Protein 8W2Q (pdb70)

B-factor: mean 184.74, std 175.79, range [65.47, 940.7]

Nearest PDB structures (foldseek):
  8w2p-assembly1_C  TM=9.975E-01  e=9.407E-77  Geobacillus stearothermophilus
  5ybb-assembly1_G  TM=4.809E-01  e=7.528E-15  Caldanaerobacter subterraneus subsp. tengcongensis MB4
  1yf2-assembly2_B  TM=6.122E-01  e=1.602E-12  Methanocaldococcus jannaschii DSM 2661
  2y7h-assembly1_A  TM=5.064E-01  e=1.593E-11  Escherichia coli
  3okg-assembly3_A  TM=3.421E-01  e=2.783E-13  Caldanaerobacter subterraneus subsp. tengcongensis MB4

Organism: NCBI:txid33938

Solvent-accessible surface area: 101978 Å² total; per-residue (Å²): 159,81,62,6,45,148,55,0,57,61,34,16,118,142,15,188,39,154,11,28,69,78,74,92,95,28,63,126,32,67,24,16,64,39,38,135,60,78,135,107,110,83,28,97,55,34,36,33,51,26,0,14,13,28,0,11,7,44,7,35,65,96,21,85,37,118,87,70,96,9,75,19,41,123,18,20,63,37,139,34,75,168,49,95,75,32,15,37,4,11,12,11,11,22,0,44,88,61,31,2,22,24,2,2,4,0,0,0,9,34,41,17,28,134,30,44,112,63,19,33,22,36,0,0,24,32,0,20,17,17,44,166,113,110,172,9,99,2,72,31,0,0,5,1,0,0,1,62,53,120,150,116,14,36,4,30,4,18,0,0,14,21,84,13,2,104,69,96,83,48,1,42,69,2,0,65,1,15,0,0,5,36,35,64,47,57,104,49,36,61,122,61,5,24,30,9,65,23,123,102,50,18,69,20,27,61,38,2,6,107,49,14,10,70,9,35,12,160,54,0,69,77,65,0,22,19,15,14,14,14,12,20,17,29,2,3,14,10,0,0,12,0,0,0,0,5,0,7,0,17,94,53,38,124,104,16,122,73,24,34,3,0,0,38,1,125,17,67,102,63,14,51,62,94,111,0,12,69,27,0,15,41,0,4,56,109,0,0,118,72,8,6,28,20,85,31,70,73,55,5,66,49,24,54,3,4,59,52,83,24,4,65,44,84,29,0,15,20,0,0,2,14,2,8,21,10,4,2,46,69,0,5,31,26,42,102,50,40,55,2,1,2,83,6,0,49,31,6,25,177,76,14,5,70,43,24,110,10,28,49,41,9,18,53,31,0,0,51,0,0,0,8,0,0,27,0,0,92,25,0,4,58,37,3,17,104,84,99,52,0,0,12,0,1,0,5,26,16,14,12,0,28,4,1,10,32,0,1,82,5,0,13,60,0,0,22,125,72,26,66,172,97,23,122,86,45,176,89,7,39,124,50,28,76,72,15,0,94,42,72,88,39,13,10,46,0,0,91,80,1,3,0,0,5,13,66,2,12,5,8,0,5,3,0,1,0,1,2,3,1,10,5,5,16,6,28,4,3,4,20,49,38,7,11,42,44,4,45,26,0,46,19,107,81,54,86,19,65,2,76,63,44,62,96,20,73,61,1,40,104,34,67,19,13,24,87,0,5,0,0,0,0,26,4,24,29,61,18,72,24,12,58,9,31,32,39,51,9,39,71,24,6,37,12,2,94,56,176,25,8,33,8,6,17,0,1,7,0,11,4,3,0,75,79,27,2,26,2,0,0,0,3,8,9,10,4,0,3,29,54,122,10,56,17,1,0,4,2,1,0,19,5,0,46,0,31,1,4,0,4,0,16,90,21,3,2,62,34,28,27,60,29,22,0,2,0,0,1,0,4,3,13,45,83,125,63,6,80,84,4,43,88,9,16,63,90,21,0,133,54,3,36,108,10,68,64,50,2,83,14,4,52,15,65,56,34,97,52,114,94,55,60,137,192,50,25,126,72,1,20,109,20,24,108,105,31,57,86,98,80,1,40,140,26,8,48,74,1,7,40,57,53,46,15,130,88,0,114,129,62,98,4,97,67,4,3,83,66,3,36,151,26,17,67,70,2,26,127,103,12,133,122,24,133,32,7,19,159,44,11,1,21,0,0,0,0,15,0,0,111,84,60,60,55,87,2,2,0,0,36,4,90,38,1,18,18,70,68,55,169,184,38,108,35,122,40,90,26,22,0,15,33,42,8,56,0,14,42,93,16,68,27,133,127,2,52,49,36,4,66,101,55,30,84,59,40,61,49,43,50,80,124,24,55,97,64,45,26,92,16,106,97,51,52,188,88,62,139,95,184,99,34,115,115,17,73,110,83,19,72,89,0,28,100,86,32,94,70,15,73,89,76,22,81,60,26,96,61,46,21,135,101,12,60,34,15,12,118,104,2,2,101,84,56,121,24,46,141,91,42,41,32,19,88,32,122,74,0,24,55,36,2,109,97,60,42,6,99,132,79,60,17,115,32,4,11,34,7,100,141,68,77,108,50,2,1,1,21,1,53,69,23,20,133,24,153,116,112,37,39,98,50,1,33,57,59,2,61,109,54,94,22,66,3,1,69,16,31,134,97,123,19,81,3,71,18,21,43,51,0,46,69,58,94,140,94,34,42,56,86,48,47,45,22,4,7,19,6,15,0,1,14,37,0,2,17,108,0,14,9,28,18,39,21,1,11,7,18,40,101,13,102,70,97,0,17,120,46,62,136,28,0,30,1,1,0,0,0,30,39,9,104,18,38,0,20,8,0,0,3,0,46,6,47,86,108,26,118,119,22,105,108,28,14,76,22,4,0,4,19,0,0,64,0,0,42,123,59,88,161,6,149,6,79,52,0,0,6,3,0,10,63,114,58,100,128,45,15,66,14,63,8,34,14,0,45,12,112,134,42,62,48,64,86,50,19,50,122,34,60,116,115,44,82,37,62,0,81,90,13,2,33,47,85,102,135,82,95,47,28,51,48,33,67,164,149,76,61,18,108,93,145,9,71,62,119,78,4,37,24,18,8,106,56,4,29,72,6,0,44,6,26,10,6,2,16,14,22,16,0,2,37,2,2,2,22,0,1,4,0,0,2,0,0,20,111,46,32,113,106,58,82,60,13,20,0,4,3,57,25,32,29,93,23,12,18,8,15,44,76,2,9,64,50,0,15,54,1,13,57,78,0,14,114,95,22,33,103,41,126,58,108,98,102,4,69,78,57,21,1,2,36,22,26,38,1,42,24,26,18,0,1,50,0,0,47,28,6,20,41,8,9,18,35,132,1,74,109,38,13,36,27,25,24,9,4,2,58,13,4,13,55,5,7,45,55,19,18,1,121,65,32,26,15,44,27,9,8,17,27,0,0,38,0,0,1,12,0,0,14,1,2,89,27,1,4,72,49,4,21,110,57,102,71,1,0,10,0,1,1,6,26,3,21,0,0,10,11,1,7,17,0,2,48,9,0,23,42,2,0,54,125,51,62,47,169,89,26,127,81,61,198,90,13,53,129,66,31,70,75,4,1,96,51,109,151,55,23,20,72,1,0,68,68,17,5,0,0,5,20,62,6,60,12,3,0,32,0,1,40,1,2,0,15,5,24,22,47,2,12,40,1,18,14,48,58,16,7,4,19,22,3,154,77,2,98,25,152,74,112,43,31,77,2,55,71,36,62,90,16,80,47,3,49,104,40,60,22,0,33,67,0,10,1,0,0,0,24,3,23,50,77,24,106,14,27,58,75,6,52,161,27,2,154,88,26,5,24,8,2,70,61,117,33,1,9,4,7,13,2,2,7,0,3,3,3,0,67,64,30,4,17,3,1,0,2,0,0,3,15,0,2,5,25,93,127,4,42,13,3,0,0,1,2,2,13,9,1,38,0,22,0,2,2,1,1,13,72,36,1,6,56,30,41,46,20,11,10,0,1,0,2,1,0,6,4,11,55,55,130,57,2,98,87,2,63,110,14,14,71,100,16,0,127,59,4,41,98,16,63,72,54,2,89,10,3,58,22,60,42,26,119,48,157,90,78,64,139,195,64,19,124,51,0,26,124,10,10,74,110,29,91,76,73,70,0,83,120,29,2,29,92,1,4,60,30,47,42,111,142,115,8,87,100,43,118,5,80,45,1,2,86,86,13,30,143,51,20,68,58,5,27,140,98,25,169,16,36,106,37,4,28,126,18,14,1,18,1,0,0,4,12,0,0,139,98,34,80,34,114,4,9,0,0,37,3,95,33,3,19,3,56,42,63,158,175,18,89,74,92,41,46,30,41,0,13,30,56,16,89,9,14,42,70,31,76,20,103,115,9,63,62,18,6,52,115,51,38,80,55,45,78,34,44,30,59,145,27,37,114,92,32,52,114,26,47,110,53,79,172,139,105,101,114,188,118,21,121,92,6,104,117,81,27,72,113,22,43,115,46,58,89,77,21,82,82,79,14,95,51,29,114,58,56,30,120,119,10,75,23,10,31,140,105,18,13,106,124,32,103,20,54,104,126,84,31,14,26,76,52,107,92,59,18,50,64,9,98,117,34,49,11,102,104,47,81,13,52,23,9,8,48,14,106,155,42,69,120,51,15,1,2,39,1,40,94,39,14,128,12,146,40,102,85,27,123,41,64,1,34,36,1,5,48,6,63,8,2,3,2,6,5,63,12,0,106,45,34,84,132,79,144,79,68,62,57,20,39,49,47,2,5,80,37,49,115,59,99,79,29,140,28,70,101,90,86,59,4,65,0,0,48,38,72,50,2,35,118,67,17,49,33,120,46,47,91,10,15,48,137,99,104,71,79,114,41,61,62,30,0,123,46,12,109,166,14,53,0,4,72,4,106,64,16,2,0,0,4,4,14,51,87,14,111,51,31,24,8,7,18,13,93,105,83,82,161,93,50,30,34,0,10,66,28,10,20,14,1,86,18,98,30,51,19,15,3,0,18,19,0,5,31,48,33,10,43,113,48,6,61,13,11,19,14,40,21,69,36,158,23,40,9,68,88,77,0,5,63,52,9,73,2,8,70,96,33,4,45,44,2,77,87,113,35,140,58,7,51,58,72,0,64,48,21,61,114,72,14,140,103,25,84,77,106,56,90,57,74,90,86,0,0,22,95,10,0,28,68,36,32,134,22,76,70,117,87,0,113,51,40,19,61,93,77,90,14,88,25,20,0,45,43,3,10,60,102,7,43,20,2,8,1,1,1,15,30,3,3,9,54,69,4,36,160,30,8,28,142,118,13,139,30,63,57,34,0,26,120,46,23,123,49,37,42,52,11,38,54,14,102,12,35,115,65,29,164,39,51,44,4,1,5,33,128,10,10,49,39,21,0,38,5,73,33,46,51,71,77,7,3,112,100,107,92,148,73,38,121,60,16,18,11,84,74,34,18,0,0,0,0,57,9,30,58,36,75,66,0,0,5,0,0,10,3,96,55,129,48,129,123,53,7,0,0,4,59,54,0,4,20,0,68,8,58,131,164,53,2,47,23,14,2,0,0,2,0,0,0,0,10,2,0,24,19,17,0,43,12,1,4,32,19,50,51,18,75,96,0,71,1,31,44,78,11,0,77,69,2,57,0,0,15,4,92,78,137,62,0,78,98,0,11,36,55,1,75,122,67,6,39,57,14,88,108,33,79,130,66,15,97,93,41,66,51,70,21,116,69,42,2,77,94,20,6,162,129

Structure (mmCIF, N/CA/C/O backbone):
data_8W2Q
#
_entry.id   8W2Q
#
_cell.length_a   1.00
_cell.length_b   1.00
_cell.length_c   1.00
_cell.angle_alpha   90.00
_cell.angle_beta   90.00
_cell.angle_gamma   90.00
#
_symmetry.space_group_name_H-M   'P 1'
#
loop_
_entity.id
_entity.type
_entity.pdbx_description
1 polymer RM.BsaXI
2 polymer S.BsaXI
3 polymer 'DNA (41-MER)'
4 polymer 'DNA (41-MER)'
5 non-polymer S-ADENOSYL-L-HOMOCYSTEINE
6 non-polymer S-ADENOSYLMETHIONINE
#
loop_
_atom_site.group_PDB
_atom_site.id
_atom_site.type_symbol
_atom_site.label_atom_id
_atom_site.label_alt_id
_atom_site.label_comp_id
_atom_site.label_asym_id
_atom_site.label_entity_id
_atom_site.label_seq_id
_atom_site.pdbx_PDB_ins_code
_atom_site.Cartn_x
_atom_site.Cartn_y
_atom_site.Cartn_z
_atom_site.occupancy
_atom_site.B_iso_or_equiv
_atom_site.auth_seq_id
_atom_site.auth_comp_id
_atom_site.auth_asym_id
_atom_site.auth_atom_id
_atom_site.pdbx_PDB_model_num
ATOM 1 N N . MET A 1 1 ? 189.919 142.565 157.911 1.00 758.57 1 MET A N 1
ATOM 2 C CA . MET A 1 1 ? 188.883 141.540 157.877 1.00 758.57 1 MET A CA 1
ATOM 3 C C . MET A 1 1 ? 187.954 141.698 159.078 1.00 758.57 1 MET A C 1
ATOM 4 O O . MET A 1 1 ? 188.285 141.281 160.188 1.00 758.57 1 MET A O 1
ATOM 9 N N . LYS A 1 2 ? 186.792 142.303 158.849 1.00 737.99 2 LYS A N 1
ATOM 10 C CA . LYS A 1 2 ? 185.874 142.608 159.935 1.00 737.99 2 LYS A CA 1
ATOM 11 C C . LYS A 1 2 ? 185.186 141.338 160.437 1.00 737.99 2 LYS A C 1
ATOM 12 O O . LYS A 1 2 ? 185.256 140.269 159.824 1.00 737.99 2 LYS A O 1
ATOM 18 N N . ASN A 1 3 ? 184.515 141.473 161.584 1.00 724.51 3 ASN A N 1
ATOM 19 C CA . ASN A 1 3 ? 183.854 140.328 162.204 1.00 724.51 3 ASN A CA 1
ATOM 20 C C . ASN A 1 3 ? 182.697 139.826 161.348 1.00 724.51 3 ASN A C 1
ATOM 21 O O . ASN A 1 3 ? 182.588 138.626 161.074 1.00 724.51 3 ASN A O 1
ATOM 26 N N . TRP A 1 4 ? 181.820 140.736 160.918 1.00 728.10 4 TRP A N 1
ATOM 27 C CA . TRP A 1 4 ? 180.683 140.344 160.090 1.00 728.10 4 TRP A CA 1
ATOM 28 C C . TRP A 1 4 ? 181.124 139.828 158.727 1.00 728.10 4 TRP A C 1
ATOM 29 O O . TRP A 1 4 ? 180.429 138.998 158.123 1.00 728.10 4 TRP A O 1
ATOM 40 N N . GLN A 1 5 ? 182.272 140.302 158.236 1.00 759.40 5 GLN A N 1
ATOM 41 C CA . GLN A 1 5 ? 182.679 140.008 156.867 1.00 759.40 5 GLN A CA 1
ATOM 42 C C . GLN A 1 5 ? 182.849 138.512 156.641 1.00 759.40 5 GLN A C 1
ATOM 43 O O . GLN A 1 5 ? 182.432 137.988 155.604 1.00 759.40 5 GLN A O 1
ATOM 49 N N . ARG A 1 6 ? 183.454 137.806 157.599 1.00 789.99 6 ARG A N 1
ATOM 50 C CA . ARG A 1 6 ? 183.714 136.382 157.408 1.00 789.99 6 ARG A CA 1
ATOM 51 C C . ARG A 1 6 ? 182.416 135.585 157.293 1.00 789.99 6 ARG A C 1
ATOM 52 O O . ARG A 1 6 ? 182.263 134.762 156.383 1.00 789.99 6 ARG A O 1
ATOM 60 N N . ILE A 1 7 ? 181.451 135.843 158.180 1.00 806.60 7 ILE A N 1
ATOM 61 C CA . ILE A 1 7 ? 180.199 135.090 158.145 1.00 806.60 7 ILE A CA 1
ATOM 62 C C . ILE A 1 7 ? 179.391 135.447 156.903 1.00 806.60 7 ILE A C 1
ATOM 63 O O . ILE A 1 7 ? 178.806 134.569 156.250 1.00 806.60 7 ILE A O 1
ATOM 68 N N . VAL A 1 8 ? 179.342 136.735 156.552 1.00 815.83 8 VAL A N 1
ATOM 69 C CA . VAL A 1 8 ? 178.548 137.129 155.393 1.00 815.83 8 VAL A CA 1
ATOM 70 C C . VAL A 1 8 ? 179.171 136.593 154.108 1.00 815.83 8 VAL A C 1
ATOM 71 O O . VAL A 1 8 ? 178.460 136.154 153.200 1.00 815.83 8 VAL A O 1
ATOM 75 N N . GLU A 1 9 ? 180.502 136.585 154.014 1.00 837.11 9 GLU A N 1
ATOM 76 C CA . GLU A 1 9 ? 181.140 135.958 152.862 1.00 837.11 9 GLU A CA 1
ATOM 77 C C . GLU A 1 9 ? 180.867 134.459 152.831 1.00 837.11 9 GLU A C 1
ATOM 78 O O . GLU A 1 9 ? 180.577 133.897 151.766 1.00 837.11 9 GLU A O 1
ATOM 84 N N . ALA A 1 10 ? 180.931 133.798 153.991 1.00 845.13 10 ALA A N 1
ATOM 85 C CA . ALA A 1 10 ? 180.665 132.366 154.045 1.00 845.13 10 ALA A CA 1
ATOM 86 C C . ALA A 1 10 ? 179.272 132.052 153.518 1.00 845.13 10 ALA A C 1
ATOM 87 O O . ALA A 1 10 ? 179.075 131.071 152.793 1.00 845.13 10 ALA A O 1
ATOM 89 N N . LYS A 1 11 ? 178.289 132.884 153.869 1.00 847.24 11 LYS A N 1
ATOM 90 C CA . LYS A 1 11 ? 176.957 132.681 153.308 1.00 847.24 11 LYS A CA 1
ATOM 91 C C . LYS A 1 11 ? 176.856 133.150 151.857 1.00 847.24 11 LYS A C 1
ATOM 92 O O . LYS A 1 11 ? 175.934 132.729 151.152 1.00 847.24 11 LYS A O 1
ATOM 98 N N . LEU A 1 12 ? 177.773 134.008 151.394 1.00 860.85 12 LEU A N 1
ATOM 99 C CA . LEU A 1 12 ? 177.811 134.340 149.970 1.00 860.85 12 LEU A CA 1
ATOM 100 C C . LEU A 1 12 ? 178.260 133.152 149.129 1.00 860.85 12 LEU A C 1
ATOM 101 O O . LEU A 1 12 ? 177.758 132.945 148.019 1.00 860.85 12 LEU A O 1
ATOM 106 N N . GLU A 1 13 ? 179.225 132.379 149.618 1.00 870.96 13 GLU A N 1
ATOM 107 C CA . GLU A 1 13 ? 179.567 131.126 148.954 1.00 870.96 13 GLU A CA 1
ATOM 108 C C . GLU A 1 13 ? 178.773 129.938 149.485 1.00 870.96 13 GLU A C 1
ATOM 109 O O . GLU A 1 13 ? 179.074 128.796 149.122 1.00 870.96 13 GLU A O 1
ATOM 115 N N . GLN A 1 14 ? 177.774 130.176 150.331 1.00 877.36 14 GLN A N 1
ATOM 116 C CA . GLN A 1 14 ? 176.835 129.137 150.748 1.00 877.36 14 GLN A CA 1
ATOM 117 C C . GLN A 1 14 ? 175.412 129.693 150.716 1.00 877.36 14 GLN A C 1
ATOM 118 O O . GLN A 1 14 ? 174.639 129.557 151.665 1.00 877.36 14 GLN A O 1
ATOM 124 N N . GLN A 1 15 ? 175.061 130.350 149.612 1.00 879.32 15 GLN A N 1
ATOM 125 C CA . GLN A 1 15 ? 173.734 130.931 149.456 1.00 879.32 15 GLN A CA 1
ATOM 126 C C . GLN A 1 15 ? 172.683 129.833 149.352 1.00 879.32 15 GLN A C 1
ATOM 127 O O . GLN A 1 15 ? 172.873 128.845 148.637 1.00 879.32 15 GLN A O 1
ATOM 133 N N . LYS A 1 16 ? 171.573 130.009 150.069 1.00 884.76 16 LYS A N 1
ATOM 134 C CA . LYS A 1 16 ? 170.433 129.110 149.948 1.00 884.76 16 LYS A CA 1
ATOM 135 C C . LYS A 1 16 ? 169.582 129.411 148.722 1.00 884.76 16 LYS A C 1
ATOM 136 O O . LYS A 1 16 ? 168.691 128.620 148.393 1.00 884.76 16 LYS A O 1
ATOM 142 N N . HIS A 1 17 ? 169.837 130.532 148.045 1.00 884.77 17 HIS A N 1
ATOM 143 C CA . HIS A 1 17 ? 169.114 130.914 146.843 1.00 884.77 17 HIS A CA 1
ATOM 144 C C . HIS A 1 17 ? 169.925 130.703 145.571 1.00 884.77 17 HIS A C 1
ATOM 145 O O . HIS A 1 17 ? 169.335 130.614 144.489 1.00 884.77 17 HIS A O 1
ATOM 152 N N . LYS A 1 18 ? 171.249 130.583 145.683 1.00 903.59 18 LYS A N 1
ATOM 153 C CA . LYS A 1 18 ? 172.148 130.407 144.541 1.00 903.59 18 LYS A CA 1
ATOM 154 C C . LYS A 1 18 ? 172.077 131.610 143.597 1.00 903.59 18 LYS A C 1
ATOM 155 O O . LYS A 1 18 ? 171.707 131.502 142.427 1.00 903.59 18 LYS A O 1
ATOM 161 N N . VAL A 1 19 ? 172.443 132.773 144.139 1.00 903.65 19 VAL A N 1
ATOM 162 C CA . VAL A 1 19 ? 172.483 134.014 143.376 1.00 903.65 19 VAL A CA 1
ATOM 163 C C . VAL A 1 19 ? 173.840 134.699 143.440 1.00 903.65 19 VAL A C 1
ATOM 164 O O . VAL A 1 19 ? 174.152 135.510 142.566 1.00 903.65 19 VAL A O 1
ATOM 168 N N . ALA A 1 20 ? 174.670 134.386 144.437 1.00 914.22 20 ALA A N 1
ATOM 169 C CA . ALA A 1 20 ? 175.967 135.026 144.594 1.00 914.22 20 ALA A CA 1
ATOM 170 C C . ALA A 1 20 ? 177.148 134.090 144.390 1.00 914.22 20 ALA A C 1
ATOM 171 O O . ALA A 1 20 ? 178.292 134.521 144.579 1.00 914.22 20 ALA A O 1
ATOM 173 N N . GLU A 1 21 ? 176.914 132.827 144.023 1.00 921.07 21 GLU A N 1
ATOM 174 C CA . GLU A 1 21 ? 178.020 131.906 143.781 1.00 921.07 21 GLU A CA 1
ATOM 175 C C . GLU A 1 21 ? 178.873 132.360 142.604 1.00 921.07 21 GLU A C 1
ATOM 176 O O . GLU A 1 21 ? 180.106 132.280 142.652 1.00 921.07 21 GLU A O 1
ATOM 182 N N . ILE A 1 22 ? 178.237 132.837 141.538 1.00 939.01 22 ILE A N 1
ATOM 183 C CA . ILE A 1 22 ? 178.963 133.366 140.389 1.00 939.01 22 ILE A CA 1
ATOM 184 C C . ILE A 1 22 ? 179.511 134.737 140.761 1.00 939.01 22 ILE A C 1
ATOM 185 O O . ILE A 1 22 ? 178.749 135.661 141.063 1.00 939.01 22 ILE A O 1
ATOM 190 N N . SER A 1 23 ? 180.834 134.871 140.741 1.00 940.70 23 SER A N 1
ATOM 191 C CA . SER A 1 23 ? 181.494 136.087 141.192 1.00 940.70 23 SER A CA 1
ATOM 192 C C . SER A 1 23 ? 181.654 137.077 140.047 1.00 940.70 23 SER A C 1
ATOM 193 O O . SER A 1 23 ? 181.712 136.690 138.876 1.00 940.70 23 SER A O 1
ATOM 196 N N . LEU A 1 24 ? 181.701 138.363 140.401 1.00 925.71 24 LEU A N 1
ATOM 197 C CA . LEU A 1 24 ? 181.984 139.469 139.484 1.00 925.71 24 LEU A CA 1
ATOM 198 C C . LEU A 1 24 ? 180.871 139.694 138.462 1.00 925.71 24 LEU A C 1
ATOM 199 O O . LEU A 1 24 ? 180.979 140.590 137.618 1.00 925.71 24 LEU A O 1
ATOM 204 N N . GLU A 1 25 ? 179.797 138.910 138.523 1.00 937.39 25 GLU A N 1
ATOM 205 C CA . GLU A 1 25 ? 178.673 139.075 137.610 1.00 937.39 25 GLU A CA 1
ATOM 206 C C . GLU A 1 25 ? 177.496 138.258 138.118 1.00 937.39 25 GLU A C 1
ATOM 207 O O . GLU A 1 25 ? 177.675 137.231 138.780 1.00 937.39 25 GLU A O 1
ATOM 213 N N . ASN A 1 26 ? 176.287 138.736 137.809 1.00 917.58 26 ASN A N 1
ATOM 214 C CA . ASN A 1 26 ? 175.071 138.010 138.151 1.00 917.58 26 ASN A CA 1
ATOM 215 C C . ASN A 1 26 ? 174.019 138.079 137.050 1.00 917.58 26 ASN A C 1
ATOM 216 O O . ASN A 1 26 ? 172.860 137.728 137.302 1.00 917.58 26 ASN A O 1
ATOM 221 N N . GLY A 1 27 ? 174.379 138.511 135.841 1.00 924.27 27 GLY A N 1
ATOM 222 C CA . GLY A 1 27 ? 173.404 138.678 134.775 1.00 924.27 27 GLY A CA 1
ATOM 223 C C . GLY A 1 27 ? 172.776 137.389 134.285 1.00 924.27 27 GLY A C 1
ATOM 224 O O . GLY A 1 27 ? 171.754 137.446 133.591 1.00 924.27 27 GLY A O 1
ATOM 225 N N . THR A 1 28 ? 173.351 136.235 134.626 1.00 921.72 28 THR A N 1
ATOM 226 C CA . THR A 1 28 ? 172.857 134.943 134.166 1.00 921.72 28 THR A CA 1
ATOM 227 C C . THR A 1 28 ? 172.100 134.187 135.253 1.00 921.72 28 THR A C 1
ATOM 228 O O . THR A 1 28 ? 171.886 132.976 135.132 1.00 921.72 28 THR A O 1
ATOM 232 N N . VAL A 1 29 ? 171.686 134.876 136.316 1.00 900.29 29 VAL A N 1
ATOM 233 C CA . VAL A 1 29 ? 170.938 134.270 137.411 1.00 900.29 29 VAL A CA 1
ATOM 234 C C . VAL A 1 29 ? 169.734 135.160 137.706 1.00 900.29 29 VAL A C 1
ATOM 235 O O . VAL A 1 29 ? 169.719 136.350 137.383 1.00 900.29 29 VAL A O 1
ATOM 239 N N . ASN A 1 30 ? 168.711 134.573 138.320 1.00 867.65 30 ASN A N 1
ATOM 240 C CA . ASN A 1 30 ? 167.458 135.260 138.580 1.00 867.65 30 ASN A CA 1
ATOM 241 C C . ASN A 1 30 ? 167.639 136.328 139.660 1.00 867.65 30 ASN A C 1
ATOM 242 O O . ASN A 1 30 ? 168.596 136.310 140.440 1.00 867.65 30 ASN A O 1
ATOM 247 N N . TYR A 1 31 ? 166.695 137.273 139.689 1.00 849.76 31 TYR A N 1
ATOM 248 C CA . TYR A 1 31 ? 166.671 138.357 140.678 1.00 849.76 31 TYR A CA 1
ATOM 249 C C . TYR A 1 31 ? 167.928 139.218 140.607 1.00 849.76 31 TYR A C 1
ATOM 250 O O . TYR A 1 31 ? 168.482 139.621 141.633 1.00 849.76 31 TYR A O 1
ATOM 259 N N . SER A 1 32 ? 168.388 139.509 139.392 1.00 867.01 32 SER A N 1
ATOM 260 C CA . SER A 1 32 ? 169.557 140.360 139.209 1.00 867.01 32 SER A CA 1
ATOM 261 C C . SER A 1 32 ? 169.273 141.461 138.195 1.00 867.01 32 SER A C 1
ATOM 262 O O . SER A 1 32 ? 170.085 141.715 137.300 1.00 867.01 32 SER A O 1
ATOM 265 N N . LYS A 1 33 ? 168.124 142.118 138.328 1.00 830.01 33 LYS A N 1
ATOM 266 C CA . LYS A 1 33 ? 167.704 143.195 137.433 1.00 830.01 33 LYS A CA 1
ATOM 267 C C . LYS A 1 33 ? 167.900 144.514 138.177 1.00 830.01 33 LYS A C 1
ATOM 268 O O . LYS A 1 33 ? 167.070 144.904 139.002 1.00 830.01 33 LYS A O 1
ATOM 274 N N . LYS A 1 34 ? 169.004 145.199 137.883 1.00 832.30 34 LYS A N 1
ATOM 275 C CA . LYS A 1 34 ? 169.320 146.457 138.547 1.00 832.30 34 LYS A CA 1
ATOM 276 C C . LYS A 1 34 ? 169.751 147.519 137.542 1.00 832.30 34 LYS A C 1
ATOM 277 O O . LYS A 1 34 ? 170.513 148.429 137.885 1.00 832.30 34 LYS A O 1
ATOM 283 N N . ILE A 1 35 ? 169.242 147.418 136.312 1.00 824.08 35 ILE A N 1
ATOM 284 C CA . ILE A 1 35 ? 169.577 148.319 135.211 1.00 824.08 35 ILE A CA 1
ATOM 285 C C . ILE A 1 35 ? 171.091 148.486 135.118 1.00 824.08 35 ILE A C 1
ATOM 286 O O . ILE A 1 35 ? 171.602 149.611 135.099 1.00 824.08 35 ILE A O 1
ATOM 291 N N . LYS A 1 36 ? 171.808 147.357 135.063 1.00 832.47 36 LYS A N 1
ATOM 292 C CA . LYS A 1 36 ? 173.266 147.295 134.946 1.00 832.47 36 LYS A CA 1
ATOM 293 C C . LYS A 1 36 ? 173.978 148.394 135.735 1.00 832.47 36 LYS A C 1
ATOM 294 O O . LYS A 1 36 ? 173.981 148.367 136.970 1.00 832.47 36 LYS A O 1
ATOM 300 N N . HIS A 1 37 ? 174.580 149.359 135.046 1.00 829.47 37 HIS A N 1
ATOM 301 C CA . HIS A 1 37 ? 175.206 150.508 135.686 1.00 829.47 37 HIS A CA 1
ATOM 302 C C . HIS A 1 37 ? 175.217 151.654 134.681 1.00 829.47 37 HIS A C 1
ATOM 303 O O . HIS A 1 37 ? 174.982 151.459 133.486 1.00 829.47 37 HIS A O 1
ATOM 310 N N . ASN A 1 38 ? 175.493 152.856 135.176 1.00 819.47 38 ASN A N 1
ATOM 311 C CA . ASN A 1 38 ? 175.457 154.055 134.347 1.00 819.47 38 ASN A CA 1
ATOM 312 C C . ASN A 1 38 ? 176.792 154.773 134.253 1.00 819.47 38 ASN A C 1
ATOM 313 O O . ASN A 1 38 ? 177.065 155.418 133.238 1.00 819.47 38 ASN A O 1
ATOM 318 N N . ARG A 1 39 ? 177.637 154.684 135.281 1.00 823.08 39 ARG A N 1
ATOM 319 C CA . ARG A 1 39 ? 178.913 155.392 135.287 1.00 823.08 39 ARG A CA 1
ATOM 320 C C . ARG A 1 39 ? 180.077 154.492 134.885 1.00 823.08 39 ARG A C 1
ATOM 321 O O . ARG A 1 39 ? 180.765 154.770 133.898 1.00 823.08 39 ARG A O 1
ATOM 329 N N . ASN A 1 40 ? 180.305 153.409 135.626 1.00 834.29 40 ASN A N 1
ATOM 330 C CA . ASN A 1 40 ? 181.451 152.545 135.368 1.00 834.29 40 ASN A CA 1
ATOM 331 C C . ASN A 1 40 ? 181.222 151.186 136.008 1.00 834.29 40 ASN A C 1
ATOM 332 O O . ASN A 1 40 ? 180.825 151.111 137.176 1.00 834.29 40 ASN A O 1
ATOM 337 N N . LEU A 1 41 ? 181.454 150.124 135.231 1.00 847.03 41 LEU A N 1
ATOM 338 C CA . LEU A 1 41 ? 181.598 148.760 135.736 1.00 847.03 41 LEU A CA 1
ATOM 339 C C . LEU A 1 41 ? 180.283 148.140 136.197 1.00 847.03 41 LEU A C 1
ATOM 340 O O . LEU A 1 41 ? 179.466 148.794 136.853 1.00 847.03 41 LEU A O 1
ATOM 345 N N . LYS A 1 42 ? 180.078 146.858 135.852 1.00 852.62 42 LYS A N 1
ATOM 346 C CA . LYS A 1 42 ? 178.989 146.042 136.379 1.00 852.62 42 LYS A CA 1
ATOM 347 C C . LYS A 1 42 ? 179.632 144.745 136.883 1.00 852.62 42 LYS A C 1
ATOM 348 O O . LYS A 1 42 ? 179.714 143.732 136.190 1.00 852.62 42 LYS A O 1
ATOM 354 N N . ALA A 1 43 ? 180.112 144.789 138.119 1.00 855.05 43 ALA A N 1
ATOM 355 C CA . ALA A 1 43 ? 180.913 143.719 138.701 1.00 855.05 43 ALA A CA 1
ATOM 356 C C . ALA A 1 43 ? 180.832 143.854 140.218 1.00 855.05 43 ALA A C 1
ATOM 357 O O . ALA A 1 43 ? 179.916 144.493 140.746 1.00 855.05 43 ALA A O 1
ATOM 359 N N . LEU A 1 44 ? 181.767 143.218 140.921 1.00 839.72 44 LEU A N 1
ATOM 360 C CA . LEU A 1 44 ? 181.834 143.335 142.372 1.00 839.72 44 LEU A CA 1
ATOM 361 C C . LEU A 1 44 ? 181.920 144.801 142.785 1.00 839.72 44 LEU A C 1
ATOM 362 O O . LEU A 1 44 ? 182.753 145.555 142.272 1.00 839.72 44 LEU A O 1
ATOM 367 N N . THR A 1 45 ? 181.053 145.205 143.716 1.00 815.86 45 THR A N 1
ATOM 368 C CA . THR A 1 45 ? 180.977 146.599 144.142 1.00 815.86 45 THR A CA 1
ATOM 369 C C . THR A 1 45 ? 181.018 146.740 145.660 1.00 815.86 45 THR A C 1
ATOM 370 O O . THR A 1 45 ? 180.231 147.496 146.238 1.00 815.86 45 THR A O 1
ATOM 374 N N . GLY A 1 46 ? 181.928 146.021 146.312 1.00 792.09 46 GLY A N 1
ATOM 375 C CA . GLY A 1 46 ? 182.132 146.230 147.732 1.00 792.09 46 GLY A CA 1
ATOM 376 C C . GLY A 1 46 ? 181.054 145.623 148.620 1.00 792.09 46 GLY A C 1
ATOM 377 O O . GLY A 1 46 ? 180.326 144.699 148.244 1.00 792.09 46 GLY A O 1
ATOM 378 N N . ASP A 1 47 ? 180.966 146.178 149.831 1.00 760.77 47 ASP A N 1
ATOM 379 C CA . ASP A 1 47 ? 180.121 145.630 150.887 1.00 760.77 47 ASP A CA 1
ATOM 380 C C . ASP A 1 47 ? 178.635 145.674 150.543 1.00 760.77 47 ASP A C 1
ATOM 381 O O . ASP A 1 47 ? 177.834 144.920 151.108 1.00 760.77 47 ASP A O 1
ATOM 386 N N . GLU A 1 48 ? 178.249 146.573 149.637 1.00 764.80 48 GLU A N 1
ATOM 387 C CA . GLU A 1 48 ? 176.848 146.757 149.268 1.00 764.80 48 GLU A CA 1
ATOM 388 C C . GLU A 1 48 ? 176.193 145.445 148.849 1.00 764.80 48 GLU A C 1
ATOM 389 O O . GLU A 1 48 ? 175.251 144.976 149.501 1.00 764.80 48 GLU A O 1
ATOM 395 N N . GLU A 1 49 ? 176.694 144.836 147.775 1.00 793.14 49 GLU A N 1
ATOM 396 C CA . GLU A 1 49 ? 176.149 143.575 147.290 1.00 793.14 49 GLU A CA 1
ATOM 397 C C . GLU A 1 49 ? 176.361 142.442 148.284 1.00 793.14 49 GLU A C 1
ATOM 398 O O . GLU A 1 49 ? 175.544 141.521 148.351 1.00 793.14 49 GLU A O 1
ATOM 404 N N . ILE A 1 50 ? 177.425 142.522 149.083 1.00 793.52 50 ILE A N 1
ATOM 405 C CA . ILE A 1 50 ? 177.811 141.479 150.028 1.00 793.52 50 ILE A CA 1
ATOM 406 C C . ILE A 1 50 ? 176.660 141.197 150.985 1.00 793.52 50 ILE A C 1
ATOM 407 O O . ILE A 1 50 ? 176.382 140.039 151.314 1.00 793.52 50 ILE A O 1
ATOM 412 N N . VAL A 1 51 ? 175.974 142.247 151.426 1.00 780.85 51 VAL A N 1
ATOM 413 C CA . VAL A 1 51 ? 174.830 142.073 152.315 1.00 780.85 51 VAL A CA 1
ATOM 414 C C . VAL A 1 51 ? 173.511 142.130 151.548 1.00 780.85 51 VAL A C 1
ATOM 415 O O . VAL A 1 51 ? 172.510 141.552 151.982 1.00 780.85 51 VAL A O 1
ATOM 419 N N . ARG A 1 52 ? 173.478 142.802 150.391 1.00 784.98 52 ARG A N 1
ATOM 420 C CA . ARG A 1 52 ? 172.224 142.896 149.648 1.00 784.98 52 ARG A CA 1
ATOM 421 C C . ARG A 1 52 ? 171.823 141.544 149.063 1.00 784.98 52 ARG A C 1
ATOM 422 O O . ARG A 1 52 ? 170.633 141.248 148.917 1.00 784.98 52 ARG A O 1
ATOM 430 N N . ALA A 1 53 ? 172.805 140.700 148.733 1.00 808.19 53 ALA A N 1
ATOM 431 C CA . ALA A 1 53 ? 172.495 139.363 148.236 1.00 808.19 53 ALA A CA 1
ATOM 432 C C . ALA A 1 53 ? 171.820 138.524 149.315 1.00 808.19 53 ALA A C 1
ATOM 433 O O . ALA A 1 53 ? 170.835 137.823 149.054 1.00 808.19 53 ALA A O 1
ATOM 435 N N . PHE A 1 54 ? 172.337 138.593 150.544 1.00 800.10 54 PHE A N 1
ATOM 436 C CA . PHE A 1 54 ? 171.701 137.884 151.648 1.00 800.10 54 PHE A CA 1
ATOM 437 C C . PHE A 1 54 ? 170.330 138.472 151.952 1.00 800.10 54 PHE A C 1
ATOM 438 O O . PHE A 1 54 ? 169.404 137.746 152.335 1.00 800.10 54 PHE A O 1
ATOM 446 N N . LEU A 1 55 ? 170.178 139.788 151.785 1.00 786.27 55 LEU A N 1
ATOM 447 C CA . LEU A 1 55 ? 168.863 140.399 151.948 1.00 786.27 55 LEU A CA 1
ATOM 448 C C . LEU A 1 55 ? 167.876 139.853 150.922 1.00 786.27 55 LEU A C 1
ATOM 449 O O . LEU A 1 55 ? 166.726 139.549 151.255 1.00 786.27 55 LEU A O 1
ATOM 454 N N . ILE A 1 56 ? 168.311 139.717 149.670 1.00 811.63 56 ILE A N 1
ATOM 455 C CA . ILE A 1 56 ? 167.479 139.167 148.604 1.00 811.63 56 ILE A CA 1
ATOM 456 C C . ILE A 1 56 ? 167.102 137.733 148.953 1.00 811.63 56 ILE A C 1
ATOM 457 O O . ILE A 1 56 ? 165.950 137.319 148.776 1.00 811.63 56 ILE A O 1
ATOM 462 N N . ASP A 1 57 ? 168.075 136.967 149.449 1.00 827.48 57 ASP A N 1
ATOM 463 C CA . ASP A 1 57 ? 167.822 135.594 149.869 1.00 827.48 57 ASP A CA 1
ATOM 464 C C . ASP A 1 57 ? 166.739 135.541 150.939 1.00 827.48 57 ASP A C 1
ATOM 465 O O . ASP A 1 57 ? 165.787 134.763 150.826 1.00 827.48 57 ASP A O 1
ATOM 470 N N . ARG A 1 58 ? 166.872 136.374 151.974 1.00 798.76 58 ARG A N 1
ATOM 471 C CA . ARG A 1 58 ? 165.873 136.421 153.037 1.00 798.76 58 ARG A CA 1
ATOM 472 C C . ARG A 1 58 ? 164.509 136.825 152.491 1.00 798.76 58 ARG A C 1
ATOM 473 O O . ARG A 1 58 ? 163.471 136.321 152.932 1.00 798.76 58 ARG A O 1
ATOM 481 N N . LEU A 1 59 ? 164.503 137.747 151.527 1.00 807.29 59 LEU A N 1
ATOM 482 C CA . LEU A 1 59 ? 163.270 138.142 150.857 1.00 807.29 59 LEU A CA 1
ATOM 483 C C . LEU A 1 59 ? 162.607 136.944 150.187 1.00 807.29 59 LEU A C 1
ATOM 484 O O . LEU A 1 59 ? 161.384 136.777 150.241 1.00 807.29 59 LEU A O 1
ATOM 489 N N . VAL A 1 60 ? 163.414 136.093 149.548 1.00 824.12 60 VAL A N 1
ATOM 490 C CA . VAL A 1 60 ? 162.866 134.960 148.813 1.00 824.12 60 VAL A CA 1
ATOM 491 C C . VAL A 1 60 ? 162.711 133.721 149.688 1.00 824.12 60 VAL A C 1
ATOM 492 O O . VAL A 1 60 ? 161.747 132.965 149.517 1.00 824.12 60 VAL A O 1
ATOM 496 N N . ASN A 1 61 ? 163.621 133.496 150.637 1.00 829.71 61 ASN A N 1
ATOM 497 C CA . ASN A 1 61 ? 163.626 132.247 151.392 1.00 829.71 61 ASN A CA 1
ATOM 498 C C . ASN A 1 61 ? 162.523 132.200 152.442 1.00 829.71 61 ASN A C 1
ATOM 499 O O . ASN A 1 61 ? 161.643 131.335 152.382 1.00 829.71 61 ASN A O 1
ATOM 504 N N . GLU A 1 62 ? 162.555 133.120 153.409 1.00 814.50 62 GLU A N 1
ATOM 505 C CA . GLU A 1 62 ? 161.609 133.047 154.519 1.00 814.50 62 GLU A CA 1
ATOM 506 C C . GLU A 1 62 ? 160.481 134.061 154.360 1.00 814.50 62 GLU A C 1
ATOM 507 O O . GLU A 1 62 ? 159.349 133.820 154.795 1.00 814.50 62 GLU A O 1
ATOM 513 N N . LEU A 1 63 ? 160.771 135.206 153.740 1.00 793.02 63 LEU A N 1
ATOM 514 C CA . LEU A 1 63 ? 159.741 136.221 153.555 1.00 793.02 63 LEU A CA 1
ATOM 515 C C . LEU A 1 63 ? 158.783 135.861 152.425 1.00 793.02 63 LEU A C 1
ATOM 516 O O . LEU A 1 63 ? 157.600 136.216 152.488 1.00 793.02 63 LEU A O 1
ATOM 521 N N . ASP A 1 64 ? 159.272 135.166 151.395 1.00 799.04 64 ASP A N 1
ATOM 522 C CA . ASP A 1 64 ? 158.439 134.614 150.329 1.00 799.04 64 ASP A CA 1
ATOM 523 C C . ASP A 1 64 ? 157.629 135.683 149.604 1.00 799.04 64 ASP A C 1
ATOM 524 O O . ASP A 1 64 ? 158.127 136.307 148.661 1.00 799.04 64 ASP A O 1
ATOM 529 N N . TYR A 1 65 ? 156.379 135.875 150.029 1.00 789.95 65 TYR A N 1
ATOM 530 C CA . TYR A 1 65 ? 155.435 136.831 149.434 1.00 789.95 65 TYR A CA 1
ATOM 531 C C . TYR A 1 65 ? 155.428 136.740 147.908 1.00 789.95 65 TYR A C 1
ATOM 532 O O . TYR A 1 65 ? 155.408 137.745 147.197 1.00 789.95 65 TYR A O 1
ATOM 541 N N . LYS A 1 66 ? 155.437 135.492 147.413 1.00 796.23 66 LYS A N 1
ATOM 542 C CA . LYS A 1 66 ? 155.452 135.037 146.020 1.00 796.23 66 LYS A CA 1
ATOM 543 C C . LYS A 1 66 ? 156.778 135.419 145.364 1.00 796.23 66 LYS A C 1
ATOM 544 O O . LYS A 1 66 ? 157.393 136.424 145.741 1.00 796.23 66 LYS A O 1
ATOM 550 N N . PRO A 1 67 ? 157.257 134.641 144.384 1.00 808.02 67 PRO A N 1
ATOM 551 C CA . PRO A 1 67 ? 158.623 134.853 143.885 1.00 808.02 67 PRO A CA 1
ATOM 552 C C . PRO A 1 67 ? 158.746 135.947 142.833 1.00 808.02 67 PRO A C 1
ATOM 553 O O . PRO A 1 67 ? 159.764 136.646 142.791 1.00 808.02 67 PRO A O 1
ATOM 557 N N . GLU A 1 68 ? 157.700 136.129 142.022 1.00 807.37 68 GLU A N 1
ATOM 558 C CA . GLU A 1 68 ? 157.690 137.023 140.865 1.00 807.37 68 GLU A CA 1
ATOM 559 C C . GLU A 1 68 ? 159.044 136.972 140.156 1.00 807.37 68 GLU A C 1
ATOM 560 O O . GLU A 1 68 ? 159.550 135.881 139.871 1.00 807.37 68 GLU A O 1
ATOM 566 N N . TYR A 1 69 ? 159.643 138.133 139.859 1.00 820.15 69 TYR A N 1
ATOM 567 C CA . TYR A 1 69 ? 160.954 138.146 139.216 1.00 820.15 69 TYR A CA 1
ATOM 568 C C . TYR A 1 69 ? 161.846 139.266 139.755 1.00 820.15 69 TYR A C 1
ATOM 569 O O . TYR A 1 69 ? 162.992 139.395 139.306 1.00 820.15 69 TYR A O 1
ATOM 578 N N . LEU A 1 70 ? 161.372 140.048 140.724 1.00 816.21 70 LEU A N 1
ATOM 579 C CA . LEU A 1 70 ? 162.096 141.196 141.273 1.00 816.21 70 LEU A CA 1
ATOM 580 C C . LEU A 1 70 ? 162.430 142.210 140.174 1.00 816.21 70 LEU A C 1
ATOM 581 O O . LEU A 1 70 ? 163.588 142.483 139.855 1.00 816.21 70 LEU A O 1
ATOM 586 N N . GLU A 1 71 ? 161.363 142.764 139.602 1.00 804.76 71 GLU A N 1
ATOM 587 C CA . GLU A 1 71 ? 161.458 143.790 138.568 1.00 804.76 71 GLU A CA 1
ATOM 588 C C . GLU A 1 71 ? 161.496 145.155 139.248 1.00 804.76 71 GLU A C 1
ATOM 589 O O . GLU A 1 71 ? 160.505 145.585 139.848 1.00 804.76 71 GLU A O 1
ATOM 595 N N . THR A 1 72 ? 162.639 145.835 139.154 1.00 793.30 72 THR A N 1
ATOM 596 C CA . THR A 1 72 ? 162.827 147.106 139.844 1.00 793.30 72 THR A CA 1
ATOM 597 C C . THR A 1 72 ? 162.801 148.283 138.875 1.00 793.30 72 THR A C 1
ATOM 598 O O . THR A 1 72 ? 162.615 148.099 137.667 1.00 793.30 72 THR A O 1
ATOM 602 N N . GLU A 1 73 ? 162.984 149.496 139.398 1.00 765.95 73 GLU A N 1
ATOM 603 C CA . GLU A 1 73 ? 162.974 150.704 138.579 1.00 765.95 73 GLU A CA 1
ATOM 604 C C . GLU A 1 73 ? 164.378 151.084 138.125 1.00 765.95 73 GLU A C 1
ATOM 605 O O . GLU A 1 73 ? 165.318 150.294 138.261 1.00 765.95 73 GLU A O 1
ATOM 611 N N . LYS A 1 74 ? 164.527 152.288 137.586 1.00 776.24 74 LYS A N 1
ATOM 612 C CA . LYS A 1 74 ? 165.797 152.745 137.032 1.00 776.24 74 LYS A CA 1
ATOM 613 C C . LYS A 1 74 ? 166.455 153.660 138.066 1.00 776.24 74 LYS A C 1
ATOM 614 O O . LYS A 1 74 ? 165.938 153.834 139.174 1.00 776.24 74 LYS A O 1
ATOM 620 N N . GLU A 1 75 ? 167.595 154.245 137.707 1.00 779.02 75 GLU A N 1
ATOM 621 C CA . GLU A 1 75 ? 168.433 155.009 138.623 1.00 779.02 75 GLU A CA 1
ATOM 622 C C . GLU A 1 75 ? 168.135 156.496 138.476 1.00 779.02 75 GLU A C 1
ATOM 623 O O . GLU A 1 75 ? 168.072 157.012 137.355 1.00 779.02 75 GLU A O 1
ATOM 629 N N . TYR A 1 76 ? 167.953 157.179 139.608 1.00 756.46 76 TYR A N 1
ATOM 630 C CA . TYR A 1 76 ? 167.785 158.628 139.613 1.00 756.46 76 TYR A CA 1
ATOM 631 C C . TYR A 1 76 ? 169.141 159.319 139.713 1.00 756.46 76 TYR A C 1
ATOM 632 O O . TYR A 1 76 ? 170.182 158.678 139.537 1.00 756.46 76 TYR A O 1
ATOM 641 N N . THR A 1 77 ? 169.143 160.622 139.995 1.00 755.26 77 THR A N 1
ATOM 642 C CA . THR A 1 77 ? 170.359 161.426 139.973 1.00 755.26 77 THR A CA 1
ATOM 643 C C . THR A 1 77 ? 170.640 162.002 141.353 1.00 755.26 77 THR A C 1
ATOM 644 O O . THR A 1 77 ? 169.728 162.499 142.022 1.00 755.26 77 THR A O 1
ATOM 648 N N . ILE A 1 78 ? 171.905 161.930 141.773 1.00 754.51 78 ILE A N 1
ATOM 649 C CA . ILE A 1 78 ? 172.373 162.570 142.998 1.00 754.51 78 ILE A CA 1
ATOM 650 C C . ILE A 1 78 ? 173.687 163.274 142.686 1.00 754.51 78 ILE A C 1
ATOM 651 O O . ILE A 1 78 ? 174.540 162.742 141.971 1.00 754.51 78 ILE A O 1
ATOM 656 N N . LYS A 1 79 ? 173.848 164.480 143.228 1.00 758.32 79 LYS A N 1
ATOM 657 C CA . LYS A 1 79 ? 175.026 165.309 142.990 1.00 758.32 79 LYS A CA 1
ATOM 658 C C . LYS A 1 79 ? 176.083 165.109 144.073 1.00 758.32 79 LYS A C 1
ATOM 659 O O . LYS A 1 79 ? 176.858 166.016 144.382 1.00 758.32 79 LYS A O 1
ATOM 665 N N . GLY A 1 80 ? 176.125 163.916 144.661 1.00 766.70 80 GLY A N 1
ATOM 666 C CA . GLY A 1 80 ? 177.061 163.626 145.730 1.00 766.70 80 GLY A CA 1
ATOM 667 C C . GLY A 1 80 ? 178.513 163.555 145.304 1.00 766.70 80 GLY A C 1
ATOM 668 O O . GLY A 1 80 ? 178.859 162.833 144.364 1.00 766.70 80 GLY A O 1
ATOM 669 N N . GLY A 1 81 ? 179.373 164.300 145.996 1.00 773.99 81 GLY A N 1
ATOM 670 C CA . GLY A 1 81 ? 180.803 164.224 145.742 1.00 773.99 81 GLY A CA 1
ATOM 671 C C . GLY A 1 81 ? 181.177 164.751 144.372 1.00 773.99 81 GLY A C 1
ATOM 672 O O . GLY A 1 81 ? 180.485 165.592 143.787 1.00 773.99 81 GLY A O 1
ATOM 673 N N . HIS A 1 82 ? 182.292 164.247 143.848 1.00 769.86 82 HIS A N 1
ATOM 674 C CA . HIS A 1 82 ? 182.768 164.658 142.533 1.00 769.86 82 HIS A CA 1
ATOM 675 C C . HIS A 1 82 ? 181.929 163.991 141.450 1.00 769.86 82 HIS A C 1
ATOM 676 O O . HIS A 1 82 ? 181.755 162.767 141.460 1.00 769.86 82 HIS A O 1
ATOM 683 N N . SER A 1 83 ? 181.400 164.803 140.529 1.00 772.68 83 SER A N 1
ATOM 684 C CA . SER A 1 83 ? 180.549 164.355 139.428 1.00 772.68 83 SER A CA 1
ATOM 685 C C . SER A 1 83 ? 179.212 163.828 139.938 1.00 772.68 83 SER A C 1
ATOM 686 O O . SER A 1 83 ? 179.116 163.334 141.067 1.00 772.68 83 SER A O 1
ATOM 689 N N . LYS A 1 84 ? 178.171 163.940 139.119 1.00 765.11 84 LYS A N 1
ATOM 690 C CA . LYS A 1 84 ? 176.855 163.469 139.525 1.00 765.11 84 LYS A CA 1
ATOM 691 C C . LYS A 1 84 ? 176.845 161.949 139.661 1.00 765.11 84 LYS A C 1
ATOM 692 O O . LYS A 1 84 ? 177.429 161.222 138.853 1.00 765.11 84 LYS A O 1
ATOM 698 N N . ILE A 1 85 ? 176.178 161.475 140.708 1.00 763.02 85 ILE A N 1
ATOM 699 C CA . ILE A 1 85 ? 176.065 160.052 141.002 1.00 763.02 85 ILE A CA 1
ATOM 700 C C . ILE A 1 85 ? 174.675 159.581 140.605 1.00 763.02 85 ILE A C 1
ATOM 701 O O . ILE A 1 85 ? 173.673 160.242 140.905 1.00 763.02 85 ILE A O 1
ATOM 706 N N . ASN A 1 86 ? 174.613 158.441 139.916 1.00 768.44 86 ASN A N 1
ATOM 707 C CA . ASN A 1 86 ? 173.354 157.835 139.493 1.00 768.44 86 ASN A CA 1
ATOM 708 C C . ASN A 1 86 ? 173.141 156.547 140.276 1.00 768.44 86 ASN A C 1
ATOM 709 O O . ASN A 1 86 ? 173.524 155.462 139.814 1.00 768.44 86 ASN A O 1
ATOM 714 N N . PRO A 1 87 ? 172.548 156.607 141.468 1.00 767.99 87 PRO A N 1
ATOM 715 C CA . PRO A 1 87 ? 172.337 155.389 142.255 1.00 767.99 87 PRO A CA 1
ATOM 716 C C . PRO A 1 87 ? 170.979 154.757 141.995 1.00 767.99 87 PRO A C 1
ATOM 717 O O . PRO A 1 87 ? 170.029 155.406 141.552 1.00 767.99 87 PRO A O 1
ATOM 721 N N . ARG A 1 88 ? 170.897 153.461 142.287 1.00 775.93 88 ARG A N 1
ATOM 722 C CA . ARG A 1 88 ? 169.659 152.692 142.180 1.00 775.93 88 ARG A CA 1
ATOM 723 C C . ARG A 1 88 ? 168.990 152.524 143.536 1.00 775.93 88 ARG A C 1
ATOM 724 O O . ARG A 1 88 ? 168.404 151.473 143.813 1.00 775.93 88 ARG A O 1
ATOM 732 N N . VAL A 1 89 ? 169.064 153.562 144.377 1.00 755.27 89 VAL A N 1
ATOM 733 C CA . VAL A 1 89 ? 168.660 153.550 145.784 1.00 755.27 89 VAL A CA 1
ATOM 734 C C . VAL A 1 89 ? 169.012 152.197 146.400 1.00 755.27 89 VAL A C 1
ATOM 735 O O . VAL A 1 89 ? 168.145 151.455 146.878 1.00 755.27 89 VAL A O 1
ATOM 739 N N . ASP A 1 90 ? 170.311 151.886 146.401 1.00 751.84 90 ASP A N 1
ATOM 740 C CA . ASP A 1 90 ? 170.838 150.615 146.885 1.00 751.84 90 ASP A CA 1
ATOM 741 C C . ASP A 1 90 ? 170.105 149.439 146.252 1.00 751.84 90 ASP A C 1
ATOM 742 O O . ASP A 1 90 ? 169.999 149.353 145.024 1.00 751.84 90 ASP A O 1
ATOM 747 N N . VAL A 1 91 ? 169.600 148.530 147.079 1.00 760.83 91 VAL A N 1
ATOM 748 C CA . VAL A 1 91 ? 168.831 147.396 146.585 1.00 760.83 91 VAL A CA 1
ATOM 749 C C . VAL A 1 91 ? 167.351 147.750 146.621 1.00 760.83 91 VAL A C 1
ATOM 750 O O . VAL A 1 91 ? 166.915 148.625 147.379 1.00 760.83 91 VAL A O 1
ATOM 754 N N . LEU A 1 92 ? 166.567 147.072 145.788 1.00 763.85 92 LEU A N 1
ATOM 755 C CA . LEU A 1 92 ? 165.132 147.287 145.718 1.00 763.85 92 LEU A CA 1
ATOM 756 C C . LEU A 1 92 ? 164.409 145.955 145.842 1.00 763.85 92 LEU A C 1
ATOM 757 O O . LEU A 1 92 ? 164.933 144.902 145.470 1.00 763.85 92 LEU A O 1
ATOM 762 N N . VAL A 1 93 ? 163.191 146.012 146.376 1.00 762.08 93 VAL A N 1
ATOM 763 C CA . VAL A 1 93 ? 162.341 144.830 146.447 1.00 762.08 93 VAL A CA 1
ATOM 764 C C . VAL A 1 93 ? 161.111 145.018 145.562 1.00 762.08 93 VAL A C 1
ATOM 765 O O . VAL A 1 93 ? 160.061 145.503 146.000 1.00 762.08 93 VAL A O 1
ATOM 769 N N . LYS A 1 94 ? 161.253 144.651 144.285 1.00 767.20 94 LYS A N 1
ATOM 770 C CA . LYS A 1 94 ? 160.166 144.657 143.310 1.00 767.20 94 LYS A CA 1
ATOM 771 C C . LYS A 1 94 ? 159.543 146.037 143.128 1.00 767.20 94 LYS A C 1
ATOM 772 O O . LYS A 1 94 ? 158.646 146.208 142.295 1.00 767.20 94 LYS A O 1
ATOM 778 N N . ASP A 1 95 ? 160.025 147.028 143.883 1.00 747.46 95 ASP A N 1
ATOM 779 C CA . ASP A 1 95 ? 159.334 148.308 144.051 1.00 747.46 95 ASP A CA 1
ATOM 780 C C . ASP A 1 95 ? 157.844 148.101 144.321 1.00 747.46 95 ASP A C 1
ATOM 781 O O . ASP A 1 95 ? 157.015 148.949 143.980 1.00 747.46 95 ASP A O 1
ATOM 786 N N . ASP A 1 96 ? 157.503 146.957 144.924 1.00 735.64 96 ASP A N 1
ATOM 787 C CA . ASP A 1 96 ? 156.127 146.517 145.137 1.00 735.64 96 ASP A CA 1
ATOM 788 C C . ASP A 1 96 ? 155.410 146.361 143.800 1.00 735.64 96 ASP A C 1
ATOM 789 O O . ASP A 1 96 ? 155.054 145.248 143.401 1.00 735.64 96 ASP A O 1
ATOM 794 N N . LYS A 1 97 ? 155.199 147.474 143.108 1.00 730.37 97 LYS A N 1
ATOM 795 C CA . LYS A 1 97 ? 154.613 147.516 141.777 1.00 730.37 97 LYS A CA 1
ATOM 796 C C . LYS A 1 97 ? 155.536 148.317 140.856 1.00 730.37 97 LYS A C 1
ATOM 797 O O . LYS A 1 97 ? 156.687 148.605 141.197 1.00 730.37 97 LYS A O 1
ATOM 803 N N . GLY A 1 98 ? 155.027 148.663 139.675 1.00 726.92 98 GLY A N 1
ATOM 804 C CA . GLY A 1 98 ? 155.831 149.304 138.651 1.00 726.92 98 GLY A CA 1
ATOM 805 C C . GLY A 1 98 ? 156.530 150.576 139.088 1.00 726.92 98 GLY A C 1
ATOM 806 O O . GLY A 1 98 ? 157.711 150.771 138.785 1.00 726.92 98 GLY A O 1
ATOM 807 N N . ASN A 1 99 ? 155.821 151.450 139.799 1.00 725.45 99 ASN A N 1
ATOM 808 C CA . ASN A 1 99 ? 156.452 152.659 140.301 1.00 725.45 99 ASN A CA 1
ATOM 809 C C . ASN A 1 99 ? 157.215 152.374 141.596 1.00 725.45 99 ASN A C 1
ATOM 810 O O . ASN A 1 99 ? 156.968 151.362 142.259 1.00 725.45 99 ASN A O 1
ATOM 815 N N . PRO A 1 100 ? 158.170 153.230 141.960 1.00 724.60 100 PRO A N 1
ATOM 816 C CA . PRO A 1 100 ? 158.867 153.047 143.241 1.00 724.60 100 PRO A CA 1
ATOM 817 C C . PRO A 1 100 ? 157.898 153.136 144.411 1.00 724.60 100 PRO A C 1
ATOM 818 O O . PRO A 1 100 ? 157.179 154.124 144.573 1.00 724.60 100 PRO A O 1
ATOM 822 N N . PHE A 1 101 ? 157.876 152.083 145.225 1.00 717.43 101 PHE A N 1
ATOM 823 C CA . PHE A 1 101 ? 156.978 152.029 146.371 1.00 717.43 101 PHE A CA 1
ATOM 824 C C . PHE A 1 101 ? 157.745 151.643 147.630 1.00 717.43 101 PHE A C 1
ATOM 825 O O . PHE A 1 101 ? 157.380 152.050 148.738 1.00 717.43 101 PHE A O 1
ATOM 833 N N . PHE A 1 102 ? 158.813 150.866 147.464 1.00 723.54 102 PHE A N 1
ATOM 834 C CA . PHE A 1 102 ? 159.617 150.372 148.574 1.00 723.54 102 PHE A CA 1
ATOM 835 C C . PHE A 1 102 ? 161.076 150.719 148.322 1.00 723.54 102 PHE A C 1
ATOM 836 O O . PHE A 1 102 ? 161.605 150.430 147.245 1.00 723.54 102 PHE A O 1
ATOM 844 N N . PHE A 1 103 ? 161.724 151.329 149.312 1.00 720.31 103 PHE A N 1
ATOM 845 C CA . PHE A 1 103 ? 163.135 151.679 149.232 1.00 720.31 103 PHE A CA 1
ATOM 846 C C . PHE A 1 103 ? 163.904 151.015 150.366 1.00 720.31 103 PHE A C 1
ATOM 847 O O . PHE A 1 103 ? 163.485 151.064 151.527 1.00 720.31 103 PHE A O 1
ATOM 855 N N . ILE A 1 104 ? 165.035 150.403 150.023 1.00 732.09 104 ILE A N 1
ATOM 856 C CA . ILE A 1 104 ? 165.914 149.764 150.992 1.00 732.09 104 ILE A CA 1
ATOM 857 C C . ILE A 1 104 ? 167.336 150.245 150.745 1.00 732.09 104 ILE A C 1
ATOM 858 O O . ILE A 1 104 ? 167.776 150.375 149.599 1.00 732.09 104 ILE A O 1
ATOM 863 N N . GLU A 1 105 ? 168.058 150.516 151.837 1.00 712.07 105 GLU A N 1
ATOM 864 C CA . GLU A 1 105 ? 169.460 150.932 151.793 1.00 712.07 105 GLU A CA 1
ATOM 865 C C . GLU A 1 105 ? 170.244 149.920 152.627 1.00 712.07 105 GLU A C 1
ATOM 866 O O . GLU A 1 105 ? 170.148 149.897 153.857 1.00 712.07 105 GLU A O 1
ATOM 872 N N . VAL A 1 106 ? 170.992 149.056 151.939 1.00 720.97 106 VAL A N 1
ATOM 873 C CA . VAL A 1 106 ? 171.833 148.085 152.623 1.00 720.97 106 VAL A CA 1
ATOM 874 C C . VAL A 1 106 ? 173.103 148.760 153.114 1.00 720.97 106 VAL A C 1
ATOM 875 O O . VAL A 1 106 ? 173.792 149.456 152.360 1.00 720.97 106 VAL A O 1
ATOM 879 N N . LYS A 1 107 ? 173.418 148.551 154.385 1.00 659.29 107 LYS A N 1
ATOM 880 C CA . LYS A 1 107 ? 174.652 149.068 154.960 1.00 659.29 107 LYS A CA 1
ATOM 881 C C . LYS A 1 107 ? 175.343 147.909 155.671 1.00 659.29 107 LYS A C 1
ATOM 882 O O . LYS A 1 107 ? 174.874 146.766 155.645 1.00 659.29 107 LYS A O 1
ATOM 888 N N . ALA A 1 108 ? 176.467 148.193 156.316 1.00 648.44 108 ALA A N 1
ATOM 889 C CA . ALA A 1 108 ? 177.299 147.158 156.907 1.00 648.44 108 ALA A CA 1
ATOM 890 C C . ALA A 1 108 ? 177.600 147.543 158.345 1.00 648.44 108 ALA A C 1
ATOM 891 O O . ALA A 1 108 ? 177.559 148.729 158.695 1.00 648.44 108 ALA A O 1
ATOM 893 N N . PRO A 1 109 ? 177.887 146.564 159.209 1.00 634.10 109 PRO A N 1
ATOM 894 C CA . PRO A 1 109 ? 178.234 146.899 160.600 1.00 634.10 109 PRO A CA 1
ATOM 895 C C . PRO A 1 109 ? 179.436 147.817 160.715 1.00 634.10 109 PRO A C 1
ATOM 896 O O . PRO A 1 109 ? 179.464 148.679 161.602 1.00 634.10 109 PRO A O 1
ATOM 900 N N . ASN A 1 110 ? 180.433 147.661 159.844 1.00 627.37 110 ASN A N 1
ATOM 901 C CA . ASN A 1 110 ? 181.567 148.573 159.825 1.00 627.37 110 ASN A CA 1
ATOM 902 C C . ASN A 1 110 ? 181.284 149.840 159.031 1.00 627.37 110 ASN A C 1
ATOM 903 O O . ASN A 1 110 ? 182.020 150.824 159.167 1.00 627.37 110 ASN A O 1
ATOM 908 N N . LYS A 1 111 ? 180.234 149.839 158.206 1.00 618.13 111 LYS A N 1
ATOM 909 C CA . LYS A 1 111 ? 179.903 151.028 157.431 1.00 618.13 111 LYS A CA 1
ATOM 910 C C . LYS A 1 111 ? 179.147 152.059 158.256 1.00 618.13 111 LYS A C 1
ATOM 911 O O . LYS A 1 111 ? 179.051 153.219 157.841 1.00 618.13 111 LYS A O 1
ATOM 917 N N . PHE A 1 112 ? 178.620 151.670 159.420 1.00 567.88 112 PHE A N 1
ATOM 918 C CA . PHE A 1 112 ? 178.034 152.646 160.331 1.00 567.88 112 PHE A CA 1
ATOM 919 C C . PHE A 1 112 ? 179.080 153.605 160.879 1.00 567.88 112 PHE A C 1
ATOM 920 O O . PHE A 1 112 ? 178.721 154.633 161.464 1.00 567.88 112 PHE A O 1
ATOM 928 N N . GLU A 1 113 ? 180.362 153.288 160.705 1.00 493.08 113 GLU A N 1
ATOM 929 C CA . GLU A 1 113 ? 181.471 154.087 161.208 1.00 493.08 113 GLU A CA 1
ATOM 930 C C . GLU A 1 113 ? 181.802 155.285 160.329 1.00 493.08 113 GLU A C 1
ATOM 931 O O . GLU A 1 113 ? 181.922 156.404 160.837 1.00 493.08 113 GLU A O 1
ATOM 937 N N . GLU A 1 114 ? 181.956 155.077 159.019 1.00 543.70 114 GLU A N 1
ATOM 938 C CA . GLU A 1 114 ? 182.480 156.134 158.159 1.00 543.70 114 GLU A CA 1
ATOM 939 C C . GLU A 1 114 ? 181.457 157.242 157.931 1.00 543.70 114 GLU A C 1
ATOM 940 O O . GLU A 1 114 ? 181.790 158.429 158.024 1.00 543.70 114 GLU A O 1
ATOM 946 N N . ASP A 1 115 ? 180.211 156.879 157.633 1.00 556.63 115 ASP A N 1
ATOM 947 C CA . ASP A 1 115 ? 179.218 157.856 157.211 1.00 556.63 115 ASP A CA 1
ATOM 948 C C . ASP A 1 115 ? 177.918 157.663 157.977 1.00 556.63 115 ASP A C 1
ATOM 949 O O . ASP A 1 115 ? 177.471 156.533 158.188 1.00 556.63 115 ASP A O 1
ATOM 954 N N . LYS A 1 116 ? 177.319 158.782 158.391 1.00 502.84 116 LYS A N 1
ATOM 955 C CA . LYS A 1 116 ? 176.018 158.783 159.041 1.00 502.84 116 LYS A CA 1
ATOM 956 C C . LYS A 1 116 ? 174.999 159.676 158.352 1.00 502.84 116 LYS A C 1
ATOM 957 O O . LYS A 1 116 ? 173.855 159.748 158.814 1.00 502.84 116 LYS A O 1
ATOM 963 N N . ASP A 1 117 ? 175.376 160.362 157.274 1.00 562.23 117 ASP A N 1
ATOM 964 C CA . ASP A 1 117 ? 174.437 161.120 156.462 1.00 562.23 117 ASP A CA 1
ATOM 965 C C . ASP A 1 117 ? 173.741 160.256 155.419 1.00 562.23 117 ASP A C 1
ATOM 966 O O . ASP A 1 117 ? 172.891 160.757 154.673 1.00 562.23 117 ASP A O 1
ATOM 971 N N . GLU A 1 118 ? 174.087 158.968 155.358 1.00 598.50 118 GLU A N 1
ATOM 972 C CA . GLU A 1 118 ? 173.439 158.031 154.456 1.00 598.50 118 GLU A CA 1
ATOM 973 C C . GLU A 1 118 ? 172.315 157.251 155.121 1.00 598.50 118 GLU A C 1
ATOM 974 O O . GLU A 1 118 ? 171.780 156.324 154.503 1.00 598.50 118 GLU A O 1
ATOM 980 N N . ILE A 1 119 ? 171.950 157.590 156.357 1.00 612.37 119 ILE A N 1
ATOM 981 C CA . ILE A 1 119 ? 170.795 156.995 157.018 1.00 612.37 119 ILE A CA 1
ATOM 982 C C . ILE A 1 119 ? 169.556 157.337 156.205 1.00 612.37 119 ILE A C 1
ATOM 983 O O . ILE A 1 119 ? 168.638 156.522 156.077 1.00 612.37 119 ILE A O 1
ATOM 988 N N . GLU A 1 120 ? 169.529 158.549 155.646 1.00 635.81 120 GLU A N 1
ATOM 989 C CA . GLU A 1 120 ? 168.414 159.009 154.827 1.00 635.81 120 GLU A CA 1
ATOM 990 C C . GLU A 1 120 ? 168.878 159.508 153.460 1.00 635.81 120 GLU A C 1
ATOM 991 O O . GLU A 1 120 ? 168.089 160.110 152.727 1.00 635.81 120 GLU A O 1
ATOM 997 N N . GLY A 1 121 ? 170.131 159.239 153.091 1.00 664.51 121 GLY A N 1
ATOM 998 C CA . GLY A 1 121 ? 170.682 159.718 151.836 1.00 664.51 121 GLY A CA 1
ATOM 999 C C . GLY A 1 121 ? 169.935 159.241 150.608 1.00 664.51 121 GLY A C 1
ATOM 1000 O O . GLY A 1 121 ? 169.620 160.038 149.720 1.00 664.51 121 GLY A O 1
ATOM 1001 N N . GLN A 1 122 ? 169.646 157.942 150.541 1.00 706.02 122 GLN A N 1
ATOM 1002 C CA . GLN A 1 122 ? 168.794 157.384 149.499 1.00 706.02 122 GLN A CA 1
ATOM 1003 C C . GLN A 1 122 ? 167.351 157.246 149.966 1.00 706.02 122 GLN A C 1
ATOM 1004 O O . GLN A 1 122 ? 166.465 156.942 149.160 1.00 706.02 122 GLN A O 1
ATOM 1010 N N . LEU A 1 123 ? 167.106 157.468 151.255 1.00 668.08 123 LEU A N 1
ATOM 1011 C CA . LEU A 1 123 ? 165.779 157.591 151.848 1.00 668.08 123 LEU A CA 1
ATOM 1012 C C . LEU A 1 123 ? 165.306 159.036 151.740 1.00 668.08 123 LEU A C 1
ATOM 1013 O O . LEU A 1 123 ? 165.739 159.760 150.838 1.00 668.08 123 LEU A O 1
ATOM 1018 N N . PHE A 1 124 ? 164.438 159.458 152.664 1.00 630.32 124 PHE A N 1
ATOM 1019 C CA . PHE A 1 124 ? 163.470 160.544 152.519 1.00 630.32 124 PHE A CA 1
ATOM 1020 C C . PHE A 1 124 ? 163.877 161.649 151.550 1.00 630.32 124 PHE A C 1
ATOM 1021 O O . PHE A 1 124 ? 163.072 162.045 150.702 1.00 630.32 124 PHE A O 1
ATOM 1029 N N . ALA A 1 125 ? 165.105 162.159 151.674 1.00 654.12 125 ALA A N 1
ATOM 1030 C CA . ALA A 1 125 ? 165.539 163.288 150.853 1.00 654.12 125 ALA A CA 1
ATOM 1031 C C . ALA A 1 125 ? 165.323 163.013 149.369 1.00 654.12 125 ALA A C 1
ATOM 1032 O O . ALA A 1 125 ? 164.810 163.865 148.633 1.00 654.12 125 ALA A O 1
ATOM 1034 N N . LEU A 1 126 ? 165.711 161.823 148.907 1.00 683.99 126 LEU A N 1
ATOM 1035 C CA . LEU A 1 126 ? 165.500 161.483 147.504 1.00 683.99 126 LEU A CA 1
ATOM 1036 C C . LEU A 1 126 ? 164.153 160.806 147.279 1.00 683.99 126 LEU A C 1
ATOM 1037 O O . LEU A 1 126 ? 163.746 160.608 146.128 1.00 683.99 126 LEU A O 1
ATOM 1042 N N . ALA A 1 127 ? 163.449 160.447 148.355 1.00 674.47 127 ALA A N 1
ATOM 1043 C CA . ALA A 1 127 ? 162.122 159.858 148.209 1.00 674.47 127 ALA A CA 1
ATOM 1044 C C . ALA A 1 127 ? 161.147 160.857 147.598 1.00 674.47 127 ALA A C 1
ATOM 1045 O O . ALA A 1 127 ? 160.352 160.511 146.716 1.00 674.47 127 ALA A O 1
ATOM 1047 N N . GLN A 1 128 ? 161.196 162.110 148.058 1.00 659.43 128 GLN A N 1
ATOM 1048 C CA . GLN A 1 128 ? 160.370 163.153 147.460 1.00 659.43 128 GLN A CA 1
ATOM 1049 C C . GLN A 1 128 ? 160.763 163.387 146.007 1.00 659.43 128 GLN A C 1
ATOM 1050 O O . GLN A 1 128 ? 159.905 163.606 145.146 1.00 659.43 128 GLN A O 1
ATOM 1056 N N . ALA A 1 129 ? 162.066 163.339 145.720 1.00 684.47 129 ALA A N 1
ATOM 1057 C CA . ALA A 1 129 ? 162.538 163.519 144.351 1.00 684.47 129 ALA A CA 1
ATOM 1058 C C . ALA A 1 129 ? 161.972 162.441 143.434 1.00 684.47 129 ALA A C 1
ATOM 1059 O O . ALA A 1 129 ? 161.551 162.722 142.306 1.00 684.47 129 ALA A O 1
ATOM 1061 N N . GLU A 1 130 ? 161.956 161.192 143.907 1.00 699.94 130 GLU A N 1
ATOM 1062 C CA . GLU A 1 130 ? 161.307 160.127 143.149 1.00 699.94 130 GLU A CA 1
ATOM 1063 C C . GLU A 1 130 ? 159.812 160.381 143.009 1.00 699.94 130 GLU A C 1
ATOM 1064 O O . GLU A 1 130 ? 159.232 160.155 141.940 1.00 699.94 130 GLU A O 1
ATOM 1070 N N . GLU A 1 131 ? 159.168 160.850 144.080 1.00 685.47 131 GLU A N 1
ATOM 1071 C CA . GLU A 1 131 ? 157.747 161.167 144.012 1.00 685.47 131 GLU A CA 1
ATOM 1072 C C . GLU A 1 131 ? 157.464 162.400 143.163 1.00 685.47 131 GLU A C 1
ATOM 1073 O O . GLU A 1 131 ? 156.325 162.581 142.720 1.00 685.47 131 GLU A O 1
ATOM 1079 N N . ARG A 1 132 ? 158.464 163.251 142.932 1.00 684.77 132 ARG A N 1
ATOM 1080 C CA . ARG A 1 132 ? 158.285 164.444 142.115 1.00 684.77 132 ARG A CA 1
ATOM 1081 C C . ARG A 1 132 ? 158.721 164.261 140.669 1.00 684.77 132 ARG A C 1
ATOM 1082 O O . ARG A 1 132 ? 158.283 165.031 139.806 1.00 684.77 132 ARG A O 1
ATOM 1090 N N . ASP A 1 133 ? 159.566 163.271 140.380 1.00 692.29 133 ASP A N 1
ATOM 1091 C CA . ASP A 1 133 ? 160.017 163.026 139.013 1.00 692.29 133 ASP A CA 1
ATOM 1092 C C . ASP A 1 133 ? 159.139 161.992 138.311 1.00 692.29 133 ASP A C 1
ATOM 1093 O O . ASP A 1 133 ? 158.539 162.280 137.271 1.00 692.29 133 ASP A O 1
ATOM 1098 N N . PHE A 1 134 ? 159.055 160.787 138.872 1.00 703.09 134 PHE A N 1
ATOM 1099 C CA . PHE A 1 134 ? 158.246 159.722 138.296 1.00 703.09 134 PHE A CA 1
ATOM 1100 C C . PHE A 1 134 ? 156.808 159.731 138.799 1.00 703.09 134 PHE A C 1
ATOM 1101 O O . PHE A 1 134 ? 155.991 158.949 138.301 1.00 703.09 134 PHE A O 1
ATOM 1109 N N . LYS A 1 135 ? 156.482 160.601 139.757 1.00 695.10 135 LYS A N 1
ATOM 1110 C CA . LYS A 1 135 ? 155.147 160.693 140.349 1.00 695.10 135 LYS A CA 1
ATOM 1111 C C . LYS A 1 135 ? 154.727 159.342 140.939 1.00 695.10 135 LYS A C 1
ATOM 1112 O O . LYS A 1 135 ? 153.772 158.695 140.504 1.00 695.10 135 LYS A O 1
ATOM 1118 N N . THR A 1 136 ? 155.492 158.928 141.948 1.00 702.98 136 THR A N 1
ATOM 1119 C CA . THR A 1 136 ? 155.248 157.655 142.612 1.00 702.98 136 THR A CA 1
ATOM 1120 C C . THR A 1 136 ? 154.730 157.873 144.028 1.00 702.98 136 THR A C 1
ATOM 1121 O O . THR A 1 136 ? 154.485 159.013 144.438 1.00 702.98 136 THR A O 1
ATOM 1125 N N . LYS A 1 137 ? 154.559 156.787 144.781 1.00 700.23 137 LYS A N 1
ATOM 1126 C CA . LYS A 1 137 ? 153.959 156.835 146.109 1.00 700.23 137 LYS A CA 1
ATOM 1127 C C . LYS A 1 137 ? 154.799 156.017 147.096 1.00 700.23 137 LYS A C 1
ATOM 1128 O O . LYS A 1 137 ? 154.303 155.160 147.821 1.00 700.23 137 LYS A O 1
ATOM 1134 N N . VAL A 1 138 ? 156.110 156.278 147.105 1.00 687.92 138 VAL A N 1
ATOM 1135 C CA . VAL A 1 138 ? 157.011 155.625 148.049 1.00 687.92 138 VAL A CA 1
ATOM 1136 C C . VAL A 1 138 ? 156.499 155.827 149.466 1.00 687.92 138 VAL A C 1
ATOM 1137 O O . VAL A 1 138 ? 156.159 156.945 149.864 1.00 687.92 138 VAL A O 1
ATOM 1141 N N . LYS A 1 139 ? 156.429 154.737 150.232 1.00 652.97 139 LYS A N 1
ATOM 1142 C CA . LYS A 1 139 ? 155.902 154.786 151.589 1.00 652.97 139 LYS A CA 1
ATOM 1143 C C . LYS A 1 139 ? 156.812 154.165 152.635 1.00 652.97 139 LYS A C 1
ATOM 1144 O O . LYS A 1 139 ? 156.746 154.563 153.798 1.00 652.97 139 LYS A O 1
ATOM 1150 N N . TYR A 1 140 ? 157.654 153.205 152.260 1.00 651.86 140 TYR A N 1
ATOM 1151 C CA . TYR A 1 140 ? 158.350 152.359 153.219 1.00 651.86 140 TYR A CA 1
ATOM 1152 C C . TYR A 1 140 ? 159.846 152.411 152.942 1.00 651.86 140 TYR A C 1
ATOM 1153 O O . TYR A 1 140 ? 160.281 152.208 151.804 1.00 651.86 140 TYR A O 1
ATOM 1162 N N . LEU A 1 141 ? 160.632 152.683 153.985 1.00 647.97 141 LEU A N 1
ATOM 1163 C CA . LEU A 1 141 ? 162.064 152.938 153.850 1.00 647.97 141 LEU A CA 1
ATOM 1164 C C . LEU A 1 141 ? 162.817 152.090 154.864 1.00 647.97 141 LEU A C 1
ATOM 1165 O O . LEU A 1 141 ? 162.491 152.111 156.054 1.00 647.97 141 LEU A O 1
ATOM 1170 N N . VAL A 1 142 ? 163.832 151.364 154.398 1.00 666.52 142 VAL A N 1
ATOM 1171 C CA . VAL A 1 142 ? 164.570 150.410 155.221 1.00 666.52 142 VAL A CA 1
ATOM 1172 C C . VAL A 1 142 ? 166.030 150.838 155.300 1.00 666.52 142 VAL A C 1
ATOM 1173 O O . VAL A 1 142 ? 166.657 151.110 154.271 1.00 666.52 142 VAL A O 1
ATOM 1177 N N . TYR A 1 143 ? 166.559 150.913 156.523 1.00 639.17 143 TYR A N 1
ATOM 1178 C CA . TYR A 1 143 ? 167.990 151.105 156.773 1.00 639.17 143 TYR A CA 1
ATOM 1179 C C . TYR A 1 143 ? 168.578 149.754 157.175 1.00 639.17 143 TYR A C 1
ATOM 1180 O O . TYR A 1 143 ? 168.916 149.510 158.332 1.00 639.17 143 TYR A O 1
ATOM 1189 N N . TYR A 1 144 ? 168.724 148.871 156.189 1.00 683.01 144 TYR A N 1
ATOM 1190 C CA . TYR A 1 144 ? 168.901 147.451 156.460 1.00 683.01 144 TYR A CA 1
ATOM 1191 C C . TYR A 1 144 ? 170.357 147.091 156.736 1.00 683.01 144 TYR A C 1
ATOM 1192 O O . TYR A 1 144 ? 171.279 147.605 156.097 1.00 683.01 144 TYR A O 1
ATOM 1201 N N . THR A 1 145 ? 170.543 146.184 157.695 1.00 639.70 145 THR A N 1
ATOM 1202 C CA . THR A 1 145 ? 171.833 145.575 158.006 1.00 639.70 145 THR A CA 1
ATOM 1203 C C . THR A 1 145 ? 171.592 144.436 158.990 1.00 639.70 145 THR A C 1
ATOM 1204 O O . THR A 1 145 ? 170.679 144.487 159.818 1.00 639.70 145 THR A O 1
ATOM 1208 N N . VAL A 1 146 ? 172.415 143.394 158.875 1.00 635.42 146 VAL A N 1
ATOM 1209 C CA . VAL A 1 146 ? 172.408 142.256 159.793 1.00 635.42 146 VAL A CA 1
ATOM 1210 C C . VAL A 1 146 ? 173.856 141.987 160.195 1.00 635.42 146 VAL A C 1
ATOM 1211 O O . VAL A 1 146 ? 174.708 141.732 159.334 1.00 635.42 146 VAL A O 1
ATOM 1215 N N . GLU A 1 147 ? 174.154 142.097 161.491 1.00 590.52 147 GLU A N 1
ATOM 1216 C CA . GLU A 1 147 ? 175.559 142.059 161.876 1.00 590.52 147 GLU A CA 1
ATOM 1217 C C . GLU A 1 147 ? 176.103 140.650 162.096 1.00 590.52 147 GLU A C 1
ATOM 1218 O O . GLU A 1 147 ? 176.822 140.122 161.241 1.00 590.52 147 GLU A O 1
ATOM 1224 N N . LEU A 1 148 ? 175.771 140.029 163.230 1.00 572.23 148 LEU A N 1
ATOM 1225 C CA . LEU A 1 148 ? 176.199 138.657 163.489 1.00 572.23 148 LEU A CA 1
ATOM 1226 C C . LEU A 1 148 ? 175.267 137.905 164.435 1.00 572.23 148 LEU A C 1
ATOM 1227 O O . LEU A 1 148 ? 175.671 136.891 165.015 1.00 572.23 148 LEU A O 1
ATOM 1232 N N . ILE A 1 149 ? 174.029 138.363 164.601 1.00 600.77 149 ILE A N 1
ATOM 1233 C CA . ILE A 1 149 ? 173.283 138.015 165.808 1.00 600.77 149 ILE A CA 1
ATOM 1234 C C . ILE A 1 149 ? 172.732 136.598 165.724 1.00 600.77 149 ILE A C 1
ATOM 1235 O O . ILE A 1 149 ? 171.601 136.382 165.275 1.00 600.77 149 ILE A O 1
ATOM 1240 N N . ASP A 1 150 ? 173.523 135.631 166.194 1.00 610.40 150 ASP A N 1
ATOM 1241 C CA . ASP A 1 150 ? 173.135 134.225 166.267 1.00 610.40 150 ASP A CA 1
ATOM 1242 C C . ASP A 1 150 ? 172.700 133.673 164.915 1.00 610.40 150 ASP A C 1
ATOM 1243 O O . ASP A 1 150 ? 172.997 134.259 163.868 1.00 610.40 150 ASP A O 1
ATOM 1248 N N . ASP A 1 151 ? 172.002 132.535 164.931 1.00 619.87 151 ASP A N 1
ATOM 1249 C CA . ASP A 1 151 ? 171.514 131.945 163.688 1.00 619.87 151 ASP A CA 1
ATOM 1250 C C . ASP A 1 151 ? 170.427 132.807 163.059 1.00 619.87 151 ASP A C 1
ATOM 1251 O O . ASP A 1 151 ? 170.343 132.917 161.830 1.00 619.87 151 ASP A O 1
ATOM 1256 N N . GLU A 1 152 ? 169.580 133.422 163.888 1.00 624.74 152 GLU A N 1
ATOM 1257 C CA . GLU A 1 152 ? 168.500 134.258 163.377 1.00 624.74 152 GLU A CA 1
ATOM 1258 C C . GLU A 1 152 ? 169.013 135.502 162.663 1.00 624.74 152 GLU A C 1
ATOM 1259 O O . GLU A 1 152 ? 168.272 136.082 161.861 1.00 624.74 152 GLU A O 1
ATOM 1265 N N . ILE A 1 153 ? 170.264 135.900 162.925 1.00 632.83 153 ILE A N 1
ATOM 1266 C CA . ILE A 1 153 ? 170.927 137.077 162.358 1.00 632.83 153 ILE A CA 1
ATOM 1267 C C . ILE A 1 153 ? 169.931 138.224 162.192 1.00 632.83 153 ILE A C 1
ATOM 1268 O O . ILE A 1 153 ? 169.747 138.772 161.098 1.00 632.83 153 ILE A O 1
ATOM 1273 N N . VAL A 1 154 ? 169.287 138.599 163.298 1.00 601.69 154 VAL A N 1
ATOM 1274 C CA . VAL A 1 154 ? 168.228 139.604 163.303 1.00 601.69 154 VAL A CA 1
ATOM 1275 C C . VAL A 1 154 ? 168.773 140.939 162.812 1.00 601.69 154 VAL A C 1
ATOM 1276 O O . VAL A 1 154 ? 169.893 141.335 163.157 1.00 601.69 154 VAL A O 1
ATOM 1280 N N . ASP A 1 155 ? 167.993 141.630 161.982 1.00 571.81 155 ASP A N 1
ATOM 1281 C CA . ASP A 1 155 ? 168.407 142.920 161.447 1.00 571.81 155 ASP A CA 1
ATOM 1282 C C . ASP A 1 155 ? 168.287 144.019 162.494 1.00 571.81 155 ASP A C 1
ATOM 1283 O O . ASP A 1 155 ? 167.187 144.322 162.966 1.00 571.81 155 ASP A O 1
ATOM 1288 N N . ARG A 1 156 ? 169.417 144.620 162.863 1.00 488.85 156 ARG A N 1
ATOM 1289 C CA . ARG A 1 156 ? 169.409 145.768 163.760 1.00 488.85 156 ARG A CA 1
ATOM 1290 C C . ARG A 1 156 ? 169.182 147.030 162.937 1.00 488.85 156 ARG A C 1
ATOM 1291 O O . ARG A 1 156 ? 169.986 147.967 162.981 1.00 488.85 156 ARG A O 1
ATOM 1299 N N . ALA A 1 157 ? 168.086 147.055 162.184 1.00 554.03 157 ALA A N 1
ATOM 1300 C CA . ALA A 1 157 ? 167.869 148.079 161.176 1.00 554.03 157 ALA A CA 1
ATOM 1301 C C . ALA A 1 157 ? 167.035 149.234 161.725 1.00 554.03 157 ALA A C 1
ATOM 1302 O O . ALA A 1 157 ? 166.466 149.169 162.818 1.00 554.03 157 ALA A O 1
ATOM 1304 N N . ILE A 1 158 ? 166.972 150.307 160.937 1.00 572.21 158 ILE A N 1
ATOM 1305 C CA . ILE A 1 158 ? 166.145 151.467 161.250 1.00 572.21 158 ILE A CA 1
ATOM 1306 C C . ILE A 1 158 ? 165.158 151.666 160.107 1.00 572.21 158 ILE A C 1
ATOM 1307 O O . ILE A 1 158 ? 165.441 152.378 159.137 1.00 572.21 158 ILE A O 1
ATOM 1312 N N . ILE A 1 159 ? 163.989 151.042 160.212 1.00 565.69 159 ILE A N 1
ATOM 1313 C CA . ILE A 1 159 ? 163.022 151.043 159.120 1.00 565.69 159 ILE A CA 1
ATOM 1314 C C . ILE A 1 159 ? 161.981 152.123 159.388 1.00 565.69 159 ILE A C 1
ATOM 1315 O O . ILE A 1 159 ? 161.421 152.200 160.486 1.00 565.69 159 ILE A O 1
ATOM 1320 N N . ILE A 1 160 ? 161.726 152.964 158.387 1.00 569.17 160 ILE A N 1
ATOM 1321 C CA . ILE A 1 160 ? 160.896 154.152 158.548 1.00 569.17 160 ILE A CA 1
ATOM 1322 C C . ILE A 1 160 ? 159.830 154.156 157.458 1.00 569.17 160 ILE A C 1
ATOM 1323 O O . ILE A 1 160 ? 160.060 153.642 156.359 1.00 569.17 160 ILE A O 1
ATOM 1328 N N . ASP A 1 161 ? 158.669 154.733 157.764 1.00 567.36 161 ASP A N 1
ATOM 1329 C CA . ASP A 1 161 ? 157.637 154.949 156.762 1.00 567.36 161 ASP A CA 1
ATOM 1330 C C . ASP A 1 161 ? 157.639 156.400 156.284 1.00 567.36 161 ASP A C 1
ATOM 1331 O O . ASP A 1 161 ? 158.210 157.292 156.918 1.00 567.36 161 ASP A O 1
ATOM 1336 N N . PHE A 1 162 ? 156.980 156.629 155.149 1.00 599.81 162 PHE A N 1
ATOM 1337 C CA . PHE A 1 162 ? 156.931 157.938 154.502 1.00 599.81 162 PHE A CA 1
ATOM 1338 C C . PHE A 1 162 ? 155.506 158.489 154.458 1.00 599.81 162 PHE A C 1
ATOM 1339 O O . PHE A 1 162 ? 155.049 159.009 153.438 1.00 599.81 162 PHE A O 1
ATOM 1347 N N . GLU A 1 163 ? 154.780 158.367 155.569 1.00 525.10 163 GLU A N 1
ATOM 1348 C CA . GLU A 1 163 ? 153.475 158.993 155.714 1.00 525.10 163 GLU A CA 1
ATOM 1349 C C . GLU A 1 163 ? 153.407 159.995 156.855 1.00 525.10 163 GLU A C 1
ATOM 1350 O O . GLU A 1 163 ? 152.447 160.772 156.913 1.00 525.10 163 GLU A O 1
ATOM 1356 N N . LYS A 1 164 ? 154.388 160.005 157.757 1.00 470.62 164 LYS A N 1
ATOM 1357 C CA . LYS A 1 164 ? 154.340 160.853 158.942 1.00 470.62 164 LYS A CA 1
ATOM 1358 C C . LYS A 1 164 ? 154.864 162.256 158.664 1.00 470.62 164 LYS A C 1
ATOM 1359 O O . LYS A 1 164 ? 154.202 163.247 158.989 1.00 470.62 164 LYS A O 1
ATOM 1365 N N . TYR A 1 165 ? 156.047 162.355 158.066 1.00 482.38 165 TYR A N 1
ATOM 1366 C CA . TYR A 1 165 ? 156.699 163.639 157.843 1.00 482.38 165 TYR A CA 1
ATOM 1367 C C . TYR A 1 165 ? 156.749 163.940 156.353 1.00 482.38 165 TYR A C 1
ATOM 1368 O O . TYR A 1 165 ? 157.380 163.183 155.596 1.00 482.38 165 TYR A O 1
ATOM 1377 N N . PRO A 1 166 ? 156.095 165.009 155.882 1.00 524.40 166 PRO A N 1
ATOM 1378 C CA . PRO A 1 166 ? 156.098 165.316 154.444 1.00 524.40 166 PRO A CA 1
ATOM 1379 C C . PRO A 1 166 ? 157.492 165.504 153.866 1.00 524.40 166 PRO A C 1
ATOM 1380 O O . PRO A 1 166 ? 157.753 165.114 152.723 1.00 524.40 166 PRO A O 1
ATOM 1384 N N . THR A 1 167 ? 158.393 166.100 154.640 1.00 540.15 167 THR A N 1
ATOM 1385 C CA . THR A 1 167 ? 159.750 166.380 154.197 1.00 540.15 167 THR A CA 1
ATOM 1386 C C . THR A 1 167 ? 160.759 165.708 155.119 1.00 540.15 167 THR A C 1
ATOM 1387 O O . THR A 1 167 ? 160.428 165.234 156.210 1.00 540.15 167 THR A O 1
ATOM 1391 N N . TYR A 1 168 ? 162.012 165.670 154.661 1.00 554.44 168 TYR A N 1
ATOM 1392 C CA . TYR A 1 168 ? 163.079 165.068 155.449 1.00 554.44 168 TYR A CA 1
ATOM 1393 C C . TYR A 1 168 ? 163.620 166.008 156.518 1.00 554.44 168 TYR A C 1
ATOM 1394 O O . TYR A 1 168 ? 164.179 165.533 157.512 1.00 554.44 168 TYR A O 1
ATOM 1403 N N . THR A 1 169 ? 163.478 167.323 156.335 1.00 518.36 169 THR A N 1
ATOM 1404 C CA . THR A 1 169 ? 163.875 168.257 157.384 1.00 518.36 169 THR A CA 1
ATOM 1405 C C . THR A 1 169 ? 163.010 168.080 158.625 1.00 518.36 169 THR A C 1
ATOM 1406 O O . THR A 1 169 ? 163.518 168.074 159.753 1.00 518.36 169 THR A O 1
ATOM 1410 N N . ASP A 1 170 ? 161.699 167.921 158.436 1.00 500.36 170 ASP A N 1
ATOM 1411 C CA . ASP A 1 170 ? 160.820 167.640 159.565 1.00 500.36 170 ASP A CA 1
ATOM 1412 C C . ASP A 1 170 ? 161.106 166.267 160.161 1.00 500.36 170 ASP A C 1
ATOM 1413 O O . ASP A 1 170 ? 160.939 166.071 161.369 1.00 500.36 170 ASP A O 1
ATOM 1418 N N . TRP A 1 171 ? 161.536 165.309 159.335 1.00 505.51 171 TRP A N 1
ATOM 1419 C CA . TRP A 1 171 ? 161.925 164.003 159.857 1.00 505.51 171 TRP A CA 1
ATOM 1420 C C . TRP A 1 171 ? 163.161 164.110 160.744 1.00 505.51 171 TRP A C 1
ATOM 1421 O O . TRP A 1 171 ? 163.236 163.463 161.795 1.00 505.51 171 TRP A O 1
ATOM 1432 N N . SER A 1 172 ? 164.146 164.911 160.328 1.00 466.80 172 SER A N 1
ATOM 1433 C CA . SER A 1 172 ? 165.322 165.144 161.161 1.00 466.80 172 SER A CA 1
ATOM 1434 C C . SER A 1 172 ? 164.944 165.878 162.441 1.00 466.80 172 SER A C 1
ATOM 1435 O O . SER A 1 172 ? 165.469 165.579 163.520 1.00 466.80 172 SER A O 1
ATOM 1438 N N . ASN A 1 173 ? 164.036 166.853 162.337 1.00 440.61 173 ASN A N 1
ATOM 1439 C CA . ASN A 1 173 ? 163.458 167.468 163.526 1.00 440.61 173 ASN A CA 1
ATOM 1440 C C . ASN A 1 173 ? 162.766 166.438 164.406 1.00 440.61 173 ASN A C 1
ATOM 1441 O O . ASN A 1 173 ? 162.670 166.632 165.623 1.00 440.61 173 ASN A O 1
ATOM 1446 N N . GLY A 1 174 ? 162.285 165.348 163.813 1.00 422.40 174 GLY A N 1
ATOM 1447 C CA . GLY A 1 174 ? 161.739 164.212 164.520 1.00 422.40 174 GLY A CA 1
ATOM 1448 C C . GLY A 1 174 ? 162.766 163.235 165.035 1.00 422.40 174 GLY A C 1
ATOM 1449 O O . GLY A 1 174 ? 162.406 162.116 165.404 1.00 422.40 174 GLY A O 1
ATOM 1450 N N . GLY A 1 175 ? 164.044 163.616 165.024 1.00 374.52 175 GLY A N 1
ATOM 1451 C CA . GLY A 1 175 ? 165.102 162.884 165.695 1.00 374.52 175 GLY A CA 1
ATOM 1452 C C . GLY A 1 175 ? 165.412 161.490 165.187 1.00 374.52 175 GLY A C 1
ATOM 1453 O O . GLY A 1 175 ? 165.639 160.577 165.987 1.00 374.52 175 GLY A O 1
ATOM 1454 N N . PHE A 1 176 ? 165.451 161.316 163.865 1.00 450.33 176 PHE A N 1
ATOM 1455 C CA . PHE A 1 176 ? 165.799 160.038 163.240 1.00 450.33 176 PHE A CA 1
ATOM 1456 C C . PHE A 1 176 ? 164.836 158.933 163.685 1.00 450.33 176 PHE A C 1
ATOM 1457 O O . PHE A 1 176 ? 165.223 157.940 164.306 1.00 450.33 176 PHE A O 1
ATOM 1465 N N . ILE A 1 177 ? 163.559 159.129 163.351 1.00 444.99 177 ILE A N 1
ATOM 1466 C CA . ILE A 1 177 ? 162.518 158.192 163.756 1.00 444.99 177 ILE A CA 1
ATOM 1467 C C . ILE A 1 177 ? 162.698 156.858 163.037 1.00 444.99 177 ILE A C 1
ATOM 1468 O O . ILE A 1 177 ? 163.462 156.742 162.070 1.00 444.99 177 ILE A O 1
ATOM 1473 N N . SER A 1 178 ? 161.998 155.833 163.526 1.00 490.45 178 SER A N 1
ATOM 1474 C CA . SER A 1 178 ? 162.033 154.494 162.934 1.00 490.45 178 SER A CA 1
ATOM 1475 C C . SER A 1 178 ? 160.658 153.859 163.125 1.00 490.45 178 SER A C 1
ATOM 1476 O O . SER A 1 178 ? 160.227 153.632 164.259 1.00 490.45 178 SER A O 1
ATOM 1479 N N . THR A 1 179 ? 159.975 153.572 162.016 1.00 492.76 179 THR A N 1
ATOM 1480 C CA . THR A 1 179 ? 158.655 152.954 162.080 1.00 492.76 179 THR A CA 1
ATOM 1481 C C . THR A 1 179 ? 158.743 151.451 161.841 1.00 492.76 179 THR A C 1
ATOM 1482 O O . THR A 1 179 ? 157.743 150.811 161.500 1.00 492.76 179 THR A O 1
ATOM 1486 N N . GLY A 1 180 ? 159.929 150.884 162.017 1.00 508.07 180 GLY A N 1
ATOM 1487 C CA . GLY A 1 180 ? 160.112 149.457 161.822 1.00 508.07 180 GLY A CA 1
ATOM 1488 C C . GLY A 1 180 ? 161.503 149.050 162.255 1.00 508.07 180 GLY A C 1
ATOM 1489 O O . GLY A 1 180 ? 162.467 149.815 162.140 1.00 508.07 180 GLY A O 1
ATOM 1490 N N . THR A 1 181 ? 161.588 147.830 162.783 1.00 468.38 181 THR A N 1
ATOM 1491 C CA . THR A 1 181 ? 162.859 147.301 163.263 1.00 468.38 181 THR A CA 1
ATOM 1492 C C . THR A 1 181 ? 163.257 146.040 162.506 1.00 468.38 181 THR A C 1
ATOM 1493 O O . THR A 1 181 ? 164.366 145.954 161.969 1.00 468.38 181 THR A O 1
ATOM 1497 N N . GLU A 1 182 ? 162.360 145.059 162.461 1.00 498.07 182 GLU A N 1
ATOM 1498 C CA . GLU A 1 182 ? 162.578 143.820 161.728 1.00 498.07 182 GLU A CA 1
ATOM 1499 C C . GLU A 1 182 ? 161.677 143.776 160.503 1.00 498.07 182 GLU A C 1
ATOM 1500 O O . GLU A 1 182 ? 160.495 144.128 160.578 1.00 498.07 182 GLU A O 1
ATOM 1506 N N . LEU A 1 183 ? 162.245 143.350 159.377 1.00 595.46 183 LEU A N 1
ATOM 1507 C CA . LEU A 1 183 ? 161.459 143.178 158.164 1.00 595.46 183 LEU A CA 1
ATOM 1508 C C . LEU A 1 183 ? 160.366 142.142 158.388 1.00 595.46 183 LEU A C 1
ATOM 1509 O O . LEU A 1 183 ? 160.604 141.077 158.966 1.00 595.46 183 LEU A O 1
ATOM 1514 N N . THR A 1 184 ? 159.160 142.458 157.928 1.00 632.25 184 THR A N 1
ATOM 1515 C CA . THR A 1 184 ? 157.992 141.616 158.135 1.00 632.25 184 THR A CA 1
ATOM 1516 C C . THR A 1 184 ? 157.494 141.083 156.799 1.00 632.25 184 THR A C 1
ATOM 1517 O O . THR A 1 184 ? 157.430 141.820 155.810 1.00 632.25 184 THR A O 1
ATOM 1521 N N . ALA A 1 185 ? 157.144 139.801 156.777 1.00 684.24 185 ALA A N 1
ATOM 1522 C CA . ALA A 1 185 ? 156.623 139.160 155.582 1.00 684.24 185 ALA A CA 1
ATOM 1523 C C . ALA A 1 185 ? 155.151 139.510 155.381 1.00 684.24 185 ALA A C 1
ATOM 1524 O O . ALA A 1 185 ? 154.467 139.996 156.284 1.00 684.24 185 ALA A O 1
ATOM 1526 N N . GLY A 1 186 ? 154.665 139.255 154.168 1.00 698.73 186 GLY A N 1
ATOM 1527 C CA . GLY A 1 186 ? 153.271 139.502 153.856 1.00 698.73 186 GLY A CA 1
ATOM 1528 C C . GLY A 1 186 ? 152.898 140.959 153.727 1.00 698.73 186 GLY A C 1
ATOM 1529 O O . GLY A 1 186 ? 151.712 141.292 153.801 1.00 698.73 186 GLY A O 1
ATOM 1530 N N . TYR A 1 187 ? 153.883 141.840 153.534 1.00 701.20 187 TYR A N 1
ATOM 1531 C CA . TYR A 1 187 ? 153.650 143.272 153.367 1.00 701.20 187 TYR A CA 1
ATOM 1532 C C . TYR A 1 187 ? 152.856 143.844 154.535 1.00 701.20 187 TYR A C 1
ATOM 1533 O O . TYR A 1 187 ? 151.758 144.377 154.344 1.00 701.20 187 TYR A O 1
ATOM 1542 N N . GLY A 1 188 ? 153.401 143.740 155.744 1.00 640.99 188 GLY A N 1
ATOM 1543 C CA . GLY A 1 188 ? 152.695 144.195 156.926 1.00 640.99 188 GLY A CA 1
ATOM 1544 C C . GLY A 1 188 ? 153.295 145.429 157.566 1.00 640.99 188 GLY A C 1
ATOM 1545 O O . GLY A 1 188 ? 153.319 146.502 156.955 1.00 640.99 188 GLY A O 1
ATOM 1546 N N . GLU A 1 189 ? 153.760 145.282 158.814 1.00 575.01 189 GLU A N 1
ATOM 1547 C CA . GLU A 1 189 ? 154.378 146.320 159.636 1.00 575.01 189 GLU A CA 1
ATOM 1548 C C . GLU A 1 189 ? 153.343 147.348 160.080 1.00 575.01 189 GLU A C 1
ATOM 1549 O O . GLU A 1 189 ? 152.435 147.692 159.313 1.00 575.01 189 GLU A O 1
ATOM 1555 N N . PRO A 1 190 ? 153.443 147.859 161.303 1.00 504.44 190 PRO A N 1
ATOM 1556 C CA . PRO A 1 190 ? 152.556 148.946 161.722 1.00 504.44 190 PRO A CA 1
ATOM 1557 C C . PRO A 1 190 ? 152.912 150.248 161.024 1.00 504.44 190 PRO A C 1
ATOM 1558 O O . PRO A 1 190 ? 154.063 150.488 160.650 1.00 504.44 190 PRO A O 1
ATOM 1562 N N . LYS A 1 191 ? 151.896 151.094 160.843 1.00 453.18 191 LYS A N 1
ATOM 1563 C CA . LYS A 1 191 ? 152.131 152.387 160.208 1.00 453.18 191 LYS A CA 1
ATOM 1564 C C . LYS A 1 191 ? 153.039 153.260 161.068 1.00 453.18 191 LYS A C 1
ATOM 1565 O O . LYS A 1 191 ? 154.124 153.660 160.634 1.00 453.18 191 LYS A O 1
ATOM 1571 N N . LYS A 1 192 ? 152.633 153.532 162.304 1.00 399.14 192 LYS A N 1
ATOM 1572 C CA . LYS A 1 192 ? 153.466 154.305 163.209 1.00 399.14 192 LYS A CA 1
ATOM 1573 C C . LYS A 1 192 ? 154.672 153.480 163.651 1.00 399.14 192 LYS A C 1
ATOM 1574 O O . LYS A 1 192 ? 154.873 152.338 163.228 1.00 399.14 192 LYS A O 1
ATOM 1580 N N . GLN A 1 193 ? 155.488 154.079 164.513 1.00 351.81 193 GLN A N 1
ATOM 1581 C CA . GLN A 1 193 ? 156.644 153.376 165.038 1.00 351.81 193 GLN A CA 1
ATOM 1582 C C . GLN A 1 193 ? 156.193 152.182 165.878 1.00 351.81 193 GLN A C 1
ATOM 1583 O O . GLN A 1 193 ? 155.110 152.201 166.470 1.00 351.81 193 GLN A O 1
ATOM 1589 N N . PRO A 1 194 ? 156.995 151.117 165.931 1.00 336.88 194 PRO A N 1
ATOM 1590 C CA . PRO A 1 194 ? 156.691 150.016 166.851 1.00 336.88 194 PRO A CA 1
ATOM 1591 C C . PRO A 1 194 ? 157.132 150.352 168.265 1.00 336.88 194 PRO A C 1
ATOM 1592 O O . PRO A 1 194 ? 157.157 149.490 169.149 1.00 336.88 194 PRO A O 1
ATOM 1596 N N . LEU A 1 195 ? 157.493 151.620 168.467 1.00 281.79 195 LEU A N 1
ATOM 1597 C CA . LEU A 1 195 ? 157.932 152.153 169.750 1.00 281.79 195 LEU A CA 1
ATOM 1598 C C . LEU A 1 195 ? 159.187 151.440 170.238 1.00 281.79 195 LEU A C 1
ATOM 1599 O O . LEU A 1 195 ? 159.889 150.794 169.454 1.00 281.79 195 LEU A O 1
ATOM 1604 N N . ILE A 1 196 ? 159.479 151.557 171.532 1.00 236.53 196 ILE A N 1
ATOM 1605 C CA . ILE A 1 196 ? 160.749 151.101 172.085 1.00 236.53 196 ILE A CA 1
ATOM 1606 C C . ILE A 1 196 ? 160.473 150.045 173.149 1.00 236.53 196 ILE A C 1
ATOM 1607 O O . ILE A 1 196 ? 161.161 149.983 174.173 1.00 236.53 196 ILE A O 1
ATOM 1612 N N . LYS A 1 197 ? 159.440 149.229 172.932 1.00 231.62 197 LYS A N 1
ATOM 1613 C CA . LYS A 1 197 ? 159.106 148.145 173.850 1.00 231.62 197 LYS A CA 1
ATOM 1614 C C . LYS A 1 197 ? 160.344 147.318 174.181 1.00 231.62 197 LYS A C 1
ATOM 1615 O O . LYS A 1 197 ? 160.928 146.682 173.298 1.00 231.62 197 LYS A O 1
ATOM 1621 N N . GLY A 1 198 ? 160.745 147.319 175.451 1.00 221.52 198 GLY A N 1
ATOM 1622 C CA . GLY A 1 198 ? 162.032 146.776 175.841 1.00 221.52 198 GLY A CA 1
ATOM 1623 C C . GLY A 1 198 ? 162.057 145.298 176.174 1.00 221.52 198 GLY A C 1
ATOM 1624 O O . GLY A 1 198 ? 162.694 144.890 177.150 1.00 221.52 198 GLY A O 1
ATOM 1625 N N . HIS A 1 199 ? 161.371 144.484 175.376 1.00 237.11 199 HIS A N 1
ATOM 1626 C CA . HIS A 1 199 ? 161.466 143.037 175.519 1.00 237.11 199 HIS A CA 1
ATOM 1627 C C . HIS A 1 199 ? 162.042 142.414 174.255 1.00 237.11 199 HIS A C 1
ATOM 1628 O O . HIS A 1 199 ? 163.032 141.678 174.306 1.00 237.11 199 HIS A O 1
ATOM 1635 N N . GLU A 1 200 ? 161.423 142.714 173.116 1.00 267.72 200 GLU A N 1
ATOM 1636 C CA . GLU A 1 200 ? 161.838 142.167 171.832 1.00 267.72 200 GLU A CA 1
ATOM 1637 C C . GLU A 1 200 ? 161.472 143.221 170.791 1.00 267.72 200 GLU A C 1
ATOM 1638 O O . GLU A 1 200 ? 161.292 144.390 171.147 1.00 267.72 200 GLU A O 1
ATOM 1644 N N . LYS A 1 201 ? 161.391 142.839 169.516 1.00 331.37 201 LYS A N 1
ATOM 1645 C CA . LYS A 1 201 ? 161.078 143.760 168.429 1.00 331.37 201 LYS A CA 1
ATOM 1646 C C . LYS A 1 201 ? 162.179 144.803 168.299 1.00 331.37 201 LYS A C 1
ATOM 1647 O O . LYS A 1 201 ? 163.209 144.545 167.668 1.00 331.37 201 LYS A O 1
ATOM 1653 N N . TYR A 1 202 ? 161.985 145.978 168.891 1.00 279.37 202 TYR A N 1
ATOM 1654 C CA . TYR A 1 202 ? 162.972 147.034 168.736 1.00 279.37 202 TYR A CA 1
ATOM 1655 C C . TYR A 1 202 ? 164.112 146.911 169.736 1.00 279.37 202 TYR A C 1
ATOM 1656 O O . TYR A 1 202 ? 165.225 147.367 169.446 1.00 279.37 202 TYR A O 1
ATOM 1665 N N . ASP A 1 203 ? 163.860 146.288 170.889 1.00 254.87 203 ASP A N 1
ATOM 1666 C CA . ASP A 1 203 ? 164.804 146.231 172.000 1.00 254.87 203 ASP A CA 1
ATOM 1667 C C . ASP A 1 203 ? 165.297 147.623 172.371 1.00 254.87 203 ASP A C 1
ATOM 1668 O O . ASP A 1 203 ? 164.492 148.524 172.627 1.00 254.87 203 ASP A O 1
ATOM 1673 N N . LEU A 1 204 ? 166.615 147.809 172.411 1.00 232.70 204 LEU A N 1
ATOM 1674 C CA . LEU A 1 204 ? 167.188 149.110 172.726 1.00 232.70 204 LEU A CA 1
ATOM 1675 C C . LEU A 1 204 ? 168.392 149.392 171.837 1.00 232.70 204 LEU A C 1
ATOM 1676 O O . LEU A 1 204 ? 169.091 150.393 172.025 1.00 232.70 204 LEU A O 1
ATOM 1681 N N . ARG A 1 205 ? 168.630 148.510 170.864 1.00 260.81 205 ARG A N 1
ATOM 1682 C CA . ARG A 1 205 ? 169.757 148.614 169.938 1.00 260.81 205 ARG A CA 1
ATOM 1683 C C . ARG A 1 205 ? 171.083 148.689 170.697 1.00 260.81 205 ARG A C 1
ATOM 1684 O O . ARG A 1 205 ? 171.891 149.601 170.507 1.00 260.81 205 ARG A O 1
ATOM 1692 N N . VAL A 1 206 ? 171.297 147.707 171.572 1.00 236.55 206 VAL A N 1
ATOM 1693 C CA . VAL A 1 206 ? 172.500 147.696 172.394 1.00 236.55 206 VAL A CA 1
ATOM 1694 C C . VAL A 1 206 ? 173.625 146.957 171.671 1.00 236.55 206 VAL A C 1
ATOM 1695 O O . VAL A 1 206 ? 173.952 145.806 171.985 1.00 236.55 206 VAL A O 1
ATOM 1699 N N . ARG A 1 207 ? 174.224 147.619 170.671 1.00 274.78 207 ARG A N 1
ATOM 1700 C CA . ARG A 1 207 ? 175.512 147.163 170.156 1.00 274.78 207 ARG A CA 1
ATOM 1701 C C . ARG A 1 207 ? 176.367 148.332 169.659 1.00 274.78 207 ARG A C 1
ATOM 1702 O O . ARG A 1 207 ? 176.830 148.291 168.513 1.00 274.78 207 ARG A O 1
ATOM 1710 N N . ILE A 1 208 ? 176.522 149.408 170.430 1.00 224.87 208 ILE A N 1
ATOM 1711 C CA . ILE A 1 208 ? 177.293 150.551 169.948 1.00 224.87 208 ILE A CA 1
ATOM 1712 C C . ILE A 1 208 ? 178.702 150.087 169.599 1.00 224.87 208 ILE A C 1
ATOM 1713 O O . ILE A 1 208 ? 179.465 149.665 170.475 1.00 224.87 208 ILE A O 1
ATOM 1718 N N . ASP A 1 209 ? 179.053 150.163 168.314 1.00 255.56 209 ASP A N 1
ATOM 1719 C CA . ASP A 1 209 ? 180.310 149.594 167.843 1.00 255.56 209 ASP A CA 1
ATOM 1720 C C . ASP A 1 209 ? 181.437 150.616 167.801 1.00 255.56 209 ASP A C 1
ATOM 1721 O O . ASP A 1 209 ? 182.408 150.500 168.556 1.00 255.56 209 ASP A O 1
ATOM 1726 N N . ARG A 1 210 ? 181.311 151.629 166.945 1.00 279.65 210 ARG A N 1
ATOM 1727 C CA . ARG A 1 210 ? 182.382 152.602 166.775 1.00 279.65 210 ARG A CA 1
ATOM 1728 C C . ARG A 1 210 ? 181.911 153.736 165.876 1.00 279.65 210 ARG A C 1
ATOM 1729 O O . ARG A 1 210 ? 181.093 153.545 164.972 1.00 279.65 210 ARG A O 1
ATOM 1737 N N . GLU A 1 211 ? 182.413 154.933 166.182 1.00 271.66 211 GLU A N 1
ATOM 1738 C CA . GLU A 1 211 ? 182.370 156.120 165.333 1.00 271.66 211 GLU A CA 1
ATOM 1739 C C . GLU A 1 211 ? 180.974 156.716 165.202 1.00 271.66 211 GLU A C 1
ATOM 1740 O O . GLU A 1 211 ? 180.833 157.881 164.817 1.00 271.66 211 GLU A O 1
ATOM 1746 N N . GLU A 1 212 ? 179.942 155.981 165.609 1.00 236.85 212 GLU A N 1
ATOM 1747 C CA . GLU A 1 212 ? 178.639 156.614 165.749 1.00 236.85 212 GLU A CA 1
ATOM 1748 C C . GLU A 1 212 ? 178.611 157.509 166.972 1.00 236.85 212 GLU A C 1
ATOM 1749 O O . GLU A 1 212 ? 177.846 158.477 167.016 1.00 236.85 212 GLU A O 1
ATOM 1755 N N . ILE A 1 213 ? 179.479 157.216 167.939 1.00 201.61 213 ILE A N 1
ATOM 1756 C CA . ILE A 1 213 ? 179.746 158.144 169.030 1.00 201.61 213 ILE A CA 1
ATOM 1757 C C . ILE A 1 213 ? 180.202 159.491 168.485 1.00 201.61 213 ILE A C 1
ATOM 1758 O O . ILE A 1 213 ? 179.663 160.542 168.851 1.00 201.61 213 ILE A O 1
ATOM 1763 N N . GLU A 1 214 ? 181.195 159.478 167.595 1.00 207.06 214 GLU A N 1
ATOM 1764 C CA . GLU A 1 214 ? 181.687 160.728 167.025 1.00 207.06 214 GLU A CA 1
ATOM 1765 C C . GLU A 1 214 ? 180.638 161.379 166.134 1.00 207.06 214 GLU A C 1
ATOM 1766 O O . GLU A 1 214 ? 180.513 162.609 166.111 1.00 207.06 214 GLU A O 1
ATOM 1772 N N . GLY A 1 215 ? 179.876 160.572 165.394 1.00 190.08 215 GLY A N 1
ATOM 1773 C CA . GLY A 1 215 ? 178.808 161.129 164.579 1.00 190.08 215 GLY A CA 1
ATOM 1774 C C . GLY A 1 215 ? 177.784 161.886 165.404 1.00 190.08 215 GLY A C 1
ATOM 1775 O O . GLY A 1 215 ? 177.418 163.018 165.078 1.00 190.08 215 GLY A O 1
ATOM 1776 N N . LEU A 1 216 ? 177.320 161.275 166.498 1.00 168.16 216 LEU A N 1
ATOM 1777 C CA . LEU A 1 216 ? 176.390 161.960 167.390 1.00 168.16 216 LEU A CA 1
ATOM 1778 C C . LEU A 1 216 ? 177.034 163.183 168.031 1.00 168.16 216 LEU A C 1
ATOM 1779 O O . LEU A 1 216 ? 176.410 164.247 168.115 1.00 168.16 216 LEU A O 1
ATOM 1784 N N . GLY A 1 217 ? 178.286 163.059 168.477 1.00 156.52 217 GLY A N 1
ATOM 1785 C CA . GLY A 1 217 ? 178.945 164.186 169.118 1.00 156.52 217 GLY A CA 1
ATOM 1786 C C . GLY A 1 217 ? 179.058 165.390 168.205 1.00 156.52 217 GLY A C 1
ATOM 1787 O O . GLY A 1 217 ? 178.863 166.529 168.637 1.00 156.52 217 GLY A O 1
ATOM 1788 N N . ARG A 1 218 ? 179.379 165.157 166.932 1.00 149.07 218 ARG A N 1
ATOM 1789 C CA . ARG A 1 218 ? 179.390 166.251 165.967 1.00 149.07 218 ARG A CA 1
ATOM 1790 C C . ARG A 1 218 ? 177.978 166.751 165.684 1.00 149.07 218 ARG A C 1
ATOM 1791 O O . ARG A 1 218 ? 177.764 167.956 165.514 1.00 149.07 218 ARG A O 1
ATOM 1799 N N . ASN A 1 219 ? 177.000 165.841 165.629 1.00 149.39 219 ASN A N 1
ATOM 1800 C CA . ASN A 1 219 ? 175.626 166.253 165.356 1.00 149.39 219 ASN A CA 1
ATOM 1801 C C . ASN A 1 219 ? 175.054 167.088 166.496 1.00 149.39 219 ASN A C 1
ATOM 1802 O O . ASN A 1 219 ? 174.471 168.152 166.258 1.00 149.39 219 ASN A O 1
ATOM 1807 N N . LEU A 1 220 ? 175.204 166.622 167.739 1.00 139.37 220 LEU A N 1
ATOM 1808 C CA . LEU A 1 220 ? 174.670 167.365 168.878 1.00 139.37 220 LEU A CA 1
ATOM 1809 C C . LEU A 1 220 ? 175.323 168.735 169.006 1.00 139.37 220 LEU A C 1
ATOM 1810 O O . LEU A 1 220 ? 174.641 169.734 169.262 1.00 139.37 220 LEU A O 1
ATOM 1815 N N . HIS A 1 221 ? 176.645 168.804 168.833 1.00 126.18 221 HIS A N 1
ATOM 1816 C CA . HIS A 1 221 ? 177.344 170.074 168.999 1.00 126.18 221 HIS A CA 1
ATOM 1817 C C . HIS A 1 221 ? 176.947 171.078 167.923 1.00 126.18 221 HIS A C 1
ATOM 1818 O O . HIS A 1 221 ? 176.791 172.271 168.209 1.00 126.18 221 HIS A O 1
ATOM 1825 N N . ASN A 1 222 ? 176.780 170.619 166.682 1.00 132.90 222 ASN A N 1
ATOM 1826 C CA . ASN A 1 222 ? 176.494 171.537 165.586 1.00 132.90 222 ASN A CA 1
ATOM 1827 C C . ASN A 1 222 ? 175.051 172.023 165.586 1.00 132.90 222 ASN A C 1
ATOM 1828 O O . ASN A 1 222 ? 174.740 172.995 164.888 1.00 132.90 222 ASN A O 1
ATOM 1833 N N . VAL A 1 223 ? 174.166 171.380 166.341 1.00 132.69 223 VAL A N 1
ATOM 1834 C CA . VAL A 1 223 ? 172.755 171.740 166.389 1.00 132.69 223 VAL A CA 1
ATOM 1835 C C . VAL A 1 223 ? 172.393 172.405 167.713 1.00 132.69 223 VAL A C 1
ATOM 1836 O O . VAL A 1 223 ? 171.820 173.495 167.732 1.00 132.69 223 VAL A O 1
ATOM 1840 N N . LEU A 1 224 ? 172.717 171.755 168.833 1.00 126.53 224 LEU A N 1
ATOM 1841 C CA . LEU A 1 224 ? 172.302 172.270 170.135 1.00 126.53 224 LEU A CA 1
ATOM 1842 C C . LEU A 1 224 ? 173.005 173.580 170.469 1.00 126.53 224 LEU A C 1
ATOM 1843 O O . LEU A 1 224 ? 172.358 174.557 170.864 1.00 126.53 224 LEU A O 1
ATOM 1848 N N . TRP A 1 225 ? 174.329 173.619 170.329 1.00 117.75 225 TRP A N 1
ATOM 1849 C CA . TRP A 1 225 ? 175.068 174.842 170.616 1.00 117.75 225 TRP A CA 1
ATOM 1850 C C . TRP A 1 225 ? 174.637 175.948 169.662 1.00 117.75 225 TRP A C 1
ATOM 1851 O O . TRP A 1 225 ? 174.052 176.949 170.088 1.00 117.75 225 TRP A O 1
ATOM 1862 N N . GLY A 1 226 ? 174.921 175.780 168.373 1.00 118.52 226 GLY A N 1
ATOM 1863 C CA . GLY A 1 226 ? 174.310 176.608 167.353 1.00 118.52 226 GLY A CA 1
ATOM 1864 C C . GLY A 1 226 ? 174.774 178.049 167.344 1.00 118.52 226 GLY A C 1
ATOM 1865 O O . GLY A 1 226 ? 175.458 178.491 166.416 1.00 118.52 226 GLY A O 1
ATOM 1866 N N . GLY A 1 227 ? 174.405 178.786 168.382 1.00 119.24 227 GLY A N 1
ATOM 1867 C CA . GLY A 1 227 ? 174.628 180.210 168.472 1.00 119.24 227 GLY A CA 1
ATOM 1868 C C . GLY A 1 227 ? 173.480 180.868 169.205 1.00 119.24 227 GLY A C 1
ATOM 1869 O O . GLY A 1 227 ? 172.843 180.259 170.063 1.00 119.24 227 GLY A O 1
ATOM 1870 N N . GLY A 1 228 ? 173.220 182.120 168.861 1.00 113.14 228 GLY A N 1
ATOM 1871 C CA . GLY A 1 228 ? 172.160 182.885 169.497 1.00 113.14 228 GLY A CA 1
ATOM 1872 C C . GLY A 1 228 ? 172.643 183.517 170.795 1.00 113.14 228 GLY A C 1
ATOM 1873 O O . GLY A 1 228 ? 173.776 183.990 170.877 1.00 113.14 228 GLY A O 1
ATOM 1874 N N . GLY A 1 229 ? 171.778 183.525 171.806 1.00 110.43 229 GLY A N 1
ATOM 1875 C CA . GLY A 1 229 ? 172.211 183.979 173.111 1.00 110.43 229 GLY A CA 1
ATOM 1876 C C . GLY A 1 229 ? 172.040 182.946 174.204 1.00 110.43 229 GLY A C 1
ATOM 1877 O O . GLY A 1 229 ? 170.927 182.697 174.675 1.00 110.43 229 GLY A O 1
ATOM 1878 N N . THR A 1 230 ? 173.161 182.381 174.638 1.00 117.34 230 THR A N 1
ATOM 1879 C CA . THR A 1 230 ? 173.240 181.423 175.739 1.00 117.34 230 THR A CA 1
ATOM 1880 C C . THR A 1 230 ? 174.630 181.578 176.344 1.00 117.34 230 THR A C 1
ATOM 1881 O O . THR A 1 230 ? 175.406 182.455 175.948 1.00 117.34 230 THR A O 1
ATOM 1885 N N . ASN A 1 231 ? 174.970 180.730 177.324 1.00 119.20 231 ASN A N 1
ATOM 1886 C CA . ASN A 1 231 ? 176.354 180.594 177.760 1.00 119.20 231 ASN A CA 1
ATOM 1887 C C . ASN A 1 231 ? 176.678 179.108 177.938 1.00 119.20 231 ASN A C 1
ATOM 1888 O O . ASN A 1 231 ? 176.694 178.599 179.053 1.00 119.20 231 ASN A O 1
ATOM 1893 N N . ASP A 1 232 ? 177.014 178.447 176.825 1.00 113.32 232 ASP A N 1
ATOM 1894 C CA . ASP A 1 232 ? 177.475 177.058 176.758 1.00 113.32 232 ASP A CA 1
ATOM 1895 C C . ASP A 1 232 ? 177.070 176.169 177.934 1.00 113.32 232 ASP A C 1
ATOM 1896 O O . ASP A 1 232 ? 176.384 175.156 177.750 1.00 113.32 232 ASP A O 1
ATOM 1901 N N . SER A 1 233 ? 177.518 176.531 179.138 1.00 107.91 233 SER A N 1
ATOM 1902 C CA . SER A 1 233 ? 177.349 175.727 180.344 1.00 107.91 233 SER A CA 1
ATOM 1903 C C . SER A 1 233 ? 175.910 175.294 180.605 1.00 107.91 233 SER A C 1
ATOM 1904 O O . SER A 1 233 ? 175.678 174.132 180.948 1.00 107.91 233 SER A O 1
ATOM 1907 N N . GLU A 1 234 ? 174.936 176.198 180.478 1.00 110.53 234 GLU A N 1
ATOM 1908 C CA . GLU A 1 234 ? 173.557 175.782 180.725 1.00 110.53 234 GLU A CA 1
ATOM 1909 C C . GLU A 1 234 ? 173.069 174.805 179.661 1.00 110.53 234 GLU A C 1
ATOM 1910 O O . GLU A 1 234 ? 172.273 173.914 179.966 1.00 110.53 234 GLU A O 1
ATOM 1916 N N . ILE A 1 235 ? 173.533 174.948 178.420 1.00 104.87 235 ILE A N 1
ATOM 1917 C CA . ILE A 1 235 ? 173.184 173.994 177.372 1.00 104.87 235 ILE A CA 1
ATOM 1918 C C . ILE A 1 235 ? 173.750 172.629 177.739 1.00 104.87 235 ILE A C 1
ATOM 1919 O O . ILE A 1 235 ? 173.074 171.600 177.603 1.00 104.87 235 ILE A O 1
ATOM 1924 N N . PHE A 1 236 ? 174.996 172.619 178.213 1.00 103.78 236 PHE A N 1
ATOM 1925 C CA . PHE A 1 236 ? 175.624 171.371 178.637 1.00 103.78 236 PHE A CA 1
ATOM 1926 C C . PHE A 1 236 ? 174.849 170.739 179.788 1.00 103.78 236 PHE A C 1
ATOM 1927 O O . PHE A 1 236 ? 174.629 169.524 179.817 1.00 103.78 236 PHE A O 1
ATOM 1935 N N . TYR A 1 237 ? 174.419 171.561 180.744 1.00 107.35 237 TYR A N 1
ATOM 1936 C CA . TYR A 1 237 ? 173.680 171.058 181.896 1.00 107.35 237 TYR A CA 1
ATOM 1937 C C . TYR A 1 237 ? 172.315 170.517 181.483 1.00 107.35 237 TYR A C 1
ATOM 1938 O O . TYR A 1 237 ? 171.833 169.523 182.033 1.00 107.35 237 TYR A O 1
ATOM 1947 N N . SER A 1 238 ? 171.672 171.169 180.516 1.00 106.20 238 SER A N 1
ATOM 1948 C CA . SER A 1 238 ? 170.396 170.700 179.988 1.00 106.20 238 SER A CA 1
ATOM 1949 C C . SER A 1 238 ? 170.561 169.349 179.304 1.00 106.20 238 SER A C 1
ATOM 1950 O O . SER A 1 238 ? 169.731 168.450 179.476 1.00 106.20 238 SER A O 1
ATOM 1953 N N . LEU A 1 239 ? 171.632 169.202 178.521 1.00 103.34 239 LEU A N 1
ATOM 1954 C CA . LEU A 1 239 ? 171.911 167.910 177.900 1.00 103.34 239 LEU A CA 1
ATOM 1955 C C . LEU A 1 239 ? 172.182 166.843 178.955 1.00 103.34 239 LEU A C 1
ATOM 1956 O O . LEU A 1 239 ? 171.745 165.692 178.816 1.00 103.34 239 LEU A O 1
ATOM 1961 N N . VAL A 1 240 ? 172.898 167.211 180.019 1.00 105.40 240 VAL A N 1
ATOM 1962 C CA . VAL A 1 240 ? 173.156 166.280 181.113 1.00 105.40 240 VAL A CA 1
ATOM 1963 C C . VAL A 1 240 ? 171.849 165.861 181.776 1.00 105.40 240 VAL A C 1
ATOM 1964 O O . VAL A 1 240 ? 171.657 164.689 182.116 1.00 105.40 240 VAL A O 1
ATOM 1968 N N . ASN A 1 241 ? 170.933 166.810 181.970 1.00 109.78 241 ASN A N 1
ATOM 1969 C CA . ASN A 1 241 ? 169.635 166.487 182.557 1.00 109.78 241 ASN A CA 1
ATOM 1970 C C . ASN A 1 241 ? 168.832 165.565 181.649 1.00 109.78 241 ASN A C 1
ATOM 1971 O O . ASN A 1 241 ? 168.135 164.663 182.127 1.00 109.78 241 ASN A O 1
ATOM 1976 N N . ILE A 1 242 ? 168.905 165.785 180.335 1.00 111.16 242 ILE A N 1
ATOM 1977 C CA . ILE A 1 242 ? 168.215 164.905 179.395 1.00 111.16 242 ILE A CA 1
ATOM 1978 C C . ILE A 1 242 ? 168.776 163.490 179.482 1.00 111.16 242 ILE A C 1
ATOM 1979 O O . ILE A 1 242 ? 168.028 162.501 179.496 1.00 111.16 242 ILE A O 1
ATOM 1984 N N . ILE A 1 243 ? 170.104 163.371 179.548 1.00 112.65 243 ILE A N 1
ATOM 1985 C CA . ILE A 1 243 ? 170.728 162.057 179.682 1.00 112.65 243 ILE A CA 1
ATOM 1986 C C . ILE A 1 243 ? 170.325 161.409 181.002 1.00 112.65 243 ILE A C 1
ATOM 1987 O O . ILE A 1 243 ? 170.090 160.196 181.073 1.00 112.65 243 ILE A O 1
ATOM 1992 N N . LEU A 1 244 ? 170.239 162.208 182.068 1.00 113.90 244 LEU A N 1
ATOM 1993 C CA . LEU A 1 244 ? 169.808 161.689 183.363 1.00 113.90 244 LEU A CA 1
ATOM 1994 C C . LEU A 1 244 ? 168.380 161.167 183.297 1.00 113.90 244 LEU A C 1
ATOM 1995 O O . LEU A 1 244 ? 168.063 160.121 183.876 1.00 113.90 244 LEU A O 1
ATOM 2000 N N . ALA A 1 245 ? 167.500 161.891 182.605 1.00 123.21 245 ALA A N 1
ATOM 2001 C CA . ALA A 1 245 ? 166.137 161.420 182.401 1.00 123.21 245 ALA A CA 1
ATOM 2002 C C . ALA A 1 245 ? 166.097 160.116 181.621 1.00 123.21 245 ALA A C 1
ATOM 2003 O O . ALA A 1 245 ? 165.309 159.228 181.961 1.00 123.21 245 ALA A O 1
ATOM 2005 N N . LYS A 1 246 ? 166.928 159.981 180.587 1.00 133.04 246 LYS A N 1
ATOM 2006 C CA . LYS A 1 246 ? 166.995 158.722 179.850 1.00 133.04 246 LYS A CA 1
ATOM 2007 C C . LYS A 1 246 ? 167.474 157.578 180.742 1.00 133.04 246 LYS A C 1
ATOM 2008 O O . LYS A 1 246 ? 166.939 156.463 180.674 1.00 133.04 246 LYS A O 1
ATOM 2014 N N . ILE A 1 247 ? 168.474 157.843 181.584 1.00 125.93 247 ILE A N 1
ATOM 2015 C CA . ILE A 1 247 ? 168.973 156.823 182.502 1.00 125.93 247 ILE A CA 1
ATOM 2016 C C . ILE A 1 247 ? 167.885 156.409 183.487 1.00 125.93 247 ILE A C 1
ATOM 2017 O O . ILE A 1 247 ? 167.719 155.221 183.787 1.00 125.93 247 ILE A O 1
ATOM 2022 N N . GLN A 1 248 ? 167.136 157.380 184.013 1.00 130.42 248 GLN A N 1
ATOM 2023 C CA . GLN A 1 248 ? 166.027 157.057 184.905 1.00 130.42 248 GLN A CA 1
ATOM 2024 C C . GLN A 1 248 ? 164.957 156.242 184.193 1.00 130.42 248 GLN A C 1
ATOM 2025 O O . GLN A 1 248 ? 164.393 155.311 184.779 1.00 130.42 248 GLN A O 1
ATOM 2031 N N . ASP A 1 249 ? 164.658 156.586 182.938 1.00 146.04 249 ASP A N 1
ATOM 2032 C CA . ASP A 1 249 ? 163.695 155.810 182.165 1.00 146.04 249 ASP A CA 1
ATOM 2033 C C . ASP A 1 249 ? 164.153 154.367 182.015 1.00 146.04 249 ASP A C 1
ATOM 2034 O O . ASP A 1 249 ? 163.348 153.436 182.136 1.00 146.04 249 ASP A O 1
ATOM 2039 N N . GLU A 1 250 ? 165.444 154.161 181.749 1.00 146.40 250 GLU A N 1
ATOM 2040 C CA . GLU A 1 250 ? 165.953 152.797 181.639 1.00 146.40 250 GLU A CA 1
ATOM 2041 C C . GLU A 1 250 ? 165.936 152.073 182.982 1.00 146.40 250 GLU A C 1
ATOM 2042 O O . GLU A 1 250 ? 165.714 150.858 183.023 1.00 146.40 250 GLU A O 1
ATOM 2048 N N . TYR A 1 251 ? 166.178 152.790 184.083 1.00 138.24 251 TYR A N 1
ATOM 2049 C CA . TYR A 1 251 ? 166.091 152.173 185.406 1.00 138.24 251 TYR A CA 1
ATOM 2050 C C . TYR A 1 251 ? 164.675 151.708 185.722 1.00 138.24 251 TYR A C 1
ATOM 2051 O O . TYR A 1 251 ? 164.459 150.548 186.090 1.00 138.24 251 TYR A O 1
ATOM 2060 N N . GLU A 1 252 ? 163.694 152.601 185.585 1.00 143.65 252 GLU A N 1
ATOM 2061 C CA . GLU A 1 252 ? 162.369 152.327 186.130 1.00 143.65 252 GLU A CA 1
ATOM 2062 C C . GLU A 1 252 ? 161.582 151.320 185.300 1.00 143.65 252 GLU A C 1
ATOM 2063 O O . GLU A 1 252 ? 160.793 150.552 185.859 1.00 143.65 252 GLU A O 1
ATOM 2069 N N . LYS A 1 253 ? 161.775 151.304 183.985 1.00 156.57 253 LYS A N 1
ATOM 2070 C CA . LYS A 1 253 ? 160.962 150.454 183.129 1.00 156.57 253 LYS A CA 1
ATOM 2071 C C . LYS A 1 253 ? 161.340 148.985 183.290 1.00 156.57 253 LYS A C 1
ATOM 2072 O O . LYS A 1 253 ? 162.458 148.642 183.684 1.00 156.57 253 LYS A O 1
ATOM 2078 N N . GLU A 1 254 ? 160.382 148.115 182.976 1.00 172.85 254 GLU A N 1
ATOM 2079 C CA . GLU A 1 254 ? 160.562 146.672 183.075 1.00 172.85 254 GLU A CA 1
ATOM 2080 C C . GLU A 1 254 ? 160.240 146.021 181.736 1.00 172.85 254 GLU A C 1
ATOM 2081 O O . GLU A 1 254 ? 160.190 146.707 180.710 1.00 172.85 254 GLU A O 1
ATOM 2087 N N . ASP A 1 255 ? 160.052 144.700 181.731 1.00 180.02 255 ASP A N 1
ATOM 2088 C CA . ASP A 1 255 ? 159.665 143.985 180.520 1.00 180.02 255 ASP A CA 1
ATOM 2089 C C . ASP A 1 255 ? 158.431 144.623 179.896 1.00 180.02 255 ASP A C 1
ATOM 2090 O O . ASP A 1 255 ? 157.440 144.882 180.588 1.00 180.02 255 ASP A O 1
ATOM 2095 N N . GLY A 1 256 ? 158.481 144.877 178.592 1.00 186.61 256 GLY A N 1
ATOM 2096 C CA . GLY A 1 256 ? 157.438 145.639 177.936 1.00 186.61 256 GLY A CA 1
ATOM 2097 C C . GLY A 1 256 ? 157.362 147.059 178.459 1.00 186.61 256 GLY A C 1
ATOM 2098 O O . GLY A 1 256 ? 158.394 147.711 178.644 1.00 186.61 256 GLY A O 1
ATOM 2099 N N . GLN A 1 257 ? 156.142 147.549 178.689 1.00 180.36 257 GLN A N 1
ATOM 2100 C CA . GLN A 1 257 ? 155.899 148.882 179.235 1.00 180.36 257 GLN A CA 1
ATOM 2101 C C . GLN A 1 257 ? 156.498 149.990 178.376 1.00 180.36 257 GLN A C 1
ATOM 2102 O O . GLN A 1 257 ? 156.585 151.139 178.822 1.00 180.36 257 GLN A O 1
ATOM 2108 N N . GLU A 1 258 ? 156.905 149.657 177.149 1.00 191.55 258 GLU A N 1
ATOM 2109 C CA . GLU A 1 258 ? 157.450 150.628 176.208 1.00 191.55 258 GLU A CA 1
ATOM 2110 C C . GLU A 1 258 ? 158.605 151.416 176.816 1.00 191.55 258 GLU A C 1
ATOM 2111 O O . GLU A 1 258 ? 159.378 150.883 177.618 1.00 191.55 258 GLU A O 1
ATOM 2117 N N . TYR A 1 259 ? 158.723 152.686 176.436 1.00 180.32 259 TYR A N 1
ATOM 2118 C CA . TYR A 1 259 ? 159.681 153.605 177.038 1.00 180.32 259 TYR A CA 1
ATOM 2119 C C . TYR A 1 259 ? 159.129 155.014 176.894 1.00 180.32 259 TYR A C 1
ATOM 2120 O O . TYR A 1 259 ? 158.524 155.338 175.870 1.00 180.32 259 TYR A O 1
ATOM 2129 N N . ASP A 1 260 ? 159.322 155.840 177.922 1.00 169.85 260 ASP A N 1
ATOM 2130 C CA . ASP A 1 260 ? 158.849 157.217 177.856 1.00 169.85 260 ASP A CA 1
ATOM 2131 C C . ASP A 1 260 ? 159.811 158.134 177.115 1.00 169.85 260 ASP A C 1
ATOM 2132 O O . ASP A 1 260 ? 159.445 159.276 176.817 1.00 169.85 260 ASP A O 1
ATOM 2137 N N . PHE A 1 261 ? 161.021 157.668 176.814 1.00 162.85 261 PHE A N 1
ATOM 2138 C CA . PHE A 1 261 ? 162.005 158.461 176.078 1.00 162.85 261 PHE A CA 1
ATOM 2139 C C . PHE A 1 261 ? 161.816 158.264 174.572 1.00 162.85 261 PHE A C 1
ATOM 2140 O O . PHE A 1 261 ? 162.661 157.711 173.869 1.00 162.85 261 PHE A O 1
ATOM 2148 N N . GLN A 1 262 ? 160.670 158.733 174.082 1.00 204.41 262 GLN A N 1
ATOM 2149 C CA . GLN A 1 262 ? 160.263 158.540 172.697 1.00 204.41 262 GLN A CA 1
ATOM 2150 C C . GLN A 1 262 ? 159.696 159.846 172.158 1.00 204.41 262 GLN A C 1
ATOM 2151 O O . GLN A 1 262 ? 159.852 160.914 172.755 1.00 204.41 262 GLN A O 1
ATOM 2157 N N . VAL A 1 263 ? 159.031 159.751 171.004 1.00 234.14 263 VAL A N 1
ATOM 2158 C CA . VAL A 1 263 ? 158.271 160.872 170.463 1.00 234.14 263 VAL A CA 1
ATOM 2159 C C . VAL A 1 263 ? 156.778 160.570 170.369 1.00 234.14 263 VAL A C 1
ATOM 2160 O O . VAL A 1 263 ? 155.975 161.513 170.293 1.00 234.14 263 VAL A O 1
ATOM 2164 N N . TYR A 1 264 ? 156.379 159.295 170.395 1.00 241.37 264 TYR A N 1
ATOM 2165 C CA . TYR A 1 264 ? 154.974 158.907 170.296 1.00 241.37 264 TYR A CA 1
ATOM 2166 C C . TYR A 1 264 ? 154.279 159.502 169.077 1.00 241.37 264 TYR A C 1
ATOM 2167 O O . TYR A 1 264 ? 153.322 160.269 169.226 1.00 241.37 264 TYR A O 1
ATOM 2176 N N . GLN A 1 265 ? 154.731 159.161 167.873 1.00 332.04 265 GLN A N 1
ATOM 2177 C CA . GLN A 1 265 ? 154.051 159.662 166.685 1.00 332.04 265 GLN A CA 1
ATOM 2178 C C . GLN A 1 265 ? 152.701 158.970 166.516 1.00 332.04 265 GLN A C 1
ATOM 2179 O O . GLN A 1 265 ? 152.599 157.924 165.867 1.00 332.04 265 GLN A O 1
ATOM 2185 N N . TYR A 1 266 ? 151.659 159.544 167.117 1.00 308.64 266 TYR A N 1
ATOM 2186 C CA . TYR A 1 266 ? 150.314 158.994 167.006 1.00 308.64 266 TYR A CA 1
ATOM 2187 C C . TYR A 1 266 ? 149.875 158.962 165.548 1.00 308.64 266 TYR A C 1
ATOM 2188 O O . TYR A 1 266 ? 149.648 160.013 164.941 1.00 308.64 266 TYR A O 1
ATOM 2197 N N . GLY A 1 267 ? 149.743 157.764 164.984 1.00 354.03 267 GLY A N 1
ATOM 2198 C CA . GLY A 1 267 ? 149.436 157.634 163.574 1.00 354.03 267 GLY A CA 1
ATOM 2199 C C . GLY A 1 267 ? 150.502 158.267 162.705 1.00 354.03 267 GLY A C 1
ATOM 2200 O O . GLY A 1 267 ? 151.614 157.743 162.594 1.00 354.03 267 GLY A O 1
ATOM 2201 N N . ASP A 1 268 ? 150.172 159.400 162.082 1.00 363.66 268 ASP A N 1
ATOM 2202 C CA . ASP A 1 268 ? 151.126 160.139 161.270 1.00 363.66 268 ASP A CA 1
ATOM 2203 C C . ASP A 1 268 ? 151.572 161.454 161.891 1.00 363.66 268 ASP A C 1
ATOM 2204 O O . ASP A 1 268 ? 152.668 161.926 161.572 1.00 363.66 268 ASP A O 1
ATOM 2209 N N . ASN A 1 269 ? 150.763 162.051 162.761 1.00 323.33 269 ASN A N 1
ATOM 2210 C CA . ASN A 1 269 ? 151.100 163.348 163.330 1.00 323.33 269 ASN A CA 1
ATOM 2211 C C . ASN A 1 269 ? 152.239 163.226 164.335 1.00 323.33 269 ASN A C 1
ATOM 2212 O O . ASN A 1 269 ? 152.285 162.291 165.139 1.00 323.33 269 ASN A O 1
ATOM 2217 N N . VAL A 1 270 ? 153.165 164.182 164.280 1.00 280.92 270 VAL A N 1
ATOM 2218 C CA . VAL A 1 270 ? 154.263 164.224 165.236 1.00 280.92 270 VAL A CA 1
ATOM 2219 C C . VAL A 1 270 ? 153.765 164.802 166.559 1.00 280.92 270 VAL A C 1
ATOM 2220 O O . VAL A 1 270 ? 152.758 165.511 166.621 1.00 280.92 270 VAL A O 1
ATOM 2224 N N . GLU A 1 271 ? 154.479 164.476 167.635 1.00 221.22 271 GLU A N 1
ATOM 2225 C CA . GLU A 1 271 ? 154.100 164.943 168.961 1.00 221.22 271 GLU A CA 1
ATOM 2226 C C . GLU A 1 271 ? 154.139 166.462 169.049 1.00 221.22 271 GLU A C 1
ATOM 2227 O O . GLU A 1 271 ? 155.049 167.111 168.526 1.00 221.22 271 GLU A O 1
ATOM 2233 N N . SER A 1 272 ? 153.138 167.025 169.714 1.00 182.79 272 SER A N 1
ATOM 2234 C CA . SER A 1 272 ? 153.228 168.413 170.128 1.00 182.79 272 SER A CA 1
ATOM 2235 C C . SER A 1 272 ? 154.323 168.550 171.183 1.00 182.79 272 SER A C 1
ATOM 2236 O O . SER A 1 272 ? 154.453 167.688 172.058 1.00 182.79 272 SER A O 1
ATOM 2239 N N . PRO A 1 273 ? 155.135 169.607 171.119 1.00 163.54 273 PRO A N 1
ATOM 2240 C CA . PRO A 1 273 ? 156.257 169.722 172.065 1.00 163.54 273 PRO A CA 1
ATOM 2241 C C . PRO A 1 273 ? 155.832 169.738 173.523 1.00 163.54 273 PRO A C 1
ATOM 2242 O O . PRO A 1 273 ? 156.599 169.291 174.385 1.00 163.54 273 PRO A O 1
ATOM 2246 N N . GLN A 1 274 ? 154.630 170.235 173.826 1.00 158.75 274 GLN A N 1
ATOM 2247 C CA . GLN A 1 274 ? 154.214 170.369 175.219 1.00 158.75 274 GLN A CA 1
ATOM 2248 C C . GLN A 1 274 ? 154.068 169.011 175.897 1.00 158.75 274 GLN A C 1
ATOM 2249 O O . GLN A 1 274 ? 154.556 168.815 177.016 1.00 158.75 274 GLN A O 1
ATOM 2255 N N . LYS A 1 275 ? 153.398 168.061 175.241 1.00 160.48 275 LYS A N 1
ATOM 2256 C CA . LYS A 1 275 ? 153.196 166.747 175.846 1.00 160.48 275 LYS A CA 1
ATOM 2257 C C . LYS A 1 275 ? 154.518 166.007 176.007 1.00 160.48 275 LYS A C 1
ATOM 2258 O O . LYS A 1 275 ? 154.745 165.325 177.016 1.00 160.48 275 LYS A O 1
ATOM 2264 N N . LEU A 1 276 ? 155.401 166.124 175.014 1.00 152.24 276 LEU A N 1
ATOM 2265 C CA . LEU A 1 276 ? 156.721 165.515 175.116 1.00 152.24 276 LEU A CA 1
ATOM 2266 C C . LEU A 1 276 ? 157.499 166.107 176.284 1.00 152.24 276 LEU A C 1
ATOM 2267 O O . LEU A 1 276 ? 158.169 165.387 177.034 1.00 152.24 276 LEU A O 1
ATOM 2272 N N . PHE A 1 277 ? 157.418 167.429 176.453 1.00 142.23 277 PHE A N 1
ATOM 2273 C CA . PHE A 1 277 ? 158.061 168.063 177.597 1.00 142.23 277 PHE A CA 1
ATOM 2274 C C . PHE A 1 277 ? 157.487 167.551 178.908 1.00 142.23 277 PHE A C 1
ATOM 2275 O O . PHE A 1 277 ? 158.222 167.322 179.870 1.00 142.23 277 PHE A O 1
ATOM 2283 N N . ASP A 1 278 ? 156.164 167.400 178.978 1.00 149.88 278 ASP A N 1
ATOM 2284 C CA . ASP A 1 278 ? 155.547 166.900 180.202 1.00 149.88 278 ASP A CA 1
ATOM 2285 C C . ASP A 1 278 ? 156.056 165.502 180.531 1.00 149.88 278 ASP A C 1
ATOM 2286 O O . ASP A 1 278 ? 156.402 165.204 181.680 1.00 149.88 278 ASP A O 1
ATOM 2291 N N . ARG A 1 279 ? 156.126 164.637 179.519 1.00 160.76 279 ARG A N 1
ATOM 2292 C CA . ARG A 1 279 ? 156.631 163.283 179.723 1.00 160.76 279 ARG A CA 1
ATOM 2293 C C . ARG A 1 279 ? 158.080 163.285 180.202 1.00 160.76 279 ARG A C 1
ATOM 2294 O O . ARG A 1 279 ? 158.432 162.607 181.176 1.00 160.76 279 ARG A O 1
ATOM 2302 N N . ILE A 1 280 ? 158.934 164.054 179.528 1.00 142.79 280 ILE A N 1
ATOM 2303 C CA . ILE A 1 280 ? 160.352 164.066 179.871 1.00 142.79 280 ILE A CA 1
ATOM 2304 C C . ILE A 1 280 ? 160.574 164.691 181.243 1.00 142.79 280 ILE A C 1
ATOM 2305 O O . ILE A 1 280 ? 161.454 164.265 181.998 1.00 142.79 280 ILE A O 1
ATOM 2310 N N . ASN A 1 281 ? 159.784 165.708 181.590 1.00 132.34 281 ASN A N 1
ATOM 2311 C CA . ASN A 1 281 ? 159.897 166.326 182.905 1.00 132.34 281 ASN A CA 1
ATOM 2312 C C . ASN A 1 281 ? 159.438 165.375 184.000 1.00 132.34 281 ASN A C 1
ATOM 2313 O O . ASN A 1 281 ? 160.047 165.311 185.073 1.00 132.34 281 ASN A O 1
ATOM 2318 N N . ALA A 1 282 ? 158.360 164.625 183.749 1.00 130.45 282 ALA A N 1
ATOM 2319 C CA . ALA A 1 282 ? 157.937 163.607 184.703 1.00 130.45 282 ALA A CA 1
ATOM 2320 C C . ALA A 1 282 ? 159.020 162.555 184.887 1.00 130.45 282 ALA A C 1
ATOM 2321 O O . ALA A 1 282 ? 159.226 162.050 185.997 1.00 130.45 282 ALA A O 1
ATOM 2323 N N . LEU A 1 283 ? 159.719 162.205 183.805 1.00 133.03 283 LEU A N 1
ATOM 2324 C CA . LEU A 1 283 ? 160.884 161.336 183.938 1.00 133.03 283 LEU A CA 1
ATOM 2325 C C . LEU A 1 283 ? 161.961 161.984 184.801 1.00 133.03 283 LEU A C 1
ATOM 2326 O O . LEU A 1 283 ? 162.549 161.332 185.671 1.00 133.03 283 LEU A O 1
ATOM 2331 N N . TYR A 1 284 ? 162.229 163.271 184.572 1.00 125.21 284 TYR A N 1
ATOM 2332 C CA . TYR A 1 284 ? 163.302 163.956 185.286 1.00 125.21 284 TYR A CA 1
ATOM 2333 C C . TYR A 1 284 ? 162.918 164.228 186.735 1.00 125.21 284 TYR A C 1
ATOM 2334 O O . TYR A 1 284 ? 163.724 164.023 187.650 1.00 125.21 284 TYR A O 1
ATOM 2343 N N . LYS A 1 285 ? 161.688 164.695 186.965 1.00 122.21 285 LYS A N 1
ATOM 2344 C CA . LYS A 1 285 ? 161.249 164.987 188.325 1.00 122.21 285 LYS A CA 1
ATOM 2345 C C . LYS A 1 285 ? 161.138 163.733 189.179 1.00 122.21 285 LYS A C 1
ATOM 2346 O O . LYS A 1 285 ? 161.109 163.838 190.409 1.00 122.21 285 LYS A O 1
ATOM 2352 N N . ARG A 1 286 ? 161.069 162.555 188.560 1.00 122.28 286 ARG A N 1
ATOM 2353 C CA . ARG A 1 286 ? 161.140 161.306 189.306 1.00 122.28 286 ARG A CA 1
ATOM 2354 C C . ARG A 1 286 ? 162.558 160.760 189.377 1.00 122.28 286 ARG A C 1
ATOM 2355 O O . ARG A 1 286 ? 162.842 159.900 190.218 1.00 122.28 286 ARG A O 1
ATOM 2363 N N . ALA A 1 287 ? 163.451 161.240 188.508 1.00 119.53 287 ALA A N 1
ATOM 2364 C CA . ALA A 1 287 ? 164.862 160.890 188.627 1.00 119.53 287 ALA A CA 1
ATOM 2365 C C . ALA A 1 287 ? 165.462 161.464 189.902 1.00 119.53 287 ALA A C 1
ATOM 2366 O O . ALA A 1 287 ? 166.286 160.815 190.555 1.00 119.53 287 ALA A O 1
ATOM 2368 N N . LEU A 1 288 ? 165.061 162.683 190.267 1.00 115.52 288 LEU A N 1
ATOM 2369 C CA . LEU A 1 288 ? 165.587 163.308 191.476 1.00 115.52 288 LEU A CA 1
ATOM 2370 C C . LEU A 1 288 ? 165.203 162.513 192.717 1.00 115.52 288 LEU A C 1
ATOM 2371 O O . LEU A 1 288 ? 166.008 162.366 193.644 1.00 115.52 288 LEU A O 1
ATOM 2376 N N . ARG A 1 289 ? 163.973 161.996 192.754 1.00 123.70 289 ARG A N 1
ATOM 2377 C CA . ARG A 1 289 ? 163.516 161.233 193.911 1.00 123.70 289 ARG A CA 1
ATOM 2378 C C . ARG A 1 289 ? 164.290 159.932 194.075 1.00 123.70 289 ARG A C 1
ATOM 2379 O O . ARG A 1 289 ? 164.435 159.437 195.199 1.00 123.70 289 ARG A O 1
ATOM 2387 N N . GLU A 1 290 ? 164.798 159.369 192.980 1.00 121.38 290 GLU A N 1
ATOM 2388 C CA . GLU A 1 290 ? 165.465 158.075 193.014 1.00 121.38 290 GLU A CA 1
ATOM 2389 C C . GLU A 1 290 ? 166.977 158.156 192.882 1.00 121.38 290 GLU A C 1
ATOM 2390 O O . GLU A 1 290 ? 167.676 157.312 193.444 1.00 121.38 290 GLU A O 1
ATOM 2396 N N . GLN A 1 291 ? 167.501 159.147 192.163 1.00 114.59 291 GLN A N 1
ATOM 2397 C CA . GLN A 1 291 ? 168.933 159.232 191.900 1.00 114.59 291 GLN A CA 1
ATOM 2398 C C . GLN A 1 291 ? 169.617 160.336 192.698 1.00 114.59 291 GLN A C 1
ATOM 2399 O O . GLN A 1 291 ? 170.696 160.117 193.254 1.00 114.59 291 GLN A O 1
ATOM 2405 N N . LEU A 1 292 ? 169.014 161.520 192.766 1.00 111.44 292 LEU A N 1
ATOM 2406 C CA . LEU A 1 292 ? 169.621 162.651 193.454 1.00 111.44 292 LEU A CA 1
ATOM 2407 C C . LEU A 1 292 ? 169.305 162.686 194.944 1.00 111.44 292 LEU A C 1
ATOM 2408 O O . LEU A 1 292 ? 169.797 163.578 195.642 1.00 111.44 292 LEU A O 1
ATOM 2413 N N . ASN A 1 293 ? 168.504 161.741 195.439 1.00 114.06 293 ASN A N 1
ATOM 2414 C CA . ASN A 1 293 ? 168.254 161.572 196.872 1.00 114.06 293 ASN A CA 1
ATOM 2415 C C . ASN A 1 293 ? 167.704 162.848 197.509 1.00 114.06 293 ASN A C 1
ATOM 2416 O O . ASN A 1 293 ? 168.089 163.236 198.613 1.00 114.06 293 ASN A O 1
ATOM 2421 N N . VAL A 1 294 ? 166.790 163.506 196.801 1.00 115.19 294 VAL A N 1
ATOM 2422 C CA . VAL A 1 294 ? 166.118 164.700 197.300 1.00 115.19 294 VAL A CA 1
ATOM 2423 C C . VAL A 1 294 ? 164.739 164.296 197.802 1.00 115.19 294 VAL A C 1
ATOM 2424 O O . VAL A 1 294 ? 164.083 163.424 197.219 1.00 115.19 294 VAL A O 1
ATOM 2428 N N . THR A 1 295 ? 164.310 164.913 198.905 1.00 118.78 295 THR A N 1
ATOM 2429 C CA . THR A 1 295 ? 163.044 164.573 199.537 1.00 118.78 295 THR A CA 1
ATOM 2430 C C . THR A 1 295 ? 162.043 165.716 199.585 1.00 118.78 295 THR A C 1
ATOM 2431 O O . THR A 1 295 ? 160.852 165.454 199.785 1.00 118.78 295 THR A O 1
ATOM 2435 N N . ASP A 1 296 ? 162.480 166.961 199.416 1.00 124.86 296 ASP A N 1
ATOM 2436 C CA . ASP A 1 296 ? 161.571 168.102 199.472 1.00 124.86 296 ASP A CA 1
ATOM 2437 C C . ASP A 1 296 ? 160.628 168.057 198.277 1.00 124.86 296 ASP A C 1
ATOM 2438 O O . ASP A 1 296 ? 161.063 168.175 197.127 1.00 124.86 296 ASP A O 1
ATOM 2443 N N . GLU A 1 297 ? 159.333 167.880 198.548 1.00 125.86 297 GLU A N 1
ATOM 2444 C CA . GLU A 1 297 ? 158.354 167.817 197.468 1.00 125.86 297 GLU A CA 1
ATOM 2445 C C . GLU A 1 297 ? 158.256 169.146 196.732 1.00 125.86 297 GLU A C 1
ATOM 2446 O O . GLU A 1 297 ? 158.099 169.174 195.506 1.00 125.86 297 GLU A O 1
ATOM 2452 N N . GLN A 1 298 ? 158.343 170.260 197.463 1.00 127.68 298 GLN A N 1
ATOM 2453 C CA . GLN A 1 298 ? 158.263 171.572 196.829 1.00 127.68 298 GLN A CA 1
ATOM 2454 C C . GLN A 1 298 ? 159.402 171.773 195.836 1.00 127.68 298 GLN A C 1
ATOM 2455 O O . GLN A 1 298 ? 159.184 172.224 194.706 1.00 127.68 298 GLN A O 1
ATOM 2461 N N . LYS A 1 299 ? 160.628 171.436 196.242 1.00 123.32 299 LYS A N 1
ATOM 2462 C CA . LYS A 1 299 ? 161.771 171.595 195.348 1.00 123.32 299 LYS A CA 1
ATOM 2463 C C . LYS A 1 299 ? 161.691 170.637 194.165 1.00 123.32 299 LYS A C 1
ATOM 2464 O O . LYS A 1 299 ? 161.974 171.025 193.025 1.00 123.32 299 LYS A O 1
ATOM 2470 N N . ILE A 1 300 ? 161.306 169.383 194.415 1.00 120.98 300 ILE A N 1
ATOM 2471 C CA . ILE A 1 300 ? 161.277 168.389 193.350 1.00 120.98 300 ILE A CA 1
ATOM 2472 C C . ILE A 1 300 ? 160.108 168.605 192.399 1.00 120.98 300 ILE A C 1
ATOM 2473 O O . ILE A 1 300 ? 160.108 168.059 191.290 1.00 120.98 300 ILE A O 1
ATOM 2478 N N . ALA A 1 301 ? 159.106 169.386 192.799 1.00 125.04 301 ALA A N 1
ATOM 2479 C CA . ALA A 1 301 ? 157.968 169.671 191.937 1.00 125.04 301 ALA A CA 1
ATOM 2480 C C . ALA A 1 301 ? 158.065 171.019 191.243 1.00 125.04 301 ALA A C 1
ATOM 2481 O O . ALA A 1 301 ? 157.522 171.178 190.145 1.00 125.04 301 ALA A O 1
ATOM 2483 N N . GLU A 1 302 ? 158.742 171.993 191.852 1.00 128.98 302 GLU A N 1
ATOM 2484 C CA . GLU A 1 302 ? 158.890 173.324 191.270 1.00 128.98 302 GLU A CA 1
ATOM 2485 C C . GLU A 1 302 ? 160.247 173.398 190.575 1.00 128.98 302 GLU A C 1
ATOM 2486 O O . GLU A 1 302 ? 161.175 174.074 191.021 1.00 128.98 302 GLU A O 1
ATOM 2492 N N . ASP A 1 303 ? 160.354 172.681 189.465 1.00 132.60 303 ASP A N 1
ATOM 2493 C CA . ASP A 1 303 ? 161.550 172.676 188.624 1.00 132.60 303 ASP A CA 1
ATOM 2494 C C . ASP A 1 303 ? 161.171 172.030 187.296 1.00 132.60 303 ASP A C 1
ATOM 2495 O O . ASP A 1 303 ? 160.004 171.686 187.066 1.00 132.60 303 ASP A O 1
ATOM 2500 N N . ASN A 1 304 ? 162.157 171.861 186.419 1.00 128.21 304 ASN A N 1
ATOM 2501 C CA . ASN A 1 304 ? 161.912 171.294 185.102 1.00 128.21 304 ASN A CA 1
ATOM 2502 C C . ASN A 1 304 ? 163.225 170.799 184.513 1.00 128.21 304 ASN A C 1
ATOM 2503 O O . ASN A 1 304 ? 164.307 171.221 184.932 1.00 128.21 304 ASN A O 1
ATOM 2508 N N . VAL A 1 305 ? 163.114 169.892 183.541 1.00 124.03 305 VAL A N 1
ATOM 2509 C CA . VAL A 1 305 ? 164.303 169.303 182.926 1.00 124.03 305 VAL A CA 1
ATOM 2510 C C . VAL A 1 305 ? 165.054 170.349 182.107 1.00 124.03 305 VAL A C 1
ATOM 2511 O O . VAL A 1 305 ? 166.288 170.421 182.139 1.00 124.03 305 VAL A O 1
ATOM 2515 N N . ILE A 1 306 ? 164.322 171.180 181.367 1.00 123.04 306 ILE A N 1
ATOM 2516 C CA . ILE A 1 306 ? 164.914 172.246 180.569 1.00 123.04 306 ILE A CA 1
ATOM 2517 C C . ILE A 1 306 ? 164.232 173.555 180.928 1.00 123.04 306 ILE A C 1
ATOM 2518 O O . ILE A 1 306 ? 163.100 173.580 181.423 1.00 123.04 306 ILE A O 1
ATOM 2523 N N . ASN A 1 307 ? 164.925 174.661 180.662 1.00 123.64 307 ASN A N 1
ATOM 2524 C CA . ASN A 1 307 ? 164.472 175.962 181.136 1.00 123.64 307 ASN A CA 1
ATOM 2525 C C . ASN A 1 307 ? 163.513 176.615 180.138 1.00 123.64 307 ASN A C 1
ATOM 2526 O O . ASN A 1 307 ? 162.978 177.693 180.414 1.00 123.64 307 ASN A O 1
ATOM 2531 N N . ARG A 1 308 ? 163.216 175.931 179.028 1.00 128.52 308 ARG A N 1
ATOM 2532 C CA . ARG A 1 308 ? 162.310 176.382 177.968 1.00 128.52 308 ARG A CA 1
ATOM 2533 C C . ARG A 1 308 ? 162.823 177.605 177.220 1.00 128.52 308 ARG A C 1
ATOM 2534 O O . ARG A 1 308 ? 163.274 177.488 176.077 1.00 128.52 308 ARG A O 1
ATOM 2542 N N . ASN A 1 309 ? 162.743 178.785 177.837 1.00 118.97 309 ASN A N 1
ATOM 2543 C CA . ASN A 1 309 ? 163.036 180.008 177.097 1.00 118.97 309 ASN A CA 1
ATOM 2544 C C . ASN A 1 309 ? 164.506 180.074 176.700 1.00 118.97 309 ASN A C 1
ATOM 2545 O O . ASN A 1 309 ? 164.865 180.743 175.724 1.00 118.97 309 ASN A O 1
ATOM 2550 N N . LYS A 1 310 ? 165.370 179.388 177.445 1.00 118.11 310 LYS A N 1
ATOM 2551 C CA . LYS A 1 310 ? 166.775 179.260 177.086 1.00 118.11 310 LYS A CA 1
ATOM 2552 C C . LYS A 1 310 ? 167.086 177.954 176.369 1.00 118.11 310 LYS A C 1
ATOM 2553 O O . LYS A 1 310 ? 168.258 177.678 176.096 1.00 118.11 310 LYS A O 1
ATOM 2559 N N . PHE A 1 311 ? 166.074 177.146 176.059 1.00 121.23 311 PHE A N 1
ATOM 2560 C CA . PHE A 1 311 ? 166.268 175.869 175.375 1.00 121.23 311 PHE A CA 1
ATOM 2561 C C . PHE A 1 311 ? 165.041 175.590 174.515 1.00 121.23 311 PHE A C 1
ATOM 2562 O O . PHE A 1 311 ? 164.025 175.083 175.017 1.00 121.23 311 PHE A O 1
ATOM 2570 N N . PRO A 1 312 ? 165.097 175.902 173.220 1.00 133.94 312 PRO A N 1
ATOM 2571 C CA . PRO A 1 312 ? 163.909 175.766 172.369 1.00 133.94 312 PRO A CA 1
ATOM 2572 C C . PRO A 1 312 ? 163.410 174.328 172.307 1.00 133.94 312 PRO A C 1
ATOM 2573 O O . PRO A 1 312 ? 164.180 173.373 172.425 1.00 133.94 312 PRO A O 1
ATOM 2577 N N . LEU A 1 313 ? 162.095 174.189 172.122 1.00 141.21 313 LEU A N 1
ATOM 2578 C CA . LEU A 1 313 ? 161.466 172.873 172.168 1.00 141.21 313 LEU A CA 1
ATOM 2579 C C . LEU A 1 313 ? 161.894 171.987 171.004 1.00 141.21 313 LEU A C 1
ATOM 2580 O O . LEU A 1 313 ? 161.947 170.762 171.155 1.00 141.21 313 LEU A O 1
ATOM 2585 N N . ASN A 1 314 ? 162.185 172.573 169.840 1.00 143.72 314 ASN A N 1
ATOM 2586 C CA . ASN A 1 314 ? 162.639 171.768 168.710 1.00 143.72 314 ASN A CA 1
ATOM 2587 C C . ASN A 1 314 ? 163.963 171.084 169.024 1.00 143.72 314 ASN A C 1
ATOM 2588 O O . ASN A 1 314 ? 164.166 169.911 168.682 1.00 143.72 314 ASN A O 1
ATOM 2593 N N . LYS A 1 315 ? 164.877 171.805 169.678 1.00 140.98 315 LYS A N 1
ATOM 2594 C CA . LYS A 1 315 ? 166.122 171.194 170.126 1.00 140.98 315 LYS A CA 1
ATOM 2595 C C . LYS A 1 315 ? 165.849 170.071 171.116 1.00 140.98 315 LYS A C 1
ATOM 2596 O O . LYS A 1 315 ? 166.507 169.025 171.077 1.00 140.98 315 LYS A O 1
ATOM 2602 N N . LEU A 1 316 ? 164.877 170.272 172.010 1.00 149.24 316 LEU A N 1
ATOM 2603 C CA . LEU A 1 316 ? 164.516 169.225 172.959 1.00 149.24 316 LEU A CA 1
ATOM 2604 C C . LEU A 1 316 ? 164.032 167.972 172.245 1.00 149.24 316 LEU A C 1
ATOM 2605 O O . LEU A 1 316 ? 164.440 166.859 172.591 1.00 149.24 316 LEU A O 1
ATOM 2610 N N . VAL A 1 317 ? 163.162 168.133 171.246 1.00 162.52 317 VAL A N 1
ATOM 2611 C CA . VAL A 1 317 ? 162.651 166.976 170.513 1.00 162.52 317 VAL A CA 1
ATOM 2612 C C . VAL A 1 317 ? 163.784 166.270 169.783 1.00 162.52 317 VAL A C 1
ATOM 2613 O O . VAL A 1 317 ? 163.919 165.038 169.851 1.00 162.52 317 VAL A O 1
ATOM 2617 N N . TYR A 1 318 ? 164.625 167.039 169.086 1.00 168.52 318 TYR A N 1
ATOM 2618 C CA . TYR A 1 318 ? 165.732 166.443 168.347 1.00 168.52 318 TYR A CA 1
ATOM 2619 C C . TYR A 1 318 ? 166.650 165.660 169.274 1.00 168.52 318 TYR A C 1
ATOM 2620 O O . TYR A 1 318 ? 167.019 164.520 168.973 1.00 168.52 318 TYR A O 1
ATOM 2629 N N . THR A 1 319 ? 167.006 166.242 170.421 1.00 166.23 319 THR A N 1
ATOM 2630 C CA . THR A 1 319 ? 167.887 165.557 171.359 1.00 166.23 319 THR A CA 1
ATOM 2631 C C . THR A 1 319 ? 167.225 164.307 171.925 1.00 166.23 319 THR A C 1
ATOM 2632 O O . THR A 1 319 ? 167.810 163.218 171.907 1.00 166.23 319 THR A O 1
ATOM 2636 N N . VAL A 1 320 ? 165.991 164.441 172.419 1.00 175.14 320 VAL A N 1
ATOM 2637 C CA . VAL A 1 320 ? 165.332 163.334 173.105 1.00 175.14 320 VAL A CA 1
ATOM 2638 C C . VAL A 1 320 ? 165.092 162.169 172.161 1.00 175.14 320 VAL A C 1
ATOM 2639 O O . VAL A 1 320 ? 165.027 161.013 172.595 1.00 175.14 320 VAL A O 1
ATOM 2643 N N . GLN A 1 321 ? 164.959 162.438 170.863 1.00 227.25 321 GLN A N 1
ATOM 2644 C CA . GLN A 1 321 ? 164.700 161.356 169.928 1.00 227.25 321 GLN A CA 1
ATOM 2645 C C . GLN A 1 321 ? 165.954 160.840 169.237 1.00 227.25 321 GLN A C 1
ATOM 2646 O O . GLN A 1 321 ? 165.966 159.693 168.786 1.00 227.25 321 GLN A O 1
ATOM 2652 N N . ALA A 1 322 ? 167.020 161.642 169.163 1.00 193.93 322 ALA A N 1
ATOM 2653 C CA . ALA A 1 322 ? 168.272 161.149 168.601 1.00 193.93 322 ALA A CA 1
ATOM 2654 C C . ALA A 1 322 ? 169.068 160.356 169.630 1.00 193.93 322 ALA A C 1
ATOM 2655 O O . ALA A 1 322 ? 169.764 159.396 169.280 1.00 193.93 322 ALA A O 1
ATOM 2657 N N . LEU A 1 323 ? 168.982 160.741 170.906 1.00 178.05 323 LEU A N 1
ATOM 2658 C CA . LEU A 1 323 ? 169.765 160.083 171.944 1.00 178.05 323 LEU A CA 1
ATOM 2659 C C . LEU A 1 323 ? 169.337 158.646 172.207 1.00 178.05 323 LEU A C 1
ATOM 2660 O O . LEU A 1 323 ? 170.069 157.921 172.890 1.00 178.05 323 LEU A O 1
ATOM 2665 N N . GLU A 1 324 ? 168.190 158.213 171.694 1.00 197.38 324 GLU A N 1
ATOM 2666 C CA . GLU A 1 324 ? 167.783 156.824 171.849 1.00 197.38 324 GLU A CA 1
ATOM 2667 C C . GLU A 1 324 ? 168.535 155.978 170.822 1.00 197.38 324 GLU A C 1
ATOM 2668 O O . GLU A 1 324 ? 169.539 156.409 170.248 1.00 197.38 324 GLU A O 1
ATOM 2674 N N . SER A 1 325 ? 168.067 154.748 170.603 1.00 215.65 325 SER A N 1
ATOM 2675 C CA . SER A 1 325 ? 168.702 153.783 169.706 1.00 215.65 325 SER A CA 1
ATOM 2676 C C . SER A 1 325 ? 170.073 153.358 170.209 1.00 215.65 325 SER A C 1
ATOM 2677 O O . SER A 1 325 ? 170.864 152.776 169.461 1.00 215.65 325 SER A O 1
ATOM 2680 N N . LEU A 1 326 ? 170.354 153.643 171.476 1.00 186.78 326 LEU A N 1
ATOM 2681 C CA . LEU A 1 326 ? 171.590 153.235 172.123 1.00 186.78 326 LEU A CA 1
ATOM 2682 C C . LEU A 1 326 ? 171.375 153.338 173.624 1.00 186.78 326 LEU A C 1
ATOM 2683 O O . LEU A 1 326 ? 170.975 154.392 174.125 1.00 186.78 326 LEU A O 1
ATOM 2688 N N . SER A 1 327 ? 171.598 152.235 174.328 1.00 170.62 327 SER A N 1
ATOM 2689 C CA . SER A 1 327 ? 171.402 152.219 175.768 1.00 170.62 327 SER A CA 1
ATOM 2690 C C . SER A 1 327 ? 172.506 153.010 176.452 1.00 170.62 327 SER A C 1
ATOM 2691 O O . SER A 1 327 ? 173.687 152.870 176.123 1.00 170.62 327 SER A O 1
ATOM 2694 N N . PHE A 1 328 ? 172.115 153.854 177.401 1.00 151.00 328 PHE A N 1
ATOM 2695 C CA . PHE A 1 328 ? 173.065 154.603 178.209 1.00 151.00 328 PHE A CA 1
ATOM 2696 C C . PHE A 1 328 ? 173.456 153.848 179.470 1.00 151.00 328 PHE A C 1
ATOM 2697 O O . PHE A 1 328 ? 174.184 154.387 180.308 1.00 151.00 328 PHE A O 1
ATOM 2705 N N . LEU A 1 329 ? 172.980 152.612 179.620 1.00 151.91 329 LEU A N 1
ATOM 2706 C CA . LEU A 1 329 ? 173.311 151.760 180.753 1.00 151.91 329 LEU A CA 1
ATOM 2707 C C . LEU A 1 329 ? 174.183 150.584 180.333 1.00 151.91 329 LEU A C 1
ATOM 2708 O O . LEU A 1 329 ? 175.274 150.389 180.874 1.00 151.91 329 LEU A O 1
ATOM 2713 N N . GLU A 1 330 ? 173.718 149.792 179.368 1.00 164.41 330 GLU A N 1
ATOM 2714 C CA . GLU A 1 330 ? 174.436 148.627 178.877 1.00 164.41 330 GLU A CA 1
ATOM 2715 C C . GLU A 1 330 ? 174.899 148.801 177.434 1.00 164.41 330 GLU A C 1
ATOM 2716 O O . GLU A 1 330 ? 175.614 147.937 176.914 1.00 164.41 330 GLU A O 1
ATOM 2722 N N . GLY A 1 331 ? 174.547 149.920 176.797 1.00 178.07 331 GLY A N 1
ATOM 2723 C CA . GLY A 1 331 ? 174.852 150.095 175.384 1.00 178.07 331 GLY A CA 1
ATOM 2724 C C . GLY A 1 331 ? 176.335 150.050 175.084 1.00 178.07 331 GLY A C 1
ATOM 2725 O O . GLY A 1 331 ? 176.747 149.725 173.968 1.00 178.07 331 GLY A O 1
ATOM 2726 N N . ARG A 1 332 ? 177.159 150.384 176.075 1.00 165.11 332 ARG A N 1
ATOM 2727 C CA . ARG A 1 332 ? 178.604 150.347 175.896 1.00 165.11 332 ARG A CA 1
ATOM 2728 C C . ARG A 1 332 ? 179.074 148.945 175.523 1.00 165.11 332 ARG A C 1
ATOM 2729 O O . ARG A 1 332 ? 179.013 148.017 176.336 1.00 165.11 332 ARG A O 1
ATOM 2737 N N . ASN A 1 333 ? 179.518 148.779 174.278 1.00 196.93 333 ASN A N 1
ATOM 2738 C CA . ASN A 1 333 ? 180.084 147.512 173.836 1.00 196.93 333 ASN A CA 1
ATOM 2739 C C . ASN A 1 333 ? 181.375 147.755 173.066 1.00 196.93 333 ASN A C 1
ATOM 2740 O O . ASN A 1 333 ? 182.282 146.916 173.084 1.00 196.93 333 ASN A O 1
ATOM 2745 N N . SER A 1 334 ? 181.468 148.910 172.411 1.00 206.64 334 SER A N 1
ATOM 2746 C CA . SER A 1 334 ? 182.614 149.282 171.583 1.00 206.64 334 SER A CA 1
ATOM 2747 C C . SER A 1 334 ? 182.983 148.146 170.631 1.00 206.64 334 SER A C 1
ATOM 2748 O O . SER A 1 334 ? 184.145 147.760 170.493 1.00 206.64 334 SER A O 1
ATOM 2751 N N . LEU A 1 335 ? 181.948 147.598 169.988 1.00 222.03 335 LEU A N 1
ATOM 2752 C CA . LEU A 1 335 ? 182.059 146.403 169.158 1.00 222.03 335 LEU A CA 1
ATOM 2753 C C . LEU A 1 335 ? 182.504 145.222 170.013 1.00 222.03 335 LEU A C 1
ATOM 2754 O O . LEU A 1 335 ? 181.730 144.286 170.240 1.00 222.03 335 LEU A O 1
ATOM 2759 N N . ASP A 1 336 ? 183.747 145.259 170.491 1.00 209.49 336 ASP A N 1
ATOM 2760 C CA . ASP A 1 336 ? 184.264 144.252 171.419 1.00 209.49 336 ASP A CA 1
ATOM 2761 C C . ASP A 1 336 ? 185.279 144.935 172.332 1.00 209.49 336 ASP A C 1
ATOM 2762 O O . ASP A 1 336 ? 186.405 145.222 171.915 1.00 209.49 336 ASP A O 1
ATOM 2767 N N . GLY A 1 337 ? 184.877 145.196 173.575 1.00 190.64 337 GLY A N 1
ATOM 2768 C CA . GLY A 1 337 ? 185.774 145.808 174.536 1.00 190.64 337 GLY A CA 1
ATOM 2769 C C . GLY A 1 337 ? 185.116 146.795 175.479 1.00 190.64 337 GLY A C 1
ATOM 2770 O O . GLY A 1 337 ? 185.741 147.236 176.449 1.00 190.64 337 GLY A O 1
ATOM 2771 N N . LYS A 1 338 ? 183.861 147.154 175.200 1.00 178.73 338 LYS A N 1
ATOM 2772 C CA . LYS A 1 338 ? 183.072 148.038 176.055 1.00 178.73 338 LYS A CA 1
ATOM 2773 C C . LYS A 1 338 ? 183.717 149.410 176.228 1.00 178.73 338 LYS A C 1
ATOM 2774 O O . LYS A 1 338 ? 184.688 149.740 175.541 1.00 178.73 338 LYS A O 1
ATOM 2780 N N . ASP A 1 339 ? 183.170 150.213 177.142 1.00 167.07 339 ASP A N 1
ATOM 2781 C CA . ASP A 1 339 ? 183.683 151.546 177.459 1.00 167.07 339 ASP A CA 1
ATOM 2782 C C . ASP A 1 339 ? 183.709 152.441 176.220 1.00 167.07 339 ASP A C 1
ATOM 2783 O O . ASP A 1 339 ? 184.764 152.857 175.737 1.00 167.07 339 ASP A O 1
ATOM 2788 N N . ILE A 1 340 ? 182.518 152.733 175.705 1.00 163.32 340 ILE A N 1
ATOM 2789 C CA . ILE A 1 340 ? 182.391 153.565 174.516 1.00 163.32 340 ILE A CA 1
ATOM 2790 C C . ILE A 1 340 ? 181.591 154.841 174.760 1.00 163.32 340 ILE A C 1
ATOM 2791 O O . ILE A 1 340 ? 181.801 155.831 174.040 1.00 163.32 340 ILE A O 1
ATOM 2796 N N . LEU A 1 341 ? 180.699 154.878 175.754 1.00 139.23 341 LEU A N 1
ATOM 2797 C CA . LEU A 1 341 ? 179.917 156.084 176.011 1.00 139.23 341 LEU A CA 1
ATOM 2798 C C . LEU A 1 341 ? 180.665 157.058 176.914 1.00 139.23 341 LEU A C 1
ATOM 2799 O O . LEU A 1 341 ? 180.390 158.267 176.900 1.00 139.23 341 LEU A O 1
ATOM 2804 N N . GLY A 1 342 ? 181.608 156.554 177.711 1.00 128.96 342 GLY A N 1
ATOM 2805 C CA . GLY A 1 342 ? 182.463 157.454 178.464 1.00 128.96 342 GLY A CA 1
ATOM 2806 C C . GLY A 1 342 ? 183.178 158.432 177.555 1.00 128.96 342 GLY A C 1
ATOM 2807 O O . GLY A 1 342 ? 182.974 159.646 177.649 1.00 128.96 342 GLY A O 1
ATOM 2808 N N . ASP A 1 343 ? 183.951 157.905 176.600 1.00 127.56 343 ASP A N 1
ATOM 2809 C CA . ASP A 1 343 ? 184.649 158.755 175.642 1.00 127.56 343 ASP A CA 1
ATOM 2810 C C . ASP A 1 343 ? 183.691 159.709 174.948 1.00 127.56 343 ASP A C 1
ATOM 2811 O O . ASP A 1 343 ? 184.059 160.851 174.658 1.00 127.56 343 ASP A O 1
ATOM 2816 N N . PHE A 1 344 ? 182.452 159.273 174.707 1.00 126.11 344 PHE A N 1
ATOM 2817 C CA . PHE A 1 344 ? 181.432 160.189 174.209 1.00 126.11 344 PHE A CA 1
ATOM 2818 C C . PHE A 1 344 ? 181.256 161.372 175.149 1.00 126.11 344 PHE A C 1
ATOM 2819 O O . PHE A 1 344 ? 181.230 162.528 174.710 1.00 126.11 344 PHE A O 1
ATOM 2827 N N . PHE A 1 345 ? 181.133 161.101 176.448 1.00 112.75 345 PHE A N 1
ATOM 2828 C CA . PHE A 1 345 ? 180.848 162.196 177.372 1.00 112.75 345 PHE A CA 1
ATOM 2829 C C . PHE A 1 345 ? 182.048 163.125 177.534 1.00 112.75 345 PHE A C 1
ATOM 2830 O O . PHE A 1 345 ? 181.884 164.351 177.537 1.00 112.75 345 PHE A O 1
ATOM 2838 N N . GLU A 1 346 ? 183.262 162.577 177.669 1.00 114.05 346 GLU A N 1
ATOM 2839 C CA . GLU A 1 346 ? 184.420 163.475 177.683 1.00 114.05 346 GLU A CA 1
ATOM 2840 C C . GLU A 1 346 ? 184.608 164.210 176.360 1.00 114.05 346 GLU A C 1
ATOM 2841 O O . GLU A 1 346 ? 185.199 165.295 176.354 1.00 114.05 346 GLU A O 1
ATOM 2847 N N . SER A 1 347 ? 184.125 163.662 175.244 1.00 111.94 347 SER A N 1
ATOM 2848 C CA . SER A 1 347 ? 184.061 164.452 174.020 1.00 111.94 347 SER A CA 1
ATOM 2849 C C . SER A 1 347 ? 183.087 165.612 174.183 1.00 111.94 347 SER A C 1
ATOM 2850 O O . SER A 1 347 ? 183.351 166.730 173.726 1.00 111.94 347 SER A O 1
ATOM 2853 N N . ILE A 1 348 ? 181.950 165.357 174.834 1.00 111.51 348 ILE A N 1
ATOM 2854 C CA . ILE A 1 348 ? 180.988 166.424 175.104 1.00 111.51 348 ILE A CA 1
ATOM 2855 C C . ILE A 1 348 ? 181.575 167.435 176.083 1.00 111.51 348 ILE A C 1
ATOM 2856 O O . ILE A 1 348 ? 181.423 168.651 175.911 1.00 111.51 348 ILE A O 1
ATOM 2861 N N . ILE A 1 349 ? 182.251 166.948 177.128 1.00 109.15 349 ILE A N 1
ATOM 2862 C CA . ILE A 1 349 ? 182.805 167.843 178.144 1.00 109.15 349 ILE A CA 1
ATOM 2863 C C . ILE A 1 349 ? 183.862 168.756 177.535 1.00 109.15 349 ILE A C 1
ATOM 2864 O O . ILE A 1 349 ? 183.879 169.967 177.779 1.00 109.15 349 ILE A O 1
ATOM 2869 N N . ARG A 1 350 ? 184.760 168.188 176.731 1.00 108.28 350 ARG A N 1
ATOM 2870 C CA . ARG A 1 350 ? 185.835 168.969 176.131 1.00 108.28 350 ARG A CA 1
ATOM 2871 C C . ARG A 1 350 ? 185.287 170.045 175.203 1.00 108.28 350 ARG A C 1
ATOM 2872 O O . ARG A 1 350 ? 185.760 171.186 175.218 1.00 108.28 350 ARG A O 1
ATOM 2880 N N . ASP A 1 351 ? 184.291 169.693 174.393 1.00 110.31 351 ASP A N 1
ATOM 2881 C CA . ASP A 1 351 ? 183.752 170.621 173.408 1.00 110.31 351 ASP A CA 1
ATOM 2882 C C . ASP A 1 351 ? 182.457 171.266 173.887 1.00 110.31 351 ASP A C 1
ATOM 2883 O O . ASP A 1 351 ? 181.367 170.835 173.498 1.00 110.31 351 ASP A O 1
ATOM 2888 N N . GLY A 1 352 ? 182.560 172.295 174.726 1.00 111.57 352 GLY A N 1
ATOM 2889 C CA . GLY A 1 352 ? 181.380 173.051 175.095 1.00 111.57 352 GLY A CA 1
ATOM 2890 C C . GLY A 1 352 ? 181.248 173.419 176.559 1.00 111.57 352 GLY A C 1
ATOM 2891 O O . GLY A 1 352 ? 180.335 174.165 176.923 1.00 111.57 352 GLY A O 1
ATOM 2892 N N . PHE A 1 353 ? 182.134 172.905 177.414 1.00 109.58 353 PHE A N 1
ATOM 2893 C CA . PHE A 1 353 ? 181.986 173.163 178.844 1.00 109.58 353 PHE A CA 1
ATOM 2894 C C . PHE A 1 353 ? 182.381 174.591 179.201 1.00 109.58 353 PHE A C 1
ATOM 2895 O O . PHE A 1 353 ? 181.762 175.206 180.077 1.00 109.58 353 PHE A O 1
ATOM 2903 N N . LYS A 1 354 ? 183.410 175.131 178.540 1.00 105.96 354 LYS A N 1
ATOM 2904 C CA . LYS A 1 354 ? 183.905 176.475 178.826 1.00 105.96 354 LYS A CA 1
ATOM 2905 C C . LYS A 1 354 ? 184.332 176.608 180.283 1.00 105.96 354 LYS A C 1
ATOM 2906 O O . LYS A 1 354 ? 183.663 177.286 181.068 1.00 105.96 354 LYS A O 1
ATOM 2912 N N . GLN A 1 355 ? 185.422 175.922 180.648 1.00 107.07 355 GLN A N 1
ATOM 2913 C CA . GLN A 1 355 ? 185.923 175.888 182.022 1.00 107.07 355 GLN A CA 1
ATOM 2914 C C . GLN A 1 355 ? 185.901 177.248 182.714 1.00 107.07 355 GLN A C 1
ATOM 2915 O O . GLN A 1 355 ? 185.623 177.306 183.917 1.00 107.07 355 GLN A O 1
ATOM 2921 N N . THR A 1 356 ? 186.166 178.335 181.985 1.00 112.12 356 THR A N 1
ATOM 2922 C CA . THR A 1 356 ? 186.307 179.671 182.563 1.00 112.12 356 THR A CA 1
ATOM 2923 C C . THR A 1 356 ? 187.244 179.657 183.766 1.00 112.12 356 THR A C 1
ATOM 2924 O O . THR A 1 356 ? 188.355 179.125 183.687 1.00 112.12 356 THR A O 1
ATOM 2928 N N . LYS A 1 357 ? 186.811 180.239 184.872 1.00 104.18 357 LYS A N 1
ATOM 2929 C CA . LYS A 1 357 ? 187.618 180.278 186.087 1.00 104.18 357 LYS A CA 1
ATOM 2930 C C . LYS A 1 357 ? 186.887 179.732 187.302 1.00 104.18 357 LYS A C 1
ATOM 2931 O O . LYS A 1 357 ? 187.516 179.112 188.163 1.00 104.18 357 LYS A O 1
ATOM 2937 N N . GLY A 1 358 ? 185.572 179.938 187.391 1.00 104.46 358 GLY A N 1
ATOM 2938 C CA . GLY A 1 358 ? 184.838 179.483 188.560 1.00 104.46 358 GLY A CA 1
ATOM 2939 C C . GLY A 1 358 ? 184.806 177.972 188.690 1.00 104.46 358 GLY A C 1
ATOM 2940 O O . GLY A 1 358 ? 184.864 177.434 189.799 1.00 104.46 358 GLY A O 1
ATOM 2941 N N . GLN A 1 359 ? 184.713 177.265 187.562 1.00 101.16 359 GLN A N 1
ATOM 2942 C CA . GLN A 1 359 ? 184.573 175.808 187.551 1.00 101.16 359 GLN A CA 1
ATOM 2943 C C . GLN A 1 359 ? 185.666 175.219 186.663 1.00 101.16 359 GLN A C 1
ATOM 2944 O O . GLN A 1 359 ? 185.458 174.985 185.470 1.00 101.16 359 GLN A O 1
ATOM 2950 N N . PHE A 1 360 ? 186.830 174.973 187.251 1.00 94.81 360 PHE A N 1
ATOM 2951 C CA . PHE A 1 360 ? 187.919 174.293 186.569 1.00 94.81 360 PHE A CA 1
ATOM 2952 C C . PHE A 1 360 ? 188.152 172.925 187.199 1.00 94.81 360 PHE A C 1
ATOM 2953 O O . PHE A 1 360 ? 187.577 172.581 188.234 1.00 94.81 360 PHE A O 1
ATOM 2961 N N . PHE A 1 361 ? 189.011 172.139 186.559 1.00 92.70 361 PHE A N 1
ATOM 2962 C CA . PHE A 1 361 ? 189.240 170.758 186.955 1.00 92.70 361 PHE A CA 1
ATOM 2963 C C . PHE A 1 361 ? 190.721 170.532 187.211 1.00 92.70 361 PHE A C 1
ATOM 2964 O O . PHE A 1 361 ? 191.572 171.159 186.574 1.00 92.70 361 PHE A O 1
ATOM 2972 N N . THR A 1 362 ? 191.022 169.640 188.146 1.00 88.31 362 THR A N 1
ATOM 2973 C CA . THR A 1 362 ? 192.399 169.226 188.360 1.00 88.31 362 THR A CA 1
ATOM 2974 C C . THR A 1 362 ? 192.886 168.473 187.129 1.00 88.31 362 THR A C 1
ATOM 2975 O O . THR A 1 362 ? 192.245 167.492 186.721 1.00 88.31 362 THR A O 1
ATOM 2979 N N . PRO A 1 363 ? 193.981 168.897 186.502 1.00 86.44 363 PRO A N 1
ATOM 2980 C CA . PRO A 1 363 ? 194.451 168.215 185.293 1.00 86.44 363 PRO A CA 1
ATOM 2981 C C . PRO A 1 363 ? 194.764 166.750 185.559 1.00 86.44 363 PRO A C 1
ATOM 2982 O O . PRO A 1 363 ? 195.234 166.378 186.636 1.00 86.44 363 PRO A O 1
ATOM 2986 N N . THR A 1 364 ? 194.484 165.918 184.559 1.00 84.97 364 THR A N 1
ATOM 2987 C CA . THR A 1 364 ? 194.656 164.475 184.696 1.00 84.97 364 THR A CA 1
ATOM 2988 C C . THR A 1 364 ? 196.064 164.050 185.108 1.00 84.97 364 THR A C 1
ATOM 2989 O O . THR A 1 364 ? 196.177 163.104 185.907 1.00 84.97 364 THR A O 1
ATOM 2993 N N . PRO A 1 365 ? 197.155 164.647 184.602 1.00 79.37 365 PRO A N 1
ATOM 2994 C CA . PRO A 1 365 ? 198.479 164.274 185.133 1.00 79.37 365 PRO A CA 1
ATOM 2995 C C . PRO A 1 365 ? 198.592 164.442 186.637 1.00 79.37 365 PRO A C 1
ATOM 2996 O O . PRO A 1 365 ? 199.169 163.579 187.310 1.00 79.37 365 PRO A O 1
ATOM 3000 N N . ILE A 1 366 ? 198.040 165.526 187.186 1.00 80.94 366 ILE A N 1
ATOM 3001 C CA . ILE A 1 366 ? 198.092 165.740 188.629 1.00 80.94 366 ILE A CA 1
ATOM 3002 C C . ILE A 1 366 ? 197.318 164.650 189.358 1.00 80.94 366 ILE A C 1
ATOM 3003 O O . ILE A 1 366 ? 197.770 164.125 190.383 1.00 80.94 366 ILE A O 1
ATOM 3008 N N . VAL A 1 367 ? 196.140 164.295 188.842 1.00 80.83 367 VAL A N 1
ATOM 3009 C CA . VAL A 1 367 ? 195.318 163.274 189.486 1.00 80.83 367 VAL A CA 1
ATOM 3010 C C . VAL A 1 367 ? 196.039 161.933 189.486 1.00 80.83 367 VAL A C 1
ATOM 3011 O O . VAL A 1 367 ? 196.071 161.224 190.499 1.00 80.83 367 VAL A O 1
ATOM 3015 N N . LYS A 1 368 ? 196.629 161.563 188.347 1.00 83.80 368 LYS A N 1
ATOM 3016 C CA . LYS A 1 368 ? 197.335 160.288 188.273 1.00 83.80 368 LYS A CA 1
ATOM 3017 C C . LYS A 1 368 ? 198.569 160.284 189.167 1.00 83.80 368 LYS A C 1
ATOM 3018 O O . LYS A 1 368 ? 198.885 159.263 189.792 1.00 83.80 368 LYS A O 1
ATOM 3024 N N . PHE A 1 369 ? 199.277 161.414 189.248 1.00 76.68 369 PHE A N 1
ATOM 3025 C CA . PHE A 1 369 ? 200.417 161.499 190.153 1.00 76.68 369 PHE A CA 1
ATOM 3026 C C . PHE A 1 369 ? 199.981 161.336 191.602 1.00 76.68 369 PHE A C 1
ATOM 3027 O O . PHE A 1 369 ? 200.660 160.669 192.388 1.00 76.68 369 PHE A O 1
ATOM 3035 N N . ILE A 1 370 ? 198.856 161.947 191.977 1.00 78.54 370 ILE A N 1
ATOM 3036 C CA . ILE A 1 370 ? 198.352 161.794 193.340 1.00 78.54 370 ILE A CA 1
ATOM 3037 C C . ILE A 1 370 ? 197.983 160.342 193.612 1.00 78.54 370 ILE A C 1
ATOM 3038 O O . ILE A 1 370 ? 198.300 159.794 194.674 1.00 78.54 370 ILE A O 1
ATOM 3043 N N . LEU A 1 371 ? 197.310 159.696 192.658 1.00 79.43 371 LEU A N 1
ATOM 3044 C CA . LEU A 1 371 ? 196.878 158.317 192.866 1.00 79.43 371 LEU A CA 1
ATOM 3045 C C . LEU A 1 371 ? 198.067 157.369 192.991 1.00 79.43 371 LEU A C 1
ATOM 3046 O O . LEU A 1 371 ? 198.067 156.474 193.844 1.00 79.43 371 LEU A O 1
ATOM 3051 N N . TYR A 1 372 ? 199.089 157.549 192.153 1.00 81.56 372 TYR A N 1
ATOM 3052 C CA . TYR A 1 372 ? 200.256 156.671 192.214 1.00 81.56 372 TYR A CA 1
ATOM 3053 C C . TYR A 1 372 ? 201.139 156.975 193.419 1.00 81.56 372 TYR A C 1
ATOM 3054 O O . TYR A 1 372 ? 201.731 156.059 194.003 1.00 81.56 372 TYR A O 1
ATOM 3063 N N . ALA A 1 373 ? 201.251 158.247 193.804 1.00 78.56 373 ALA A N 1
ATOM 3064 C CA . ALA A 1 373 ? 202.054 158.597 194.968 1.00 78.56 373 ALA A CA 1
ATOM 3065 C C . ALA A 1 373 ? 201.496 157.996 196.249 1.00 78.56 373 ALA A C 1
ATOM 3066 O O . ALA A 1 373 ? 202.252 157.781 197.202 1.00 78.56 373 ALA A O 1
ATOM 3068 N N . LEU A 1 374 ? 200.196 157.719 196.291 1.00 74.97 374 LEU A N 1
ATOM 3069 C CA . LEU A 1 374 ? 199.578 157.040 197.419 1.00 74.97 374 LEU A CA 1
ATOM 3070 C C . LEU A 1 374 ? 199.676 155.526 197.317 1.00 74.97 374 LEU A C 1
ATOM 3071 O O . LEU A 1 374 ? 199.202 154.829 198.220 1.00 74.97 374 LEU A O 1
ATOM 3076 N N . GLN A 1 375 ? 200.278 155.007 196.245 1.00 80.17 375 GLN A N 1
ATOM 3077 C CA . GLN A 1 375 ? 200.374 153.567 196.011 1.00 80.17 375 GLN A CA 1
ATOM 3078 C C . GLN A 1 375 ? 198.994 152.918 196.059 1.00 80.17 375 GLN A C 1
ATOM 3079 O O . GLN A 1 375 ? 198.786 151.890 196.708 1.00 80.17 375 GLN A O 1
ATOM 3085 N N . LEU A 1 376 ? 198.037 153.538 195.364 1.00 79.79 376 LEU A N 1
ATOM 3086 C CA . LEU A 1 376 ? 196.659 153.061 195.400 1.00 79.79 376 LEU A CA 1
ATOM 3087 C C . LEU A 1 376 ? 196.543 151.650 194.840 1.00 79.79 376 LEU A C 1
ATOM 3088 O O . LEU A 1 376 ? 195.791 150.825 195.371 1.00 79.79 376 LEU A O 1
ATOM 3093 N N . ASP A 1 377 ? 197.269 151.356 193.760 1.00 90.80 377 ASP A N 1
ATOM 3094 C CA . ASP A 1 377 ? 197.233 150.012 193.193 1.00 90.80 377 ASP A CA 1
ATOM 3095 C C . ASP A 1 377 ? 197.768 148.982 194.181 1.00 90.80 377 ASP A C 1
ATOM 3096 O O . ASP A 1 377 ? 197.172 147.912 194.359 1.00 90.80 377 ASP A O 1
ATOM 3101 N N . LYS A 1 378 ? 198.890 149.290 194.836 1.00 91.79 378 LYS A N 1
ATOM 3102 C CA . LYS A 1 378 ? 199.451 148.371 195.821 1.00 91.79 378 LYS A CA 1
ATOM 3103 C C . LYS A 1 378 ? 198.504 148.175 196.997 1.00 91.79 378 LYS A C 1
ATOM 3104 O O . LYS A 1 378 ? 198.322 147.048 197.474 1.00 91.79 378 LYS A O 1
ATOM 3110 N N . LEU A 1 379 ? 197.893 149.261 197.480 1.00 86.04 379 LEU A N 1
ATOM 3111 C CA . LEU A 1 379 ? 196.949 149.146 198.586 1.00 86.04 379 LEU A CA 1
ATOM 3112 C C . LEU A 1 379 ? 195.745 148.301 198.198 1.00 86.04 379 LEU A C 1
ATOM 3113 O O . LEU A 1 379 ? 195.289 147.462 198.981 1.00 86.04 379 LEU A O 1
ATOM 3118 N N . ALA A 1 380 ? 195.212 148.512 196.992 1.00 90.35 380 ALA A N 1
ATOM 3119 C CA . ALA A 1 380 ? 194.071 147.726 196.539 1.00 90.35 380 ALA A CA 1
ATOM 3120 C C . ALA A 1 380 ? 194.431 146.253 196.416 1.00 90.35 380 ALA A C 1
ATOM 3121 O O . ALA A 1 380 ? 193.651 145.380 196.815 1.00 90.35 380 ALA A O 1
ATOM 3123 N N . ILE A 1 381 ? 195.611 145.957 195.868 1.00 98.68 381 ILE A N 1
ATOM 3124 C CA . ILE A 1 381 ? 196.035 144.567 195.723 1.00 98.68 381 ILE A CA 1
ATOM 3125 C C . ILE A 1 381 ? 196.191 143.914 197.091 1.00 98.68 381 ILE A C 1
ATOM 3126 O O . ILE A 1 381 ? 195.736 142.786 197.315 1.00 98.68 381 ILE A O 1
ATOM 3131 N N . ASP A 1 382 ? 196.827 144.618 198.031 1.00 103.90 382 ASP A N 1
ATOM 3132 C CA . ASP A 1 382 ? 197.028 144.056 199.363 1.00 103.90 382 ASP A CA 1
ATOM 3133 C C . ASP A 1 382 ? 195.703 143.844 200.085 1.00 103.90 382 ASP A C 1
ATOM 3134 O O . ASP A 1 382 ? 195.508 142.819 200.749 1.00 103.90 382 ASP A O 1
ATOM 3139 N N . ARG A 1 383 ? 194.782 144.804 199.975 1.00 101.06 383 ARG A N 1
ATOM 3140 C CA . ARG A 1 383 ? 193.478 144.660 200.615 1.00 101.06 383 ARG A CA 1
ATOM 3141 C C . ARG A 1 383 ? 192.700 143.492 200.023 1.00 101.06 383 ARG A C 1
ATOM 3142 O O . ARG A 1 383 ? 192.099 142.702 200.759 1.00 101.06 383 ARG A O 1
ATOM 3150 N N . LEU A 1 384 ? 192.696 143.371 198.693 1.00 107.77 384 LEU A N 1
ATOM 3151 C CA . LEU A 1 384 ? 192.008 142.255 198.053 1.00 107.77 384 LEU A CA 1
ATOM 3152 C C . LEU A 1 384 ? 192.678 140.928 198.386 1.00 107.77 384 LEU A C 1
ATOM 3153 O O . LEU A 1 384 ? 191.996 139.925 198.625 1.00 107.77 384 LEU A O 1
ATOM 3158 N N . ASN A 1 385 ? 194.012 140.902 198.408 1.00 108.63 385 ASN A N 1
ATOM 3159 C CA . ASN A 1 385 ? 194.731 139.652 198.615 1.00 108.63 385 ASN A CA 1
ATOM 3160 C C . ASN A 1 385 ? 194.658 139.161 200.055 1.00 108.63 385 ASN A C 1
ATOM 3161 O O . ASN A 1 385 ? 194.915 137.978 200.304 1.00 108.63 385 ASN A O 1
ATOM 3166 N N . ASN A 1 386 ? 194.323 140.030 201.005 1.00 109.27 386 ASN A N 1
ATOM 3167 C CA . ASN A 1 386 ? 194.267 139.646 202.411 1.00 109.27 386 ASN A CA 1
ATOM 3168 C C . ASN A 1 386 ? 192.871 139.765 203.001 1.00 109.27 386 ASN A C 1
ATOM 3169 O O . ASN A 1 386 ? 192.364 138.797 203.580 1.00 109.27 386 ASN A O 1
ATOM 3174 N N . ASP A 1 387 ? 192.233 140.925 202.872 1.00 110.94 387 ASP A N 1
ATOM 3175 C CA . ASP A 1 387 ? 190.926 141.166 203.469 1.00 110.94 387 ASP A CA 1
ATOM 3176 C C . ASP A 1 387 ? 189.771 140.827 202.538 1.00 110.94 387 ASP A C 1
ATOM 3177 O O . ASP A 1 387 ? 188.613 140.940 202.954 1.00 110.94 387 ASP A O 1
ATOM 3182 N N . ARG A 1 388 ? 190.054 140.413 201.301 1.00 110.58 388 ARG A N 1
ATOM 3183 C CA . ARG A 1 388 ? 189.019 140.173 200.295 1.00 110.58 388 ARG A CA 1
ATOM 3184 C C . ARG A 1 388 ? 188.124 141.400 200.143 1.00 110.58 388 ARG A C 1
ATOM 3185 O O . ARG A 1 388 ? 186.900 141.298 200.031 1.00 110.58 388 ARG A O 1
ATOM 3193 N N . GLU A 1 389 ? 188.748 142.575 200.138 1.00 103.02 389 GLU A N 1
ATOM 3194 C CA . GLU A 1 389 ? 188.022 143.833 200.168 1.00 103.02 389 GLU A CA 1
ATOM 3195 C C . GLU A 1 389 ? 188.830 144.868 199.399 1.00 103.02 389 GLU A C 1
ATOM 3196 O O . GLU A 1 389 ? 190.036 144.711 199.191 1.00 103.02 389 GLU A O 1
ATOM 3202 N N . LEU A 1 390 ? 188.155 145.924 198.969 1.00 94.62 390 LEU A N 1
ATOM 3203 C CA . LEU A 1 390 ? 188.781 147.017 198.245 1.00 94.62 390 LEU A CA 1
ATOM 3204 C C . LEU A 1 390 ? 188.743 148.298 199.068 1.00 94.62 390 LEU A C 1
ATOM 3205 O O . LEU A 1 390 ? 187.926 148.436 199.985 1.00 94.62 390 LEU A O 1
ATOM 3210 N N . PRO A 1 391 ? 189.626 149.256 198.781 1.00 84.11 391 PRO A N 1
ATOM 3211 C CA . PRO A 1 391 ? 189.621 150.517 199.531 1.00 84.11 391 PRO A CA 1
ATOM 3212 C C . PRO A 1 391 ? 188.318 151.281 199.346 1.00 84.11 391 PRO A C 1
ATOM 3213 O O . PRO A 1 391 ? 187.464 150.945 198.524 1.00 84.11 391 PRO A O 1
ATOM 3217 N N . LEU A 1 392 ? 188.178 152.343 200.136 1.00 78.88 392 LEU A N 1
ATOM 3218 C CA . LEU A 1 392 ? 186.942 153.113 200.193 1.00 78.88 392 LEU A CA 1
ATOM 3219 C C . LEU A 1 392 ? 187.185 154.562 199.790 1.00 78.88 392 LEU A C 1
ATOM 3220 O O . LEU A 1 392 ? 186.802 155.484 200.516 1.00 78.88 392 LEU A O 1
ATOM 3225 N N . ILE A 1 393 ? 187.851 154.762 198.649 1.00 74.12 393 ILE A N 1
ATOM 3226 C CA . ILE A 1 393 ? 188.227 156.096 198.195 1.00 74.12 393 ILE A CA 1
ATOM 3227 C C . ILE A 1 393 ? 187.017 157.017 198.200 1.00 74.12 393 ILE A C 1
ATOM 3228 O O . ILE A 1 393 ? 185.931 156.647 197.743 1.00 74.12 393 ILE A O 1
ATOM 3233 N N . ILE A 1 394 ? 187.205 158.226 198.728 1.00 76.61 394 ILE A N 1
ATOM 3234 C CA . ILE A 1 394 ? 186.151 159.232 198.791 1.00 76.61 394 ILE A CA 1
ATOM 3235 C C . ILE A 1 394 ? 186.693 160.543 198.236 1.00 76.61 394 ILE A C 1
ATOM 3236 O O . ILE A 1 394 ? 187.905 160.700 198.056 1.00 76.61 394 ILE A O 1
ATOM 3241 N N . ASP A 1 395 ? 185.801 161.490 197.959 1.00 88.20 395 ASP A N 1
ATOM 3242 C CA . ASP A 1 395 ? 186.185 162.814 197.491 1.00 88.20 395 ASP A CA 1
ATOM 3243 C C . ASP A 1 395 ? 185.176 163.829 198.013 1.00 88.20 395 ASP A C 1
ATOM 3244 O O . ASP A 1 395 ? 184.143 164.065 197.375 1.00 88.20 395 ASP A O 1
ATOM 3249 N N . PRO A 1 396 ? 185.438 164.447 199.169 1.00 85.78 396 PRO A N 1
ATOM 3250 C CA . PRO A 1 396 ? 184.479 165.406 199.738 1.00 85.78 396 PRO A CA 1
ATOM 3251 C C . PRO A 1 396 ? 184.270 166.653 198.897 1.00 85.78 396 PRO A C 1
ATOM 3252 O O . PRO A 1 396 ? 183.291 167.371 199.128 1.00 85.78 396 PRO A O 1
ATOM 3256 N N . SER A 1 397 ? 185.150 166.944 197.942 1.00 94.88 397 SER A N 1
ATOM 3257 C CA . SER A 1 397 ? 184.966 168.104 197.080 1.00 94.88 397 SER A CA 1
ATOM 3258 C C . SER A 1 397 ? 184.470 167.671 195.707 1.00 94.88 397 SER A C 1
ATOM 3259 O O . SER A 1 397 ? 183.832 168.455 194.999 1.00 94.88 397 SER A O 1
ATOM 3262 N N . ALA A 1 398 ? 184.744 166.417 195.340 1.00 94.40 398 ALA A N 1
ATOM 3263 C CA . ALA A 1 398 ? 184.301 165.827 194.081 1.00 94.40 398 ALA A CA 1
ATOM 3264 C C . ALA A 1 398 ? 184.537 166.740 192.884 1.00 94.40 398 ALA A C 1
ATOM 3265 O O . ALA A 1 398 ? 185.681 167.081 192.569 1.00 94.40 398 ALA A O 1
ATOM 3267 N N . GLY A 1 399 ? 183.459 167.138 192.215 1.00 96.04 399 GLY A N 1
ATOM 3268 C CA . GLY A 1 399 ? 183.560 167.935 191.010 1.00 96.04 399 GLY A CA 1
ATOM 3269 C C . GLY A 1 399 ? 182.861 167.270 189.845 1.00 96.04 399 GLY A C 1
ATOM 3270 O O . GLY A 1 399 ? 181.639 167.098 189.860 1.00 96.04 399 GLY A O 1
ATOM 3271 N N . SER A 1 400 ? 183.629 166.889 188.825 1.00 95.61 400 SER A N 1
ATOM 3272 C CA . SER A 1 400 ? 183.112 166.125 187.698 1.00 95.61 400 SER A CA 1
ATOM 3273 C C . SER A 1 400 ? 183.461 164.646 187.807 1.00 95.61 400 SER A C 1
ATOM 3274 O O . SER A 1 400 ? 183.437 163.930 186.802 1.00 95.61 400 SER A O 1
ATOM 3277 N N . GLY A 1 401 ? 183.789 164.177 189.008 1.00 94.80 401 GLY A N 1
ATOM 3278 C CA . GLY A 1 401 ? 184.205 162.803 189.193 1.00 94.80 401 GLY A CA 1
ATOM 3279 C C . GLY A 1 401 ? 185.601 162.559 188.664 1.00 94.80 401 GLY A C 1
ATOM 3280 O O . GLY A 1 401 ? 185.986 161.415 188.405 1.00 94.80 401 GLY A O 1
ATOM 3281 N N . THR A 1 402 ? 186.369 163.636 188.501 1.00 91.03 402 THR A N 1
ATOM 3282 C CA . THR A 1 402 ? 187.717 163.552 187.952 1.00 91.03 402 THR A CA 1
ATOM 3283 C C . THR A 1 402 ? 188.607 162.682 188.828 1.00 91.03 402 THR A C 1
ATOM 3284 O O . THR A 1 402 ? 189.375 161.859 188.321 1.00 91.03 402 THR A O 1
ATOM 3288 N N . PHE A 1 403 ? 188.510 162.856 190.146 1.00 86.90 403 PHE A N 1
ATOM 3289 C CA . PHE A 1 403 ? 189.309 162.049 191.058 1.00 86.90 403 PHE A CA 1
ATOM 3290 C C . PHE A 1 403 ? 188.752 160.640 191.213 1.00 86.90 403 PHE A C 1
ATOM 3291 O O . PHE A 1 403 ? 189.455 159.753 191.708 1.00 86.90 403 PHE A O 1
ATOM 3299 N N . LEU A 1 404 ? 187.504 160.416 190.804 1.00 90.06 404 LEU A N 1
ATOM 3300 C CA . LEU A 1 404 ? 186.866 159.117 190.970 1.00 90.06 404 LEU A CA 1
ATOM 3301 C C . LEU A 1 404 ? 186.972 158.257 189.715 1.00 90.06 404 LEU A C 1
ATOM 3302 O O . LEU A 1 404 ? 187.244 157.058 189.807 1.00 90.06 404 LEU A O 1
ATOM 3307 N N . ILE A 1 405 ? 186.752 158.852 188.540 1.00 97.90 405 ILE A N 1
ATOM 3308 C CA . ILE A 1 405 ? 186.864 158.103 187.289 1.00 97.90 405 ILE A CA 1
ATOM 3309 C C . ILE A 1 405 ? 188.292 157.618 187.086 1.00 97.90 405 ILE A C 1
ATOM 3310 O O . ILE A 1 405 ? 188.529 156.479 186.657 1.00 97.90 405 ILE A O 1
ATOM 3315 N N . GLU A 1 406 ? 189.266 158.483 187.372 1.00 98.15 406 GLU A N 1
ATOM 3316 C CA . GLU A 1 406 ? 190.665 158.096 187.247 1.00 98.15 406 GLU A CA 1
ATOM 3317 C C . GLU A 1 406 ? 190.998 156.950 188.194 1.00 98.15 406 GLU A C 1
ATOM 3318 O O . GLU A 1 406 ? 191.700 156.006 187.821 1.00 98.15 406 GLU A O 1
ATOM 3324 N N . ALA A 1 407 ? 190.491 157.012 189.429 1.00 92.67 407 ALA A N 1
ATOM 3325 C CA . ALA A 1 407 ? 190.715 155.934 190.387 1.00 92.67 407 ALA A CA 1
ATOM 3326 C C . ALA A 1 407 ? 190.074 154.639 189.910 1.00 92.67 407 ALA A C 1
ATOM 3327 O O . ALA A 1 407 ? 190.639 153.550 190.063 1.00 92.67 407 ALA A O 1
ATOM 3329 N N . MET A 1 408 ? 188.882 154.752 189.322 1.00 95.97 408 MET A N 1
ATOM 3330 C CA . MET A 1 408 ? 188.184 153.599 188.768 1.00 95.97 408 MET A CA 1
ATOM 3331 C C . MET A 1 408 ? 189.022 152.915 187.699 1.00 95.97 408 MET A C 1
ATOM 3332 O O . MET A 1 408 ? 189.289 151.707 187.763 1.00 95.97 408 MET A O 1
ATOM 3337 N N . LYS A 1 409 ? 189.444 153.693 186.699 1.00 97.26 409 LYS A N 1
ATOM 3338 C CA . LYS A 1 409 ? 190.244 153.138 185.613 1.00 97.26 409 LYS A CA 1
ATOM 3339 C C . LYS A 1 409 ? 191.554 152.579 186.144 1.00 97.26 409 LYS A C 1
ATOM 3340 O O . LYS A 1 409 ? 192.022 151.531 185.687 1.00 97.26 409 LYS A O 1
ATOM 3346 N N . LEU A 1 410 ? 192.141 153.257 187.130 1.00 95.28 410 LEU A N 1
ATOM 3347 C CA . LEU A 1 410 ? 193.389 152.807 187.728 1.00 95.28 410 LEU A CA 1
ATOM 3348 C C . LEU A 1 410 ? 193.236 151.426 188.347 1.00 95.28 410 LEU A C 1
ATOM 3349 O O . LEU A 1 410 ? 194.005 150.508 188.043 1.00 95.28 410 LEU A O 1
ATOM 3354 N N . ILE A 1 411 ? 192.235 151.258 189.211 1.00 97.56 411 ILE A N 1
ATOM 3355 C CA . ILE A 1 411 ? 192.055 149.975 189.884 1.00 97.56 411 ILE A CA 1
ATOM 3356 C C . ILE A 1 411 ? 191.733 148.883 188.871 1.00 97.56 411 ILE A C 1
ATOM 3357 O O . ILE A 1 411 ? 192.288 147.779 188.932 1.00 97.56 411 ILE A O 1
ATOM 3362 N N . THR A 1 412 ? 190.854 149.178 187.908 1.00 97.46 412 THR A N 1
ATOM 3363 C CA . THR A 1 412 ? 190.490 148.160 186.925 1.00 97.46 412 THR A CA 1
ATOM 3364 C C . THR A 1 412 ? 191.686 147.739 186.076 1.00 97.46 412 THR A C 1
ATOM 3365 O O . THR A 1 412 ? 191.861 146.548 185.794 1.00 97.46 412 THR A O 1
ATOM 3369 N N . LYS A 1 413 ? 192.521 148.692 185.660 1.00 102.81 413 LYS A N 1
ATOM 3370 C CA . LYS A 1 413 ? 193.648 148.358 184.799 1.00 102.81 413 LYS A CA 1
ATOM 3371 C C . LYS A 1 413 ? 194.841 147.812 185.569 1.00 102.81 413 LYS A C 1
ATOM 3372 O O . LYS A 1 413 ? 195.734 147.220 184.954 1.00 102.81 413 LYS A O 1
ATOM 3378 N N . GLU A 1 414 ? 194.882 147.988 186.890 1.00 105.86 414 GLU A N 1
ATOM 3379 C CA . GLU A 1 414 ? 196.015 147.512 187.669 1.00 105.86 414 GLU A CA 1
ATOM 3380 C C . GLU A 1 414 ? 195.758 146.195 188.386 1.00 105.86 414 GLU A C 1
ATOM 3381 O O . GLU A 1 414 ? 196.714 145.455 188.637 1.00 105.86 414 GLU A O 1
AT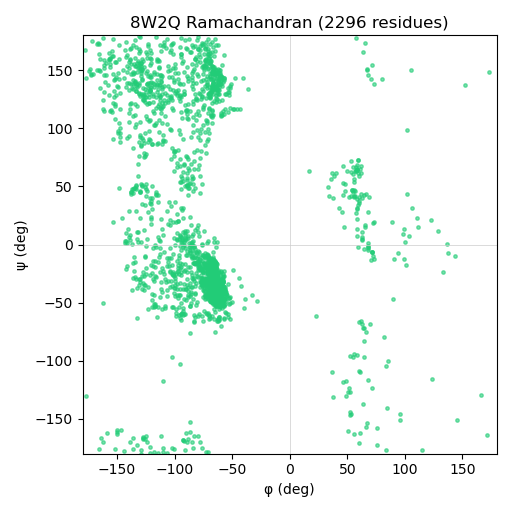OM 3387 N N . VAL A 1 415 ? 194.510 145.874 188.720 1.00 105.39 415 VAL A N 1
ATOM 3388 C CA . VAL A 1 415 ? 194.246 144.635 189.444 1.00 105.39 415 VAL A CA 1
ATOM 3389 C C . VAL A 1 415 ? 193.841 143.538 188.468 1.00 105.39 415 VAL A C 1
ATOM 3390 O O . VAL A 1 415 ? 194.023 142.348 188.746 1.00 105.39 415 VAL A O 1
ATOM 3394 N N . LYS A 1 416 ? 193.303 143.923 187.312 1.00 110.34 416 LYS A N 1
ATOM 3395 C CA . LYS A 1 416 ? 192.830 142.926 186.359 1.00 110.34 416 LYS A CA 1
ATOM 3396 C C . LYS A 1 416 ? 193.862 142.604 185.282 1.00 110.34 416 LYS A C 1
ATOM 3397 O O . LYS A 1 416 ? 194.183 141.433 185.062 1.00 110.34 416 LYS A O 1
ATOM 3403 N N . TYR A 1 417 ? 194.375 143.620 184.588 1.00 111.05 417 TYR A N 1
ATOM 3404 C CA . TYR A 1 417 ? 195.253 143.403 183.442 1.00 111.05 417 TYR A CA 1
ATOM 3405 C C . TYR A 1 417 ? 196.735 143.479 183.801 1.00 111.05 417 TYR A C 1
ATOM 3406 O O . TYR A 1 417 ? 197.470 142.504 183.625 1.00 111.05 417 TYR A O 1
ATOM 3415 N N . LYS A 1 418 ? 197.188 144.630 184.301 1.00 111.83 418 LYS A N 1
ATOM 3416 C CA . LYS A 1 418 ? 198.622 144.900 184.362 1.00 111.83 418 LYS A CA 1
ATOM 3417 C C . LYS A 1 418 ? 199.316 144.125 185.478 1.00 111.83 418 LYS A C 1
ATOM 3418 O O . LYS A 1 418 ? 200.385 143.545 185.262 1.00 111.83 418 LYS A O 1
ATOM 3424 N N . GLN A 1 419 ? 198.732 144.101 186.676 1.00 113.13 419 GLN A N 1
ATOM 3425 C CA . GLN A 1 419 ? 199.401 143.531 187.841 1.00 113.13 419 GLN A CA 1
ATOM 3426 C C . GLN A 1 419 ? 198.589 142.411 188.484 1.00 113.13 419 GLN A C 1
ATOM 3427 O O . GLN A 1 419 ? 198.719 142.153 189.683 1.00 113.13 419 GLN A O 1
ATOM 3433 N N . ASN A 1 420 ? 197.764 141.719 187.694 1.00 115.56 420 ASN A N 1
ATOM 3434 C CA . ASN A 1 420 ? 197.036 140.571 188.223 1.00 115.56 420 ASN A CA 1
ATOM 3435 C C . ASN A 1 420 ? 197.975 139.461 188.670 1.00 115.56 420 ASN A C 1
ATOM 3436 O O . ASN A 1 420 ? 197.551 138.562 189.404 1.00 115.56 420 ASN A O 1
ATOM 3441 N N . HIS A 1 421 ? 199.237 139.502 188.235 1.00 119.88 421 HIS A N 1
ATOM 3442 C CA . HIS A 1 421 ? 200.233 138.566 188.743 1.00 119.88 421 HIS A CA 1
ATOM 3443 C C . HIS A 1 421 ? 200.389 138.692 190.253 1.00 119.88 421 HIS A C 1
ATOM 3444 O O . HIS A 1 421 ? 200.651 137.700 190.942 1.00 119.88 421 HIS A O 1
ATOM 3451 N N . LYS A 1 422 ? 200.236 139.907 190.787 1.00 113.26 422 LYS A N 1
ATOM 3452 C CA . LYS A 1 422 ? 200.359 140.091 192.229 1.00 113.26 422 LYS A CA 1
ATOM 3453 C C . LYS A 1 422 ? 199.200 139.449 192.981 1.00 113.26 422 LYS A C 1
ATOM 3454 O O . LYS A 1 422 ? 199.341 139.113 194.162 1.00 113.26 422 LYS A O 1
ATOM 3460 N N . VAL A 1 423 ? 198.059 139.269 192.323 1.00 114.43 423 VAL A N 1
ATOM 3461 C CA . VAL A 1 423 ? 196.912 138.613 192.941 1.00 114.43 423 VAL A CA 1
ATOM 3462 C C . VAL A 1 423 ? 197.084 137.105 192.807 1.00 114.43 423 VAL A C 1
ATOM 3463 O O . VAL A 1 423 ? 197.233 136.584 191.697 1.00 114.43 423 VAL A O 1
ATOM 3467 N N . LYS A 1 424 ? 197.062 136.402 193.936 1.00 117.04 424 LYS A N 1
ATOM 3468 C CA . LYS A 1 424 ? 197.219 134.952 193.965 1.00 117.04 424 LYS A CA 1
ATOM 3469 C C . LYS A 1 424 ? 195.851 134.319 194.193 1.00 117.04 424 LYS A C 1
ATOM 3470 O O . LYS A 1 424 ? 195.144 134.675 195.141 1.00 117.04 424 LYS A O 1
ATOM 3476 N N . SER A 1 425 ? 195.480 133.384 193.319 1.00 129.46 425 SER A N 1
ATOM 3477 C CA . SER A 1 425 ? 194.195 132.706 193.421 1.00 129.46 425 SER A CA 1
ATOM 3478 C C . SER A 1 425 ? 194.148 131.812 194.653 1.00 129.46 425 SER A C 1
ATOM 3479 O O . SER A 1 425 ? 194.899 130.836 194.750 1.00 129.46 425 SER A O 1
ATOM 3482 N N . SER A 1 426 ? 193.269 132.136 195.597 1.00 130.64 426 SER A N 1
ATOM 3483 C CA . SER A 1 426 ? 193.114 131.388 196.841 1.00 130.64 426 SER A CA 1
ATOM 3484 C C . SER A 1 426 ? 191.639 131.138 197.126 1.00 130.64 426 SER A C 1
ATOM 3485 O O . SER A 1 426 ? 191.142 131.381 198.228 1.00 130.64 426 SER A O 1
ATOM 3488 N N . ARG A 1 427 ? 190.917 130.670 196.105 1.00 137.13 427 ARG A N 1
ATOM 3489 C CA . ARG A 1 427 ? 189.510 130.297 196.216 1.00 137.13 427 ARG A CA 1
ATOM 3490 C C . ARG A 1 427 ? 188.636 131.505 196.533 1.00 137.13 427 ARG A C 1
ATOM 3491 O O . ARG A 1 427 ? 188.030 132.090 195.630 1.00 137.13 427 ARG A O 1
ATOM 3499 N N . GLN A 1 428 ? 188.555 131.878 197.813 1.00 131.77 428 GLN A N 1
ATOM 3500 C CA . GLN A 1 428 ? 187.717 133.007 198.205 1.00 131.77 428 GLN A CA 1
ATOM 3501 C C . GLN A 1 428 ? 188.197 134.302 197.559 1.00 131.77 428 GLN A C 1
ATOM 3502 O O . GLN A 1 428 ? 187.394 135.183 197.232 1.00 131.77 428 GLN A O 1
ATOM 3508 N N . ILE A 1 429 ? 189.512 134.438 197.373 1.00 126.36 429 ILE A N 1
ATOM 3509 C CA . ILE A 1 429 ? 190.042 135.581 196.634 1.00 126.36 429 ILE A CA 1
ATOM 3510 C C . ILE A 1 429 ? 189.590 135.522 195.181 1.00 126.36 429 ILE A C 1
ATOM 3511 O O . ILE A 1 429 ? 189.182 136.532 194.594 1.00 126.36 429 ILE A O 1
ATOM 3516 N N . THR A 1 430 ? 189.657 134.333 194.580 1.00 128.15 430 THR A N 1
ATOM 3517 C CA . THR A 1 430 ? 189.187 134.152 193.211 1.00 128.15 430 THR A CA 1
ATOM 3518 C C . THR A 1 430 ? 187.687 134.406 193.114 1.00 128.15 430 THR A C 1
ATOM 3519 O O . THR A 1 430 ? 187.194 134.955 192.122 1.00 128.15 430 THR A O 1
ATOM 3523 N N . LYS A 1 431 ? 186.942 134.000 194.144 1.00 126.53 431 LYS A N 1
ATOM 3524 C CA . LYS A 1 431 ? 185.504 134.242 194.163 1.00 126.53 431 LYS A CA 1
ATOM 3525 C C . LYS A 1 431 ? 185.208 135.734 194.079 1.00 126.53 431 LYS A C 1
ATOM 3526 O O . LYS A 1 431 ? 184.378 136.174 193.279 1.00 126.53 431 LYS A O 1
ATOM 3532 N N . ARG A 1 432 ? 185.909 136.532 194.883 1.00 119.45 432 ARG A N 1
ATOM 3533 C CA . ARG A 1 432 ? 185.746 137.981 194.853 1.00 119.45 432 ARG A CA 1
ATOM 3534 C C . ARG A 1 432 ? 186.192 138.549 193.511 1.00 119.45 432 ARG A C 1
ATOM 3535 O O . ARG A 1 432 ? 185.568 139.478 192.985 1.00 119.45 432 ARG A O 1
ATOM 3543 N N . PHE A 1 433 ? 187.277 138.001 192.958 1.00 121.18 433 PHE A N 1
ATOM 3544 C CA . PHE A 1 433 ? 187.791 138.494 191.684 1.00 121.18 433 PHE A CA 1
ATOM 3545 C C . PHE A 1 433 ? 186.759 138.334 190.575 1.00 121.18 433 PHE A C 1
ATOM 3546 O O . PHE A 1 433 ? 186.489 139.275 189.820 1.00 121.18 433 PHE A O 1
ATOM 3554 N N . GLU A 1 434 ? 186.167 137.143 190.463 1.00 128.97 434 GLU A N 1
ATOM 3555 C CA . GLU A 1 434 ? 185.096 136.943 189.491 1.00 128.97 434 GLU A CA 1
ATOM 3556 C C . GLU A 1 434 ? 183.807 137.657 189.878 1.00 128.97 434 GLU A C 1
ATOM 3557 O O . GLU A 1 434 ? 182.979 137.926 189.002 1.00 128.97 434 GLU A O 1
ATOM 3563 N N . GLU A 1 435 ? 183.616 137.971 191.161 1.00 121.79 435 GLU A N 1
ATOM 3564 C CA . GLU A 1 435 ? 182.404 138.672 191.571 1.00 121.79 435 GLU A CA 1
ATOM 3565 C C . GLU A 1 435 ? 182.458 140.147 191.196 1.00 121.79 435 GLU A C 1
ATOM 3566 O O . GLU A 1 435 ? 181.419 140.763 190.929 1.00 121.79 435 GLU A O 1
ATOM 3572 N N . LEU A 1 436 ? 183.655 140.734 191.173 1.00 118.90 436 LEU A N 1
ATOM 3573 C CA . LEU A 1 436 ? 183.790 142.172 190.995 1.00 118.90 436 LEU A CA 1
ATOM 3574 C C . LEU A 1 436 ? 184.430 142.596 189.682 1.00 118.90 436 LEU A C 1
ATOM 3575 O O . LEU A 1 436 ? 184.188 143.725 189.243 1.00 118.90 436 LEU A O 1
ATOM 3580 N N . PHE A 1 437 ? 185.227 141.742 189.043 1.00 122.36 437 PHE A N 1
ATOM 3581 C CA . PHE A 1 437 ? 186.014 142.148 187.884 1.00 122.36 437 PHE A CA 1
ATOM 3582 C C . PHE A 1 437 ? 185.679 141.374 186.620 1.00 122.36 437 PHE A C 1
ATOM 3583 O O . PHE A 1 437 ? 185.583 141.976 185.544 1.00 122.36 437 PHE A O 1
ATOM 3591 N N . MET A 1 438 ? 185.496 140.056 186.717 1.00 134.23 438 MET A N 1
ATOM 3592 C CA . MET A 1 438 ? 185.497 139.219 185.519 1.00 134.23 438 MET A CA 1
ATOM 3593 C C . MET A 1 438 ? 184.435 139.582 184.484 1.00 134.23 438 MET A C 1
ATOM 3594 O O . MET A 1 438 ? 184.778 139.615 183.289 1.00 134.23 438 MET A O 1
ATOM 3599 N N . PRO A 1 439 ? 183.159 139.841 184.835 1.00 133.37 439 PRO A N 1
ATOM 3600 C CA . PRO A 1 439 ? 182.202 140.252 183.796 1.00 133.37 439 PRO A CA 1
ATOM 3601 C C . PRO A 1 439 ? 182.653 141.515 183.079 1.00 133.37 439 PRO A C 1
ATOM 3602 O O . PRO A 1 439 ? 182.672 142.599 183.668 1.00 133.37 439 PRO A O 1
ATOM 3606 N N . ASP A 1 440 ? 183.018 141.381 181.802 1.00 138.21 440 ASP A N 1
ATOM 3607 C CA . ASP A 1 440 ? 183.597 142.506 181.075 1.00 138.21 440 ASP A CA 1
ATOM 3608 C C . ASP A 1 440 ? 182.562 143.581 180.771 1.00 138.21 440 ASP A C 1
ATOM 3609 O O . ASP A 1 440 ? 182.886 144.773 180.795 1.00 138.21 440 ASP A O 1
ATOM 3614 N N . HIS A 1 441 ? 181.321 143.186 180.483 1.00 143.68 441 HIS A N 1
ATOM 3615 C CA . HIS A 1 441 ? 180.270 144.158 180.217 1.00 143.68 441 HIS A CA 1
ATOM 3616 C C . HIS A 1 441 ? 179.849 144.922 181.465 1.00 143.68 441 HIS A C 1
ATOM 3617 O O . HIS A 1 441 ? 179.149 145.933 181.349 1.00 143.68 441 HIS A O 1
ATOM 3624 N N . ASN A 1 442 ? 180.253 144.462 182.646 1.00 137.46 442 ASN A N 1
ATOM 3625 C CA . ASN A 1 442 ? 179.988 145.133 183.914 1.00 137.46 442 ASN A CA 1
ATOM 3626 C C . ASN A 1 442 ? 181.243 145.130 184.777 1.00 137.46 442 ASN A C 1
ATOM 3627 O O . ASN A 1 442 ? 181.206 144.857 185.978 1.00 137.46 442 ASN A O 1
ATOM 3632 N N . GLU A 1 443 ? 182.385 145.436 184.155 1.00 132.23 443 GLU A N 1
ATOM 3633 C CA . GLU A 1 443 ? 183.656 145.381 184.872 1.00 132.23 443 GLU A CA 1
ATOM 3634 C C . GLU A 1 443 ? 183.738 146.437 185.964 1.00 132.23 443 GLU A C 1
ATOM 3635 O O . GLU A 1 443 ? 184.381 146.211 186.995 1.00 132.23 443 GLU A O 1
ATOM 3641 N N . ASN A 1 444 ? 183.104 147.587 185.764 1.00 117.90 444 ASN A N 1
ATOM 3642 C CA . ASN A 1 444 ? 183.123 148.649 186.768 1.00 117.90 444 ASN A CA 1
ATOM 3643 C C . ASN A 1 444 ? 181.947 148.518 187.732 1.00 117.90 444 ASN A C 1
ATOM 3644 O O . ASN A 1 444 ? 181.223 149.474 188.002 1.00 117.90 444 ASN A O 1
ATOM 3649 N N . LYS A 1 445 ? 181.762 147.314 188.275 1.00 118.27 445 LYS A N 1
ATOM 3650 C CA . LYS A 1 445 ? 180.691 147.052 189.227 1.00 118.27 445 LYS A CA 1
ATOM 3651 C C . LYS A 1 445 ? 181.176 146.991 190.666 1.00 118.27 445 LYS A C 1
ATOM 3652 O O . LYS A 1 445 ? 180.356 147.085 191.585 1.00 118.27 445 LYS A O 1
ATOM 3658 N N . TRP A 1 446 ? 182.482 146.824 190.877 1.00 108.16 446 TRP A N 1
ATOM 3659 C CA . TRP A 1 446 ? 183.028 146.846 192.228 1.00 108.16 446 TRP A CA 1
ATOM 3660 C C . TRP A 1 446 ? 182.820 148.204 192.882 1.00 108.16 446 TRP A C 1
ATOM 3661 O O . TRP A 1 446 ? 182.546 148.289 194.085 1.00 108.16 446 TRP A O 1
ATOM 3672 N N . ALA A 1 447 ? 182.934 149.278 192.104 1.00 104.59 447 ALA A N 1
ATOM 3673 C CA . ALA A 1 447 ? 182.925 150.623 192.661 1.00 104.59 447 ALA A CA 1
ATOM 3674 C C . ALA A 1 447 ? 181.512 151.113 192.951 1.00 104.59 447 ALA A C 1
ATOM 3675 O O . ALA A 1 447 ? 181.300 152.310 193.166 1.00 104.59 447 ALA A O 1
ATOM 3677 N N . ARG A 1 448 ? 180.536 150.204 192.958 1.00 109.09 448 ARG A N 1
ATOM 3678 C CA . ARG A 1 448 ? 179.215 150.519 193.483 1.00 109.09 448 ARG A CA 1
ATOM 3679 C C . ARG A 1 448 ? 179.179 150.541 195.003 1.00 109.09 448 ARG A C 1
ATOM 3680 O O . ARG A 1 448 ? 178.167 150.958 195.576 1.00 109.09 448 ARG A O 1
ATOM 3688 N N . GLU A 1 449 ? 180.250 150.104 195.667 1.00 99.91 449 GLU A N 1
ATOM 3689 C CA . GLU A 1 449 ? 180.268 149.967 197.118 1.00 99.91 449 GLU A CA 1
ATOM 3690 C C . GLU A 1 449 ? 181.482 150.653 197.734 1.00 99.91 449 GLU A C 1
ATOM 3691 O O . GLU A 1 449 ? 181.675 150.601 198.951 1.00 99.91 449 GLU A O 1
ATOM 3697 N N . TYR A 1 450 ? 182.313 151.295 196.914 1.00 91.02 450 TYR A N 1
ATOM 3698 C CA . TYR A 1 450 ? 183.592 151.791 197.408 1.00 91.02 450 TYR A CA 1
ATOM 3699 C C . TYR A 1 450 ? 183.814 153.271 197.119 1.00 91.02 450 TYR A C 1
ATOM 3700 O O . TYR A 1 450 ? 184.362 153.991 197.958 1.00 91.02 450 TYR A O 1
ATOM 3709 N N . LEU A 1 451 ? 183.401 153.736 195.943 1.00 80.92 451 LEU A N 1
ATOM 3710 C CA . LEU A 1 451 ? 183.623 155.124 195.564 1.00 80.92 451 LEU A CA 1
ATOM 3711 C C . LEU A 1 451 ? 182.521 156.012 196.125 1.00 80.92 451 LEU A C 1
ATOM 3712 O O . LEU A 1 451 ? 181.336 155.682 196.027 1.00 80.92 451 LEU A O 1
ATOM 3717 N N . TYR A 1 452 ? 182.914 157.139 196.713 1.00 83.27 452 TYR A N 1
ATOM 3718 C CA . TYR A 1 452 ? 181.969 158.092 197.271 1.00 83.27 452 TYR A CA 1
ATOM 3719 C C . TYR A 1 452 ? 182.440 159.504 196.956 1.00 83.27 452 TYR A C 1
ATOM 3720 O O . TYR A 1 452 ? 183.624 159.745 196.709 1.00 83.27 452 TYR A O 1
ATOM 3729 N N . GLY A 1 453 ? 181.496 160.437 196.966 1.00 87.33 453 GLY A N 1
ATOM 3730 C CA . GLY A 1 453 ? 181.816 161.824 196.690 1.00 87.33 453 GLY A CA 1
ATOM 3731 C C . GLY A 1 453 ? 180.688 162.734 197.115 1.00 87.33 453 GLY A C 1
ATOM 3732 O O . GLY A 1 453 ? 179.539 162.306 197.262 1.00 87.33 453 GLY A O 1
ATOM 3733 N N . CYS A 1 454 ? 181.034 164.008 197.300 1.00 95.34 454 CYS A N 1
ATOM 3734 C CA . CYS A 1 454 ? 180.065 165.006 197.751 1.00 95.34 454 CYS A CA 1
ATOM 3735 C C . CYS A 1 454 ? 180.324 166.289 196.966 1.00 95.34 454 CYS A C 1
ATOM 3736 O O . CYS A 1 454 ? 181.374 166.916 197.129 1.00 95.34 454 CYS A O 1
ATOM 3739 N N . GLU A 1 455 ? 179.372 166.667 196.120 1.00 96.72 455 GLU A N 1
ATOM 3740 C CA . GLU A 1 455 ? 179.468 167.882 195.323 1.00 96.72 455 GLU A CA 1
ATOM 3741 C C . GLU A 1 455 ? 178.327 168.820 195.686 1.00 96.72 455 GLU A C 1
ATOM 3742 O O . GLU A 1 455 ? 177.156 168.449 195.569 1.00 96.72 455 GLU A O 1
ATOM 3748 N N . ILE A 1 456 ? 178.667 170.036 196.116 1.00 92.58 456 ILE A N 1
ATOM 3749 C CA . ILE A 1 456 ? 177.636 170.993 196.504 1.00 92.58 456 ILE A CA 1
ATOM 3750 C C . ILE A 1 456 ? 176.860 171.484 195.287 1.00 92.58 456 ILE A C 1
ATOM 3751 O O . ILE A 1 456 ? 175.640 171.672 195.354 1.00 92.58 456 ILE A O 1
ATOM 3756 N N . ASN A 1 457 ? 177.541 171.698 194.164 1.00 95.46 457 ASN A N 1
ATOM 3757 C CA . ASN A 1 457 ? 176.879 172.221 192.977 1.00 95.46 457 ASN A CA 1
ATOM 3758 C C . ASN A 1 457 ? 175.894 171.205 192.417 1.00 95.46 457 ASN A C 1
ATOM 3759 O O . ASN A 1 457 ? 176.212 170.021 192.277 1.00 95.46 457 ASN A O 1
ATOM 3764 N N . PHE A 1 458 ? 174.688 171.680 192.104 1.00 101.06 458 PHE A N 1
ATOM 3765 C CA . PHE A 1 458 ? 173.655 170.799 191.569 1.00 101.06 458 PHE A CA 1
ATOM 3766 C C . PHE A 1 458 ? 174.033 170.291 190.182 1.00 101.06 458 PHE A C 1
ATOM 3767 O O . PHE A 1 458 ? 174.004 169.082 189.917 1.00 101.06 458 PHE A O 1
ATOM 3775 N N . ASP A 1 459 ? 174.402 171.208 189.286 1.00 103.73 459 ASP A N 1
ATOM 3776 C CA . ASP A 1 459 ? 174.747 170.825 187.921 1.00 103.73 459 ASP A CA 1
ATOM 3777 C C . ASP A 1 459 ? 176.007 169.971 187.887 1.00 103.73 459 ASP A C 1
ATOM 3778 O O . ASP A 1 459 ? 176.081 168.987 187.143 1.00 103.73 459 ASP A O 1
ATOM 3783 N N . LEU A 1 460 ? 177.015 170.337 188.682 1.00 97.04 460 LEU A N 1
ATOM 3784 C CA . LEU A 1 460 ? 178.237 169.541 188.730 1.00 97.04 460 LEU A CA 1
ATOM 3785 C C . LEU A 1 460 ? 177.968 168.157 189.302 1.00 97.04 460 LEU A C 1
ATOM 3786 O O . LEU A 1 460 ? 178.535 167.166 188.831 1.00 97.04 460 LEU A O 1
ATOM 3791 N N . GLY A 1 461 ? 177.110 168.067 190.319 1.00 92.56 461 GLY A N 1
ATOM 3792 C CA . GLY A 1 461 ? 176.751 166.761 190.849 1.00 92.56 461 GLY A CA 1
ATOM 3793 C C . GLY A 1 461 ? 176.044 165.897 189.825 1.00 92.56 461 GLY A C 1
ATOM 3794 O O . GLY A 1 461 ? 176.331 164.705 189.691 1.00 92.56 461 GLY A O 1
ATOM 3795 N N . THR A 1 462 ? 175.111 166.493 189.078 1.00 95.85 462 THR A N 1
ATOM 3796 C CA . THR A 1 462 ? 174.416 165.743 188.036 1.00 95.85 462 THR A CA 1
ATOM 3797 C C . THR A 1 462 ? 175.379 165.286 186.946 1.00 95.85 462 THR A C 1
ATOM 3798 O O . THR A 1 462 ? 175.304 164.143 186.477 1.00 95.85 462 THR A O 1
ATOM 3802 N N . ALA A 1 463 ? 176.295 166.165 186.531 1.00 97.99 463 ALA A N 1
ATOM 3803 C CA . ALA A 1 463 ? 177.266 165.801 185.503 1.00 97.99 463 ALA A CA 1
ATOM 3804 C C . ALA A 1 463 ? 178.196 164.699 185.994 1.00 97.99 463 ALA A C 1
ATOM 3805 O O . ALA A 1 463 ? 178.559 163.792 185.236 1.00 97.99 463 ALA A O 1
ATOM 3807 N N . SER A 1 464 ? 178.603 164.770 187.263 1.00 96.36 464 SER A N 1
ATOM 3808 C CA . SER A 1 464 ? 179.427 163.715 187.836 1.00 96.36 464 SER A CA 1
ATOM 3809 C C . SER A 1 464 ? 178.683 162.391 187.871 1.00 96.36 464 SER A C 1
ATOM 3810 O O . SER A 1 464 ? 179.265 161.346 187.564 1.00 96.36 464 SER A O 1
ATOM 3813 N N . LYS A 1 465 ? 177.397 162.412 188.229 1.00 98.84 465 LYS A N 1
ATOM 3814 C CA . LYS A 1 465 ? 176.609 161.183 188.216 1.00 98.84 465 LYS A CA 1
ATOM 3815 C C . LYS A 1 465 ? 176.491 160.619 186.805 1.00 98.84 465 LYS A C 1
ATOM 3816 O O . LYS A 1 465 ? 176.539 159.400 186.610 1.00 98.84 465 LYS A O 1
ATOM 3822 N N . VAL A 1 466 ? 176.319 161.490 185.809 1.00 100.95 466 VAL A N 1
ATOM 3823 C CA . VAL A 1 466 ? 176.197 161.017 184.431 1.00 100.95 466 VAL A CA 1
ATOM 3824 C C . VAL A 1 466 ? 177.508 160.404 183.951 1.00 100.95 466 VAL A C 1
ATOM 3825 O O . VAL A 1 466 ? 177.516 159.338 183.323 1.00 100.95 466 VAL A O 1
ATOM 3829 N N . ASN A 1 467 ? 178.635 161.064 184.235 1.00 101.69 467 ASN A N 1
ATOM 3830 C CA . ASN A 1 467 ? 179.938 160.472 183.940 1.00 101.69 467 ASN A CA 1
ATOM 3831 C C . ASN A 1 467 ? 180.093 159.127 184.632 1.00 101.69 467 ASN A C 1
ATOM 3832 O O . ASN A 1 467 ? 180.616 158.169 184.050 1.00 101.69 467 ASN A O 1
ATOM 3837 N N . MET A 1 468 ? 179.647 159.048 185.883 1.00 107.22 468 MET A N 1
ATOM 3838 C CA . MET A 1 468 ? 179.790 157.837 186.676 1.00 107.22 468 MET A CA 1
ATOM 3839 C C . MET A 1 468 ? 178.963 156.696 186.093 1.00 107.22 468 MET A C 1
ATOM 3840 O O . MET A 1 468 ? 179.397 155.538 186.091 1.00 107.22 468 MET A O 1
ATOM 3845 N N . ILE A 1 469 ? 177.767 157.009 185.591 1.00 106.63 469 ILE A N 1
ATOM 3846 C CA . ILE A 1 469 ? 176.880 155.988 185.042 1.00 106.63 469 ILE A CA 1
ATOM 3847 C C . ILE A 1 469 ? 177.358 155.530 183.669 1.00 106.63 469 ILE A C 1
ATOM 3848 O O . ILE A 1 469 ? 177.275 154.342 183.335 1.00 106.63 469 ILE A O 1
ATOM 3853 N N . LEU A 1 470 ? 177.851 156.459 182.845 1.00 110.14 470 LEU A N 1
ATOM 3854 C CA . LEU A 1 470 ? 178.183 156.115 181.465 1.00 110.14 470 LEU A CA 1
ATOM 3855 C C . LEU A 1 470 ? 179.309 155.092 181.397 1.00 110.14 470 LEU A C 1
ATOM 3856 O O . LEU A 1 470 ? 179.259 154.158 180.589 1.00 110.14 470 LEU A O 1
ATOM 3861 N N . HIS A 1 471 ? 180.337 155.249 182.232 1.00 102.06 471 HIS A N 1
ATOM 3862 C CA . HIS A 1 471 ? 181.354 154.208 182.325 1.00 102.06 471 HIS A CA 1
ATOM 3863 C C . HIS A 1 471 ? 180.766 152.920 182.886 1.00 102.06 471 HIS A C 1
ATOM 3864 O O . HIS A 1 471 ? 181.308 151.833 182.654 1.00 102.06 471 HIS A O 1
ATOM 3871 N N . GLY A 1 472 ? 179.668 153.028 183.629 1.00 115.04 472 GLY A N 1
ATOM 3872 C CA . GLY A 1 472 ? 178.946 151.887 184.152 1.00 115.04 472 GLY A CA 1
ATOM 3873 C C . GLY A 1 472 ? 179.250 151.652 185.614 1.00 115.04 472 GLY A C 1
ATOM 3874 O O . GLY A 1 472 ? 180.258 151.025 185.942 1.00 115.04 472 GLY A O 1
ATOM 3875 N N . ASP A 1 473 ? 178.375 152.124 186.496 1.00 115.49 473 ASP A N 1
ATOM 3876 C CA . ASP A 1 473 ? 178.602 152.037 187.935 1.00 115.49 473 ASP A CA 1
ATOM 3877 C C . ASP A 1 473 ? 177.384 152.610 188.655 1.00 115.49 473 ASP A C 1
ATOM 3878 O O . ASP A 1 473 ? 176.531 153.269 188.053 1.00 115.49 473 ASP A O 1
ATOM 3883 N N . GLY A 1 474 ? 177.325 152.363 189.964 1.00 117.64 474 GLY A N 1
ATOM 3884 C CA . GLY A 1 474 ? 176.283 152.881 190.830 1.00 117.64 474 GLY A CA 1
ATOM 3885 C C . GLY A 1 474 ? 176.549 154.295 191.307 1.00 117.64 474 GLY A C 1
ATOM 3886 O O . GLY A 1 474 ? 177.018 154.498 192.430 1.00 117.64 474 GLY A O 1
ATOM 3887 N N . SER A 1 475 ? 176.271 155.283 190.453 1.00 108.20 475 SER A N 1
ATOM 3888 C CA . SER A 1 475 ? 176.519 156.682 190.792 1.00 108.20 475 SER A CA 1
ATOM 3889 C C . SER A 1 475 ? 175.687 157.175 191.970 1.00 108.20 475 SER A C 1
ATOM 3890 O O . SER A 1 475 ? 175.785 158.357 192.318 1.00 108.20 475 SER A O 1
ATOM 3893 N N . ALA A 1 476 ? 174.876 156.316 192.586 1.00 103.09 476 ALA A N 1
ATOM 3894 C CA . ALA A 1 476 ? 174.035 156.714 193.708 1.00 103.09 476 ALA A CA 1
ATOM 3895 C C . ALA A 1 476 ? 174.870 157.080 194.929 1.00 103.09 476 ALA A C 1
ATOM 3896 O O . ALA A 1 476 ? 174.355 157.662 195.888 1.00 103.09 476 ALA A O 1
ATOM 3898 N N . ASN A 1 477 ? 176.157 156.745 194.904 1.00 91.56 477 ASN A N 1
ATOM 3899 C CA . ASN A 1 477 ? 177.051 157.021 196.019 1.00 91.56 477 ASN A CA 1
ATOM 3900 C C . ASN A 1 477 ? 177.566 158.454 196.034 1.00 91.56 477 ASN A C 1
ATOM 3901 O O . ASN A 1 477 ? 178.240 158.841 196.993 1.00 91.56 477 ASN A O 1
ATOM 3906 N N . ILE A 1 478 ? 177.271 159.246 195.009 1.00 89.80 478 ILE A N 1
ATOM 3907 C CA . ILE A 1 478 ? 177.650 160.654 194.971 1.00 89.80 478 ILE A CA 1
ATOM 3908 C C . ILE A 1 478 ? 176.480 161.473 195.493 1.00 89.80 478 ILE A C 1
ATOM 3909 O O . ILE A 1 478 ? 175.351 161.341 195.007 1.00 89.80 478 ILE A O 1
ATOM 3914 N N . PHE A 1 479 ? 176.747 162.316 196.483 1.00 86.47 479 PHE A N 1
ATOM 3915 C CA . PHE A 1 479 ? 175.726 163.151 197.096 1.00 86.47 479 PHE A CA 1
ATOM 3916 C C . PHE A 1 479 ? 175.841 164.571 196.560 1.00 86.47 479 PHE A C 1
ATOM 3917 O O . PHE A 1 479 ? 176.902 165.197 196.661 1.00 86.47 479 PHE A O 1
ATOM 3925 N N . VAL A 1 480 ? 174.739 165.077 196.008 1.00 93.31 480 VAL A N 1
ATOM 3926 C CA . VAL A 1 480 ? 174.717 166.371 195.337 1.00 93.31 480 VAL A CA 1
ATOM 3927 C C . VAL A 1 480 ? 174.514 167.460 196.385 1.00 93.31 480 VAL A C 1
ATOM 3928 O O . VAL A 1 480 ? 174.426 168.650 196.061 1.00 93.31 480 VAL A O 1
ATOM 3932 N N . GLN A 1 481 ? 174.450 167.063 197.650 1.00 91.86 481 GLN A N 1
ATOM 3933 C CA . GLN A 1 481 ? 174.341 168.011 198.746 1.00 91.86 481 GLN A CA 1
ATOM 3934 C C . GLN A 1 481 ? 175.740 168.384 199.239 1.00 91.86 481 GLN A C 1
ATOM 3935 O O . GLN A 1 481 ? 176.754 167.944 198.691 1.00 91.86 481 GLN A O 1
ATOM 3941 N N . ASP A 1 482 ? 175.806 169.204 200.284 1.00 94.40 482 ASP A N 1
ATOM 3942 C CA . ASP A 1 482 ? 177.069 169.749 200.757 1.00 94.40 482 ASP A CA 1
ATOM 3943 C C . ASP A 1 482 ? 177.944 168.659 201.371 1.00 94.40 482 ASP A C 1
ATOM 3944 O O . ASP A 1 482 ? 177.468 167.605 201.798 1.00 94.40 482 ASP A O 1
ATOM 3949 N N . GLY A 1 483 ? 179.245 168.931 201.405 1.00 89.35 483 GLY A N 1
ATOM 3950 C CA . GLY A 1 483 ? 180.221 168.032 201.978 1.00 89.35 483 GLY A CA 1
ATOM 3951 C C . GLY A 1 483 ? 180.664 168.367 203.383 1.00 89.35 483 GLY A C 1
ATOM 3952 O O . GLY A 1 483 ? 181.492 167.643 203.945 1.00 89.35 483 GLY A O 1
ATOM 3953 N N . LEU A 1 484 ? 180.142 169.441 203.973 1.00 91.92 484 LEU A N 1
ATOM 3954 C CA . LEU A 1 484 ? 180.516 169.833 205.326 1.00 91.92 484 LEU A CA 1
ATOM 3955 C C . LEU A 1 484 ? 179.318 169.749 206.262 1.00 91.92 484 LEU A C 1
ATOM 3956 O O . LEU A 1 484 ? 179.099 170.643 207.086 1.00 91.92 484 LEU A O 1
ATOM 3961 N N . LEU A 1 485 ? 178.539 168.682 206.140 1.00 86.62 485 LEU A N 1
ATOM 3962 C CA . LEU A 1 485 ? 177.349 168.447 206.937 1.00 86.62 485 LEU A CA 1
ATOM 3963 C C . LEU A 1 485 ? 177.545 167.216 207.812 1.00 86.62 485 LEU A C 1
ATOM 3964 O O . LEU A 1 485 ? 178.411 166.379 207.533 1.00 86.62 485 LEU A O 1
ATOM 3969 N N . PRO A 1 486 ? 176.770 167.082 208.889 1.00 88.79 486 PRO A N 1
ATOM 3970 C CA . PRO A 1 486 ? 176.847 165.860 209.696 1.00 88.79 486 PRO A CA 1
ATOM 3971 C C . PRO A 1 486 ? 176.481 164.636 208.871 1.00 88.79 486 PRO A C 1
ATOM 3972 O O . PRO A 1 486 ? 175.695 164.709 207.924 1.00 88.79 486 PRO A O 1
ATOM 3976 N N . PHE A 1 487 ? 177.068 163.499 209.246 1.00 91.98 487 PHE A N 1
ATOM 3977 C CA . PHE A 1 487 ? 176.962 162.293 208.432 1.00 91.98 487 PHE A CA 1
ATOM 3978 C C . PHE A 1 487 ? 175.535 161.769 208.333 1.00 91.98 487 PHE A C 1
ATOM 3979 O O . PHE A 1 487 ? 175.256 160.933 207.466 1.00 91.98 487 PHE A O 1
ATOM 3987 N N . ARG A 1 488 ? 174.628 162.232 209.196 1.00 110.25 488 ARG A N 1
ATOM 3988 C CA . ARG A 1 488 ? 173.244 161.777 209.121 1.00 110.25 488 ARG A CA 1
ATOM 3989 C C . ARG A 1 488 ? 172.558 162.258 207.849 1.00 110.25 488 ARG A C 1
ATOM 3990 O O . ARG A 1 488 ? 171.623 161.608 207.368 1.00 110.25 488 ARG A O 1
ATOM 3998 N N . PHE A 1 489 ? 173.000 163.388 207.293 1.00 101.56 489 PHE A N 1
ATOM 3999 C CA . PHE A 1 489 ? 172.367 163.934 206.099 1.00 101.56 489 PHE A CA 1
ATOM 4000 C C . PHE A 1 489 ? 172.586 163.067 204.868 1.00 101.56 489 PHE A C 1
ATOM 4001 O O . PHE A 1 489 ? 171.724 163.041 203.983 1.00 101.56 489 PHE A O 1
ATOM 4009 N N . TYR A 1 490 ? 173.709 162.361 204.789 1.00 93.25 490 TYR A N 1
ATOM 4010 C CA . TYR A 1 490 ? 174.034 161.557 203.614 1.00 93.25 490 TYR A CA 1
ATOM 4011 C C . TYR A 1 490 ? 173.256 160.252 203.699 1.00 93.25 490 TYR A C 1
ATOM 4012 O O . TYR A 1 490 ? 173.717 159.276 204.295 1.00 93.25 490 TYR A O 1
ATOM 4021 N N . VAL A 1 491 ? 172.071 160.228 203.099 1.00 101.73 491 VAL A N 1
ATOM 4022 C CA . VAL A 1 491 ? 171.190 159.068 203.140 1.00 101.73 491 VAL A CA 1
ATOM 4023 C C . VAL A 1 491 ? 171.122 158.488 201.731 1.00 101.73 491 VAL A C 1
ATOM 4024 O O . VAL A 1 491 ? 170.688 159.148 200.779 1.00 101.73 491 VAL A O 1
ATOM 4028 N N . LYS A 1 492 ? 171.597 157.255 201.586 1.00 108.30 492 LYS A N 1
ATOM 4029 C CA . LYS A 1 492 ? 171.486 156.529 200.328 1.00 108.30 492 LYS A CA 1
ATOM 4030 C C . LYS A 1 492 ? 170.361 155.508 200.450 1.00 108.30 492 LYS A C 1
ATOM 4031 O O . LYS A 1 492 ? 170.341 154.709 201.393 1.00 108.30 492 LYS A O 1
ATOM 4037 N N . GLU A 1 493 ? 169.430 155.529 199.498 1.00 118.73 493 GLU A N 1
ATOM 4038 C CA . GLU A 1 493 ? 168.206 154.745 199.616 1.00 118.73 493 GLU A CA 1
ATOM 4039 C C . GLU A 1 493 ? 168.422 153.275 199.277 1.00 118.73 493 GLU A C 1
ATOM 4040 O O . GLU A 1 493 ? 167.458 152.506 199.198 1.00 118.73 493 GLU A O 1
ATOM 4046 N N . THR A 1 494 ? 169.674 152.871 199.080 1.00 118.72 494 THR A N 1
ATOM 4047 C CA . THR A 1 494 ? 169.983 151.478 198.787 1.00 118.72 494 THR A CA 1
ATOM 4048 C C . THR A 1 494 ? 171.429 151.208 199.168 1.00 118.72 494 THR A C 1
ATOM 4049 O O . THR A 1 494 ? 172.231 152.138 199.296 1.00 118.72 494 THR A O 1
ATOM 4053 N N . SER A 1 495 ? 171.748 149.922 199.355 1.00 112.28 495 SER A N 1
ATOM 4054 C CA . SER A 1 495 ? 173.082 149.411 199.667 1.00 112.28 495 SER A CA 1
ATOM 4055 C C . SER A 1 495 ? 173.564 149.927 201.021 1.00 112.28 495 SER A C 1
ATOM 4056 O O . SER A 1 495 ? 172.957 150.845 201.588 1.00 112.28 495 SER A O 1
ATOM 4059 N N . PRO A 1 496 ? 174.619 149.345 201.592 1.00 105.18 496 PRO A N 1
ATOM 4060 C CA . PRO A 1 496 ? 175.194 149.917 202.816 1.00 105.18 496 PRO A CA 1
ATOM 4061 C C . PRO A 1 496 ? 175.664 151.347 202.587 1.00 105.18 496 PRO A C 1
ATOM 4062 O O . PRO A 1 496 ? 176.265 151.665 201.559 1.00 105.18 496 PRO A O 1
ATOM 4066 N N . ASN A 1 497 ? 175.383 152.209 203.558 1.00 98.69 497 ASN A N 1
ATOM 4067 C CA . ASN A 1 497 ? 175.759 153.617 203.495 1.00 98.69 497 ASN A CA 1
ATOM 4068 C C . ASN A 1 497 ? 176.889 153.877 204.486 1.00 98.69 497 ASN A C 1
ATOM 4069 O O . ASN A 1 497 ? 176.668 154.214 205.651 1.00 98.69 497 ASN A O 1
ATOM 4074 N N . TYR A 1 498 ? 178.124 153.710 204.006 1.00 91.65 498 TYR A N 1
ATOM 4075 C CA . TYR A 1 498 ? 179.288 153.936 204.854 1.00 91.65 498 TYR A CA 1
ATOM 4076 C C . TYR A 1 498 ? 179.403 155.385 205.302 1.00 91.65 498 TYR A C 1
ATOM 4077 O O . TYR A 1 498 ? 179.901 155.646 206.402 1.00 91.65 498 TYR A O 1
ATOM 4086 N N . LEU A 1 499 ? 178.960 156.333 204.480 1.00 89.51 499 LEU A N 1
ATOM 4087 C CA . LEU A 1 499 ? 178.955 157.747 204.847 1.00 89.51 499 LEU A CA 1
ATOM 4088 C C . LEU A 1 499 ? 177.653 158.138 205.536 1.00 89.51 499 LEU A C 1
ATOM 4089 O O . LEU A 1 499 ? 176.986 159.096 205.144 1.00 89.51 499 LEU A O 1
ATOM 4094 N N . GLU A 1 500 ? 177.255 157.396 206.567 1.00 100.13 500 GLU A N 1
ATOM 4095 C CA . GLU A 1 500 ? 176.063 157.753 207.325 1.00 100.13 500 GLU A CA 1
ATOM 4096 C C . GLU A 1 500 ? 176.320 157.616 208.819 1.00 100.13 500 GLU A C 1
ATOM 4097 O O . GLU A 1 500 ? 175.711 158.321 209.630 1.00 100.13 500 GLU A O 1
ATOM 4103 N N . THR A 1 501 ? 177.226 156.717 209.188 1.00 97.29 501 THR A N 1
ATOM 4104 C CA . THR A 1 501 ? 177.515 156.473 210.589 1.00 97.29 501 THR A CA 1
ATOM 4105 C C . THR A 1 501 ? 178.320 157.625 211.181 1.00 97.29 501 THR A C 1
ATOM 4106 O O . THR A 1 501 ? 179.043 158.341 210.483 1.00 97.29 501 THR A O 1
ATOM 4110 N N . ALA A 1 502 ? 178.181 157.799 212.492 1.00 105.66 502 ALA A N 1
ATOM 4111 C CA . ALA A 1 502 ? 178.922 158.823 213.210 1.00 105.66 502 ALA A CA 1
ATOM 4112 C C . ALA A 1 502 ? 179.027 158.410 214.669 1.00 105.66 502 ALA A C 1
ATOM 4113 O O . ALA A 1 502 ? 178.201 157.647 215.178 1.00 105.66 502 ALA A O 1
ATOM 4115 N N . SER A 1 503 ? 180.054 158.928 215.334 1.00 101.75 503 SER A N 1
ATOM 4116 C CA . SER A 1 503 ? 180.289 158.635 216.741 1.00 101.75 503 SER A CA 1
ATOM 4117 C C . SER A 1 503 ? 181.284 159.634 217.315 1.00 101.75 503 SER A C 1
ATOM 4118 O O . SER A 1 503 ? 182.308 159.922 216.682 1.00 101.75 503 SER A O 1
ATOM 4121 N N . PRO A 1 504 ? 181.016 160.192 218.494 1.00 101.67 504 PRO A N 1
ATOM 4122 C CA . PRO A 1 504 ? 181.994 161.090 219.117 1.00 101.67 504 PRO A CA 1
ATOM 4123 C C . PRO A 1 504 ? 183.299 160.364 219.406 1.00 101.67 504 PRO A C 1
ATOM 4124 O O . PRO A 1 504 ? 183.309 159.189 219.780 1.00 101.67 504 PRO A O 1
ATOM 4128 N N . ASP A 1 505 ? 184.406 161.076 219.225 1.00 101.39 505 ASP A N 1
ATOM 4129 C CA . ASP A 1 505 ? 185.732 160.527 219.456 1.00 101.39 505 ASP A CA 1
ATOM 4130 C C . ASP A 1 505 ? 186.278 161.019 220.789 1.00 101.39 505 ASP A C 1
ATOM 4131 O O . ASP A 1 505 ? 186.031 162.155 221.201 1.00 101.39 505 ASP A O 1
ATOM 4136 N N . ALA A 1 506 ? 187.023 160.144 221.465 1.00 100.57 506 ALA A N 1
ATOM 4137 C CA . ALA A 1 506 ? 187.559 160.491 222.776 1.00 100.57 506 ALA A CA 1
ATOM 4138 C C . ALA A 1 506 ? 188.577 161.620 222.674 1.00 100.57 506 ALA A C 1
ATOM 4139 O O . ALA A 1 506 ? 188.360 162.717 223.201 1.00 100.57 506 ALA A O 1
ATOM 4141 N N . LEU A 1 507 ? 189.694 161.375 221.996 1.00 92.25 507 LEU A N 1
ATOM 4142 C CA . LEU A 1 507 ? 190.745 162.386 221.892 1.00 92.25 507 LEU A CA 1
ATOM 4143 C C . LEU A 1 507 ? 190.622 163.220 220.619 1.00 92.25 507 LEU A C 1
ATOM 4144 O O . LEU A 1 507 ? 191.598 163.431 219.903 1.00 92.25 507 LEU A O 1
ATOM 4149 N N . TYR A 1 508 ? 189.415 163.706 220.325 1.00 90.89 508 TYR A N 1
ATOM 4150 C CA . TYR A 1 508 ? 189.242 164.745 219.307 1.00 90.89 508 TYR A CA 1
ATOM 4151 C C . TYR A 1 508 ? 187.967 165.517 219.656 1.00 90.89 508 TYR A C 1
ATOM 4152 O O . TYR A 1 508 ? 186.872 165.153 219.221 1.00 90.89 508 TYR A O 1
ATOM 4161 N N . GLY A 1 509 ? 188.126 166.576 220.448 1.00 93.65 509 GLY A N 1
ATOM 4162 C CA . GLY A 1 509 ? 187.070 167.539 220.707 1.00 93.65 509 GLY A CA 1
ATOM 4163 C C . GLY A 1 509 ? 185.704 166.983 221.061 1.00 93.65 509 GLY A C 1
ATOM 4164 O O . GLY A 1 509 ? 184.715 167.723 221.041 1.00 93.65 509 GLY A O 1
ATOM 4165 N N . ASP A 1 510 ? 185.638 165.697 221.411 1.00 104.01 510 ASP A N 1
ATOM 4166 C CA . ASP A 1 510 ? 184.373 164.987 221.609 1.00 104.01 510 ASP A CA 1
ATOM 4167 C C . ASP A 1 510 ? 183.395 165.274 220.469 1.00 104.01 510 ASP A C 1
ATOM 4168 O O . ASP A 1 510 ? 182.251 165.681 220.681 1.00 104.01 510 ASP A O 1
ATOM 4173 N N . LYS A 1 511 ? 183.861 165.059 219.242 1.00 96.41 511 LYS A N 1
ATOM 4174 C CA . LYS A 1 511 ? 183.094 165.351 218.041 1.00 96.41 511 LYS A CA 1
ATOM 4175 C C . LYS A 1 511 ? 182.983 164.105 217.171 1.00 96.41 511 LYS A C 1
ATOM 4176 O O . LYS A 1 511 ? 183.702 163.119 217.356 1.00 96.41 511 LYS A O 1
ATOM 4182 N N . GLU A 1 512 ? 182.069 164.167 216.205 1.00 99.02 512 GLU A N 1
ATOM 4183 C CA . GLU A 1 512 ? 181.761 163.011 215.375 1.00 99.02 512 GLU A CA 1
ATOM 4184 C C . GLU A 1 512 ? 182.942 162.636 214.488 1.00 99.02 512 GLU A C 1
ATOM 4185 O O . GLU A 1 512 ? 183.626 163.501 213.934 1.00 99.02 512 GLU A O 1
ATOM 4191 N N . VAL A 1 513 ? 183.175 161.331 214.354 1.00 93.57 513 VAL A N 1
ATOM 4192 C CA . VAL A 1 513 ? 184.233 160.794 213.505 1.00 93.57 513 VAL A CA 1
ATOM 4193 C C . VAL A 1 513 ? 183.678 159.582 212.771 1.00 93.57 513 VAL A C 1
ATOM 4194 O O . VAL A 1 513 ? 183.235 158.620 213.408 1.00 93.57 513 VAL A O 1
ATOM 4198 N N . ASN A 1 514 ? 183.697 159.625 211.438 1.00 88.95 514 ASN A N 1
ATOM 4199 C CA . ASN A 1 514 ? 183.238 158.478 210.661 1.00 88.95 514 ASN A CA 1
ATOM 4200 C C . ASN A 1 514 ? 184.221 157.318 210.776 1.00 88.95 514 ASN A C 1
ATOM 4201 O O . ASN A 1 514 ? 183.868 156.239 211.264 1.00 88.95 514 ASN A O 1
ATOM 4206 N N . GLY A 1 515 ? 185.458 157.527 210.338 1.00 90.04 515 GLY A N 1
ATOM 4207 C CA . GLY A 1 515 ? 186.494 156.516 210.492 1.00 90.04 515 GLY A CA 1
ATOM 4208 C C . GLY A 1 515 ? 186.222 155.214 209.772 1.00 90.04 515 GLY A C 1
ATOM 4209 O O . GLY A 1 515 ? 186.442 154.136 210.339 1.00 90.04 515 GLY A O 1
ATOM 4210 N N . LYS A 1 516 ? 185.747 155.285 208.532 1.00 85.90 516 LYS A N 1
ATOM 4211 C CA . LYS A 1 516 ? 185.468 154.095 207.741 1.00 85.90 516 LYS A CA 1
ATOM 4212 C C . LYS A 1 516 ? 186.244 154.023 206.437 1.00 85.90 516 LYS A C 1
ATOM 4213 O O . LYS A 1 516 ? 186.488 152.919 205.945 1.00 85.90 516 LYS A O 1
ATOM 4219 N N . PHE A 1 517 ? 186.638 155.156 205.868 1.00 78.75 517 PHE A N 1
ATOM 4220 C CA . PHE A 1 517 ? 187.305 155.183 204.577 1.00 78.75 517 PHE A CA 1
ATOM 4221 C C . PHE A 1 517 ? 188.809 154.977 204.737 1.00 78.75 517 PHE A C 1
ATOM 4222 O O . PHE A 1 517 ? 189.366 155.070 205.833 1.00 78.75 517 PHE A O 1
ATOM 4230 N N . ASP A 1 518 ? 189.468 154.691 203.617 1.00 79.02 518 ASP A N 1
ATOM 4231 C CA . ASP A 1 518 ? 190.905 154.443 203.587 1.00 79.02 518 ASP A CA 1
ATOM 4232 C C . ASP A 1 518 ? 191.687 155.511 202.843 1.00 79.02 518 ASP A C 1
ATOM 4233 O O . ASP A 1 518 ? 192.724 155.961 203.333 1.00 79.02 518 ASP A O 1
ATOM 4238 N N . VAL A 1 519 ? 191.222 155.926 201.669 1.00 70.32 519 VAL A N 1
ATOM 4239 C CA . VAL A 1 519 ? 191.906 156.915 200.847 1.00 70.32 519 VAL A CA 1
ATOM 4240 C C . VAL A 1 519 ? 190.966 158.091 200.636 1.00 70.32 519 VAL A C 1
ATOM 4241 O O . VAL A 1 519 ? 189.791 157.898 200.303 1.00 70.32 519 VAL A O 1
ATOM 4245 N N . VAL A 1 520 ? 191.475 159.302 200.840 1.00 71.96 520 VAL A N 1
ATOM 4246 C CA . VAL A 1 520 ? 190.702 160.526 200.659 1.00 71.96 520 VAL A CA 1
ATOM 4247 C C . VAL A 1 520 ? 191.488 161.415 199.703 1.00 71.96 520 VAL A C 1
ATOM 4248 O O . VAL A 1 520 ? 192.395 162.141 200.123 1.00 71.96 520 VAL A O 1
ATOM 4252 N N . VAL A 1 521 ? 191.147 161.360 198.422 1.00 75.38 521 VAL A N 1
ATOM 4253 C CA . VAL A 1 521 ? 191.733 162.228 197.409 1.00 75.38 521 VAL A CA 1
ATOM 4254 C C . VAL A 1 521 ? 190.748 163.345 197.103 1.00 75.38 521 VAL A C 1
ATOM 4255 O O . VAL A 1 521 ? 189.547 163.101 196.925 1.00 75.38 521 VAL A O 1
ATOM 4259 N N . SER A 1 522 ? 191.245 164.577 197.070 1.00 78.88 522 SER A N 1
ATOM 4260 C CA . SER A 1 522 ? 190.379 165.725 196.841 1.00 78.88 522 SER A CA 1
ATOM 4261 C C . SER A 1 522 ? 191.231 166.936 196.497 1.00 78.88 522 SER A C 1
ATOM 4262 O O . SER A 1 522 ? 192.445 166.950 196.719 1.00 78.88 522 SER A O 1
ATOM 4265 N N . ASN A 1 523 ? 190.569 167.954 195.946 1.00 81.10 523 ASN A N 1
ATOM 4266 C CA . ASN A 1 523 ? 191.166 169.260 195.672 1.00 81.10 523 ASN A CA 1
ATOM 4267 C C . ASN A 1 523 ? 190.249 170.309 196.285 1.00 81.10 523 ASN A C 1
ATOM 4268 O O . ASN A 1 523 ? 189.296 170.770 195.637 1.00 81.10 523 ASN A O 1
ATOM 4273 N N . PRO A 1 524 ? 190.489 170.705 197.532 1.00 80.73 524 PRO A N 1
ATOM 4274 C CA . PRO A 1 524 ? 189.580 171.632 198.217 1.00 80.73 524 PRO A CA 1
ATOM 4275 C C . PRO A 1 524 ? 189.515 172.968 197.502 1.00 80.73 524 PRO A C 1
ATOM 4276 O O . PRO A 1 524 ? 190.480 173.373 196.838 1.00 80.73 524 PRO A O 1
ATOM 4280 N N . PRO A 1 525 ? 188.388 173.672 197.600 1.00 84.84 525 PRO A N 1
ATOM 4281 C CA . PRO A 1 525 ? 188.292 175.000 196.985 1.00 84.84 525 PRO A CA 1
ATOM 4282 C C . PRO A 1 525 ? 189.341 175.945 197.552 1.00 84.84 525 PRO A C 1
ATOM 4283 O O . PRO A 1 525 ? 189.684 175.888 198.735 1.00 84.84 525 PRO A O 1
ATOM 4287 N N . PHE A 1 526 ? 189.858 176.818 196.687 1.00 92.49 526 PHE A N 1
ATOM 4288 C CA . PHE A 1 526 ? 190.983 177.665 197.068 1.00 92.49 526 PHE A CA 1
ATOM 4289 C C . PHE A 1 526 ? 190.580 178.682 198.128 1.00 92.49 526 PHE A C 1
ATOM 4290 O O . PHE A 1 526 ? 191.307 178.896 199.105 1.00 92.49 526 PHE A O 1
ATOM 4298 N N . SER A 1 527 ? 189.423 179.319 197.956 1.00 99.57 527 SER A N 1
ATOM 4299 C CA . SER A 1 527 ? 188.952 180.337 198.896 1.00 99.57 527 SER A CA 1
ATOM 4300 C C . SER A 1 527 ? 187.429 180.278 198.942 1.00 99.57 527 SER A C 1
ATOM 4301 O O . SER A 1 527 ? 186.752 180.883 198.106 1.00 99.57 527 SER A O 1
ATOM 4304 N N . VAL A 1 528 ? 186.899 179.554 199.917 1.00 99.14 528 VAL A N 1
ATOM 4305 C CA . VAL A 1 528 ? 185.462 179.479 200.144 1.00 99.14 528 VAL A CA 1
ATOM 4306 C C . VAL A 1 528 ? 185.084 180.489 201.217 1.00 99.14 528 VAL A C 1
ATOM 4307 O O . VAL A 1 528 ? 185.803 180.669 202.208 1.00 99.14 528 VAL A O 1
ATOM 4311 N N . ASP A 1 529 ? 183.962 181.177 201.008 1.00 109.40 529 ASP A N 1
ATOM 4312 C CA . ASP A 1 529 ? 183.520 182.224 201.915 1.00 109.40 529 ASP A CA 1
ATOM 4313 C C . ASP A 1 529 ? 182.349 181.813 202.795 1.00 109.40 529 ASP A C 1
ATOM 4314 O O . ASP A 1 529 ? 182.083 182.493 203.793 1.00 109.40 529 ASP A O 1
ATOM 4319 N N . LEU A 1 530 ? 181.657 180.720 202.464 1.00 114.39 530 LEU A N 1
ATOM 4320 C CA . LEU A 1 530 ? 180.464 180.290 203.187 1.00 114.39 530 LEU A CA 1
ATOM 4321 C C . LEU A 1 530 ? 179.461 181.430 203.305 1.00 114.39 530 LEU A C 1
ATOM 4322 O O . LEU A 1 530 ? 179.321 182.237 202.382 1.00 114.39 530 LEU A O 1
ATOM 4327 N N . ASP A 1 531 ? 178.764 181.500 204.435 1.00 123.04 531 ASP A N 1
ATOM 4328 C CA . ASP A 1 531 ? 177.845 182.591 204.735 1.00 123.04 531 ASP A CA 1
ATOM 4329 C C . ASP A 1 531 ? 177.523 182.532 206.219 1.00 123.04 531 ASP A C 1
ATOM 4330 O O . ASP A 1 531 ? 177.908 181.588 206.914 1.00 123.04 531 ASP A O 1
ATOM 4335 N N . THR A 1 532 ? 176.818 183.560 206.697 1.00 118.36 532 THR A N 1
ATOM 4336 C CA . THR A 1 532 ? 176.524 183.689 208.120 1.00 118.36 532 THR A CA 1
ATOM 4337 C C . THR A 1 532 ? 175.817 182.457 208.677 1.00 118.36 532 THR A C 1
ATOM 4338 O O . THR A 1 532 ? 176.314 181.803 209.601 1.00 118.36 532 THR A O 1
ATOM 4342 N N . GLN A 1 533 ? 174.653 182.125 208.115 1.00 115.87 533 GLN A N 1
ATOM 4343 C CA . GLN A 1 533 ? 173.861 181.013 208.631 1.00 115.87 533 GLN A CA 1
ATOM 4344 C C . GLN A 1 533 ? 174.607 179.691 208.489 1.00 115.87 533 GLN A C 1
ATOM 4345 O O . GLN A 1 533 ? 174.600 178.857 209.401 1.00 115.87 533 GLN A O 1
ATOM 4351 N N . THR A 1 534 ? 175.256 179.481 207.342 1.00 117.00 534 THR A N 1
ATOM 4352 C CA . THR A 1 534 ? 176.010 178.251 207.127 1.00 117.00 534 THR A CA 1
ATOM 4353 C C . THR A 1 534 ? 177.162 178.131 208.116 1.00 117.00 534 THR A C 1
ATOM 4354 O O . THR A 1 534 ? 177.416 177.055 208.667 1.00 117.00 534 THR A O 1
ATOM 4358 N N . GLN A 1 535 ? 177.869 179.237 208.357 1.00 119.30 535 GLN A N 1
ATOM 4359 C CA . GLN A 1 535 ? 178.964 179.226 209.322 1.00 119.30 535 GLN A CA 1
ATOM 4360 C C . GLN A 1 535 ? 178.450 178.911 210.721 1.00 119.30 535 GLN A C 1
ATOM 4361 O O . GLN A 1 535 ? 179.063 178.136 211.464 1.00 119.30 535 GLN A O 1
ATOM 4367 N N . ARG A 1 536 ? 177.316 179.507 211.098 1.00 119.80 536 ARG A N 1
ATOM 4368 C CA . ARG A 1 536 ? 176.737 179.231 212.408 1.00 119.80 536 ARG A CA 1
ATOM 4369 C C . ARG A 1 536 ? 176.287 177.782 212.532 1.00 119.80 536 ARG A C 1
ATOM 4370 O O . ARG A 1 536 ? 176.365 177.198 213.619 1.00 119.80 536 ARG A O 1
ATOM 4378 N N . GLU A 1 537 ? 175.818 177.184 211.438 1.00 117.90 537 GLU A N 1
ATOM 4379 C CA . GLU A 1 537 ? 175.348 175.805 211.473 1.00 117.90 537 GLU A CA 1
ATOM 4380 C C . GLU A 1 537 ? 176.476 174.785 211.545 1.00 117.90 537 GLU A C 1
ATOM 4381 O O . GLU A 1 537 ? 176.214 173.626 211.881 1.00 117.90 537 GLU A O 1
ATOM 4387 N N . VAL A 1 538 ? 177.714 175.174 211.242 1.00 109.25 538 VAL A N 1
ATOM 4388 C CA . VAL A 1 538 ? 178.823 174.227 211.177 1.00 109.25 538 VAL A CA 1
ATOM 4389 C C . VAL A 1 538 ? 179.853 174.431 212.276 1.00 109.25 538 VAL A C 1
ATOM 4390 O O . VAL A 1 538 ? 180.752 173.587 212.418 1.00 109.25 538 VAL A O 1
ATOM 4394 N N . ARG A 1 539 ? 179.763 175.507 213.057 1.00 116.16 539 ARG A N 1
ATOM 4395 C CA . ARG A 1 539 ? 180.761 175.745 214.092 1.00 116.16 539 ARG A CA 1
ATOM 4396 C C . ARG A 1 539 ? 180.441 174.975 215.367 1.00 116.16 539 ARG A C 1
ATOM 4397 O O . ARG A 1 539 ? 180.513 175.530 216.468 1.00 116.16 539 ARG A O 1
ATOM 4405 N N . ASN A 1 540 ? 180.096 173.696 215.232 1.00 113.14 540 ASN A N 1
ATOM 4406 C CA . ASN A 1 540 ? 179.951 172.820 216.387 1.00 113.14 540 ASN A CA 1
ATOM 4407 C C . ASN A 1 540 ? 180.612 171.474 216.123 1.00 113.14 540 ASN A C 1
ATOM 4408 O O . ASN A 1 540 ? 180.976 170.757 217.060 1.00 113.14 540 ASN A O 1
ATOM 4413 N N . ALA A 1 541 ? 180.766 171.124 214.848 1.00 99.49 541 ALA A N 1
ATOM 4414 C CA . ALA A 1 541 ? 181.345 169.850 214.449 1.00 99.49 541 ALA A CA 1
ATOM 4415 C C . ALA A 1 541 ? 182.839 169.934 214.176 1.00 99.49 541 ALA A C 1
ATOM 4416 O O . ALA A 1 541 ? 183.464 168.903 213.909 1.00 99.49 541 ALA A O 1
ATOM 4418 N N . PHE A 1 542 ? 183.426 171.126 214.237 1.00 89.38 542 PHE A N 1
ATOM 4419 C CA . PHE A 1 542 ? 184.841 171.316 213.959 1.00 89.38 542 PHE A CA 1
ATOM 4420 C C . PHE A 1 542 ? 185.482 172.100 215.094 1.00 89.38 542 PHE A C 1
ATOM 4421 O O . PHE A 1 542 ? 184.852 172.982 215.685 1.00 89.38 542 PHE A O 1
ATOM 4429 N N . LEU A 1 543 ? 186.738 171.765 215.397 1.00 87.30 543 LEU A N 1
ATOM 4430 C CA . LEU A 1 543 ? 187.445 172.442 216.478 1.00 87.30 543 LEU A CA 1
ATOM 4431 C C . LEU A 1 543 ? 187.657 173.918 216.166 1.00 87.30 543 LEU A C 1
ATOM 4432 O O . LEU A 1 543 ? 187.476 174.777 217.036 1.00 87.30 543 LEU A O 1
ATOM 4437 N N . PHE A 1 544 ? 188.036 174.231 214.930 1.00 88.02 544 PHE A N 1
ATOM 4438 C CA . PHE A 1 544 ? 188.338 175.595 214.512 1.00 88.02 544 PHE A CA 1
ATOM 4439 C C . PHE A 1 544 ? 187.218 176.179 213.656 1.00 88.02 544 PHE A C 1
ATOM 4440 O O . PHE A 1 544 ? 187.464 176.925 212.706 1.00 88.02 544 PHE A O 1
ATOM 4448 N N . GLY A 1 545 ? 185.971 175.839 213.984 1.00 100.29 545 GLY A N 1
ATOM 4449 C CA . GLY A 1 545 ? 184.848 176.365 213.228 1.00 100.29 545 GLY A CA 1
ATOM 4450 C C . GLY A 1 545 ? 184.649 177.856 213.406 1.00 100.29 545 GLY A C 1
ATOM 4451 O O . GLY A 1 545 ? 184.119 178.523 212.513 1.00 100.29 545 GLY A O 1
ATOM 4452 N N . ASP A 1 546 ? 185.065 178.399 214.552 1.00 111.40 546 ASP A N 1
ATOM 4453 C CA . ASP A 1 546 ? 184.914 179.832 214.791 1.00 111.40 546 ASP A CA 1
ATOM 4454 C C . ASP A 1 546 ? 185.753 180.650 213.818 1.00 111.40 546 ASP A C 1
ATOM 4455 O O . ASP A 1 546 ? 185.299 181.686 213.318 1.00 111.40 546 ASP A O 1
ATOM 4460 N N . LYS A 1 547 ? 186.978 180.208 213.545 1.00 102.31 547 LYS A N 1
ATOM 4461 C CA . LYS A 1 547 ? 187.843 180.925 212.619 1.00 102.31 547 LYS A CA 1
ATOM 4462 C C . LYS A 1 547 ? 187.257 180.896 211.214 1.00 102.31 547 LYS A C 1
ATOM 4463 O O . LYS A 1 547 ? 186.807 179.853 210.732 1.00 102.31 547 LYS A O 1
ATOM 4469 N N . LYS A 1 548 ? 187.267 182.052 210.554 1.00 114.66 548 LYS A N 1
ATOM 4470 C CA . LYS A 1 548 ? 186.673 182.185 209.224 1.00 114.66 548 LYS A CA 1
ATOM 4471 C C . LYS A 1 548 ? 187.706 181.875 208.138 1.00 114.66 548 LYS A C 1
ATOM 4472 O O . LYS A 1 548 ? 188.062 182.704 207.302 1.00 114.66 548 LYS A O 1
ATOM 4478 N N . ASN A 1 549 ? 188.183 180.635 208.179 1.00 101.05 549 ASN A N 1
ATOM 4479 C CA . ASN A 1 549 ? 189.092 180.060 207.194 1.00 101.05 549 ASN A CA 1
ATOM 4480 C C . ASN A 1 549 ? 188.539 178.730 206.706 1.00 101.05 549 ASN A C 1
ATOM 4481 O O . ASN A 1 549 ? 189.223 177.704 206.690 1.00 101.05 549 ASN A O 1
ATOM 4486 N N . SER A 1 550 ? 187.264 178.747 206.308 1.00 101.47 550 SER A N 1
ATOM 4487 C CA . SER A 1 550 ? 186.484 177.557 205.980 1.00 101.47 550 SER A CA 1
ATOM 4488 C C . SER A 1 550 ? 187.192 176.603 205.024 1.00 101.47 550 SER A C 1
ATOM 4489 O O . SER A 1 550 ? 186.846 175.419 204.961 1.00 101.47 550 SER A O 1
ATOM 4492 N N . GLU A 1 551 ? 188.167 177.101 204.266 1.00 97.70 551 GLU A N 1
ATOM 4493 C CA . GLU A 1 551 ? 188.977 176.238 203.416 1.00 97.70 551 GLU A CA 1
ATOM 4494 C C . GLU A 1 551 ? 189.706 175.203 204.264 1.00 97.70 551 GLU A C 1
ATOM 4495 O O . GLU A 1 551 ? 189.883 174.056 203.842 1.00 97.70 551 GLU A O 1
ATOM 4501 N N . ASN A 1 552 ? 190.131 175.604 205.464 1.00 92.34 552 ASN A N 1
ATOM 4502 C CA . ASN A 1 552 ? 190.865 174.693 206.334 1.00 92.34 552 ASN A CA 1
ATOM 4503 C C . ASN A 1 552 ? 189.952 173.650 206.965 1.00 92.34 552 ASN A C 1
ATOM 4504 O O . ASN A 1 552 ? 190.436 172.639 207.486 1.00 92.34 552 ASN A O 1
ATOM 4509 N N . LEU A 1 553 ? 188.638 173.875 206.937 1.00 86.06 553 LEU A N 1
ATOM 4510 C CA . LEU A 1 553 ? 187.687 172.937 207.522 1.00 86.06 553 LEU A CA 1
ATOM 4511 C C . LEU A 1 553 ? 187.736 171.588 206.816 1.00 86.06 553 LEU A C 1
ATOM 4512 O O . LEU A 1 553 ? 187.424 170.555 207.418 1.00 86.06 553 LEU A O 1
ATOM 4517 N N . PHE A 1 554 ? 188.121 171.590 205.539 1.00 85.16 554 PHE A N 1
ATOM 4518 C CA . PHE A 1 554 ? 188.160 170.348 204.774 1.00 85.16 554 PHE A CA 1
ATOM 4519 C C . PHE A 1 554 ? 189.177 169.374 205.354 1.00 85.16 554 PHE A C 1
ATOM 4520 O O . PHE A 1 554 ? 188.931 168.164 205.408 1.00 85.16 554 PHE A O 1
ATOM 4528 N N . ILE A 1 555 ? 190.329 169.886 205.793 1.00 82.97 555 ILE A N 1
ATOM 4529 C CA . ILE A 1 555 ? 191.338 169.026 206.407 1.00 82.97 555 ILE A CA 1
ATOM 4530 C C . ILE A 1 555 ? 190.776 168.365 207.659 1.00 82.97 555 ILE A C 1
ATOM 4531 O O . ILE A 1 555 ? 191.009 167.176 207.915 1.00 82.97 555 ILE A O 1
ATOM 4536 N N . GLU A 1 556 ? 190.021 169.124 208.455 1.00 87.57 556 GLU A N 1
ATOM 4537 C CA . GLU A 1 556 ? 189.351 168.542 209.612 1.00 87.57 556 GLU A CA 1
ATOM 4538 C C . GLU A 1 556 ? 188.339 167.485 209.184 1.00 87.57 556 GLU A C 1
ATOM 4539 O O . GLU A 1 556 ? 188.233 166.426 209.814 1.00 87.57 556 GLU A O 1
ATOM 4545 N N . ARG A 1 557 ? 187.592 167.751 208.111 1.00 83.43 557 ARG A N 1
ATOM 4546 C CA . ARG A 1 557 ? 186.689 166.738 207.576 1.00 83.43 557 ARG A CA 1
ATOM 4547 C C . ARG A 1 557 ? 187.465 165.528 207.071 1.00 83.43 557 ARG A C 1
ATOM 4548 O O . ARG A 1 557 ? 187.007 164.387 207.203 1.00 83.43 557 ARG A O 1
ATOM 4556 N N . TYR A 1 558 ? 188.647 165.758 206.494 1.00 79.67 558 TYR A N 1
ATOM 4557 C CA . TYR A 1 558 ? 189.482 164.643 206.058 1.00 79.67 558 TYR A CA 1
ATOM 4558 C C . TYR A 1 558 ? 189.887 163.771 207.237 1.00 79.67 558 TYR A C 1
ATOM 4559 O O . TYR A 1 558 ? 189.889 162.539 207.136 1.00 79.67 558 TYR A O 1
ATOM 4568 N N . TYR A 1 559 ? 190.238 164.392 208.365 1.00 83.87 559 TYR A N 1
ATOM 4569 C CA . TYR A 1 559 ? 190.523 163.613 209.566 1.00 83.87 559 TYR A CA 1
ATOM 4570 C C . TYR A 1 559 ? 189.285 162.868 210.047 1.00 83.87 559 TYR A C 1
ATOM 4571 O O . TYR A 1 559 ? 189.371 161.708 210.464 1.00 83.87 559 TYR A O 1
ATOM 4580 N N . GLN A 1 560 ? 188.124 163.525 210.005 1.00 82.83 560 GLN A N 1
ATOM 4581 C CA . GLN A 1 560 ? 186.888 162.886 210.442 1.00 82.83 560 GLN A CA 1
ATOM 4582 C C . GLN A 1 560 ? 186.506 161.698 209.570 1.00 82.83 560 GLN A C 1
ATOM 4583 O O . GLN A 1 560 ? 185.842 160.776 210.057 1.00 82.83 560 GLN A O 1
ATOM 4589 N N . LEU A 1 561 ? 186.906 161.696 208.300 1.00 77.05 561 LEU A N 1
ATOM 4590 C CA . LEU A 1 561 ? 186.546 160.614 207.392 1.00 77.05 561 LEU A CA 1
ATOM 4591 C C . LEU A 1 561 ? 187.541 159.463 207.425 1.00 77.05 561 LEU A C 1
ATOM 4592 O O . LEU A 1 561 ? 187.136 158.296 207.378 1.00 77.05 561 LEU A O 1
ATOM 4597 N N . LEU A 1 562 ? 188.833 159.766 207.500 1.00 78.23 562 LEU A N 1
ATOM 4598 C CA . LEU A 1 562 ? 189.851 158.726 207.455 1.00 78.23 562 LEU A CA 1
ATOM 4599 C C . LEU A 1 562 ? 189.791 157.844 208.694 1.00 78.23 562 LEU A C 1
ATOM 4600 O O . LEU A 1 562 ? 189.653 158.330 209.820 1.00 78.23 562 LEU A O 1
ATOM 4605 N N . LYS A 1 563 ? 189.892 156.537 208.479 1.00 82.49 563 LYS A N 1
ATOM 4606 C CA . LYS A 1 563 ? 190.037 155.603 209.581 1.00 82.49 563 LYS A CA 1
ATOM 4607 C C . LYS A 1 563 ? 191.487 155.583 210.056 1.00 82.49 563 LYS A C 1
ATOM 4608 O O . LYS A 1 563 ? 192.388 156.126 209.412 1.00 82.49 563 LYS A O 1
ATOM 4614 N N . GLU A 1 564 ? 191.708 154.956 211.211 1.00 90.02 564 GLU A N 1
ATOM 4615 C CA . GLU A 1 564 ? 193.052 154.848 211.765 1.00 90.02 564 GLU A CA 1
ATOM 4616 C C . GLU A 1 564 ? 193.969 154.112 210.797 1.00 90.02 564 GLU A C 1
ATOM 4617 O O . GLU A 1 564 ? 193.793 152.915 210.552 1.00 90.02 564 GLU A O 1
ATOM 4623 N N . GLY A 1 565 ? 194.951 154.819 210.247 1.00 83.08 565 GLY A N 1
ATOM 4624 C CA . GLY A 1 565 ? 195.849 154.252 209.265 1.00 83.08 565 GLY A CA 1
ATOM 4625 C C . GLY A 1 565 ? 195.524 154.566 207.822 1.00 83.08 565 GLY A C 1
ATOM 4626 O O . GLY A 1 565 ? 196.144 153.982 206.928 1.00 83.08 565 GLY A O 1
ATOM 4627 N N . GLY A 1 566 ? 194.575 155.466 207.564 1.00 78.36 566 GLY A N 1
ATOM 4628 C CA . GLY A 1 566 ? 194.223 155.810 206.204 1.00 78.36 566 GLY A CA 1
ATOM 4629 C C . GLY A 1 566 ? 195.236 156.730 205.550 1.00 78.36 566 GLY A C 1
ATOM 4630 O O . GLY A 1 566 ? 196.168 157.227 206.178 1.00 78.36 566 GLY A O 1
ATOM 4631 N N . ARG A 1 567 ? 195.036 156.960 204.255 1.00 76.63 567 ARG A N 1
ATOM 4632 C CA . ARG A 1 567 ? 195.941 157.764 203.446 1.00 76.63 567 ARG A CA 1
ATOM 4633 C C . ARG A 1 567 ? 195.205 158.975 202.893 1.00 76.63 567 ARG A C 1
ATOM 4634 O O . ARG A 1 567 ? 194.056 158.868 202.455 1.00 76.63 567 ARG A O 1
ATOM 4642 N N . LEU A 1 568 ? 195.874 160.125 202.909 1.00 69.76 568 LEU A N 1
ATOM 4643 C CA . LEU A 1 568 ? 195.287 161.386 202.479 1.00 69.76 568 LEU A CA 1
ATOM 4644 C C . LEU A 1 568 ? 196.152 162.014 201.396 1.00 69.76 568 LEU A C 1
ATOM 4645 O O . LEU A 1 568 ? 197.372 162.121 201.555 1.00 69.76 568 LEU A O 1
ATOM 4650 N N . GLY A 1 569 ? 195.518 162.426 200.301 1.00 72.45 569 GLY A N 1
ATOM 4651 C CA . GLY A 1 569 ? 196.201 163.135 199.237 1.00 72.45 569 GLY A CA 1
ATOM 4652 C C . GLY A 1 569 ? 195.407 164.338 198.772 1.00 72.45 569 GLY A C 1
ATOM 4653 O O . GLY A 1 569 ? 194.263 164.194 198.332 1.00 72.45 569 GLY A O 1
ATOM 4654 N N . VAL A 1 570 ? 195.994 165.532 198.861 1.00 68.81 570 VAL A N 1
ATOM 4655 C CA . VAL A 1 570 ? 195.281 166.777 198.604 1.00 68.81 570 VAL A CA 1
ATOM 4656 C C . VAL A 1 570 ? 196.145 167.695 197.748 1.00 68.81 570 VAL A C 1
ATOM 4657 O O . VAL A 1 570 ? 197.319 167.427 197.491 1.00 68.81 570 VAL A O 1
ATOM 4661 N N . VAL A 1 571 ? 195.535 168.796 197.309 1.00 74.93 571 VAL A N 1
ATOM 4662 C CA . VAL A 1 571 ? 196.159 169.752 196.401 1.00 74.93 571 VAL A CA 1
ATOM 4663 C C . VAL A 1 571 ? 196.171 171.113 197.090 1.00 74.93 571 VAL A C 1
ATOM 4664 O O . VAL A 1 571 ? 195.981 172.153 196.450 1.00 74.93 571 VAL A O 1
ATOM 4668 N N . LEU A 1 572 ? 196.359 171.108 198.409 1.00 73.03 572 LEU A N 1
ATOM 4669 C CA . LEU A 1 572 ? 196.229 172.324 199.198 1.00 73.03 572 LEU A CA 1
ATOM 4670 C C . LEU A 1 572 ? 197.175 173.416 198.696 1.00 73.03 572 LEU A C 1
ATOM 4671 O O . LEU A 1 572 ? 198.299 173.135 198.268 1.00 73.03 572 LEU A O 1
ATOM 4676 N N . PRO A 1 573 ? 196.737 174.672 198.733 1.00 81.71 573 PRO A N 1
ATOM 4677 C CA . PRO A 1 573 ? 197.598 175.777 198.301 1.00 81.71 573 PRO A CA 1
ATOM 4678 C C . PRO A 1 573 ? 198.727 176.026 199.290 1.00 81.71 573 PRO A C 1
ATOM 4679 O O . PRO A 1 573 ? 198.830 175.399 200.346 1.00 81.71 573 PRO A O 1
ATOM 4683 N N . GLU A 1 574 ? 199.590 176.977 198.924 1.00 91.34 574 GLU A N 1
ATOM 4684 C CA . GLU A 1 574 ? 200.790 177.235 199.712 1.00 91.34 574 GLU A CA 1
ATOM 4685 C C . GLU A 1 574 ? 200.474 177.909 201.041 1.00 91.34 574 GLU A C 1
ATOM 4686 O O . GLU A 1 574 ? 201.275 177.821 201.978 1.00 91.34 574 GLU A O 1
ATOM 4692 N N . SER A 1 575 ? 199.322 178.579 201.145 1.00 95.83 575 SER A N 1
ATOM 4693 C CA . SER A 1 575 ? 198.978 179.308 202.363 1.00 95.83 575 SER A CA 1
ATOM 4694 C C . SER A 1 575 ? 198.946 178.398 203.584 1.00 95.83 575 SER A C 1
ATOM 4695 O O . SER A 1 575 ? 199.236 178.830 204.704 1.00 95.83 575 SER A O 1
ATOM 4698 N N . VAL A 1 576 ? 198.584 177.130 203.384 1.00 84.51 576 VAL A N 1
ATOM 4699 C CA . VAL A 1 576 ? 198.627 176.167 204.480 1.00 84.51 576 VAL A CA 1
ATOM 4700 C C . VAL A 1 576 ? 200.061 175.969 204.952 1.00 84.51 576 VAL A C 1
ATOM 4701 O O . VAL A 1 576 ? 200.320 175.767 206.145 1.00 84.51 576 VAL A O 1
ATOM 4705 N N . PHE A 1 577 ? 201.015 176.036 204.028 1.00 88.87 577 PHE A N 1
ATOM 4706 C CA . PHE A 1 577 ? 202.408 175.731 204.320 1.00 88.87 577 PHE A CA 1
ATOM 4707 C C . PHE A 1 577 ? 203.216 176.933 204.797 1.00 88.87 577 PHE A C 1
ATOM 4708 O O . PHE A 1 577 ? 204.163 176.746 205.566 1.00 88.87 577 PHE A O 1
ATOM 4716 N N . ASP A 1 578 ? 202.884 178.151 204.369 1.00 96.20 578 ASP A N 1
ATOM 4717 C CA . ASP A 1 578 ? 203.789 179.269 204.622 1.00 96.20 578 ASP A CA 1
ATOM 4718 C C . ASP A 1 578 ? 203.187 180.372 205.489 1.00 96.20 578 ASP A C 1
ATOM 4719 O O . ASP A 1 578 ? 203.859 180.874 206.396 1.00 96.20 578 ASP A O 1
ATOM 4724 N N . THR A 1 579 ? 201.936 180.754 205.234 1.00 96.29 579 THR A N 1
ATOM 4725 C CA . THR A 1 579 ? 201.335 181.906 205.903 1.00 96.29 579 THR A CA 1
ATOM 4726 C C . THR A 1 579 ? 201.279 181.713 207.413 1.00 96.29 579 THR A C 1
ATOM 4727 O O . THR A 1 579 ? 200.950 180.631 207.904 1.00 96.29 579 THR A O 1
ATOM 4731 N N . THR A 1 580 ? 201.600 182.782 208.145 1.00 96.49 580 THR A N 1
ATOM 4732 C CA . THR A 1 580 ? 201.627 182.725 209.603 1.00 96.49 580 THR A CA 1
ATOM 4733 C C . THR A 1 580 ? 200.234 182.497 210.177 1.00 96.49 580 THR A C 1
ATOM 4734 O O . THR A 1 580 ? 200.067 181.809 211.190 1.00 96.49 580 THR A O 1
ATOM 4738 N N . GLU A 1 581 ? 199.219 183.083 209.541 1.00 100.35 581 GLU A N 1
ATOM 4739 C CA . GLU A 1 581 ? 197.849 183.025 210.036 1.00 100.35 581 GLU A CA 1
ATOM 4740 C C . GLU A 1 581 ? 197.360 181.586 210.158 1.00 100.35 581 GLU A C 1
ATOM 4741 O O . GLU A 1 581 ? 196.673 181.239 211.124 1.00 100.35 581 GLU A O 1
ATOM 4747 N N . ASN A 1 582 ? 197.714 180.741 209.192 1.00 90.54 582 ASN A N 1
ATOM 4748 C CA . ASN A 1 582 ? 197.310 179.341 209.230 1.00 90.54 582 ASN A CA 1
ATOM 4749 C C . ASN A 1 582 ? 198.306 178.505 210.024 1.00 90.54 582 ASN A C 1
ATOM 4750 O O . ASN A 1 582 ? 198.806 177.491 209.528 1.00 90.54 582 ASN A O 1
ATOM 4755 N N . LYS A 1 583 ? 198.602 178.922 211.254 1.00 89.43 583 LYS A N 1
ATOM 4756 C CA . LYS A 1 583 ? 199.489 178.157 212.122 1.00 89.43 583 LYS A CA 1
ATOM 4757 C C . LYS A 1 583 ? 198.759 177.029 212.839 1.00 89.43 583 LYS A C 1
ATOM 4758 O O . LYS A 1 583 ? 199.330 175.952 213.043 1.00 89.43 583 LYS A O 1
ATOM 4764 N N . TYR A 1 584 ? 197.502 177.260 213.223 1.00 85.71 584 TYR A N 1
ATOM 4765 C CA . TYR A 1 584 ? 196.744 176.253 213.958 1.00 85.71 584 TYR A CA 1
ATOM 4766 C C . TYR A 1 584 ? 196.519 175.003 213.115 1.00 85.71 584 TYR A C 1
ATOM 4767 O O . TYR A 1 584 ? 196.560 173.878 213.626 1.00 85.71 584 TYR A O 1
ATOM 4776 N N . ILE A 1 585 ? 196.271 175.184 211.816 1.00 81.92 585 ILE A N 1
ATOM 4777 C CA . ILE A 1 585 ? 195.984 174.042 210.954 1.00 81.92 585 ILE A CA 1
ATOM 4778 C C . ILE A 1 585 ? 197.211 173.147 210.818 1.00 81.92 585 ILE A C 1
ATOM 4779 O O . ILE A 1 585 ? 197.095 171.917 210.763 1.00 81.92 585 ILE A O 1
ATOM 4784 N N . ARG A 1 586 ? 198.406 173.743 210.778 1.00 81.91 586 ARG A N 1
ATOM 4785 C CA . ARG A 1 586 ? 199.623 172.940 210.711 1.00 81.91 586 ARG A CA 1
ATOM 4786 C C . ARG A 1 586 ? 199.808 172.124 211.982 1.00 81.91 586 ARG A C 1
ATOM 4787 O O . ARG A 1 586 ? 200.203 170.955 211.930 1.00 81.91 586 ARG A O 1
ATOM 4795 N N . LEU A 1 587 ? 199.536 172.731 213.138 1.00 77.81 587 LEU A N 1
ATOM 4796 C CA . LEU A 1 587 ? 199.641 171.996 214.393 1.00 77.81 587 LEU A CA 1
ATOM 4797 C C . LEU A 1 587 ? 198.621 170.868 214.450 1.00 77.81 587 LEU A C 1
ATOM 4798 O O . LEU A 1 587 ? 198.924 169.771 214.931 1.00 77.81 587 LEU A O 1
ATOM 4803 N N . PHE A 1 588 ? 197.409 171.116 213.950 1.00 77.05 588 PHE A N 1
ATOM 4804 C CA . PHE A 1 588 ? 196.398 170.065 213.880 1.00 77.05 588 PHE A CA 1
ATOM 4805 C C . PHE A 1 588 ? 196.862 168.913 212.996 1.00 77.05 588 PHE A C 1
ATOM 4806 O O . PHE A 1 588 ? 196.722 167.736 213.361 1.00 77.05 588 PHE A O 1
ATOM 4814 N N . ILE A 1 589 ? 197.433 169.236 211.832 1.00 75.01 589 ILE A N 1
ATOM 4815 C CA . ILE A 1 589 ? 197.918 168.206 210.917 1.00 75.01 589 ILE A CA 1
ATOM 4816 C C . ILE A 1 589 ? 199.033 167.399 211.569 1.00 75.01 589 ILE A C 1
ATOM 4817 O O . ILE A 1 589 ? 199.038 166.164 211.525 1.00 75.01 589 ILE A O 1
ATOM 4822 N N . PHE A 1 590 ? 199.991 168.086 212.192 1.00 78.86 590 PHE A N 1
ATOM 4823 C CA . PHE A 1 590 ? 201.083 167.395 212.868 1.00 78.86 590 PHE A CA 1
ATOM 4824 C C . PHE A 1 590 ? 200.590 166.540 214.025 1.00 78.86 590 PHE A C 1
ATOM 4825 O O . PHE A 1 590 ? 201.174 165.485 214.294 1.00 78.86 590 PHE A O 1
ATOM 4833 N N . LYS A 1 591 ? 199.531 166.970 214.712 1.00 80.02 591 LYS A N 1
ATOM 4834 C CA . LYS A 1 591 ? 199.007 166.218 215.844 1.00 80.02 591 LYS A CA 1
ATOM 4835 C C . LYS A 1 591 ? 198.288 164.951 215.398 1.00 80.02 591 LYS A C 1
ATOM 4836 O O . LYS A 1 591 ? 198.480 163.883 215.987 1.00 80.02 591 LYS A O 1
ATOM 4842 N N . TYR A 1 592 ? 197.453 165.047 214.364 1.00 83.11 592 TYR A N 1
ATOM 4843 C CA . TYR A 1 592 ? 196.604 163.928 213.973 1.00 83.11 592 TYR A CA 1
ATOM 4844 C C . TYR A 1 592 ? 197.091 163.193 212.729 1.00 83.11 592 TYR A C 1
ATOM 4845 O O . TYR A 1 592 ? 196.478 162.194 212.341 1.00 83.11 592 TYR A O 1
ATOM 4854 N N . PHE A 1 593 ? 198.171 163.646 212.099 1.00 72.45 593 PHE A N 1
ATOM 4855 C CA . PHE A 1 593 ? 198.656 163.004 210.886 1.00 72.45 593 PHE A CA 1
ATOM 4856 C C . PHE A 1 593 ? 200.165 162.836 210.948 1.00 72.45 593 PHE A C 1
ATOM 4857 O O . PHE A 1 593 ? 200.867 163.661 211.538 1.00 72.45 593 PHE A O 1
ATOM 4865 N N . LYS A 1 594 ? 200.653 161.759 210.338 1.00 78.31 594 LYS A N 1
ATOM 4866 C CA . LYS A 1 594 ? 202.083 161.565 210.112 1.00 78.31 594 LYS A CA 1
ATOM 4867 C C . LYS A 1 594 ? 202.392 162.059 208.706 1.00 78.31 594 LYS A C 1
ATOM 4868 O O . LYS A 1 594 ? 202.222 161.326 207.729 1.00 78.31 594 LYS A O 1
ATOM 4874 N N . VAL A 1 595 ? 202.831 163.316 208.599 1.00 72.64 595 VAL A N 1
ATOM 4875 C CA . VAL A 1 595 ? 203.169 163.875 207.296 1.00 72.64 595 VAL A CA 1
ATOM 4876 C C . VAL A 1 595 ? 204.267 163.035 206.665 1.00 72.64 595 VAL A C 1
ATOM 4877 O O . VAL A 1 595 ? 205.330 162.821 207.261 1.00 72.64 595 VAL A O 1
ATOM 4881 N N . LYS A 1 596 ? 204.010 162.544 205.454 1.00 74.56 596 LYS A N 1
ATOM 4882 C CA . LYS A 1 596 ? 204.904 161.597 204.809 1.00 74.56 596 LYS A CA 1
ATOM 4883 C C . LYS A 1 596 ? 205.468 162.072 203.480 1.00 74.56 596 LYS A C 1
ATOM 4884 O O . LYS A 1 596 ? 206.471 161.510 203.028 1.00 74.56 596 LYS A O 1
ATOM 4890 N N . ALA A 1 597 ? 204.872 163.081 202.851 1.00 74.07 597 ALA A N 1
ATOM 4891 C CA . ALA A 1 597 ? 205.371 163.586 201.581 1.00 74.07 597 ALA A CA 1
ATOM 4892 C C . ALA A 1 597 ? 204.724 164.930 201.292 1.00 74.07 597 ALA A C 1
ATOM 4893 O O . ALA A 1 597 ? 203.595 165.192 201.715 1.00 74.07 597 ALA A O 1
ATOM 4895 N N . VAL A 1 598 ? 205.454 165.774 200.570 1.00 70.26 598 VAL A N 1
ATOM 4896 C CA . VAL A 1 598 ? 204.928 167.046 200.085 1.00 70.26 598 VAL A CA 1
ATOM 4897 C C . VAL A 1 598 ? 205.675 167.413 198.810 1.00 70.26 598 VAL A C 1
ATOM 4898 O O . VAL A 1 598 ? 206.905 167.327 198.750 1.00 70.26 598 VAL A O 1
ATOM 4902 N N . VAL A 1 599 ? 204.926 167.789 197.778 1.00 74.50 599 VAL A N 1
ATOM 4903 C CA . VAL A 1 599 ? 205.481 168.120 196.471 1.00 74.50 599 VAL A CA 1
ATOM 4904 C C . VAL A 1 599 ? 205.070 169.544 196.134 1.00 74.50 599 VAL A C 1
ATOM 4905 O O . VAL A 1 599 ? 203.874 169.854 196.086 1.00 74.50 599 VAL A O 1
ATOM 4909 N N . SER A 1 600 ? 206.055 170.405 195.895 1.00 76.68 600 SER A N 1
ATOM 4910 C CA . SER A 1 600 ? 205.794 171.801 195.557 1.00 76.68 600 SER A CA 1
ATOM 4911 C C . SER A 1 600 ? 205.515 171.894 194.063 1.00 76.68 600 SER A C 1
ATOM 4912 O O . SER A 1 600 ? 206.438 171.953 193.248 1.00 76.68 600 SER A O 1
ATOM 4915 N N . LEU A 1 601 ? 204.235 171.904 193.701 1.00 77.18 601 LEU A N 1
ATOM 4916 C CA . LEU A 1 601 ? 203.856 172.017 192.304 1.00 77.18 601 LEU A CA 1
ATOM 4917 C C . LEU A 1 601 ? 204.221 173.400 191.767 1.00 77.18 601 LEU A C 1
ATOM 4918 O O . LEU A 1 601 ? 204.251 174.379 192.518 1.00 77.18 601 LEU A O 1
ATOM 4923 N N . PRO A 1 602 ? 204.505 173.509 190.476 1.00 81.11 602 PRO A N 1
ATOM 4924 C CA . PRO A 1 602 ? 204.865 174.802 189.891 1.00 81.11 602 PRO A CA 1
ATOM 4925 C C . PRO A 1 602 ? 203.642 175.707 189.783 1.00 81.11 602 PRO A C 1
ATOM 4926 O O . PRO A 1 602 ? 202.510 175.308 190.047 1.00 81.11 602 PRO A O 1
ATOM 4930 N N . GLN A 1 603 ? 203.896 176.950 189.380 1.00 90.50 603 GLN A N 1
ATOM 4931 C CA . GLN A 1 603 ? 202.866 177.971 189.274 1.00 90.50 603 GLN A CA 1
ATOM 4932 C C . GLN A 1 603 ? 202.148 177.934 187.926 1.00 90.50 603 GLN A C 1
ATOM 4933 O O . GLN A 1 603 ? 201.477 178.904 187.558 1.00 90.50 603 GLN A O 1
ATOM 4939 N N . VAL A 1 604 ? 202.267 176.831 187.189 1.00 88.13 604 VAL A N 1
ATOM 4940 C CA . VAL A 1 604 ? 201.707 176.727 185.845 1.00 88.13 604 VAL A CA 1
ATOM 4941 C C . VAL A 1 604 ? 200.662 175.623 185.733 1.00 88.13 604 VAL A C 1
ATOM 4942 O O . VAL A 1 604 ? 200.048 175.478 184.663 1.00 88.13 604 VAL A O 1
ATOM 4946 N N . THR A 1 605 ? 200.423 174.857 186.800 1.00 87.20 605 THR A N 1
ATOM 4947 C CA . THR A 1 605 ? 199.494 173.732 186.720 1.00 87.20 605 THR A CA 1
ATOM 4948 C C . THR A 1 605 ? 198.088 174.197 186.357 1.00 87.20 605 THR A C 1
ATOM 4949 O O . THR A 1 605 ? 197.429 173.603 185.496 1.00 87.20 605 THR A O 1
ATOM 4953 N N . PHE A 1 606 ? 197.612 175.261 187.004 1.00 90.33 606 PHE A N 1
ATOM 4954 C CA . PHE A 1 606 ? 196.303 175.835 186.716 1.00 90.33 606 PHE A CA 1
ATOM 4955 C C . PHE A 1 606 ? 196.410 177.159 185.969 1.00 90.33 606 PHE A C 1
ATOM 4956 O O . PHE A 1 606 ? 195.513 178.003 186.073 1.00 90.33 606 PHE A O 1
ATOM 4964 N N . GLU A 1 607 ? 197.479 177.340 185.191 1.00 99.17 607 GLU A N 1
ATOM 4965 C CA . GLU A 1 607 ? 197.869 178.617 184.599 1.00 99.17 607 GLU A CA 1
ATOM 4966 C C . GLU A 1 607 ? 196.743 179.343 183.863 1.00 99.17 607 GLU A C 1
ATOM 4967 O O . GLU A 1 607 ? 196.540 180.539 184.111 1.00 99.17 607 GLU A O 1
ATOM 4973 N N . PRO A 1 608 ? 195.996 178.698 182.959 1.00 97.36 608 PRO A N 1
ATOM 4974 C CA . PRO A 1 608 ? 194.922 179.432 182.269 1.00 97.36 608 PRO A CA 1
ATOM 4975 C C . PRO A 1 608 ? 193.805 179.889 183.189 1.00 97.36 608 PRO A C 1
ATOM 4976 O O . PRO A 1 608 ? 193.162 180.905 182.897 1.00 97.36 608 PRO A O 1
ATOM 4980 N N . PHE A 1 609 ? 193.553 179.179 184.288 1.00 98.24 609 PHE A N 1
ATOM 4981 C CA . PHE A 1 609 ? 192.449 179.524 185.174 1.00 98.24 609 PHE A CA 1
ATOM 4982 C C . PHE A 1 609 ? 192.911 180.408 186.326 1.00 98.24 609 PHE A C 1
ATOM 4983 O O . PHE A 1 609 ? 192.421 181.530 186.486 1.00 98.24 609 PHE A O 1
ATOM 4991 N N . THR A 1 610 ? 193.850 179.918 187.133 1.00 98.70 610 THR A N 1
ATOM 4992 C CA . THR A 1 610 ? 194.343 180.670 188.278 1.00 98.70 610 THR A CA 1
ATOM 4993 C C . THR A 1 610 ? 195.830 180.409 188.471 1.00 98.70 610 THR A C 1
ATOM 4994 O O . THR A 1 610 ? 196.319 179.297 188.258 1.00 98.70 610 THR A O 1
ATOM 4998 N N . SER A 1 611 ? 196.547 181.453 188.881 1.00 95.61 611 SER A N 1
ATOM 4999 C CA . SER A 1 611 ? 197.986 181.359 189.076 1.00 95.61 611 SER A CA 1
ATOM 5000 C C . SER A 1 611 ? 198.376 181.059 190.516 1.00 95.61 611 SER A C 1
ATOM 5001 O O . SER A 1 611 ? 199.566 181.115 190.842 1.00 95.61 611 SER A O 1
ATOM 5004 N N . THR A 1 612 ? 197.409 180.760 191.383 1.00 89.58 612 THR A N 1
ATOM 5005 C CA . THR A 1 612 ? 197.702 180.445 192.776 1.00 89.58 612 THR A CA 1
ATOM 5006 C C . THR A 1 612 ? 198.585 179.207 192.880 1.00 89.58 612 THR A C 1
ATOM 5007 O O . THR A 1 612 ? 198.284 178.171 192.280 1.00 89.58 612 THR A O 1
ATOM 5011 N N . LYS A 1 613 ? 199.675 179.306 193.637 1.00 82.14 613 LYS A N 1
ATOM 5012 C CA . LYS A 1 613 ? 200.571 178.170 193.799 1.00 82.14 613 LYS A CA 1
ATOM 5013 C C . LYS A 1 613 ? 199.980 177.159 194.773 1.00 82.14 613 LYS A C 1
ATOM 5014 O O . LYS A 1 613 ? 199.373 177.523 195.782 1.00 82.14 613 LYS A O 1
ATOM 5020 N N . THR A 1 614 ? 200.161 175.878 194.461 1.00 78.17 614 THR A N 1
ATOM 5021 C CA . THR A 1 614 ? 199.677 174.789 195.294 1.00 78.17 614 THR A CA 1
ATOM 5022 C C . THR A 1 614 ? 200.797 173.783 195.510 1.00 78.17 614 THR A C 1
ATOM 5023 O O . THR A 1 614 ? 201.738 173.693 194.719 1.00 78.17 614 THR A O 1
ATOM 5027 N N . SER A 1 615 ? 200.688 173.022 196.597 1.00 78.87 615 SER A N 1
ATOM 5028 C CA . SER A 1 615 ? 201.667 171.992 196.917 1.00 78.87 615 SER A CA 1
ATOM 5029 C C . SER A 1 615 ? 200.926 170.759 197.403 1.00 78.87 615 SER A C 1
ATOM 5030 O O . SER A 1 615 ? 200.169 170.833 198.375 1.00 78.87 615 SER A O 1
ATOM 5033 N N . LEU A 1 616 ? 201.137 169.633 196.725 1.00 75.32 616 LEU A N 1
ATOM 5034 C CA . LEU A 1 616 ? 200.478 168.395 197.113 1.00 75.32 616 LEU A CA 1
ATOM 5035 C C . LEU A 1 616 ? 200.928 167.972 198.504 1.00 75.32 616 LEU A C 1
ATOM 5036 O O . LEU A 1 616 ? 202.113 168.052 198.837 1.00 75.32 616 LEU A O 1
ATOM 5041 N N . LEU A 1 617 ? 199.977 167.524 199.318 1.00 71.37 617 LEU A N 1
ATOM 5042 C CA . LEU A 1 617 ? 200.250 167.067 200.672 1.00 71.37 617 LEU A CA 1
ATOM 5043 C C . LEU A 1 617 ? 199.801 165.621 200.814 1.00 71.37 617 LEU A C 1
ATOM 5044 O O . LEU A 1 617 ? 198.682 165.273 200.424 1.00 71.37 617 LEU A O 1
ATOM 5049 N N . PHE A 1 618 ? 200.674 164.787 201.369 1.00 76.97 618 PHE A N 1
ATOM 5050 C CA . PHE A 1 618 ? 200.376 163.388 201.629 1.00 76.97 618 PHE A CA 1
ATOM 5051 C C . PHE A 1 618 ? 200.586 163.106 203.109 1.00 76.97 618 PHE A C 1
ATOM 5052 O O . PHE A 1 618 ? 201.550 163.590 203.710 1.00 76.97 618 PHE A O 1
ATOM 5060 N N . ALA A 1 619 ? 199.684 162.325 203.695 1.00 76.47 619 ALA A N 1
ATOM 5061 C CA . ALA A 1 619 ? 199.768 162.032 205.117 1.00 76.47 619 ALA A CA 1
ATOM 5062 C C . ALA A 1 619 ? 199.046 160.726 205.406 1.00 76.47 619 ALA A C 1
ATOM 5063 O O . ALA A 1 619 ? 198.223 160.260 204.615 1.00 76.47 619 ALA A O 1
ATOM 5065 N N . GLN A 1 620 ? 199.373 160.143 206.556 1.00 84.14 620 GLN A N 1
ATOM 5066 C CA . GLN A 1 620 ? 198.722 158.936 207.049 1.00 84.14 620 GLN A CA 1
ATOM 5067 C C . GLN A 1 620 ? 198.208 159.220 208.450 1.00 84.14 620 GLN A C 1
ATOM 5068 O O . GLN A 1 620 ? 198.986 159.602 209.330 1.00 84.14 620 GLN A O 1
ATOM 5074 N N . LYS A 1 621 ? 196.904 159.045 208.652 1.00 81.14 621 LYS A N 1
ATOM 5075 C CA . LYS A 1 621 ? 196.293 159.389 209.930 1.00 81.14 621 LYS A CA 1
ATOM 5076 C C . LYS A 1 621 ? 196.856 158.520 211.047 1.00 81.14 621 LYS A C 1
ATOM 5077 O O . LYS A 1 621 ? 196.952 157.296 210.913 1.00 81.14 621 LYS A O 1
ATOM 5083 N N . LYS A 1 622 ? 197.228 159.160 212.151 1.00 76.91 622 LYS A N 1
ATOM 5084 C CA . LYS A 1 622 ? 197.850 158.454 213.260 1.00 76.91 622 LYS A CA 1
ATOM 5085 C C . LYS A 1 622 ? 196.817 157.653 214.044 1.00 76.91 622 LYS A C 1
ATOM 5086 O O . LYS A 1 622 ? 195.655 158.045 214.169 1.00 76.91 622 LYS A O 1
ATOM 5092 N N . THR A 1 623 ? 197.258 156.516 214.576 1.00 88.81 623 THR A N 1
ATOM 5093 C CA . THR A 1 623 ? 196.404 155.713 215.433 1.00 88.81 623 THR A CA 1
ATOM 5094 C C . THR A 1 623 ? 196.245 156.386 216.796 1.00 88.81 623 THR A C 1
ATOM 5095 O O . THR A 1 623 ? 196.939 157.349 217.132 1.00 88.81 623 THR A O 1
ATOM 5099 N N . LYS A 1 624 ? 195.309 155.862 217.590 1.00 92.29 624 LYS A N 1
ATOM 5100 C CA . LYS A 1 624 ? 195.053 156.430 218.908 1.00 92.29 624 LYS A CA 1
ATOM 5101 C C . LYS A 1 624 ? 196.222 156.230 219.863 1.00 92.29 624 LYS A C 1
ATOM 5102 O O . LYS A 1 624 ? 196.467 157.094 220.715 1.00 92.29 624 LYS A O 1
ATOM 5108 N N . GLU A 1 625 ? 196.951 155.120 219.738 1.00 94.01 625 GLU A N 1
ATOM 5109 C CA . GLU A 1 625 ? 198.094 154.847 220.598 1.00 94.01 625 GLU A CA 1
ATOM 5110 C C . GLU A 1 625 ? 199.228 155.846 220.414 1.00 94.01 625 GLU A C 1
ATOM 5111 O O . GLU A 1 625 ? 200.112 155.918 221.274 1.00 94.01 625 GLU A O 1
ATOM 5117 N N . GLU A 1 626 ? 199.230 156.608 219.322 1.00 93.64 626 GLU A N 1
ATOM 5118 C CA . GLU A 1 626 ? 200.187 157.686 219.124 1.00 93.64 626 GLU A CA 1
ATOM 5119 C C . GLU A 1 626 ? 199.617 159.058 219.439 1.00 93.64 626 GLU A C 1
ATOM 5120 O O . GLU A 1 626 ? 200.358 159.935 219.889 1.00 93.64 626 GLU A O 1
ATOM 5126 N N . VAL A 1 627 ? 198.315 159.259 219.228 1.00 84.37 627 VAL A N 1
ATOM 5127 C CA . VAL A 1 627 ? 197.687 160.513 219.630 1.00 84.37 627 VAL A CA 1
ATOM 5128 C C . VAL A 1 627 ? 197.725 160.658 221.145 1.00 84.37 627 VAL A C 1
ATOM 5129 O O . VAL A 1 627 ? 197.900 161.763 221.674 1.00 84.37 627 VAL A O 1
ATOM 5133 N N . GLU A 1 628 ? 197.573 159.546 221.871 1.00 94.67 628 GLU A N 1
ATOM 5134 C CA . GLU A 1 628 ? 197.690 159.608 223.325 1.00 94.67 628 GLU A CA 1
ATOM 5135 C C . GLU A 1 628 ? 199.106 159.985 223.751 1.00 94.67 628 GLU A C 1
ATOM 5136 O O . GLU A 1 628 ? 199.289 160.756 224.701 1.00 94.67 628 GLU A O 1
ATOM 5142 N N . GLN A 1 629 ? 200.121 159.459 223.057 1.00 86.54 629 GLN A N 1
ATOM 5143 C CA . GLN A 1 629 ? 201.497 159.849 223.348 1.00 86.54 629 GLN A CA 1
ATOM 5144 C C . GLN A 1 629 ? 201.716 161.330 223.072 1.00 86.54 629 GLN A C 1
ATOM 5145 O O . GLN A 1 629 ? 202.378 162.027 223.852 1.00 86.54 629 GLN A O 1
ATOM 5151 N N . TRP A 1 630 ? 201.168 161.826 221.961 1.00 74.05 630 TRP A N 1
ATOM 5152 C CA . TRP A 1 630 ? 201.274 163.247 221.650 1.00 74.05 630 TRP A CA 1
ATOM 5153 C C . TRP A 1 630 ? 200.623 164.093 222.736 1.00 74.05 630 TRP A C 1
ATOM 5154 O O . TRP A 1 630 ? 201.177 165.112 223.163 1.00 74.05 630 TRP A O 1
ATOM 5165 N N . ASN A 1 631 ? 199.437 163.684 223.192 1.00 79.05 631 ASN A N 1
ATOM 5166 C CA . ASN A 1 631 ? 198.743 164.430 224.237 1.00 79.05 631 ASN A CA 1
ATOM 5167 C C . ASN A 1 631 ? 199.515 164.413 225.549 1.00 79.05 631 ASN A C 1
ATOM 5168 O O . ASN A 1 631 ? 199.561 165.430 226.251 1.00 79.05 631 ASN A O 1
ATOM 5173 N N . GLU A 1 632 ? 200.115 163.275 225.901 1.00 85.04 632 GLU A N 1
ATOM 5174 C CA . GLU A 1 632 ? 200.922 163.201 227.114 1.00 85.04 632 GLU A CA 1
ATOM 5175 C C . GLU A 1 632 ? 202.142 164.110 227.021 1.00 85.04 632 GLU A C 1
ATOM 5176 O O . GLU A 1 632 ? 202.484 164.808 227.985 1.00 85.04 632 GLU A O 1
ATOM 5182 N N . LEU A 1 633 ? 202.811 164.110 225.866 1.00 79.77 633 LEU A N 1
ATOM 5183 C CA . LEU A 1 633 ? 203.985 164.958 225.692 1.00 79.77 633 LEU A CA 1
ATOM 5184 C C . LEU A 1 633 ? 203.611 166.434 225.736 1.00 79.77 633 LEU A C 1
ATOM 5185 O O . LEU A 1 633 ? 204.340 167.253 226.311 1.00 79.77 633 LEU A O 1
ATOM 5190 N N . TRP A 1 634 ? 202.478 166.792 225.129 1.00 78.15 634 TRP A N 1
ATOM 5191 C CA . TRP A 1 634 ? 202.009 168.171 225.091 1.00 78.15 634 TRP A CA 1
ATOM 5192 C C . TRP A 1 634 ? 201.700 168.728 226.471 1.00 78.15 634 TRP A C 1
ATOM 5193 O O . TRP A 1 634 ? 201.707 169.952 226.639 1.00 78.15 634 TRP A O 1
ATOM 5204 N N . ASP A 1 635 ? 201.430 167.872 227.453 1.00 92.49 635 ASP A N 1
ATOM 5205 C CA . ASP A 1 635 ? 201.228 168.294 228.832 1.00 92.49 635 ASP A CA 1
ATOM 5206 C C . ASP A 1 635 ? 202.513 168.246 229.642 1.00 92.49 635 ASP A C 1
ATOM 5207 O O . ASP A 1 635 ? 202.760 169.135 230.469 1.00 92.49 635 ASP A O 1
ATOM 5212 N N . LYS A 1 636 ? 203.352 167.233 229.409 1.00 83.79 636 LYS A N 1
ATOM 5213 C CA . LYS A 1 636 ? 204.629 167.155 230.110 1.00 83.79 636 LYS A CA 1
ATOM 5214 C C . LYS A 1 636 ? 205.502 168.360 229.785 1.00 83.79 636 LYS A C 1
ATOM 5215 O O . LYS A 1 636 ? 206.190 168.898 230.659 1.00 83.79 636 LYS A O 1
ATOM 5221 N N . TYR A 1 637 ? 205.486 168.801 228.527 1.00 82.53 637 TYR A N 1
ATOM 5222 C CA . TYR A 1 637 ? 206.212 169.996 228.123 1.00 82.53 637 TYR A CA 1
ATOM 5223 C C . TYR A 1 637 ? 205.353 171.255 228.170 1.00 82.53 637 TYR A C 1
ATOM 5224 O O . TYR A 1 637 ? 205.811 172.322 227.746 1.00 82.53 637 TYR A O 1
ATOM 5233 N N . GLY A 1 638 ? 204.125 171.155 228.670 1.00 86.39 638 GLY A N 1
ATOM 5234 C CA . GLY A 1 638 ? 203.302 172.329 228.880 1.00 86.39 638 GLY A CA 1
ATOM 5235 C C . GLY A 1 638 ? 203.409 172.837 230.303 1.00 86.39 638 GLY A C 1
ATOM 5236 O O . GLY A 1 638 ? 203.527 174.044 230.543 1.00 86.39 638 GLY A O 1
ATOM 5237 N N . LYS A 1 639 ? 203.373 171.908 231.263 1.00 90.11 639 LYS A N 1
ATOM 5238 C CA . LYS A 1 639 ? 203.557 172.288 232.661 1.00 90.11 639 LYS A CA 1
ATOM 5239 C C . LYS A 1 639 ? 204.940 172.887 232.887 1.00 90.11 639 LYS A C 1
ATOM 5240 O O . LYS A 1 639 ? 205.090 173.889 233.603 1.00 90.11 639 LYS A O 1
ATOM 5246 N N . GLU A 1 640 ? 205.963 172.285 232.277 1.00 87.84 640 GLU A N 1
ATOM 5247 C CA . GLU A 1 640 ? 207.311 172.831 232.375 1.00 87.84 640 GLU A CA 1
ATOM 5248 C C . GLU A 1 640 ? 207.382 174.227 231.776 1.00 87.84 640 GLU A C 1
ATOM 5249 O O . GLU A 1 640 ? 208.034 175.116 232.334 1.00 87.84 640 GLU A O 1
ATOM 5255 N N . TRP A 1 641 ? 206.720 174.439 230.636 1.00 82.30 641 TRP A N 1
ATOM 5256 C CA . TRP A 1 641 ? 206.722 175.763 230.024 1.00 82.30 641 TRP A CA 1
ATOM 5257 C C . TRP A 1 641 ? 206.043 176.786 230.924 1.00 82.30 641 TRP A C 1
ATOM 5258 O O . TRP A 1 641 ? 206.512 177.922 231.040 1.00 82.30 641 TRP A O 1
ATOM 5269 N N . SER A 1 642 ? 204.930 176.410 231.556 1.00 86.92 642 SER A N 1
ATOM 5270 C CA . SER A 1 642 ? 204.244 177.339 232.451 1.00 86.92 642 SER A CA 1
ATOM 5271 C C . SER A 1 642 ? 205.121 177.706 233.644 1.00 86.92 642 SER A C 1
ATOM 5272 O O . SER A 1 642 ? 205.228 178.883 234.021 1.00 86.92 642 SER A O 1
ATOM 5275 N N . LEU A 1 643 ? 205.764 176.704 234.250 1.00 88.07 643 LEU A N 1
ATOM 5276 C CA . LEU A 1 643 ? 206.644 176.975 235.384 1.00 88.07 643 LEU A CA 1
ATOM 5277 C C . LEU A 1 643 ? 207.813 177.860 234.967 1.00 88.07 643 LEU A C 1
ATOM 5278 O O . LEU A 1 643 ? 208.189 178.798 235.684 1.00 88.07 643 LEU A O 1
ATOM 5283 N N . LEU A 1 644 ? 208.396 177.578 233.800 1.00 88.15 644 LEU A N 1
ATOM 5284 C CA . LEU A 1 644 ? 209.495 178.390 233.295 1.00 88.15 644 LEU A CA 1
ATOM 5285 C C . LEU A 1 644 ? 209.040 179.818 233.035 1.00 88.15 644 LEU A C 1
ATOM 5286 O O . LEU A 1 644 ? 209.775 180.772 233.301 1.00 88.15 644 LEU A O 1
ATOM 5291 N N . LYS A 1 645 ? 207.828 179.983 232.503 1.00 87.12 645 LYS A N 1
ATOM 5292 C CA . LYS A 1 645 ? 207.283 181.314 232.273 1.00 87.12 645 LYS A CA 1
ATOM 5293 C C . LYS A 1 645 ? 207.180 182.089 233.577 1.00 87.12 645 LYS A C 1
ATOM 5294 O O . LYS A 1 645 ? 207.574 183.258 233.656 1.00 87.12 645 LYS A O 1
ATOM 5300 N N . THR A 1 646 ? 206.653 181.442 234.617 1.00 93.02 646 THR A N 1
ATOM 5301 C CA . THR A 1 646 ? 206.529 182.109 235.911 1.00 93.02 646 THR A CA 1
ATOM 5302 C C . THR A 1 646 ? 207.898 182.515 236.451 1.00 93.02 646 THR A C 1
ATOM 5303 O O . THR A 1 646 ? 208.100 183.656 236.894 1.00 93.02 646 THR A O 1
ATOM 5307 N N . ARG A 1 647 ? 208.861 181.589 236.405 1.00 100.70 647 ARG A N 1
ATOM 5308 C CA . ARG A 1 647 ? 210.190 181.877 236.938 1.00 100.70 647 ARG A CA 1
ATOM 5309 C C . ARG A 1 647 ? 210.871 183.001 236.164 1.00 100.70 647 ARG A C 1
ATOM 5310 O O . ARG A 1 647 ? 211.499 183.887 236.755 1.00 100.70 647 ARG A O 1
ATOM 5318 N N . ILE A 1 648 ? 210.757 182.981 234.835 1.00 94.00 648 ILE A N 1
ATOM 5319 C CA . ILE A 1 648 ? 211.413 183.996 234.014 1.00 94.00 648 ILE A CA 1
ATOM 5320 C C . ILE A 1 648 ? 210.754 185.353 234.217 1.00 94.00 648 ILE A C 1
ATOM 5321 O O . ILE A 1 648 ? 211.425 186.390 234.231 1.00 94.00 648 ILE A O 1
ATOM 5326 N N . ASN A 1 649 ? 209.428 185.371 234.376 1.00 97.61 649 ASN A N 1
ATOM 5327 C CA . ASN A 1 649 ? 208.751 186.629 234.664 1.00 97.61 649 ASN A CA 1
ATOM 5328 C C . ASN A 1 649 ? 209.219 187.205 235.993 1.00 97.61 649 ASN A C 1
ATOM 5329 O O . ASN A 1 649 ? 209.471 188.411 236.103 1.00 97.61 649 ASN A O 1
ATOM 5334 N N . ASP A 1 650 ? 209.358 186.353 237.012 1.00 110.72 650 ASP A N 1
ATOM 5335 C CA . ASP A 1 650 ? 209.859 186.827 238.300 1.00 110.72 650 ASP A CA 1
ATOM 5336 C C . ASP A 1 650 ? 211.287 187.351 238.178 1.00 110.72 650 ASP A C 1
ATOM 5337 O O . ASP A 1 650 ? 211.634 188.391 238.755 1.00 110.72 650 ASP A O 1
ATOM 5342 N N . TYR A 1 651 ? 212.132 186.637 237.431 1.00 104.29 651 TYR A N 1
ATOM 5343 C CA . TYR A 1 651 ? 213.516 187.065 237.248 1.00 104.29 651 TYR A CA 1
ATOM 5344 C C . TYR A 1 651 ? 213.588 188.408 236.534 1.00 104.29 651 TYR A C 1
ATOM 5345 O O . TYR A 1 651 ? 214.388 189.276 236.897 1.00 104.29 651 TYR A O 1
ATOM 5354 N N . PHE A 1 652 ? 212.764 188.589 235.502 1.00 106.22 652 PHE A N 1
ATOM 5355 C CA . PHE A 1 652 ? 212.739 189.859 234.783 1.00 106.22 652 PHE A CA 1
ATOM 5356 C C . PHE A 1 652 ? 212.234 190.982 235.678 1.00 106.22 652 PHE A C 1
ATOM 5357 O O . PHE A 1 652 ? 212.729 192.113 235.615 1.00 106.22 652 PHE A O 1
ATOM 5365 N N . SER A 1 653 ? 211.237 190.689 236.515 1.00 110.74 653 SER A N 1
ATOM 5366 C CA . SER A 1 653 ? 210.708 191.695 237.428 1.00 110.74 653 SER A CA 1
ATOM 5367 C C . SER A 1 653 ? 211.769 192.145 238.425 1.00 110.74 653 SER A C 1
ATOM 5368 O O . SER A 1 653 ? 211.920 193.341 238.697 1.00 110.74 653 SER A O 1
ATOM 5371 N N . TYR A 1 654 ? 212.522 191.195 238.977 1.00 114.93 654 TYR A N 1
ATOM 5372 C CA . TYR A 1 654 ? 213.498 191.546 240.003 1.00 114.93 654 TYR A CA 1
ATOM 5373 C C . TYR A 1 654 ? 214.780 192.122 239.410 1.00 114.93 654 TYR A C 1
ATOM 5374 O O . TYR A 1 654 ? 215.140 193.268 239.695 1.00 114.93 654 TYR A O 1
ATOM 5383 N N . PHE A 1 655 ? 215.477 191.333 238.595 1.00 110.75 655 PHE A N 1
ATOM 5384 C CA . PHE A 1 655 ? 216.818 191.678 238.135 1.00 110.75 655 PHE A CA 1
ATOM 5385 C C . PHE A 1 655 ? 216.848 192.940 237.281 1.00 110.75 655 PHE A C 1
ATOM 5386 O O . PHE A 1 655 ? 217.747 193.772 237.433 1.00 110.75 655 PHE A O 1
ATOM 5394 N N . VAL A 1 656 ? 215.878 193.095 236.381 1.00 112.23 656 VAL A N 1
ATOM 5395 C CA . VAL A 1 656 ? 215.903 194.201 235.429 1.00 112.23 656 VAL A CA 1
ATOM 5396 C C . VAL A 1 656 ? 215.135 195.394 235.979 1.00 112.23 656 VAL A C 1
ATOM 5397 O O . VAL A 1 656 ? 215.700 196.477 236.163 1.00 112.23 656 VAL A O 1
ATOM 5401 N N . LYS A 1 657 ? 213.841 195.206 236.247 1.00 115.22 657 LYS A N 1
ATOM 5402 C CA . LYS A 1 657 ? 213.010 196.318 236.692 1.00 115.22 657 LYS A CA 1
ATOM 5403 C C . LYS A 1 657 ? 213.292 196.729 238.131 1.00 115.22 657 LYS A C 1
ATOM 5404 O O . LYS A 1 657 ? 212.810 197.785 238.558 1.00 115.22 657 LYS A O 1
ATOM 5410 N N . GLY A 1 658 ? 214.052 195.937 238.882 1.00 118.24 658 GLY A N 1
ATOM 5411 C CA . GLY A 1 658 ? 214.386 196.303 240.244 1.00 118.24 658 GLY A CA 1
ATOM 5412 C C . GLY A 1 658 ? 213.222 196.290 241.206 1.00 118.24 658 GLY A C 1
ATOM 5413 O O . GLY A 1 658 ? 213.234 197.039 242.189 1.00 118.24 658 GLY A O 1
ATOM 5414 N N . ARG A 1 659 ? 212.213 195.464 240.952 1.00 122.38 659 ARG A N 1
ATOM 5415 C CA . ARG A 1 659 ? 211.050 195.429 241.823 1.00 122.38 659 ARG A CA 1
ATOM 5416 C C . ARG A 1 659 ? 211.443 194.897 243.199 1.00 122.38 659 ARG A C 1
ATOM 5417 O O . ARG A 1 659 ? 212.346 194.059 243.307 1.00 122.38 659 ARG A O 1
ATOM 5425 N N . PRO A 1 660 ? 210.804 195.369 244.269 1.00 125.16 660 PRO A N 1
ATOM 5426 C CA . PRO A 1 660 ? 211.124 194.851 245.603 1.00 125.16 660 PRO A CA 1
ATOM 5427 C C . PRO A 1 660 ? 210.790 193.372 245.715 1.00 125.16 660 PRO A C 1
ATOM 5428 O O . PRO A 1 660 ? 209.846 192.879 245.093 1.00 125.16 660 PRO A O 1
ATOM 5432 N N . LEU A 1 661 ? 211.582 192.664 246.515 1.00 127.76 661 LEU A N 1
ATOM 5433 C CA . LEU A 1 661 ? 211.401 191.228 246.674 1.00 127.76 661 LEU A CA 1
ATOM 5434 C C . LEU A 1 661 ? 210.083 190.925 247.375 1.00 127.76 661 LEU A C 1
ATOM 5435 O O . LEU A 1 661 ? 209.732 191.566 248.370 1.00 127.76 661 LEU A O 1
ATOM 5440 N N . ASN A 1 662 ? 209.352 189.944 246.851 1.00 131.43 662 ASN A N 1
ATOM 5441 C CA . ASN A 1 662 ? 208.114 189.467 247.451 1.00 131.43 662 ASN A CA 1
ATOM 5442 C C . ASN A 1 662 ? 208.248 187.981 247.745 1.00 131.43 662 ASN A C 1
ATOM 5443 O O . ASN A 1 662 ? 208.594 187.198 246.854 1.00 131.43 662 ASN A O 1
ATOM 5448 N N . LYS A 1 663 ? 207.973 187.596 248.993 1.00 135.08 663 LYS A N 1
ATOM 5449 C CA . LYS A 1 663 ? 208.060 186.192 249.378 1.00 135.08 663 LYS A CA 1
ATOM 5450 C C . LYS A 1 663 ? 206.984 185.340 248.718 1.00 135.08 663 LYS A C 1
ATOM 5451 O O . LYS A 1 663 ? 207.092 184.110 248.731 1.00 135.08 663 LYS A O 1
ATOM 5457 N N . LYS A 1 664 ? 205.957 185.961 248.142 1.00 133.43 664 LYS A N 1
ATOM 5458 C CA . LYS A 1 664 ? 204.835 185.234 247.566 1.00 133.43 664 LYS A CA 1
ATOM 5459 C C . LYS A 1 664 ? 205.075 184.804 246.124 1.00 133.43 664 LYS A C 1
ATOM 5460 O O . LYS A 1 664 ? 204.175 184.214 245.519 1.00 133.43 664 LYS A O 1
ATOM 5466 N N . TRP A 1 665 ? 206.248 185.092 245.557 1.00 127.53 665 TRP A N 1
ATOM 5467 C CA . TRP A 1 665 ? 206.528 184.736 244.172 1.00 127.53 665 TRP A CA 1
ATOM 5468 C C . TRP A 1 665 ? 206.474 183.228 243.960 1.00 127.53 665 TRP A C 1
ATOM 5469 O O . TRP A 1 665 ? 205.597 182.731 243.245 1.00 127.53 665 TRP A O 1
ATOM 5480 N N . ALA A 1 666 ? 207.393 182.501 244.595 1.00 127.61 666 ALA A N 1
ATOM 5481 C CA . ALA A 1 666 ? 207.495 181.052 244.472 1.00 127.61 666 ALA A CA 1
ATOM 5482 C C . ALA A 1 666 ? 208.563 180.545 245.437 1.00 127.61 666 ALA A C 1
ATOM 5483 O O . ALA A 1 666 ? 209.529 181.267 245.724 1.00 127.61 666 ALA A O 1
ATOM 5485 N N . PRO A 1 667 ? 208.435 179.321 245.961 1.00 130.02 667 PRO A N 1
ATOM 5486 C CA . PRO A 1 667 ? 209.490 178.801 246.848 1.00 130.02 667 PRO A CA 1
ATOM 5487 C C . PRO A 1 667 ? 210.819 178.595 246.146 1.00 130.02 667 PRO A C 1
ATOM 5488 O O . PRO A 1 667 ? 211.864 178.634 246.808 1.00 130.02 667 PRO A O 1
ATOM 5492 N N . ASP A 1 668 ? 210.819 178.372 244.832 1.00 129.73 668 ASP A N 1
ATOM 5493 C CA . ASP A 1 668 ? 212.058 178.254 244.074 1.00 129.73 668 ASP A CA 1
ATOM 5494 C C . ASP A 1 668 ? 212.529 179.575 243.487 1.00 129.73 668 ASP A C 1
ATOM 5495 O O . ASP A 1 668 ? 213.722 179.723 243.206 1.00 129.73 668 ASP A O 1
ATOM 5500 N N . VAL A 1 669 ? 211.624 180.537 243.295 1.00 130.23 669 VAL A N 1
ATOM 5501 C CA . VAL A 1 669 ? 212.035 181.853 242.814 1.00 130.23 669 VAL A CA 1
ATOM 5502 C C . VAL A 1 669 ? 212.788 182.600 243.906 1.00 130.23 669 VAL A C 1
ATOM 5503 O O . VAL A 1 669 ? 213.951 182.980 243.732 1.00 130.23 669 VAL A O 1
ATOM 5507 N N . VAL A 1 670 ? 212.141 182.823 245.046 1.00 130.17 670 VAL A N 1
ATOM 5508 C CA . VAL A 1 670 ? 212.820 183.440 246.195 1.00 130.17 670 VAL A CA 1
ATOM 5509 C C . VAL A 1 670 ? 213.404 182.288 247.002 1.00 130.17 670 VAL A C 1
ATOM 5510 O O . VAL A 1 670 ? 212.901 181.887 248.054 1.00 130.17 670 VAL A O 1
ATOM 5514 N N . LYS A 1 671 ? 214.501 181.739 246.488 1.00 132.01 671 LYS A N 1
ATOM 5515 C CA . LYS A 1 671 ? 215.387 180.863 247.245 1.00 132.01 671 LYS A CA 1
ATOM 5516 C C . LYS A 1 671 ? 216.854 181.104 246.933 1.00 132.01 671 LYS A C 1
ATOM 5517 O O . LYS A 1 671 ? 217.709 180.783 247.767 1.00 132.01 671 LYS A O 1
ATOM 5523 N N . ASP A 1 672 ? 217.170 181.743 245.808 1.00 135.00 672 ASP A N 1
ATOM 5524 C CA . ASP A 1 672 ? 218.535 181.945 245.361 1.00 135.00 672 ASP A CA 1
ATOM 5525 C C . ASP A 1 672 ? 218.873 183.401 245.093 1.00 135.00 672 ASP A C 1
ATOM 5526 O O . ASP A 1 672 ? 220.048 183.711 244.874 1.00 135.00 672 ASP A O 1
ATOM 5531 N N . ILE A 1 673 ? 217.884 184.297 245.089 1.00 131.56 673 ILE A N 1
ATOM 5532 C CA . ILE A 1 673 ? 218.168 185.716 244.902 1.00 131.56 673 ILE A CA 1
ATOM 5533 C C . ILE A 1 673 ? 219.080 186.222 246.011 1.00 131.56 673 ILE A C 1
ATOM 5534 O O . ILE A 1 673 ? 220.024 186.983 245.764 1.00 131.56 673 ILE A O 1
ATOM 5539 N N . GLN A 1 674 ? 218.816 185.803 247.250 1.00 135.69 674 GLN A N 1
ATOM 5540 C CA . GLN A 1 674 ? 219.677 186.189 248.362 1.00 135.69 674 GLN A CA 1
ATOM 5541 C C . GLN A 1 674 ? 221.020 185.473 248.293 1.00 135.69 674 GLN A C 1
ATOM 5542 O O . GLN A 1 674 ? 222.062 186.063 248.603 1.00 135.69 674 GLN A O 1
ATOM 5548 N N . GLU A 1 675 ? 221.017 184.205 247.890 1.00 135.05 675 GLU A N 1
ATOM 5549 C CA . GLU A 1 675 ? 222.226 183.397 247.820 1.00 135.05 675 GLU A CA 1
ATOM 5550 C C . GLU A 1 675 ? 222.959 183.535 246.491 1.00 135.05 675 GLU A C 1
ATOM 5551 O O . GLU A 1 675 ? 224.022 182.930 246.320 1.00 135.05 675 GLU A O 1
ATOM 5557 N N . GLY A 1 676 ? 222.419 184.309 245.554 1.00 134.16 676 GLY A N 1
ATOM 5558 C CA . GLY A 1 676 ? 223.021 184.477 244.246 1.00 134.16 676 GLY A CA 1
ATOM 5559 C C . GLY A 1 676 ? 222.677 183.347 243.298 1.00 134.16 676 GLY A C 1
ATOM 5560 O O . GLY A 1 676 ? 221.772 183.492 242.469 1.00 134.16 676 GLY A O 1
ATOM 5561 N N . ASN A 1 677 ? 223.365 182.216 243.443 1.00 125.85 677 ASN A N 1
ATOM 5562 C CA . ASN A 1 677 ? 223.146 181.005 242.647 1.00 125.85 677 ASN A CA 1
ATOM 5563 C C . ASN A 1 677 ? 222.850 181.338 241.185 1.00 125.85 677 ASN A C 1
ATOM 5564 O O . ASN A 1 677 ? 221.798 181.007 240.638 1.00 125.85 677 ASN A O 1
ATOM 5569 N N . GLU A 1 678 ? 223.809 182.024 240.560 1.00 122.00 678 GLU A N 1
ATOM 5570 C CA . GLU A 1 678 ? 223.615 182.478 239.187 1.00 122.00 678 GLU A CA 1
ATOM 5571 C C . GLU A 1 678 ? 223.423 181.304 238.235 1.00 122.00 678 GLU A C 1
ATOM 5572 O O . GLU A 1 678 ? 222.615 181.381 237.302 1.00 122.00 678 GLU A O 1
ATOM 5578 N N . ASP A 1 679 ? 224.152 180.208 238.458 1.00 122.38 679 ASP A N 1
ATOM 5579 C CA . ASP A 1 679 ? 224.067 179.062 237.557 1.00 122.38 679 ASP A CA 1
ATOM 5580 C C . ASP A 1 679 ? 222.664 178.463 237.536 1.00 122.38 679 ASP A C 1
ATOM 5581 O O . ASP A 1 679 ? 222.162 178.085 236.471 1.00 122.38 679 ASP A O 1
ATOM 5586 N N . ASN A 1 680 ? 222.020 178.359 238.701 1.00 117.32 680 ASN A N 1
ATOM 5587 C CA . ASN A 1 680 ? 220.665 177.816 238.747 1.00 117.32 680 ASN A CA 1
ATOM 5588 C C . ASN A 1 680 ? 219.692 178.698 237.976 1.00 117.32 680 ASN A C 1
ATOM 5589 O O . ASN A 1 680 ? 218.846 178.197 237.227 1.00 117.32 680 ASN A O 1
ATOM 5594 N N . ILE A 1 681 ? 219.793 180.017 238.150 1.00 109.62 681 ILE A N 1
ATOM 5595 C CA . ILE A 1 681 ? 218.988 180.935 237.353 1.00 109.62 681 ILE A CA 1
ATOM 5596 C C . ILE A 1 681 ? 219.422 180.886 235.893 1.00 109.62 681 ILE A C 1
ATOM 5597 O O . ILE A 1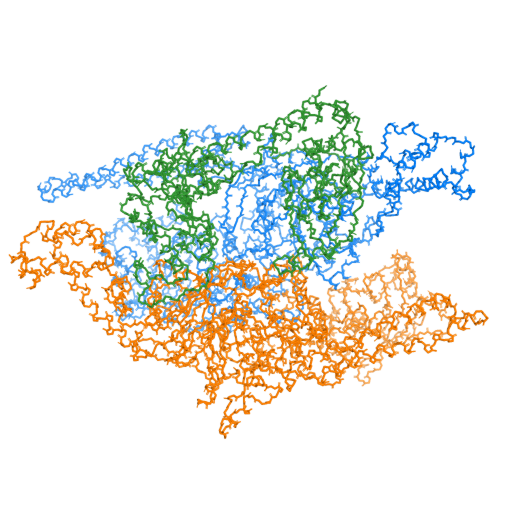 681 ? 218.599 181.023 234.978 1.00 109.62 681 ILE A O 1
ATOM 5602 N N . ARG A 1 682 ? 220.723 180.697 235.652 1.00 109.27 682 ARG A N 1
ATOM 5603 C CA . ARG A 1 682 ? 221.226 180.623 234.285 1.00 109.27 682 ARG A CA 1
ATOM 5604 C C . ARG A 1 682 ? 220.643 179.432 233.538 1.00 109.27 682 ARG A C 1
ATOM 5605 O O . ARG A 1 682 ? 220.288 179.550 232.359 1.00 109.27 682 ARG A O 1
ATOM 5613 N N . LYS A 1 683 ? 220.530 178.282 234.204 1.00 103.94 683 LYS A N 1
ATOM 5614 C CA . LYS A 1 683 ? 219.923 177.116 233.571 1.00 103.94 683 LYS A CA 1
ATOM 5615 C C . LYS A 1 683 ? 218.476 177.398 233.185 1.00 103.94 683 LYS A C 1
ATOM 5616 O O . LYS A 1 683 ? 218.031 177.037 232.089 1.00 103.94 683 LYS A O 1
ATOM 5622 N N . ASN A 1 684 ? 217.728 178.052 234.075 1.00 102.52 684 ASN A N 1
ATOM 5623 C CA . ASN A 1 684 ? 216.330 178.359 233.795 1.00 102.52 684 ASN A CA 1
ATOM 5624 C C . ASN A 1 684 ? 216.200 179.331 232.628 1.00 102.52 684 ASN A C 1
ATOM 5625 O O . ASN A 1 684 ? 215.344 179.160 231.753 1.00 102.52 684 ASN A O 1
ATOM 5630 N N . ILE A 1 685 ? 217.043 180.367 232.597 1.00 95.10 685 ILE A N 1
ATOM 5631 C CA . ILE A 1 685 ? 216.923 181.366 231.535 1.00 95.10 685 ILE A CA 1
ATOM 5632 C C . ILE A 1 685 ? 217.369 180.786 230.198 1.00 95.10 685 ILE A C 1
ATOM 5633 O O . ILE A 1 685 ? 216.862 181.174 229.139 1.00 95.10 685 ILE A O 1
ATOM 5638 N N . PHE A 1 686 ? 218.324 179.852 230.218 1.00 102.11 686 PHE A N 1
ATOM 5639 C CA . PHE A 1 686 ? 218.716 179.183 228.982 1.00 102.11 686 PHE A CA 1
ATOM 5640 C C . PHE A 1 686 ? 217.617 178.249 228.487 1.00 102.11 686 PHE A C 1
ATOM 5641 O O . PHE A 1 686 ? 217.303 178.216 227.292 1.00 102.11 686 PHE A O 1
ATOM 5649 N N . ARG A 1 687 ? 217.023 177.474 229.398 1.00 88.75 687 ARG A N 1
ATOM 5650 C CA . ARG A 1 687 ? 216.020 176.495 228.991 1.00 88.75 687 ARG A CA 1
ATOM 5651 C C . ARG A 1 687 ? 214.773 177.173 228.436 1.00 88.75 687 ARG A C 1
ATOM 5652 O O . ARG A 1 687 ? 214.164 176.687 227.476 1.00 88.75 687 ARG A O 1
ATOM 5660 N N . PHE A 1 688 ? 214.372 178.298 229.035 1.00 85.35 688 PHE A N 1
ATOM 5661 C CA . PHE A 1 688 ? 213.202 179.018 228.541 1.00 85.35 688 PHE A CA 1
ATOM 5662 C C . PHE A 1 688 ? 213.414 179.489 227.109 1.00 85.35 688 PHE A C 1
ATOM 5663 O O . PHE A 1 688 ? 212.503 179.403 226.277 1.00 85.35 688 PHE A O 1
ATOM 5671 N N . LEU A 1 689 ? 214.603 179.992 226.805 1.00 88.41 689 LEU A N 1
ATOM 5672 C CA . LEU A 1 689 ? 214.991 180.342 225.439 1.00 88.41 689 LEU A CA 1
ATOM 5673 C C . LEU A 1 689 ? 215.681 179.169 224.758 1.00 88.41 689 LEU A C 1
ATOM 5674 O O . LEU A 1 689 ? 216.885 179.200 224.508 1.00 88.41 689 LEU A O 1
ATOM 5679 N N . LYS A 1 690 ? 214.921 178.109 224.461 1.00 90.36 690 LYS A N 1
ATOM 5680 C CA . LYS A 1 690 ? 215.534 176.880 223.968 1.00 90.36 690 LYS A CA 1
ATOM 5681 C C . LYS A 1 690 ? 216.225 177.096 222.626 1.00 90.36 690 LYS A C 1
ATOM 5682 O O . LYS A 1 690 ? 217.322 176.573 222.399 1.00 90.36 690 LYS A O 1
ATOM 5688 N N . ASP A 1 691 ? 215.613 177.858 221.724 1.00 91.45 691 ASP A N 1
ATOM 5689 C CA . ASP A 1 691 ? 216.309 178.332 220.531 1.00 91.45 691 ASP A CA 1
ATOM 5690 C C . ASP A 1 691 ? 216.162 179.848 220.441 1.00 91.45 691 ASP A C 1
ATOM 5691 O O . ASP A 1 691 ? 215.395 180.375 219.630 1.00 91.45 691 ASP A O 1
ATOM 5696 N N . HIS A 1 692 ? 216.910 180.549 221.289 1.00 94.62 692 HIS A N 1
ATOM 5697 C CA . HIS A 1 692 ? 217.321 181.930 221.065 1.00 94.62 692 HIS A CA 1
ATOM 5698 C C . HIS A 1 692 ? 218.734 182.212 221.540 1.00 94.62 692 HIS A C 1
ATOM 5699 O O . HIS A 1 692 ? 219.339 183.185 221.079 1.00 94.62 692 HIS A O 1
ATOM 5706 N N . ILE A 1 693 ? 219.278 181.396 222.444 1.00 102.57 693 ILE A N 1
ATOM 5707 C CA . ILE A 1 693 ? 220.530 181.711 223.108 1.00 102.57 693 ILE A CA 1
ATOM 5708 C C . ILE A 1 693 ? 221.707 181.373 222.198 1.00 102.57 693 ILE A C 1
ATOM 5709 O O . ILE A 1 693 ? 221.609 180.569 221.264 1.00 102.57 693 ILE A O 1
ATOM 5714 N N . LYS A 1 694 ? 222.841 182.011 222.477 1.00 110.71 694 LYS A N 1
ATOM 5715 C CA . LYS A 1 694 ? 224.090 181.719 221.796 1.00 110.71 694 LYS A CA 1
ATOM 5716 C C . LYS A 1 694 ? 225.165 181.475 222.844 1.00 110.71 694 LYS A C 1
ATOM 5717 O O . LYS A 1 694 ? 225.033 181.878 224.002 1.00 110.71 694 LYS A O 1
ATOM 5723 N N . GLU A 1 695 ? 226.233 180.793 222.424 1.00 117.91 695 GLU A N 1
ATOM 5724 C CA . GLU A 1 695 ? 227.309 180.465 223.354 1.00 117.91 695 GLU A CA 1
ATOM 5725 C C . GLU A 1 695 ? 227.957 181.725 223.917 1.00 117.91 695 GLU A C 1
ATOM 5726 O O . GLU A 1 695 ? 228.322 181.770 225.098 1.00 117.91 695 GLU A O 1
ATOM 5732 N N . GLU A 1 696 ? 228.098 182.763 223.088 1.00 121.41 696 GLU A N 1
ATOM 5733 C CA . GLU A 1 696 ? 228.694 184.013 223.545 1.00 121.41 696 GLU A CA 1
ATOM 5734 C C . GLU A 1 696 ? 227.900 184.655 224.674 1.00 121.41 696 GLU A C 1
ATOM 5735 O O . GLU A 1 696 ? 228.463 185.441 225.443 1.00 121.41 696 GLU A O 1
ATOM 5741 N N . ASP A 1 697 ? 226.611 184.341 224.793 1.00 115.16 697 ASP A N 1
ATOM 5742 C CA . ASP A 1 697 ? 225.784 184.872 225.867 1.00 115.16 697 ASP A CA 1
ATOM 5743 C C . ASP A 1 697 ? 225.978 184.133 227.184 1.00 115.16 697 ASP A C 1
ATOM 5744 O O . ASP A 1 697 ? 225.407 184.550 228.198 1.00 115.16 697 ASP A O 1
ATOM 5749 N N . LYS A 1 698 ? 226.761 183.052 227.197 1.00 117.71 698 LYS A N 1
ATOM 5750 C CA . LYS A 1 698 ? 226.994 182.303 228.425 1.00 117.71 698 LYS A CA 1
ATOM 5751 C C . LYS A 1 698 ? 227.827 183.077 229.439 1.00 117.71 698 LYS A C 1
ATOM 5752 O O . LYS A 1 698 ? 227.890 182.668 230.604 1.00 117.71 698 LYS A O 1
ATOM 5758 N N . ASN A 1 699 ? 228.457 184.181 229.034 1.00 117.55 699 ASN A N 1
ATOM 5759 C CA . ASN A 1 699 ? 229.302 184.962 229.925 1.00 117.55 699 ASN A CA 1
ATOM 5760 C C . ASN A 1 699 ? 228.682 186.279 230.367 1.00 117.55 699 ASN A C 1
ATOM 5761 O O . ASN A 1 699 ? 229.212 186.910 231.286 1.00 117.55 699 ASN A O 1
ATOM 5766 N N . LEU A 1 700 ? 227.588 186.707 229.744 1.00 110.18 700 LEU A N 1
ATOM 5767 C CA . LEU A 1 700 ? 226.970 187.974 230.100 1.00 110.18 700 LEU A CA 1
ATOM 5768 C C . LEU A 1 700 ? 226.325 187.894 231.481 1.00 110.18 700 LEU A C 1
ATOM 5769 O O . LEU A 1 700 ? 225.972 186.820 231.975 1.00 110.18 700 LEU A O 1
ATOM 5774 N N . GLU A 1 701 ? 226.179 189.059 232.105 1.00 109.95 701 GLU A N 1
ATOM 5775 C CA . GLU A 1 701 ? 225.550 189.139 233.413 1.00 109.95 701 GLU A CA 1
ATOM 5776 C C . GLU A 1 701 ? 224.060 188.821 233.307 1.00 109.95 701 GLU A C 1
ATOM 5777 O O . GLU A 1 701 ? 223.447 188.929 232.242 1.00 109.95 701 GLU A O 1
ATOM 5783 N N . ILE A 1 702 ? 223.482 188.412 234.440 1.00 111.68 702 ILE A N 1
ATOM 5784 C CA . ILE A 1 702 ? 222.072 188.033 234.469 1.00 111.68 702 ILE A CA 1
ATOM 5785 C C . ILE A 1 702 ? 221.193 189.204 234.048 1.00 111.68 702 ILE A C 1
ATOM 5786 O O . ILE A 1 702 ? 220.218 189.033 233.306 1.00 111.68 702 ILE A O 1
ATOM 5791 N N . LYS A 1 703 ? 221.524 190.411 234.512 1.00 114.90 703 LYS A N 1
ATOM 5792 C CA . LYS A 1 703 ? 220.745 191.586 234.135 1.00 114.90 703 LYS A CA 1
ATOM 5793 C C . LYS A 1 703 ? 220.820 191.842 232.635 1.00 114.90 703 LYS A C 1
ATOM 5794 O O . LYS A 1 703 ? 219.812 192.182 232.005 1.00 114.90 703 LYS A O 1
ATOM 5800 N N . ASP A 1 704 ? 222.006 191.681 232.043 1.00 112.24 704 ASP A N 1
ATOM 5801 C CA . ASP A 1 704 ? 222.161 191.949 230.617 1.00 112.24 704 ASP A CA 1
ATOM 5802 C C . ASP A 1 704 ? 221.443 190.914 229.760 1.00 112.24 704 ASP A C 1
ATOM 5803 O O . ASP A 1 704 ? 220.921 191.256 228.693 1.00 112.24 704 ASP A O 1
ATOM 5808 N N . LEU A 1 705 ? 221.415 189.652 230.196 1.00 108.02 705 LEU A N 1
ATOM 5809 C CA . LEU A 1 705 ? 220.744 188.618 229.414 1.00 108.02 705 LEU A CA 1
ATOM 5810 C C . LEU A 1 705 ? 219.253 188.901 229.284 1.00 108.02 705 LEU A C 1
ATOM 5811 O O . LEU A 1 705 ? 218.684 188.786 228.193 1.00 108.02 705 LEU A O 1
ATOM 5816 N N . LEU A 1 706 ? 218.602 189.274 230.386 1.00 108.08 706 LEU A N 1
ATOM 5817 C CA . LEU A 1 706 ? 217.184 189.603 230.333 1.00 108.08 706 LEU A CA 1
ATOM 5818 C C . LEU A 1 706 ? 216.917 190.931 229.637 1.00 108.08 706 LEU A C 1
ATOM 5819 O O . LEU A 1 706 ? 215.778 191.176 229.227 1.00 108.08 706 LEU A O 1
ATOM 5824 N N . ILE A 1 707 ? 217.927 191.784 229.496 1.00 106.01 707 ILE A N 1
ATOM 5825 C CA . ILE A 1 707 ? 217.780 193.036 228.760 1.00 106.01 707 ILE A CA 1
ATOM 5826 C C . ILE A 1 707 ? 218.041 192.834 227.275 1.00 106.01 707 ILE A C 1
ATOM 5827 O O . ILE A 1 707 ? 217.298 193.336 226.427 1.00 106.01 707 ILE A O 1
ATOM 5832 N N . LYS A 1 708 ? 219.101 192.092 226.942 1.00 102.31 708 LYS A N 1
ATOM 5833 C CA . LYS A 1 708 ? 219.401 191.812 225.542 1.00 102.31 708 LYS A CA 1
ATOM 5834 C C . LYS A 1 708 ? 218.280 191.019 224.886 1.00 102.31 708 LYS A C 1
ATOM 5835 O O . LYS A 1 708 ? 217.887 191.306 223.749 1.00 102.31 708 LYS A O 1
ATOM 5841 N N . TYR A 1 709 ? 217.744 190.024 225.591 1.00 97.99 709 TYR A N 1
ATOM 5842 C CA . TYR A 1 709 ? 216.694 189.168 225.063 1.00 97.99 709 TYR A CA 1
ATOM 5843 C C . TYR A 1 709 ? 215.297 189.689 225.378 1.00 97.99 709 TYR A C 1
ATOM 5844 O O . TYR A 1 709 ? 214.316 188.961 225.190 1.00 97.99 709 TYR A O 1
ATOM 5853 N N . ALA A 1 710 ? 215.187 190.926 225.854 1.00 101.33 710 ALA A N 1
ATOM 5854 C CA . ALA A 1 710 ? 213.889 191.563 225.991 1.00 101.33 710 ALA A CA 1
ATOM 5855 C C . ALA A 1 710 ? 213.270 191.765 224.610 1.00 101.33 710 ALA A C 1
ATOM 5856 O O . ALA A 1 710 ? 213.929 191.618 223.576 1.00 101.33 710 ALA A O 1
ATOM 5858 N N . GLU A 1 711 ? 211.969 192.074 224.599 1.00 106.86 711 GLU A N 1
ATOM 5859 C CA . GLU A 1 711 ? 211.179 192.225 223.378 1.00 106.86 711 GLU A CA 1
ATOM 5860 C C . GLU A 1 711 ? 211.020 190.872 222.689 1.00 106.86 711 GLU A C 1
ATOM 5861 O O . GLU A 1 711 ? 210.345 190.760 221.660 1.00 106.86 711 GLU A O 1
ATOM 5867 N N . GLU A 1 712 ? 211.625 189.844 223.258 1.00 99.16 712 GLU A N 1
ATOM 5868 C CA . GLU A 1 712 ? 211.519 188.462 222.810 1.00 99.16 712 GLU A CA 1
ATOM 5869 C C . GLU A 1 712 ? 211.092 187.530 223.932 1.00 99.16 712 GLU A C 1
ATOM 5870 O O . GLU A 1 712 ? 210.479 186.494 223.665 1.00 99.16 712 GLU A O 1
ATOM 5876 N N . ILE A 1 713 ? 211.396 187.880 225.185 1.00 92.71 713 ILE A N 1
ATOM 5877 C CA . ILE A 1 713 ? 210.910 187.100 226.321 1.00 92.71 713 ILE A CA 1
ATOM 5878 C C . ILE A 1 713 ? 209.388 187.088 226.331 1.00 92.71 713 ILE A C 1
ATOM 5879 O O . ILE A 1 713 ? 208.756 186.042 226.514 1.00 92.71 713 ILE A O 1
ATOM 5884 N N . SER A 1 714 ? 208.779 188.256 226.121 1.00 95.66 714 SER A N 1
ATOM 5885 C CA . SER A 1 714 ? 207.323 188.344 226.093 1.00 95.66 714 SER A CA 1
ATOM 5886 C C . SER A 1 714 ? 206.749 187.543 224.931 1.00 95.66 714 SER A C 1
ATOM 5887 O O . SER A 1 714 ? 205.687 186.923 225.056 1.00 95.66 714 SER A O 1
ATOM 5890 N N . SER A 1 715 ? 207.441 187.546 223.789 1.00 94.32 715 SER A N 1
ATOM 5891 C CA . SER A 1 715 ? 206.944 186.836 222.615 1.00 94.32 715 SER A CA 1
ATOM 5892 C C . SER A 1 715 ? 206.844 185.337 222.869 1.00 94.32 715 SER A C 1
ATOM 5893 O O . SER A 1 715 ? 205.916 184.677 222.390 1.00 94.32 715 SER A O 1
ATOM 5896 N N . ILE A 1 716 ? 207.792 184.783 223.621 1.00 88.82 716 ILE A N 1
ATOM 5897 C CA . ILE A 1 716 ? 207.803 183.356 223.924 1.00 88.82 716 ILE A CA 1
ATOM 5898 C C . ILE A 1 716 ? 207.071 183.125 225.241 1.00 88.82 716 ILE A C 1
ATOM 5899 O O . ILE A 1 716 ? 207.096 182.022 225.800 1.00 88.82 716 ILE A O 1
ATOM 5904 N N . SER A 1 717 ? 206.393 184.158 225.735 1.00 91.75 717 SER A N 1
ATOM 5905 C CA . SER A 1 717 ? 205.649 184.100 226.988 1.00 91.75 717 SER A CA 1
ATOM 5906 C C . SER A 1 717 ? 204.169 184.383 226.764 1.00 91.75 717 SER A C 1
ATOM 5907 O O . SER A 1 717 ? 203.522 185.071 227.556 1.00 91.75 717 SER A O 1
ATOM 5910 N N . LYS A 1 718 ? 203.613 183.854 225.677 1.00 92.27 718 LYS A N 1
ATOM 5911 C CA . LYS A 1 718 ? 202.199 184.003 225.371 1.00 92.27 718 LYS A CA 1
ATOM 5912 C C . LYS A 1 718 ? 201.595 182.641 225.071 1.00 92.27 718 LYS A C 1
ATOM 5913 O O . LYS A 1 718 ? 202.258 181.755 224.525 1.00 92.27 718 LYS A O 1
ATOM 5919 N N . HIS A 1 719 ? 200.326 182.483 225.432 1.00 98.10 719 HIS A N 1
ATOM 5920 C CA . HIS A 1 719 ? 199.595 181.259 225.137 1.00 98.10 719 HIS A CA 1
ATOM 5921 C C . HIS A 1 719 ? 199.180 181.269 223.667 1.00 98.10 719 HIS A C 1
ATOM 5922 O O . HIS A 1 719 ? 199.605 182.119 222.879 1.00 98.10 719 HIS A O 1
ATOM 5929 N N . GLU A 1 720 ? 198.332 180.317 223.277 1.00 104.07 720 GLU A N 1
ATOM 5930 C CA . GLU A 1 720 ? 197.950 180.138 221.882 1.00 104.07 720 GLU A CA 1
ATOM 5931 C C . GLU A 1 720 ? 196.687 180.903 221.510 1.00 104.07 720 GLU A C 1
ATOM 5932 O O . GLU A 1 720 ? 195.919 180.433 220.660 1.00 104.07 720 GLU A O 1
ATOM 5938 N N . LYS A 1 721 ? 196.449 182.050 222.138 1.00 111.86 721 LYS A N 1
ATOM 5939 C CA . LYS A 1 721 ? 195.317 182.948 221.858 1.00 111.86 721 LYS A CA 1
ATOM 5940 C C . LYS A 1 721 ? 194.020 182.128 221.917 1.00 111.86 721 LYS A C 1
ATOM 5941 O O . LYS A 1 721 ? 193.914 181.182 222.708 1.00 111.86 721 LYS A O 1
ATOM 5947 N N . GLU A 1 722 ? 193.019 182.464 221.105 1.00 118.66 722 GLU A N 1
ATOM 5948 C CA . GLU A 1 722 ? 191.747 181.758 221.183 1.00 118.66 722 GLU A CA 1
ATOM 5949 C C . GLU A 1 722 ? 191.886 180.340 220.641 1.00 118.66 722 GLU A C 1
ATOM 5950 O O . GLU A 1 722 ? 191.706 180.094 219.444 1.00 118.66 722 GLU A O 1
ATOM 5956 N N . THR A 1 723 ? 192.207 179.399 221.527 1.00 103.12 723 THR A N 1
ATOM 5957 C CA . THR A 1 723 ? 192.320 177.991 221.156 1.00 103.12 723 THR A CA 1
ATOM 5958 C C . THR A 1 723 ? 192.250 177.158 222.425 1.00 103.12 723 THR A C 1
ATOM 5959 O O . THR A 1 723 ? 193.126 177.274 223.288 1.00 103.12 723 THR A O 1
ATOM 5963 N N . ASP A 1 724 ? 191.217 176.328 222.540 1.00 103.85 724 ASP A N 1
ATOM 5964 C CA . ASP A 1 724 ? 191.069 175.413 223.662 1.00 103.85 724 ASP A CA 1
ATOM 5965 C C . ASP A 1 724 ? 191.646 174.032 223.378 1.00 103.85 724 ASP A C 1
ATOM 5966 O O . ASP A 1 724 ? 191.524 173.135 224.217 1.00 103.85 724 ASP A O 1
ATOM 5971 N N . VAL A 1 725 ? 192.262 173.843 222.217 1.00 94.99 725 VAL A N 1
ATOM 5972 C CA . VAL A 1 725 ? 192.842 172.563 221.831 1.00 94.99 725 VAL A CA 1
ATOM 5973 C C . VAL A 1 725 ? 194.295 172.454 222.269 1.00 94.99 725 VAL A C 1
ATOM 5974 O O . VAL A 1 725 ? 194.705 171.446 222.842 1.00 94.99 725 VAL A O 1
ATOM 5978 N N . PHE A 1 726 ? 195.091 173.491 222.005 1.00 89.47 726 PHE A N 1
ATOM 5979 C CA . PHE A 1 726 ? 196.500 173.469 222.373 1.00 89.47 726 PHE A CA 1
ATOM 5980 C C . PHE A 1 726 ? 196.728 173.779 223.845 1.00 89.47 726 PHE A C 1
ATOM 5981 O O . PHE A 1 726 ? 197.827 173.533 224.353 1.00 89.47 726 PHE A O 1
ATOM 5989 N N . GLY A 1 727 ? 195.722 174.307 224.539 1.00 89.02 727 GLY A N 1
ATOM 5990 C CA . GLY A 1 727 ? 195.875 174.682 225.929 1.00 89.02 727 GLY A CA 1
ATOM 5991 C C . GLY A 1 727 ? 196.482 176.059 226.093 1.00 89.02 727 GLY A C 1
ATOM 5992 O O . GLY A 1 727 ? 196.756 176.786 225.134 1.00 89.02 727 GLY A O 1
ATOM 5993 N N . PHE A 1 728 ? 196.697 176.425 227.354 1.00 89.04 728 PHE A N 1
ATOM 5994 C CA . PHE A 1 728 ? 197.290 177.719 227.694 1.00 89.04 728 PHE A CA 1
ATOM 5995 C C . PHE A 1 728 ? 198.815 177.609 227.745 1.00 89.04 728 PHE A C 1
ATOM 5996 O O . PHE A 1 728 ? 199.463 177.895 228.751 1.00 89.04 728 PHE A O 1
ATOM 6004 N N . TYR A 1 729 ? 199.384 177.179 226.622 1.00 86.66 729 TYR A N 1
ATOM 6005 C CA . TYR A 1 729 ? 200.823 177.015 226.491 1.00 86.66 729 TYR A CA 1
ATOM 6006 C C . TYR A 1 729 ? 201.263 177.534 225.133 1.00 86.66 729 TYR A C 1
ATOM 6007 O O . TYR A 1 729 ? 200.521 177.431 224.153 1.00 86.66 729 TYR A O 1
ATOM 6016 N N . ASN A 1 730 ? 202.470 178.095 225.080 1.00 87.03 730 ASN A N 1
ATOM 6017 C CA . ASN A 1 730 ? 203.047 178.489 223.802 1.00 87.03 730 ASN A CA 1
ATOM 6018 C C . ASN A 1 730 ? 203.353 177.241 222.987 1.00 87.03 730 ASN A C 1
ATOM 6019 O O . ASN A 1 730 ? 204.245 176.465 223.345 1.00 87.03 730 ASN A O 1
ATOM 6024 N N . ALA A 1 731 ? 202.613 177.036 221.896 1.00 84.42 731 ALA A N 1
ATOM 6025 C CA . ALA A 1 731 ? 202.764 175.809 221.122 1.00 84.42 731 ALA A CA 1
ATOM 6026 C C . ALA A 1 731 ? 204.165 175.684 220.542 1.00 84.42 731 ALA A C 1
ATOM 6027 O O . ALA A 1 731 ? 204.707 174.577 220.455 1.00 84.42 731 ALA A O 1
ATOM 6029 N N . TRP A 1 732 ? 204.773 176.807 220.155 1.00 85.92 732 TRP A N 1
ATOM 6030 C CA . TRP A 1 732 ? 206.064 176.758 219.477 1.00 85.92 732 TRP A CA 1
ATOM 6031 C C . TRP A 1 732 ? 207.121 176.085 220.345 1.00 85.92 732 TRP A C 1
ATOM 6032 O O . TRP A 1 732 ? 207.887 175.243 219.867 1.00 85.92 732 TRP A O 1
ATOM 6043 N N . TRP A 1 733 ? 207.167 176.435 221.631 1.00 85.16 733 TRP A N 1
ATOM 6044 C CA . TRP A 1 733 ? 208.111 175.792 222.542 1.00 85.16 733 TRP A CA 1
ATOM 6045 C C . TRP A 1 733 ? 207.763 174.319 222.737 1.00 85.16 733 TRP A C 1
ATOM 6046 O O . TRP A 1 733 ? 208.624 173.434 222.616 1.00 85.16 733 TRP A O 1
ATOM 6057 N N . VAL A 1 734 ? 206.491 174.040 223.031 1.00 83.92 734 VAL A N 1
ATOM 6058 C CA . VAL A 1 734 ? 206.058 172.667 223.261 1.00 83.92 734 VAL A CA 1
ATOM 6059 C C . VAL A 1 734 ? 206.209 171.837 221.995 1.00 83.92 734 VAL A C 1
ATOM 6060 O O . VAL A 1 734 ? 206.652 170.685 222.045 1.00 83.92 734 VAL A O 1
ATOM 6064 N N . PHE A 1 735 ? 205.832 172.398 220.842 1.00 85.21 735 PHE A N 1
ATOM 6065 C CA . PHE A 1 735 ? 206.003 171.669 219.589 1.00 85.21 735 PHE A CA 1
ATOM 6066 C C . PHE A 1 735 ? 207.475 171.428 219.290 1.00 85.21 735 PHE A C 1
ATOM 6067 O O . PHE A 1 735 ? 207.844 170.359 218.795 1.00 85.21 735 PHE A O 1
ATOM 6075 N N . GLY A 1 736 ? 208.329 172.414 219.570 1.00 85.99 736 GLY A N 1
ATOM 6076 C CA . GLY A 1 736 ? 209.752 172.223 219.364 1.00 85.99 736 GLY A CA 1
ATOM 6077 C C . GLY A 1 736 ? 210.319 171.100 220.204 1.00 85.99 736 GLY A C 1
ATOM 6078 O O . GLY A 1 736 ? 211.177 170.345 219.740 1.00 85.99 736 GLY A O 1
ATOM 6079 N N . GLU A 1 737 ? 209.853 170.971 221.444 1.00 90.45 737 GLU A N 1
ATOM 6080 C CA . GLU A 1 737 ? 210.289 169.854 222.277 1.00 90.45 737 GLU A CA 1
ATOM 6081 C C . GLU A 1 737 ? 209.727 168.517 221.790 1.00 90.45 737 GLU A C 1
ATOM 6082 O O . GLU A 1 737 ? 210.455 167.518 221.711 1.00 90.45 737 GLU A O 1
ATOM 6088 N N . VAL A 1 738 ? 208.435 168.491 221.452 1.00 85.16 738 VAL A N 1
ATOM 6089 C CA . VAL A 1 738 ? 207.781 167.247 221.049 1.00 85.16 738 VAL A CA 1
ATOM 6090 C C . VAL A 1 738 ? 208.399 166.712 219.764 1.00 85.16 738 VAL A C 1
ATOM 6091 O O . VAL A 1 738 ? 208.676 165.513 219.637 1.00 85.16 738 VAL A O 1
ATOM 6095 N N . ALA A 1 739 ? 208.628 167.595 218.793 1.00 88.42 739 ALA A N 1
ATOM 6096 C CA . ALA A 1 739 ? 209.232 167.213 217.524 1.00 88.42 739 ALA A CA 1
ATOM 6097 C C . ALA A 1 739 ? 210.628 166.652 217.750 1.00 88.42 739 ALA A C 1
ATOM 6098 O O . ALA A 1 739 ? 211.035 165.699 217.078 1.00 88.42 739 ALA A O 1
ATOM 6100 N N . LYS A 1 740 ? 211.371 167.243 218.687 1.00 94.14 740 LYS A N 1
ATOM 6101 C CA . LYS A 1 740 ? 212.676 166.702 219.045 1.00 94.14 740 LYS A CA 1
ATOM 6102 C C . LYS A 1 740 ? 212.548 165.284 219.583 1.00 94.14 740 LYS A C 1
ATOM 6103 O O . LYS A 1 740 ? 213.318 164.394 219.208 1.00 94.14 740 LYS A O 1
ATOM 6109 N N . GLU A 1 741 ? 211.578 165.051 220.470 1.00 94.86 741 GLU A N 1
ATOM 6110 C CA . GLU A 1 741 ? 211.367 163.693 220.963 1.00 94.86 741 GLU A CA 1
ATOM 6111 C C . GLU A 1 741 ? 210.717 162.811 219.901 1.00 94.86 741 GLU A C 1
ATOM 6112 O O . GLU A 1 741 ? 211.152 161.678 219.663 1.00 94.86 741 GLU A O 1
ATOM 6118 N N . LEU A 1 742 ? 209.669 163.312 219.252 1.00 92.76 742 LEU A N 1
ATOM 6119 C CA . LEU A 1 742 ? 208.968 162.554 218.214 1.00 92.76 742 LEU A CA 1
ATOM 6120 C C . LEU A 1 742 ? 209.388 163.059 216.834 1.00 92.76 742 LEU A C 1
ATOM 6121 O O . LEU A 1 742 ? 208.723 163.878 216.200 1.00 92.76 742 LEU A O 1
ATOM 6126 N N . ASP A 1 743 ? 210.521 162.542 216.372 1.00 92.76 743 ASP A N 1
ATOM 6127 C CA . ASP A 1 743 ? 211.101 162.951 215.103 1.00 92.76 743 ASP A CA 1
ATOM 6128 C C . ASP A 1 743 ? 211.110 161.789 214.118 1.00 92.76 743 ASP A C 1
ATOM 6129 O O . ASP A 1 743 ? 211.414 160.648 214.476 1.00 92.76 743 ASP A O 1
ATOM 6134 N N . TYR A 1 744 ? 210.769 162.092 212.863 1.00 83.42 744 TYR A N 1
ATOM 6135 C CA . TYR A 1 744 ? 210.772 161.096 211.803 1.00 83.42 744 TYR A CA 1
ATOM 6136 C C . TYR A 1 744 ? 211.059 161.780 210.475 1.00 83.42 744 TYR A C 1
ATOM 6137 O O . TYR A 1 744 ? 210.613 162.917 210.265 1.00 83.42 744 TYR A O 1
ATOM 6146 N N . PRO A 1 745 ? 211.793 161.130 209.573 1.00 79.37 745 PRO A N 1
ATOM 6147 C CA . PRO A 1 745 ? 212.108 161.759 208.287 1.00 79.37 745 PRO A CA 1
ATOM 6148 C C . PRO A 1 745 ? 210.867 161.952 207.432 1.00 79.37 745 PRO A C 1
ATOM 6149 O O . PRO A 1 745 ? 209.914 161.171 207.489 1.00 79.37 745 PRO A O 1
ATOM 6153 N N . ILE A 1 746 ? 210.890 163.013 206.628 1.00 81.01 746 ILE A N 1
ATOM 6154 C CA . ILE A 1 746 ? 209.768 163.382 205.774 1.00 81.01 746 ILE A CA 1
ATOM 6155 C C . ILE A 1 746 ? 210.293 163.697 204.381 1.00 81.01 746 ILE A C 1
ATOM 6156 O O . ILE A 1 746 ? 211.262 164.449 204.234 1.00 81.01 746 ILE A O 1
ATOM 6161 N N . PHE A 1 747 ? 209.652 163.123 203.366 1.00 79.16 747 PHE A N 1
ATOM 6162 C CA . PHE A 1 747 ? 210.036 163.372 201.985 1.00 79.16 747 PHE A CA 1
ATOM 6163 C C . PHE A 1 747 ? 209.760 164.823 201.604 1.00 79.16 747 PHE A C 1
ATOM 6164 O O . PHE A 1 747 ? 208.837 165.460 202.117 1.00 79.16 747 PHE A O 1
ATOM 6172 N N . MET A 1 748 ? 210.579 165.345 200.694 1.00 81.79 748 MET A N 1
ATOM 6173 C CA . MET A 1 748 ? 210.509 166.752 200.309 1.00 81.79 748 MET A CA 1
ATOM 6174 C C . MET A 1 748 ? 210.998 166.885 198.876 1.00 81.79 748 MET A C 1
ATOM 6175 O O . MET A 1 748 ? 212.149 166.550 198.585 1.00 81.79 748 MET A O 1
ATOM 6180 N N . ALA A 1 749 ? 210.136 167.375 197.987 1.00 80.75 749 ALA A N 1
ATOM 6181 C CA . ALA A 1 749 ? 210.513 167.539 196.590 1.00 80.75 749 ALA A CA 1
ATOM 6182 C C . ALA A 1 749 ? 209.672 168.643 195.968 1.00 80.75 749 ALA A C 1
ATOM 6183 O O . ALA A 1 749 ? 208.630 169.030 196.501 1.00 80.75 749 ALA A O 1
ATOM 6185 N N . GLU A 1 750 ? 210.146 169.145 194.830 1.00 91.56 750 GLU A N 1
ATOM 6186 C CA . GLU A 1 750 ? 209.434 170.163 194.072 1.00 91.56 750 GLU A CA 1
ATOM 6187 C C . GLU A 1 750 ? 209.508 169.827 192.590 1.00 91.56 750 GLU A C 1
ATOM 6188 O O . GLU A 1 750 ? 210.417 169.131 192.132 1.00 91.56 750 GLU A O 1
ATOM 6194 N N . ALA A 1 751 ? 208.532 170.333 191.841 1.00 91.00 751 ALA A N 1
ATOM 6195 C CA . ALA A 1 751 ? 208.460 170.144 190.399 1.00 91.00 751 ALA A CA 1
ATOM 6196 C C . ALA A 1 751 ? 208.423 171.503 189.719 1.00 91.00 751 ALA A C 1
ATOM 6197 O O . ALA A 1 751 ? 207.688 172.397 190.150 1.00 91.00 751 ALA A O 1
ATOM 6199 N N . GLU A 1 752 ? 209.217 171.657 188.660 1.00 101.12 752 GLU A N 1
ATOM 6200 C CA . GLU A 1 752 ? 209.261 172.902 187.905 1.00 101.12 752 GLU A CA 1
ATOM 6201 C C . GLU A 1 752 ? 208.509 172.827 186.584 1.00 101.12 752 GLU A C 1
ATOM 6202 O O . GLU A 1 752 ? 208.279 173.870 185.963 1.00 101.12 752 GLU A O 1
ATOM 6208 N N . ASN A 1 753 ? 208.120 171.633 186.143 1.00 96.52 753 ASN A N 1
ATOM 6209 C CA . ASN A 1 753 ? 207.392 171.474 184.887 1.00 96.52 753 ASN A CA 1
ATOM 6210 C C . ASN A 1 753 ? 206.608 170.172 184.961 1.00 96.52 753 ASN A C 1
ATOM 6211 O O . ASN A 1 753 ? 207.201 169.092 185.033 1.00 96.52 753 ASN A O 1
ATOM 6216 N N . VAL A 1 754 ? 205.279 170.278 184.941 1.00 88.97 754 VAL A N 1
ATOM 6217 C CA . VAL A 1 754 ? 204.434 169.100 185.112 1.00 88.97 754 VAL A CA 1
ATOM 6218 C C . VAL A 1 754 ? 204.333 168.308 183.814 1.00 88.97 754 VAL A C 1
ATOM 6219 O O . VAL A 1 754 ? 204.118 167.091 183.831 1.00 88.97 754 VAL A O 1
ATOM 6223 N N . GLY A 1 755 ? 204.472 168.977 182.674 1.00 94.03 755 GLY A N 1
ATOM 6224 C CA . GLY A 1 755 ? 204.402 168.289 181.400 1.00 94.03 755 GLY A CA 1
ATOM 6225 C C . GLY A 1 755 ? 203.513 168.982 180.391 1.00 94.03 755 GLY A C 1
ATOM 6226 O O . GLY A 1 755 ? 203.667 168.794 179.181 1.00 94.03 755 GLY A O 1
ATOM 6227 N N . TYR A 1 756 ? 202.571 169.779 180.879 1.00 91.12 756 TYR A N 1
ATOM 6228 C CA . TYR A 1 756 ? 201.659 170.540 180.041 1.00 91.12 756 TYR A CA 1
ATOM 6229 C C . TYR A 1 756 ? 201.795 172.027 180.340 1.00 91.12 756 TYR A C 1
ATOM 6230 O O . TYR A 1 756 ? 202.301 172.436 181.387 1.00 91.12 756 TYR A O 1
ATOM 6239 N N . LYS A 1 757 ? 201.331 172.842 179.392 1.00 91.44 757 LYS A N 1
ATOM 6240 C CA . LYS A 1 757 ? 201.217 174.278 179.591 1.00 91.44 757 LYS A CA 1
ATOM 6241 C C . LYS A 1 757 ? 199.924 174.717 178.901 1.00 91.44 757 LYS A C 1
ATOM 6242 O O . LYS A 1 757 ? 199.876 175.028 177.711 1.00 91.44 757 LYS A O 1
ATOM 6248 N N . ARG A 1 758 ? 198.838 174.734 179.667 1.00 96.00 758 ARG A N 1
ATOM 6249 C CA . ARG A 1 758 ? 197.548 175.107 179.109 1.00 96.00 758 ARG A CA 1
ATOM 6250 C C . ARG A 1 758 ? 197.426 176.623 179.024 1.00 96.00 758 ARG A C 1
ATOM 6251 O O . ARG A 1 758 ? 197.950 177.361 179.862 1.00 96.00 758 ARG A O 1
ATOM 6259 N N . THR A 1 759 ? 196.725 177.084 177.994 1.00 99.06 759 THR A N 1
ATOM 6260 C CA . THR A 1 759 ? 196.532 178.508 177.772 1.00 99.06 759 THR A CA 1
ATOM 6261 C C . THR A 1 759 ? 195.135 178.728 177.212 1.00 99.06 759 THR A C 1
ATOM 6262 O O . THR A 1 759 ? 194.348 177.791 177.060 1.00 99.06 759 THR A O 1
ATOM 6266 N N . LYS A 1 760 ? 194.833 179.988 176.903 1.00 97.57 760 LYS A N 1
ATOM 6267 C CA . LYS A 1 760 ? 193.524 180.346 176.374 1.00 97.57 760 LYS A CA 1
ATOM 6268 C C . LYS A 1 760 ? 193.381 179.895 174.926 1.00 97.57 760 LYS A C 1
ATOM 6269 O O . LYS A 1 760 ? 192.296 179.994 174.343 1.00 97.57 760 LYS A O 1
ATOM 6275 N N . LYS A 1 761 ? 194.467 179.401 174.339 1.00 100.67 761 LYS A N 1
ATOM 6276 C CA . LYS A 1 761 ? 194.490 178.915 172.963 1.00 100.67 761 LYS A CA 1
ATOM 6277 C C . LYS A 1 761 ? 194.990 177.477 172.920 1.00 100.67 761 LYS A C 1
ATOM 6278 O O . LYS A 1 761 ? 195.841 177.107 172.108 1.00 100.67 761 LYS A O 1
ATOM 6284 N N . GLY A 1 762 ? 194.463 176.644 173.806 1.00 101.10 762 GLY A N 1
ATOM 6285 C CA . GLY A 1 762 ? 194.823 175.243 173.852 1.00 101.10 762 GLY A CA 1
ATOM 6286 C C . GLY A 1 762 ? 195.906 174.942 174.868 1.00 101.10 762 GLY A C 1
ATOM 6287 O O . GLY A 1 762 ? 196.053 175.609 175.895 1.00 101.10 762 GLY A O 1
ATOM 6288 N N . GLU A 1 763 ? 196.673 173.896 174.569 1.00 102.95 763 GLU A N 1
ATOM 6289 C CA . GLU A 1 763 ? 197.789 173.483 175.407 1.00 102.95 763 GLU A CA 1
ATOM 6290 C C . GLU A 1 763 ? 198.930 173.017 174.514 1.00 102.95 763 GLU A C 1
ATOM 6291 O O . GLU A 1 763 ? 198.796 172.928 173.291 1.00 102.95 763 GLU A O 1
ATOM 6297 N N . LYS A 1 764 ? 200.067 172.714 175.143 1.00 98.04 764 LYS A N 1
ATOM 6298 C CA . LYS A 1 764 ? 201.258 172.312 174.415 1.00 98.04 764 LYS A CA 1
ATOM 6299 C C . LYS A 1 764 ? 202.109 171.405 175.289 1.00 98.04 764 LYS A C 1
ATOM 6300 O O . LYS A 1 764 ? 202.183 171.623 176.507 1.00 98.04 764 LYS A O 1
ATOM 6306 N N . PRO A 1 765 ? 202.744 170.385 174.712 1.00 94.97 765 PRO A N 1
ATOM 6307 C CA . PRO A 1 765 ? 203.592 169.496 175.513 1.00 94.97 765 PRO A CA 1
ATOM 6308 C C . PRO A 1 765 ? 204.776 170.238 176.114 1.00 94.97 765 PRO A C 1
ATOM 6309 O O . PRO A 1 765 ? 205.341 171.152 175.509 1.00 94.97 765 PRO A O 1
ATOM 6313 N N . MET A 1 766 ? 205.146 169.830 177.319 1.00 99.29 766 MET A N 1
ATOM 6314 C CA . MET A 1 766 ? 206.268 170.389 178.054 1.00 99.29 766 MET A CA 1
ATOM 6315 C C . MET A 1 766 ? 207.017 169.251 178.727 1.00 99.29 766 MET A C 1
ATOM 6316 O O . MET A 1 766 ? 206.466 168.159 178.904 1.00 99.29 766 MET A O 1
ATOM 6321 N N . PRO A 1 767 ? 208.281 169.465 179.091 1.00 98.41 767 PRO A N 1
ATOM 6322 C CA . PRO A 1 767 ? 209.003 168.441 179.854 1.00 98.41 767 PRO A CA 1
ATOM 6323 C C . PRO A 1 767 ? 208.297 168.140 181.167 1.00 98.41 767 PRO A C 1
ATOM 6324 O O . PRO A 1 767 ? 207.718 169.024 181.800 1.00 98.41 767 PRO A O 1
ATOM 6328 N N . ASN A 1 768 ? 208.341 166.874 181.567 1.00 97.58 768 ASN A N 1
ATOM 6329 C CA . ASN A 1 768 ? 207.642 166.398 182.752 1.00 97.58 768 ASN A CA 1
ATOM 6330 C C . ASN A 1 768 ? 208.655 166.025 183.824 1.00 97.58 768 ASN A C 1
ATOM 6331 O O . ASN A 1 768 ? 209.607 165.285 183.555 1.00 97.58 768 ASN A O 1
ATOM 6336 N N . ASP A 1 769 ? 208.447 166.541 185.036 1.00 92.92 769 ASP A N 1
ATOM 6337 C CA . ASP A 1 769 ? 209.275 166.183 186.178 1.00 92.92 769 ASP A CA 1
ATOM 6338 C C . ASP A 1 769 ? 208.571 165.262 187.163 1.00 92.92 769 ASP A C 1
ATOM 6339 O O . ASP A 1 769 ? 209.245 164.617 187.973 1.00 92.92 769 ASP A O 1
ATOM 6344 N N . LEU A 1 770 ? 207.240 165.184 187.113 1.00 85.07 770 LEU A N 1
ATOM 6345 C CA . LEU A 1 770 ? 206.508 164.356 188.066 1.00 85.07 770 LEU A CA 1
ATOM 6346 C C . LEU A 1 770 ? 206.713 162.874 187.779 1.00 85.07 770 LEU A C 1
ATOM 6347 O O . LEU A 1 770 ? 207.218 162.128 188.625 1.00 85.07 770 LEU A O 1
ATOM 6352 N N . TYR A 1 771 ? 206.331 162.430 186.584 1.00 93.51 771 TYR A N 1
ATOM 6353 C CA . TYR A 1 771 ? 206.358 161.018 186.236 1.00 93.51 771 TYR A CA 1
ATOM 6354 C C . TYR A 1 771 ? 206.934 160.858 184.835 1.00 93.51 771 TYR A C 1
ATOM 6355 O O . TYR A 1 771 ? 207.355 161.827 184.196 1.00 93.51 771 TYR A O 1
ATOM 6364 N N . ASP A 1 772 ? 206.946 159.616 184.358 1.00 106.14 772 ASP A N 1
ATOM 6365 C CA . ASP A 1 772 ? 207.405 159.293 183.016 1.00 106.14 772 ASP A CA 1
ATOM 6366 C C . ASP A 1 772 ? 206.411 158.346 182.363 1.00 106.14 772 ASP A C 1
ATOM 6367 O O . ASP A 1 772 ? 205.894 157.434 183.014 1.00 106.14 772 ASP A O 1
ATOM 6372 N N . LEU A 1 773 ? 206.146 158.565 181.078 1.00 116.60 773 LEU A N 1
ATOM 6373 C CA . LEU A 1 773 ? 205.232 157.702 180.347 1.00 116.60 773 LEU A CA 1
ATOM 6374 C C . LEU A 1 773 ? 205.906 156.372 180.015 1.00 116.60 773 LEU A C 1
ATOM 6375 O O . LEU A 1 773 ? 207.106 156.177 180.223 1.00 116.60 773 LEU A O 1
ATOM 6380 N N . GLU A 1 774 ? 205.108 155.443 179.489 1.00 130.01 774 GLU A N 1
ATOM 6381 C CA . GLU A 1 774 ? 205.612 154.135 179.093 1.00 130.01 774 GLU A CA 1
ATOM 6382 C C . GLU A 1 774 ? 206.041 154.068 177.636 1.00 130.01 774 GLU A C 1
ATOM 6383 O O . GLU A 1 774 ? 206.992 153.345 177.321 1.00 130.01 774 GLU A O 1
ATOM 6389 N N . TYR A 1 775 ? 205.366 154.800 176.746 1.00 141.89 775 TYR A N 1
ATOM 6390 C CA . TYR A 1 775 ? 205.647 154.741 175.315 1.00 141.89 775 TYR A CA 1
ATOM 6391 C C . TYR A 1 775 ? 205.529 153.308 174.814 1.00 141.89 775 TYR A C 1
ATOM 6392 O O . TYR A 1 775 ? 204.433 152.858 174.467 1.00 141.89 775 TYR A O 1
ATOM 6401 N N . ALA A 1 776 ? 206.652 152.592 174.760 1.00 152.54 776 ALA A N 1
ATOM 6402 C CA . ALA A 1 776 ? 206.665 151.186 174.375 1.00 152.54 776 ALA A CA 1
ATOM 6403 C C . ALA A 1 776 ? 205.738 150.380 175.277 1.00 152.54 776 ALA A C 1
ATOM 6404 O O . ALA A 1 776 ? 205.972 150.294 176.489 1.00 152.54 776 ALA A O 1
ATOM 6406 N N . PRO A 1 777 ? 204.680 149.785 174.728 1.00 159.86 777 PRO A N 1
ATOM 6407 C CA . PRO A 1 777 ? 203.756 149.010 175.564 1.00 159.86 777 PRO A CA 1
ATOM 6408 C C . PRO A 1 777 ? 204.428 147.784 176.161 1.00 159.86 777 PRO A C 1
ATOM 6409 O O . PRO A 1 777 ? 205.367 147.220 175.594 1.00 159.86 777 PRO A O 1
ATOM 6413 N N . SER A 1 778 ? 203.935 147.379 177.332 1.00 168.30 778 SER A N 1
ATOM 6414 C CA . SER A 1 778 ? 204.462 146.214 178.031 1.00 168.30 778 SER A CA 1
ATOM 6415 C C . SER A 1 778 ? 204.287 144.950 177.201 1.00 168.30 778 SER A C 1
ATOM 6416 O O . SER A 1 778 ? 205.272 144.308 176.821 1.00 168.30 778 SER A O 1
ATOM 6419 N N . THR A 1 779 ? 203.041 144.585 176.914 1.00 181.03 779 THR A N 1
ATOM 6420 C CA . THR A 1 779 ? 202.731 143.394 176.134 1.00 181.03 779 THR A CA 1
ATOM 6421 C C . THR A 1 779 ? 202.108 143.810 174.808 1.00 181.03 779 THR A C 1
ATOM 6422 O O . THR A 1 779 ? 201.065 144.473 174.788 1.00 181.03 779 THR A O 1
ATOM 6426 N N . LEU A 1 780 ? 202.746 143.421 173.708 1.00 212.76 780 LEU A N 1
ATOM 6427 C CA . LEU A 1 780 ? 202.225 143.648 172.368 1.00 212.76 780 LEU A CA 1
ATOM 6428 C C . LEU A 1 780 ? 202.200 142.321 171.628 1.00 212.76 780 LEU A C 1
ATOM 6429 O O . LEU A 1 780 ? 203.233 141.654 171.514 1.00 212.76 780 LEU A O 1
ATOM 6434 N N . ASP A 1 781 ? 201.026 141.941 171.128 1.00 251.96 781 ASP A N 1
ATOM 6435 C CA . ASP A 1 781 ? 200.874 140.686 170.399 1.00 251.96 781 ASP A CA 1
ATOM 6436 C C . ASP A 1 781 ? 201.659 140.765 169.096 1.00 251.96 781 ASP A C 1
ATOM 6437 O O . ASP A 1 781 ? 201.286 141.513 168.187 1.00 251.96 781 ASP A O 1
ATOM 6442 N N . CYS A 1 782 ? 202.740 139.986 169.001 1.00 257.74 782 CYS A N 1
ATOM 6443 C CA . CYS A 1 782 ? 203.595 140.042 167.819 1.00 257.74 782 CYS A CA 1
ATOM 6444 C C . CYS A 1 782 ? 202.842 139.618 166.564 1.00 257.74 782 CYS A C 1
ATOM 6445 O O . CYS A 1 782 ? 203.004 140.227 165.501 1.00 257.74 782 CYS A O 1
ATOM 6448 N N . GLU A 1 783 ? 202.016 138.574 166.665 1.00 271.05 783 GLU A N 1
ATOM 6449 C CA . GLU A 1 783 ? 201.276 138.115 165.494 1.00 271.05 783 GLU A CA 1
ATOM 6450 C C . GLU A 1 783 ? 200.257 139.151 165.043 1.00 271.05 783 GLU A C 1
ATOM 6451 O O . GLU A 1 783 ? 200.084 139.379 163.840 1.00 271.05 783 GLU A O 1
ATOM 6457 N N . LYS A 1 784 ? 199.579 139.799 165.993 1.00 270.47 784 LYS A N 1
ATOM 6458 C CA . LYS A 1 784 ? 198.595 140.817 165.638 1.00 270.47 784 LYS A CA 1
ATOM 6459 C C . LYS A 1 784 ? 199.258 142.023 164.981 1.00 270.47 784 LYS A C 1
ATOM 6460 O O . LYS A 1 784 ? 198.809 142.503 163.931 1.00 270.47 784 LYS A O 1
ATOM 6466 N N . VAL A 1 785 ? 200.333 142.530 165.585 1.00 275.97 785 VAL A N 1
ATOM 6467 C CA . VAL A 1 785 ? 200.966 143.734 165.058 1.00 275.97 785 VAL A CA 1
ATOM 6468 C C . VAL A 1 785 ? 201.627 143.448 163.710 1.00 275.97 785 VAL A C 1
ATOM 6469 O O . VAL A 1 785 ? 201.512 144.241 162.766 1.00 275.97 785 VAL A O 1
ATOM 6473 N N . LEU A 1 786 ? 202.301 142.299 163.585 1.00 294.00 786 LEU A N 1
ATOM 6474 C CA . LEU A 1 786 ? 202.893 141.925 162.305 1.00 294.00 786 LEU A CA 1
ATOM 6475 C C . LEU A 1 786 ? 201.822 141.693 161.252 1.00 294.00 786 LEU A C 1
ATOM 6476 O O . LEU A 1 786 ? 202.054 141.942 160.064 1.00 294.00 786 LEU A O 1
ATOM 6481 N N . SER A 1 787 ? 200.647 141.217 161.667 1.00 303.36 787 SER A N 1
ATOM 6482 C CA . SER A 1 787 ? 199.541 141.101 160.727 1.00 303.36 787 SER A CA 1
ATOM 6483 C C . SER A 1 787 ? 199.082 142.475 160.264 1.00 303.36 787 SER A C 1
ATOM 6484 O O . SER A 1 787 ? 198.701 142.644 159.106 1.00 303.36 787 SER A O 1
ATOM 6487 N N . SER A 1 788 ? 199.106 143.469 161.155 1.00 303.57 788 SER A N 1
ATOM 6488 C CA . SER A 1 788 ? 198.805 144.836 160.729 1.00 303.57 788 SER A CA 1
ATOM 6489 C C . SER A 1 788 ? 199.817 145.339 159.700 1.00 303.57 788 SER A C 1
ATOM 6490 O O . SER A 1 788 ? 199.436 145.939 158.680 1.00 303.57 788 SER A O 1
ATOM 6493 N N . PHE A 1 789 ? 201.112 145.107 159.943 1.00 315.40 789 PHE A N 1
ATOM 6494 C CA . PHE A 1 789 ? 202.097 145.475 158.923 1.00 315.40 789 PHE A CA 1
ATOM 6495 C C . PHE A 1 789 ? 201.849 144.737 157.614 1.00 315.40 789 PHE A C 1
ATOM 6496 O O . PHE A 1 789 ? 201.926 145.338 156.541 1.00 315.40 789 PHE A O 1
ATOM 6504 N N . ASP A 1 790 ? 201.555 143.438 157.676 1.00 339.88 790 ASP A N 1
ATOM 6505 C CA . ASP A 1 790 ? 201.311 142.691 156.446 1.00 339.88 790 ASP A CA 1
ATOM 6506 C C . ASP A 1 790 ? 200.055 143.182 155.738 1.00 339.88 790 ASP A C 1
ATOM 6507 O O . ASP A 1 790 ? 199.993 143.170 154.502 1.00 339.88 790 ASP A O 1
ATOM 6512 N N . ILE A 1 791 ? 199.058 143.630 156.500 1.00 352.38 791 ILE A N 1
ATOM 6513 C CA . ILE A 1 791 ? 197.856 144.204 155.910 1.00 352.38 791 ILE A CA 1
ATOM 6514 C C . ILE A 1 791 ? 198.196 145.483 155.160 1.00 352.38 791 ILE A C 1
ATOM 6515 O O . ILE A 1 791 ? 197.727 145.703 154.039 1.00 352.38 791 ILE A O 1
ATOM 6520 N N . GLU A 1 792 ? 199.028 146.342 155.749 1.00 359.72 792 GLU A N 1
ATOM 6521 C CA . GLU A 1 792 ? 199.412 147.537 155.003 1.00 359.72 792 GLU A CA 1
ATOM 6522 C C . GLU A 1 792 ? 200.292 147.183 153.803 1.00 359.72 792 GLU A C 1
ATOM 6523 O O . GLU A 1 792 ? 200.185 147.822 152.744 1.00 359.72 792 GLU A O 1
ATOM 6529 N N . ILE A 1 793 ? 201.122 146.141 153.931 1.00 376.90 793 ILE A N 1
ATOM 6530 C CA . ILE A 1 793 ? 201.950 145.686 152.814 1.00 376.90 793 ILE A CA 1
ATOM 6531 C C . ILE A 1 793 ? 201.078 145.285 151.636 1.00 376.90 793 ILE A C 1
ATOM 6532 O O . ILE A 1 793 ? 201.294 145.726 150.503 1.00 376.90 793 ILE A O 1
ATOM 6537 N N . ASN A 1 794 ? 200.082 144.433 151.882 1.00 393.61 794 ASN A N 1
ATOM 6538 C CA . ASN A 1 794 ? 199.269 143.966 150.767 1.00 393.61 794 ASN A CA 1
ATOM 6539 C C . ASN A 1 794 ? 198.272 145.021 150.303 1.00 393.61 794 ASN A C 1
ATOM 6540 O O . ASN A 1 794 ? 197.873 144.999 149.136 1.00 393.61 794 ASN A O 1
ATOM 6545 N N . ALA A 1 795 ? 197.908 145.975 151.165 1.00 408.50 795 ALA A N 1
ATOM 6546 C CA . ALA A 1 795 ? 197.114 147.110 150.708 1.00 408.50 795 ALA A CA 1
ATOM 6547 C C . ALA A 1 795 ? 197.885 147.953 149.699 1.00 408.50 795 ALA A C 1
ATOM 6548 O O . ALA A 1 795 ? 197.324 148.379 148.683 1.00 408.50 795 ALA A O 1
ATOM 6550 N N . LEU A 1 796 ? 199.171 148.208 149.961 1.00 427.44 796 LEU A N 1
ATOM 6551 C CA . LEU A 1 796 ? 199.973 148.941 148.983 1.00 427.44 796 LEU A CA 1
ATOM 6552 C C . LEU A 1 796 ? 200.293 148.076 147.765 1.00 427.44 796 LEU A C 1
ATOM 6553 O O . LEU A 1 796 ? 200.371 148.585 146.638 1.00 427.44 796 LEU A O 1
ATOM 6558 N N . GLU A 1 797 ? 200.482 146.771 147.971 1.00 429.99 797 GLU A N 1
ATOM 6559 C CA . GLU A 1 797 ? 200.724 145.867 146.854 1.00 429.99 797 GLU A CA 1
ATOM 6560 C C . GLU A 1 797 ? 199.508 145.766 145.944 1.00 429.99 797 GLU A C 1
ATOM 6561 O O . GLU A 1 797 ? 199.654 145.475 144.755 1.00 429.99 797 GLU A O 1
ATOM 6567 N N . ALA A 1 798 ? 198.307 145.995 146.480 1.00 452.47 798 ALA A N 1
ATOM 6568 C CA . ALA A 1 798 ? 197.126 146.068 145.627 1.00 452.47 798 ALA A CA 1
ATOM 6569 C C . ALA A 1 798 ? 197.234 147.225 144.642 1.00 452.47 798 ALA A C 1
ATOM 6570 O O . ALA A 1 798 ? 196.944 147.066 143.451 1.00 452.47 798 ALA A O 1
ATOM 6572 N N . SER A 1 799 ? 197.662 148.396 145.121 1.00 463.35 799 SER A N 1
ATOM 6573 C CA . SER A 1 799 ? 197.888 149.525 144.224 1.00 463.35 799 SER A CA 1
ATOM 6574 C C . SER A 1 799 ? 199.007 149.224 143.236 1.00 463.35 799 SER A C 1
ATOM 6575 O O . SER A 1 799 ? 198.936 149.616 142.065 1.00 463.35 799 SER A O 1
ATOM 6578 N N . LYS A 1 800 ? 200.055 148.539 143.697 1.00 468.29 800 LYS A N 1
ATOM 6579 C CA . LYS A 1 800 ? 201.136 148.138 142.798 1.00 468.29 800 LYS A CA 1
ATOM 6580 C C . LYS A 1 800 ? 200.618 147.243 141.676 1.00 468.29 800 LYS A C 1
ATOM 6581 O O . LYS A 1 800 ? 200.953 147.437 140.500 1.00 468.29 800 LYS A O 1
ATOM 6587 N N . THR A 1 801 ? 199.789 146.256 142.024 1.00 471.38 801 THR A N 1
ATOM 6588 C CA . THR A 1 801 ? 199.227 145.359 141.020 1.00 471.38 801 THR A CA 1
ATOM 6589 C C . THR A 1 801 ? 198.285 146.100 140.082 1.00 471.38 801 THR A C 1
ATOM 6590 O O . THR A 1 801 ? 198.259 145.823 138.879 1.00 471.38 801 THR A O 1
ATOM 6594 N N . LYS A 1 802 ? 197.504 147.045 140.608 1.00 477.77 802 LYS A N 1
ATOM 6595 C CA . LYS A 1 802 ? 196.647 147.850 139.743 1.00 477.77 802 LYS A CA 1
ATOM 6596 C C . LYS A 1 802 ? 197.478 148.633 138.733 1.00 477.77 802 LYS A C 1
ATOM 6597 O O . LYS A 1 802 ? 197.179 148.633 137.532 1.00 477.77 802 LYS A O 1
ATOM 6603 N N . LEU A 1 803 ? 198.540 149.292 139.204 1.00 485.84 803 LEU A N 1
ATOM 6604 C CA . LEU A 1 803 ? 199.393 150.066 138.309 1.00 485.84 803 LEU A CA 1
ATOM 6605 C C . LEU A 1 803 ? 200.046 149.169 137.266 1.00 485.84 803 LEU A C 1
ATOM 6606 O O . LEU A 1 803 ? 200.172 149.552 136.097 1.00 485.84 803 LEU A O 1
ATOM 6611 N N . SER A 1 804 ? 200.457 147.965 137.670 1.00 486.46 804 SER A N 1
ATOM 6612 C CA . SER A 1 804 ? 200.945 146.993 136.697 1.00 486.46 804 SER A CA 1
ATOM 6613 C C . SER A 1 804 ? 199.857 146.612 135.701 1.00 486.46 804 SER A C 1
ATOM 6614 O O . SER A 1 804 ? 200.153 146.332 134.535 1.00 486.46 804 SER A O 1
ATOM 6617 N N . VAL A 1 805 ? 198.597 146.595 136.141 1.00 489.18 805 VAL A N 1
ATOM 6618 C CA . VAL A 1 805 ? 197.496 146.288 135.234 1.00 489.18 805 VAL A CA 1
ATOM 6619 C C . VAL A 1 805 ? 197.357 147.370 134.168 1.00 489.18 805 VAL A C 1
ATOM 6620 O O . VAL A 1 805 ? 197.211 147.064 132.979 1.00 489.18 805 VAL A O 1
ATOM 6624 N N . GLU A 1 806 ? 197.404 148.650 134.564 1.00 494.69 806 GLU A N 1
ATOM 6625 C CA . GLU A 1 806 ? 197.369 149.680 133.518 1.00 494.69 806 GLU A CA 1
ATOM 6626 C C . GLU A 1 806 ? 198.625 149.649 132.653 1.00 494.69 806 GLU A C 1
ATOM 6627 O O . GLU A 1 806 ? 198.549 149.941 131.454 1.00 494.69 806 GLU A O 1
ATOM 6633 N N . LYS A 1 807 ? 199.780 149.306 133.227 1.00 500.60 807 LYS A N 1
ATOM 6634 C CA . LYS A 1 807 ? 200.993 149.192 132.420 1.00 500.60 807 LYS A CA 1
ATOM 6635 C C . LYS A 1 807 ? 200.837 148.122 131.345 1.00 500.60 807 LYS A C 1
ATOM 6636 O O . LYS A 1 807 ? 201.189 148.337 130.180 1.00 500.60 807 LYS A O 1
ATOM 6642 N N . GLY A 1 808 ? 200.298 146.961 131.722 1.00 502.36 808 GLY A N 1
ATOM 6643 C CA . GLY A 1 808 ? 200.043 145.916 130.746 1.00 502.36 808 GLY A CA 1
ATOM 6644 C C . GLY A 1 808 ? 198.968 146.287 129.745 1.00 502.36 808 GLY A C 1
ATOM 6645 O O . GLY A 1 808 ? 199.044 145.903 128.574 1.00 502.36 808 GLY A O 1
ATOM 6646 N N . LEU A 1 809 ? 197.946 147.023 130.188 1.00 501.38 809 LEU A N 1
ATOM 6647 C CA . LEU A 1 809 ? 196.887 147.448 129.280 1.00 501.38 809 LEU A CA 1
ATOM 6648 C C . LEU A 1 809 ? 197.412 148.415 128.227 1.00 501.38 809 LEU A C 1
ATOM 6649 O O . LEU A 1 809 ? 197.029 148.332 127.055 1.00 501.38 809 LEU A O 1
ATOM 6654 N N . LEU A 1 810 ? 198.285 149.341 128.624 1.00 503.91 810 LEU A N 1
ATOM 6655 C CA . LEU A 1 810 ? 198.781 150.356 127.703 1.00 503.91 810 LEU A CA 1
ATOM 6656 C C . LEU A 1 810 ? 200.001 149.913 126.908 1.00 503.91 810 LEU A C 1
ATOM 6657 O O . LEU A 1 810 ? 200.294 150.509 125.865 1.00 503.91 810 LEU A O 1
ATOM 6662 N N . GLU A 1 811 ? 200.725 148.889 127.368 1.00 504.70 811 GLU A N 1
ATOM 6663 C CA . GLU A 1 811 ? 201.889 148.429 126.617 1.00 504.70 811 GLU A CA 1
ATOM 6664 C C . GLU A 1 811 ? 201.499 147.796 125.289 1.00 504.70 811 GLU A C 1
ATOM 6665 O O . GLU A 1 811 ? 202.355 147.654 124.407 1.00 504.70 811 GLU A O 1
ATOM 6671 N N . GLU A 1 812 ? 200.234 147.411 125.125 1.00 500.93 812 GLU A N 1
ATOM 6672 C CA . GLU A 1 812 ? 199.738 146.893 123.859 1.00 500.93 812 GLU A CA 1
ATOM 6673 C C . GLU A 1 812 ? 199.059 147.958 123.006 1.00 500.93 812 GLU A C 1
ATOM 6674 O O . GLU A 1 812 ? 198.787 147.703 121.828 1.00 500.93 812 GLU A O 1
ATOM 6680 N N . LYS A 1 813 ? 198.781 149.136 123.566 1.00 499.98 813 LYS A N 1
ATOM 6681 C CA . LYS A 1 813 ? 198.147 150.216 122.823 1.00 499.98 813 LYS A CA 1
ATOM 6682 C C . LYS A 1 813 ? 199.136 151.061 122.031 1.00 499.98 813 LYS A C 1
ATOM 6683 O O . LYS A 1 813 ? 198.707 151.876 121.208 1.00 499.98 813 LYS A O 1
ATOM 6689 N N . LEU A 1 814 ? 200.440 150.896 122.265 1.00 500.24 814 LEU A N 1
ATOM 6690 C CA . LEU A 1 814 ? 201.427 151.676 121.524 1.00 500.24 814 LEU A CA 1
ATOM 6691 C C . LEU A 1 814 ? 201.399 151.334 120.040 1.00 500.24 814 LEU A C 1
ATOM 6692 O O . LEU A 1 814 ? 201.460 152.228 119.187 1.00 500.24 814 LEU A O 1
ATOM 6697 N N . LYS A 1 815 ? 201.309 150.044 119.712 1.00 490.58 815 LYS A N 1
ATOM 6698 C CA . LYS A 1 815 ? 201.239 149.631 118.315 1.00 490.58 815 LYS A CA 1
ATOM 6699 C C . LYS A 1 815 ? 199.849 149.844 117.726 1.00 490.58 815 LYS A C 1
ATOM 6700 O O . LYS A 1 815 ? 199.708 149.941 116.502 1.00 490.58 815 LYS A O 1
ATOM 6706 N N . ASP A 1 816 ? 198.820 149.924 118.574 1.00 497.76 816 ASP A N 1
ATOM 6707 C CA . ASP A 1 816 ? 197.456 150.075 118.076 1.00 497.76 816 ASP A CA 1
ATOM 6708 C C . ASP A 1 816 ? 197.232 151.437 117.432 1.00 497.76 816 ASP A C 1
ATOM 6709 O O . ASP A 1 816 ? 196.475 151.544 116.461 1.00 497.76 816 ASP A O 1
ATOM 6714 N N . LYS A 1 817 ? 197.872 152.481 117.951 1.00 502.38 817 LYS A N 1
ATOM 6715 C CA . LYS A 1 817 ? 197.722 153.837 117.443 1.00 502.38 817 LYS A CA 1
ATOM 6716 C C . LYS A 1 817 ? 199.043 154.293 116.841 1.00 502.38 817 LYS A C 1
ATOM 6717 O O . LYS A 1 817 ? 200.111 154.044 117.410 1.00 502.38 817 LYS A O 1
ATOM 6723 N N . GLU A 1 818 ? 198.973 154.947 115.681 1.00 508.14 818 GLU A N 1
ATOM 6724 C CA . GLU A 1 818 ? 200.198 155.281 114.954 1.00 508.14 818 GLU A CA 1
ATOM 6725 C C . GLU A 1 818 ? 200.842 156.564 115.475 1.00 508.14 818 GLU A C 1
ATOM 6726 O O . GLU A 1 818 ? 201.942 156.534 116.036 1.00 508.14 818 GLU A O 1
ATOM 6732 N N . ASP A 1 819 ? 200.179 157.708 115.285 1.00 509.83 819 ASP A N 1
ATOM 6733 C CA . ASP A 1 819 ? 200.739 158.988 115.710 1.00 509.83 819 ASP A CA 1
ATOM 6734 C C . ASP A 1 819 ? 199.839 159.748 116.676 1.00 509.83 819 ASP A C 1
ATOM 6735 O O . ASP A 1 819 ? 200.275 160.082 117.784 1.00 509.83 819 ASP A O 1
ATOM 6740 N N . LYS A 1 820 ? 198.582 160.004 116.302 1.00 506.57 820 LYS A N 1
ATOM 6741 C CA . LYS A 1 820 ? 197.789 161.023 116.987 1.00 506.57 820 LYS A CA 1
ATOM 6742 C C . LYS A 1 820 ? 197.410 160.581 118.394 1.00 506.57 820 LYS A C 1
ATOM 6743 O O . LYS A 1 820 ? 197.819 161.198 119.384 1.00 506.57 820 LYS A O 1
ATOM 6749 N N . GLU A 1 821 ? 196.622 159.511 118.505 1.00 508.23 821 GLU A N 1
ATOM 6750 C CA . GLU A 1 821 ? 196.336 158.956 119.820 1.00 508.23 821 GLU A CA 1
ATOM 6751 C C . GLU A 1 821 ? 197.555 158.266 120.412 1.00 508.23 821 GLU A C 1
ATOM 6752 O O . GLU A 1 821 ? 197.606 158.056 121.629 1.00 508.23 821 GLU A O 1
ATOM 6758 N N . ASN A 1 822 ? 198.538 157.919 119.577 1.00 512.26 822 ASN A N 1
ATOM 6759 C CA . ASN A 1 822 ? 199.758 157.297 120.077 1.00 512.26 822 ASN A CA 1
ATOM 6760 C C . ASN A 1 822 ? 200.531 158.244 120.983 1.00 512.26 822 ASN A C 1
ATOM 6761 O O . ASN A 1 822 ? 201.123 157.812 121.975 1.00 512.26 822 ASN A O 1
ATOM 6766 N N . GLU A 1 823 ? 200.550 159.538 120.653 1.00 511.85 823 GLU A N 1
ATOM 6767 C CA . GLU A 1 823 ? 201.237 160.502 121.509 1.00 511.85 823 GLU A CA 1
ATOM 6768 C C . GLU A 1 823 ? 200.599 160.561 122.894 1.00 511.85 823 GLU A C 1
ATOM 6769 O O . GLU A 1 823 ? 201.298 160.554 123.917 1.00 511.85 823 GLU A O 1
ATOM 6775 N N . LYS A 1 824 ? 199.265 160.613 122.945 1.00 510.82 824 LYS A N 1
ATOM 6776 C CA . LYS A 1 824 ? 198.572 160.643 124.230 1.00 510.82 824 LYS A CA 1
ATOM 6777 C C . LYS A 1 824 ? 198.784 159.346 125.001 1.00 510.82 824 LYS A C 1
ATOM 6778 O O . LYS A 1 824 ? 198.978 159.366 126.224 1.00 510.82 824 LYS A O 1
ATOM 6784 N N . ILE A 1 825 ? 198.743 158.207 124.304 1.00 512.05 825 ILE A N 1
ATOM 6785 C CA . ILE A 1 825 ? 198.978 156.924 124.960 1.00 512.05 825 ILE A CA 1
ATOM 6786 C C . ILE A 1 825 ? 200.389 156.870 125.528 1.00 512.05 825 ILE A C 1
ATOM 6787 O O . ILE A 1 825 ? 200.606 156.383 126.643 1.00 512.05 825 ILE A O 1
ATOM 6792 N N . GLN A 1 826 ? 201.370 157.373 124.775 1.00 511.73 826 GLN A N 1
ATOM 6793 C CA . GLN A 1 826 ? 202.747 157.390 125.252 1.00 511.73 826 GLN A CA 1
ATOM 6794 C C . GLN A 1 826 ? 202.905 158.291 126.470 1.00 511.73 826 GLN A C 1
ATOM 6795 O O . GLN A 1 826 ? 203.614 157.939 127.415 1.00 511.73 826 GLN A O 1
ATOM 6801 N N . LYS A 1 827 ? 202.258 159.460 126.465 1.00 509.50 827 LYS A N 1
ATOM 6802 C CA . LYS A 1 827 ? 202.340 160.344 127.626 1.00 509.50 827 LYS A CA 1
ATOM 6803 C C . LYS A 1 827 ? 201.702 159.706 128.857 1.00 509.50 827 LYS A C 1
ATOM 6804 O O . LYS A 1 827 ? 202.260 159.772 129.964 1.00 509.50 827 LYS A O 1
ATOM 6810 N N . ARG A 1 828 ? 200.533 159.082 128.683 1.00 507.62 828 ARG A N 1
ATOM 6811 C CA . ARG A 1 828 ? 199.880 158.408 129.800 1.00 507.62 828 ARG A CA 1
ATOM 6812 C C . ARG A 1 828 ? 200.734 157.255 130.313 1.00 507.62 828 ARG A C 1
ATOM 6813 O O . ARG A 1 828 ? 200.853 157.052 131.527 1.00 507.62 828 ARG A O 1
ATOM 6821 N N . LEU A 1 829 ? 201.349 156.498 129.402 1.00 508.20 829 LEU A N 1
ATOM 6822 C CA . LEU A 1 829 ? 202.225 155.404 129.802 1.00 508.20 829 LEU A CA 1
ATOM 6823 C C . LEU A 1 829 ? 203.451 155.923 130.541 1.00 508.20 829 LEU A C 1
ATOM 6824 O O . LEU A 1 829 ? 203.913 155.302 131.503 1.00 508.20 829 LEU A O 1
ATOM 6829 N N . ASN A 1 830 ? 203.997 157.059 130.100 1.00 507.57 830 ASN A N 1
ATOM 6830 C CA . ASN A 1 830 ? 205.156 157.636 130.770 1.00 507.57 830 ASN A CA 1
ATOM 6831 C C . ASN A 1 830 ? 204.816 158.078 132.187 1.00 507.57 830 ASN A C 1
ATOM 6832 O O . ASN A 1 830 ? 205.594 157.839 133.119 1.00 507.57 830 ASN A O 1
ATOM 6837 N N . LYS A 1 831 ? 203.660 158.720 132.379 1.00 505.17 831 LYS A N 1
ATOM 6838 C CA . LYS A 1 831 ? 203.313 159.118 133.742 1.00 505.17 831 LYS A CA 1
ATOM 6839 C C . LYS A 1 831 ? 202.918 157.916 134.596 1.00 505.17 831 LYS A C 1
ATOM 6840 O O . LYS A 1 831 ? 203.146 157.922 135.812 1.00 505.17 831 LYS A O 1
ATOM 6846 N N . ILE A 1 832 ? 202.369 156.863 133.984 1.00 503.24 832 ILE A N 1
ATOM 6847 C CA . ILE A 1 832 ? 202.154 155.614 134.710 1.00 503.24 832 ILE A CA 1
ATOM 6848 C C . ILE A 1 832 ? 203.487 155.028 135.162 1.00 503.24 832 ILE A C 1
ATOM 6849 O O . ILE A 1 832 ? 203.621 154.546 136.292 1.00 503.24 832 ILE A O 1
ATOM 6854 N N . SER A 1 833 ? 204.496 155.068 134.291 1.00 500.77 833 SER A N 1
ATOM 6855 C CA . SER A 1 833 ? 205.821 154.587 134.668 1.00 500.77 833 SER A CA 1
ATOM 6856 C C . SER A 1 833 ? 206.406 155.421 135.799 1.00 500.77 833 SER A C 1
ATOM 6857 O O . SER A 1 833 ? 207.016 154.877 136.727 1.00 500.77 833 SER A O 1
ATOM 6860 N N . GLU A 1 834 ? 206.235 156.745 135.736 1.00 498.71 834 GLU A N 1
ATOM 6861 C CA . GLU A 1 834 ? 206.711 157.607 136.816 1.00 498.71 834 GLU A CA 1
ATOM 6862 C C . GLU A 1 834 ? 206.029 157.258 138.133 1.00 498.71 834 GLU A C 1
ATOM 6863 O O . GLU A 1 834 ? 206.677 157.201 139.187 1.00 498.71 834 GLU A O 1
ATOM 6869 N N . LEU A 1 835 ? 204.718 157.009 138.089 1.00 492.09 835 LEU A N 1
ATOM 6870 C CA . LEU A 1 835 ? 204.026 156.503 139.267 1.00 492.09 835 LEU A CA 1
ATOM 6871 C C . LEU A 1 835 ? 204.592 155.158 139.705 1.00 492.09 835 LEU A C 1
ATOM 6872 O O . LEU A 1 835 ? 204.574 154.838 140.897 1.00 492.09 835 LEU A O 1
ATOM 6877 N N . LEU A 1 836 ? 205.096 154.360 138.761 1.00 488.75 836 LEU A N 1
ATOM 6878 C CA . LEU A 1 836 ? 205.721 153.091 139.127 1.00 488.75 836 LEU A CA 1
ATOM 6879 C C . LEU A 1 836 ? 207.021 153.303 139.899 1.00 488.75 836 LEU A C 1
ATOM 6880 O O . LEU A 1 836 ? 207.270 152.612 140.894 1.00 488.75 836 LEU A O 1
ATOM 6885 N N . GLU A 1 837 ? 207.873 154.237 139.460 1.00 483.56 837 GLU A N 1
ATOM 6886 C CA . GLU A 1 837 ? 209.059 154.515 140.275 1.00 483.56 837 GLU A CA 1
ATOM 6887 C C . GLU A 1 837 ? 208.667 155.101 141.625 1.00 483.56 837 GLU A C 1
ATOM 6888 O O . GLU A 1 837 ? 209.312 154.817 142.640 1.00 483.56 837 GLU A O 1
ATOM 6894 N N . THR A 1 838 ? 207.607 155.911 141.664 1.00 475.25 838 THR A N 1
ATOM 6895 C CA . THR A 1 838 ? 207.136 156.431 142.946 1.00 475.25 838 THR A CA 1
ATOM 6896 C C . THR A 1 838 ? 206.709 155.297 143.875 1.00 475.25 838 THR A C 1
ATOM 6897 O O . THR A 1 838 ? 207.083 155.262 145.054 1.00 475.25 838 THR A O 1
ATOM 6901 N N . ILE A 1 839 ? 205.944 154.339 143.349 1.00 466.36 839 ILE A N 1
ATOM 6902 C CA . ILE A 1 839 ? 205.432 153.265 144.191 1.00 466.36 839 ILE A CA 1
ATOM 6903 C C . ILE A 1 839 ? 206.542 152.296 144.582 1.00 466.36 839 ILE A C 1
ATOM 6904 O O . ILE A 1 839 ? 206.494 151.703 145.662 1.00 466.36 839 ILE A O 1
ATOM 6909 N N . GLU A 1 840 ? 207.572 152.128 143.746 1.00 463.74 840 GLU A N 1
ATOM 6910 C CA . GLU A 1 840 ? 208.679 151.269 144.161 1.00 463.74 840 GLU A CA 1
ATOM 6911 C C . GLU A 1 840 ? 209.593 151.968 145.164 1.00 463.74 840 GLU A C 1
ATOM 6912 O O . GLU A 1 840 ? 210.167 151.305 146.038 1.00 463.74 840 GLU A O 1
ATOM 6918 N N . ASN A 1 841 ? 209.741 153.293 145.061 1.00 457.93 841 ASN A N 1
ATOM 6919 C CA . ASN A 1 841 ? 210.422 154.052 146.102 1.00 457.93 841 ASN A CA 1
ATOM 6920 C C . ASN A 1 841 ? 209.628 154.063 147.399 1.00 457.93 841 ASN A C 1
ATOM 6921 O O . ASN A 1 841 ? 210.202 154.304 148.466 1.00 457.93 841 ASN A O 1
ATOM 6926 N N . GLN A 1 842 ? 208.314 153.855 147.322 1.00 446.08 842 GLN A N 1
ATOM 6927 C CA . GLN A 1 842 ? 207.554 153.558 148.532 1.00 446.08 842 GLN A CA 1
ATOM 6928 C C . GLN A 1 842 ? 207.830 152.139 149.020 1.00 446.08 842 GLN A C 1
ATOM 6929 O O . GLN A 1 842 ? 208.040 151.920 150.217 1.00 446.08 842 GLN A O 1
ATOM 6935 N N . LEU A 1 843 ? 207.846 151.169 148.100 1.00 431.35 843 LEU A N 1
ATOM 6936 C CA . LEU A 1 843 ? 207.904 149.756 148.469 1.00 431.35 843 LEU A CA 1
ATOM 6937 C C . LEU A 1 843 ? 209.231 149.383 149.118 1.00 431.35 843 LEU A C 1
ATOM 6938 O O . LEU A 1 843 ? 209.257 148.598 150.073 1.00 431.35 843 LEU A O 1
ATOM 6943 N N . ASP A 1 844 ? 210.347 149.896 148.594 1.00 423.99 844 ASP A N 1
ATOM 6944 C CA . ASP A 1 844 ? 211.640 149.551 149.179 1.00 423.99 844 ASP A CA 1
ATOM 6945 C C . ASP A 1 844 ? 211.757 150.090 150.601 1.00 423.99 844 ASP A C 1
ATOM 6946 O O . ASP A 1 844 ? 212.254 149.398 151.500 1.00 423.99 844 ASP A O 1
ATOM 6951 N N . SER A 1 845 ? 211.287 151.319 150.827 1.00 406.72 845 SER A N 1
ATOM 6952 C CA . SER A 1 845 ? 211.256 151.866 152.180 1.00 406.72 845 SER A CA 1
ATOM 6953 C C . SER A 1 845 ? 210.312 151.069 153.070 1.00 406.72 845 SER A C 1
ATOM 6954 O O . SER A 1 845 ? 210.593 150.861 154.257 1.00 406.72 845 SER A O 1
ATOM 6957 N N . ILE A 1 846 ? 209.185 150.615 152.513 1.00 391.37 846 ILE A N 1
ATOM 6958 C CA . ILE A 1 846 ? 208.253 149.780 153.268 1.00 391.37 846 ILE A CA 1
ATOM 6959 C C . ILE A 1 846 ? 208.955 148.517 153.747 1.00 391.37 846 ILE A C 1
ATOM 6960 O O . ILE A 1 846 ? 208.886 148.153 154.924 1.00 391.37 846 ILE A O 1
ATOM 6965 N N . ARG A 1 847 ? 209.653 147.840 152.832 1.00 382.87 847 ARG A N 1
ATOM 6966 C CA . ARG A 1 847 ? 210.353 146.606 153.183 1.00 382.87 847 ARG A CA 1
ATOM 6967 C C . ARG A 1 847 ? 211.447 146.862 154.212 1.00 382.87 847 ARG A C 1
ATOM 6968 O O . ARG A 1 847 ? 211.618 146.082 155.160 1.00 382.87 847 ARG A O 1
ATOM 6976 N N . SER A 1 848 ? 212.204 147.948 154.038 1.00 364.02 848 SER A N 1
ATOM 6977 C CA . SER A 1 848 ? 213.256 148.274 154.994 1.00 364.02 848 SER A CA 1
ATOM 6978 C C . SER A 1 848 ? 212.679 148.517 156.383 1.00 364.02 848 SER A C 1
ATOM 6979 O O . SER A 1 848 ? 213.245 148.068 157.388 1.00 364.02 848 SER A O 1
ATOM 6982 N N . LYS A 1 849 ? 211.545 149.216 156.462 1.00 344.61 849 LYS A N 1
ATOM 6983 C CA . LYS A 1 849 ? 210.963 149.468 157.772 1.00 344.61 849 LYS A CA 1
ATOM 6984 C C . LYS A 1 849 ? 210.306 148.219 158.350 1.00 344.61 849 LYS A C 1
ATOM 6985 O O . LYS A 1 849 ? 210.282 148.059 159.573 1.00 344.61 849 LYS A O 1
ATOM 6991 N N . LYS A 1 850 ? 209.810 147.307 157.507 1.00 339.27 850 LYS A N 1
ATOM 6992 C CA . LYS A 1 850 ? 209.373 146.010 158.018 1.00 339.27 850 LYS A CA 1
ATOM 6993 C C . LYS A 1 850 ? 210.537 145.281 158.670 1.00 339.27 850 LYS A C 1
ATOM 6994 O O . LYS A 1 850 ? 210.407 144.723 159.767 1.00 339.27 850 LYS A O 1
ATOM 7000 N N . LEU A 1 851 ? 211.690 145.273 157.995 1.00 323.57 851 LEU A N 1
ATOM 7001 C CA . LEU A 1 851 ? 212.862 144.596 158.539 1.00 323.57 851 LEU A CA 1
ATOM 7002 C C . LEU A 1 851 ? 213.311 145.235 159.847 1.00 323.57 851 LEU A C 1
ATOM 7003 O O . LEU A 1 851 ? 213.631 144.532 160.813 1.00 323.57 851 LEU A O 1
ATOM 7008 N N . GLU A 1 852 ? 213.335 146.570 159.902 1.00 309.13 852 GLU A N 1
ATOM 7009 C CA . GLU A 1 852 ? 213.765 147.229 161.131 1.00 309.13 852 GLU A CA 1
ATOM 7010 C C . GLU A 1 852 ? 212.770 147.010 162.267 1.00 309.13 852 GLU A C 1
ATOM 7011 O O . GLU A 1 852 ? 213.183 146.835 163.417 1.00 309.13 852 GLU A O 1
ATOM 7017 N N . VAL A 1 853 ? 211.466 146.991 161.973 1.00 289.25 853 VAL A N 1
ATOM 7018 C CA . VAL A 1 853 ? 210.479 146.704 163.009 1.00 289.25 853 VAL A CA 1
ATOM 7019 C C . VAL A 1 853 ? 210.644 145.280 163.525 1.00 289.25 853 VAL A C 1
ATOM 7020 O O . VAL A 1 853 ? 210.597 145.036 164.737 1.00 289.25 853 VAL A O 1
ATOM 7024 N N . GLU A 1 854 ? 210.847 144.320 162.618 1.00 274.76 854 GLU A N 1
ATOM 7025 C CA . GLU A 1 854 ? 211.080 142.945 163.046 1.00 274.76 854 GLU A CA 1
ATOM 7026 C C . GLU A 1 854 ? 212.329 142.846 163.911 1.00 274.76 854 GLU A C 1
ATOM 7027 O O . GLU A 1 854 ? 212.357 142.091 164.890 1.00 274.76 854 GLU A O 1
ATOM 7033 N N . GLY A 1 855 ? 213.372 143.601 163.564 1.00 257.72 855 GLY A N 1
ATOM 7034 C CA . GLY A 1 855 ? 214.546 143.655 164.420 1.00 257.72 855 GLY A CA 1
ATOM 7035 C C . GLY A 1 855 ? 214.242 144.234 165.789 1.00 257.72 855 GLY A C 1
ATOM 7036 O O . GLY A 1 855 ? 214.766 143.765 166.802 1.00 257.72 855 GLY A O 1
ATOM 7037 N N . ILE A 1 856 ? 213.394 145.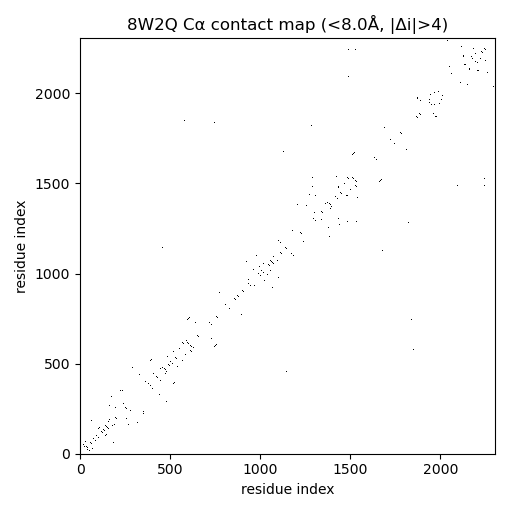264 165.836 1.00 239.81 856 ILE A N 1
ATOM 7038 C CA . ILE A 1 856 ? 213.018 145.868 167.114 1.00 239.81 856 ILE A CA 1
ATOM 7039 C C . ILE A 1 856 ? 212.295 144.854 167.993 1.00 239.81 856 ILE A C 1
ATOM 7040 O O . ILE A 1 856 ? 212.600 144.711 169.183 1.00 239.81 856 ILE A O 1
ATOM 7045 N N . LEU A 1 857 ? 211.326 144.134 167.422 1.00 235.66 857 LEU A N 1
ATOM 7046 C CA . LEU A 1 857 ? 210.584 143.154 168.213 1.00 235.66 857 LEU A CA 1
ATOM 7047 C C . LEU A 1 857 ? 211.489 142.038 168.720 1.00 235.66 857 LEU A C 1
ATOM 7048 O O . LEU A 1 857 ? 211.375 141.615 169.876 1.00 235.66 857 LEU A O 1
ATOM 7053 N N . GLU A 1 858 ? 212.394 141.544 167.872 1.00 231.99 858 GLU A N 1
ATOM 7054 C CA . GLU A 1 858 ? 213.260 140.445 168.287 1.00 231.99 858 GLU A CA 1
ATOM 7055 C C . GLU A 1 858 ? 214.262 140.888 169.347 1.00 231.99 858 GLU A C 1
ATOM 7056 O O . GLU A 1 858 ? 214.485 140.176 170.333 1.00 231.99 858 GLU A O 1
ATOM 7062 N N . LYS A 1 859 ? 214.875 142.059 169.166 1.00 218.92 859 LYS A N 1
ATOM 7063 C CA . LYS A 1 859 ? 215.902 142.514 170.095 1.00 218.92 859 LYS A CA 1
ATOM 7064 C C . LYS A 1 859 ? 215.328 143.121 171.369 1.00 218.92 859 LYS A C 1
ATOM 7065 O O . LYS A 1 859 ? 216.059 143.250 172.357 1.00 218.92 859 LYS A O 1
ATOM 7071 N N . TYR A 1 860 ? 214.050 143.497 171.375 1.00 202.43 860 TYR A N 1
ATOM 7072 C CA . TYR A 1 860 ? 213.438 144.122 172.541 1.00 202.43 860 TYR A CA 1
ATOM 7073 C C . TYR A 1 860 ? 212.288 143.312 173.117 1.00 202.43 860 TYR A C 1
ATOM 7074 O O . TYR A 1 860 ? 212.270 143.045 174.325 1.00 202.43 860 TYR A O 1
ATOM 7083 N N . TYR A 1 861 ? 211.325 142.910 172.290 1.00 195.60 861 TYR A N 1
ATOM 7084 C CA . TYR A 1 861 ? 210.066 142.373 172.788 1.00 195.60 861 TYR A CA 1
ATOM 7085 C C . TYR A 1 861 ? 210.086 140.867 173.013 1.00 195.60 861 TYR A C 1
ATOM 7086 O O . TYR A 1 861 ? 209.129 140.338 173.589 1.00 195.60 861 TYR A O 1
ATOM 7095 N N . GLU A 1 862 ? 211.141 140.172 172.585 1.00 198.16 862 GLU A N 1
ATOM 7096 C CA . GLU A 1 862 ? 211.238 138.725 172.745 1.00 198.16 862 GLU A CA 1
ATOM 7097 C C . GLU A 1 862 ? 210.024 138.030 172.136 1.00 198.16 862 GLU A C 1
ATOM 7098 O O . GLU A 1 862 ? 209.985 137.786 170.925 1.00 198.16 862 GLU A O 1
ATOM 7104 N N . ASN A 1 863 ? 209.030 137.711 172.963 1.00 198.82 863 ASN A N 1
ATOM 7105 C CA . ASN A 1 863 ? 207.805 137.054 172.514 1.00 198.82 863 ASN A CA 1
ATOM 7106 C C . ASN A 1 863 ? 206.627 137.673 173.253 1.00 198.82 863 ASN A C 1
ATOM 7107 O O . ASN A 1 863 ? 206.440 137.414 174.446 1.00 198.82 863 ASN A O 1
ATOM 7112 N N . ASN A 1 864 ? 205.856 138.504 172.544 1.00 203.67 864 ASN A N 1
ATOM 7113 C CA . ASN A 1 864 ? 204.626 139.143 173.016 1.00 203.67 864 ASN A CA 1
ATOM 7114 C C . ASN A 1 864 ? 204.733 139.681 174.439 1.00 203.67 864 ASN A C 1
ATOM 7115 O O . ASN A 1 864 ? 203.734 139.738 175.164 1.00 203.67 864 ASN A O 1
ATOM 7120 N N . LYS A 1 865 ? 205.926 140.109 174.829 1.00 191.69 865 LYS A N 1
ATOM 7121 C CA . LYS A 1 865 ? 206.185 140.615 176.172 1.00 191.69 865 LYS A CA 1
ATOM 7122 C C . LYS A 1 865 ? 207.301 141.649 176.075 1.00 191.69 865 LYS A C 1
ATOM 7123 O O . LYS A 1 865 ? 207.597 142.160 174.990 1.00 191.69 865 LYS A O 1
ATOM 7129 N N . LEU A 1 866 ? 207.909 141.973 177.212 1.00 180.26 866 LEU A N 1
ATOM 7130 C CA . LEU A 1 866 ? 209.068 142.850 177.252 1.00 180.26 866 LEU A CA 1
ATOM 7131 C C . LEU A 1 866 ? 210.096 142.269 178.210 1.00 180.26 866 LEU A C 1
ATOM 7132 O O . LEU A 1 866 ? 209.752 141.834 179.313 1.00 180.26 866 LEU A O 1
ATOM 7137 N N . LYS A 1 867 ? 211.354 142.261 177.780 1.00 184.29 867 LYS A N 1
ATOM 7138 C CA . LYS A 1 867 ? 212.412 141.643 178.565 1.00 184.29 867 LYS A CA 1
ATOM 7139 C C . LYS A 1 867 ? 212.658 142.421 179.853 1.00 184.29 867 LYS A C 1
ATOM 7140 O O . LYS A 1 867 ? 212.413 143.627 179.937 1.00 184.29 867 LYS A O 1
ATOM 7146 N N . GLU A 1 868 ? 213.147 141.705 180.870 1.00 181.82 868 GLU A N 1
ATOM 7147 C CA . GLU A 1 868 ? 213.310 142.305 182.190 1.00 181.82 868 GLU A CA 1
ATOM 7148 C C . GLU A 1 868 ? 214.356 143.413 182.188 1.00 181.82 868 GLU A C 1
ATOM 7149 O O . GLU A 1 868 ? 214.276 144.338 183.005 1.00 181.82 868 GLU A O 1
ATOM 7155 N N . GLU A 1 869 ? 215.338 143.346 181.289 1.00 178.43 869 GLU A N 1
ATOM 7156 C CA . GLU A 1 869 ? 216.332 144.407 181.201 1.00 178.43 869 GLU A CA 1
ATOM 7157 C C . GLU A 1 869 ? 215.814 145.633 180.463 1.00 178.43 869 GLU A C 1
ATOM 7158 O O . GLU A 1 869 ? 216.460 146.685 180.511 1.00 178.43 869 GLU A O 1
ATOM 7164 N N . TYR A 1 870 ? 214.670 145.522 179.788 1.00 180.06 870 TYR A N 1
ATOM 7165 C CA . TYR A 1 870 ? 214.038 146.652 179.130 1.00 180.06 870 TYR A CA 1
ATOM 7166 C C . TYR A 1 870 ? 212.680 147.006 179.714 1.00 180.06 870 TYR A C 1
ATOM 7167 O O . TYR A 1 870 ? 212.069 147.980 179.258 1.00 180.06 870 TYR A O 1
ATOM 7176 N N . SER A 1 871 ? 212.193 146.252 180.704 1.00 166.28 871 SER A N 1
ATOM 7177 C CA . SER A 1 871 ? 210.901 146.556 181.310 1.00 166.28 871 SER A CA 1
ATOM 7178 C C . SER A 1 871 ? 210.886 147.945 181.929 1.00 166.28 871 SER A C 1
ATOM 7179 O O . SER A 1 871 ? 209.837 148.599 181.965 1.00 166.28 871 SER A O 1
ATOM 7182 N N . GLU A 1 872 ? 212.034 148.413 182.421 1.00 147.75 872 GLU A N 1
ATOM 7183 C CA . GLU A 1 872 ? 212.111 149.755 182.979 1.00 147.75 872 GLU A CA 1
ATOM 7184 C C . GLU A 1 872 ? 211.994 150.832 181.910 1.00 147.75 872 GLU A C 1
ATOM 7185 O O . GLU A 1 872 ? 211.738 151.992 182.248 1.00 147.75 872 GLU A O 1
ATOM 7191 N N . ARG A 1 873 ? 212.185 150.478 180.638 1.00 152.94 873 ARG A N 1
ATOM 7192 C CA . ARG A 1 873 ? 212.029 151.408 179.518 1.00 152.94 873 ARG A CA 1
ATOM 7193 C C . ARG A 1 873 ? 212.934 152.629 179.658 1.00 152.94 873 ARG A C 1
ATOM 7194 O O . ARG A 1 873 ? 212.627 153.706 179.141 1.00 152.94 873 ARG A O 1
ATOM 7202 N N . ASP A 1 874 ? 214.056 152.474 180.361 1.00 163.26 874 ASP A N 1
ATOM 7203 C CA . ASP A 1 874 ? 215.005 153.567 180.521 1.00 163.26 874 ASP A CA 1
ATOM 7204 C C . ASP A 1 874 ? 215.887 153.766 179.297 1.00 163.26 874 ASP A C 1
ATOM 7205 O O . ASP A 1 874 ? 216.509 154.826 179.169 1.00 163.26 874 ASP A O 1
ATOM 7210 N N . ASP A 1 875 ? 215.957 152.782 178.404 1.00 169.13 875 ASP A N 1
ATOM 7211 C CA . ASP A 1 875 ? 216.762 152.919 177.198 1.00 169.13 875 ASP A CA 1
ATOM 7212 C C . ASP A 1 875 ? 216.125 153.933 176.257 1.00 169.13 875 ASP A C 1
ATOM 7213 O O . ASP A 1 875 ? 214.931 153.851 175.952 1.00 169.13 875 ASP A O 1
ATOM 7218 N N . GLU A 1 876 ? 216.928 154.894 175.797 1.00 168.16 876 GLU A N 1
ATOM 7219 C CA . GLU A 1 876 ? 216.421 155.893 174.863 1.00 168.16 876 GLU A CA 1
ATOM 7220 C C . GLU A 1 876 ? 216.136 155.288 173.495 1.00 168.16 876 GLU A C 1
ATOM 7221 O O . GLU A 1 876 ? 215.253 155.772 172.778 1.00 168.16 876 GLU A O 1
ATOM 7227 N N . GLU A 1 877 ? 216.867 154.238 173.116 1.00 169.35 877 GLU A N 1
ATOM 7228 C CA . GLU A 1 877 ? 216.676 153.637 171.800 1.00 169.35 877 GLU A CA 1
ATOM 7229 C C . GLU A 1 877 ? 215.332 152.925 171.706 1.00 169.35 877 GLU A C 1
ATOM 7230 O O . GLU A 1 877 ? 214.676 152.954 170.661 1.00 169.35 877 GLU A O 1
ATOM 7236 N N . LEU A 1 878 ? 214.911 152.263 172.784 1.00 169.75 878 LEU A N 1
ATOM 7237 C CA . LEU A 1 878 ? 213.622 151.578 172.773 1.00 169.75 878 LEU A CA 1
ATOM 7238 C C . LEU A 1 878 ? 212.472 152.574 172.665 1.00 169.75 878 LEU A C 1
ATOM 7239 O O . LEU A 1 878 ? 211.485 152.337 171.959 1.00 169.75 878 LEU A O 1
ATOM 7244 N N . ILE A 1 879 ? 212.587 153.703 173.368 1.00 161.71 879 ILE A N 1
ATOM 7245 C CA . ILE A 1 879 ? 211.468 154.637 173.490 1.00 161.71 879 ILE A CA 1
ATOM 7246 C C . ILE A 1 879 ? 211.185 155.328 172.160 1.00 161.71 879 ILE A C 1
ATOM 7247 O O . ILE A 1 879 ? 210.037 155.394 171.704 1.00 161.71 879 ILE A O 1
ATOM 7252 N N . ASN A 1 880 ? 212.230 155.850 171.515 1.00 166.40 880 ASN A N 1
ATOM 7253 C CA . ASN A 1 880 ? 212.035 156.802 170.425 1.00 166.40 880 ASN A CA 1
ATOM 7254 C C . ASN A 1 880 ? 211.417 156.167 169.183 1.00 166.40 880 ASN A C 1
ATOM 7255 O O . ASN A 1 880 ? 210.725 156.851 168.423 1.00 166.40 880 ASN A O 1
ATOM 7260 N N . HIS A 1 881 ? 211.650 154.869 168.965 1.00 167.54 881 HIS A N 1
ATOM 7261 C CA . HIS A 1 881 ? 211.045 154.203 167.814 1.00 167.54 881 HIS A CA 1
ATOM 7262 C C . HIS A 1 881 ? 209.525 154.248 167.891 1.00 167.54 881 HIS A C 1
ATOM 7263 O O . HIS A 1 881 ? 208.847 154.465 166.881 1.00 167.54 881 HIS A O 1
ATOM 7270 N N . PHE A 1 882 ? 208.969 154.039 169.085 1.00 163.62 882 PHE A N 1
ATOM 7271 C CA . PHE A 1 882 ? 207.527 154.174 169.250 1.00 163.62 882 PHE A CA 1
ATOM 7272 C C . PHE A 1 882 ? 207.084 155.627 169.143 1.00 163.62 882 PHE A C 1
ATOM 7273 O O . PHE A 1 882 ? 205.913 155.896 168.851 1.00 163.62 882 PHE A O 1
ATOM 7281 N N . LYS A 1 883 ? 207.996 156.574 169.375 1.00 159.61 883 LYS A N 1
ATOM 7282 C CA . LYS A 1 883 ? 207.636 157.983 169.271 1.00 159.61 883 LYS A CA 1
ATOM 7283 C C . LYS A 1 883 ? 207.508 158.430 167.819 1.00 159.61 883 LYS A C 1
ATOM 7284 O O . LYS A 1 883 ? 206.839 159.431 167.540 1.00 159.61 883 LYS A O 1
ATOM 7290 N N . HIS A 1 884 ? 208.138 157.719 166.892 1.00 166.86 884 HIS A N 1
ATOM 7291 C CA . HIS A 1 884 ? 208.063 158.033 165.471 1.00 166.86 884 HIS A CA 1
ATOM 7292 C C . HIS A 1 884 ? 207.493 156.836 164.710 1.00 166.86 884 HIS A C 1
ATOM 7293 O O . HIS A 1 884 ? 207.061 155.843 165.302 1.00 166.86 884 HIS A O 1
ATOM 7300 N N . GLY A 1 885 ? 207.485 156.945 163.385 1.00 171.00 885 GLY A N 1
ATOM 7301 C CA . GLY A 1 885 ? 207.078 155.843 162.541 1.00 171.00 885 GLY A CA 1
ATOM 7302 C C . GLY A 1 885 ? 205.603 155.493 162.688 1.00 171.00 885 GLY A C 1
ATOM 7303 O O . GLY A 1 885 ? 204.769 156.298 163.107 1.00 171.00 885 GLY A O 1
ATOM 7304 N N . VAL A 1 886 ? 205.295 154.246 162.326 1.00 179.14 886 VAL A N 1
ATOM 7305 C CA . VAL A 1 886 ? 203.923 153.757 162.417 1.00 179.14 886 VAL A CA 1
ATOM 7306 C C . VAL A 1 886 ? 203.622 153.154 163.785 1.00 179.14 886 VAL A C 1
ATOM 7307 O O . VAL A 1 886 ? 202.447 153.049 164.162 1.00 179.14 886 VAL A O 1
ATOM 7311 N N . LEU A 1 887 ? 204.651 152.776 164.550 1.00 174.86 887 LEU A N 1
ATOM 7312 C CA . LEU A 1 887 ? 204.435 152.252 165.894 1.00 174.86 887 LEU A CA 1
ATOM 7313 C C . LEU A 1 887 ? 203.725 153.256 166.790 1.00 174.86 887 LEU A C 1
ATOM 7314 O O . LEU A 1 887 ? 203.069 152.856 167.759 1.00 174.86 887 LEU A O 1
ATOM 7319 N N . TYR A 1 888 ? 203.821 154.549 166.466 1.00 170.66 888 TYR A N 1
ATOM 7320 C CA . TYR A 1 888 ? 203.103 155.581 167.202 1.00 170.66 888 TYR A CA 1
ATOM 7321 C C . TYR A 1 888 ? 201.604 155.327 167.215 1.00 170.66 888 TYR A C 1
ATOM 7322 O O . TYR A 1 888 ? 200.907 155.819 168.110 1.00 170.66 888 TYR A O 1
ATOM 7331 N N . GLN A 1 889 ? 201.092 154.565 166.246 1.00 177.36 889 GLN A N 1
ATOM 7332 C CA . GLN A 1 889 ? 199.679 154.207 166.255 1.00 177.36 889 GLN A CA 1
ATOM 7333 C C . GLN A 1 889 ? 199.318 153.421 167.510 1.00 177.36 889 GLN A C 1
ATOM 7334 O O . GLN A 1 889 ? 198.270 153.662 168.120 1.00 177.36 889 GLN A O 1
ATOM 7340 N N . TYR A 1 890 ? 200.169 152.476 167.912 1.00 186.84 890 TYR A N 1
ATOM 7341 C CA . TYR A 1 890 ? 199.857 151.660 169.079 1.00 186.84 890 TYR A CA 1
ATOM 7342 C C . TYR A 1 890 ? 200.241 152.362 170.375 1.00 186.84 890 TYR A C 1
ATOM 7343 O O . TYR A 1 890 ? 199.366 152.723 171.169 1.00 186.84 890 TYR A O 1
ATOM 7352 N N . ARG A 1 891 ? 201.543 152.574 170.585 1.00 165.22 891 ARG A N 1
ATOM 7353 C CA . ARG A 1 891 ? 202.063 153.255 171.768 1.00 165.22 891 ARG A CA 1
ATOM 7354 C C . ARG A 1 891 ? 201.519 152.674 173.069 1.00 165.22 891 ARG A C 1
ATOM 7355 O O . ARG A 1 891 ? 201.037 151.537 173.103 1.00 165.22 891 ARG A O 1
ATOM 7363 N N . SER A 1 892 ? 201.612 153.451 174.146 1.00 145.40 892 SER A N 1
ATOM 7364 C CA . SER A 1 892 ? 200.974 153.108 175.414 1.00 145.40 892 SER A CA 1
ATOM 7365 C C . SER A 1 892 ? 200.876 154.378 176.242 1.00 145.40 892 SER A C 1
ATOM 7366 O O . SER A 1 892 ? 201.903 154.935 176.639 1.00 145.40 892 SER A O 1
ATOM 7369 N N . GLU A 1 893 ? 199.652 154.833 176.501 1.00 137.33 893 GLU A N 1
ATOM 7370 C CA . GLU A 1 893 ? 199.431 156.047 177.286 1.00 137.33 893 GLU A CA 1
ATOM 7371 C C . GLU A 1 893 ? 199.238 155.699 178.763 1.00 137.33 893 GLU A C 1
ATOM 7372 O O . GLU A 1 893 ? 198.254 156.067 179.405 1.00 137.33 893 GLU A O 1
ATOM 7378 N N . ASP A 1 894 ? 200.214 154.973 179.299 1.00 126.47 894 ASP A N 1
ATOM 7379 C CA . ASP A 1 894 ? 200.201 154.534 180.685 1.00 126.47 894 ASP A CA 1
ATOM 7380 C C . ASP A 1 894 ? 201.433 155.066 181.399 1.00 126.47 894 ASP A C 1
ATOM 7381 O O . ASP A 1 894 ? 202.507 155.186 180.800 1.00 126.47 894 ASP A O 1
ATOM 7386 N N . ILE A 1 895 ? 201.273 155.389 182.677 1.00 106.91 895 ILE A N 1
ATOM 7387 C CA . ILE A 1 895 ? 202.367 155.936 183.470 1.00 106.91 895 ILE A CA 1
ATOM 7388 C C . ILE A 1 895 ? 203.319 154.811 183.848 1.00 106.91 895 ILE A C 1
ATOM 7389 O O . ILE A 1 895 ? 202.891 153.740 184.295 1.00 106.91 895 ILE A O 1
ATOM 7394 N N . LEU A 1 896 ? 204.614 155.053 183.671 1.00 112.15 896 LEU A N 1
ATOM 7395 C CA . LEU A 1 896 ? 205.629 154.038 183.931 1.00 112.15 896 LEU A CA 1
ATOM 7396 C C . LEU A 1 896 ? 205.903 153.959 185.427 1.00 112.15 896 LEU A C 1
ATOM 7397 O O . LEU A 1 896 ? 206.400 154.917 186.028 1.00 112.15 896 LEU A O 1
ATOM 7402 N N . LEU A 1 897 ? 205.581 152.815 186.032 1.00 105.01 897 LEU A N 1
ATOM 7403 C CA . LEU A 1 897 ? 205.805 152.598 187.461 1.00 105.01 897 LEU A CA 1
ATOM 7404 C C . LEU A 1 897 ? 207.138 151.878 187.666 1.00 105.01 897 LEU A C 1
ATOM 7405 O O . LEU A 1 897 ? 207.211 150.720 188.080 1.00 105.01 897 LEU A O 1
ATOM 7410 N N . ARG A 1 898 ? 208.211 152.600 187.358 1.00 115.05 898 ARG A N 1
ATOM 7411 C CA . ARG A 1 898 ? 209.551 152.049 187.501 1.00 115.05 898 ARG A CA 1
ATOM 7412 C C . ARG A 1 898 ? 209.899 151.865 188.971 1.00 115.05 898 ARG A C 1
ATOM 7413 O O . ARG A 1 898 ? 209.807 152.809 189.762 1.00 115.05 898 ARG A O 1
ATOM 7421 N N . ASN A 1 899 ? 210.299 150.647 189.343 1.00 120.73 899 ASN A N 1
ATOM 7422 C CA . ASN A 1 899 ? 210.978 150.414 190.617 1.00 120.73 899 ASN A CA 1
ATOM 7423 C C . ASN A 1 899 ? 212.224 149.579 190.325 1.00 120.73 899 ASN A C 1
ATOM 7424 O O . ASN A 1 899 ? 212.258 148.371 190.569 1.00 120.73 899 ASN A O 1
ATOM 7429 N N . LYS A 1 900 ? 213.249 150.234 189.781 1.00 119.39 900 LYS A N 1
ATOM 7430 C CA . LYS A 1 900 ? 214.618 149.736 189.823 1.00 119.39 900 LYS A CA 1
ATOM 7431 C C . LYS A 1 900 ? 215.564 150.879 190.162 1.00 119.39 900 LYS A C 1
ATOM 7432 O O . LYS A 1 900 ? 216.529 150.705 190.914 1.00 119.39 900 LYS A O 1
ATOM 7438 N N . THR A 1 901 ? 215.282 152.054 189.601 1.00 116.32 901 THR A N 1
ATOM 7439 C CA . THR A 1 901 ? 216.103 153.250 189.752 1.00 116.32 901 THR A CA 1
ATOM 7440 C C . THR A 1 901 ? 215.169 154.440 189.939 1.00 116.32 901 THR A C 1
ATOM 7441 O O . THR A 1 901 ? 213.959 154.282 190.128 1.00 116.32 901 THR A O 1
ATOM 7445 N N . VAL A 1 902 ? 215.731 155.645 189.879 1.00 107.02 902 VAL A N 1
ATOM 7446 C CA . VAL A 1 902 ? 214.966 156.879 190.010 1.00 107.02 902 VAL A CA 1
ATOM 7447 C C . VAL A 1 902 ? 215.319 157.807 188.855 1.00 107.02 902 VAL A C 1
ATOM 7448 O O . VAL A 1 902 ? 216.500 158.037 188.571 1.00 107.02 902 VAL A O 1
ATOM 7452 N N . HIS A 1 903 ? 214.294 158.314 188.171 1.00 106.61 903 HIS A N 1
ATOM 7453 C CA . HIS A 1 903 ? 214.476 159.354 187.161 1.00 106.61 903 HIS A CA 1
ATOM 7454 C C . HIS A 1 903 ? 213.449 160.472 187.232 1.00 106.61 903 HIS A C 1
ATOM 7455 O O . HIS A 1 903 ? 213.682 161.527 186.633 1.00 106.61 903 HIS A O 1
ATOM 7462 N N . LYS A 1 904 ? 212.333 160.294 187.934 1.00 93.98 904 LYS A N 1
ATOM 7463 C CA . LYS A 1 904 ? 211.321 161.328 188.086 1.00 93.98 904 LYS A CA 1
ATOM 7464 C C . LYS A 1 904 ? 210.832 161.319 189.526 1.00 93.98 904 LYS A C 1
ATOM 7465 O O . LYS A 1 904 ? 211.119 160.396 190.291 1.00 93.98 904 LYS A O 1
ATOM 7471 N N . ILE A 1 905 ? 210.085 162.365 189.888 1.00 82.81 905 ILE A N 1
ATOM 7472 C CA . ILE A 1 905 ? 209.630 162.519 191.268 1.00 82.81 905 ILE A CA 1
ATOM 7473 C C . ILE A 1 905 ? 208.804 161.315 191.701 1.00 82.81 905 ILE A C 1
ATOM 7474 O O . ILE A 1 905 ? 208.948 160.817 192.825 1.00 82.81 905 ILE A O 1
ATOM 7479 N N . LEU A 1 906 ? 207.935 160.822 190.818 1.00 86.86 906 LEU A N 1
ATOM 7480 C CA . LEU A 1 906 ? 207.090 159.682 191.154 1.00 86.86 906 LEU A CA 1
ATOM 7481 C C . LEU A 1 906 ? 207.901 158.424 191.437 1.00 86.86 906 LEU A C 1
ATOM 7482 O O . LEU A 1 906 ? 207.435 157.557 192.184 1.00 86.86 906 LEU A O 1
ATOM 7487 N N . ASP A 1 907 ? 209.099 158.303 190.863 1.00 97.93 907 ASP A N 1
ATOM 7488 C CA . ASP A 1 907 ? 209.879 157.080 191.025 1.00 97.93 907 ASP A CA 1
ATOM 7489 C C . ASP A 1 907 ? 210.360 156.908 192.462 1.00 97.93 907 ASP A C 1
ATOM 7490 O O . ASP A 1 907 ? 210.189 155.838 193.058 1.00 97.93 907 ASP A O 1
ATOM 7495 N N . GLU A 1 908 ? 210.964 157.949 193.038 1.00 98.68 908 GLU A N 1
ATOM 7496 C CA . GLU A 1 908 ? 211.478 157.836 194.398 1.00 98.68 908 GLU A CA 1
ATOM 7497 C C . GLU A 1 908 ? 210.392 157.947 195.458 1.00 98.68 908 GLU A C 1
ATOM 7498 O O . GLU A 1 908 ? 210.619 157.527 196.596 1.00 98.68 908 GLU A O 1
ATOM 7504 N N . ILE A 1 909 ? 209.227 158.504 195.123 1.00 90.24 909 ILE A N 1
ATOM 7505 C CA . ILE A 1 909 ? 208.115 158.480 196.068 1.00 90.24 909 ILE A CA 1
ATOM 7506 C C . ILE A 1 909 ? 207.657 157.047 196.307 1.00 90.24 909 ILE A C 1
ATOM 7507 O O . ILE A 1 909 ? 207.421 156.637 197.449 1.00 90.24 909 ILE A O 1
ATOM 7512 N N . ARG A 1 910 ? 207.535 156.261 195.238 1.00 92.30 910 ARG A N 1
ATOM 7513 C CA . ARG A 1 910 ? 207.173 154.856 195.357 1.00 92.30 910 ARG A CA 1
ATOM 7514 C C . ARG A 1 910 ? 208.304 154.001 195.911 1.00 92.30 910 ARG A C 1
ATOM 7515 O O . ARG A 1 910 ? 208.038 152.906 196.419 1.00 92.30 910 ARG A O 1
ATOM 7523 N N . GLN A 1 911 ? 209.549 154.469 195.829 1.00 103.26 911 GLN A N 1
ATOM 7524 C CA . GLN A 1 911 ? 210.693 153.757 196.379 1.00 103.26 911 GLN A CA 1
ATOM 7525 C C . GLN A 1 911 ? 211.166 154.321 197.709 1.00 103.26 911 GLN A C 1
ATOM 7526 O O . GLN A 1 911 ? 212.029 153.711 198.350 1.00 103.26 911 GLN A O 1
ATOM 7532 N N . GLY A 1 912 ? 210.628 155.458 198.138 1.00 97.45 912 GLY A N 1
ATOM 7533 C CA . GLY A 1 912 ? 211.074 156.120 199.347 1.00 97.45 912 GLY A CA 1
ATOM 7534 C C . GLY A 1 912 ? 210.149 155.898 200.522 1.00 97.45 912 GLY A C 1
ATOM 7535 O O . GLY A 1 912 ? 210.254 154.885 201.219 1.00 97.45 912 GLY A O 1
ATOM 7536 N N . VAL A 1 913 ? 209.258 156.865 200.759 1.00 90.12 913 VAL A N 1
ATOM 7537 C CA . VAL A 1 913 ? 208.354 156.816 201.901 1.00 90.12 913 VAL A CA 1
ATOM 7538 C C . VAL A 1 913 ? 207.635 155.473 201.967 1.00 90.12 913 VAL A C 1
ATOM 7539 O O . VAL A 1 913 ? 207.212 154.916 200.948 1.00 90.12 913 VAL A O 1
ATOM 7543 N N . ILE A 1 914 ? 207.520 154.939 203.180 1.00 88.33 914 ILE A N 1
ATOM 7544 C CA . ILE A 1 914 ? 206.890 153.649 203.432 1.00 88.33 914 ILE A CA 1
ATOM 7545 C C . ILE A 1 914 ? 205.573 153.915 204.144 1.00 88.33 914 ILE A C 1
ATOM 7546 O O . ILE A 1 914 ? 205.548 154.572 205.192 1.00 88.33 914 ILE A O 1
ATOM 7551 N N . TRP A 1 915 ? 204.479 153.410 203.581 1.00 86.50 915 TRP A N 1
ATOM 7552 C CA . TRP A 1 915 ? 203.182 153.502 204.234 1.00 86.50 915 TRP A CA 1
ATOM 7553 C C . TRP A 1 915 ? 202.960 152.275 205.108 1.00 86.50 915 TRP A C 1
ATOM 7554 O O . TRP A 1 915 ? 202.959 151.143 204.615 1.00 86.50 915 TRP A O 1
ATOM 7565 N N . ASP A 1 916 ? 202.773 152.501 206.403 1.00 98.19 916 ASP A N 1
ATOM 7566 C CA . ASP A 1 916 ? 202.603 151.405 207.349 1.00 98.19 916 ASP A CA 1
ATOM 7567 C C . ASP A 1 916 ? 201.128 151.127 207.613 1.00 98.19 916 ASP A C 1
ATOM 7568 O O . ASP A 1 916 ? 200.275 151.990 207.408 1.00 98.19 916 ASP A O 1
ATOM 7574 N N . LYS B 1 2 ? 138.750 164.500 221.936 1.00 189.40 2 LYS B N 1
ATOM 7575 C CA . LYS B 1 2 ? 138.021 163.587 221.065 1.00 189.40 2 LYS B CA 1
ATOM 7576 C C . LYS B 1 2 ? 138.530 163.679 219.631 1.00 189.40 2 LYS B C 1
ATOM 7577 O O . LYS B 1 2 ? 139.205 162.772 219.142 1.00 189.40 2 LYS B O 1
ATOM 7579 N N . ASN B 1 3 ? 138.203 164.784 218.961 1.00 192.99 3 ASN B N 1
ATOM 7580 C CA . ASN B 1 3 ? 138.625 164.993 217.582 1.00 192.99 3 ASN B CA 1
ATOM 7581 C C . ASN B 1 3 ? 140.016 165.601 217.471 1.00 192.99 3 ASN B C 1
ATOM 7582 O O . ASN B 1 3 ? 140.483 165.827 216.349 1.00 192.99 3 ASN B O 1
ATOM 7587 N N . TRP B 1 4 ? 140.680 165.878 218.596 1.00 193.99 4 TRP B N 1
ATOM 7588 C CA . TRP B 1 4 ? 142.043 166.398 218.540 1.00 193.99 4 TRP B CA 1
ATOM 7589 C C . TRP B 1 4 ? 142.976 165.402 217.863 1.00 193.99 4 TRP B C 1
ATOM 7590 O O . TRP B 1 4 ? 143.817 165.787 217.037 1.00 193.99 4 TRP B O 1
ATOM 7601 N N . GLN B 1 5 ? 142.810 164.113 218.173 1.00 191.44 5 GLN B N 1
ATOM 7602 C CA . GLN B 1 5 ? 143.596 163.058 217.547 1.00 191.44 5 GLN B CA 1
ATOM 7603 C C . GLN B 1 5 ? 143.454 163.062 216.033 1.00 191.44 5 GLN B C 1
ATOM 7604 O O . GLN B 1 5 ? 144.376 162.632 215.329 1.00 191.44 5 GLN B O 1
ATOM 7610 N N . ARG B 1 6 ? 142.327 163.544 215.515 1.00 190.39 6 ARG B N 1
ATOM 7611 C CA . ARG B 1 6 ? 142.119 163.637 214.077 1.00 190.39 6 ARG B CA 1
ATOM 7612 C C . ARG B 1 6 ? 142.258 165.042 213.516 1.00 190.39 6 ARG B C 1
ATOM 7613 O O . ARG B 1 6 ? 142.528 165.176 212.317 1.00 190.39 6 ARG B O 1
ATOM 7621 N N . ILE B 1 7 ? 142.089 166.091 214.326 1.00 193.57 7 ILE B N 1
ATOM 7622 C CA . ILE B 1 7 ? 142.253 167.444 213.815 1.00 193.57 7 ILE B CA 1
ATOM 7623 C C . ILE B 1 7 ? 143.720 167.847 213.789 1.00 193.57 7 ILE B C 1
ATOM 7624 O O . ILE B 1 7 ? 144.082 168.815 213.111 1.00 193.57 7 ILE B O 1
ATOM 7629 N N . VAL B 1 8 ? 144.584 167.125 214.509 1.00 191.87 8 VAL B N 1
ATOM 7630 C CA . VAL B 1 8 ? 146.015 167.417 214.449 1.00 191.87 8 VAL B CA 1
ATOM 7631 C C . VAL B 1 8 ? 146.549 167.169 213.040 1.00 191.87 8 VAL B C 1
ATOM 7632 O O . VAL B 1 8 ? 147.399 167.918 212.535 1.00 191.87 8 VAL B O 1
ATOM 7636 N N . GLU B 1 9 ? 146.040 166.125 212.378 1.00 189.63 9 GLU B N 1
ATOM 7637 C CA . GLU B 1 9 ? 146.508 165.782 211.040 1.00 189.63 9 GLU B CA 1
ATOM 7638 C C . GLU B 1 9 ? 146.204 166.892 210.044 1.00 189.63 9 GLU B C 1
ATOM 7639 O O . GLU B 1 9 ? 146.963 167.110 209.096 1.00 189.63 9 GLU B O 1
ATOM 7645 N N . ALA B 1 10 ? 145.097 167.606 210.247 1.00 186.72 10 ALA B N 1
ATOM 7646 C CA . ALA B 1 10 ? 144.722 168.702 209.362 1.00 186.72 10 ALA B CA 1
ATOM 7647 C C . ALA B 1 10 ? 145.864 169.700 209.223 1.00 186.72 10 ALA B C 1
ATOM 7648 O O . ALA B 1 10 ? 146.368 169.924 208.117 1.00 186.72 10 ALA B O 1
ATOM 7650 N N . LYS B 1 11 ? 146.296 170.285 210.343 1.00 185.74 11 LYS B N 1
ATOM 7651 C CA . LYS B 1 11 ? 147.407 171.228 210.290 1.00 185.74 11 LYS B CA 1
ATOM 7652 C C . LYS B 1 11 ? 148.717 170.544 209.930 1.00 185.74 11 LYS B C 1
ATOM 7653 O O . LYS B 1 11 ? 149.523 171.112 209.184 1.00 185.74 11 LYS B O 1
ATOM 7659 N N . LEU B 1 12 ? 148.957 169.333 210.443 1.00 184.45 12 LEU B N 1
ATOM 7660 C CA . LEU B 1 12 ? 150.267 168.722 210.247 1.00 184.45 12 LEU B CA 1
ATOM 7661 C C . LEU B 1 12 ? 150.491 168.339 208.785 1.00 184.45 12 LEU B C 1
ATOM 7662 O O . LEU B 1 12 ? 151.640 168.262 208.335 1.00 184.45 12 LEU B O 1
ATOM 7667 N N . GLU B 1 13 ? 149.419 168.133 208.020 1.00 183.65 13 GLU B N 1
ATOM 7668 C CA . GLU B 1 13 ? 149.535 167.799 206.607 1.00 183.65 13 GLU B CA 1
ATOM 7669 C C . GLU B 1 13 ? 149.261 168.970 205.675 1.00 183.65 13 GLU B C 1
ATOM 7670 O O . GLU B 1 13 ? 149.754 168.966 204.543 1.00 183.65 13 GLU B O 1
ATOM 7676 N N . GLN B 1 14 ? 148.488 169.972 206.107 1.00 178.35 14 GLN B N 1
ATOM 7677 C CA . GLN B 1 14 ? 148.246 171.122 205.244 1.00 178.35 14 GLN B CA 1
ATOM 7678 C C . GLN B 1 14 ? 149.488 171.981 205.052 1.00 178.35 14 GLN B C 1
ATOM 7679 O O . GLN B 1 14 ? 149.507 172.815 204.140 1.00 178.35 14 GLN B O 1
ATOM 7685 N N . GLN B 1 15 ? 150.512 171.802 205.881 1.00 171.38 15 GLN B N 1
ATOM 7686 C CA . GLN B 1 15 ? 151.744 172.558 205.735 1.00 171.38 15 GLN B CA 1
ATOM 7687 C C . GLN B 1 15 ? 152.480 172.129 204.468 1.00 171.38 15 GLN B C 1
ATOM 7688 O O . GLN B 1 15 ? 152.211 171.075 203.887 1.00 171.38 15 GLN B O 1
ATOM 7694 N N . LYS B 1 16 ? 153.409 172.975 204.030 1.00 159.39 16 LYS B N 1
ATOM 7695 C CA . LYS B 1 16 ? 154.172 172.717 202.815 1.00 159.39 16 LYS B CA 1
ATOM 7696 C C . LYS B 1 16 ? 155.574 172.194 203.084 1.00 159.39 16 LYS B C 1
ATOM 7697 O O . LYS B 1 16 ? 156.140 171.505 202.228 1.00 159.39 16 LYS B O 1
ATOM 7703 N N . HIS B 1 17 ? 156.149 172.501 204.249 1.00 146.08 17 HIS B N 1
ATOM 7704 C CA . HIS B 1 17 ? 157.527 172.114 204.527 1.00 146.08 17 HIS B CA 1
ATOM 7705 C C . HIS B 1 17 ? 157.681 170.611 204.734 1.00 146.08 17 HIS B C 1
ATOM 7706 O O . HIS B 1 17 ? 158.787 170.089 204.558 1.00 146.08 17 HIS B O 1
ATOM 7713 N N . LYS B 1 18 ? 156.600 169.906 205.082 1.00 158.43 18 LYS B N 1
ATOM 7714 C CA . LYS B 1 18 ? 156.624 168.450 205.255 1.00 158.43 18 LYS B CA 1
ATOM 7715 C C . LYS B 1 18 ? 157.713 168.013 206.232 1.00 158.43 18 LYS B C 1
ATOM 7716 O O . LYS B 1 18 ? 158.485 167.088 205.966 1.00 158.43 18 LYS B O 1
ATOM 7722 N N . VAL B 1 19 ? 157.778 168.697 207.374 1.00 154.68 19 VAL B N 1
ATOM 7723 C CA . VAL B 1 19 ? 158.712 168.287 208.415 1.00 154.68 19 VAL B CA 1
ATOM 7724 C C . VAL B 1 19 ? 158.331 166.920 208.964 1.00 154.68 19 VAL B C 1
ATOM 7725 O O . VAL B 1 19 ? 159.195 166.070 209.199 1.00 154.68 19 VAL B O 1
ATOM 7729 N N . ALA B 1 20 ? 157.036 166.685 209.171 1.00 171.61 20 ALA B N 1
ATOM 7730 C CA . ALA B 1 20 ? 156.549 165.433 209.728 1.00 171.61 20 ALA B CA 1
ATOM 7731 C C . ALA B 1 20 ? 155.242 165.051 209.047 1.00 171.61 20 ALA B C 1
ATOM 7732 O O . ALA B 1 20 ? 154.579 165.875 208.412 1.00 171.61 20 ALA B O 1
ATOM 7734 N N . GLU B 1 21 ? 154.888 163.771 209.171 1.00 186.44 21 GLU B N 1
ATOM 7735 C CA . GLU B 1 21 ? 153.621 163.251 208.672 1.00 186.44 21 GLU B CA 1
ATOM 7736 C C . GLU B 1 21 ? 153.273 161.932 209.356 1.00 186.44 21 GLU B C 1
ATOM 7737 O O . GLU B 1 21 ? 154.145 161.082 209.576 1.00 186.44 21 GLU B O 1
ATOM 7743 N N . ILE B 1 22 ? 151.997 161.752 209.694 1.00 185.43 22 ILE B N 1
ATOM 7744 C CA . ILE B 1 22 ? 151.530 160.583 210.430 1.00 185.43 22 ILE B CA 1
ATOM 7745 C C . ILE B 1 22 ? 150.349 159.973 209.689 1.00 185.43 22 ILE B C 1
ATOM 7746 O O . ILE B 1 22 ? 149.631 160.669 208.960 1.00 185.43 22 ILE B O 1
ATOM 7751 N N . SER B 1 23 ? 150.145 158.672 209.875 1.00 199.37 23 SER B N 1
ATOM 7752 C CA . SER B 1 23 ? 149.071 157.934 209.219 1.00 199.37 23 SER B CA 1
ATOM 7753 C C . SER B 1 23 ? 148.169 157.318 210.279 1.00 199.37 23 SER B C 1
ATOM 7754 O O . SER B 1 23 ? 148.647 156.901 211.339 1.00 199.37 23 SER B O 1
ATOM 7757 N N . LEU B 1 24 ? 146.864 157.269 209.995 1.00 202.14 24 LEU B N 1
ATOM 7758 C CA . LEU B 1 24 ? 145.927 156.666 210.938 1.00 202.14 24 LEU B CA 1
ATOM 7759 C C . LEU B 1 24 ? 146.159 155.165 211.063 1.00 202.14 24 LEU B C 1
ATOM 7760 O O . LEU B 1 24 ? 146.088 154.607 212.164 1.00 202.14 24 LEU B O 1
ATOM 7765 N N . GLU B 1 25 ? 146.439 154.497 209.948 1.00 207.00 25 GLU B N 1
ATOM 7766 C CA . GLU B 1 25 ? 146.735 153.076 209.949 1.00 207.00 25 GLU B CA 1
ATOM 7767 C C . GLU B 1 25 ? 148.247 152.888 210.020 1.00 207.00 25 GLU B C 1
ATOM 7768 O O . GLU B 1 25 ? 149.012 153.837 209.825 1.00 207.00 25 GLU B O 1
ATOM 7774 N N . ASN B 1 26 ? 148.674 151.664 210.359 1.00 207.22 26 ASN B N 1
ATOM 7775 C CA . ASN B 1 26 ? 150.059 151.188 210.324 1.00 207.22 26 ASN B CA 1
ATOM 7776 C C . ASN B 1 26 ? 151.064 152.286 210.656 1.00 207.22 26 ASN B C 1
ATOM 7777 O O . ASN B 1 26 ? 152.052 152.474 209.938 1.00 207.22 26 ASN B O 1
ATOM 7782 N N . GLY B 1 27 ? 150.816 153.001 211.754 1.00 200.28 27 GLY B N 1
ATOM 7783 C CA . GLY B 1 27 ? 151.525 154.219 212.100 1.00 200.28 27 GLY B CA 1
ATOM 7784 C C . GLY B 1 27 ? 153.027 154.203 211.913 1.00 200.28 27 GLY B C 1
ATOM 7785 O O . GLY B 1 27 ? 153.740 153.430 212.561 1.00 200.28 27 GLY B O 1
ATOM 7786 N N . THR B 1 28 ? 153.515 155.063 211.019 1.00 199.36 28 THR B N 1
ATOM 7787 C CA . THR B 1 28 ? 154.944 155.200 210.784 1.00 199.36 28 THR B CA 1
ATOM 7788 C C . THR B 1 28 ? 155.494 156.549 211.221 1.00 199.36 28 THR B C 1
ATOM 7789 O O . THR B 1 28 ? 156.688 156.793 211.016 1.00 199.36 28 THR B O 1
ATOM 7793 N N . VAL B 1 29 ? 154.665 157.415 211.819 1.00 195.43 29 VAL B N 1
ATOM 7794 C CA . VAL B 1 29 ? 154.992 158.737 212.362 1.00 195.43 29 VAL B CA 1
ATOM 7795 C C . VAL B 1 29 ? 156.322 159.282 211.853 1.00 195.43 29 VAL B C 1
ATOM 7796 O O . VAL B 1 29 ? 157.255 159.513 212.631 1.00 195.43 29 VAL B O 1
ATOM 7800 N N . ASN B 1 30 ? 156.413 159.512 210.548 1.00 186.44 30 ASN B N 1
ATOM 7801 C CA . ASN B 1 30 ? 157.691 159.854 209.945 1.00 186.44 30 ASN B CA 1
ATOM 7802 C C . ASN B 1 30 ? 157.947 161.349 210.062 1.00 186.44 30 ASN B C 1
ATOM 7803 O O . ASN B 1 30 ? 157.015 162.144 210.198 1.00 186.44 30 ASN B O 1
ATOM 7808 N N . TYR B 1 31 ? 159.221 161.728 210.026 1.00 171.85 31 TYR B N 1
ATOM 7809 C CA . TYR B 1 31 ? 159.597 163.133 209.991 1.00 171.85 31 TYR B CA 1
ATOM 7810 C C . TYR B 1 31 ? 160.955 163.254 209.305 1.00 171.85 31 TYR B C 1
ATOM 7811 O O . TYR B 1 31 ? 161.582 162.255 208.939 1.00 171.85 31 TYR B O 1
ATOM 7820 N N . SER B 1 32 ? 161.408 164.493 209.133 1.00 155.21 32 SER B N 1
ATOM 7821 C CA . SER B 1 32 ? 162.544 164.812 208.281 1.00 155.21 32 SER B CA 1
ATOM 7822 C C . SER B 1 32 ? 163.841 164.224 208.823 1.00 155.21 32 SER B C 1
ATOM 7823 O O . SER B 1 32 ? 164.017 164.056 210.033 1.00 155.21 32 SER B O 1
ATOM 7826 N N . LYS B 1 33 ? 164.756 163.913 207.900 1.00 141.12 33 LYS B N 1
ATOM 7827 C CA . LYS B 1 33 ? 166.060 163.382 208.281 1.00 141.12 33 LYS B CA 1
ATOM 7828 C C . LYS B 1 33 ? 166.927 164.439 208.950 1.00 141.12 33 LYS B C 1
ATOM 7829 O O . LYS B 1 33 ? 167.897 164.099 209.637 1.00 141.12 33 LYS B O 1
ATOM 7835 N N . LYS B 1 34 ? 166.600 165.720 208.762 1.00 138.29 34 LYS B N 1
ATOM 7836 C CA . LYS B 1 34 ? 167.328 166.782 209.445 1.00 138.29 34 LYS B CA 1
ATOM 7837 C C . LYS B 1 34 ? 167.097 166.750 210.950 1.00 138.29 34 LYS B C 1
ATOM 7838 O O . LYS B 1 34 ? 167.849 167.383 211.699 1.00 138.29 34 LYS B O 1
ATOM 7844 N N . ILE B 1 35 ? 166.075 166.033 211.399 1.00 147.92 35 ILE B N 1
ATOM 7845 C CA . ILE B 1 35 ? 165.840 165.762 212.811 1.00 147.92 35 ILE B CA 1
ATOM 7846 C C . ILE B 1 35 ? 166.577 164.482 213.176 1.00 147.92 35 ILE B C 1
ATOM 7847 O O . ILE B 1 35 ? 166.680 163.559 212.359 1.00 147.92 35 ILE B O 1
ATOM 7852 N N . LYS B 1 36 ? 167.104 164.426 214.398 1.00 149.99 36 LYS B N 1
ATOM 7853 C CA . LYS B 1 36 ? 167.743 163.210 214.882 1.00 149.99 36 LYS B CA 1
ATOM 7854 C C . LYS B 1 36 ? 166.769 162.041 214.822 1.00 149.99 36 LYS B C 1
ATOM 7855 O O . LYS B 1 36 ? 165.577 162.189 215.105 1.00 149.99 36 LYS B O 1
ATOM 7861 N N . HIS B 1 37 ? 167.287 160.873 214.446 1.00 170.84 37 HIS B N 1
ATOM 7862 C CA . HIS B 1 37 ? 166.447 159.706 214.210 1.00 170.84 37 HIS B CA 1
ATOM 7863 C C . HIS B 1 37 ? 166.780 158.596 215.197 1.00 170.84 37 HIS B C 1
ATOM 7864 O O . HIS B 1 37 ? 166.911 157.429 214.812 1.00 170.84 37 HIS B O 1
ATOM 7871 N N . ASN B 1 38 ? 166.916 158.952 216.471 1.00 177.18 38 ASN B N 1
ATOM 7872 C CA . ASN B 1 38 ? 167.304 157.986 217.487 1.00 177.18 38 ASN B CA 1
ATOM 7873 C C . ASN B 1 38 ? 166.166 157.018 217.800 1.00 177.18 38 ASN B C 1
ATOM 7874 O O . ASN B 1 38 ? 164.996 157.280 217.507 1.00 177.18 38 ASN B O 1
ATOM 7879 N N . ARG B 1 39 ? 166.545 155.876 218.382 1.00 195.26 39 ARG B N 1
ATOM 7880 C CA . ARG B 1 39 ? 165.688 154.749 218.749 1.00 195.26 39 ARG B CA 1
ATOM 7881 C C . ARG B 1 39 ? 165.240 153.970 217.514 1.00 195.26 39 ARG B C 1
ATOM 7882 O O . ARG B 1 39 ? 164.722 152.854 217.630 1.00 195.26 39 ARG B O 1
ATOM 7890 N N . ASN B 1 40 ? 165.455 154.538 216.326 1.00 192.15 40 ASN B N 1
ATOM 7891 C CA . ASN B 1 40 ? 165.437 153.807 215.062 1.00 192.15 40 ASN B CA 1
ATOM 7892 C C . ASN B 1 40 ? 164.083 153.200 214.696 1.00 192.15 40 ASN B C 1
ATOM 7893 O O . ASN B 1 40 ? 163.942 152.630 213.610 1.00 192.15 40 ASN B O 1
ATOM 7898 N N . LEU B 1 41 ? 163.078 153.308 215.568 1.00 196.56 41 LEU B N 1
ATOM 7899 C CA . LEU B 1 41 ? 161.816 152.626 215.296 1.00 196.56 41 LEU B CA 1
ATOM 7900 C C . LEU B 1 41 ? 160.824 153.525 214.564 1.00 196.56 41 LEU B C 1
ATOM 7901 O O . LEU B 1 41 ? 160.322 153.149 213.499 1.00 196.56 41 LEU B O 1
ATOM 7906 N N . LYS B 1 42 ? 160.538 154.703 215.120 1.00 191.62 42 LYS B N 1
ATOM 7907 C CA . LYS B 1 42 ? 159.649 155.681 214.499 1.00 191.62 42 LYS B CA 1
ATOM 7908 C C . LYS B 1 42 ? 158.281 155.088 214.183 1.00 191.62 42 LYS B C 1
ATOM 7909 O O . LYS B 1 42 ? 157.718 155.345 213.115 1.00 191.62 42 LYS B O 1
ATOM 7915 N N . ALA B 1 43 ? 157.753 154.278 215.093 1.00 195.97 43 ALA B N 1
ATOM 7916 C CA . ALA B 1 43 ? 156.412 153.731 214.970 1.00 195.97 43 ALA B CA 1
ATOM 7917 C C . ALA B 1 43 ? 155.462 154.437 215.933 1.00 195.97 43 ALA B C 1
ATOM 7918 O O . ALA B 1 43 ? 155.868 154.960 216.973 1.00 195.97 43 ALA B O 1
ATOM 7920 N N . LEU B 1 44 ? 154.182 154.446 215.571 1.00 194.00 44 LEU B N 1
ATOM 7921 C CA . LEU B 1 44 ? 153.185 155.139 216.377 1.00 194.00 44 LEU B CA 1
ATOM 7922 C C . LEU B 1 44 ? 152.903 154.363 217.657 1.00 194.00 44 LEU B C 1
ATOM 7923 O O . LEU B 1 44 ? 152.114 153.413 217.659 1.00 194.00 44 LEU B O 1
ATOM 7928 N N . THR B 1 45 ? 153.559 154.765 218.741 1.00 193.23 45 THR B N 1
ATOM 7929 C CA . THR B 1 45 ? 153.365 154.158 220.054 1.00 193.23 45 THR B CA 1
ATOM 7930 C C . THR B 1 45 ? 152.448 155.046 220.892 1.00 193.23 45 THR B C 1
ATOM 7931 O O . THR B 1 45 ? 152.885 155.765 221.793 1.00 193.23 45 THR B O 1
ATOM 7935 N N . GLY B 1 46 ? 151.155 154.989 220.583 1.00 190.13 46 GLY B N 1
ATOM 7936 C CA . GLY B 1 46 ? 150.172 155.720 221.356 1.00 190.13 46 GLY B CA 1
ATOM 7937 C C . GLY B 1 46 ? 150.167 157.215 221.069 1.00 190.13 46 GLY B C 1
ATOM 7938 O O . GLY B 1 46 ? 150.836 157.721 220.167 1.00 190.13 46 GLY B O 1
ATOM 7939 N N . ASP B 1 47 ? 149.378 157.925 221.879 1.00 185.90 47 ASP B N 1
ATOM 7940 C CA . ASP B 1 47 ? 149.230 159.370 221.741 1.00 185.90 47 ASP B CA 1
ATOM 7941 C C . ASP B 1 47 ? 150.500 160.133 222.092 1.00 185.90 47 ASP B C 1
ATOM 7942 O O . ASP B 1 47 ? 150.624 161.302 221.704 1.00 185.90 47 ASP B O 1
ATOM 7947 N N . GLU B 1 48 ? 151.431 159.510 222.820 1.00 190.49 48 GLU B N 1
ATOM 7948 C CA . GLU B 1 48 ? 152.694 160.168 223.139 1.00 190.49 48 GLU B CA 1
ATOM 7949 C C . GLU B 1 48 ? 153.439 160.551 221.868 1.00 190.49 48 GLU B C 1
ATOM 7950 O O . GLU B 1 48 ? 153.939 161.675 221.736 1.00 190.49 48 GLU B O 1
ATOM 7956 N N . GLU B 1 49 ? 153.507 159.626 220.910 1.00 187.37 49 GLU B N 1
ATOM 7957 C CA . GLU B 1 49 ? 154.145 159.929 219.636 1.00 187.37 49 GLU B CA 1
ATOM 7958 C C . GLU B 1 49 ? 153.398 161.022 218.886 1.00 187.37 49 GLU B C 1
ATOM 7959 O O . GLU B 1 49 ? 154.022 161.847 218.212 1.00 187.37 49 GLU B O 1
ATOM 7965 N N . ILE B 1 50 ? 152.069 161.054 218.998 1.00 180.43 50 ILE B N 1
ATOM 7966 C CA . ILE B 1 50 ? 151.282 162.061 218.288 1.00 180.43 50 ILE B CA 1
ATOM 7967 C C . ILE B 1 50 ? 151.589 163.453 218.827 1.00 180.43 50 ILE B C 1
ATOM 7968 O O . ILE B 1 50 ? 151.841 164.397 218.065 1.00 180.43 50 ILE B O 1
ATOM 7973 N N . VAL B 1 51 ? 151.566 163.603 220.154 1.00 179.59 51 VAL B N 1
ATOM 7974 C CA . VAL B 1 51 ? 151.844 164.913 220.737 1.00 179.59 51 VAL B CA 1
ATOM 7975 C C . VAL B 1 51 ? 153.296 165.301 220.496 1.00 179.59 51 VAL B C 1
ATOM 7976 O O . VAL B 1 51 ? 153.609 166.478 220.285 1.00 179.59 51 VAL B O 1
ATOM 7980 N N . ARG B 1 52 ? 154.205 164.322 220.501 1.00 177.97 52 ARG B N 1
ATOM 7981 C CA . ARG B 1 52 ? 155.602 164.611 220.200 1.00 177.97 52 ARG B CA 1
ATOM 7982 C C . ARG B 1 52 ? 155.758 165.131 218.774 1.00 177.97 52 ARG B C 1
ATOM 7983 O O . ARG B 1 52 ? 156.488 166.096 218.523 1.00 177.97 52 ARG B O 1
ATOM 7991 N N . ALA B 1 53 ? 155.066 164.496 217.824 1.00 170.51 53 ALA B N 1
ATOM 7992 C CA . ALA B 1 53 ? 155.142 164.921 216.429 1.00 170.51 53 ALA B CA 1
ATOM 7993 C C . ALA B 1 53 ? 154.559 166.316 216.245 1.00 170.51 53 ALA B C 1
ATOM 7994 O O . ALA B 1 53 ? 155.116 167.145 215.514 1.00 170.51 53 ALA B O 1
ATOM 7996 N N . PHE B 1 54 ? 153.429 166.593 216.900 1.00 166.91 54 PHE B N 1
ATOM 7997 C CA . PHE B 1 54 ? 152.869 167.939 216.829 1.00 166.91 54 PHE B CA 1
ATOM 7998 C C . PHE B 1 54 ? 153.811 168.969 217.436 1.00 166.91 54 PHE B C 1
ATOM 7999 O O . PHE B 1 54 ? 153.941 170.084 216.917 1.00 166.91 54 PHE B O 1
ATOM 8007 N N . LEU B 1 55 ? 154.464 168.622 218.546 1.00 164.24 55 LEU B N 1
ATOM 8008 C CA . LEU B 1 55 ? 155.405 169.550 219.162 1.00 164.24 55 LEU B CA 1
ATOM 8009 C C . LEU B 1 55 ? 156.572 169.828 218.225 1.00 164.24 55 LEU B C 1
ATOM 8010 O O . LEU B 1 55 ? 157.009 170.975 218.085 1.00 164.24 55 LEU B O 1
ATOM 8015 N N . ILE B 1 56 ? 157.088 168.783 217.571 1.00 162.79 56 ILE B N 1
ATOM 8016 C CA . ILE B 1 56 ? 158.181 168.964 216.619 1.00 162.79 56 ILE B CA 1
ATOM 8017 C C . ILE B 1 56 ? 157.750 169.875 215.478 1.00 162.79 56 ILE B C 1
ATOM 8018 O O . ILE B 1 56 ? 158.479 170.799 215.093 1.00 162.79 56 ILE B O 1
ATOM 8023 N N . ASP B 1 57 ? 156.559 169.633 214.923 1.00 159.77 57 ASP B N 1
ATOM 8024 C CA . ASP B 1 57 ? 156.060 170.461 213.827 1.00 159.77 57 ASP B CA 1
ATOM 8025 C C . ASP B 1 57 ? 155.917 171.917 214.252 1.00 159.77 57 ASP B C 1
ATOM 8026 O O . ASP B 1 57 ? 156.345 172.830 213.536 1.00 159.77 57 ASP B O 1
ATOM 8031 N N . ARG B 1 58 ? 155.307 172.154 215.413 1.00 155.06 58 ARG B N 1
ATOM 8032 C CA . ARG B 1 58 ? 155.095 173.525 215.859 1.00 155.06 58 ARG B CA 1
ATOM 8033 C C . ARG B 1 58 ? 156.415 174.219 216.169 1.00 155.06 58 ARG B C 1
ATOM 8034 O O . ARG B 1 58 ? 156.585 175.405 215.863 1.00 155.06 58 ARG B O 1
ATOM 8042 N N . LEU B 1 59 ? 157.370 173.497 216.755 1.00 151.39 59 LEU B N 1
ATOM 8043 C CA . LEU B 1 59 ? 158.658 174.102 217.070 1.00 151.39 59 LEU B CA 1
ATOM 8044 C C . LEU B 1 59 ? 159.436 174.442 215.806 1.00 151.39 59 LEU B C 1
ATOM 8045 O O . LEU B 1 59 ? 160.048 175.513 215.721 1.00 151.39 59 LEU B O 1
ATOM 8050 N N . VAL B 1 60 ? 159.439 173.548 214.815 1.00 150.39 60 VAL B N 1
ATOM 8051 C CA . VAL B 1 60 ? 160.206 173.823 213.602 1.00 150.39 60 VAL B CA 1
ATOM 8052 C C . VAL B 1 60 ? 159.536 174.915 212.774 1.00 150.39 60 VAL B C 1
ATOM 8053 O O . VAL B 1 60 ? 160.215 175.759 212.177 1.00 150.39 60 VAL B O 1
ATOM 8057 N N . ASN B 1 61 ? 158.202 174.929 212.724 1.00 146.86 61 ASN B N 1
ATOM 8058 C CA . ASN B 1 61 ? 157.479 175.860 211.864 1.00 146.86 61 ASN B CA 1
ATOM 8059 C C . ASN B 1 61 ? 156.971 177.080 212.627 1.00 146.86 61 ASN B C 1
ATOM 8060 O O . ASN B 1 61 ? 157.369 178.209 212.330 1.00 146.86 61 ASN B O 1
ATOM 8065 N N . GLU B 1 62 ? 156.106 176.871 213.621 1.00 143.51 62 GLU B N 1
ATOM 8066 C CA . GLU B 1 62 ? 155.497 178.004 214.311 1.00 143.51 62 GLU B CA 1
ATOM 8067 C C . GLU B 1 62 ? 156.512 178.741 215.177 1.00 143.51 62 GLU B C 1
ATOM 8068 O O . GLU B 1 62 ? 156.445 179.968 215.313 1.00 143.51 62 GLU B O 1
ATOM 8074 N N . LEU B 1 63 ? 157.457 178.015 215.771 1.00 147.04 63 LEU B N 1
ATOM 8075 C CA . LEU B 1 63 ? 158.465 178.610 216.638 1.00 147.04 63 LEU B CA 1
ATOM 8076 C C . LEU B 1 63 ? 159.733 179.005 215.889 1.00 147.04 63 LEU B C 1
ATOM 8077 O O . LEU B 1 63 ? 160.667 179.518 216.512 1.00 147.04 63 LEU B O 1
ATOM 8082 N N . ASP B 1 64 ? 159.787 178.766 214.580 1.00 143.97 64 ASP B N 1
ATOM 8083 C CA . ASP B 1 64 ? 160.853 179.271 213.715 1.00 143.97 64 ASP B CA 1
ATOM 8084 C C . ASP B 1 64 ? 162.236 178.859 214.214 1.00 143.97 64 ASP B C 1
ATOM 8085 O O . ASP B 1 64 ? 163.175 179.656 214.265 1.00 143.97 64 ASP B O 1
ATOM 8090 N N . TYR B 1 65 ? 162.359 177.589 214.588 1.00 144.77 65 TYR B N 1
ATOM 8091 C CA . TYR B 1 65 ? 163.626 177.016 215.027 1.00 144.77 65 TYR B CA 1
ATOM 8092 C C . TYR B 1 65 ? 164.104 176.022 213.979 1.00 144.77 65 TYR B C 1
ATOM 8093 O O . TYR B 1 65 ? 163.318 175.199 213.496 1.00 144.77 65 TYR B O 1
ATOM 8102 N N . LYS B 1 66 ? 165.382 176.106 213.628 1.00 136.63 66 LYS B N 1
ATOM 8103 C CA . LYS B 1 66 ? 165.920 175.284 212.556 1.00 136.63 66 LYS B CA 1
ATOM 8104 C C . LYS B 1 66 ? 165.871 173.808 212.947 1.00 136.63 66 LYS B C 1
ATOM 8105 O O . LYS B 1 66 ? 166.184 173.459 214.093 1.00 136.63 66 LYS B O 1
ATOM 8111 N N . PRO B 1 67 ? 165.480 172.917 212.031 1.00 136.39 67 PRO B N 1
ATOM 8112 C CA . PRO B 1 67 ? 165.387 171.490 212.375 1.00 136.39 67 PRO B CA 1
ATOM 8113 C C . PRO B 1 67 ? 166.716 170.847 212.732 1.00 136.39 67 PRO B C 1
ATOM 8114 O O . PRO B 1 67 ? 166.716 169.846 213.459 1.00 136.39 67 PRO B O 1
ATOM 8118 N N . GLU B 1 68 ? 167.843 171.376 212.250 1.00 135.74 68 GLU B N 1
ATOM 8119 C CA . GLU B 1 68 ? 169.136 170.813 212.626 1.00 135.74 68 GLU B CA 1
ATOM 8120 C C . GLU B 1 68 ? 169.395 170.977 214.117 1.00 135.74 68 GLU B C 1
ATOM 8121 O O . GLU B 1 68 ? 169.928 170.071 214.769 1.00 135.74 68 GLU B O 1
ATOM 8127 N N . TYR B 1 69 ? 169.017 172.123 214.677 1.00 136.46 69 TYR B N 1
ATOM 8128 C CA . TYR B 1 69 ? 169.170 172.348 216.108 1.00 136.46 69 TYR B CA 1
ATOM 8129 C C . TYR B 1 69 ? 168.067 171.632 216.875 1.00 136.46 69 TYR B C 1
ATOM 8130 O O . TYR B 1 69 ? 167.297 172.271 217.600 1.00 136.46 69 TYR B O 1
ATOM 8139 N N . LEU B 1 70 ? 167.978 170.310 216.727 1.00 145.04 70 LEU B N 1
ATOM 8140 C CA . LEU B 1 70 ? 166.918 169.560 217.387 1.00 145.04 70 LEU B CA 1
ATOM 8141 C C . LEU B 1 70 ? 167.300 168.094 217.550 1.00 145.04 70 LEU B C 1
ATOM 8142 O O . LEU B 1 70 ? 167.847 167.475 216.632 1.00 145.04 70 LEU B O 1
ATOM 8147 N N . GLU B 1 71 ? 167.010 167.543 218.724 1.00 159.21 71 GLU B N 1
ATOM 8148 C CA . GLU B 1 71 ? 167.276 166.158 219.076 1.00 159.21 71 GLU B CA 1
ATOM 8149 C C . GLU B 1 71 ? 166.032 165.565 219.723 1.00 159.21 71 GLU B C 1
ATOM 8150 O O . GLU B 1 71 ? 165.269 166.251 220.414 1.00 159.21 71 GLU B O 1
ATOM 8156 N N . THR B 1 72 ? 165.847 164.264 219.505 1.00 173.55 72 THR B N 1
ATOM 8157 C CA . THR B 1 72 ? 164.644 163.572 219.948 1.00 173.55 72 THR B CA 1
ATOM 8158 C C . THR B 1 72 ? 164.943 162.641 221.116 1.00 173.55 72 THR B C 1
ATOM 8159 O O . THR B 1 72 ? 164.307 162.736 222.171 1.00 173.55 72 THR B O 1
ATOM 8163 N N . GLU B 1 73 ? 165.907 161.742 220.943 1.00 193.72 73 GLU B N 1
ATOM 8164 C CA . GLU B 1 73 ? 166.258 160.818 222.013 1.00 193.72 73 GLU B CA 1
ATOM 8165 C C . GLU B 1 73 ? 167.757 160.867 222.282 1.00 193.72 73 GLU B C 1
ATOM 8166 O O . GLU B 1 73 ? 168.571 160.678 221.374 1.00 193.72 73 GLU B O 1
ATOM 8172 N N . LYS B 1 74 ? 168.121 161.122 223.541 1.00 197.94 74 LYS B N 1
ATOM 8173 C CA . LYS B 1 74 ? 169.525 161.199 223.956 1.00 197.94 74 LYS B CA 1
ATOM 8174 C C . LYS B 1 74 ? 169.670 160.376 225.235 1.00 197.94 74 LYS B C 1
ATOM 8175 O O . LYS B 1 74 ? 169.276 160.815 226.320 1.00 197.94 74 LYS B O 1
ATOM 8181 N N . GLU B 1 75 ? 170.235 159.180 225.095 1.00 210.93 75 GLU B N 1
ATOM 8182 C CA . GLU B 1 75 ? 170.390 158.281 226.230 1.00 210.93 75 GLU B CA 1
ATOM 8183 C C . GLU B 1 75 ? 171.419 158.824 227.214 1.00 210.93 75 GLU B C 1
ATOM 8184 O O . GLU B 1 75 ? 172.421 159.430 226.823 1.00 210.93 75 GLU B O 1
ATOM 8190 N N . TYR B 1 76 ? 171.166 158.602 228.503 1.00 209.84 76 TYR B N 1
ATOM 8191 C CA . TYR B 1 76 ? 172.061 159.022 229.582 1.00 209.84 76 TYR B CA 1
ATOM 8192 C C . TYR B 1 76 ? 172.183 157.870 230.575 1.00 209.84 76 TYR B C 1
ATOM 8193 O O . TYR B 1 76 ? 171.227 157.558 231.291 1.00 209.84 76 TYR B O 1
ATOM 8202 N N . THR B 1 77 ? 173.362 157.250 230.627 1.00 216.47 77 THR B N 1
ATOM 8203 C CA . THR B 1 77 ? 173.604 156.130 231.529 1.00 216.47 77 THR B CA 1
ATOM 8204 C C . THR B 1 77 ? 174.006 156.624 232.914 1.00 216.47 77 THR B C 1
ATOM 8205 O O . THR B 1 77 ? 174.379 155.828 233.782 1.00 216.47 77 THR B O 1
ATOM 8209 N N . ILE B 1 78 ? 173.928 157.936 233.127 1.00 211.89 78 ILE B N 1
ATOM 8210 C CA . ILE B 1 78 ? 174.297 158.553 234.397 1.00 211.89 78 ILE B CA 1
ATOM 8211 C C . ILE B 1 78 ? 173.086 158.462 235.321 1.00 211.89 78 ILE B C 1
ATOM 8212 O O . ILE B 1 78 ? 173.114 158.937 236.463 1.00 211.89 78 ILE B O 1
ATOM 8217 N N . LYS B 1 79 ? 172.022 157.826 234.833 1.00 218.40 79 LYS B N 1
ATOM 8218 C CA . LYS B 1 79 ? 170.775 157.655 235.576 1.00 218.40 79 LYS B CA 1
ATOM 8219 C C . LYS B 1 79 ? 170.165 159.007 235.933 1.00 218.40 79 LYS B C 1
ATOM 8220 O O . LYS B 1 79 ? 169.955 159.344 237.101 1.00 218.40 79 LYS B O 1
ATOM 8226 N N . GLY B 1 80 ? 169.880 159.792 234.898 1.00 217.52 80 GLY B N 1
ATOM 8227 C CA . GLY B 1 80 ? 169.227 161.073 235.078 1.00 217.52 80 GLY B CA 1
ATOM 8228 C C . GLY B 1 80 ? 167.734 160.927 235.287 1.00 217.52 80 GLY B C 1
ATOM 8229 O O . GLY B 1 80 ? 166.936 161.322 234.432 1.00 217.52 80 GLY B O 1
ATOM 8230 N N . GLY B 1 81 ? 167.348 160.366 236.415 1.00 220.41 81 GLY B N 1
ATOM 8231 C CA . GLY B 1 81 ? 165.939 160.116 236.701 1.00 220.41 81 GLY B CA 1
ATOM 8232 C C . GLY B 1 81 ? 165.547 158.688 236.341 1.00 220.41 81 GLY B C 1
ATOM 8233 O O . GLY B 1 81 ? 166.352 157.772 236.490 1.00 220.41 81 GLY B O 1
ATOM 8234 N N . HIS B 1 82 ? 164.312 158.510 235.873 1.00 224.78 82 HIS B N 1
ATOM 8235 C CA . HIS B 1 82 ? 163.827 157.183 235.513 1.00 224.78 82 HIS B CA 1
ATOM 8236 C C . HIS B 1 82 ? 162.815 157.238 234.375 1.00 224.78 82 HIS B C 1
ATOM 8237 O O . HIS B 1 82 ? 161.622 157.462 234.606 1.00 224.78 82 HIS B O 1
ATOM 8244 N N . SER B 1 83 ? 163.283 157.037 233.145 1.00 226.20 83 SER B N 1
ATOM 8245 C CA . SER B 1 83 ? 162.395 156.865 232.002 1.00 226.20 83 SER B CA 1
ATOM 8246 C C . SER B 1 83 ? 162.595 155.470 231.425 1.00 226.20 83 SER B C 1
ATOM 8247 O O . SER B 1 83 ? 161.636 154.713 231.247 1.00 226.20 83 SER B O 1
ATOM 8250 N N . LYS B 1 84 ? 163.849 155.132 231.131 1.00 220.42 84 LYS B N 1
ATOM 8251 C CA . LYS B 1 84 ? 164.244 153.776 230.773 1.00 220.42 84 LYS B CA 1
ATOM 8252 C C . LYS B 1 84 ? 165.406 153.364 231.668 1.00 220.42 84 LYS B C 1
ATOM 8253 O O . LYS B 1 84 ? 165.671 154.024 232.679 1.00 220.42 84 LYS B O 1
ATOM 8259 N N . ILE B 1 85 ? 166.091 152.270 231.325 1.00 219.39 85 ILE B N 1
ATOM 8260 C CA . ILE B 1 85 ? 167.247 151.837 232.111 1.00 219.39 85 ILE B CA 1
ATOM 8261 C C . ILE B 1 85 ? 168.296 152.944 232.167 1.00 219.39 85 ILE B C 1
ATOM 8262 O O . ILE B 1 85 ? 169.014 153.099 233.162 1.00 219.39 85 ILE B O 1
ATOM 8267 N N . ASN B 1 86 ? 168.394 153.737 231.098 1.00 219.42 86 ASN B N 1
ATOM 8268 C CA . ASN B 1 86 ? 169.253 154.919 231.041 1.00 219.42 86 ASN B CA 1
ATOM 8269 C C . ASN B 1 86 ? 168.405 156.074 230.525 1.00 219.42 86 ASN B C 1
ATOM 8270 O O . ASN B 1 86 ? 168.298 156.279 229.306 1.00 219.42 86 ASN B O 1
ATOM 8275 N N . PRO B 1 87 ? 167.811 156.878 231.420 1.00 217.30 87 PRO B N 1
ATOM 8276 C CA . PRO B 1 87 ? 166.715 157.774 231.010 1.00 217.30 87 PRO B CA 1
ATOM 8277 C C . PRO B 1 87 ? 167.098 158.774 229.930 1.00 217.30 87 PRO B C 1
ATOM 8278 O O . PRO B 1 87 ? 168.221 159.286 229.898 1.00 217.30 87 PRO B O 1
ATOM 8282 N N . ARG B 1 88 ? 166.150 159.050 229.041 1.00 207.35 88 ARG B N 1
ATOM 8283 C CA . ARG B 1 88 ? 166.375 159.845 227.844 1.00 207.35 88 ARG B CA 1
ATOM 8284 C C . ARG B 1 88 ? 165.463 161.066 227.812 1.00 207.35 88 ARG B C 1
ATOM 8285 O O . ARG B 1 88 ? 164.659 161.292 228.719 1.00 207.35 88 ARG B O 1
ATOM 8293 N N . VAL B 1 89 ? 165.597 161.849 226.745 1.00 196.24 89 VAL B N 1
ATOM 8294 C CA . VAL B 1 89 ? 164.820 163.070 226.576 1.00 196.24 89 VAL B CA 1
ATOM 8295 C C . VAL B 1 89 ? 163.718 162.832 225.553 1.00 196.24 89 VAL B C 1
ATOM 8296 O O . VAL B 1 89 ? 163.723 161.836 224.821 1.00 196.24 89 VAL B O 1
ATOM 8300 N N . ASP B 1 90 ? 162.755 163.754 225.503 1.00 187.27 90 ASP B N 1
ATOM 8301 C CA . ASP B 1 90 ? 161.752 163.715 224.443 1.00 187.27 90 ASP B CA 1
ATOM 8302 C C . ASP B 1 90 ? 162.055 164.735 223.353 1.00 187.27 90 ASP B C 1
ATOM 8303 O O . ASP B 1 90 ? 162.122 164.390 222.168 1.00 187.27 90 ASP B O 1
ATOM 8308 N N . VAL B 1 91 ? 162.227 166.001 223.728 1.00 176.35 91 VAL B N 1
ATOM 8309 C CA . VAL B 1 91 ? 162.507 167.048 222.756 1.00 176.35 91 VAL B CA 1
ATOM 8310 C C . VAL B 1 91 ? 163.615 167.941 223.290 1.00 176.35 91 VAL B C 1
ATOM 8311 O O . VAL B 1 91 ? 163.642 168.295 224.473 1.00 176.35 91 VAL B O 1
ATOM 8315 N N . LEU B 1 92 ? 164.544 168.306 222.411 1.00 160.16 92 LEU B N 1
ATOM 8316 C CA . LEU B 1 92 ? 165.620 169.190 222.824 1.00 160.16 92 LEU B CA 1
ATOM 8317 C C . LEU B 1 92 ? 166.013 170.065 221.644 1.00 160.16 92 LEU B C 1
ATOM 8318 O O . LEU B 1 92 ? 166.221 169.562 220.541 1.00 160.16 92 LEU B O 1
ATOM 8323 N N . VAL B 1 93 ? 166.090 171.376 221.869 1.00 144.81 93 VAL B N 1
ATOM 8324 C CA . VAL B 1 93 ? 166.519 172.308 220.835 1.00 144.81 93 VAL B CA 1
ATOM 8325 C C . VAL B 1 93 ? 167.632 173.174 221.407 1.00 144.81 93 VAL B C 1
ATOM 8326 O O . VAL B 1 93 ? 167.691 173.438 222.609 1.00 144.81 93 VAL B O 1
ATOM 8330 N N . LYS B 1 94 ? 168.526 173.615 220.527 1.00 142.97 94 LYS B N 1
ATOM 8331 C CA . LYS B 1 94 ? 169.743 174.289 220.965 1.00 142.97 94 LYS B CA 1
ATOM 8332 C C . LYS B 1 94 ? 170.013 175.492 220.070 1.00 142.97 94 LYS B C 1
ATOM 8333 O O . LYS B 1 94 ? 169.387 175.669 219.020 1.00 142.97 94 LYS B O 1
ATOM 8339 N N . ASP B 1 95 ? 170.964 176.317 220.502 1.00 144.03 95 ASP B N 1
ATOM 8340 C CA . ASP B 1 95 ? 171.563 177.374 219.701 1.00 144.03 95 ASP B CA 1
ATOM 8341 C C . ASP B 1 95 ? 172.766 176.781 218.977 1.00 144.03 95 ASP B C 1
ATOM 8342 O O . ASP B 1 95 ? 172.880 175.556 218.868 1.00 144.03 95 ASP B O 1
ATOM 8347 N N . ASP B 1 96 ? 173.666 177.626 218.474 1.00 140.09 96 ASP B N 1
ATOM 8348 C CA . ASP B 1 96 ? 174.839 177.175 217.737 1.00 140.09 96 ASP B CA 1
ATOM 8349 C C . ASP B 1 96 ? 175.819 176.393 218.608 1.00 140.09 96 ASP B C 1
ATOM 8350 O O . ASP B 1 96 ? 176.906 176.037 218.139 1.00 140.09 96 ASP B O 1
ATOM 8355 N N . LYS B 1 97 ? 175.459 176.120 219.862 1.00 139.86 97 LYS B N 1
ATOM 8356 C CA . LYS B 1 97 ? 176.257 175.276 220.740 1.00 139.86 97 LYS B CA 1
ATOM 8357 C C . LYS B 1 97 ? 175.401 174.127 221.255 1.00 139.86 97 LYS B C 1
ATOM 8358 O O . LYS B 1 97 ? 174.283 173.919 220.775 1.00 139.86 97 LYS B O 1
ATOM 8364 N N . GLY B 1 98 ? 175.912 173.376 222.226 1.00 149.68 98 GLY B N 1
ATOM 8365 C CA . GLY B 1 98 ? 175.139 172.306 222.824 1.00 149.68 98 GLY B CA 1
ATOM 8366 C C . GLY B 1 98 ? 174.305 172.760 224.005 1.00 149.68 98 GLY B C 1
ATOM 8367 O O . GLY B 1 98 ? 174.344 172.137 225.069 1.00 149.68 98 GLY B O 1
ATOM 8368 N N . ASN B 1 99 ? 173.540 173.841 223.832 1.00 153.87 99 ASN B N 1
ATOM 8369 C CA . ASN B 1 99 ? 172.791 174.434 224.931 1.00 153.87 99 ASN B CA 1
ATOM 8370 C C . ASN B 1 99 ? 171.295 174.220 224.739 1.00 153.87 99 ASN B C 1
ATOM 8371 O O . ASN B 1 99 ? 170.679 174.915 223.918 1.00 153.87 99 ASN B O 1
ATOM 8376 N N . PRO B 1 100 ? 170.667 173.298 225.477 1.00 158.48 100 PRO B N 1
ATOM 8377 C CA . PRO B 1 100 ? 169.220 173.079 225.333 1.00 158.48 100 PRO B CA 1
ATOM 8378 C C . PRO B 1 100 ? 168.378 174.188 225.938 1.00 158.48 100 PRO B C 1
ATOM 8379 O O . PRO B 1 100 ? 167.950 174.099 227.093 1.00 158.48 100 PRO B O 1
ATOM 8383 N N . PHE B 1 101 ? 168.134 175.242 225.160 1.00 153.40 101 PHE B N 1
ATOM 8384 C CA . PHE B 1 101 ? 167.412 176.393 225.685 1.00 153.40 101 PHE B CA 1
ATOM 8385 C C . PHE B 1 101 ? 165.939 176.073 225.930 1.00 153.40 101 PHE B C 1
ATOM 8386 O O . PHE B 1 101 ? 165.300 176.719 226.767 1.00 153.40 101 PHE B O 1
ATOM 8394 N N . PHE B 1 102 ? 165.387 175.080 225.225 1.00 156.19 102 PHE B N 1
ATOM 8395 C CA . PHE B 1 102 ? 164.002 174.636 225.416 1.00 156.19 102 PHE B CA 1
ATOM 8396 C C . PHE B 1 102 ? 163.951 173.117 225.603 1.00 156.19 102 PHE B C 1
ATOM 8397 O O . PHE B 1 102 ? 163.244 172.410 224.888 1.00 156.19 102 PHE B O 1
ATOM 8405 N N . PHE B 1 103 ? 164.756 172.610 226.534 1.00 167.80 103 PHE B N 1
ATOM 8406 C CA . PHE B 1 103 ? 164.633 171.227 226.985 1.00 167.80 103 PHE B CA 1
ATOM 8407 C C . PHE B 1 103 ? 163.178 170.901 227.315 1.00 167.80 103 PHE B C 1
ATOM 8408 O O . PHE B 1 103 ? 162.597 171.489 228.230 1.00 167.80 103 PHE B O 1
ATOM 8416 N N . ILE B 1 104 ? 162.586 169.962 226.572 1.00 174.72 104 ILE B N 1
ATOM 8417 C CA . ILE B 1 104 ? 161.157 169.679 226.655 1.00 174.72 104 ILE B CA 1
ATOM 8418 C C . ILE B 1 104 ? 160.940 168.204 226.963 1.00 174.72 104 ILE B C 1
ATOM 8419 O O . ILE B 1 104 ? 161.460 167.330 226.257 1.00 174.72 104 ILE B O 1
ATOM 8424 N N . GLU B 1 105 ? 160.154 167.938 228.005 1.00 189.15 105 GLU B N 1
ATOM 8425 C CA . GLU B 1 105 ? 159.630 166.616 228.330 1.00 189.15 105 GLU B CA 1
ATOM 8426 C C . GLU B 1 105 ? 158.128 166.638 228.075 1.00 189.15 105 GLU B C 1
ATOM 8427 O O . GLU B 1 105 ? 157.410 167.450 228.668 1.00 189.15 105 GLU B O 1
ATOM 8433 N N . VAL B 1 106 ? 157.654 165.754 227.200 1.00 189.37 106 VAL B N 1
ATOM 8434 C CA . VAL B 1 106 ? 156.279 165.796 226.707 1.00 189.37 106 VAL B CA 1
ATOM 8435 C C . VAL B 1 106 ? 155.505 164.606 227.259 1.00 189.37 106 VAL B C 1
ATOM 8436 O O . VAL B 1 106 ? 156.064 163.516 227.438 1.00 189.37 106 VAL B O 1
ATOM 8440 N N . LYS B 1 107 ? 154.221 164.822 227.550 1.00 192.80 107 LYS B N 1
ATOM 8441 C CA . LYS B 1 107 ? 153.324 163.774 228.017 1.00 192.80 107 LYS B CA 1
ATOM 8442 C C . LYS B 1 107 ? 151.985 163.879 227.301 1.00 192.80 107 LYS B C 1
ATOM 8443 O O . LYS B 1 107 ? 151.529 164.978 226.973 1.00 192.80 107 LYS B O 1
ATOM 8449 N N . ALA B 1 108 ? 151.361 162.727 227.064 1.00 194.66 108 ALA B N 1
ATOM 8450 C CA . ALA B 1 108 ? 150.065 162.687 226.407 1.00 194.66 108 ALA B CA 1
ATOM 8451 C C . ALA B 1 108 ? 148.983 163.253 227.329 1.00 194.66 108 ALA B C 1
ATOM 8452 O O . ALA B 1 108 ? 149.138 163.250 228.553 1.00 194.66 108 ALA B O 1
ATOM 8454 N N . PRO B 1 109 ? 147.867 163.747 226.765 1.00 195.54 109 PRO B N 1
ATOM 8455 C CA . PRO B 1 109 ? 146.822 164.339 227.613 1.00 195.54 109 PRO B CA 1
ATOM 8456 C C . PRO B 1 109 ? 145.954 163.298 228.302 1.00 195.54 109 PRO B C 1
ATOM 8457 O O . PRO B 1 109 ? 144.726 163.426 228.336 1.00 195.54 109 PRO B O 1
ATOM 8461 N N . ASN B 1 110 ? 146.584 162.264 228.853 1.00 200.64 110 ASN B N 1
ATOM 8462 C CA . ASN B 1 110 ? 145.890 161.293 229.685 1.00 200.64 110 ASN B CA 1
ATOM 8463 C C . ASN B 1 110 ? 146.729 160.822 230.862 1.00 200.64 110 ASN B C 1
ATOM 8464 O O . ASN B 1 110 ? 146.271 159.959 231.617 1.00 200.64 110 ASN B O 1
ATOM 8469 N N . LYS B 1 111 ? 147.938 161.359 231.043 1.00 203.08 111 LYS B N 1
ATOM 8470 C CA . LYS B 1 111 ? 148.817 160.962 232.130 1.00 203.08 111 LYS B CA 1
ATOM 8471 C C . LYS B 1 111 ? 149.404 162.145 232.887 1.00 203.08 111 LYS B C 1
ATOM 8472 O O . LYS B 1 111 ? 150.211 161.933 233.798 1.00 203.08 111 LYS B O 1
ATOM 8478 N N . PHE B 1 112 ? 149.034 163.378 232.534 1.00 201.94 112 PHE B N 1
ATOM 8479 C CA . PHE B 1 112 ? 149.590 164.551 233.202 1.00 201.94 112 PHE B CA 1
ATOM 8480 C C . PHE B 1 112 ? 149.237 164.569 234.684 1.00 201.94 112 PHE B C 1
ATOM 8481 O O . PHE B 1 112 ? 150.117 164.498 235.550 1.00 201.94 112 PHE B O 1
ATOM 8489 N N . GLU B 1 113 ? 147.943 164.672 234.995 1.00 211.13 113 GLU B N 1
ATOM 8490 C CA . GLU B 1 113 ? 147.521 164.847 236.379 1.00 211.13 113 GLU B CA 1
ATOM 8491 C C . GLU B 1 113 ? 147.797 163.618 237.232 1.00 211.13 113 GLU B C 1
ATOM 8492 O O . GLU B 1 113 ? 147.836 163.728 238.462 1.00 211.13 113 GLU B O 1
ATOM 8498 N N . GLU B 1 114 ? 147.990 162.455 236.614 1.00 210.58 114 GLU B N 1
ATOM 8499 C CA . GLU B 1 114 ? 148.205 161.212 237.339 1.00 210.58 114 GLU B CA 1
ATOM 8500 C C . GLU B 1 114 ? 149.677 160.871 237.526 1.00 210.58 114 GLU B C 1
ATOM 8501 O O . GLU B 1 114 ? 149.985 159.856 238.158 1.00 210.58 114 GLU B O 1
ATOM 8507 N N . ASP B 1 115 ? 150.591 161.686 237.004 1.00 212.87 115 ASP B N 1
ATOM 8508 C CA . ASP B 1 115 ? 152.012 161.364 237.055 1.00 212.87 115 ASP B CA 1
ATOM 8509 C C . ASP B 1 115 ? 152.815 162.588 237.483 1.00 212.87 115 ASP B C 1
ATOM 8510 O O . ASP B 1 115 ? 153.806 162.959 236.845 1.00 212.87 115 ASP B O 1
ATOM 8515 N N . LYS B 1 116 ? 152.381 163.247 238.561 1.00 209.00 116 LYS B N 1
ATOM 8516 C CA . LYS B 1 116 ? 153.097 164.404 239.089 1.00 209.00 116 LYS B CA 1
ATOM 8517 C C . LYS B 1 116 ? 154.502 164.069 239.570 1.00 209.00 116 LYS B C 1
ATOM 8518 O O . LYS B 1 116 ? 155.378 164.939 239.515 1.00 209.00 116 LYS B O 1
ATOM 8524 N N . ASP B 1 117 ? 154.736 162.843 240.042 1.00 213.09 117 ASP B N 1
ATOM 8525 C CA . ASP B 1 117 ? 156.049 162.447 240.536 1.00 213.09 117 ASP B CA 1
ATOM 8526 C C . ASP B 1 117 ? 157.086 162.312 239.430 1.00 213.09 117 ASP B C 1
ATOM 8527 O O . ASP B 1 117 ? 158.278 162.190 239.735 1.00 213.09 117 ASP B O 1
ATOM 8532 N N . GLU B 1 118 ? 156.669 162.324 238.163 1.00 213.46 118 GLU B N 1
ATOM 8533 C CA . GLU B 1 118 ? 157.610 162.185 237.061 1.00 213.46 118 GLU B CA 1
ATOM 8534 C C . GLU B 1 118 ? 158.450 163.432 236.834 1.00 213.46 118 GLU B C 1
ATOM 8535 O O . GLU B 1 118 ? 159.428 163.364 236.085 1.00 213.46 118 GLU B O 1
ATOM 8541 N N . ILE B 1 119 ? 158.102 164.558 237.462 1.00 207.22 119 ILE B N 1
ATOM 8542 C CA . ILE B 1 119 ? 158.863 165.788 237.249 1.00 207.22 119 ILE B CA 1
ATOM 8543 C C . ILE B 1 119 ? 160.320 165.583 237.661 1.00 207.22 119 ILE B C 1
ATOM 8544 O O . ILE B 1 119 ? 161.245 165.808 236.873 1.00 207.22 119 ILE B O 1
ATOM 8549 N N . GLU B 1 120 ? 160.542 165.065 238.870 1.00 211.86 120 GLU B N 1
ATOM 8550 C CA . GLU B 1 120 ? 161.894 164.711 239.281 1.00 211.86 120 GLU B CA 1
ATOM 8551 C C . GLU B 1 120 ? 162.229 163.277 238.904 1.00 211.86 120 GLU B C 1
ATOM 8552 O O . GLU B 1 120 ? 163.408 162.938 238.748 1.00 211.86 120 GLU B O 1
ATOM 8558 N N . GLY B 1 121 ? 161.212 162.434 238.744 1.00 216.35 121 GLY B N 1
ATOM 8559 C CA . GLY B 1 121 ? 161.413 161.053 238.363 1.00 216.35 121 GLY B CA 1
ATOM 8560 C C . GLY B 1 121 ? 162.100 160.907 237.023 1.00 216.35 121 GLY B C 1
ATOM 8561 O O . GLY B 1 121 ? 162.805 159.922 236.792 1.00 216.35 121 GLY B O 1
ATOM 8562 N N . GLN B 1 122 ? 161.893 161.866 236.124 1.00 211.94 122 GLN B N 1
ATOM 8563 C CA . GLN B 1 122 ? 162.551 161.856 234.827 1.00 211.94 122 GLN B CA 1
ATOM 8564 C C . GLN B 1 122 ? 163.257 163.160 234.483 1.00 211.94 122 GLN B C 1
ATOM 8565 O O . GLN B 1 122 ? 164.346 163.115 233.910 1.00 211.94 122 GLN B O 1
ATOM 8571 N N . LEU B 1 123 ? 162.682 164.315 234.824 1.00 202.09 123 LEU B N 1
ATOM 8572 C CA . LEU B 1 123 ? 163.263 165.596 234.447 1.00 202.09 123 LEU B CA 1
ATOM 8573 C C . LEU B 1 123 ? 164.310 165.993 235.485 1.00 202.09 123 LEU B C 1
ATOM 8574 O O . LEU B 1 123 ? 164.689 165.167 236.322 1.00 202.09 123 LEU B O 1
ATOM 8579 N N . PHE B 1 124 ? 164.798 167.236 235.427 1.00 200.47 124 PHE B N 1
ATOM 8580 C CA . PHE B 1 124 ? 165.789 167.756 236.366 1.00 200.47 124 PHE B CA 1
ATOM 8581 C C . PHE B 1 124 ? 167.111 167.007 236.265 1.00 200.47 124 PHE B C 1
ATOM 8582 O O . PHE B 1 124 ? 168.102 167.553 235.769 1.00 200.47 124 PHE B O 1
ATOM 8590 N N . ALA B 1 125 ? 167.137 165.760 236.742 1.00 204.93 125 ALA B N 1
ATOM 8591 C CA . ALA B 1 125 ? 168.374 164.990 236.759 1.00 204.93 125 ALA B CA 1
ATOM 8592 C C . ALA B 1 125 ? 168.983 164.827 235.372 1.00 204.93 125 ALA B C 1
ATOM 8593 O O . ALA B 1 125 ? 170.204 164.675 235.258 1.00 204.93 125 ALA B O 1
ATOM 8595 N N . LEU B 1 126 ? 168.167 164.849 234.315 1.00 206.28 126 LEU B N 1
ATOM 8596 C CA . LEU B 1 126 ? 168.713 164.863 232.960 1.00 206.28 126 LEU B CA 1
ATOM 8597 C C . LEU B 1 126 ? 169.488 166.148 232.699 1.00 206.28 126 LEU B C 1
ATOM 8598 O O . LEU B 1 126 ? 170.575 166.126 232.108 1.00 206.28 126 LEU B O 1
ATOM 8603 N N . ALA B 1 127 ? 168.930 167.285 233.121 1.00 198.62 127 ALA B N 1
ATOM 8604 C CA . ALA B 1 127 ? 169.600 168.561 232.908 1.00 198.62 127 ALA B CA 1
ATOM 8605 C C . ALA B 1 127 ? 170.915 168.623 233.670 1.00 198.62 127 ALA B C 1
ATOM 8606 O O . ALA B 1 127 ? 171.929 169.075 233.133 1.00 198.62 127 ALA B O 1
ATOM 8608 N N . GLN B 1 128 ? 170.924 168.147 234.917 1.00 200.83 128 GLN B N 1
ATOM 8609 C CA . GLN B 1 128 ? 172.157 168.124 235.698 1.00 200.83 128 GLN B CA 1
ATOM 8610 C C . GLN B 1 128 ? 173.201 167.211 235.061 1.00 200.83 128 GLN B C 1
ATOM 8611 O O . GLN B 1 128 ? 174.387 167.558 234.980 1.00 200.83 128 GLN B O 1
ATOM 8617 N N . ALA B 1 129 ? 172.774 166.028 234.611 1.00 198.32 129 ALA B N 1
ATOM 8618 C CA . ALA B 1 129 ? 173.696 165.098 233.970 1.00 198.32 129 ALA B CA 1
ATOM 8619 C C . ALA B 1 129 ? 174.313 165.723 232.728 1.00 198.32 129 ALA B C 1
ATOM 8620 O O . ALA B 1 129 ? 175.536 165.732 232.558 1.00 198.32 129 ALA B O 1
ATOM 8622 N N . GLU B 1 130 ? 173.472 166.286 231.860 1.00 190.36 130 GLU B N 1
ATOM 8623 C CA . GLU B 1 130 ? 173.969 166.927 230.650 1.00 190.36 130 GLU B CA 1
ATOM 8624 C C . GLU B 1 130 ? 174.837 168.135 230.990 1.00 190.36 130 GLU B C 1
ATOM 8625 O O . GLU B 1 130 ? 175.722 168.521 230.218 1.00 190.36 130 GLU B O 1
ATOM 8631 N N . GLU B 1 131 ? 174.581 168.757 232.143 1.00 186.79 131 GLU B N 1
ATOM 8632 C CA . GLU B 1 131 ? 175.458 169.813 232.634 1.00 186.79 131 GLU B CA 1
ATOM 8633 C C . GLU B 1 131 ? 176.849 169.272 232.936 1.00 186.79 131 GLU B C 1
ATOM 8634 O O . GLU B 1 131 ? 177.858 169.900 232.596 1.00 186.79 131 GLU B O 1
ATOM 8640 N N . ARG B 1 132 ? 176.928 168.104 233.578 1.00 194.84 132 ARG B N 1
ATOM 8641 C CA . ARG B 1 132 ? 178.246 167.558 233.911 1.00 194.84 132 ARG B CA 1
ATOM 8642 C C . ARG B 1 132 ? 178.841 166.759 232.753 1.00 194.84 132 ARG B C 1
ATOM 8643 O O . ARG B 1 132 ? 180.065 166.663 232.619 1.00 194.84 132 ARG B O 1
ATOM 8651 N N . ASP B 1 133 ? 177.991 166.156 231.918 1.00 195.73 133 ASP B N 1
ATOM 8652 C CA . ASP B 1 133 ? 178.477 165.306 230.833 1.00 195.73 133 ASP B CA 1
ATOM 8653 C C . ASP B 1 133 ? 179.377 166.051 229.852 1.00 195.73 133 ASP B C 1
ATOM 8654 O O . ASP B 1 133 ? 180.586 165.798 229.806 1.00 195.73 133 ASP B O 1
ATOM 8659 N N . PHE B 1 134 ? 178.814 166.964 229.066 1.00 185.95 134 PHE B N 1
ATOM 8660 C CA . PHE B 1 134 ? 179.575 167.698 228.062 1.00 185.95 134 PHE B CA 1
ATOM 8661 C C . PHE B 1 134 ? 179.422 169.207 228.234 1.00 185.95 134 PHE B C 1
ATOM 8662 O O . PHE B 1 134 ? 179.441 169.970 227.265 1.00 185.95 134 PHE B O 1
ATOM 8670 N N . LYS B 1 135 ? 179.296 169.648 229.487 1.00 185.29 135 LYS B N 1
ATOM 8671 C CA . LYS B 1 135 ? 179.432 171.056 229.850 1.00 185.29 135 LYS B CA 1
ATOM 8672 C C . LYS B 1 135 ? 178.464 171.970 229.107 1.00 185.29 135 LYS B C 1
ATOM 8673 O O . LYS B 1 135 ? 178.886 172.799 228.295 1.00 185.29 135 LYS B O 1
ATOM 8679 N N . THR B 1 136 ? 177.174 171.834 229.381 1.00 179.87 136 THR B N 1
ATOM 8680 C CA . THR B 1 136 ? 176.145 172.631 228.734 1.00 179.87 136 THR B CA 1
ATOM 8681 C C . THR B 1 136 ? 175.596 173.675 229.704 1.00 179.87 136 THR B C 1
ATOM 8682 O O . THR B 1 136 ? 175.972 173.734 230.877 1.00 179.87 136 THR B O 1
ATOM 8686 N N . LYS B 1 137 ? 174.689 174.504 229.190 1.00 177.73 137 LYS B N 1
ATOM 8687 C CA . LYS B 1 137 ? 174.073 175.617 229.912 1.00 177.73 137 LYS B CA 1
ATOM 8688 C C . LYS B 1 137 ? 172.553 175.548 229.818 1.00 177.73 137 LYS B C 1
ATOM 8689 O O . LYS B 1 137 ? 171.891 176.515 229.434 1.00 177.73 137 LYS B O 1
ATOM 8695 N N . VAL B 1 138 ? 171.984 174.380 230.138 1.00 175.60 138 VAL B N 1
ATOM 8696 C CA . VAL B 1 138 ? 170.533 174.215 230.112 1.00 175.60 138 VAL B CA 1
ATOM 8697 C C . VAL B 1 138 ? 169.861 175.316 230.923 1.00 175.60 138 VAL B C 1
ATOM 8698 O O . VAL B 1 138 ? 170.302 175.665 232.024 1.00 175.60 138 VAL B O 1
ATOM 8702 N N . LYS B 1 139 ? 168.790 175.878 230.367 1.00 166.77 139 LYS B N 1
ATOM 8703 C CA . LYS B 1 139 ? 168.106 177.011 230.978 1.00 166.77 139 LYS B CA 1
ATOM 8704 C C . LYS B 1 139 ? 166.672 176.699 231.373 1.00 166.77 139 LYS B C 1
ATOM 8705 O O . LYS B 1 139 ? 166.283 176.952 232.519 1.00 166.77 139 LYS B O 1
ATOM 8711 N N . TYR B 1 140 ? 165.868 176.163 230.459 1.00 163.10 140 TYR B N 1
ATOM 8712 C CA . TYR B 1 140 ? 164.463 175.886 230.718 1.00 163.10 140 TYR B CA 1
ATOM 8713 C C . TYR B 1 140 ? 164.196 174.390 230.655 1.00 163.10 140 TYR B C 1
ATOM 8714 O O . TYR B 1 140 ? 164.757 173.684 229.812 1.00 163.10 140 TYR B O 1
ATOM 8723 N N . LEU B 1 141 ? 163.339 173.914 231.555 1.00 174.69 141 LEU B N 1
ATOM 8724 C CA . LEU B 1 141 ? 162.807 172.556 231.520 1.00 174.69 141 LEU B CA 1
ATOM 8725 C C . LEU B 1 141 ? 161.304 172.671 231.298 1.00 174.69 141 LEU B C 1
ATOM 8726 O O . LEU B 1 141 ? 160.594 173.245 232.129 1.00 174.69 141 LEU B O 1
ATOM 8731 N N . VAL B 1 142 ? 160.819 172.134 230.183 1.00 180.72 142 VAL B N 1
ATOM 8732 C CA . VAL B 1 142 ? 159.442 172.338 229.752 1.00 180.72 142 VAL B CA 1
ATOM 8733 C C . VAL B 1 142 ? 158.684 171.019 229.814 1.00 180.72 142 VAL B C 1
ATOM 8734 O O . VAL B 1 142 ? 159.131 170.001 229.274 1.00 180.72 142 VAL B O 1
ATOM 8738 N N . TYR B 1 143 ? 157.533 171.050 230.479 1.00 189.62 143 TYR B N 1
ATOM 8739 C CA . TYR B 1 143 ? 156.607 169.924 230.563 1.00 189.62 143 TYR B CA 1
ATOM 8740 C C . TYR B 1 143 ? 155.395 170.278 229.709 1.00 189.62 143 TYR B C 1
ATOM 8741 O O . TYR B 1 143 ? 154.734 171.288 229.963 1.00 189.62 143 TYR B O 1
ATOM 8750 N N . TYR B 1 144 ? 155.101 169.445 228.710 1.00 183.92 144 TYR B N 1
ATOM 8751 C CA . TYR B 1 144 ? 154.140 169.780 227.663 1.00 183.92 144 TYR B CA 1
ATOM 8752 C C . TYR B 1 144 ? 152.828 169.022 227.827 1.00 183.92 144 TYR B C 1
ATOM 8753 O O . TYR B 1 144 ? 152.814 167.891 228.325 1.00 183.92 144 TYR B O 1
ATOM 8762 N N . THR B 1 145 ? 151.728 169.648 227.398 1.00 190.10 145 THR B N 1
ATOM 8763 C CA . THR B 1 145 ? 150.444 168.975 227.251 1.00 190.10 145 THR B CA 1
ATOM 8764 C C . THR B 1 145 ? 149.598 169.740 226.241 1.00 190.10 145 THR B C 1
ATOM 8765 O O . THR B 1 145 ? 149.760 170.950 226.064 1.00 190.10 145 THR B O 1
ATOM 8769 N N . VAL B 1 146 ? 148.688 169.023 225.580 1.00 189.68 146 VAL B N 1
ATOM 8770 C CA . VAL B 1 146 ? 147.742 169.611 224.636 1.00 189.68 146 VAL B CA 1
ATOM 8771 C C . VAL B 1 146 ? 146.391 169.738 225.330 1.00 189.68 146 VAL B C 1
ATOM 8772 O O . VAL B 1 146 ? 146.073 168.958 226.237 1.00 189.68 146 VAL B O 1
ATOM 8776 N N . GLU B 1 147 ? 145.598 170.720 224.915 1.00 196.70 147 GLU B N 1
ATOM 8777 C CA . GLU B 1 147 ? 144.414 171.128 225.669 1.00 196.70 147 GLU B CA 1
ATOM 8778 C C . GLU B 1 147 ? 143.327 171.587 224.701 1.00 196.70 147 GLU B C 1
ATOM 8779 O O . GLU B 1 147 ? 143.354 171.252 223.512 1.00 196.70 147 GLU B O 1
ATOM 8785 N N . LEU B 1 148 ? 142.376 172.366 225.228 1.00 197.84 148 LEU B N 1
ATOM 8786 C CA . LEU B 1 148 ? 141.095 172.729 224.626 1.00 197.84 148 LEU B CA 1
ATOM 8787 C C . LEU B 1 148 ? 141.134 172.936 223.116 1.00 197.84 148 LEU B C 1
ATOM 8788 O O . LEU B 1 148 ? 142.024 173.611 222.590 1.00 197.84 148 LEU B O 1
ATOM 8793 N N . ILE B 1 149 ? 140.158 172.353 222.420 1.00 200.46 149 ILE B N 1
ATOM 8794 C CA . ILE B 1 149 ? 140.138 172.300 220.963 1.00 200.46 149 ILE B CA 1
ATOM 8795 C C . ILE B 1 149 ? 138.941 173.136 220.510 1.00 200.46 149 ILE B C 1
ATOM 8796 O O . ILE B 1 149 ? 138.233 172.782 219.560 1.00 200.46 149 ILE B O 1
ATOM 8801 N N . ASP B 1 150 ? 138.673 174.231 221.229 1.00 205.00 150 ASP B N 1
ATOM 8802 C CA . ASP B 1 150 ? 137.548 175.103 220.902 1.00 205.00 150 ASP B CA 1
ATOM 8803 C C . ASP B 1 150 ? 137.566 175.519 219.433 1.00 205.00 150 ASP B C 1
ATOM 8804 O O . ASP B 1 150 ? 136.558 175.407 218.727 1.00 205.00 150 ASP B O 1
ATOM 8809 N N . ASP B 1 151 ? 138.712 176.003 218.961 1.00 201.79 151 ASP B N 1
ATOM 8810 C CA . ASP B 1 151 ? 138.958 176.183 217.537 1.00 201.79 151 ASP B CA 1
ATOM 8811 C C . ASP B 1 151 ? 139.847 175.077 216.986 1.00 201.79 151 ASP B C 1
ATOM 8812 O O . ASP B 1 151 ? 139.485 174.414 216.008 1.00 201.79 151 ASP B O 1
ATOM 8817 N N . GLU B 1 152 ? 141.003 174.865 217.608 1.00 195.11 152 GLU B N 1
ATOM 8818 C CA . GLU B 1 152 ? 141.840 173.709 217.328 1.00 195.11 152 GLU B CA 1
ATOM 8819 C C . GLU B 1 152 ? 142.802 173.558 218.500 1.00 195.11 152 GLU B C 1
ATOM 8820 O O . GLU B 1 152 ? 142.794 174.359 219.438 1.00 195.11 152 GLU B O 1
ATOM 8826 N N . ILE B 1 153 ? 143.628 172.510 218.440 1.00 192.08 153 ILE B N 1
ATOM 8827 C CA . ILE B 1 153 ? 144.426 172.121 219.596 1.00 192.08 153 ILE B CA 1
ATOM 8828 C C . ILE B 1 153 ? 145.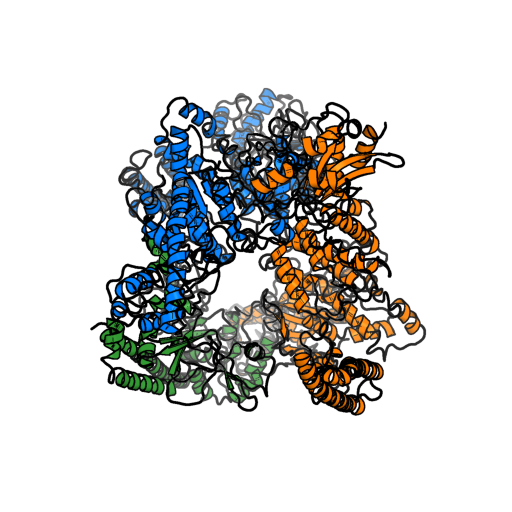385 173.238 219.991 1.00 192.08 153 ILE B C 1
ATOM 8829 O O . ILE B 1 153 ? 145.936 173.950 219.141 1.00 192.08 153 ILE B O 1
ATOM 8834 N N . VAL B 1 154 ? 145.567 173.403 221.301 1.00 194.61 154 VAL B N 1
ATOM 8835 C CA . VAL B 1 154 ? 146.401 174.453 221.870 1.00 194.61 154 VAL B CA 1
ATOM 8836 C C . VAL B 1 154 ? 147.325 173.784 222.881 1.00 194.61 154 VAL B C 1
ATOM 8837 O O . VAL B 1 154 ? 147.256 172.567 223.082 1.00 194.61 154 VAL B O 1
ATOM 8841 N N . ASP B 1 155 ? 148.200 174.557 223.521 1.00 189.15 155 ASP B N 1
ATOM 8842 C CA . ASP B 1 155 ? 149.230 174.004 224.389 1.00 189.15 155 ASP B CA 1
ATOM 8843 C C . ASP B 1 155 ? 149.113 174.554 225.802 1.00 189.15 155 ASP B C 1
ATOM 8844 O O . ASP B 1 155 ? 148.582 175.644 226.030 1.00 189.15 155 ASP B O 1
ATOM 8849 N N . ARG B 1 156 ? 149.615 173.768 226.750 1.00 192.87 156 ARG B N 1
ATOM 8850 C CA . ARG B 1 156 ? 149.962 174.277 228.069 1.00 192.87 156 ARG B CA 1
ATOM 8851 C C . ARG B 1 156 ? 151.269 173.613 228.469 1.00 192.87 156 ARG B C 1
ATOM 8852 O O . ARG B 1 156 ? 151.565 172.502 228.014 1.00 192.87 156 ARG B O 1
ATOM 8860 N N . ALA B 1 157 ? 152.054 174.295 229.294 1.00 185.49 157 ALA B N 1
ATOM 8861 C CA . ALA B 1 157 ? 153.377 173.793 229.628 1.00 185.49 157 ALA B CA 1
ATOM 8862 C C . ALA B 1 157 ? 153.818 174.383 230.957 1.00 185.49 157 ALA B C 1
ATOM 8863 O O . ALA B 1 157 ? 153.314 175.414 231.409 1.00 185.49 157 ALA B O 1
ATOM 8865 N N . ILE B 1 158 ? 154.770 173.696 231.577 1.00 184.59 158 ILE B N 1
ATOM 8866 C CA . ILE B 1 158 ? 155.410 174.132 232.814 1.00 184.59 158 ILE B CA 1
ATOM 8867 C C . ILE B 1 158 ? 156.862 174.414 232.455 1.00 184.59 158 ILE B C 1
ATOM 8868 O O . ILE B 1 158 ? 157.578 173.514 232.004 1.00 184.59 158 ILE B O 1
ATOM 8873 N N . ILE B 1 159 ? 157.300 175.657 232.644 1.00 180.76 159 ILE B N 1
ATOM 8874 C CA . ILE B 1 159 ? 158.644 176.078 232.244 1.00 180.76 159 ILE B CA 1
ATOM 8875 C C . ILE B 1 159 ? 159.409 176.389 233.527 1.00 180.76 159 ILE B C 1
ATOM 8876 O O . ILE B 1 159 ? 159.308 177.477 234.095 1.00 180.76 159 ILE B O 1
ATOM 8881 N N . ILE B 1 160 ? 160.189 175.414 233.988 1.00 181.74 160 ILE B N 1
ATOM 8882 C CA . ILE B 1 160 ? 161.032 175.581 235.165 1.00 181.74 160 ILE B CA 1
ATOM 8883 C C . ILE B 1 160 ? 162.385 176.129 234.732 1.00 181.74 160 ILE B C 1
ATOM 8884 O O . ILE B 1 160 ? 163.123 175.472 233.991 1.00 181.74 160 ILE B O 1
ATOM 8889 N N . ASP B 1 161 ? 162.707 177.345 235.171 1.00 181.72 161 ASP B N 1
ATOM 8890 C CA . ASP B 1 161 ? 164.004 177.941 234.873 1.00 181.72 161 ASP B CA 1
ATOM 8891 C C . ASP B 1 161 ? 165.100 177.180 235.609 1.00 181.72 161 ASP B C 1
ATOM 8892 O O . ASP B 1 161 ? 165.186 177.244 236.839 1.00 181.72 161 ASP B O 1
ATOM 8897 N N . PHE B 1 162 ? 165.946 176.461 234.868 1.00 185.51 162 PHE B N 1
ATOM 8898 C CA . PHE B 1 162 ? 166.989 175.668 235.512 1.00 185.51 162 PHE B CA 1
ATOM 8899 C C . PHE B 1 162 ? 168.098 176.547 236.073 1.00 185.51 162 PHE B C 1
ATOM 8900 O O . PHE B 1 162 ? 168.689 176.224 237.109 1.00 185.51 162 PHE B O 1
ATOM 8908 N N . GLU B 1 163 ? 168.409 177.652 235.393 1.00 188.07 163 GLU B N 1
ATOM 8909 C CA . GLU B 1 163 ? 169.442 178.555 235.890 1.00 188.07 163 GLU B CA 1
ATOM 8910 C C . GLU B 1 163 ? 169.046 179.137 237.242 1.00 188.07 163 GLU B C 1
ATOM 8911 O O . GLU B 1 163 ? 169.866 179.222 238.163 1.00 188.07 163 GLU B O 1
ATOM 8917 N N . LYS B 1 164 ? 167.781 179.540 237.378 1.00 185.52 164 LYS B N 1
ATOM 8918 C CA . LYS B 1 164 ? 167.308 180.071 238.652 1.00 185.52 164 LYS B CA 1
ATOM 8919 C C . LYS B 1 164 ? 167.026 178.955 239.652 1.00 185.52 164 LYS B C 1
ATOM 8920 O O . LYS B 1 164 ? 167.289 179.109 240.850 1.00 185.52 164 LYS B O 1
ATOM 8926 N N . TYR B 1 165 ? 166.504 177.818 239.179 1.00 189.20 165 TYR B N 1
ATOM 8927 C CA . TYR B 1 165 ? 166.025 176.730 240.033 1.00 189.20 165 TYR B CA 1
ATOM 8928 C C . TYR B 1 165 ? 166.737 175.440 239.637 1.00 189.20 165 TYR B C 1
ATOM 8929 O O . TYR B 1 165 ? 166.160 174.587 238.945 1.00 189.20 165 TYR B O 1
ATOM 8938 N N . PRO B 1 166 ? 167.995 175.260 240.060 1.00 189.30 166 PRO B N 1
ATOM 8939 C CA . PRO B 1 166 ? 168.769 174.088 239.624 1.00 189.30 166 PRO B CA 1
ATOM 8940 C C . PRO B 1 166 ? 168.224 172.747 240.096 1.00 189.30 166 PRO B C 1
ATOM 8941 O O . PRO B 1 166 ? 168.480 171.720 239.461 1.00 189.30 166 PRO B O 1
ATOM 8945 N N . THR B 1 167 ? 167.484 172.731 241.203 1.00 197.12 167 THR B N 1
ATOM 8946 C CA . THR B 1 167 ? 167.131 171.480 241.859 1.00 197.12 167 THR B CA 1
ATOM 8947 C C . THR B 1 167 ? 165.638 171.472 242.168 1.00 197.12 167 THR B C 1
ATOM 8948 O O . THR B 1 167 ? 165.016 172.522 242.348 1.00 197.12 167 THR B O 1
ATOM 8952 N N . TYR B 1 168 ? 165.068 170.264 242.205 1.00 201.56 168 TYR B N 1
ATOM 8953 C CA . TYR B 1 168 ? 163.671 170.086 242.589 1.00 201.56 168 TYR B CA 1
ATOM 8954 C C . TYR B 1 168 ? 163.375 170.748 243.928 1.00 201.56 168 TYR B C 1
ATOM 8955 O O . TYR B 1 168 ? 162.364 171.440 244.086 1.00 201.56 168 TYR B O 1
ATOM 8964 N N . THR B 1 169 ? 164.253 170.535 244.912 1.00 200.12 169 THR B N 1
ATOM 8965 C CA . THR B 1 169 ? 164.060 171.093 246.244 1.00 200.12 169 THR B CA 1
ATOM 8966 C C . THR B 1 169 ? 163.909 172.609 246.191 1.00 200.12 169 THR B C 1
ATOM 8967 O O . THR B 1 169 ? 163.096 173.194 246.915 1.00 200.12 169 THR B O 1
ATOM 8971 N N . ASP B 1 170 ? 164.695 173.258 245.330 1.00 197.73 170 ASP B N 1
ATOM 8972 C CA . ASP B 1 170 ? 164.533 174.689 245.111 1.00 197.73 170 ASP B CA 1
ATOM 8973 C C . ASP B 1 170 ? 163.159 174.994 244.525 1.00 197.73 170 ASP B C 1
ATOM 8974 O O . ASP B 1 170 ? 162.490 175.950 244.931 1.00 197.73 170 ASP B O 1
ATOM 8979 N N . TRP B 1 171 ? 162.723 174.181 243.561 1.00 196.62 171 TRP B N 1
ATOM 8980 C CA . TRP B 1 171 ? 161.428 174.411 242.930 1.00 196.62 171 TRP B CA 1
ATOM 8981 C C . TRP B 1 171 ? 160.291 173.931 243.825 1.00 196.62 171 TRP B C 1
ATOM 8982 O O . TRP B 1 171 ? 159.187 174.487 243.799 1.00 196.62 171 TRP B O 1
ATOM 8993 N N . SER B 1 172 ? 160.543 172.891 244.624 1.00 199.62 172 SER B N 1
ATOM 8994 C CA . SER B 1 172 ? 159.529 172.395 245.548 1.00 199.62 172 SER B CA 1
ATOM 8995 C C . SER B 1 172 ? 159.191 173.443 246.602 1.00 199.62 172 SER B C 1
ATOM 8996 O O . SER B 1 172 ? 158.019 173.751 246.844 1.00 199.62 172 SER B O 1
ATOM 8999 N N . ASN B 1 173 ? 160.218 174.006 247.242 1.00 199.70 173 ASN B N 1
ATOM 9000 C CA . ASN B 1 173 ? 160.000 175.035 248.250 1.00 199.70 173 ASN B CA 1
ATOM 9001 C C . ASN B 1 173 ? 159.851 176.427 247.650 1.00 199.70 173 ASN B C 1
ATOM 9002 O O . ASN B 1 173 ? 159.471 177.354 248.372 1.00 199.70 173 ASN B O 1
ATOM 9007 N N . GLY B 1 174 ? 160.137 176.596 246.357 1.00 195.73 174 GLY B N 1
ATOM 9008 C CA . GLY B 1 174 ? 159.993 177.897 245.729 1.00 195.73 174 GLY B CA 1
ATOM 9009 C C . GLY B 1 174 ? 158.558 178.312 245.489 1.00 195.73 174 GLY B C 1
ATOM 9010 O O . GLY B 1 174 ? 158.289 179.506 245.321 1.00 195.73 174 GLY B O 1
ATOM 9011 N N . GLY B 1 175 ? 157.632 177.357 245.466 1.00 190.15 175 GLY B N 1
ATOM 9012 C CA . GLY B 1 175 ? 156.233 177.668 245.250 1.00 190.15 175 GLY B CA 1
ATOM 9013 C C . GLY B 1 175 ? 155.711 177.164 243.921 1.00 190.15 175 GLY B C 1
ATOM 9014 O O . GLY B 1 175 ? 154.640 177.583 243.470 1.00 190.15 175 GLY B O 1
ATOM 9015 N N . PHE B 1 176 ? 156.468 176.266 243.285 1.00 190.78 176 PHE B N 1
ATOM 9016 C CA . PHE B 1 176 ? 156.108 175.691 241.988 1.00 190.78 176 PHE B CA 1
ATOM 9017 C C . PHE B 1 176 ? 155.935 176.766 240.918 1.00 190.78 176 PHE B C 1
ATOM 9018 O O . PHE B 1 176 ? 155.127 176.617 239.999 1.00 190.78 176 PHE B O 1
ATOM 9026 N N . ILE B 1 177 ? 156.694 177.857 241.030 1.00 188.21 177 ILE B N 1
ATOM 9027 C CA . ILE B 1 177 ? 156.604 178.935 240.054 1.00 188.21 177 ILE B CA 1
ATOM 9028 C C . ILE B 1 177 ? 157.225 178.487 238.737 1.00 188.21 177 ILE B C 1
ATOM 9029 O O . ILE B 1 177 ? 158.252 177.793 238.713 1.00 188.21 177 ILE B O 1
ATOM 9034 N N . SER B 1 178 ? 156.590 178.860 237.635 1.00 186.05 178 SER B N 1
ATOM 9035 C CA . SER B 1 178 ? 157.039 178.474 236.299 1.00 186.05 178 SER B CA 1
ATOM 9036 C C . SER B 1 178 ? 156.380 179.411 235.292 1.00 186.05 178 SER B C 1
ATOM 9037 O O . SER B 1 178 ? 155.764 180.418 235.664 1.00 186.05 178 SER B O 1
ATOM 9040 N N . THR B 1 179 ? 156.514 179.078 234.010 1.00 182.79 179 THR B N 1
ATOM 9041 C CA . THR B 1 179 ? 155.916 179.824 232.912 1.00 182.79 179 THR B CA 1
ATOM 9042 C C . THR B 1 179 ? 154.990 178.874 232.154 1.00 182.79 179 THR B C 1
ATOM 9043 O O . THR B 1 179 ? 155.120 177.649 232.242 1.00 182.79 179 THR B O 1
ATOM 9047 N N . GLY B 1 180 ? 154.048 179.436 231.400 1.00 183.35 180 GLY B N 1
ATOM 9048 C CA . GLY B 1 180 ? 152.996 178.638 230.801 1.00 183.35 180 GLY B CA 1
ATOM 9049 C C . GLY B 1 180 ? 153.249 178.188 229.376 1.00 183.35 180 GLY B C 1
ATOM 9050 O O . GLY B 1 180 ? 154.009 177.244 229.145 1.00 183.35 180 GLY B O 1
ATOM 9051 N N . THR B 1 181 ? 152.612 178.858 228.415 1.00 178.83 181 THR B N 1
ATOM 9052 C CA . THR B 1 181 ? 152.583 178.407 227.027 1.00 178.83 181 THR B CA 1
ATOM 9053 C C . THR B 1 181 ? 153.969 178.311 226.398 1.00 178.83 181 THR B C 1
ATOM 9054 O O . THR B 1 181 ? 154.868 179.098 226.714 1.00 178.83 181 THR B O 1
ATOM 9058 N N . GLU B 1 182 ? 154.150 177.325 225.519 1.00 176.08 182 GLU B N 1
ATOM 9059 C CA . GLU B 1 182 ? 155.393 177.152 224.778 1.00 176.08 182 GLU B CA 1
ATOM 9060 C C . GLU B 1 182 ? 155.449 178.148 223.627 1.00 176.08 182 GLU B C 1
ATOM 9061 O O . GLU B 1 182 ? 154.890 177.900 222.553 1.00 176.08 182 GLU B O 1
ATOM 9067 N N . LEU B 1 183 ? 156.112 179.282 223.844 1.00 170.34 183 LEU B N 1
ATOM 9068 C CA . LEU B 1 183 ? 156.085 180.377 222.881 1.00 170.34 183 LEU B CA 1
ATOM 9069 C C . LEU B 1 183 ? 157.370 181.194 222.926 1.00 170.34 183 LEU B C 1
ATOM 9070 O O . LEU B 1 183 ? 158.405 180.707 223.394 1.00 170.34 183 LEU B O 1
ATOM 9075 N N . THR B 1 184 ? 157.307 182.427 222.415 1.00 165.24 184 THR B N 1
ATOM 9076 C CA . THR B 1 184 ? 158.448 183.335 222.350 1.00 165.24 184 THR B CA 1
ATOM 9077 C C . THR B 1 184 ? 159.554 182.749 221.483 1.00 165.24 184 THR B C 1
ATOM 9078 O O . THR B 1 184 ? 160.618 182.369 221.984 1.00 165.24 184 THR B O 1
ATOM 9082 N N . ALA B 1 185 ? 159.282 182.637 220.183 1.00 152.28 185 ALA B N 1
ATOM 9083 C CA . ALA B 1 185 ? 160.274 182.156 219.232 1.00 152.28 185 ALA B CA 1
ATOM 9084 C C . ALA B 1 185 ? 161.563 182.962 219.337 1.00 152.28 185 ALA B C 1
ATOM 9085 O O . ALA B 1 185 ? 161.543 184.194 219.404 1.00 152.28 185 ALA B O 1
ATOM 9087 N N . GLY B 1 186 ? 162.682 182.259 219.350 1.00 145.57 186 GLY B N 1
ATOM 9088 C CA . GLY B 1 186 ? 163.988 182.866 219.536 1.00 145.57 186 GLY B CA 1
ATOM 9089 C C . GLY B 1 186 ? 164.500 182.571 220.934 1.00 145.57 186 GLY B C 1
ATOM 9090 O O . GLY B 1 186 ? 163.723 182.419 221.885 1.00 145.57 186 GLY B O 1
ATOM 9091 N N . TYR B 1 187 ? 165.823 182.488 221.065 1.00 137.96 187 TYR B N 1
ATOM 9092 C CA . TYR B 1 187 ? 166.427 182.139 222.345 1.00 137.96 187 TYR B CA 1
ATOM 9093 C C . TYR B 1 187 ? 166.558 183.357 223.252 1.00 137.96 187 TYR B C 1
ATOM 9094 O O . TYR B 1 187 ? 167.665 183.859 223.472 1.00 137.96 187 TYR B O 1
ATOM 9103 N N . GLY B 1 188 ? 165.434 183.836 223.780 1.00 137.22 188 GLY B N 1
ATOM 9104 C CA . GLY B 1 188 ? 165.451 184.916 224.747 1.00 137.22 188 GLY B CA 1
ATOM 9105 C C . GLY B 1 188 ? 165.383 186.305 224.148 1.00 137.22 188 GLY B C 1
ATOM 9106 O O . GLY B 1 188 ? 164.608 187.146 224.612 1.00 137.22 188 GLY B O 1
ATOM 9107 N N . GLU B 1 189 ? 166.191 186.560 223.118 1.00 141.56 189 GLU B N 1
ATOM 9108 C CA . GLU B 1 189 ? 166.219 187.875 222.502 1.00 141.56 189 GLU B CA 1
ATOM 9109 C C . GLU B 1 189 ? 164.891 188.147 221.798 1.00 141.56 189 GLU B C 1
ATOM 9110 O O . GLU B 1 189 ? 164.479 187.393 220.913 1.00 141.56 189 GLU B O 1
ATOM 9116 N N . PRO B 1 190 ? 164.195 189.223 222.191 1.00 136.33 190 PRO B N 1
ATOM 9117 C CA . PRO B 1 190 ? 162.792 189.384 221.781 1.00 136.33 190 PRO B CA 1
ATOM 9118 C C . PRO B 1 190 ? 162.566 189.484 220.279 1.00 136.33 190 PRO B C 1
ATOM 9119 O O . PRO B 1 190 ? 161.949 188.586 219.702 1.00 136.33 190 PRO B O 1
ATOM 9123 N N . LYS B 1 191 ? 163.112 190.518 219.635 1.00 130.05 191 LYS B N 1
ATOM 9124 C CA . LYS B 1 191 ? 162.859 190.812 218.225 1.00 130.05 191 LYS B CA 1
ATOM 9125 C C . LYS B 1 191 ? 163.765 191.948 217.778 1.00 130.05 191 LYS B C 1
ATOM 9126 O O . LYS B 1 191 ? 164.139 192.800 218.590 1.00 130.05 191 LYS B O 1
ATOM 9132 N N . LYS B 1 192 ? 164.112 191.957 216.493 1.00 125.33 192 LYS B N 1
ATOM 9133 C CA . LYS B 1 192 ? 164.639 193.161 215.865 1.00 125.33 192 LYS B CA 1
ATOM 9134 C C . LYS B 1 192 ? 163.485 193.998 215.327 1.00 125.33 192 LYS B C 1
ATOM 9135 O O . LYS B 1 192 ? 162.507 193.460 214.801 1.00 125.33 192 LYS B O 1
ATOM 9141 N N . GLN B 1 193 ? 163.595 195.314 215.469 1.00 126.14 193 GLN B N 1
ATOM 9142 C CA . GLN B 1 193 ? 162.523 196.204 215.043 1.00 126.14 193 GLN B CA 1
ATOM 9143 C C . GLN B 1 193 ? 162.332 196.119 213.532 1.00 126.14 193 GLN B C 1
ATOM 9144 O O . GLN B 1 193 ? 163.290 196.356 212.780 1.00 126.14 193 GLN B O 1
ATOM 9150 N N . PRO B 1 194 ? 161.136 195.785 213.049 1.00 122.75 194 PRO B N 1
ATOM 9151 C CA . PRO B 1 194 ? 160.915 195.722 211.602 1.00 122.75 194 PRO B CA 1
ATOM 9152 C C . PRO B 1 194 ? 161.001 197.100 210.962 1.00 122.75 194 PRO B C 1
ATOM 9153 O O . PRO B 1 194 ? 160.762 198.130 211.596 1.00 122.75 194 PRO B O 1
ATOM 9157 N N . LEU B 1 195 ? 161.353 197.105 209.677 1.00 120.67 195 LEU B N 1
ATOM 9158 C CA . LEU B 1 195 ? 161.449 198.349 208.924 1.00 120.67 195 LEU B CA 1
ATOM 9159 C C . LEU B 1 195 ? 160.065 198.848 208.533 1.00 120.67 195 LEU B C 1
ATOM 9160 O O . LEU B 1 195 ? 159.621 198.640 207.400 1.00 120.67 195 LEU B O 1
ATOM 9165 N N . ILE B 1 196 ? 159.373 199.501 209.470 1.00 125.48 196 ILE B N 1
ATOM 9166 C CA . ILE B 1 196 ? 158.065 200.069 209.170 1.00 125.48 196 ILE B CA 1
ATOM 9167 C C . ILE B 1 196 ? 158.223 201.163 208.127 1.00 125.48 196 ILE B C 1
ATOM 9168 O O . ILE B 1 196 ? 159.045 202.076 208.279 1.00 125.48 196 ILE B O 1
ATOM 9173 N N . LYS B 1 197 ? 157.437 201.079 207.057 1.00 126.93 197 LYS B N 1
ATOM 9174 C CA . LYS B 1 197 ? 157.496 202.097 206.018 1.00 126.93 197 LYS B CA 1
ATOM 9175 C C . LYS B 1 197 ? 156.884 203.395 206.529 1.00 126.93 197 LYS B C 1
ATOM 9176 O O . LYS B 1 197 ? 155.768 203.403 207.057 1.00 126.93 197 LYS B O 1
ATOM 9182 N N . GLY B 1 198 ? 157.618 204.493 206.369 1.00 132.95 198 GLY B N 1
ATOM 9183 C CA . GLY B 1 198 ? 157.217 205.781 206.880 1.00 132.95 198 GLY B CA 1
ATOM 9184 C C . GLY B 1 198 ? 157.712 206.077 208.281 1.00 132.95 198 GLY B C 1
ATOM 9185 O O . GLY B 1 198 ? 157.618 207.227 208.725 1.00 132.95 198 GLY B O 1
ATOM 9186 N N . HIS B 1 199 ? 158.232 205.074 208.983 1.00 134.58 199 HIS B N 1
ATOM 9187 C CA . HIS B 1 199 ? 158.789 205.286 210.312 1.00 134.58 199 HIS B CA 1
ATOM 9188 C C . HIS B 1 199 ? 160.077 206.092 210.197 1.00 134.58 199 HIS B C 1
ATOM 9189 O O . HIS B 1 199 ? 160.980 205.725 209.440 1.00 134.58 199 HIS B O 1
ATOM 9196 N N . GLU B 1 200 ? 160.162 207.190 210.950 1.00 137.08 200 GLU B N 1
ATOM 9197 C CA . GLU B 1 200 ? 161.303 208.091 210.833 1.00 137.08 200 GLU B CA 1
ATOM 9198 C C . GLU B 1 200 ? 162.611 207.450 211.279 1.00 137.08 200 GLU B C 1
ATOM 9199 O O . GLU B 1 200 ? 163.680 207.899 210.854 1.00 137.08 200 GLU B O 1
ATOM 9205 N N . LYS B 1 201 ? 162.555 206.418 212.119 1.00 133.49 201 LYS B N 1
ATOM 9206 C CA . LYS B 1 201 ? 163.770 205.770 212.605 1.00 133.49 201 LYS B CA 1
ATOM 9207 C C . LYS B 1 201 ? 164.141 204.556 211.756 1.00 133.49 201 LYS B C 1
ATOM 9208 O O . LYS B 1 201 ? 165.223 204.512 211.163 1.00 133.49 201 LYS B O 1
ATOM 9214 N N . TYR B 1 202 ? 163.252 203.567 211.690 1.00 130.59 202 TYR B N 1
ATOM 9215 C CA . TYR B 1 202 ? 163.526 202.326 210.963 1.00 130.59 202 TYR B CA 1
ATOM 9216 C C . TYR B 1 202 ? 162.979 202.407 209.536 1.00 130.59 202 TYR B C 1
ATOM 9217 O O . TYR B 1 202 ? 162.150 201.608 209.103 1.00 130.59 202 TYR B O 1
ATOM 9226 N N . ASP B 1 203 ? 163.468 203.401 208.802 1.00 132.63 203 ASP B N 1
ATOM 9227 C CA . ASP B 1 203 ? 163.051 203.616 207.426 1.00 132.63 203 ASP B CA 1
ATOM 9228 C C . ASP B 1 203 ? 164.000 202.886 206.477 1.00 132.63 203 ASP B C 1
ATOM 9229 O O . ASP B 1 203 ? 164.819 202.059 206.888 1.00 132.63 203 ASP B O 1
ATOM 9234 N N . LEU B 1 204 ? 163.891 203.189 205.188 1.00 124.33 204 LEU B N 1
ATOM 9235 C CA . LEU B 1 204 ? 164.728 202.593 204.159 1.00 124.33 204 LEU B CA 1
ATOM 9236 C C . LEU B 1 204 ? 165.913 203.508 203.877 1.00 124.33 204 LEU B C 1
ATOM 9237 O O . LEU B 1 204 ? 165.763 204.731 203.808 1.00 124.33 204 LEU B O 1
ATOM 9242 N N . ARG B 1 205 ? 167.092 202.910 203.715 1.00 123.32 205 ARG B N 1
ATOM 9243 C CA . ARG B 1 205 ? 168.344 203.664 203.654 1.00 123.32 205 ARG B CA 1
ATOM 9244 C C . ARG B 1 205 ? 168.417 204.444 202.348 1.00 123.32 205 ARG B C 1
ATOM 9245 O O . ARG B 1 205 ? 168.753 203.896 201.296 1.00 123.32 205 ARG B O 1
ATOM 9253 N N . VAL B 1 206 ? 168.097 205.734 202.417 1.00 131.69 206 VAL B N 1
ATOM 9254 C CA . VAL B 1 206 ? 168.245 206.654 201.295 1.00 131.69 206 VAL B CA 1
ATOM 9255 C C . VAL B 1 206 ? 169.686 207.154 201.282 1.00 131.69 206 VAL B C 1
ATOM 9256 O O . VAL B 1 206 ? 170.445 206.902 202.225 1.00 131.69 206 VAL B O 1
ATOM 9260 N N . ARG B 1 207 ? 170.074 207.854 200.212 1.00 138.86 207 ARG B N 1
ATOM 9261 C CA . ARG B 1 207 ? 171.389 208.487 200.087 1.00 138.86 207 ARG B CA 1
ATOM 9262 C C . ARG B 1 207 ? 172.509 207.441 200.141 1.00 138.86 207 ARG B C 1
ATOM 9263 O O . ARG B 1 207 ? 173.321 207.382 201.068 1.00 138.86 207 ARG B O 1
ATOM 9271 N N . ILE B 1 208 ? 172.510 206.593 199.116 1.00 138.69 208 ILE B N 1
ATOM 9272 C CA . ILE B 1 208 ? 173.553 205.593 198.919 1.00 138.69 208 ILE B CA 1
ATOM 9273 C C . ILE B 1 208 ? 174.470 206.064 197.798 1.00 138.69 208 ILE B C 1
ATOM 9274 O O . ILE B 1 208 ? 174.051 206.788 196.886 1.00 138.69 208 ILE B O 1
ATOM 9279 N N . ASP B 1 209 ? 175.736 205.662 197.867 1.00 148.40 209 ASP B N 1
ATOM 9280 C CA . ASP B 1 209 ? 176.758 206.088 196.919 1.00 148.40 209 ASP B CA 1
ATOM 9281 C C . ASP B 1 209 ? 177.310 204.881 196.161 1.00 148.40 209 ASP B C 1
ATOM 9282 O O . ASP B 1 209 ? 176.884 203.741 196.359 1.00 148.40 209 ASP B O 1
ATOM 9287 N N . ARG B 1 210 ? 178.276 205.156 195.277 1.00 143.15 210 ARG B N 1
ATOM 9288 C CA . ARG B 1 210 ? 178.834 204.112 194.421 1.00 143.15 210 ARG B CA 1
ATOM 9289 C C . ARG B 1 210 ? 179.587 203.062 195.228 1.00 143.15 210 ARG B C 1
ATOM 9290 O O . ARG B 1 210 ? 179.536 201.868 194.907 1.00 143.15 210 ARG B O 1
ATOM 9298 N N . GLU B 1 211 ? 180.313 203.492 196.264 1.00 144.57 211 GLU B N 1
ATOM 9299 C CA . GLU B 1 211 ? 181.192 202.580 196.990 1.00 144.57 211 GLU B CA 1
ATOM 9300 C C . GLU B 1 211 ? 180.406 201.460 197.659 1.00 144.57 211 GLU B C 1
ATOM 9301 O O . GLU B 1 211 ? 180.840 200.302 197.659 1.00 144.57 211 GLU B O 1
ATOM 9307 N N . GLU B 1 212 ? 179.250 201.786 198.240 1.00 139.52 212 GLU B N 1
ATOM 9308 C CA . GLU B 1 212 ? 178.423 200.758 198.864 1.00 139.52 212 GLU B CA 1
ATOM 9309 C C . GLU B 1 212 ? 177.952 199.739 197.834 1.00 139.52 212 GLU B C 1
ATOM 9310 O O . GLU B 1 212 ? 177.977 198.529 198.084 1.00 139.52 212 GLU B O 1
ATOM 9316 N N . ILE B 1 213 ? 177.530 200.215 196.660 1.00 138.41 213 ILE B N 1
ATOM 9317 C CA . ILE B 1 213 ? 177.067 199.315 195.606 1.00 138.41 213 ILE B CA 1
ATOM 9318 C C . ILE B 1 213 ? 178.199 198.402 195.151 1.00 138.41 213 ILE B C 1
ATOM 9319 O O . ILE B 1 213 ? 178.001 197.201 194.929 1.00 138.41 213 ILE B O 1
ATOM 9324 N N . GLU B 1 214 ? 179.398 198.963 194.986 1.00 135.58 214 GLU B N 1
ATOM 9325 C CA . GLU B 1 214 ? 180.539 198.161 194.556 1.00 135.58 214 GLU B CA 1
ATOM 9326 C C . GLU B 1 214 ? 180.895 197.111 195.602 1.00 135.58 214 GLU B C 1
ATOM 9327 O O . GLU B 1 214 ? 181.169 195.949 195.273 1.00 135.58 214 GLU B O 1
ATOM 9333 N N . GLY B 1 215 ? 180.906 197.508 196.876 1.00 130.97 215 GLY B N 1
ATOM 9334 C CA . GLY B 1 215 ? 181.190 196.550 197.931 1.00 130.97 215 GLY B CA 1
ATOM 9335 C C . GLY B 1 215 ? 180.176 195.427 197.967 1.00 130.97 215 GLY B C 1
ATOM 9336 O O . GLY B 1 215 ? 180.533 194.251 198.110 1.00 130.97 215 GLY B O 1
ATOM 9337 N N . LEU B 1 216 ? 178.892 195.778 197.842 1.00 125.40 216 LEU B N 1
ATOM 9338 C CA . LEU B 1 216 ? 177.854 194.768 197.680 1.00 125.40 216 LEU B CA 1
ATOM 9339 C C . LEU B 1 216 ? 178.215 193.820 196.548 1.00 125.40 216 LEU B C 1
ATOM 9340 O O . LEU B 1 216 ? 178.532 192.654 196.784 1.00 125.40 216 LEU B O 1
ATOM 9345 N N . GLY B 1 217 ? 178.295 194.345 195.327 1.00 124.36 217 GLY B N 1
ATOM 9346 C CA . GLY B 1 217 ? 178.662 193.562 194.162 1.00 124.36 217 GLY B CA 1
ATOM 9347 C C . GLY B 1 217 ? 179.769 192.558 194.407 1.00 124.36 217 GLY B C 1
ATOM 9348 O O . GLY B 1 217 ? 179.582 191.358 194.173 1.00 124.36 217 GLY B O 1
ATOM 9349 N N . ARG B 1 218 ? 180.910 193.024 194.924 1.00 127.83 218 ARG B N 1
ATOM 9350 C CA . ARG B 1 218 ? 182.027 192.113 195.171 1.00 127.83 218 ARG B CA 1
ATOM 9351 C C . ARG B 1 218 ? 181.674 191.040 196.199 1.00 127.83 218 ARG B C 1
ATOM 9352 O O . ARG B 1 218 ? 181.873 189.845 195.947 1.00 127.83 218 ARG B O 1
ATOM 9360 N N . ASN B 1 219 ? 181.154 191.432 197.370 1.00 118.98 219 ASN B N 1
ATOM 9361 C CA . ASN B 1 219 ? 180.919 190.414 198.396 1.00 118.98 219 ASN B CA 1
ATOM 9362 C C . ASN B 1 219 ? 179.849 189.419 197.957 1.00 118.98 219 ASN B C 1
ATOM 9363 O O . ASN B 1 219 ? 180.008 188.208 198.143 1.00 118.98 219 ASN B O 1
ATOM 9368 N N . LEU B 1 220 ? 178.764 189.911 197.355 1.00 108.64 220 LEU B N 1
ATOM 9369 C CA . LEU B 1 220 ? 177.695 189.046 196.871 1.00 108.64 220 LEU B CA 1
ATOM 9370 C C . LEU B 1 220 ? 178.209 188.078 195.813 1.00 108.64 220 LEU B C 1
ATOM 9371 O O . LEU B 1 220 ? 177.861 186.893 195.819 1.00 108.64 220 LEU B O 1
ATOM 9376 N N . HIS B 1 221 ? 179.045 188.563 194.890 1.00 110.81 221 HIS B N 1
ATOM 9377 C CA . HIS B 1 221 ? 179.670 187.652 193.941 1.00 110.81 221 HIS B CA 1
ATOM 9378 C C . HIS B 1 221 ? 180.580 186.655 194.641 1.00 110.81 221 HIS B C 1
ATOM 9379 O O . HIS B 1 221 ? 180.789 185.545 194.140 1.00 110.81 221 HIS B O 1
ATOM 9386 N N . ASN B 1 222 ? 181.123 187.025 195.800 1.00 111.99 222 ASN B N 1
ATOM 9387 C CA . ASN B 1 222 ? 182.017 186.134 196.527 1.00 111.99 222 ASN B CA 1
ATOM 9388 C C . ASN B 1 222 ? 181.262 185.211 197.481 1.00 111.99 222 ASN B C 1
ATOM 9389 O O . ASN B 1 222 ? 181.536 184.008 197.529 1.00 111.99 222 ASN B O 1
ATOM 9394 N N . VAL B 1 223 ? 180.312 185.755 198.248 1.00 107.71 223 VAL B N 1
ATOM 9395 C CA . VAL B 1 223 ? 179.616 184.946 199.247 1.00 107.71 223 VAL B CA 1
ATOM 9396 C C . VAL B 1 223 ? 178.675 183.949 198.578 1.00 107.71 223 VAL B C 1
ATOM 9397 O O . VAL B 1 223 ? 178.574 182.791 199.002 1.00 107.71 223 VAL B O 1
ATOM 9401 N N . LEU B 1 224 ? 177.972 184.376 197.525 1.00 98.96 224 LEU B N 1
ATOM 9402 C CA . LEU B 1 224 ? 176.990 183.501 196.894 1.00 98.96 224 LEU B CA 1
ATOM 9403 C C . LEU B 1 224 ? 177.654 182.407 196.072 1.00 98.96 224 LEU B C 1
ATOM 9404 O O . LEU B 1 224 ? 177.137 181.287 196.003 1.00 98.96 224 LEU B O 1
ATOM 9409 N N . TRP B 1 225 ? 178.787 182.706 195.437 1.00 98.27 225 TRP B N 1
ATOM 9410 C CA . TRP B 1 225 ? 179.535 181.670 194.741 1.00 98.27 225 TRP B CA 1
ATOM 9411 C C . TRP B 1 225 ? 180.128 180.650 195.704 1.00 98.27 225 TRP B C 1
ATOM 9412 O O . TRP B 1 225 ? 180.376 179.508 195.302 1.00 98.27 225 TRP B O 1
ATOM 9423 N N . GLY B 1 226 ? 180.339 181.031 196.963 1.00 102.36 226 GLY B N 1
ATOM 9424 C CA . GLY B 1 226 ? 180.838 180.120 197.974 1.00 102.36 226 GLY B CA 1
ATOM 9425 C C . GLY B 1 226 ? 182.202 179.555 197.645 1.00 102.36 226 GLY B C 1
ATOM 9426 O O . GLY B 1 226 ? 183.210 180.265 197.698 1.00 102.36 226 GLY B O 1
ATOM 9427 N N . GLY B 1 227 ? 182.244 178.268 197.318 1.00 98.60 227 GLY B N 1
ATOM 9428 C CA . GLY B 1 227 ? 183.463 177.636 196.860 1.00 98.60 227 GLY B CA 1
ATOM 9429 C C . GLY B 1 227 ? 183.236 176.901 195.558 1.00 98.60 227 GLY B C 1
ATOM 9430 O O . GLY B 1 227 ? 183.833 175.849 195.315 1.00 98.60 227 GLY B O 1
ATOM 9431 N N . GLY B 1 228 ? 182.373 177.456 194.709 1.00 98.18 228 GLY B N 1
ATOM 9432 C CA . GLY B 1 228 ? 181.952 176.805 193.484 1.00 98.18 228 GLY B CA 1
ATOM 9433 C C . GLY B 1 228 ? 180.564 176.207 193.538 1.00 98.18 228 GLY B C 1
ATOM 9434 O O . GLY B 1 228 ? 180.170 175.516 192.591 1.00 98.18 228 GLY B O 1
ATOM 9435 N N . GLY B 1 229 ? 179.813 176.446 194.609 1.00 96.84 229 GLY B N 1
ATOM 9436 C CA . GLY B 1 229 ? 178.491 175.875 194.771 1.00 96.84 229 GLY B CA 1
ATOM 9437 C C . GLY B 1 229 ? 177.464 176.335 193.758 1.00 96.84 229 GLY B C 1
ATOM 9438 O O . GLY B 1 229 ? 176.652 175.533 193.288 1.00 96.84 229 GLY B O 1
ATOM 9439 N N . THR B 1 230 ? 177.479 177.619 193.416 1.00 104.15 230 THR B N 1
ATOM 9440 C CA . THR B 1 230 ? 176.485 178.199 192.527 1.00 104.15 230 THR B CA 1
ATOM 9441 C C . THR B 1 230 ? 177.154 178.820 191.307 1.00 104.15 230 THR B C 1
ATOM 9442 O O . THR B 1 230 ? 178.197 179.472 191.411 1.00 104.15 230 THR B O 1
ATOM 9446 N N . ASN B 1 231 ? 176.541 178.608 190.146 1.00 103.83 231 ASN B N 1
ATOM 9447 C CA . ASN B 1 231 ? 177.059 179.144 188.897 1.00 103.83 231 ASN B CA 1
ATOM 9448 C C . ASN B 1 231 ? 176.839 180.650 188.821 1.00 103.83 231 ASN B C 1
ATOM 9449 O O . ASN B 1 231 ? 175.970 181.210 189.495 1.00 103.83 231 ASN B O 1
ATOM 9454 N N . ASP B 1 232 ? 177.649 181.307 187.988 1.00 107.63 232 ASP B N 1
ATOM 9455 C CA . ASP B 1 232 ? 177.577 182.759 187.861 1.00 107.63 232 ASP B CA 1
ATOM 9456 C C . ASP B 1 232 ? 176.250 183.206 187.257 1.00 107.63 232 ASP B C 1
ATOM 9457 O O . ASP B 1 232 ? 175.648 184.185 187.711 1.00 107.63 232 ASP B O 1
ATOM 9462 N N . SER B 1 233 ? 175.781 182.506 186.223 1.00 105.16 233 SER B N 1
ATOM 9463 C CA . SER B 1 233 ? 174.531 182.885 185.570 1.00 105.16 233 SER B CA 1
ATOM 9464 C C . SER B 1 233 ? 173.337 182.653 186.491 1.00 105.16 233 SER B C 1
ATOM 9465 O O . SER B 1 233 ? 172.381 183.443 186.512 1.00 105.16 233 SER B O 1
ATOM 9468 N N . GLU B 1 234 ? 173.369 181.552 187.247 1.00 104.42 234 GLU B N 1
ATOM 9469 C CA . GLU B 1 234 ? 172.322 181.274 188.221 1.00 104.42 234 GLU B CA 1
ATOM 9470 C C . GLU B 1 234 ? 172.235 182.403 189.233 1.00 104.42 234 GLU B C 1
ATOM 9471 O O . GLU B 1 234 ? 171.150 182.924 189.519 1.00 104.42 234 GLU B O 1
ATOM 9477 N N . ILE B 1 235 ? 173.391 182.808 189.760 1.00 100.71 235 ILE B N 1
ATOM 9478 C CA . ILE B 1 235 ? 173.454 183.946 190.668 1.00 100.71 235 ILE B CA 1
ATOM 9479 C C . ILE B 1 235 ? 172.897 185.190 189.993 1.00 100.71 235 ILE B C 1
ATOM 9480 O O . ILE B 1 235 ? 172.147 185.962 190.602 1.00 100.71 235 ILE B O 1
ATOM 9485 N N . PHE B 1 236 ? 173.243 185.399 188.721 1.00 100.04 236 PHE B N 1
ATOM 9486 C CA . PHE B 1 236 ? 172.821 186.619 188.045 1.00 100.04 236 PHE B CA 1
ATOM 9487 C C . PHE B 1 236 ? 171.305 186.714 187.967 1.00 100.04 236 PHE B C 1
ATOM 9488 O O . PHE B 1 236 ? 170.720 187.721 188.383 1.00 100.04 236 PHE B O 1
ATOM 9496 N N . TYR B 1 237 ? 170.637 185.677 187.452 1.00 107.02 237 TYR B N 1
ATOM 9497 C CA . TYR B 1 237 ? 169.192 185.860 187.340 1.00 107.02 237 TYR B CA 1
ATOM 9498 C C . TYR B 1 237 ? 168.494 185.708 188.685 1.00 107.02 237 TYR B C 1
ATOM 9499 O O . TYR B 1 237 ? 167.393 186.247 188.857 1.00 107.02 237 TYR B O 1
ATOM 9508 N N . SER B 1 238 ? 169.118 185.034 189.657 1.00 101.58 238 SER B N 1
ATOM 9509 C CA . SER B 1 238 ? 168.569 185.043 191.007 1.00 101.58 238 SER B CA 1
ATOM 9510 C C . SER B 1 238 ? 168.538 186.456 191.570 1.00 101.58 238 SER B C 1
ATOM 9511 O O . SER B 1 238 ? 167.524 186.887 192.126 1.00 101.58 238 SER B O 1
ATOM 9514 N N . LEU B 1 239 ? 169.634 187.203 191.413 1.00 97.56 239 LEU B N 1
ATOM 9515 C CA . LEU B 1 239 ? 169.625 188.604 191.825 1.00 97.56 239 LEU B CA 1
ATOM 9516 C C . LEU B 1 239 ? 168.654 189.432 190.992 1.00 97.56 239 LEU B C 1
ATOM 9517 O O . LEU B 1 239 ? 167.995 190.331 191.519 1.00 97.56 239 LEU B O 1
ATOM 9522 N N . VAL B 1 240 ? 168.556 189.162 189.689 1.00 99.60 240 VAL B N 1
ATOM 9523 C CA . VAL B 1 240 ? 167.587 189.900 188.878 1.00 99.60 240 VAL B CA 1
ATOM 9524 C C . VAL B 1 240 ? 166.192 189.757 189.474 1.00 99.60 240 VAL B C 1
ATOM 9525 O O . VAL B 1 240 ? 165.489 190.749 189.708 1.00 99.60 240 VAL B O 1
ATOM 9529 N N . ASN B 1 241 ? 165.796 188.522 189.785 1.00 95.55 241 ASN B N 1
ATOM 9530 C CA . ASN B 1 241 ? 164.489 188.292 190.389 1.00 95.55 241 ASN B CA 1
ATOM 9531 C C . ASN B 1 241 ? 164.388 188.890 191.790 1.00 95.55 241 ASN B C 1
ATOM 9532 O O . ASN B 1 241 ? 163.315 189.357 192.184 1.00 95.55 241 ASN B O 1
ATOM 9537 N N . ILE B 1 242 ? 165.480 188.882 192.557 1.00 94.86 242 ILE B N 1
ATOM 9538 C CA . ILE B 1 242 ? 165.422 189.375 193.932 1.00 94.86 242 ILE B CA 1
ATOM 9539 C C . ILE B 1 242 ? 165.232 190.889 193.958 1.00 94.86 242 ILE B C 1
ATOM 9540 O O . ILE B 1 242 ? 164.405 191.411 194.713 1.00 94.86 242 ILE B O 1
ATOM 9545 N N . ILE B 1 243 ? 165.991 191.620 193.139 1.00 97.57 243 ILE B N 1
ATOM 9546 C CA . ILE B 1 243 ? 165.740 193.056 193.017 1.00 97.57 243 ILE B CA 1
ATOM 9547 C C . ILE B 1 243 ? 164.389 193.336 192.360 1.00 97.57 243 ILE B C 1
ATOM 9548 O O . ILE B 1 243 ? 163.753 194.349 192.666 1.00 97.57 243 ILE B O 1
ATOM 9553 N N . LEU B 1 244 ? 163.900 192.451 191.488 1.00 96.37 244 LEU B N 1
ATOM 9554 C CA . LEU B 1 244 ? 162.535 192.615 190.990 1.00 96.37 244 LEU B CA 1
ATOM 9555 C C . LEU B 1 244 ? 161.529 192.564 192.136 1.00 96.37 244 LEU B C 1
ATOM 9556 O O . LEU B 1 244 ? 160.624 193.405 192.233 1.00 96.37 244 LEU B O 1
ATOM 9561 N N . ALA B 1 245 ? 161.691 191.588 193.030 1.00 99.61 245 ALA B N 1
ATOM 9562 C CA . ALA B 1 245 ? 160.827 191.495 194.201 1.00 99.61 245 ALA B CA 1
ATOM 9563 C C . ALA B 1 245 ? 160.991 192.710 195.104 1.00 99.61 245 ALA B C 1
ATOM 9564 O O . ALA B 1 245 ? 160.017 193.197 195.683 1.00 99.61 245 ALA B O 1
ATOM 9566 N N . LYS B 1 246 ? 162.221 193.205 195.247 1.00 101.28 246 LYS B N 1
ATOM 9567 C CA . LYS B 1 246 ? 162.449 194.387 196.073 1.00 101.28 246 LYS B CA 1
ATOM 9568 C C . LYS B 1 246 ? 161.729 195.605 195.506 1.00 101.28 246 LYS B C 1
ATOM 9569 O O . LYS B 1 246 ? 161.127 196.384 196.254 1.00 101.28 246 LYS B O 1
ATOM 9575 N N . ILE B 1 247 ? 161.782 195.786 194.184 1.00 103.71 247 ILE B N 1
ATOM 9576 C CA . ILE B 1 247 ? 161.062 196.887 193.550 1.00 103.71 247 ILE B CA 1
ATOM 9577 C C . ILE B 1 247 ? 159.563 196.727 193.755 1.00 103.71 247 ILE B C 1
ATOM 9578 O O . ILE B 1 247 ? 158.849 197.703 194.018 1.00 103.71 247 ILE B O 1
ATOM 9583 N N . GLN B 1 248 ? 159.058 195.497 193.632 1.00 108.65 248 GLN B N 1
ATOM 9584 C CA . GLN B 1 248 ? 157.636 195.268 193.873 1.00 108.65 248 GLN B CA 1
ATOM 9585 C C . GLN B 1 248 ? 157.262 195.594 195.315 1.00 108.65 248 GLN B C 1
ATOM 9586 O O . GLN B 1 248 ? 156.173 196.118 195.580 1.00 108.65 248 GLN B O 1
ATOM 9592 N N . ASP B 1 249 ? 158.152 195.286 196.261 1.00 112.28 249 ASP B N 1
ATOM 9593 C CA . ASP B 1 249 ? 157.893 195.576 197.667 1.00 112.28 249 ASP B CA 1
ATOM 9594 C C . ASP B 1 249 ? 157.832 197.072 197.941 1.00 112.28 249 ASP B C 1
ATOM 9595 O O . ASP B 1 249 ? 157.001 197.520 198.739 1.00 112.28 249 ASP B O 1
ATOM 9600 N N . GLU B 1 250 ? 158.697 197.856 197.300 1.00 114.78 250 GLU B N 1
ATOM 9601 C CA . GLU B 1 250 ? 158.724 199.295 197.521 1.00 114.78 250 GLU B CA 1
ATOM 9602 C C . GLU B 1 250 ? 157.526 200.012 196.915 1.00 114.78 250 GLU B C 1
ATOM 9603 O O . GLU B 1 250 ? 157.341 201.205 197.180 1.00 114.78 250 GLU B O 1
ATOM 9609 N N . TYR B 1 251 ? 156.716 199.326 196.114 1.00 119.91 251 TYR B N 1
ATOM 9610 C CA . TYR B 1 251 ? 155.551 199.920 195.472 1.00 119.91 251 TYR B CA 1
ATOM 9611 C C . TYR B 1 251 ? 154.231 199.475 196.079 1.00 119.91 251 TYR B C 1
ATOM 9612 O O . TYR B 1 251 ? 153.315 200.289 196.212 1.00 119.91 251 TYR B O 1
ATOM 9621 N N . GLU B 1 252 ? 154.106 198.199 196.452 1.00 117.69 252 GLU B N 1
ATOM 9622 C CA . GLU B 1 252 ? 152.842 197.709 196.993 1.00 117.69 252 GLU B CA 1
ATOM 9623 C C . GLU B 1 252 ? 152.604 198.212 198.412 1.00 117.69 252 GLU B C 1
ATOM 9624 O O . GLU B 1 252 ? 151.485 198.610 198.754 1.00 117.69 252 GLU B O 1
ATOM 9630 N N . LYS B 1 253 ? 153.637 198.196 199.251 1.00 119.78 253 LYS B N 1
ATOM 9631 C CA . LYS B 1 253 ? 153.469 198.563 200.651 1.00 119.78 253 LYS B CA 1
ATOM 9632 C C . LYS B 1 253 ? 153.132 200.041 200.790 1.00 119.78 253 LYS B C 1
ATOM 9633 O O . LYS B 1 253 ? 153.761 200.899 200.164 1.00 119.78 253 LYS B O 1
ATOM 9639 N N . GLU B 1 254 ? 152.135 200.333 201.618 1.00 131.47 254 GLU B N 1
ATOM 9640 C CA . GLU B 1 254 ? 151.703 201.695 201.887 1.00 131.47 254 GLU B CA 1
ATOM 9641 C C . GLU B 1 254 ? 152.217 202.153 203.248 1.00 131.47 254 GLU B C 1
ATOM 9642 O O . GLU B 1 254 ? 152.769 201.376 204.030 1.00 131.47 254 GLU B O 1
ATOM 9648 N N . ASP B 1 255 ? 152.031 203.443 203.520 1.00 134.78 255 ASP B N 1
ATOM 9649 C CA . ASP B 1 255 ? 152.515 204.024 204.765 1.00 134.78 255 ASP B CA 1
ATOM 9650 C C . ASP B 1 255 ? 151.832 203.380 205.965 1.00 134.78 255 ASP B C 1
ATOM 9651 O O . ASP B 1 255 ? 150.630 203.103 205.944 1.00 134.78 255 ASP B O 1
ATOM 9656 N N . GLY B 1 256 ? 152.612 203.141 207.017 1.00 132.88 256 GLY B N 1
ATOM 9657 C CA . GLY B 1 256 ? 152.123 202.547 208.239 1.00 132.88 256 GLY B CA 1
ATOM 9658 C C . GLY B 1 256 ? 152.420 201.070 208.389 1.00 132.88 256 GLY B C 1
ATOM 9659 O O . GLY B 1 256 ? 152.340 200.548 209.507 1.00 132.88 256 GLY B O 1
ATOM 9660 N N . GLN B 1 257 ? 152.759 200.386 207.302 1.00 128.51 257 GLN B N 1
ATOM 9661 C CA . GLN B 1 257 ? 153.085 198.969 207.341 1.00 128.51 257 GLN B CA 1
ATOM 9662 C C . GLN B 1 257 ? 154.594 198.767 207.272 1.00 128.51 257 GLN B C 1
ATOM 9663 O O . GLN B 1 257 ? 155.369 199.704 207.066 1.00 128.51 257 GLN B O 1
ATOM 9669 N N . GLU B 1 258 ? 155.006 197.517 207.449 1.00 127.50 258 GLU B N 1
ATOM 9670 C CA . GLU B 1 258 ? 156.405 197.131 207.345 1.00 127.50 258 GLU B CA 1
ATOM 9671 C C . GLU B 1 258 ? 156.680 196.575 205.955 1.00 127.50 258 GLU B C 1
ATOM 9672 O O . GLU B 1 258 ? 155.802 195.971 205.331 1.00 127.50 258 GLU B O 1
ATOM 9678 N N . TYR B 1 259 ? 157.897 196.798 205.468 1.00 117.62 259 TYR B N 1
ATOM 9679 C CA . TYR B 1 259 ? 158.291 196.237 204.185 1.00 117.62 259 TYR B CA 1
ATOM 9680 C C . TYR B 1 259 ? 158.277 194.716 204.251 1.00 117.62 259 TYR B C 1
ATOM 9681 O O . TYR B 1 259 ? 158.733 194.107 205.222 1.00 117.62 259 TYR B O 1
ATOM 9690 N N . ASP B 1 260 ? 157.736 194.101 203.204 1.00 111.37 260 ASP B N 1
ATOM 9691 C CA . ASP B 1 260 ? 157.593 192.655 203.143 1.00 111.37 260 ASP B CA 1
ATOM 9692 C C . ASP B 1 260 ? 158.907 191.970 202.781 1.00 111.37 260 ASP B C 1
ATOM 9693 O O . ASP B 1 260 ? 159.068 190.776 203.050 1.00 111.37 260 ASP B O 1
ATOM 9698 N N . PHE B 1 261 ? 159.856 192.704 202.205 1.00 107.98 261 PHE B N 1
ATOM 9699 C CA . PHE B 1 261 ? 161.153 192.146 201.827 1.00 107.98 261 PHE B CA 1
ATOM 9700 C C . PHE B 1 261 ? 162.176 192.439 202.923 1.00 107.98 261 PHE B C 1
ATOM 9701 O O . PHE B 1 261 ? 162.968 193.379 202.852 1.00 107.98 261 PHE B O 1
ATOM 9709 N N . GLN B 1 262 ? 162.140 191.603 203.959 1.00 110.83 262 GLN B N 1
ATOM 9710 C CA . GLN B 1 262 ? 163.072 191.728 205.073 1.00 110.83 262 GLN B CA 1
ATOM 9711 C C . GLN B 1 262 ? 163.036 190.448 205.891 1.00 110.83 262 GLN B C 1
ATOM 9712 O O . GLN B 1 262 ? 161.998 189.785 205.962 1.00 110.83 262 GLN B O 1
ATOM 9718 N N . VAL B 1 263 ? 164.169 190.104 206.500 1.00 113.45 263 VAL B N 1
ATOM 9719 C CA . VAL B 1 263 ? 164.249 188.936 207.368 1.00 113.45 263 VAL B CA 1
ATOM 9720 C C . VAL B 1 263 ? 164.007 189.370 208.806 1.00 113.45 263 VAL B C 1
ATOM 9721 O O . VAL B 1 263 ? 164.848 190.044 209.410 1.00 113.45 263 VAL B O 1
ATOM 9725 N N . TYR B 1 264 ? 162.855 188.998 209.360 1.00 119.26 264 TYR B N 1
ATOM 9726 C CA . TYR B 1 264 ? 162.594 189.252 210.770 1.00 119.26 264 TYR B CA 1
ATOM 9727 C C . TYR B 1 264 ? 163.584 188.475 211.625 1.00 119.26 264 TYR B C 1
ATOM 9728 O O . TYR B 1 264 ? 163.859 187.301 211.366 1.00 119.26 264 TYR B O 1
ATOM 9737 N N . GLN B 1 265 ? 164.130 189.137 212.639 1.00 129.63 265 GLN B N 1
ATOM 9738 C CA . GLN B 1 265 ? 165.173 188.552 213.473 1.00 129.63 265 GLN B CA 1
ATOM 9739 C C . GLN B 1 265 ? 164.773 188.664 214.937 1.00 129.63 265 GLN B C 1
ATOM 9740 O O . GLN B 1 265 ? 164.436 189.753 215.414 1.00 129.63 265 GLN B O 1
ATOM 9746 N N . TYR B 1 266 ? 164.812 187.536 215.649 1.00 137.37 266 TYR B N 1
ATOM 9747 C CA . TYR B 1 266 ? 164.640 187.525 217.100 1.00 137.37 266 TYR B CA 1
ATOM 9748 C C . TYR B 1 266 ? 166.013 187.745 217.728 1.00 137.37 266 TYR B C 1
ATOM 9749 O O . TYR B 1 266 ? 166.567 186.891 218.425 1.00 137.37 266 TYR B O 1
ATOM 9758 N N . GLY B 1 267 ? 166.572 188.923 217.466 1.00 137.61 267 GLY B N 1
ATOM 9759 C CA . GLY B 1 267 ? 167.915 189.233 217.911 1.00 137.61 267 GLY B CA 1
ATOM 9760 C C . GLY B 1 267 ? 168.975 188.701 216.969 1.00 137.61 267 GLY B C 1
ATOM 9761 O O . GLY B 1 267 ? 169.202 189.267 215.896 1.00 137.61 267 GLY B O 1
ATOM 9762 N N . ASP B 1 268 ? 169.636 187.614 217.362 1.00 134.66 268 ASP B N 1
ATOM 9763 C CA . ASP B 1 268 ? 170.676 186.992 216.555 1.00 134.66 268 ASP B CA 1
ATOM 9764 C C . ASP B 1 268 ? 170.173 185.801 215.750 1.00 134.66 268 ASP B C 1
ATOM 9765 O O . ASP B 1 268 ? 170.985 185.077 215.167 1.00 134.66 268 ASP B O 1
ATOM 9770 N N . ASN B 1 269 ? 168.863 185.580 215.703 1.00 133.01 269 ASN B N 1
ATOM 9771 C CA . ASN B 1 269 ? 168.279 184.433 215.025 1.00 133.01 269 ASN B CA 1
ATOM 9772 C C . ASN B 1 269 ? 167.325 184.905 213.937 1.00 133.01 269 ASN B C 1
ATOM 9773 O O . ASN B 1 269 ? 166.621 185.903 214.108 1.00 133.01 269 ASN B O 1
ATOM 9778 N N . VAL B 1 270 ? 167.296 184.177 212.828 1.00 125.83 270 VAL B N 1
ATOM 9779 C CA . VAL B 1 270 ? 166.470 184.532 211.693 1.00 125.83 270 VAL B CA 1
ATOM 9780 C C . VAL B 1 270 ? 165.240 183.633 211.664 1.00 125.83 270 VAL B C 1
ATOM 9781 O O . VAL B 1 270 ? 165.162 182.624 212.361 1.00 125.83 270 VAL B O 1
ATOM 9785 N N . GLU B 1 271 ? 164.260 184.005 210.845 1.00 128.94 271 GLU B N 1
ATOM 9786 C CA . GLU B 1 271 ? 163.057 183.203 210.680 1.00 128.94 271 GLU B CA 1
ATOM 9787 C C . GLU B 1 271 ? 163.372 181.899 209.959 1.00 128.94 271 GLU B C 1
ATOM 9788 O O . GLU B 1 271 ? 164.489 181.678 209.483 1.00 128.94 271 GLU B O 1
ATOM 9794 N N . SER B 1 272 ? 162.368 181.028 209.888 1.00 122.47 272 SER B N 1
ATOM 9795 C CA . SER B 1 272 ? 162.495 179.785 209.142 1.00 122.47 272 SER B CA 1
ATOM 9796 C C . SER B 1 272 ? 162.735 180.112 207.674 1.00 122.47 272 SER B C 1
ATOM 9797 O O . SER B 1 272 ? 162.001 180.921 207.090 1.00 122.47 272 SER B O 1
ATOM 9800 N N . PRO B 1 273 ? 163.758 179.522 207.051 1.00 116.11 273 PRO B N 1
ATOM 9801 C CA . PRO B 1 273 ? 164.073 179.854 205.655 1.00 116.11 273 PRO B CA 1
ATOM 9802 C C . PRO B 1 273 ? 162.917 179.594 204.702 1.00 116.11 273 PRO B C 1
ATOM 9803 O O . PRO B 1 273 ? 162.719 180.342 203.739 1.00 116.11 273 PRO B O 1
ATOM 9807 N N . GLN B 1 274 ? 162.149 178.532 204.957 1.00 117.80 274 GLN B N 1
ATOM 9808 C CA . GLN B 1 274 ? 160.996 178.234 204.114 1.00 117.80 274 GLN B CA 1
ATOM 9809 C C . GLN B 1 274 ? 159.934 179.317 204.213 1.00 117.80 274 GLN B C 1
ATOM 9810 O O . GLN B 1 274 ? 159.314 179.676 203.203 1.00 117.80 274 GLN B O 1
ATOM 9816 N N . LYS B 1 275 ? 159.701 179.844 205.417 1.00 118.58 275 LYS B N 1
ATOM 9817 C CA . LYS B 1 275 ? 158.775 180.961 205.564 1.00 118.58 275 LYS B CA 1
ATOM 9818 C C . LYS B 1 275 ? 159.265 182.177 204.792 1.00 118.58 275 LYS B C 1
ATOM 9819 O O . LYS B 1 275 ? 158.476 182.870 204.143 1.00 118.58 275 LYS B O 1
ATOM 9825 N N . LEU B 1 276 ? 160.570 182.448 204.847 1.00 107.61 276 LEU B N 1
ATOM 9826 C CA . LEU B 1 276 ? 161.131 183.560 204.087 1.00 107.61 276 LEU B CA 1
ATOM 9827 C C . LEU B 1 276 ? 160.912 183.365 202.593 1.00 107.61 276 LEU B C 1
ATOM 9828 O O . LEU B 1 276 ? 160.528 184.297 201.880 1.00 107.61 276 LEU B O 1
ATOM 9833 N N . PHE B 1 277 ? 161.151 182.150 202.103 1.00 107.96 277 PHE B N 1
ATOM 9834 C CA . PHE B 1 277 ? 160.950 181.861 200.689 1.00 107.96 277 PHE B CA 1
ATOM 9835 C C . PHE B 1 277 ? 159.499 182.075 200.282 1.00 107.96 277 PHE B C 1
ATOM 9836 O O . PHE B 1 277 ? 159.223 182.765 199.296 1.00 107.96 277 PHE B O 1
ATOM 9844 N N . ASP B 1 278 ? 158.569 181.490 201.038 1.00 108.30 278 ASP B N 1
ATOM 9845 C CA . ASP B 1 278 ? 157.152 181.623 200.715 1.00 108.30 278 ASP B CA 1
ATOM 9846 C C . ASP B 1 278 ? 156.717 183.081 200.771 1.00 108.30 278 ASP B C 1
ATOM 9847 O O . ASP B 1 278 ? 155.882 183.531 199.978 1.00 108.30 278 ASP B O 1
ATOM 9852 N N . ARG B 1 279 ? 157.278 183.836 201.715 1.00 105.94 279 ARG B N 1
ATOM 9853 C CA . ARG B 1 279 ? 156.981 185.257 201.831 1.00 105.94 279 ARG B CA 1
ATOM 9854 C C . ARG B 1 279 ? 157.491 186.035 200.623 1.00 105.94 279 ARG B C 1
ATOM 9855 O O . ARG B 1 279 ? 156.825 186.952 200.131 1.00 105.94 279 ARG B O 1
ATOM 9863 N N . ILE B 1 280 ? 158.678 185.680 200.132 1.00 102.37 280 ILE B N 1
ATOM 9864 C CA . ILE B 1 280 ? 159.260 186.388 198.996 1.00 102.37 280 ILE B CA 1
ATOM 9865 C C . ILE B 1 280 ? 158.683 185.875 197.683 1.00 102.37 280 ILE B C 1
ATOM 9866 O O . ILE B 1 280 ? 158.376 186.658 196.776 1.00 102.37 280 ILE B O 1
ATOM 9871 N N . ASN B 1 281 ? 158.530 184.553 197.558 1.00 106.31 281 ASN B N 1
ATOM 9872 C CA . ASN B 1 281 ? 158.026 183.979 196.314 1.00 106.31 281 ASN B CA 1
ATOM 9873 C C . ASN B 1 281 ? 156.619 184.472 196.005 1.00 106.31 281 ASN B C 1
ATOM 9874 O O . ASN B 1 281 ? 156.307 184.798 194.853 1.00 106.31 281 ASN B O 1
ATOM 9879 N N . ALA B 1 282 ? 155.754 184.531 197.019 1.00 102.11 282 ALA B N 1
ATOM 9880 C CA . ALA B 1 282 ? 154.406 185.044 196.804 1.00 102.11 282 ALA B CA 1
ATOM 9881 C C . ALA B 1 282 ? 154.441 186.504 196.377 1.00 102.11 282 ALA B C 1
ATOM 9882 O O . ALA B 1 282 ? 153.602 186.948 195.584 1.00 102.11 282 ALA B O 1
ATOM 9884 N N . LEU B 1 283 ? 155.406 187.268 196.892 1.00 101.09 283 LEU B N 1
ATOM 9885 C CA . LEU B 1 283 ? 155.550 188.656 196.472 1.00 101.09 283 LEU B CA 1
ATOM 9886 C C . LEU B 1 283 ? 156.058 188.743 195.038 1.00 101.09 283 LEU B C 1
ATOM 9887 O O . LEU B 1 283 ? 155.656 189.637 194.284 1.00 101.09 283 LEU B O 1
ATOM 9892 N N . TYR B 1 284 ? 156.949 187.828 194.646 1.00 102.15 284 TYR B N 1
ATOM 9893 C CA . TYR B 1 284 ? 157.462 187.830 193.279 1.00 102.15 284 TYR B CA 1
ATOM 9894 C C . TYR B 1 284 ? 156.346 187.586 192.273 1.00 102.15 284 TYR B C 1
ATOM 9895 O O . TYR B 1 284 ? 156.301 188.225 191.216 1.00 102.15 284 TYR B O 1
ATOM 9904 N N . LYS B 1 285 ? 155.437 186.659 192.584 1.00 101.31 285 LYS B N 1
ATOM 9905 C CA . LYS B 1 285 ? 154.298 186.411 191.710 1.00 101.31 285 LYS B CA 1
ATOM 9906 C C . LYS B 1 285 ? 153.366 187.611 191.628 1.00 101.31 285 LYS B C 1
ATOM 9907 O O . LYS B 1 285 ? 152.575 187.702 190.684 1.00 101.31 285 LYS B O 1
ATOM 9913 N N . ARG B 1 286 ? 153.440 188.529 192.590 1.00 102.96 286 ARG B N 1
ATOM 9914 C CA . ARG B 1 286 ? 152.697 189.779 192.516 1.00 102.96 286 ARG B CA 1
ATOM 9915 C C . ARG B 1 286 ? 153.430 190.848 191.718 1.00 102.96 286 ARG B C 1
ATOM 9916 O O . ARG B 1 286 ? 152.911 191.960 191.582 1.00 102.96 286 ARG B O 1
ATOM 9924 N N . ALA B 1 287 ? 154.618 190.545 191.201 1.00 105.03 287 ALA B N 1
ATOM 9925 C CA . ALA B 1 287 ? 155.357 191.447 190.327 1.00 105.03 287 ALA B CA 1
ATOM 9926 C C . ALA B 1 287 ? 155.212 191.101 188.856 1.00 105.03 287 ALA B C 1
ATOM 9927 O O . ALA B 1 287 ? 155.133 192.003 188.019 1.00 105.03 287 ALA B O 1
ATOM 9929 N N . LEU B 1 288 ? 155.180 189.809 188.520 1.00 105.64 288 LEU B N 1
ATOM 9930 C CA . LEU B 1 288 ? 154.925 189.407 187.142 1.00 105.64 288 LEU B CA 1
ATOM 9931 C C . LEU B 1 288 ? 153.517 189.797 186.711 1.00 105.64 288 LEU B C 1
ATOM 9932 O O . LEU B 1 288 ? 153.302 190.223 185.571 1.00 105.64 288 LEU B O 1
ATOM 9937 N N . ARG B 1 289 ? 152.549 189.660 187.612 1.00 110.28 289 ARG B N 1
ATOM 9938 C CA . ARG B 1 289 ? 151.147 189.920 187.318 1.00 110.28 289 ARG B CA 1
ATOM 9939 C C . ARG B 1 289 ? 150.769 191.390 187.457 1.00 110.28 289 ARG B C 1
ATOM 9940 O O . ARG B 1 289 ? 149.629 191.753 187.147 1.00 110.28 289 ARG B O 1
ATOM 9948 N N . GLU B 1 290 ? 151.685 192.242 187.902 1.00 110.25 290 GLU B N 1
ATOM 9949 C CA . GLU B 1 290 ? 151.379 193.650 188.126 1.00 110.25 290 GLU B CA 1
ATOM 9950 C C . GLU B 1 290 ? 152.275 194.598 187.348 1.00 110.25 290 GLU B C 1
ATOM 9951 O O . GLU B 1 290 ? 151.801 195.635 186.876 1.00 110.25 290 GLU B O 1
ATOM 9957 N N . GLN B 1 291 ? 153.555 194.273 187.190 1.00 110.29 291 GLN B N 1
ATOM 9958 C CA . GLN B 1 291 ? 154.509 195.162 186.537 1.00 110.29 291 GLN B CA 1
ATOM 9959 C C . GLN B 1 291 ? 154.995 194.651 185.191 1.00 110.29 291 GLN B C 1
ATOM 9960 O O . GLN B 1 291 ? 155.122 195.439 184.252 1.00 110.29 291 GLN B O 1
ATOM 9966 N N . LEU B 1 292 ? 155.269 193.354 185.066 1.00 105.28 292 LEU B N 1
ATOM 9967 C CA . LEU B 1 292 ? 155.650 192.784 183.779 1.00 105.28 292 LEU B CA 1
ATOM 9968 C C . LEU B 1 292 ? 154.448 192.449 182.907 1.00 105.28 292 LEU B C 1
ATOM 9969 O O . LEU B 1 292 ? 154.636 191.986 181.776 1.00 105.28 292 LEU B O 1
ATOM 9974 N N . ASN B 1 293 ? 153.230 192.663 183.408 1.00 110.22 293 ASN B N 1
ATOM 9975 C CA . ASN B 1 293 ? 151.999 192.483 182.639 1.00 110.22 293 ASN B CA 1
ATOM 9976 C C . ASN B 1 293 ? 151.848 191.057 182.118 1.00 110.22 293 ASN B C 1
ATOM 9977 O O . ASN B 1 293 ? 151.318 190.838 181.026 1.00 110.22 293 ASN B O 1
ATOM 9982 N N . VAL B 1 294 ? 152.312 190.075 182.887 1.00 109.55 294 VAL B N 1
ATOM 9983 C CA . VAL B 1 294 ? 152.119 188.680 182.508 1.00 109.55 294 VAL B CA 1
ATOM 9984 C C . VAL B 1 294 ? 150.650 188.325 182.693 1.00 109.55 294 VAL B C 1
ATOM 9985 O O . VAL B 1 294 ? 150.178 188.135 183.820 1.00 109.55 294 VAL B O 1
ATOM 9989 N N . THR B 1 295 ? 149.919 188.237 181.583 1.00 119.06 295 THR B N 1
ATOM 9990 C CA . THR B 1 295 ? 148.491 187.952 181.632 1.00 119.06 295 THR B CA 1
ATOM 9991 C C . THR B 1 295 ? 148.190 186.483 181.889 1.00 119.06 295 THR B C 1
ATOM 9992 O O . THR B 1 295 ? 147.141 186.166 182.462 1.00 119.06 295 THR B O 1
ATOM 9996 N N . ASP B 1 296 ? 149.078 185.582 181.477 1.00 125.88 296 ASP B N 1
ATOM 9997 C CA . ASP B 1 296 ? 148.839 184.158 181.666 1.00 125.88 296 ASP B CA 1
ATOM 9998 C C . ASP B 1 296 ? 148.932 183.801 183.144 1.00 125.88 296 ASP B C 1
ATOM 9999 O O . ASP B 1 296 ? 149.901 184.156 183.822 1.00 125.88 296 ASP B O 1
ATOM 10004 N N . GLU B 1 297 ? 147.919 183.095 183.642 1.00 129.39 297 GLU B N 1
ATOM 10005 C CA . GLU B 1 297 ? 147.901 182.649 185.027 1.00 129.39 297 GLU B CA 1
ATOM 10006 C C . GLU B 1 297 ? 148.600 181.312 185.229 1.00 129.39 297 GLU B C 1
ATOM 10007 O O . GLU B 1 297 ? 148.773 180.890 186.377 1.00 129.39 297 GLU B O 1
ATOM 10013 N N . GLN B 1 298 ? 149.002 180.641 184.151 1.00 131.57 298 GLN B N 1
ATOM 10014 C CA . GLN B 1 298 ? 149.691 179.362 184.260 1.00 131.57 298 GLN B CA 1
ATOM 10015 C C . GLN B 1 298 ? 151.193 179.533 184.449 1.00 131.57 298 GLN B C 1
ATOM 10016 O O . GLN B 1 298 ? 151.802 178.808 185.243 1.00 131.57 298 GLN B O 1
ATOM 10022 N N . LYS B 1 299 ? 151.801 180.483 183.733 1.00 127.10 299 LYS B N 1
ATOM 10023 C CA . LYS B 1 299 ? 153.231 180.727 183.894 1.00 127.10 299 LYS B CA 1
ATOM 10024 C C . LYS B 1 299 ? 153.554 181.204 185.303 1.00 127.10 299 LYS B C 1
ATOM 10025 O O . LYS B 1 299 ? 154.554 180.782 185.895 1.00 127.10 299 LYS B O 1
ATOM 10031 N N . ILE B 1 300 ? 152.717 182.083 185.859 1.00 119.70 300 ILE B N 1
ATOM 10032 C CA . ILE B 1 300 ? 152.940 182.565 187.218 1.00 119.70 300 ILE B CA 1
ATOM 10033 C C . ILE B 1 300 ? 152.835 181.424 188.219 1.00 119.70 300 ILE B C 1
ATOM 10034 O O . ILE B 1 300 ? 153.565 181.392 189.217 1.00 119.70 300 ILE B O 1
ATOM 10039 N N . ALA B 1 301 ? 151.934 180.471 187.975 1.00 127.27 301 ALA B N 1
ATOM 10040 C CA . ALA B 1 301 ? 151.764 179.343 188.880 1.00 127.27 301 ALA B CA 1
ATOM 10041 C C . ALA B 1 301 ? 152.938 178.373 188.847 1.00 127.27 301 ALA B C 1
ATOM 10042 O O . ALA B 1 301 ? 153.101 177.591 189.790 1.00 127.27 301 ALA B O 1
ATOM 10044 N N . GLU B 1 302 ? 153.756 178.400 187.793 1.00 130.47 302 GLU B N 1
ATOM 10045 C CA . GLU B 1 302 ? 154.891 177.495 187.681 1.00 130.47 302 GLU B CA 1
ATOM 10046 C C . GLU B 1 302 ? 156.243 178.183 187.800 1.00 130.47 302 GLU B C 1
ATOM 10047 O O . GLU B 1 302 ? 157.232 177.508 188.101 1.00 130.47 302 GLU B O 1
ATOM 10053 N N . ASP B 1 303 ? 156.314 179.492 187.575 1.00 129.56 303 ASP B N 1
ATOM 10054 C CA . ASP B 1 303 ? 157.574 180.205 187.697 1.00 129.56 303 ASP B CA 1
ATOM 10055 C C . ASP B 1 303 ? 157.906 180.458 189.166 1.00 129.56 303 ASP B C 1
ATOM 10056 O O . ASP B 1 303 ? 157.092 180.242 190.067 1.00 129.56 303 ASP B O 1
ATOM 10061 N N . ASN B 1 304 ? 159.128 180.928 189.401 1.00 116.09 304 ASN B N 1
ATOM 10062 C CA . ASN B 1 304 ? 159.627 181.099 190.757 1.00 116.09 304 ASN B CA 1
ATOM 10063 C C . ASN B 1 304 ? 160.647 182.225 190.769 1.00 116.09 304 ASN B C 1
ATOM 10064 O O . ASN B 1 304 ? 161.251 182.551 189.744 1.00 116.09 304 ASN B O 1
ATOM 10069 N N . VAL B 1 305 ? 160.829 182.820 191.949 1.00 101.80 305 VAL B N 1
ATOM 10070 C CA . VAL B 1 305 ? 161.832 183.868 192.098 1.00 101.80 305 VAL B CA 1
ATOM 10071 C C . VAL B 1 305 ? 163.236 183.284 191.976 1.00 101.80 305 VAL B C 1
ATOM 10072 O O . VAL B 1 305 ? 164.084 183.814 191.249 1.00 101.80 305 VAL B O 1
ATOM 10076 N N . ILE B 1 306 ? 163.499 182.175 192.668 1.00 103.85 306 ILE B N 1
ATOM 10077 C CA . ILE B 1 306 ? 164.778 181.483 192.586 1.00 103.85 306 ILE B CA 1
ATOM 10078 C C . ILE B 1 306 ? 164.516 179.986 192.545 1.00 103.85 306 ILE B C 1
ATOM 10079 O O . ILE B 1 306 ? 163.457 179.503 192.951 1.00 103.85 306 ILE B O 1
ATOM 10084 N N . ASN B 1 307 ? 165.503 179.249 192.047 1.00 105.13 307 ASN B N 1
ATOM 10085 C CA . ASN B 1 307 ? 165.469 177.792 192.072 1.00 105.13 307 ASN B CA 1
ATOM 10086 C C . ASN B 1 307 ? 166.096 177.339 193.385 1.00 105.13 307 ASN B C 1
ATOM 10087 O O . ASN B 1 307 ? 167.311 177.452 193.572 1.00 105.13 307 ASN B O 1
ATOM 10092 N N . ARG B 1 308 ? 165.266 176.827 194.297 1.00 111.36 308 ARG B N 1
ATOM 10093 C CA . ARG B 1 308 ? 165.755 176.418 195.608 1.00 111.36 308 ARG B CA 1
ATOM 10094 C C . ARG B 1 308 ? 166.742 175.263 195.539 1.00 111.36 308 ARG B C 1
ATOM 10095 O O . ARG B 1 308 ? 167.447 175.017 196.523 1.00 111.36 308 ARG B O 1
ATOM 10103 N N . ASN B 1 309 ? 166.809 174.553 194.415 1.00 104.80 309 ASN B N 1
ATOM 10104 C CA . ASN B 1 309 ? 167.804 173.504 194.249 1.00 104.80 309 ASN B CA 1
ATOM 10105 C C . ASN B 1 309 ? 169.110 174.050 193.687 1.00 104.80 309 ASN B C 1
ATOM 10106 O O . ASN B 1 309 ? 170.190 173.681 194.162 1.00 104.80 309 ASN B O 1
ATOM 10111 N N . LYS B 1 310 ? 169.032 174.923 192.680 1.00 103.46 310 LYS B N 1
ATOM 10112 C CA . LYS B 1 310 ? 170.230 175.599 192.192 1.00 103.46 310 LYS B CA 1
ATOM 10113 C C . LYS B 1 310 ? 170.759 176.586 193.223 1.00 103.46 310 LYS B C 1
ATOM 10114 O O . LYS B 1 310 ? 171.968 176.642 193.479 1.00 103.46 310 LYS B O 1
ATOM 10120 N N . PHE B 1 311 ? 169.867 177.368 193.824 1.00 103.08 311 PHE B N 1
ATOM 10121 C CA . PHE B 1 311 ? 170.230 178.446 194.736 1.00 103.08 311 PHE B CA 1
ATOM 10122 C C . PHE B 1 311 ? 169.867 178.055 196.160 1.00 103.08 311 PHE B C 1
ATOM 10123 O O . PHE B 1 311 ? 168.672 177.955 196.480 1.00 103.08 311 PHE B O 1
ATOM 10131 N N . PRO B 1 312 ? 170.841 177.811 197.038 1.00 107.23 312 PRO B N 1
ATOM 10132 C CA . PRO B 1 312 ? 170.513 177.422 198.414 1.00 107.23 312 PRO B CA 1
ATOM 10133 C C . PRO B 1 312 ? 169.711 178.502 199.126 1.00 107.23 312 PRO B C 1
ATOM 10134 O O . PRO B 1 312 ? 169.873 179.698 198.877 1.00 107.23 312 PRO B O 1
ATOM 10138 N N . LEU B 1 313 ? 168.831 178.056 200.024 1.00 109.20 313 LEU B N 1
ATOM 10139 C CA . LEU B 1 313 ? 167.894 178.973 200.664 1.00 109.20 313 LEU B CA 1
ATOM 10140 C C . LEU B 1 313 ? 168.584 179.867 201.689 1.00 109.20 313 LEU B C 1
ATOM 10141 O O . LEU B 1 313 ? 168.162 181.012 201.892 1.00 109.20 313 LEU B O 1
ATOM 10146 N N . ASN B 1 314 ? 169.641 179.372 202.339 1.00 110.13 314 ASN B N 1
ATOM 10147 C CA . ASN B 1 314 ? 170.415 180.220 203.242 1.00 110.13 314 ASN B CA 1
ATOM 10148 C C . ASN B 1 314 ? 171.101 181.346 202.479 1.00 110.13 314 ASN B C 1
ATOM 10149 O O . ASN B 1 314 ? 171.241 182.464 202.993 1.00 110.13 314 ASN B O 1
ATOM 10154 N N . LYS B 1 315 ? 171.539 181.069 201.250 1.00 105.15 315 LYS B N 1
ATOM 10155 C CA . LYS B 1 315 ? 172.078 182.126 200.405 1.00 105.15 315 LYS B CA 1
ATOM 10156 C C . LYS B 1 315 ? 171.014 183.166 200.084 1.00 105.15 315 LYS B C 1
ATOM 10157 O O . LYS B 1 315 ? 171.313 184.364 200.030 1.00 105.15 315 LYS B O 1
ATOM 10163 N N . LEU B 1 316 ? 169.767 182.733 199.879 1.00 106.19 316 LEU B N 1
ATOM 10164 C CA . LEU B 1 316 ? 168.670 183.682 199.717 1.00 106.19 316 LEU B CA 1
ATOM 10165 C C . LEU B 1 316 ? 168.481 184.513 200.979 1.00 106.19 316 LEU B C 1
ATOM 10166 O O . LEU B 1 316 ? 168.212 185.718 200.909 1.00 106.19 316 LEU B O 1
ATOM 10171 N N . VAL B 1 317 ? 168.599 183.877 202.147 1.00 110.87 317 VAL B N 1
ATOM 10172 C CA . VAL B 1 317 ? 168.491 184.606 203.410 1.00 110.87 317 VAL B CA 1
ATOM 10173 C C . VAL B 1 317 ? 169.542 185.706 203.468 1.00 110.87 317 VAL B C 1
ATOM 10174 O O . VAL B 1 317 ? 169.250 186.861 203.803 1.00 110.87 317 VAL B O 1
ATOM 10178 N N . TYR B 1 318 ? 170.783 185.358 203.125 1.00 112.57 318 TYR B N 1
ATOM 10179 C CA . TYR B 1 318 ? 171.868 186.333 203.141 1.00 112.57 318 TYR B CA 1
ATOM 10180 C C . TYR B 1 318 ? 171.613 187.458 202.143 1.00 112.57 318 TYR B C 1
ATOM 10181 O O . TYR B 1 318 ? 171.855 188.634 202.434 1.00 112.57 318 TYR B O 1
ATOM 10190 N N . THR B 1 319 ? 171.135 187.106 200.948 1.00 109.15 319 THR B N 1
ATOM 10191 C CA . THR B 1 319 ? 170.879 188.113 199.923 1.00 109.15 319 THR B CA 1
ATOM 10192 C C . THR B 1 319 ? 169.796 189.087 200.369 1.00 109.15 319 THR B C 1
ATOM 10193 O O . THR B 1 319 ? 169.909 190.300 200.159 1.00 109.15 319 THR B O 1
ATOM 10197 N N . VAL B 1 320 ? 168.731 188.570 200.985 1.00 109.51 320 VAL B N 1
ATOM 10198 C CA . VAL B 1 320 ? 167.676 189.440 201.500 1.00 109.51 320 VAL B CA 1
ATOM 10199 C C . VAL B 1 320 ? 168.225 190.331 202.607 1.00 109.51 320 VAL B C 1
ATOM 10200 O O . VAL B 1 320 ? 167.911 191.525 202.683 1.00 109.51 320 VAL B O 1
ATOM 10204 N N . GLN B 1 321 ? 169.064 189.763 203.477 1.00 111.19 321 GLN B N 1
ATOM 10205 C CA . GLN B 1 321 ? 169.643 190.543 204.567 1.00 111.19 321 GLN B CA 1
ATOM 10206 C C . GLN B 1 321 ? 170.506 191.680 204.035 1.00 111.19 321 GLN B C 1
ATOM 10207 O O . GLN B 1 321 ? 170.508 192.786 204.588 1.00 111.19 321 GLN B O 1
ATOM 10213 N N . ALA B 1 322 ? 171.253 191.423 202.960 1.00 103.83 322 ALA B N 1
ATOM 10214 C CA . ALA B 1 322 ? 172.137 192.446 202.411 1.00 103.83 322 ALA B CA 1
ATOM 10215 C C . ALA B 1 322 ? 171.358 193.617 201.825 1.00 103.83 322 ALA B C 1
ATOM 10216 O O . ALA B 1 322 ? 171.867 194.743 201.791 1.00 103.83 322 ALA B O 1
ATOM 10218 N N . LEU B 1 323 ? 170.132 193.377 201.360 1.00 102.85 323 LEU B N 1
ATOM 10219 C CA . LEU B 1 323 ? 169.348 194.411 200.696 1.00 102.85 323 LEU B CA 1
ATOM 10220 C C . LEU B 1 323 ? 168.140 194.876 201.497 1.00 102.85 323 LEU B C 1
ATOM 10221 O O . LEU B 1 323 ? 167.270 195.549 200.933 1.00 102.85 323 LEU B O 1
ATOM 10226 N N . GLU B 1 324 ? 168.056 194.530 202.784 1.00 109.25 324 GLU B N 1
ATOM 10227 C CA . GLU B 1 324 ? 166.922 194.938 203.606 1.00 109.25 324 GLU B CA 1
ATOM 10228 C C . GLU B 1 324 ? 166.793 196.455 203.691 1.00 109.25 324 GLU B C 1
ATOM 10229 O O . GLU B 1 324 ? 165.728 197.021 203.418 1.00 109.25 324 GLU B O 1
ATOM 10235 N N . SER B 1 325 ? 167.880 197.127 204.071 1.00 112.33 325 SER B N 1
ATOM 10236 C CA . SER B 1 325 ? 167.811 198.564 204.316 1.00 112.33 325 SER B CA 1
ATOM 10237 C C . SER B 1 325 ? 167.865 199.359 203.019 1.00 112.33 325 SER B C 1
ATOM 10238 O O . SER B 1 325 ? 167.457 200.526 202.984 1.00 112.33 325 SER B O 1
ATOM 10241 N N . LEU B 1 326 ? 168.353 198.747 201.943 1.00 109.39 326 LEU B N 1
ATOM 10242 C CA . LEU B 1 326 ? 168.573 199.471 200.701 1.00 109.39 326 LEU B CA 1
ATOM 10243 C C . LEU B 1 326 ? 167.253 199.958 200.111 1.00 109.39 326 LEU B C 1
ATOM 10244 O O . LEU B 1 326 ? 166.206 199.321 200.243 1.00 109.39 326 LEU B O 1
ATOM 10249 N N . SER B 1 327 ? 167.319 201.108 199.445 1.00 113.89 327 SER B N 1
ATOM 10250 C CA . SER B 1 327 ? 166.163 201.730 198.804 1.00 113.89 327 SER B CA 1
ATOM 10251 C C . SER B 1 327 ? 166.463 201.847 197.314 1.00 113.89 327 SER B C 1
ATOM 10252 O O . SER B 1 327 ? 166.961 202.875 196.850 1.00 113.89 327 SER B O 1
ATOM 10255 N N . PHE B 1 328 ? 166.160 200.784 196.565 1.00 108.07 328 PHE B N 1
ATOM 10256 C CA . PHE B 1 328 ? 166.372 200.821 195.122 1.00 108.07 328 PHE B CA 1
ATOM 10257 C C . PHE B 1 328 ? 165.463 201.850 194.463 1.00 108.07 328 PHE B C 1
ATOM 10258 O O . PHE B 1 328 ? 165.889 202.578 193.559 1.00 108.07 328 PHE B O 1
ATOM 10266 N N . LEU B 1 329 ? 164.210 201.925 194.901 1.00 113.25 329 LEU B N 1
ATOM 10267 C CA . LEU B 1 329 ? 163.313 202.976 194.450 1.00 113.25 329 LEU B CA 1
ATOM 10268 C C . LEU B 1 329 ? 163.512 204.224 195.299 1.00 113.25 329 LEU B C 1
ATOM 10269 O O . LEU B 1 329 ? 163.795 204.136 196.497 1.00 113.25 329 LEU B O 1
ATOM 10274 N N . GLU B 1 330 ? 163.402 205.389 194.654 1.00 123.70 330 GLU B N 1
ATOM 10275 C CA . GLU B 1 330 ? 163.548 206.695 195.294 1.00 123.70 330 GLU B CA 1
ATOM 10276 C C . GLU B 1 330 ? 164.988 206.934 195.743 1.00 123.70 330 GLU B C 1
ATOM 10277 O O . GLU B 1 330 ? 165.317 208.012 196.250 1.00 123.70 330 GLU B O 1
ATOM 10283 N N . GLY B 1 331 ? 165.856 205.944 195.549 1.00 127.75 331 GLY B N 1
ATOM 10284 C CA . GLY B 1 331 ? 167.261 206.088 195.872 1.00 127.75 331 GLY B CA 1
ATOM 10285 C C . GLY B 1 331 ? 168.124 206.167 194.631 1.00 127.75 331 GLY B C 1
ATOM 10286 O O . GLY B 1 331 ? 169.332 206.411 194.713 1.00 127.75 331 GLY B O 1
ATOM 10287 N N . ARG B 1 332 ? 167.505 205.958 193.467 1.00 125.85 332 ARG B N 1
ATOM 10288 C CA . ARG B 1 332 ? 168.226 206.023 192.202 1.00 125.85 332 ARG B CA 1
ATOM 10289 C C . ARG B 1 332 ? 168.693 207.433 191.868 1.00 125.85 332 ARG B C 1
ATOM 10290 O O . ARG B 1 332 ? 169.612 207.591 191.058 1.00 125.85 332 ARG B O 1
ATOM 10298 N N . ASN B 1 333 ? 168.077 208.458 192.463 1.00 131.23 333 ASN B N 1
ATOM 10299 C CA . ASN B 1 333 ? 168.466 209.832 192.162 1.00 131.23 333 ASN B CA 1
ATOM 10300 C C . ASN B 1 333 ? 169.900 210.112 192.594 1.00 131.23 333 ASN B C 1
ATOM 10301 O O . ASN B 1 333 ? 170.664 210.747 191.857 1.00 131.23 333 ASN B O 1
ATOM 10306 N N . SER B 1 334 ? 170.283 209.650 193.786 1.00 134.09 334 SER B N 1
ATOM 10307 C CA . SER B 1 334 ? 171.642 209.883 194.266 1.00 134.09 334 SER B CA 1
ATOM 10308 C C . SER B 1 334 ? 172.667 209.145 193.413 1.00 134.09 334 SER B C 1
ATOM 10309 O O . SER B 1 334 ? 173.724 209.697 193.086 1.00 134.09 334 SER B O 1
ATOM 10312 N N . LEU B 1 335 ? 172.374 207.901 193.046 1.00 133.84 335 LEU B N 1
ATOM 10313 C CA . LEU B 1 335 ? 173.288 207.077 192.255 1.00 133.84 335 LEU B CA 1
ATOM 10314 C C . LEU B 1 335 ? 173.099 207.283 190.750 1.00 133.84 335 LEU B C 1
ATOM 10315 O O . LEU B 1 335 ? 173.046 206.345 189.959 1.00 133.84 335 LEU B O 1
ATOM 10320 N N . ASP B 1 336 ? 173.069 208.549 190.340 1.00 136.22 336 ASP B N 1
ATOM 10321 C CA . ASP B 1 336 ? 172.909 208.881 188.930 1.00 136.22 336 ASP B CA 1
ATOM 10322 C C . ASP B 1 336 ? 174.108 208.386 188.131 1.00 136.22 336 ASP B C 1
ATOM 10323 O O . ASP B 1 336 ? 175.251 208.466 188.591 1.00 136.22 336 ASP B O 1
ATOM 10328 N N . GLY B 1 337 ? 173.846 207.877 186.931 1.00 127.71 337 GLY B N 1
ATOM 10329 C CA . GLY B 1 337 ? 174.896 207.338 186.091 1.00 127.71 337 GLY B CA 1
ATOM 10330 C C . GLY B 1 337 ? 175.538 206.089 186.658 1.00 127.71 337 GLY B C 1
ATOM 10331 O O . GLY B 1 337 ? 176.764 205.949 186.639 1.00 127.71 337 GLY B O 1
ATOM 10332 N N . LYS B 1 338 ? 174.717 205.171 187.170 1.00 125.76 338 LYS B N 1
ATOM 10333 C CA . LYS B 1 338 ? 175.220 203.915 187.724 1.00 125.76 338 LYS B CA 1
ATOM 10334 C C . LYS B 1 338 ? 174.169 202.839 187.463 1.00 125.76 338 LYS B C 1
ATOM 10335 O O . LYS B 1 338 ? 173.173 202.754 188.186 1.00 125.76 338 LYS B O 1
ATOM 10341 N N . ASP B 1 339 ? 174.400 202.028 186.434 1.00 115.74 339 ASP B N 1
ATOM 10342 C CA . ASP B 1 339 ? 173.496 200.934 186.083 1.00 115.74 339 ASP B CA 1
ATOM 10343 C C . ASP B 1 339 ? 173.855 199.738 186.956 1.00 115.74 339 ASP B C 1
ATOM 10344 O O . ASP B 1 339 ? 174.849 199.050 186.712 1.00 115.74 339 ASP B O 1
ATOM 10349 N N . ILE B 1 340 ? 173.042 199.494 187.986 1.00 113.28 340 ILE B N 1
ATOM 10350 C CA . ILE B 1 340 ? 173.364 198.462 188.968 1.00 113.28 340 ILE B CA 1
ATOM 10351 C C . ILE B 1 340 ? 173.345 197.082 188.324 1.00 113.28 340 ILE B C 1
ATOM 10352 O O . ILE B 1 340 ? 174.251 196.268 188.535 1.00 113.28 340 ILE B O 1
ATOM 10357 N N . LEU B 1 341 ? 172.311 196.797 187.530 1.00 106.69 341 LEU B N 1
ATOM 10358 C CA . LEU B 1 341 ? 172.142 195.450 186.996 1.00 106.69 341 LEU B CA 1
ATOM 10359 C C . LEU B 1 341 ? 173.203 195.111 185.957 1.00 106.69 341 LEU B C 1
ATOM 10360 O O . LEU B 1 341 ? 173.720 193.988 185.948 1.00 106.69 341 LEU B O 1
ATOM 10365 N N . GLY B 1 342 ? 173.537 196.052 185.078 1.00 110.16 342 GLY B N 1
ATOM 10366 C CA . GLY B 1 342 ? 174.573 195.822 184.092 1.00 110.16 342 GLY B CA 1
ATOM 10367 C C . GLY B 1 342 ? 175.944 195.658 184.713 1.00 110.16 342 GLY B C 1
ATOM 10368 O O . GLY B 1 342 ? 176.702 194.758 184.338 1.00 110.16 342 GLY B O 1
ATOM 10369 N N . ASP B 1 343 ? 176.270 196.527 185.674 1.00 111.06 343 ASP B N 1
ATOM 10370 C CA . ASP B 1 343 ? 177.547 196.414 186.370 1.00 111.06 343 ASP B CA 1
ATOM 10371 C C . ASP B 1 343 ? 177.635 195.102 187.137 1.00 111.06 343 ASP B C 1
ATOM 10372 O O . ASP B 1 343 ? 178.709 194.495 187.225 1.00 111.06 343 ASP B O 1
ATOM 10377 N N . PHE B 1 344 ? 176.513 194.649 187.699 1.00 109.41 344 PHE B N 1
ATOM 10378 C CA . PHE B 1 344 ? 176.488 193.342 188.345 1.00 109.41 344 PHE B CA 1
ATOM 10379 C C . PHE B 1 344 ? 176.806 192.236 187.349 1.00 109.41 344 PHE B C 1
ATOM 10380 O O . PHE B 1 344 ? 177.563 191.310 187.661 1.00 109.41 344 PHE B O 1
ATOM 10388 N N . PHE B 1 345 ? 176.238 192.316 186.143 1.00 103.41 345 PHE B N 1
ATOM 10389 C CA . PHE B 1 345 ? 176.544 191.330 185.111 1.00 103.41 345 PHE B CA 1
ATOM 10390 C C . PHE B 1 345 ? 178.025 191.350 184.761 1.00 103.41 345 PHE B C 1
ATOM 10391 O O . PHE B 1 345 ? 178.664 190.297 184.650 1.00 103.41 345 PHE B O 1
ATOM 10399 N N . GLU B 1 346 ? 178.591 192.547 184.590 1.00 106.02 346 GLU B N 1
ATOM 10400 C CA . GLU B 1 346 ? 180.002 192.652 184.234 1.00 106.02 346 GLU B CA 1
ATOM 10401 C C . GLU B 1 346 ? 180.892 192.080 185.331 1.00 106.02 346 GLU B C 1
ATOM 10402 O O . GLU B 1 346 ? 181.887 191.405 185.045 1.00 106.02 346 GLU B O 1
ATOM 10408 N N . SER B 1 347 ? 180.548 192.339 186.594 1.00 106.56 347 SER B N 1
ATOM 10409 C CA . SER B 1 347 ? 181.371 191.865 187.700 1.00 106.56 347 SER B CA 1
ATOM 10410 C C . SER B 1 347 ? 181.222 190.368 187.940 1.00 106.56 347 SER B C 1
ATOM 10411 O O . SER B 1 347 ? 182.190 189.716 188.346 1.00 106.56 347 SER B O 1
ATOM 10414 N N . ILE B 1 348 ? 180.038 189.804 187.701 1.00 106.07 348 ILE B N 1
ATOM 10415 C CA . ILE B 1 348 ? 179.792 188.403 188.022 1.00 106.07 348 ILE B CA 1
ATOM 10416 C C . ILE B 1 348 ? 180.210 187.502 186.868 1.00 106.07 348 ILE B C 1
ATOM 10417 O O . ILE B 1 348 ? 180.977 186.551 187.059 1.00 106.07 348 ILE B O 1
ATOM 10422 N N . ILE B 1 349 ? 179.710 187.788 185.666 1.00 107.28 349 ILE B N 1
ATOM 10423 C CA . ILE B 1 349 ? 179.986 186.926 184.523 1.00 107.28 349 ILE B CA 1
ATOM 10424 C C . ILE B 1 349 ? 181.456 187.044 184.151 1.00 107.28 349 ILE B C 1
ATOM 10425 O O . ILE B 1 349 ? 181.997 188.150 184.034 1.00 107.28 349 ILE B O 1
ATOM 10430 N N . ARG B 1 350 ? 182.112 185.901 183.971 1.00 112.49 350 ARG B N 1
ATOM 10431 C CA . ARG B 1 350 ? 183.524 185.894 183.622 1.00 112.49 350 ARG B CA 1
ATOM 10432 C C . ARG B 1 350 ? 183.732 186.412 182.203 1.00 112.49 350 ARG B C 1
ATOM 10433 O O . ARG B 1 350 ? 182.831 186.366 181.360 1.00 112.49 350 ARG B O 1
ATOM 10441 N N . ASP B 1 351 ? 184.941 186.918 181.947 1.00 112.44 351 ASP B N 1
ATOM 10442 C CA . ASP B 1 351 ? 185.260 187.440 180.622 1.00 112.44 351 ASP B CA 1
ATOM 10443 C C . ASP B 1 351 ? 185.281 186.336 179.573 1.00 112.44 351 ASP B C 1
ATOM 10444 O O . ASP B 1 351 ? 185.120 186.614 178.379 1.00 112.44 351 ASP B O 1
ATOM 10449 N N . GLY B 1 352 ? 185.484 185.089 179.991 1.00 113.15 352 GLY B N 1
ATOM 10450 C CA . GLY B 1 352 ? 185.468 183.971 179.070 1.00 113.15 352 GLY B CA 1
ATOM 10451 C C . GLY B 1 352 ? 184.120 183.787 178.404 1.00 113.15 352 GLY B C 1
ATOM 10452 O O . GLY B 1 352 ? 184.043 183.519 177.202 1.00 113.15 352 GLY B O 1
ATOM 10453 N N . PHE B 1 353 ? 183.047 183.929 179.182 1.00 110.26 353 PHE B N 1
ATOM 10454 C CA . PHE B 1 353 ? 181.697 183.864 178.638 1.00 110.26 353 PHE B CA 1
ATOM 10455 C C . PHE B 1 353 ? 181.306 185.132 177.896 1.00 110.26 353 PHE B C 1
ATOM 10456 O O . PHE B 1 353 ? 180.487 185.072 176.971 1.00 110.26 353 PHE B O 1
ATOM 10464 N N . LYS B 1 354 ? 181.870 186.274 178.278 1.00 103.63 354 LYS B N 1
ATOM 10465 C CA . LYS B 1 354 ? 181.596 187.542 177.617 1.00 103.63 354 LYS B CA 1
ATOM 10466 C C . LYS B 1 354 ? 182.458 187.762 176.383 1.00 103.63 354 LYS B C 1
ATOM 10467 O O . LYS B 1 354 ? 182.452 188.866 175.831 1.00 103.63 354 LYS B O 1
ATOM 10473 N N . GLN B 1 355 ? 183.205 186.749 175.946 1.00 106.27 355 GLN B N 1
ATOM 10474 C CA . GLN B 1 355 ? 184.066 186.859 174.776 1.00 106.27 355 GLN B CA 1
ATOM 10475 C C . GLN B 1 355 ? 183.423 186.248 173.539 1.00 106.27 355 GLN B C 1
ATOM 10476 O O . GLN B 1 355 ? 183.474 186.842 172.458 1.00 106.27 355 GLN B O 1
ATOM 10482 N N . THR B 1 356 ? 182.824 185.061 173.668 1.00 102.67 356 THR B N 1
ATOM 10483 C CA . THR B 1 356 ? 182.131 184.444 172.542 1.00 102.67 356 THR B CA 1
ATOM 10484 C C . THR B 1 356 ? 180.986 185.327 172.062 1.00 102.67 356 THR B C 1
ATOM 10485 O O . THR B 1 356 ? 180.826 185.563 170.861 1.00 102.67 356 THR B O 1
ATOM 10489 N N . LYS B 1 357 ? 180.182 185.822 172.996 1.00 100.62 357 LYS B N 1
ATOM 10490 C CA . LYS B 1 357 ? 179.160 186.811 172.694 1.00 100.62 357 LYS B CA 1
ATOM 10491 C C . LYS B 1 357 ? 179.661 188.198 173.071 1.00 100.62 357 LYS B C 1
ATOM 10492 O O . LYS B 1 357 ? 180.488 188.356 173.973 1.00 100.62 357 LYS B O 1
ATOM 10498 N N . GLY B 1 358 ? 179.152 189.207 172.373 1.00 98.26 358 GLY B N 1
ATOM 10499 C CA . GLY B 1 358 ? 179.604 190.565 172.598 1.00 98.26 358 GLY B CA 1
ATOM 10500 C C . GLY B 1 358 ? 179.050 191.194 173.859 1.00 98.26 358 GLY B C 1
ATOM 10501 O O . GLY B 1 358 ? 178.507 192.301 173.816 1.00 98.26 358 GLY B O 1
ATOM 10502 N N . GLN B 1 359 ? 179.188 190.508 174.992 1.00 99.01 359 GLN B N 1
ATOM 10503 C CA . GLN B 1 359 ? 178.648 191.008 176.250 1.00 99.01 359 GLN B CA 1
ATOM 10504 C C . GLN B 1 359 ? 179.558 192.064 176.863 1.00 99.01 359 GLN B C 1
ATOM 10505 O O . GLN B 1 359 ? 180.120 191.858 177.943 1.00 99.01 359 GLN B O 1
ATOM 10511 N N . PHE B 1 360 ? 179.708 193.197 176.181 1.00 95.56 360 PHE B N 1
ATOM 10512 C CA . PHE B 1 360 ? 180.475 194.332 176.680 1.00 95.56 360 PHE B CA 1
ATOM 10513 C C . PHE B 1 360 ? 179.574 195.556 176.665 1.00 95.56 360 PHE B C 1
ATOM 10514 O O . PHE B 1 360 ? 179.230 196.063 175.592 1.00 95.56 360 PHE B O 1
ATOM 10522 N N . PHE B 1 361 ? 179.200 196.032 177.848 1.00 91.98 361 PHE B N 1
ATOM 10523 C CA . PHE B 1 361 ? 178.236 197.116 177.972 1.00 91.98 361 PHE B CA 1
ATOM 10524 C C . PHE B 1 361 ? 178.928 198.465 177.844 1.00 91.98 361 PHE B C 1
ATOM 10525 O O . PHE B 1 361 ? 180.000 198.686 178.414 1.00 91.98 361 PHE B O 1
ATOM 10533 N N . THR B 1 362 ? 178.308 199.359 177.089 1.00 87.61 362 THR B N 1
ATOM 10534 C CA . THR B 1 362 ? 178.852 200.697 176.898 1.00 87.61 362 THR B CA 1
ATOM 10535 C C . THR B 1 362 ? 178.812 201.464 178.212 1.00 87.61 362 THR B C 1
ATOM 10536 O O . THR B 1 362 ? 177.763 201.494 178.869 1.00 87.61 362 THR B O 1
ATOM 10540 N N . PRO B 1 363 ? 179.913 202.076 178.640 1.00 85.02 363 PRO B N 1
ATOM 10541 C CA . PRO B 1 363 ? 179.888 202.862 179.877 1.00 85.02 363 PRO B CA 1
ATOM 10542 C C . PRO B 1 363 ? 178.909 204.022 179.778 1.00 85.02 363 PRO B C 1
ATOM 10543 O O . PRO B 1 363 ? 178.686 204.583 178.703 1.00 85.02 363 PRO B O 1
ATOM 10547 N N . THR B 1 364 ? 178.312 204.367 180.916 1.00 87.70 364 THR B N 1
ATOM 10548 C CA . THR B 1 364 ? 177.342 205.458 180.961 1.00 87.70 364 THR B CA 1
ATOM 10549 C C . THR B 1 364 ? 177.876 206.786 180.428 1.00 87.70 364 THR B C 1
ATOM 10550 O O . THR B 1 364 ? 177.129 207.466 179.704 1.00 87.70 364 THR B O 1
ATOM 10554 N N . PRO B 1 365 ? 179.107 207.223 180.736 1.00 83.36 365 PRO B N 1
ATOM 10555 C CA . PRO B 1 365 ? 179.575 208.499 180.164 1.00 83.36 365 PRO B CA 1
ATOM 10556 C C . PRO B 1 365 ? 179.520 208.551 178.647 1.00 83.36 365 PRO B C 1
ATOM 10557 O O . PRO B 1 365 ? 179.194 209.604 178.084 1.00 83.36 365 PRO B O 1
ATOM 10561 N N . ILE B 1 366 ? 179.835 207.449 177.965 1.00 80.65 366 ILE B N 1
ATOM 10562 C CA . ILE B 1 366 ? 179.744 207.431 176.507 1.00 80.65 366 ILE B CA 1
ATOM 10563 C C . ILE B 1 366 ? 178.296 207.585 176.063 1.00 80.65 366 ILE B C 1
ATOM 10564 O O . ILE B 1 366 ? 177.989 208.358 175.149 1.00 80.65 366 ILE B O 1
ATOM 10569 N N . VAL B 1 367 ? 177.387 206.850 176.706 1.00 81.92 367 VAL B N 1
ATOM 10570 C CA . VAL B 1 367 ? 175.992 206.845 176.278 1.00 81.92 367 VAL B CA 1
ATOM 10571 C C . VAL B 1 367 ? 175.397 208.241 176.385 1.00 81.92 367 VAL B C 1
ATOM 10572 O O . VAL B 1 367 ? 174.676 208.696 175.489 1.00 81.92 367 VAL B O 1
ATOM 10576 N N . LYS B 1 368 ? 175.692 208.945 177.479 1.00 85.70 368 LYS B N 1
ATOM 10577 C CA . LYS B 1 368 ? 175.224 210.320 177.614 1.00 85.70 368 LYS B CA 1
ATOM 10578 C C . LYS B 1 368 ? 175.844 211.226 176.559 1.00 85.70 368 LYS B C 1
ATOM 10579 O O . LYS B 1 368 ? 175.247 212.242 176.185 1.00 85.70 368 LYS B O 1
ATOM 10585 N N . PHE B 1 369 ? 177.034 210.879 176.067 1.00 79.99 369 PHE B N 1
ATOM 10586 C CA . PHE B 1 369 ? 177.639 211.642 174.981 1.00 79.99 369 PHE B CA 1
ATOM 10587 C C . PHE B 1 369 ? 176.966 211.350 173.646 1.00 79.99 369 PHE B C 1
ATOM 10588 O O . PHE B 1 369 ? 176.764 212.265 172.840 1.00 79.99 369 PHE B O 1
ATOM 10596 N N . ILE B 1 370 ? 176.619 210.085 173.392 1.00 76.69 370 ILE B N 1
ATOM 10597 C CA . ILE B 1 370 ? 175.992 209.718 172.123 1.00 76.69 370 ILE B CA 1
ATOM 10598 C C . ILE B 1 370 ? 174.666 210.446 171.952 1.00 76.69 370 ILE B C 1
ATOM 10599 O O . ILE B 1 370 ? 174.378 211.010 170.891 1.00 76.69 370 ILE B O 1
ATOM 10604 N N . LEU B 1 371 ? 173.838 210.440 172.997 1.00 80.68 371 LEU B N 1
ATOM 10605 C CA . LEU B 1 371 ? 172.529 211.077 172.908 1.00 80.68 371 LEU B CA 1
ATOM 10606 C C . LEU B 1 371 ? 172.656 212.583 172.720 1.00 80.68 371 LEU B C 1
ATOM 10607 O O . LEU B 1 371 ? 171.934 213.176 171.911 1.00 80.68 371 LEU B O 1
ATOM 10612 N N . TYR B 1 372 ? 173.567 213.219 173.456 1.00 86.66 372 TYR B N 1
ATOM 10613 C CA . TYR B 1 372 ? 173.736 214.661 173.349 1.00 86.66 372 TYR B CA 1
ATOM 10614 C C . TYR B 1 372 ? 174.458 215.076 172.074 1.00 86.66 372 TYR B C 1
ATOM 10615 O O . TYR B 1 372 ? 174.293 216.217 171.630 1.00 86.66 372 TYR B O 1
ATOM 10624 N N . ALA B 1 373 ? 175.252 214.185 171.478 1.00 77.82 373 ALA B N 1
ATOM 10625 C CA . ALA B 1 373 ? 175.894 214.500 170.207 1.00 77.82 373 ALA B CA 1
ATOM 10626 C C . ALA B 1 373 ? 174.913 214.431 169.046 1.00 77.82 373 ALA B C 1
ATOM 10627 O O . ALA B 1 373 ? 175.044 215.192 168.082 1.00 77.82 373 ALA B O 1
ATOM 10629 N N . LEU B 1 374 ? 173.931 213.534 169.120 1.00 74.16 374 LEU B N 1
ATOM 10630 C CA . LEU B 1 374 ? 172.892 213.428 168.105 1.00 74.16 374 LEU B CA 1
ATOM 10631 C C . LEU B 1 374 ? 171.853 214.534 168.205 1.00 74.16 374 LEU B C 1
ATOM 10632 O O . LEU B 1 374 ? 170.924 214.559 167.391 1.00 74.16 374 LEU B O 1
ATOM 10637 N N . GLN B 1 375 ? 171.986 215.437 169.179 1.00 80.36 375 GLN B N 1
ATOM 10638 C CA . GLN B 1 375 ? 170.990 216.477 169.432 1.00 80.36 375 GLN B CA 1
ATOM 10639 C C . GLN B 1 375 ? 169.611 215.862 169.657 1.00 80.36 375 GLN B C 1
ATOM 10640 O O . GLN B 1 375 ? 168.598 216.359 169.161 1.00 80.36 375 GLN B O 1
ATOM 10646 N N . LEU B 1 376 ? 169.581 214.757 170.408 1.00 83.40 376 LEU B N 1
ATOM 10647 C CA . LEU B 1 376 ? 168.322 214.076 170.686 1.00 83.40 376 LEU B CA 1
ATOM 10648 C C . LEU B 1 376 ? 167.352 214.974 171.439 1.00 83.40 376 LEU B C 1
ATOM 10649 O O . LEU B 1 376 ? 166.138 214.888 171.228 1.00 83.40 376 LEU B O 1
ATOM 10654 N N . ASP B 1 377 ? 167.864 215.840 172.314 1.00 93.70 377 ASP B N 1
ATOM 10655 C CA . ASP B 1 377 ? 167.001 216.784 173.014 1.00 93.70 377 ASP B CA 1
ATOM 10656 C C 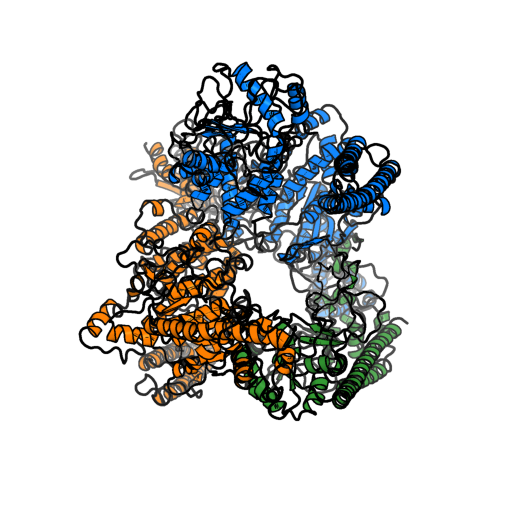. ASP B 1 377 ? 166.307 217.724 172.036 1.00 93.70 377 ASP B C 1
ATOM 10657 O O . ASP B 1 377 ? 165.081 217.889 172.074 1.00 93.70 377 ASP B O 1
ATOM 10662 N N . LYS B 1 378 ? 167.081 218.347 171.144 1.00 90.29 378 LYS B N 1
ATOM 10663 C CA . LYS B 1 378 ? 166.499 219.264 170.172 1.00 90.29 378 LYS B CA 1
ATOM 10664 C C . LYS B 1 378 ? 165.572 218.532 169.213 1.00 90.29 378 LYS B C 1
ATOM 10665 O O . LYS B 1 378 ? 164.528 219.065 168.822 1.00 90.29 378 LYS B O 1
ATOM 10671 N N . LEU B 1 379 ? 165.938 217.311 168.821 1.00 87.48 379 LEU B N 1
ATOM 10672 C CA . LEU B 1 379 ? 165.081 216.532 167.934 1.00 87.48 379 LEU B CA 1
ATOM 10673 C C . LEU B 1 379 ? 163.743 216.225 168.594 1.00 87.48 379 LEU B C 1
ATOM 10674 O O . LEU B 1 379 ? 162.685 216.366 167.972 1.00 87.48 379 LEU B O 1
ATOM 10679 N N . ALA B 1 380 ? 163.772 215.806 169.861 1.00 91.51 380 ALA B N 1
ATOM 10680 C CA . ALA B 1 380 ? 162.532 215.521 170.576 1.00 91.51 380 ALA B CA 1
ATOM 10681 C C . ALA B 1 380 ? 161.689 216.778 170.738 1.00 91.51 380 ALA B C 1
ATOM 10682 O O . ALA B 1 380 ? 160.462 216.737 170.582 1.00 91.51 380 ALA B O 1
ATOM 10684 N N . ILE B 1 381 ? 162.330 217.907 171.048 1.00 99.18 381 ILE B N 1
ATOM 10685 C CA . ILE B 1 381 ? 161.595 219.159 171.196 1.00 99.18 381 ILE B CA 1
ATOM 10686 C C . ILE B 1 381 ? 160.932 219.547 169.879 1.00 99.18 381 ILE B C 1
ATOM 10687 O O . ILE B 1 381 ? 159.760 219.946 169.850 1.00 99.18 381 ILE B O 1
ATOM 10692 N N . ASP B 1 382 ? 161.665 219.430 168.769 1.00 102.93 382 ASP B N 1
ATOM 10693 C CA . ASP B 1 382 ? 161.103 219.771 167.467 1.00 102.93 382 ASP B CA 1
ATOM 10694 C C . ASP B 1 382 ? 159.958 218.839 167.091 1.00 102.93 382 ASP B C 1
ATOM 10695 O O . ASP B 1 382 ? 158.938 219.287 166.555 1.00 102.93 382 ASP B O 1
ATOM 10700 N N . ARG B 1 383 ? 160.109 217.539 167.359 1.00 103.64 383 ARG B N 1
ATOM 10701 C CA . ARG B 1 383 ? 159.036 216.596 167.059 1.00 103.64 383 ARG B CA 1
ATOM 10702 C C . ARG B 1 383 ? 157.792 216.898 167.885 1.00 103.64 383 ARG B C 1
ATOM 10703 O O . ARG B 1 383 ? 156.667 216.809 167.381 1.00 103.64 383 ARG B O 1
ATOM 10711 N N . LEU B 1 384 ? 157.973 217.248 169.160 1.00 109.12 384 LEU B N 1
ATOM 10712 C CA . LEU B 1 384 ? 156.830 217.615 169.990 1.00 109.12 384 LEU B CA 1
ATOM 10713 C C . LEU B 1 384 ? 156.164 218.889 169.484 1.00 109.12 384 LEU B C 1
ATOM 10714 O O . LEU B 1 384 ? 154.932 218.989 169.473 1.00 109.12 384 LEU B O 1
ATOM 10719 N N . ASN B 1 385 ? 156.961 219.874 169.065 1.00 113.27 385 ASN B N 1
ATOM 10720 C CA . ASN B 1 385 ? 156.394 221.145 168.624 1.00 113.27 385 ASN B CA 1
ATOM 10721 C C . ASN B 1 385 ? 155.630 220.997 167.313 1.00 113.27 385 ASN B C 1
ATOM 10722 O O . ASN B 1 385 ? 154.516 221.515 167.178 1.00 113.27 385 ASN B O 1
ATOM 10727 N N . ASN B 1 386 ? 156.209 220.298 166.338 1.00 113.31 386 ASN B N 1
ATOM 10728 C CA . ASN B 1 386 ? 155.630 220.210 165.002 1.00 113.31 386 ASN B CA 1
ATOM 10729 C C . ASN B 1 386 ? 154.844 218.924 164.780 1.00 113.31 386 ASN B C 1
ATOM 10730 O O . ASN B 1 386 ? 153.665 218.974 164.420 1.00 113.31 386 ASN B O 1
ATOM 10735 N N . ASP B 1 387 ? 155.474 217.768 164.985 1.00 111.00 387 ASP B N 1
ATOM 10736 C CA . ASP B 1 387 ? 154.812 216.494 164.744 1.00 111.00 387 ASP B CA 1
ATOM 10737 C C . ASP B 1 387 ? 153.954 216.039 165.918 1.00 111.00 387 ASP B C 1
ATOM 10738 O O . ASP B 1 387 ? 153.181 215.088 165.762 1.00 111.00 387 ASP B O 1
ATOM 10743 N N . ARG B 1 388 ? 154.074 216.690 167.077 1.00 114.36 388 ARG B N 1
ATOM 10744 C CA . ARG B 1 388 ? 153.287 216.360 168.266 1.00 114.36 388 ARG B CA 1
ATOM 10745 C C . ARG B 1 388 ? 153.499 214.913 168.705 1.00 114.36 388 ARG B C 1
ATOM 10746 O O . ARG B 1 388 ? 152.597 214.283 169.262 1.00 114.36 388 ARG B O 1
ATOM 10754 N N . GLU B 1 389 ? 154.693 214.379 168.460 1.00 103.48 389 GLU B N 1
ATOM 10755 C CA . GLU B 1 389 ? 155.034 213.010 168.819 1.00 103.48 389 GLU B CA 1
ATOM 10756 C C . GLU B 1 389 ? 156.482 212.969 169.283 1.00 103.48 389 GLU B C 1
ATOM 10757 O O . GLU B 1 389 ? 157.239 213.928 169.117 1.00 103.48 389 GLU B O 1
ATOM 10763 N N . LEU B 1 390 ? 156.862 211.849 169.879 1.00 94.63 390 LEU B N 1
ATOM 10764 C CA . LEU B 1 390 ? 158.257 211.686 170.250 1.00 94.63 390 LEU B CA 1
ATOM 10765 C C . LEU B 1 390 ? 158.987 210.831 169.220 1.00 94.63 390 LEU B C 1
ATOM 10766 O O . LEU B 1 390 ? 158.363 210.031 168.516 1.00 94.63 390 LEU B O 1
ATOM 10771 N N . PRO B 1 391 ? 160.310 210.969 169.093 1.00 82.78 391 PRO B N 1
ATOM 10772 C CA . PRO B 1 391 ? 161.040 210.168 168.098 1.00 82.78 391 PRO B CA 1
ATOM 10773 C C . PRO B 1 391 ? 161.224 208.739 168.585 1.00 82.78 391 PRO B C 1
ATOM 10774 O O . PRO B 1 391 ? 161.747 208.503 169.676 1.00 82.78 391 PRO B O 1
ATOM 10778 N N . LEU B 1 392 ? 160.787 207.783 167.769 1.00 79.58 392 LEU B N 1
ATOM 10779 C CA . LEU B 1 392 ? 160.899 206.376 168.125 1.00 79.58 392 LEU B CA 1
ATOM 10780 C C . LEU B 1 392 ? 162.363 205.960 168.171 1.00 79.58 392 LEU B C 1
ATOM 10781 O O . LEU B 1 392 ? 163.149 206.316 167.288 1.00 79.58 392 LEU B O 1
ATOM 10786 N N . ILE B 1 393 ? 162.730 205.206 169.204 1.00 74.46 393 ILE B N 1
ATOM 10787 C CA . ILE B 1 393 ? 164.108 204.790 169.432 1.00 74.46 393 ILE B CA 1
ATOM 10788 C C . ILE B 1 393 ? 164.158 203.270 169.484 1.00 74.46 393 ILE B C 1
ATOM 10789 O O . ILE B 1 393 ? 163.382 202.642 170.214 1.00 74.46 393 ILE B O 1
ATOM 10794 N N . ILE B 1 394 ? 165.073 202.685 168.717 1.00 71.83 394 ILE B N 1
ATOM 10795 C CA . ILE B 1 394 ? 165.336 201.251 168.737 1.00 71.83 394 ILE B CA 1
ATOM 10796 C C . ILE B 1 394 ? 166.811 201.021 169.023 1.00 71.83 394 ILE B C 1
ATOM 10797 O O . ILE B 1 394 ? 167.679 201.742 168.521 1.00 71.83 394 ILE B O 1
ATOM 10802 N N . ASP B 1 395 ? 167.087 200.034 169.873 1.00 82.65 395 ASP B N 1
ATOM 10803 C CA . ASP B 1 395 ? 168.437 199.558 170.147 1.00 82.65 395 ASP B CA 1
ATOM 10804 C C . ASP B 1 395 ? 168.438 198.072 169.819 1.00 82.65 395 ASP B C 1
ATOM 10805 O O . ASP B 1 395 ? 168.130 197.239 170.684 1.00 82.65 395 ASP B O 1
ATOM 10810 N N . PRO B 1 396 ? 168.763 197.688 168.579 1.00 80.28 396 PRO B N 1
ATOM 10811 C CA . PRO B 1 396 ? 168.633 196.283 168.166 1.00 80.28 396 PRO B CA 1
ATOM 10812 C C . PRO B 1 396 ? 169.477 195.333 168.997 1.00 80.28 396 PRO B C 1
ATOM 10813 O O . PRO B 1 396 ? 169.191 194.134 169.070 1.00 80.28 396 PRO B O 1
ATOM 10817 N N . SER B 1 397 ? 170.522 195.862 169.627 1.00 86.76 397 SER B N 1
ATOM 10818 C CA . SER B 1 397 ? 171.404 195.051 170.453 1.00 86.76 397 SER B CA 1
ATOM 10819 C C . SER B 1 397 ? 171.484 195.639 171.856 1.00 86.76 397 SER B C 1
ATOM 10820 O O . SER B 1 397 ? 172.578 195.823 172.397 1.00 86.76 397 SER B O 1
ATOM 10823 N N . ALA B 1 398 ? 170.332 195.955 172.440 1.00 85.06 398 ALA B N 1
ATOM 10824 C CA . ALA B 1 398 ? 170.301 196.546 173.768 1.00 85.06 398 ALA B CA 1
ATOM 10825 C C . ALA B 1 398 ? 170.654 195.517 174.834 1.00 85.06 398 ALA B C 1
ATOM 10826 O O . ALA B 1 398 ? 170.045 194.450 174.926 1.00 85.06 398 ALA B O 1
ATOM 10828 N N . GLY B 1 399 ? 171.640 195.860 175.657 1.00 88.22 399 GLY B N 1
ATOM 10829 C CA . GLY B 1 399 ? 172.027 195.020 176.772 1.00 88.22 399 GLY B CA 1
ATOM 10830 C C . GLY B 1 399 ? 171.838 195.744 178.086 1.00 88.22 399 GLY B C 1
ATOM 10831 O O . GLY B 1 399 ? 172.503 196.752 178.346 1.00 88.22 399 GLY B O 1
ATOM 10832 N N . SER B 1 400 ? 170.916 195.248 178.912 1.00 95.05 400 SER B N 1
ATOM 10833 C CA . SER B 1 400 ? 170.489 195.896 180.152 1.00 95.05 400 SER B CA 1
ATOM 10834 C C . SER B 1 400 ? 169.842 197.255 179.900 1.00 95.05 400 SER B C 1
ATOM 10835 O O . SER B 1 400 ? 169.537 197.985 180.848 1.00 95.05 400 SER B O 1
ATOM 10838 N N . GLY B 1 401 ? 169.624 197.604 178.633 1.00 92.40 401 GLY B N 1
ATOM 10839 C CA . GLY B 1 401 ? 168.923 198.816 178.263 1.00 92.40 401 GLY B CA 1
ATOM 10840 C C . GLY B 1 401 ? 169.556 200.103 178.748 1.00 92.40 401 GLY B C 1
ATOM 10841 O O . GLY B 1 401 ? 168.843 201.050 179.091 1.00 92.40 401 GLY B O 1
ATOM 10842 N N . THR B 1 402 ? 170.890 200.160 178.775 1.00 88.49 402 THR B N 1
ATOM 10843 C CA . THR B 1 402 ? 171.565 201.377 179.215 1.00 88.49 402 THR B CA 1
ATOM 10844 C C . THR B 1 402 ? 171.216 202.555 178.316 1.00 88.49 402 THR B C 1
ATOM 10845 O O . THR B 1 402 ? 170.871 203.643 178.800 1.00 88.49 402 THR B O 1
ATOM 10849 N N . PHE B 1 403 ? 171.275 202.345 176.999 1.00 84.75 403 PHE B N 1
ATOM 10850 C CA . PHE B 1 403 ? 170.937 203.403 176.056 1.00 84.75 403 PHE B CA 1
ATOM 10851 C C . PHE B 1 403 ? 169.505 203.880 176.246 1.00 84.75 403 PHE B C 1
ATOM 10852 O O . PHE B 1 403 ? 169.249 205.088 176.240 1.00 84.75 403 PHE B O 1
ATOM 10860 N N . LEU B 1 404 ? 168.568 202.952 176.434 1.00 85.95 404 LEU B N 1
ATOM 10861 C CA . LEU B 1 404 ? 167.163 203.289 176.621 1.00 85.95 404 LEU B CA 1
ATOM 10862 C C . LEU B 1 404 ? 166.913 204.046 177.920 1.00 85.95 404 LEU B C 1
ATOM 10863 O O . LEU B 1 404 ? 166.143 205.013 177.933 1.00 85.95 404 LEU B O 1
ATOM 10868 N N . ILE B 1 405 ? 167.549 203.625 179.017 1.00 94.15 405 ILE B N 1
ATOM 10869 C CA . ILE B 1 405 ? 167.390 204.331 180.287 1.00 94.15 405 ILE B CA 1
ATOM 10870 C C . ILE B 1 405 ? 167.926 205.750 180.178 1.00 94.15 405 ILE B C 1
ATOM 10871 O O . ILE B 1 405 ? 167.281 206.713 180.618 1.00 94.15 405 ILE B O 1
ATOM 10876 N N . GLU B 1 406 ? 169.121 205.904 179.601 1.00 91.33 406 GLU B N 1
ATOM 10877 C CA . GLU B 1 406 ? 169.667 207.243 179.429 1.00 91.33 406 GLU B CA 1
ATOM 10878 C C . GLU B 1 406 ? 168.812 208.093 178.501 1.00 91.33 406 GLU B C 1
ATOM 10879 O O . GLU B 1 406 ? 168.662 209.293 178.748 1.00 91.33 406 GLU B O 1
ATOM 10885 N N . ALA B 1 407 ? 168.238 207.499 177.451 1.00 92.42 407 ALA B N 1
ATOM 10886 C CA . ALA B 1 407 ? 167.335 208.244 176.581 1.00 92.42 407 ALA B CA 1
ATOM 10887 C C . ALA B 1 407 ? 166.099 208.712 177.337 1.00 92.42 407 ALA B C 1
ATOM 10888 O O . ALA B 1 407 ? 165.661 209.856 177.168 1.00 92.42 407 ALA B O 1
ATOM 10890 N N . MET B 1 408 ? 165.522 207.844 178.173 1.00 98.21 408 MET B N 1
ATOM 10891 C CA . MET B 1 408 ? 164.363 208.246 178.966 1.00 98.21 408 MET B CA 1
ATOM 10892 C C . MET B 1 408 ? 164.712 209.404 179.888 1.00 98.21 408 MET B C 1
ATOM 10893 O O . MET B 1 408 ? 163.977 210.396 179.966 1.00 98.21 408 MET B O 1
ATOM 10898 N N . LYS B 1 409 ? 165.833 209.288 180.603 1.00 99.16 409 LYS B N 1
ATOM 10899 C CA . LYS B 1 409 ? 166.220 210.348 181.529 1.00 99.16 409 LYS B CA 1
ATOM 10900 C C . LYS B 1 409 ? 166.468 211.657 180.792 1.00 99.16 409 LYS B C 1
ATOM 10901 O O . LYS B 1 409 ? 166.028 212.723 181.241 1.00 99.16 409 LYS B O 1
ATOM 10907 N N . LEU B 1 410 ? 167.157 211.595 179.650 1.00 97.14 410 LEU B N 1
ATOM 10908 C CA . LEU B 1 410 ? 167.425 212.800 178.875 1.00 97.14 410 LEU B CA 1
ATOM 10909 C C . LEU B 1 410 ? 166.130 213.444 178.399 1.00 97.14 410 LEU B C 1
ATOM 10910 O O . LEU B 1 410 ? 165.937 214.656 178.543 1.00 97.14 410 LEU B O 1
ATOM 10915 N N . ILE B 1 411 ? 165.222 212.644 177.836 1.00 105.51 411 ILE B N 1
ATOM 10916 C CA . ILE B 1 411 ? 163.989 213.197 177.285 1.00 105.51 411 ILE B CA 1
ATOM 10917 C C . ILE B 1 411 ? 163.146 213.818 178.392 1.00 105.51 411 ILE B C 1
ATOM 10918 O O . ILE B 1 411 ? 162.575 214.903 178.227 1.00 105.51 411 ILE B O 1
ATOM 10923 N N . THR B 1 412 ? 163.062 213.145 179.542 1.00 106.43 412 THR B N 1
ATOM 10924 C CA . THR B 1 412 ? 162.303 213.693 180.660 1.00 106.43 412 THR B CA 1
ATOM 10925 C C . THR B 1 412 ? 162.909 215.006 181.140 1.00 106.43 412 THR B C 1
ATOM 10926 O O . THR B 1 412 ? 162.213 216.021 181.257 1.00 106.43 412 THR B O 1
ATOM 10930 N N . LYS B 1 413 ? 164.219 215.012 181.405 1.00 114.76 413 LYS B N 1
ATOM 10931 C CA . LYS B 1 413 ? 164.871 216.212 181.913 1.00 114.76 413 LYS B CA 1
ATOM 10932 C C . LYS B 1 413 ? 164.917 217.340 180.893 1.00 114.76 413 LYS B C 1
ATOM 10933 O O . LYS B 1 413 ? 165.184 218.484 181.276 1.00 114.76 413 LYS B O 1
ATOM 10939 N N . GLU B 1 414 ? 164.684 217.057 179.613 1.00 118.41 414 GLU B N 1
ATOM 10940 C CA . GLU B 1 414 ? 164.648 218.111 178.608 1.00 118.41 414 GLU B CA 1
ATOM 10941 C C . GLU B 1 414 ? 163.246 218.667 178.389 1.00 118.41 414 GLU B C 1
ATOM 10942 O O . GLU B 1 414 ? 163.065 219.887 178.356 1.00 118.41 414 GLU B O 1
ATOM 10948 N N . VAL B 1 415 ? 162.246 217.797 178.233 1.00 123.87 415 VAL B N 1
ATOM 10949 C CA . VAL B 1 415 ? 160.883 218.272 178.007 1.00 123.87 415 VAL B CA 1
ATOM 10950 C C . VAL B 1 415 ? 160.317 218.902 179.274 1.00 123.87 415 VAL B C 1
ATOM 10951 O O . VAL B 1 415 ? 159.647 219.940 179.225 1.00 123.87 415 VAL B O 1
ATOM 10955 N N . LYS B 1 416 ? 160.576 218.288 180.429 1.00 128.02 416 LYS B N 1
ATOM 10956 C CA . LYS B 1 416 ? 160.083 218.801 181.702 1.00 128.02 416 LYS B CA 1
ATOM 10957 C C . LYS B 1 416 ? 161.119 219.819 182.184 1.00 128.02 416 LYS B C 1
ATOM 10958 O O . LYS B 1 416 ? 161.880 220.337 181.361 1.00 128.02 416 LYS B O 1
ATOM 10964 N N . TYR B 1 417 ? 161.118 220.156 183.478 1.00 136.78 417 TYR B N 1
ATOM 10965 C CA . TYR B 1 417 ? 162.028 221.148 184.049 1.00 136.78 417 TYR B CA 1
ATOM 10966 C C . TYR B 1 417 ? 163.433 221.029 183.469 1.00 136.78 417 TYR B C 1
ATOM 10967 O O . TYR B 1 417 ? 163.916 219.926 183.201 1.00 136.78 417 TYR B O 1
ATOM 10976 N N . LYS B 1 418 ? 164.070 222.191 183.278 1.00 133.53 418 LYS B N 1
ATOM 10977 C CA . LYS B 1 418 ? 165.301 222.401 182.515 1.00 133.53 418 LYS B CA 1
ATOM 10978 C C . LYS B 1 418 ? 164.961 222.466 181.032 1.00 133.53 418 LYS B C 1
ATOM 10979 O O . LYS B 1 418 ? 164.093 221.726 180.559 1.00 133.53 418 LYS B O 1
ATOM 10985 N N . GLN B 1 419 ? 165.652 223.337 180.292 1.00 136.19 419 GLN B N 1
ATOM 10986 C CA . GLN B 1 419 ? 165.227 223.726 178.952 1.00 136.19 419 GLN B CA 1
ATOM 10987 C C . GLN B 1 419 ? 163.770 224.166 178.997 1.00 136.19 419 GLN B C 1
ATOM 10988 O O . GLN B 1 419 ? 163.422 225.083 179.748 1.00 136.19 419 GLN B O 1
ATOM 10994 N N . ASN B 1 420 ? 162.920 223.533 178.186 1.00 132.03 420 ASN B N 1
ATOM 10995 C CA . ASN B 1 420 ? 161.474 223.733 178.241 1.00 132.03 420 ASN B CA 1
ATOM 10996 C C . ASN B 1 420 ? 161.076 225.169 177.913 1.00 132.03 420 ASN B C 1
ATOM 10997 O O . ASN B 1 420 ? 159.897 225.526 178.004 1.00 132.03 420 ASN B O 1
ATOM 11002 N N . HIS B 1 421 ? 162.047 226.000 177.530 1.00 137.04 421 HIS B N 1
ATOM 11003 C CA . HIS B 1 421 ? 161.752 227.391 177.206 1.00 137.04 421 HIS B CA 1
ATOM 11004 C C . HIS B 1 421 ? 161.176 227.541 175.805 1.00 137.04 421 HIS B C 1
ATOM 11005 O O . HIS B 1 421 ? 160.603 228.588 175.486 1.00 137.04 421 HIS B O 1
ATOM 11012 N N . LYS B 1 422 ? 161.317 226.520 174.965 1.00 138.63 422 LYS B N 1
ATOM 11013 C CA . LYS B 1 422 ? 160.820 226.539 173.594 1.00 138.63 422 LYS B CA 1
ATOM 11014 C C . LYS B 1 422 ? 159.799 225.430 173.354 1.00 138.63 422 LYS B C 1
ATOM 11015 O O . LYS B 1 422 ? 159.655 224.920 172.241 1.00 138.63 422 LYS B O 1
ATOM 11021 N N . VAL B 1 423 ? 159.059 225.058 174.402 1.00 139.17 423 VAL B N 1
ATOM 11022 C CA . VAL B 1 423 ? 158.043 224.021 174.269 1.00 139.17 423 VAL B CA 1
ATOM 11023 C C . VAL B 1 423 ? 156.872 224.490 173.415 1.00 139.17 423 VAL B C 1
ATOM 11024 O O . VAL B 1 423 ? 156.050 223.668 172.993 1.00 139.17 423 VAL B O 1
ATOM 11028 N N . LYS B 1 424 ? 156.777 225.796 173.149 1.00 144.81 424 LYS B N 1
ATOM 11029 C CA . LYS B 1 424 ? 155.759 226.358 172.266 1.00 144.81 424 LYS B CA 1
ATOM 11030 C C . LYS B 1 424 ? 154.354 226.009 172.739 1.00 144.81 424 LYS B C 1
ATOM 11031 O O . LYS B 1 424 ? 153.609 225.320 172.036 1.00 144.81 424 LYS B O 1
ATOM 11037 N N . SER B 1 425 ? 153.986 226.479 173.929 1.00 149.67 425 SER B N 1
ATOM 11038 C CA . SER B 1 425 ? 152.678 226.189 174.514 1.00 149.67 425 SER B CA 1
ATOM 11039 C C . SER B 1 425 ? 151.618 226.930 173.709 1.00 149.67 425 SER B C 1
ATOM 11040 O O . SER B 1 425 ? 151.357 228.112 173.941 1.00 149.67 425 SER B O 1
ATOM 11043 N N . SER B 1 426 ? 151.001 226.227 172.748 1.00 152.32 426 SER B N 1
ATOM 11044 C CA . SER B 1 426 ? 149.974 226.808 171.880 1.00 152.32 426 SER B CA 1
ATOM 11045 C C . SER B 1 426 ? 148.869 225.766 171.683 1.00 152.32 426 SER B C 1
ATOM 11046 O O . SER B 1 426 ? 148.935 224.924 170.783 1.00 152.32 426 SER B O 1
ATOM 11049 N N . ARG B 1 427 ? 147.843 225.844 172.534 1.00 159.00 427 ARG B N 1
ATOM 11050 C CA . ARG B 1 427 ? 146.651 225.007 172.438 1.00 159.00 427 ARG B CA 1
ATOM 11051 C C . ARG B 1 427 ? 146.997 223.522 172.366 1.00 159.00 427 ARG B C 1
ATOM 11052 O O . ARG B 1 427 ? 147.181 222.874 173.401 1.00 159.00 427 ARG B O 1
ATOM 11060 N N . GLN B 1 428 ? 147.059 222.973 171.148 1.00 150.74 428 GLN B N 1
ATOM 11061 C CA . GLN B 1 428 ? 147.231 221.536 170.961 1.00 150.74 428 GLN B CA 1
ATOM 11062 C C . GLN B 1 428 ? 148.525 221.019 171.579 1.00 150.74 428 GLN B C 1
ATOM 11063 O O . GLN B 1 428 ? 148.552 219.937 172.172 1.00 150.74 428 GLN B O 1
ATOM 11069 N N . ILE B 1 429 ? 149.615 221.775 171.434 1.00 143.84 429 ILE B N 1
ATOM 11070 C CA . ILE B 1 429 ? 150.892 221.362 172.015 1.00 143.84 429 ILE B CA 1
ATOM 11071 C C . ILE B 1 429 ? 150.782 221.300 173.534 1.00 143.84 429 ILE B C 1
ATOM 11072 O O . ILE B 1 429 ? 151.233 220.341 174.176 1.00 143.84 429 ILE B O 1
ATOM 11077 N N . THR B 1 430 ? 150.164 222.323 174.129 1.00 142.93 430 THR B N 1
ATOM 11078 C CA . THR B 1 430 ? 149.972 222.350 175.574 1.00 142.93 430 THR B CA 1
ATOM 11079 C C . THR B 1 430 ? 149.128 221.170 176.034 1.00 142.93 430 THR B C 1
ATOM 11080 O O . THR B 1 430 ? 149.426 220.537 177.051 1.00 142.93 430 THR B O 1
ATOM 11084 N N . LYS B 1 431 ? 148.063 220.865 175.290 1.00 142.64 431 LYS B N 1
ATOM 11085 C CA . LYS B 1 431 ? 147.212 219.729 175.630 1.00 142.64 431 LYS B CA 1
ATOM 11086 C C . LYS B 1 431 ? 147.992 218.421 175.559 1.00 142.64 431 LYS B C 1
ATOM 11087 O O . LYS B 1 431 ? 147.900 217.577 176.456 1.00 142.64 431 LYS B O 1
ATOM 11093 N N . ARG B 1 432 ? 148.774 218.243 174.492 1.00 135.20 432 ARG B N 1
ATOM 11094 C CA . ARG B 1 432 ? 149.584 217.042 174.323 1.00 135.20 432 ARG B CA 1
ATOM 11095 C C . ARG B 1 432 ? 150.595 216.903 175.455 1.00 135.20 432 ARG B C 1
ATOM 11096 O O . ARG B 1 432 ? 150.960 215.791 175.851 1.00 135.20 432 ARG B O 1
ATOM 11104 N N . PHE B 1 433 ? 151.055 218.037 175.989 1.00 134.23 433 PHE B N 1
ATOM 11105 C CA . PHE B 1 433 ? 152.079 218.023 177.029 1.00 134.23 433 PHE B CA 1
ATOM 11106 C C . PHE B 1 433 ? 151.660 217.230 178.268 1.00 134.23 433 PHE B C 1
ATOM 11107 O O . PHE B 1 433 ? 152.501 216.620 178.937 1.00 134.23 433 PHE B O 1
ATOM 11115 N N . GLU B 1 434 ? 150.362 217.221 178.591 1.00 140.45 434 GLU B N 1
ATOM 11116 C CA . GLU B 1 434 ? 149.928 216.568 179.826 1.00 140.45 434 GLU B CA 1
ATOM 11117 C C . GLU B 1 434 ? 149.909 215.048 179.711 1.00 140.45 434 GLU B C 1
ATOM 11118 O O . GLU B 1 434 ? 150.212 214.355 180.689 1.00 140.45 434 GLU B O 1
ATOM 11124 N N . GLU B 1 435 ? 149.548 214.504 178.544 1.00 135.67 435 GLU B N 1
ATOM 11125 C CA . GLU B 1 435 ? 149.487 213.051 178.411 1.00 135.67 435 GLU B CA 1
ATOM 11126 C C . GLU B 1 435 ? 150.849 212.395 178.578 1.00 135.67 435 GLU B C 1
ATOM 11127 O O . GLU B 1 435 ? 150.916 211.191 178.848 1.00 135.67 435 GLU B O 1
ATOM 11133 N N . LEU B 1 436 ? 151.933 213.152 178.424 1.00 132.48 436 LEU B N 1
ATOM 11134 C CA . LEU B 1 436 ? 153.270 212.576 178.463 1.00 132.48 436 LEU B CA 1
ATOM 11135 C C . LEU B 1 436 ? 154.060 213.084 179.663 1.00 132.48 436 LEU B C 1
ATOM 11136 O O . LEU B 1 436 ? 154.582 212.288 180.450 1.00 132.48 436 LEU B O 1
ATOM 11141 N N . PHE B 1 437 ? 154.152 214.403 179.815 1.00 131.49 437 PHE B N 1
ATOM 11142 C CA . PHE B 1 437 ? 154.966 215.024 180.857 1.00 131.49 437 PHE B CA 1
ATOM 11143 C C . PHE B 1 437 ? 154.079 215.927 181.711 1.00 131.49 437 PHE B C 1
ATOM 11144 O O . PHE B 1 437 ? 153.944 217.124 181.454 1.00 131.49 437 PHE B O 1
ATOM 11152 N N . MET B 1 438 ? 153.475 215.340 182.745 1.00 139.21 438 MET B N 1
ATOM 11153 C CA . MET B 1 438 ? 152.710 216.102 183.726 1.00 139.21 438 MET B CA 1
ATOM 11154 C C . MET B 1 438 ? 152.497 215.306 185.013 1.00 139.21 438 MET B C 1
ATOM 11155 O O . MET B 1 438 ? 152.762 215.837 186.099 1.00 139.21 438 MET B O 1
ATOM 11160 N N . PRO B 1 439 ? 152.019 214.039 184.964 1.00 132.42 439 PRO B N 1
ATOM 11161 C CA . PRO B 1 439 ? 151.895 213.280 186.218 1.00 132.42 439 PRO B CA 1
ATOM 11162 C C . PRO B 1 439 ? 153.254 212.939 186.806 1.00 132.42 439 PRO B C 1
ATOM 11163 O O . PRO B 1 439 ? 153.993 212.118 186.253 1.00 132.42 439 PRO B O 1
ATOM 11167 N N . ASP B 1 440 ? 153.591 213.572 187.932 1.00 133.05 440 ASP B N 1
ATOM 11168 C CA . ASP B 1 440 ? 154.914 213.408 188.524 1.00 133.05 440 ASP B CA 1
ATOM 11169 C C . ASP B 1 440 ? 155.135 211.980 189.012 1.00 133.05 440 ASP B C 1
ATOM 11170 O O . ASP B 1 440 ? 156.239 211.435 188.903 1.00 133.05 440 ASP B O 1
ATOM 11175 N N . HIS B 1 441 ? 154.091 211.364 189.571 1.00 131.76 441 HIS B N 1
ATOM 11176 C CA . HIS B 1 441 ? 154.200 210.014 190.113 1.00 131.76 441 HIS B CA 1
ATOM 11177 C C . HIS B 1 441 ? 154.665 209.016 189.058 1.00 131.76 441 HIS B C 1
ATOM 11178 O O . HIS B 1 441 ? 155.623 208.264 189.270 1.00 131.76 441 HIS B O 1
ATOM 11185 N N . ASN B 1 442 ? 153.991 208.999 187.911 1.00 127.84 442 ASN B N 1
ATOM 11186 C CA . ASN B 1 442 ? 154.336 208.122 186.797 1.00 127.84 442 ASN B CA 1
ATOM 11187 C C . ASN B 1 442 ? 154.396 208.976 185.534 1.00 127.84 442 ASN B C 1
ATOM 11188 O O . ASN B 1 442 ? 153.409 209.134 184.815 1.00 127.84 442 ASN B O 1
ATOM 11193 N N . GLU B 1 443 ? 155.573 209.538 185.270 1.00 126.22 443 GLU B N 1
ATOM 11194 C CA . GLU B 1 443 ? 155.777 210.387 184.105 1.00 126.22 443 GLU B CA 1
ATOM 11195 C C . GLU B 1 443 ? 156.336 209.635 182.906 1.00 126.22 443 GLU B C 1
ATOM 11196 O O . GLU B 1 443 ? 156.218 210.124 181.777 1.00 126.22 443 GLU B O 1
ATOM 11202 N N . ASN B 1 444 ? 156.934 208.464 183.114 1.00 116.11 444 ASN B N 1
ATOM 11203 C CA . ASN B 1 444 ? 157.492 207.703 182.005 1.00 116.11 444 ASN B CA 1
ATOM 11204 C C . ASN B 1 444 ? 156.414 206.843 181.358 1.00 116.11 444 ASN B C 1
ATOM 11205 O O . ASN B 1 444 ? 156.541 205.616 181.300 1.00 116.11 444 ASN B O 1
ATOM 11210 N N . LYS B 1 445 ? 155.349 207.479 180.872 1.00 118.63 445 LYS B N 1
ATOM 11211 C CA . LYS B 1 445 ? 154.260 206.770 180.212 1.00 118.63 445 LYS B CA 1
ATOM 11212 C C . LYS B 1 445 ? 154.538 206.565 178.727 1.00 118.63 445 LYS B C 1
ATOM 11213 O O . LYS B 1 445 ? 154.119 205.559 178.146 1.00 118.63 445 LYS B O 1
ATOM 11219 N N . TRP B 1 446 ? 155.240 207.513 178.105 1.00 110.11 446 TRP B N 1
ATOM 11220 C CA . TRP B 1 446 ? 155.545 207.420 176.682 1.00 110.11 446 TRP B CA 1
ATOM 11221 C C . TRP B 1 446 ? 156.474 206.252 176.377 1.00 110.11 446 TRP B C 1
ATOM 11222 O O . TRP B 1 446 ? 156.564 205.796 175.232 1.00 110.11 446 TRP B O 1
ATOM 11233 N N . ALA B 1 447 ? 157.181 205.761 177.395 1.00 103.85 447 ALA B N 1
ATOM 11234 C CA . ALA B 1 447 ? 158.176 204.710 177.223 1.00 103.85 447 ALA B CA 1
ATOM 11235 C C . ALA B 1 447 ? 157.577 203.456 176.600 1.00 103.85 447 ALA B C 1
ATOM 11236 O O . ALA B 1 447 ? 158.208 202.822 175.747 1.00 103.85 447 ALA B O 1
ATOM 11238 N N . ARG B 1 448 ? 156.367 203.084 177.017 1.00 108.46 448 ARG B N 1
ATOM 11239 C CA . ARG B 1 448 ? 155.715 201.901 176.468 1.00 108.46 448 ARG B CA 1
ATOM 11240 C C . ARG B 1 448 ? 155.398 202.060 174.986 1.00 108.46 448 ARG B C 1
ATOM 11241 O O . ARG B 1 448 ? 155.347 201.069 174.252 1.00 108.46 448 ARG B O 1
ATOM 11249 N N . GLU B 1 449 ? 155.183 203.295 174.532 1.00 99.39 449 GLU B N 1
ATOM 11250 C CA . GLU B 1 449 ? 154.743 203.538 173.166 1.00 99.39 449 GLU B CA 1
ATOM 11251 C C . GLU B 1 449 ? 155.728 204.339 172.326 1.00 99.39 449 GLU B C 1
ATOM 11252 O O . GLU B 1 449 ? 155.449 204.585 171.147 1.00 99.39 449 GLU B O 1
ATOM 11258 N N . TYR B 1 450 ? 156.867 204.755 172.884 1.00 93.76 450 TYR B N 1
ATOM 11259 C CA . TYR B 1 450 ? 157.849 205.505 172.109 1.00 93.76 450 TYR B CA 1
ATOM 11260 C C . TYR B 1 450 ? 159.276 205.081 172.436 1.00 93.76 450 TYR B C 1
ATOM 11261 O O . TYR B 1 450 ? 160.206 205.884 172.313 1.00 93.76 450 TYR B O 1
ATOM 11270 N N . LEU B 1 451 ? 159.472 203.830 172.847 1.00 84.14 451 LEU B N 1
ATOM 11271 C CA . LEU B 1 451 ? 160.811 203.353 173.182 1.00 84.14 451 LEU B CA 1
ATOM 11272 C C . LEU B 1 451 ? 160.832 201.842 173.000 1.00 84.14 451 LEU B C 1
ATOM 11273 O O . LEU B 1 451 ? 160.132 201.126 173.721 1.00 84.14 451 LEU B O 1
ATOM 11278 N N . TYR B 1 452 ? 161.630 201.367 172.053 1.00 79.32 452 TYR B N 1
ATOM 11279 C CA . TYR B 1 452 ? 161.737 199.951 171.737 1.00 79.32 452 TYR B CA 1
ATOM 11280 C C . TYR B 1 452 ? 163.152 199.460 172.034 1.00 79.32 452 TYR B C 1
ATOM 11281 O O . TYR B 1 452 ? 164.026 200.225 172.447 1.00 79.32 452 TYR B O 1
ATOM 11290 N N . GLY B 1 453 ? 163.371 198.165 171.817 1.00 79.42 453 GLY B N 1
ATOM 11291 C CA . GLY B 1 453 ? 164.666 197.560 172.067 1.00 79.42 453 GLY B CA 1
ATOM 11292 C C . GLY B 1 453 ? 164.657 196.054 171.906 1.00 79.42 453 GLY B C 1
ATOM 11293 O O . GLY B 1 453 ? 163.641 195.405 172.173 1.00 79.42 453 GLY B O 1
ATOM 11294 N N . CYS B 1 454 ? 165.778 195.483 171.473 1.00 84.23 454 CYS B N 1
ATOM 11295 C CA . CYS B 1 454 ? 165.887 194.053 171.221 1.00 84.23 454 CYS B CA 1
ATOM 11296 C C . CYS B 1 454 ? 167.097 193.476 171.943 1.00 84.23 454 CYS B C 1
ATOM 11297 O O . CYS B 1 454 ? 168.154 194.111 172.011 1.00 84.23 454 CYS B O 1
ATOM 11300 N N . GLU B 1 455 ? 166.933 192.268 172.479 1.00 93.07 455 GLU B N 1
ATOM 11301 C CA . GLU B 1 455 ? 167.997 191.545 173.158 1.00 93.07 455 GLU B CA 1
ATOM 11302 C C . GLU B 1 455 ? 167.791 190.053 172.942 1.00 93.07 455 GLU B C 1
ATOM 11303 O O . GLU B 1 455 ? 166.658 189.569 172.935 1.00 93.07 455 GLU B O 1
ATOM 11309 N N . ILE B 1 456 ? 168.895 189.323 172.767 1.00 95.53 456 ILE B N 1
ATOM 11310 C CA . ILE B 1 456 ? 168.818 187.900 172.445 1.00 95.53 456 ILE B CA 1
ATOM 11311 C C . ILE B 1 456 ? 168.938 186.999 173.668 1.00 95.53 456 ILE B C 1
ATOM 11312 O O . ILE B 1 456 ? 168.512 185.834 173.605 1.00 95.53 456 ILE B O 1
ATOM 11317 N N . ASN B 1 457 ? 169.488 187.489 174.775 1.00 102.25 457 ASN B N 1
ATOM 11318 C CA . ASN B 1 457 ? 169.661 186.688 175.980 1.00 102.25 457 ASN B CA 1
ATOM 11319 C C . ASN B 1 457 ? 168.489 186.948 176.917 1.00 102.25 457 ASN B C 1
ATOM 11320 O O . ASN B 1 457 ? 168.202 188.102 177.251 1.00 102.25 457 ASN B O 1
ATOM 11325 N N . PHE B 1 458 ? 167.815 185.873 177.334 1.00 105.05 458 PHE B N 1
ATOM 11326 C CA . PHE B 1 458 ? 166.625 186.027 178.164 1.00 105.05 458 PHE B CA 1
ATOM 11327 C C . PHE B 1 458 ? 166.961 186.651 179.512 1.00 105.05 458 PHE B C 1
ATOM 11328 O O . PHE B 1 458 ? 166.204 187.485 180.021 1.00 105.05 458 PHE B O 1
ATOM 11336 N N . ASP B 1 459 ? 168.084 186.252 180.114 1.00 108.40 459 ASP B N 1
ATOM 11337 C CA . ASP B 1 459 ? 168.497 186.870 181.370 1.00 108.40 459 ASP B CA 1
ATOM 11338 C C . ASP B 1 459 ? 168.754 188.360 181.186 1.00 108.40 459 ASP B C 1
ATOM 11339 O O . ASP B 1 459 ? 168.334 189.179 182.013 1.00 108.40 459 ASP B O 1
ATOM 11344 N N . LEU B 1 460 ? 169.430 188.729 180.097 1.00 99.92 460 LEU B N 1
ATOM 11345 C CA . LEU B 1 460 ? 169.663 190.141 179.816 1.00 99.92 460 LEU B CA 1
ATOM 11346 C C . LEU B 1 460 ? 168.354 190.873 179.558 1.00 99.92 460 LEU B C 1
ATOM 11347 O O . LEU B 1 460 ? 168.185 192.020 179.981 1.00 99.92 460 LEU B O 1
ATOM 11352 N N . GLY B 1 461 ? 167.417 190.229 178.861 1.00 97.22 461 GLY B N 1
ATOM 11353 C CA . GLY B 1 461 ? 166.126 190.858 178.628 1.00 97.22 461 GLY B CA 1
ATOM 11354 C C . GLY B 1 461 ? 165.359 191.110 179.912 1.00 97.22 461 GLY B C 1
ATOM 11355 O O . GLY B 1 461 ? 164.780 192.184 180.101 1.00 97.22 461 GLY B O 1
ATOM 11356 N N . THR B 1 462 ? 165.344 190.125 180.812 1.00 97.77 462 THR B N 1
ATOM 11357 C CA . THR B 1 462 ? 164.672 190.307 182.095 1.00 97.77 462 THR B CA 1
ATOM 11358 C C . THR B 1 462 ? 165.348 191.391 182.922 1.00 97.77 462 THR B C 1
ATOM 11359 O O . THR B 1 462 ? 164.671 192.199 183.567 1.00 97.77 462 THR B O 1
ATOM 11363 N N . ALA B 1 463 ? 166.684 191.425 182.920 1.00 97.90 463 ALA B N 1
ATOM 11364 C CA . ALA B 1 463 ? 167.389 192.478 183.646 1.00 97.90 463 ALA B CA 1
ATOM 11365 C C . ALA B 1 463 ? 167.069 193.851 183.069 1.00 97.90 463 ALA B C 1
ATOM 11366 O O . ALA B 1 463 ? 166.862 194.816 183.814 1.00 97.90 463 ALA B O 1
ATOM 11368 N N . SER B 1 464 ? 167.013 193.954 181.740 1.00 98.36 464 SER B N 1
ATOM 11369 C CA . SER B 1 464 ? 166.679 195.223 181.106 1.00 98.36 464 SER B CA 1
ATOM 11370 C C . SER B 1 464 ? 165.263 195.658 181.458 1.00 98.36 464 SER B C 1
ATOM 11371 O O . SER B 1 464 ? 165.021 196.837 181.736 1.00 98.36 464 SER B O 1
ATOM 11374 N N . LYS B 1 465 ? 164.315 194.719 181.460 1.00 97.22 465 LYS B N 1
ATOM 11375 C CA . LYS B 1 465 ? 162.940 195.059 181.816 1.00 97.22 465 LYS B CA 1
ATOM 11376 C C . LYS B 1 465 ? 162.832 195.473 183.281 1.00 97.22 465 LYS B C 1
ATOM 11377 O O . LYS B 1 465 ? 162.066 196.386 183.623 1.00 97.22 465 LYS B O 1
ATOM 11383 N N . VAL B 1 466 ? 163.592 194.814 184.158 1.00 98.07 466 VAL B N 1
ATOM 11384 C CA . VAL B 1 466 ? 163.639 195.221 185.559 1.00 98.07 466 VAL B CA 1
ATOM 11385 C C . VAL B 1 466 ? 164.182 196.638 185.676 1.00 98.07 466 VAL B C 1
ATOM 11386 O O . VAL B 1 466 ? 163.685 197.446 186.466 1.00 98.07 466 VAL B O 1
ATOM 11390 N N . ASN B 1 467 ? 165.208 196.964 184.889 1.00 102.49 467 ASN B N 1
ATOM 11391 C CA . ASN B 1 467 ? 165.722 198.331 184.884 1.00 102.49 467 ASN B CA 1
ATOM 11392 C C . ASN B 1 467 ? 164.665 199.324 184.409 1.00 102.49 467 ASN B C 1
ATOM 11393 O O . ASN B 1 467 ? 164.518 200.411 184.985 1.00 102.49 467 ASN B O 1
ATOM 11398 N N . MET B 1 468 ? 163.920 198.969 183.358 1.00 106.04 468 MET B N 1
ATOM 11399 C CA . MET B 1 468 ? 162.886 199.870 182.852 1.00 106.04 468 MET B CA 1
ATOM 11400 C C . MET B 1 468 ? 161.834 200.145 183.919 1.00 106.04 468 MET B C 1
ATOM 11401 O O . MET B 1 468 ? 161.458 201.299 184.152 1.00 106.04 468 MET B O 1
ATOM 11406 N N . ILE B 1 469 ? 161.353 199.094 184.590 1.00 103.19 469 ILE B N 1
ATOM 11407 C CA . ILE B 1 469 ? 160.345 199.310 185.624 1.00 103.19 469 ILE B CA 1
ATOM 11408 C C . ILE B 1 469 ? 160.938 199.980 186.855 1.00 103.19 469 ILE B C 1
ATOM 11409 O O . ILE B 1 469 ? 160.204 200.611 187.624 1.00 103.19 469 ILE B O 1
ATOM 11414 N N . LEU B 1 470 ? 162.247 199.850 187.074 1.00 101.95 470 LEU B N 1
ATOM 11415 C CA . LEU B 1 470 ? 162.900 200.620 188.126 1.00 101.95 470 LEU B CA 1
ATOM 11416 C C . LEU B 1 470 ? 162.878 202.107 187.806 1.00 101.95 470 LEU B C 1
ATOM 11417 O O . LEU B 1 470 ? 162.659 202.937 188.697 1.00 101.95 470 LEU B O 1
ATOM 11422 N N . HIS B 1 471 ? 163.099 202.464 186.541 1.00 104.20 471 HIS B N 1
ATOM 11423 C CA . HIS B 1 471 ? 163.194 203.860 186.128 1.00 104.20 471 HIS B CA 1
ATOM 11424 C C . HIS B 1 471 ? 161.858 204.425 185.654 1.00 104.20 471 HIS B C 1
ATOM 11425 O O . HIS B 1 471 ? 161.832 205.404 184.901 1.00 104.20 471 HIS B O 1
ATOM 11432 N N . GLY B 1 472 ? 160.746 203.833 186.082 1.00 109.16 472 GLY B N 1
ATOM 11433 C CA . GLY B 1 472 ? 159.441 204.384 185.771 1.00 109.16 472 GLY B CA 1
ATOM 11434 C C . GLY B 1 472 ? 158.662 203.614 184.724 1.00 109.16 472 GLY B C 1
ATOM 11435 O O . GLY B 1 472 ? 157.887 204.207 183.968 1.00 109.16 472 GLY B O 1
ATOM 11436 N N . ASP B 1 473 ? 158.871 202.297 184.667 1.00 117.58 473 ASP B N 1
ATOM 11437 C CA . ASP B 1 473 ? 158.183 201.408 183.734 1.00 117.58 473 ASP B CA 1
ATOM 11438 C C . ASP B 1 473 ? 158.562 201.704 182.287 1.00 117.58 473 ASP B C 1
ATOM 11439 O O . ASP B 1 473 ? 159.273 202.674 182.005 1.00 117.58 473 ASP B O 1
ATOM 11444 N N . GLY B 1 474 ? 158.096 200.866 181.366 1.00 109.72 474 GLY B N 1
ATOM 11445 C CA . GLY B 1 474 ? 158.458 200.991 179.969 1.00 109.72 474 GLY B CA 1
ATOM 11446 C C . GLY B 1 474 ? 158.957 199.682 179.398 1.00 109.72 474 GLY B C 1
ATOM 11447 O O . GLY B 1 474 ? 159.515 199.641 178.298 1.00 109.72 474 GLY B O 1
ATOM 11448 N N . SER B 1 475 ? 158.759 198.603 180.148 1.00 108.41 475 SER B N 1
ATOM 11449 C CA . SER B 1 475 ? 159.252 197.281 179.764 1.00 108.41 475 SER B CA 1
ATOM 11450 C C . SER B 1 475 ? 158.175 196.501 179.013 1.00 108.41 475 SER B C 1
ATOM 11451 O O . SER B 1 475 ? 157.783 195.397 179.391 1.00 108.41 475 SER B O 1
ATOM 11454 N N . ALA B 1 476 ? 157.698 197.096 177.927 1.00 98.74 476 ALA B N 1
ATOM 11455 C CA . ALA B 1 476 ? 156.729 196.448 177.057 1.00 98.74 476 ALA B CA 1
ATOM 11456 C C . ALA B 1 476 ? 157.257 196.179 175.660 1.00 98.74 476 ALA B C 1
ATOM 11457 O O . ALA B 1 476 ? 156.810 195.224 175.023 1.00 98.74 476 ALA B O 1
ATOM 11459 N N . ASN B 1 477 ? 158.199 196.982 175.175 1.00 89.57 477 ASN B N 1
ATOM 11460 C CA . ASN B 1 477 ? 158.749 196.834 173.837 1.00 89.57 477 ASN B CA 1
ATOM 11461 C C . ASN B 1 477 ? 160.100 196.133 173.821 1.00 89.57 477 ASN B C 1
ATOM 11462 O O . ASN B 1 477 ? 160.725 196.049 172.761 1.00 89.57 477 ASN B O 1
ATOM 11467 N N . ILE B 1 478 ? 160.567 195.637 174.963 1.00 85.54 478 ILE B N 1
ATOM 11468 C CA . ILE B 1 478 ? 161.835 194.918 175.025 1.00 85.54 478 ILE B CA 1
ATOM 11469 C C . ILE B 1 478 ? 161.605 193.516 174.472 1.00 85.54 478 ILE B C 1
ATOM 11470 O O . ILE B 1 478 ? 161.104 192.635 175.176 1.00 85.54 478 ILE B O 1
ATOM 11475 N N . PHE B 1 479 ? 161.967 193.306 173.211 1.00 86.97 479 PHE B N 1
ATOM 11476 C CA . PHE B 1 479 ? 161.804 192.011 172.567 1.00 86.97 479 PHE B CA 1
ATOM 11477 C C . PHE B 1 479 ? 162.972 191.108 172.935 1.00 86.97 479 PHE B C 1
ATOM 11478 O O . PHE B 1 479 ? 164.135 191.502 172.809 1.00 86.97 479 PHE B O 1
ATOM 11486 N N . VAL B 1 480 ? 162.656 189.897 173.389 1.00 87.50 480 VAL B N 1
ATOM 11487 C CA . VAL B 1 480 ? 163.667 188.972 173.885 1.00 87.50 480 VAL B CA 1
ATOM 11488 C C . VAL B 1 480 ? 164.151 188.096 172.734 1.00 87.50 480 VAL B C 1
ATOM 11489 O O . VAL B 1 480 ? 164.895 187.130 172.937 1.00 87.50 480 VAL B O 1
ATOM 11493 N N . GLN B 1 481 ? 163.753 188.443 171.516 1.00 90.50 481 GLN B N 1
ATOM 11494 C CA . GLN B 1 481 ? 164.145 187.704 170.327 1.00 90.50 481 GLN B CA 1
ATOM 11495 C C . GLN B 1 481 ? 165.429 188.278 169.735 1.00 90.50 481 GLN B C 1
ATOM 11496 O O . GLN B 1 481 ? 165.966 189.286 170.199 1.00 90.50 481 GLN B O 1
ATOM 11502 N N . ASP B 1 482 ? 165.919 187.613 168.692 1.00 92.52 482 ASP B N 1
ATOM 11503 C CA . ASP B 1 482 ? 167.130 188.049 168.015 1.00 92.52 482 ASP B CA 1
ATOM 11504 C C . ASP B 1 482 ? 166.902 189.392 167.326 1.00 92.52 482 ASP B C 1
ATOM 11505 O O . ASP B 1 482 ? 165.785 189.746 166.944 1.00 92.52 482 ASP B O 1
ATOM 11510 N N . GLY B 1 483 ? 167.987 190.145 167.171 1.00 88.52 483 GLY B N 1
ATOM 11511 C CA . GLY B 1 483 ? 167.942 191.454 166.560 1.00 88.52 483 GLY B CA 1
ATOM 11512 C C . GLY B 1 483 ? 168.055 191.490 165.054 1.00 88.52 483 GLY B C 1
ATOM 11513 O O . GLY B 1 483 ? 167.894 192.562 164.463 1.00 88.52 483 GLY B O 1
ATOM 11514 N N . LEU B 1 484 ? 168.323 190.356 164.407 1.00 88.56 484 LEU B N 1
ATOM 11515 C CA . LEU B 1 484 ? 168.474 190.334 162.957 1.00 88.56 484 LEU B CA 1
ATOM 11516 C C . LEU B 1 484 ? 167.459 189.402 162.305 1.00 88.56 484 LEU B C 1
ATOM 11517 O O . LEU B 1 484 ? 167.652 188.960 161.168 1.00 88.56 484 LEU B O 1
ATOM 11522 N N . LEU B 1 485 ? 166.369 189.121 163.003 1.00 83.85 485 LEU B N 1
ATOM 11523 C CA . LEU B 1 485 ? 165.299 188.277 162.503 1.00 83.85 485 LEU B CA 1
ATOM 11524 C C . LEU B 1 485 ? 164.366 189.074 161.600 1.00 83.85 485 LEU B C 1
ATOM 11525 O O . LEU B 1 485 ? 164.364 190.309 161.629 1.00 83.85 485 LEU B O 1
ATOM 11530 N N . PRO B 1 486 ? 163.577 188.401 160.764 1.00 82.97 486 PRO B N 1
ATOM 11531 C CA . PRO B 1 486 ? 162.561 189.111 159.979 1.00 82.97 486 PRO B CA 1
ATOM 11532 C C . PRO B 1 486 ? 161.602 189.873 160.881 1.00 82.97 486 PRO B C 1
ATOM 11533 O O . PRO B 1 486 ? 161.239 189.413 161.966 1.00 82.97 486 PRO B O 1
ATOM 11537 N N . PHE B 1 487 ? 161.191 191.056 160.420 1.00 80.90 487 PHE B N 1
ATOM 11538 C CA . PHE B 1 487 ? 160.446 191.985 161.263 1.00 80.90 487 PHE B CA 1
ATOM 11539 C C . PHE B 1 487 ? 159.086 191.433 161.680 1.00 80.90 487 PHE B C 1
ATOM 11540 O O . PHE B 1 487 ? 158.491 191.892 162.660 1.00 80.90 487 PHE B O 1
ATOM 11548 N N . ARG B 1 488 ? 158.578 190.446 160.944 1.00 85.01 488 ARG B N 1
ATOM 11549 C CA A ARG B 1 488 ? 157.272 189.875 161.247 0.50 85.01 488 ARG B CA 1
ATOM 11550 C CA B ARG B 1 488 ? 157.275 189.863 161.239 0.50 85.01 488 ARG B CA 1
ATOM 11551 C C . ARG B 1 488 ? 157.334 188.960 162.465 1.00 85.01 488 ARG B C 1
ATOM 11552 O O . ARG B 1 488 ? 156.295 188.564 163.001 1.00 85.01 488 ARG B O 1
ATOM 11567 N N . PHE B 1 489 ? 158.542 188.622 162.911 1.00 88.05 489 PHE B N 1
ATOM 11568 C CA . PHE B 1 489 ? 158.705 187.725 164.047 1.00 88.05 489 PHE B CA 1
ATOM 11569 C C . PHE B 1 489 ? 158.572 188.418 165.396 1.00 88.05 489 PHE B C 1
ATOM 11570 O O . PHE B 1 489 ? 158.371 187.736 166.407 1.00 88.05 489 PHE B O 1
ATOM 11578 N N . TYR B 1 490 ? 158.659 189.746 165.440 1.00 88.83 490 TYR B N 1
ATOM 11579 C CA . TYR B 1 490 ? 158.690 190.483 166.704 1.00 88.83 490 TYR B CA 1
ATOM 11580 C C . TYR B 1 490 ? 157.263 190.746 167.169 1.00 88.83 490 TYR B C 1
ATOM 11581 O O . TYR B 1 490 ? 156.790 191.883 167.188 1.00 88.83 490 TYR B O 1
ATOM 11590 N N . VAL B 1 491 ? 156.574 189.682 167.570 1.00 92.81 491 VAL B N 1
ATOM 11591 C CA . VAL B 1 491 ? 155.184 189.760 168.004 1.00 92.81 491 VAL B CA 1
ATOM 11592 C C . VAL B 1 491 ? 155.131 190.374 169.397 1.00 92.81 491 VAL B C 1
ATOM 11593 O O . VAL B 1 491 ? 155.996 190.111 170.242 1.00 92.81 491 VAL B O 1
ATOM 11597 N N . LYS B 1 492 ? 154.125 191.215 169.629 1.00 100.36 492 LYS B N 1
ATOM 11598 C CA . LYS B 1 492 ? 153.952 191.893 170.904 1.00 100.36 492 LYS B CA 1
ATOM 11599 C C . LYS B 1 492 ? 152.463 192.031 171.191 1.00 100.36 492 LYS B C 1
ATOM 11600 O O . LYS B 1 492 ? 151.641 192.126 170.277 1.00 100.36 492 LYS B O 1
ATOM 11606 N N . GLU B 1 493 ? 152.121 192.043 172.478 1.00 109.36 493 GLU B N 1
ATOM 11607 C CA . GLU B 1 493 ? 150.731 192.047 172.930 1.00 109.36 493 GLU B CA 1
ATOM 11608 C C . GLU B 1 493 ? 150.335 193.474 173.303 1.00 109.36 493 GLU B C 1
ATOM 11609 O O . GLU B 1 493 ? 150.302 193.845 174.477 1.00 109.36 493 GLU B O 1
ATOM 11615 N N . THR B 1 494 ? 150.012 194.270 172.282 1.00 104.49 494 THR B N 1
ATOM 11616 C CA . THR B 1 494 ? 149.513 195.630 172.463 1.00 104.49 494 THR B CA 1
ATOM 11617 C C . THR B 1 494 ? 149.046 196.198 171.128 1.00 104.49 494 THR B C 1
ATOM 11618 O O . THR B 1 494 ? 149.208 195.557 170.085 1.00 104.49 494 THR B O 1
ATOM 11622 N N . SER B 1 495 ? 148.464 197.406 171.148 1.00 104.25 495 SER B N 1
ATOM 11623 C CA . SER B 1 495 ? 147.977 197.997 169.900 1.00 104.25 495 SER B CA 1
ATOM 11624 C C . SER B 1 495 ? 149.118 198.502 169.023 1.00 104.25 495 SER B C 1
ATOM 11625 O O . SER B 1 495 ? 149.228 198.056 167.866 1.00 104.25 495 SER B O 1
ATOM 11628 N N . PRO B 1 496 ? 149.999 199.415 169.484 1.00 96.60 496 PRO B N 1
ATOM 11629 C CA . PRO B 1 496 ? 151.067 199.885 168.593 1.00 96.60 496 PRO B CA 1
ATOM 11630 C C . PRO B 1 496 ? 152.270 198.955 168.586 1.00 96.60 496 PRO B C 1
ATOM 11631 O O . PRO B 1 496 ? 152.889 198.710 169.626 1.00 96.60 496 PRO B O 1
ATOM 11635 N N . ASN B 1 497 ? 152.607 198.435 167.410 1.00 90.09 497 ASN B N 1
ATOM 11636 C CA . ASN B 1 497 ? 153.691 197.475 167.224 1.00 90.09 497 ASN B CA 1
ATOM 11637 C C . ASN B 1 497 ? 154.550 197.881 166.035 1.00 90.09 497 ASN B C 1
ATOM 11638 O O . ASN B 1 497 ? 154.802 197.093 165.121 1.00 90.09 497 ASN B O 1
ATOM 11643 N N . TYR B 1 498 ? 154.992 199.141 166.034 1.00 84.65 498 TYR B N 1
ATOM 11644 C CA . TYR B 1 498 ? 155.731 199.754 164.933 1.00 84.65 498 TYR B CA 1
ATOM 11645 C C . TYR B 1 498 ? 156.821 198.861 164.349 1.00 84.65 498 TYR B C 1
ATOM 11646 O O . TYR B 1 498 ? 157.152 198.981 163.165 1.00 84.65 498 TYR B O 1
ATOM 11655 N N . LEU B 1 499 ? 157.387 197.967 165.158 1.00 80.52 499 LEU B N 1
ATOM 11656 C CA . LEU B 1 499 ? 158.441 197.068 164.688 1.00 80.52 499 LEU B CA 1
ATOM 11657 C C . LEU B 1 499 ? 157.797 195.793 164.130 1.00 80.52 499 LEU B C 1
ATOM 11658 O O . LEU B 1 499 ? 158.122 194.660 164.492 1.00 80.52 499 LEU B O 1
ATOM 11663 N N . GLU B 1 500 ? 156.832 196.007 163.235 1.00 89.53 500 GLU B N 1
ATOM 11664 C CA . GLU B 1 500 ? 156.220 194.919 162.480 1.00 89.53 500 GLU B CA 1
ATOM 11665 C C . GLU B 1 500 ? 156.081 195.251 161.001 1.00 89.53 500 GLU B C 1
ATOM 11666 O O . GLU B 1 500 ? 156.080 194.349 160.158 1.00 89.53 500 GLU B O 1
ATOM 11672 N N . THR B 1 501 ? 155.962 196.534 160.675 1.00 94.28 501 THR B N 1
ATOM 11673 C CA . THR B 1 501 ? 155.777 196.919 159.284 1.00 94.28 501 THR B CA 1
ATOM 11674 C C . THR B 1 501 ? 157.056 196.671 158.496 1.00 94.28 501 THR B C 1
ATOM 11675 O O . THR B 1 501 ? 158.147 197.078 158.904 1.00 94.28 501 THR B O 1
ATOM 11679 N N . ALA B 1 502 ? 156.917 195.995 157.359 1.00 93.57 502 ALA B N 1
ATOM 11680 C CA . ALA B 1 502 ? 158.062 195.678 156.521 1.00 93.57 502 ALA B CA 1
ATOM 11681 C C . ALA B 1 502 ? 157.577 195.435 155.101 1.00 93.57 502 ALA B C 1
ATOM 11682 O O . ALA B 1 502 ? 156.658 194.643 154.881 1.00 93.57 502 ALA B O 1
ATOM 11684 N N . SER B 1 503 ? 158.201 196.121 154.148 1.00 94.05 503 SER B N 1
ATOM 11685 C CA . SER B 1 503 ? 157.857 196.000 152.740 1.00 94.05 503 SER B CA 1
ATOM 11686 C C . SER B 1 503 ? 159.140 196.041 151.930 1.00 94.05 503 SER B C 1
ATOM 11687 O O . SER B 1 503 ? 160.135 196.621 152.382 1.00 94.05 503 SER B O 1
ATOM 11690 N N . PRO B 1 504 ? 159.160 195.433 150.744 1.00 94.41 504 PRO B N 1
ATOM 11691 C CA . PRO B 1 504 ? 160.347 195.537 149.890 1.00 94.41 504 PRO B CA 1
ATOM 11692 C C . PRO B 1 504 ? 160.594 196.978 149.471 1.00 94.41 504 PRO B C 1
ATOM 11693 O O . PRO B 1 504 ? 159.664 197.769 149.304 1.00 94.41 504 PRO B O 1
ATOM 11697 N N . ASP B 1 505 ? 161.869 197.313 149.304 1.00 97.86 505 ASP B N 1
ATOM 11698 C CA . ASP B 1 505 ? 162.290 198.660 148.953 1.00 97.86 505 ASP B CA 1
ATOM 11699 C C . ASP B 1 505 ? 162.863 198.674 147.543 1.00 97.86 505 ASP B C 1
ATOM 11700 O O . ASP B 1 505 ? 163.581 197.751 147.145 1.00 97.86 505 ASP B O 1
ATOM 11705 N N . ALA B 1 506 ? 162.535 199.726 146.790 1.00 98.65 506 ALA B N 1
ATOM 11706 C CA . ALA B 1 506 ? 162.973 199.820 145.402 1.00 98.65 506 ALA B CA 1
ATOM 11707 C C . ALA B 1 506 ? 164.493 199.874 145.305 1.00 98.65 506 ALA B C 1
ATOM 11708 O O . ALA B 1 506 ? 165.127 198.970 144.750 1.00 98.65 506 ALA B O 1
ATOM 11710 N N . LEU B 1 507 ? 165.097 200.929 145.845 1.00 87.80 507 LEU B N 1
ATOM 11711 C CA . LEU B 1 507 ? 166.548 201.097 145.768 1.00 87.80 507 LEU B CA 1
ATOM 11712 C C . LEU B 1 507 ? 167.254 200.411 146.933 1.00 87.80 507 LEU B C 1
ATOM 11713 O O . LEU B 1 507 ? 168.105 200.991 147.605 1.00 87.80 507 LEU B O 1
ATOM 11718 N N . TYR B 1 508 ? 166.894 199.153 147.178 1.00 88.59 508 TYR B N 1
ATOM 11719 C CA . TYR B 1 508 ? 167.558 198.349 148.191 1.00 88.59 508 TYR B CA 1
ATOM 11720 C C . TYR B 1 508 ? 167.699 196.887 147.787 1.00 88.59 508 TYR B C 1
ATOM 11721 O O . TYR B 1 508 ? 168.229 196.095 148.572 1.00 88.59 508 TYR B O 1
ATOM 11730 N N . GLY B 1 509 ? 167.280 196.510 146.584 1.00 97.84 509 GLY B N 1
ATOM 11731 C CA . GLY B 1 509 ? 167.275 195.116 146.192 1.00 97.84 509 GLY B CA 1
ATOM 11732 C C . GLY B 1 509 ? 166.007 194.365 146.522 1.00 97.84 509 GLY B C 1
ATOM 11733 O O . GLY B 1 509 ? 166.034 193.129 146.564 1.00 97.84 509 GLY B O 1
ATOM 11734 N N . ASP B 1 510 ? 164.900 195.070 146.765 1.00 101.08 510 ASP B N 1
ATOM 11735 C CA . ASP B 1 510 ? 163.606 194.462 147.079 1.00 101.08 510 ASP B CA 1
ATOM 11736 C C . ASP B 1 510 ? 163.699 193.584 148.328 1.00 101.08 510 ASP B C 1
ATOM 11737 O O . ASP B 1 510 ? 163.508 192.367 148.289 1.00 101.08 510 ASP B O 1
ATOM 11742 N N . LYS B 1 511 ? 164.001 194.233 149.450 1.00 93.25 511 LYS B N 1
ATOM 11743 C CA . LYS B 1 511 ? 164.115 193.567 150.737 1.00 93.25 511 LYS B CA 1
ATOM 11744 C C . LYS B 1 511 ? 163.383 194.385 151.793 1.00 93.25 511 LYS B C 1
ATOM 11745 O O . LYS B 1 511 ? 163.119 195.577 151.612 1.00 93.25 511 LYS B O 1
ATOM 11751 N N . GLU B 1 512 ? 163.051 193.724 152.900 1.00 93.98 512 GLU B N 1
ATOM 11752 C CA . GLU B 1 512 ? 162.217 194.338 153.927 1.00 93.98 512 GLU B CA 1
ATOM 11753 C C . GLU B 1 512 ? 162.910 195.547 154.545 1.00 93.98 512 GLU B C 1
ATOM 11754 O O . GLU B 1 512 ? 164.100 195.499 154.870 1.00 93.98 512 GLU B O 1
ATOM 11760 N N . VAL B 1 513 ? 162.157 196.635 154.707 1.00 91.36 513 VAL B N 1
ATOM 11761 C CA . VAL B 1 513 ? 162.664 197.873 155.293 1.00 91.36 513 VAL B CA 1
ATOM 11762 C C . VAL B 1 513 ? 161.600 198.430 156.229 1.00 91.36 513 VAL B C 1
ATOM 11763 O O . VAL B 1 513 ? 160.500 198.777 155.784 1.00 91.36 513 VAL B O 1
ATOM 11767 N N . ASN B 1 514 ? 161.921 198.514 157.521 1.00 85.72 514 ASN B N 1
ATOM 11768 C CA . ASN B 1 514 ? 161.018 199.086 158.521 1.00 85.72 514 ASN B CA 1
ATOM 11769 C C . ASN B 1 514 ? 161.469 200.517 158.808 1.00 85.72 514 ASN B C 1
ATOM 11770 O O . ASN B 1 514 ? 162.133 200.806 159.802 1.00 85.72 514 ASN B O 1
ATOM 11775 N N . GLY B 1 515 ? 161.092 201.426 157.913 1.00 86.44 515 GLY B N 1
ATOM 11776 C CA . GLY B 1 515 ? 161.527 202.805 158.019 1.00 86.44 515 GLY B CA 1
ATOM 11777 C C . GLY B 1 515 ? 160.630 203.694 158.856 1.00 86.44 515 GLY B C 1
ATOM 11778 O O . GLY B 1 515 ? 159.896 204.525 158.311 1.00 86.44 515 GLY B O 1
ATOM 11779 N N . LYS B 1 516 ? 160.672 203.534 160.179 1.00 82.80 516 LYS B N 1
ATOM 11780 C CA . LYS B 1 516 ? 159.882 204.385 161.063 1.00 82.80 516 LYS B CA 1
ATOM 11781 C C . LYS B 1 516 ? 160.709 204.955 162.210 1.00 82.80 516 LYS B C 1
ATOM 11782 O O . LYS B 1 516 ? 160.415 206.047 162.706 1.00 82.80 516 LYS B O 1
ATOM 11788 N N . PHE B 1 517 ? 161.739 204.231 162.640 1.00 74.52 517 PHE B N 1
ATOM 11789 C CA . PHE B 1 517 ? 162.550 204.684 163.760 1.00 74.52 517 PHE B CA 1
ATOM 11790 C C . PHE B 1 517 ? 163.439 205.855 163.347 1.00 74.52 517 PHE B C 1
ATOM 11791 O O . PHE B 1 517 ? 163.717 206.075 162.165 1.00 74.52 517 PHE B O 1
ATOM 11799 N N . ASP B 1 518 ? 163.885 206.615 164.344 1.00 79.97 518 ASP B N 1
ATOM 11800 C CA . ASP B 1 518 ? 164.591 207.868 164.092 1.00 79.97 518 ASP B CA 1
ATOM 11801 C C . ASP B 1 518 ? 165.948 207.962 164.773 1.00 79.97 518 ASP B C 1
ATOM 11802 O O . ASP B 1 518 ? 166.869 208.555 164.208 1.00 79.97 518 ASP B O 1
ATOM 11807 N N . VAL B 1 519 ? 166.097 207.398 165.970 1.00 74.23 519 VAL B N 1
ATOM 11808 C CA . VAL B 1 519 ? 167.223 207.725 166.840 1.00 74.23 519 VAL B CA 1
ATOM 11809 C C . VAL B 1 519 ? 167.983 206.426 167.110 1.00 74.23 519 VAL B C 1
ATOM 11810 O O . VAL B 1 519 ? 168.434 206.160 168.229 1.00 74.23 519 VAL B O 1
ATOM 11814 N N . VAL B 1 520 ? 168.072 205.575 166.089 1.00 69.41 520 VAL B N 1
ATOM 11815 C CA . VAL B 1 520 ? 168.689 204.258 166.214 1.00 69.41 520 VAL B CA 1
ATOM 11816 C C . VAL B 1 520 ? 170.082 204.378 166.822 1.00 69.41 520 VAL B C 1
ATOM 11817 O O . VAL B 1 520 ? 170.975 205.000 166.238 1.00 69.41 520 VAL B O 1
ATOM 11821 N N . VAL B 1 521 ? 170.272 203.780 167.997 1.00 70.60 521 VAL B N 1
ATOM 11822 C CA . VAL B 1 521 ? 171.554 203.775 168.698 1.00 70.60 521 VAL B CA 1
ATOM 11823 C C . VAL B 1 521 ? 171.778 202.383 169.270 1.00 70.60 521 VAL B C 1
ATOM 11824 O O . VAL B 1 521 ? 170.844 201.765 169.791 1.00 70.60 521 VAL B O 1
ATOM 11828 N N . SER B 1 522 ? 173.006 201.885 169.167 1.00 76.02 522 SER B N 1
ATOM 11829 C CA . SER B 1 522 ? 173.330 200.550 169.661 1.00 76.02 522 SER B CA 1
ATOM 11830 C C . SER B 1 522 ? 174.845 200.386 169.687 1.00 76.02 522 SER B C 1
ATOM 11831 O O . SER B 1 522 ? 175.594 201.236 169.196 1.00 76.02 522 SER B O 1
ATOM 11834 N N . ASN B 1 523 ? 175.285 199.272 170.272 1.00 77.72 523 ASN B N 1
ATOM 11835 C CA . ASN B 1 523 ? 176.688 198.861 170.289 1.00 77.72 523 ASN B CA 1
ATOM 11836 C C . ASN B 1 523 ? 176.728 197.412 169.823 1.00 77.72 523 ASN B C 1
ATOM 11837 O O . ASN B 1 523 ? 176.567 196.486 170.629 1.00 77.72 523 ASN B O 1
ATOM 11842 N N . PRO B 1 524 ? 176.922 197.179 168.529 1.00 76.42 524 PRO B N 1
ATOM 11843 C CA . PRO B 1 524 ? 176.860 195.815 167.994 1.00 76.42 524 PRO B CA 1
ATOM 11844 C C . PRO B 1 524 ? 177.907 194.923 168.632 1.00 76.42 524 PRO B C 1
ATOM 11845 O O . PRO B 1 524 ? 179.002 195.387 168.983 1.00 76.42 524 PRO B O 1
ATOM 11849 N N . PRO B 1 525 ? 177.601 193.640 168.826 1.00 81.17 525 PRO B N 1
ATOM 11850 C CA . PRO B 1 525 ? 178.643 192.672 169.201 1.00 81.17 525 PRO B CA 1
ATOM 11851 C C . PRO B 1 525 ? 179.664 192.544 168.081 1.00 81.17 525 PRO B C 1
ATOM 11852 O O . PRO B 1 525 ? 179.303 192.444 166.906 1.00 81.17 525 PRO B O 1
ATOM 11856 N N . PHE B 1 526 ? 180.941 192.548 168.446 1.00 84.38 526 PHE B N 1
ATOM 11857 C CA . PHE B 1 526 ? 182.003 192.494 167.452 1.00 84.38 526 PHE B CA 1
ATOM 11858 C C . PHE B 1 526 ? 182.375 191.046 167.163 1.00 84.38 526 PHE B C 1
ATOM 11859 O O . PHE B 1 526 ? 182.884 190.340 168.040 1.00 84.38 526 PHE B O 1
ATOM 11867 N N . SER B 1 527 ? 182.119 190.611 165.934 1.00 90.68 527 SER B N 1
ATOM 11868 C CA . SER B 1 527 ? 182.498 189.285 165.449 1.00 90.68 527 SER B CA 1
ATOM 11869 C C . SER B 1 527 ? 181.934 188.180 166.342 1.00 90.68 527 SER B C 1
ATOM 11870 O O . SER B 1 527 ? 182.655 187.339 166.878 1.00 90.68 527 SER B O 1
ATOM 11873 N N . VAL B 1 528 ? 180.613 188.196 166.493 1.00 93.27 528 VAL B N 1
ATOM 11874 C CA . VAL B 1 528 ? 179.902 187.151 167.218 1.00 93.27 528 VAL B CA 1
ATOM 11875 C C . VAL B 1 528 ? 179.319 186.179 166.202 1.00 93.27 528 VAL B C 1
ATOM 11876 O O . VAL B 1 528 ? 178.969 186.556 165.077 1.00 93.27 528 VAL B O 1
ATOM 11880 N N . ASP B 1 529 ? 179.238 184.911 166.596 1.00 106.38 529 ASP B N 1
ATOM 11881 C CA . ASP B 1 529 ? 178.765 183.862 165.702 1.00 106.38 529 ASP B CA 1
ATOM 11882 C C . ASP B 1 529 ? 177.242 183.869 165.659 1.00 106.38 529 ASP B C 1
ATOM 11883 O O . ASP B 1 529 ? 176.584 183.766 166.700 1.00 106.38 529 ASP B O 1
ATOM 11888 N N . LEU B 1 530 ? 176.685 183.990 164.458 1.00 104.66 530 LEU B N 1
ATOM 11889 C CA . LEU B 1 530 ? 175.239 183.986 164.296 1.00 104.66 530 LEU B CA 1
ATOM 11890 C C . LEU B 1 530 ? 174.675 182.590 164.541 1.00 104.66 530 LEU B C 1
ATOM 11891 O O . LEU B 1 530 ? 175.346 181.577 164.329 1.00 104.66 530 LEU B O 1
ATOM 11896 N N . ASP B 1 531 ? 173.426 182.547 164.995 1.00 112.99 531 ASP B N 1
ATOM 11897 C CA . ASP B 1 531 ? 172.767 181.275 165.247 1.00 112.99 531 ASP B CA 1
ATOM 11898 C C . ASP B 1 531 ? 172.494 180.546 163.936 1.00 112.99 531 ASP B C 1
ATOM 11899 O O . ASP B 1 531 ? 172.249 181.162 162.895 1.00 112.99 531 ASP B O 1
ATOM 11904 N N . THR B 1 532 ? 172.543 179.212 163.996 1.00 115.47 532 THR B N 1
ATOM 11905 C CA . THR B 1 532 ? 172.344 178.406 162.796 1.00 115.47 532 THR B CA 1
ATOM 11906 C C . THR B 1 532 ? 170.947 178.585 162.217 1.00 115.47 532 THR B C 1
ATOM 11907 O O . THR B 1 532 ? 170.785 178.628 160.992 1.00 115.47 532 THR B O 1
ATOM 11911 N N . GLN B 1 533 ? 169.928 178.681 163.074 1.00 116.50 533 GLN B N 1
ATOM 11912 C CA . GLN B 1 533 ? 168.571 178.904 162.584 1.00 116.50 533 GLN B CA 1
ATOM 11913 C C . GLN B 1 533 ? 168.457 180.249 161.878 1.00 116.50 533 GLN B C 1
ATOM 11914 O O . GLN B 1 533 ? 167.798 180.357 160.838 1.00 116.50 533 GLN B O 1
ATOM 11920 N N . THR B 1 534 ? 169.090 181.287 162.430 1.00 110.96 534 THR B N 1
ATOM 11921 C CA . THR B 1 534 ? 169.051 182.602 161.804 1.00 110.96 534 THR B CA 1
ATOM 11922 C C . THR B 1 534 ? 169.821 182.644 160.492 1.00 110.96 534 THR B C 1
ATOM 11923 O O . THR B 1 534 ? 169.526 183.492 159.644 1.00 110.96 534 THR B O 1
ATOM 11927 N N . GLN B 1 535 ? 170.796 181.749 160.304 1.00 110.27 535 GLN B N 1
ATOM 11928 C CA . GLN B 1 535 ? 171.563 181.727 159.064 1.00 110.27 535 GLN B CA 1
ATOM 11929 C C . GLN B 1 535 ? 170.694 181.435 157.849 1.00 110.27 535 GLN B C 1
ATOM 11930 O O . GLN B 1 535 ? 171.087 181.763 156.725 1.00 110.27 535 GLN B O 1
ATOM 11936 N N . ARG B 1 536 ? 169.530 180.814 158.045 1.00 108.43 536 ARG B N 1
ATOM 11937 C CA . ARG B 1 536 ? 168.617 180.593 156.930 1.00 108.43 536 ARG B CA 1
ATOM 11938 C C . ARG B 1 536 ? 168.051 181.909 156.412 1.00 108.43 536 ARG B C 1
ATOM 11939 O O . ARG B 1 536 ? 167.848 182.071 155.203 1.00 108.43 536 ARG B O 1
ATOM 11947 N N . GLU B 1 537 ? 167.792 182.858 157.309 1.00 105.61 537 GLU B N 1
ATOM 11948 C CA . GLU B 1 537 ? 167.146 184.115 156.958 1.00 105.61 537 GLU B CA 1
ATOM 11949 C C . GLU B 1 537 ? 168.132 185.250 156.711 1.00 105.61 537 GLU B C 1
ATOM 11950 O O . GLU B 1 537 ? 167.704 186.388 156.497 1.00 105.61 537 GLU B O 1
ATOM 11956 N N . VAL B 1 538 ? 169.438 184.977 156.739 1.00 102.01 538 VAL B N 1
ATOM 11957 C CA . VAL B 1 538 ? 170.410 186.022 156.433 1.00 102.01 538 VAL B CA 1
ATOM 11958 C C . VAL B 1 538 ? 170.832 186.016 154.969 1.00 102.01 538 VAL B C 1
ATOM 11959 O O . VAL B 1 538 ? 171.272 187.057 154.460 1.00 102.01 538 VAL B O 1
ATOM 11963 N N . ARG B 1 539 ? 170.713 184.880 154.276 1.00 100.10 539 ARG B N 1
ATOM 11964 C CA . ARG B 1 539 ? 171.027 184.853 152.852 1.00 100.10 539 ARG B CA 1
ATOM 11965 C C . ARG B 1 539 ? 170.084 185.749 152.062 1.00 100.10 539 ARG B C 1
ATOM 11966 O O . ARG B 1 539 ? 170.481 186.328 151.045 1.00 100.10 539 ARG B O 1
ATOM 11974 N N . ASN B 1 540 ? 168.841 185.875 152.512 1.00 97.48 540 ASN B N 1
ATOM 11975 C CA . ASN B 1 540 ? 167.878 186.809 151.956 1.00 97.48 540 ASN B CA 1
ATOM 11976 C C . ASN B 1 540 ? 167.605 187.923 152.959 1.00 97.48 540 ASN B C 1
ATOM 11977 O O . ASN B 1 540 ? 168.052 187.879 154.109 1.00 97.48 540 ASN B O 1
ATOM 11982 N N . ALA B 1 541 ? 166.880 188.941 152.498 1.00 92.42 541 ALA B N 1
ATOM 11983 C CA . ALA B 1 541 ? 166.529 190.132 153.268 1.00 92.42 541 ALA B CA 1
ATOM 11984 C C . ALA B 1 541 ? 167.747 190.946 153.690 1.00 92.42 541 ALA B C 1
ATOM 11985 O O . ALA B 1 541 ? 167.602 191.943 154.407 1.00 92.42 541 ALA B O 1
ATOM 11987 N N . PHE B 1 542 ? 168.945 190.549 153.266 1.00 86.35 542 PHE B N 1
ATOM 11988 C CA . PHE B 1 542 ? 170.166 191.303 153.509 1.00 86.35 542 PHE B CA 1
ATOM 11989 C C . PHE B 1 542 ? 170.930 191.436 152.201 1.00 86.35 542 PHE B C 1
ATOM 11990 O O . PHE B 1 542 ? 171.037 190.468 151.441 1.00 86.35 542 PHE B O 1
ATOM 11998 N N . LEU B 1 543 ? 171.458 192.632 151.944 1.00 85.07 543 LEU B N 1
ATOM 11999 C CA . LEU B 1 543 ? 172.216 192.864 150.720 1.00 85.07 543 LEU B CA 1
ATOM 12000 C C . LEU B 1 543 ? 173.516 192.070 150.731 1.00 85.07 543 LEU B C 1
ATOM 12001 O O . LEU B 1 543 ? 173.744 191.212 149.871 1.00 85.07 543 LEU B O 1
ATOM 12006 N N . PHE B 1 544 ? 174.382 192.343 151.702 1.00 83.07 544 PHE B N 1
ATOM 12007 C CA . PHE B 1 544 ? 175.601 191.560 151.905 1.00 83.07 544 PHE B CA 1
ATOM 12008 C C . PHE B 1 544 ? 175.381 190.458 152.937 1.00 83.07 544 PHE B C 1
ATOM 12009 O O . PHE B 1 544 ? 176.111 190.340 153.919 1.00 83.07 544 PHE B O 1
ATOM 12017 N N . GLY B 1 545 ? 174.357 189.638 152.714 1.00 90.81 545 GLY B N 1
ATOM 12018 C CA . GLY B 1 545 ? 173.996 188.608 153.666 1.00 90.81 545 GLY B CA 1
ATOM 12019 C C . GLY B 1 545 ? 174.720 187.296 153.450 1.00 90.81 545 GLY B C 1
ATOM 12020 O O . GLY B 1 545 ? 174.415 186.296 154.105 1.00 90.81 545 GLY B O 1
ATOM 12021 N N . ASP B 1 546 ? 175.685 187.288 152.532 1.00 97.97 546 ASP B N 1
ATOM 12022 C CA . ASP B 1 546 ? 176.467 186.095 152.237 1.00 97.97 546 ASP B CA 1
ATOM 12023 C C . ASP B 1 546 ? 177.772 186.048 153.021 1.00 97.97 546 AS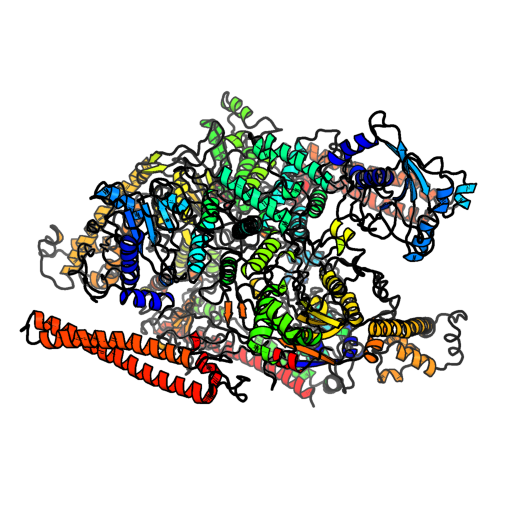P B C 1
ATOM 12024 O O . ASP B 1 546 ? 178.593 185.154 152.786 1.00 97.97 546 ASP B O 1
ATOM 12029 N N . LYS B 1 547 ? 177.983 186.982 153.946 1.00 90.17 547 LYS B N 1
ATOM 12030 C CA . LYS B 1 547 ? 179.203 187.047 154.741 1.00 90.17 547 LYS B CA 1
ATOM 12031 C C . LYS B 1 547 ? 178.824 187.005 156.212 1.00 90.17 547 LYS B C 1
ATOM 12032 O O . LYS B 1 547 ? 178.085 187.872 156.689 1.00 90.17 547 LYS B O 1
ATOM 12038 N N . LYS B 1 548 ? 179.330 186.001 156.929 1.00 95.17 548 LYS B N 1
ATOM 12039 C CA . LYS B 1 548 ? 179.027 185.827 158.350 1.00 95.17 548 LYS B CA 1
ATOM 12040 C C . LYS B 1 548 ? 179.862 186.814 159.167 1.00 95.17 548 LYS B C 1
ATOM 12041 O O . LYS B 1 548 ? 180.846 186.467 159.825 1.00 95.17 548 LYS B O 1
ATOM 12047 N N . ASN B 1 549 ? 179.444 188.076 159.115 1.00 88.98 549 ASN B N 1
ATOM 12048 C CA . ASN B 1 549 ? 180.125 189.167 159.811 1.00 88.98 549 ASN B CA 1
ATOM 12049 C C . ASN B 1 549 ? 179.068 189.937 160.596 1.00 88.98 549 ASN B C 1
ATOM 12050 O O . ASN B 1 549 ? 178.281 190.691 160.016 1.00 88.98 549 ASN B O 1
ATOM 12055 N N . SER B 1 550 ? 179.054 189.745 161.916 1.00 82.59 550 SER B N 1
ATOM 12056 C CA . SER B 1 550 ? 177.952 190.247 162.732 1.00 82.59 550 SER B CA 1
ATOM 12057 C C . SER B 1 550 ? 177.982 191.766 162.856 1.00 82.59 550 SER B C 1
ATOM 12058 O O . SER B 1 550 ? 176.952 192.430 162.692 1.00 82.59 550 SER B O 1
ATOM 12061 N N . GLU B 1 551 ? 179.152 192.339 163.151 1.00 89.20 551 GLU B N 1
ATOM 12062 C CA . GLU B 1 551 ? 179.218 193.773 163.412 1.00 89.20 551 GLU B CA 1
ATOM 12063 C C . GLU B 1 551 ? 178.919 194.605 162.172 1.00 89.20 551 GLU B C 1
ATOM 12064 O O . GLU B 1 551 ? 178.664 195.808 162.295 1.00 89.20 551 GLU B O 1
ATOM 12070 N N . ASN B 1 552 ? 178.943 193.999 160.987 1.00 87.61 552 ASN B N 1
ATOM 12071 C CA . ASN B 1 552 ? 178.590 194.709 159.764 1.00 87.61 552 ASN B CA 1
ATOM 12072 C C . ASN B 1 552 ? 177.153 194.464 159.329 1.00 87.61 552 ASN B C 1
ATOM 12073 O O . ASN B 1 552 ? 176.582 195.295 158.614 1.00 87.61 552 ASN B O 1
ATOM 12078 N N . LEU B 1 553 ? 176.555 193.343 159.739 1.00 79.75 553 LEU B N 1
ATOM 12079 C CA . LEU B 1 553 ? 175.154 193.098 159.416 1.00 79.75 553 LEU B CA 1
ATOM 12080 C C . LEU B 1 553 ? 174.235 194.067 160.147 1.00 79.75 553 LEU B C 1
ATOM 12081 O O . LEU B 1 553 ? 173.205 194.483 159.600 1.00 79.75 553 LEU B O 1
ATOM 12086 N N . PHE B 1 554 ? 174.584 194.437 161.380 1.00 84.26 554 PHE B N 1
ATOM 12087 C CA . PHE B 1 554 ? 173.724 195.333 162.144 1.00 84.26 554 PHE B CA 1
ATOM 12088 C C . PHE B 1 554 ? 173.704 196.735 161.553 1.00 84.26 554 PHE B C 1
ATOM 12089 O O . PHE B 1 554 ? 172.729 197.466 161.731 1.00 84.26 554 PHE B O 1
ATOM 12097 N N . ILE B 1 555 ? 174.758 197.131 160.837 1.00 79.33 555 ILE B N 1
ATOM 12098 C CA . ILE B 1 555 ? 174.712 198.410 160.129 1.00 79.33 555 ILE B CA 1
ATOM 12099 C C . ILE B 1 555 ? 173.622 198.380 159.066 1.00 79.33 555 ILE B C 1
ATOM 12100 O O . ILE B 1 555 ? 172.825 199.322 158.925 1.00 79.33 555 ILE B O 1
ATOM 12105 N N . GLU B 1 556 ? 173.557 197.283 158.312 1.00 82.21 556 GLU B N 1
ATOM 12106 C CA . GLU B 1 556 ? 172.495 197.124 157.329 1.00 82.21 556 GLU B CA 1
ATOM 12107 C C . GLU B 1 556 ? 171.128 197.077 158.000 1.00 82.21 556 GLU B C 1
ATOM 12108 O O . GLU B 1 556 ? 170.162 197.661 157.496 1.00 82.21 556 GLU B O 1
ATOM 12114 N N . ARG B 1 557 ? 171.027 196.389 159.140 1.00 78.41 557 ARG B N 1
ATOM 12115 C CA . ARG B 1 557 ? 169.759 196.357 159.864 1.00 78.41 557 ARG B CA 1
ATOM 12116 C C . ARG B 1 557 ? 169.351 197.756 160.312 1.00 78.41 557 ARG B C 1
ATOM 12117 O O . ARG B 1 557 ? 168.169 198.113 160.256 1.00 78.41 557 ARG B O 1
ATOM 12125 N N . TYR B 1 558 ? 170.317 198.564 160.754 1.00 75.25 558 TYR B N 1
ATOM 12126 C CA . TYR B 1 558 ? 170.031 199.958 161.069 1.00 75.25 558 TYR B CA 1
ATOM 12127 C C . TYR B 1 558 ? 169.455 200.666 159.856 1.00 75.25 558 TYR B C 1
ATOM 12128 O O . TYR B 1 558 ? 168.434 201.355 159.952 1.00 75.25 558 TYR B O 1
ATOM 12137 N N . TYR B 1 559 ? 170.083 200.481 158.691 1.00 79.60 559 TYR B N 1
ATOM 12138 C CA . TYR B 1 559 ? 169.515 201.059 157.476 1.00 79.60 559 TYR B CA 1
ATOM 12139 C C . TYR B 1 559 ? 168.081 200.592 157.263 1.00 79.60 559 TYR B C 1
ATOM 12140 O O . TYR B 1 559 ? 167.231 201.362 156.800 1.00 79.60 559 TYR B O 1
ATOM 12149 N N . GLN B 1 560 ? 167.791 199.336 157.602 1.00 78.54 560 GLN B N 1
ATOM 12150 C CA . GLN B 1 560 ? 166.429 198.829 157.512 1.00 78.54 560 GLN B CA 1
ATOM 12151 C C . GLN B 1 560 ? 165.506 199.423 158.568 1.00 78.54 560 GLN B C 1
ATOM 12152 O O . GLN B 1 560 ? 164.293 199.207 158.492 1.00 78.54 560 GLN B O 1
ATOM 12158 N N . LEU B 1 561 ? 166.041 200.157 159.542 1.00 72.00 561 LEU B N 1
ATOM 12159 C CA . LEU B 1 561 ? 165.260 200.642 160.673 1.00 72.00 561 LEU B CA 1
ATOM 12160 C C . LEU B 1 561 ? 165.062 202.149 160.693 1.00 72.00 561 LEU B C 1
ATOM 12161 O O . LEU B 1 561 ? 163.983 202.610 161.069 1.00 72.00 561 LEU B O 1
ATOM 12166 N N . LEU B 1 562 ? 166.066 202.938 160.313 1.00 74.34 562 LEU B N 1
ATOM 12167 C CA . LEU B 1 562 ? 165.912 204.387 160.348 1.00 74.34 562 LEU B CA 1
ATOM 12168 C C . LEU B 1 562 ? 164.853 204.853 159.356 1.00 74.34 562 LEU B C 1
ATOM 12169 O O . LEU B 1 562 ? 164.660 204.265 158.290 1.00 74.34 562 LEU B O 1
ATOM 12174 N N . LYS B 1 563 ? 164.161 205.926 159.727 1.00 78.43 563 LYS B N 1
ATOM 12175 C CA . LYS B 1 563 ? 163.284 206.620 158.802 1.00 78.43 563 LYS B CA 1
ATOM 12176 C C . LYS B 1 563 ? 164.124 207.362 157.763 1.00 78.43 563 LYS B C 1
ATOM 12177 O O . LYS B 1 563 ? 165.337 207.531 157.911 1.00 78.43 563 LYS B O 1
ATOM 12183 N N . GLU B 1 564 ? 163.467 207.816 156.696 1.00 85.88 564 GLU B N 1
ATOM 12184 C CA . GLU B 1 564 ? 164.149 208.564 155.640 1.00 85.88 564 GLU B CA 1
ATOM 12185 C C . GLU B 1 564 ? 164.479 209.952 156.182 1.00 85.88 564 GLU B C 1
ATOM 12186 O O . GLU B 1 564 ? 163.809 210.948 155.900 1.00 85.88 564 GLU B O 1
ATOM 12192 N N . GLY B 1 565 ? 165.540 210.009 156.982 1.00 78.89 565 GLY B N 1
ATOM 12193 C CA . GLY B 1 565 ? 165.937 211.236 157.642 1.00 78.89 565 GLY B CA 1
ATOM 12194 C C . GLY B 1 565 ? 166.327 211.013 159.088 1.00 78.89 565 GLY B C 1
ATOM 12195 O O . GLY B 1 565 ? 166.682 211.959 159.797 1.00 78.89 565 GLY B O 1
ATOM 12196 N N . GLY B 1 566 ? 166.265 209.763 159.536 1.00 74.45 566 GLY B N 1
ATOM 12197 C CA . GLY B 1 566 ? 166.592 209.442 160.908 1.00 74.45 566 GLY B CA 1
ATOM 12198 C C . GLY B 1 566 ? 168.076 209.560 161.194 1.00 74.45 566 GLY B C 1
ATOM 12199 O O . GLY B 1 566 ? 168.915 209.681 160.302 1.00 74.45 566 GLY B O 1
ATOM 12200 N N . ARG B 1 567 ? 168.401 209.514 162.482 1.00 76.06 567 ARG B N 1
ATOM 12201 C CA . ARG B 1 567 ? 169.761 209.708 162.957 1.00 76.06 567 ARG B CA 1
ATOM 12202 C C . ARG B 1 567 ? 170.314 208.407 163.525 1.00 76.06 567 ARG B C 1
ATOM 12203 O O . ARG B 1 567 ? 169.585 207.607 164.117 1.00 76.06 567 ARG B O 1
ATOM 12211 N N . LEU B 1 568 ? 171.617 208.207 163.337 1.00 69.01 568 LEU B N 1
ATOM 12212 C CA . LEU B 1 568 ? 172.282 206.963 163.705 1.00 69.01 568 LEU B CA 1
ATOM 12213 C C . LEU B 1 568 ? 173.577 207.279 164.433 1.00 69.01 568 LEU B C 1
ATOM 12214 O O . LEU B 1 568 ? 174.525 207.782 163.822 1.00 69.01 568 LEU B O 1
ATOM 12219 N N . GLY B 1 569 ? 173.617 206.978 165.728 1.00 65.47 569 GLY B N 1
ATOM 12220 C CA . GLY B 1 569 ? 174.841 207.063 166.498 1.00 65.47 569 GLY B CA 1
ATOM 12221 C C . GLY B 1 569 ? 175.228 205.699 167.028 1.00 65.47 569 GLY B C 1
ATOM 12222 O O . GLY B 1 569 ? 174.531 205.141 167.879 1.00 65.47 569 GLY B O 1
ATOM 12223 N N . VAL B 1 570 ? 176.335 205.149 166.535 1.00 66.56 570 VAL B N 1
ATOM 12224 C CA . VAL B 1 570 ? 176.679 203.755 166.787 1.00 66.56 570 VAL B CA 1
ATOM 12225 C C . VAL B 1 570 ? 178.138 203.662 167.215 1.00 66.56 570 VAL B C 1
ATOM 12226 O O . VAL B 1 570 ? 178.949 204.544 166.923 1.00 66.56 570 VAL B O 1
ATOM 12230 N N . VAL B 1 571 ? 178.464 202.593 167.934 1.00 69.77 571 VAL B N 1
ATOM 12231 C CA . VAL B 1 571 ? 179.832 202.299 168.344 1.00 69.77 571 VAL B CA 1
ATOM 12232 C C . VAL B 1 571 ? 180.331 201.156 167.471 1.00 69.77 571 VAL B C 1
ATOM 12233 O O . VAL B 1 571 ? 179.726 200.079 167.439 1.00 69.77 571 VAL B O 1
ATOM 12237 N N . LEU B 1 572 ? 181.435 201.376 166.759 1.00 69.90 572 LEU B N 1
ATOM 12238 C CA . LEU B 1 572 ? 181.963 200.359 165.867 1.00 69.90 572 LEU B CA 1
ATOM 12239 C C . LEU B 1 572 ? 183.452 200.148 166.113 1.00 69.90 572 LEU B C 1
ATOM 12240 O O . LEU B 1 572 ? 184.155 201.076 166.527 1.00 69.90 572 LEU B O 1
ATOM 12245 N N . PRO B 1 573 ? 183.965 198.946 165.861 1.00 80.19 573 PRO B N 1
ATOM 12246 C CA . PRO B 1 573 ? 185.405 198.726 166.008 1.00 80.19 573 PRO B CA 1
ATOM 12247 C C . PRO B 1 573 ? 186.176 199.495 164.951 1.00 80.19 573 PRO B C 1
ATOM 12248 O O . PRO B 1 573 ? 185.666 199.791 163.868 1.00 80.19 573 PRO B O 1
ATOM 12252 N N . GLU B 1 574 ? 187.424 199.827 165.282 1.00 87.96 574 GLU B N 1
ATOM 12253 C CA . GLU B 1 574 ? 188.257 200.567 164.344 1.00 87.96 574 GLU B CA 1
ATOM 12254 C C . GLU B 1 574 ? 188.554 199.763 163.085 1.00 87.96 574 GLU B C 1
ATOM 12255 O O . GLU B 1 574 ? 188.929 200.349 162.064 1.00 87.96 574 GLU B O 1
ATOM 12261 N N . SER B 1 575 ? 188.385 198.439 163.130 1.00 84.07 575 SER B N 1
ATOM 12262 C CA . SER B 1 575 ? 188.575 197.618 161.942 1.00 84.07 575 SER B CA 1
ATOM 12263 C C . SER B 1 575 ? 187.520 197.882 160.877 1.00 84.07 575 SER B C 1
ATOM 12264 O O . SER B 1 575 ? 187.763 197.596 159.701 1.00 84.07 575 SER B O 1
ATOM 12267 N N . VAL B 1 576 ? 186.352 198.401 161.258 1.00 76.73 576 VAL B N 1
ATOM 12268 C CA . VAL B 1 576 ? 185.343 198.754 160.264 1.00 76.73 576 VAL B CA 1
ATOM 12269 C C . VAL B 1 576 ? 185.802 199.954 159.446 1.00 76.73 576 VAL B C 1
ATOM 12270 O O . VAL B 1 576 ? 185.683 199.967 158.216 1.00 76.73 576 VAL B O 1
ATOM 12274 N N . PHE B 1 577 ? 186.342 200.972 160.112 1.00 79.21 577 PHE B N 1
ATOM 12275 C CA . PHE B 1 577 ? 186.849 202.164 159.445 1.00 79.21 577 PHE B CA 1
ATOM 12276 C C . PHE B 1 577 ? 188.226 201.954 158.832 1.00 79.21 577 PHE B C 1
ATOM 12277 O O . PHE B 1 577 ? 188.724 202.849 158.142 1.00 79.21 577 PHE B O 1
ATOM 12285 N N . ASP B 1 578 ? 188.845 200.800 159.070 1.00 86.53 578 ASP B N 1
ATOM 12286 C CA . ASP B 1 578 ? 190.145 200.468 158.505 1.00 86.53 578 ASP B CA 1
ATOM 12287 C C . ASP B 1 578 ? 190.044 199.137 157.774 1.00 86.53 578 ASP B C 1
ATOM 12288 O O . ASP B 1 578 ? 188.934 198.671 157.496 1.00 86.53 578 ASP B O 1
ATOM 12293 N N . THR B 1 579 ? 191.190 198.553 157.412 1.00 89.96 579 THR B N 1
ATOM 12294 C CA . THR B 1 579 ? 191.273 197.202 156.859 1.00 89.96 579 THR B CA 1
ATOM 12295 C C . THR B 1 579 ? 190.706 197.164 155.440 1.00 89.96 579 THR B C 1
ATOM 12296 O O . THR B 1 579 ? 189.873 197.998 155.074 1.00 89.96 579 THR B O 1
ATOM 12300 N N . THR B 1 580 ? 191.162 196.212 154.624 1.00 93.39 580 THR B N 1
ATOM 12301 C CA . THR B 1 580 ? 190.723 196.118 153.238 1.00 93.39 580 THR B CA 1
ATOM 12302 C C . THR B 1 580 ? 189.512 195.217 153.040 1.00 93.39 580 THR B C 1
ATOM 12303 O O . THR B 1 580 ? 188.815 195.364 152.030 1.00 93.39 580 THR B O 1
ATOM 12307 N N . GLU B 1 581 ? 189.241 194.297 153.965 1.00 97.12 581 GLU B N 1
ATOM 12308 C CA . GLU B 1 581 ? 188.110 193.391 153.812 1.00 97.12 581 GLU B CA 1
ATOM 12309 C C . GLU B 1 581 ? 186.773 194.053 154.112 1.00 97.12 581 GLU B C 1
ATOM 12310 O O . GLU B 1 581 ? 185.729 193.459 153.821 1.00 97.12 581 GLU B O 1
ATOM 12316 N N . ASN B 1 582 ? 186.774 195.259 154.682 1.00 86.25 582 ASN B N 1
ATOM 12317 C CA . ASN B 1 582 ? 185.549 195.965 155.033 1.00 86.25 582 ASN B CA 1
ATOM 12318 C C . ASN B 1 582 ? 185.234 197.093 154.058 1.00 86.25 582 ASN B C 1
ATOM 12319 O O . ASN B 1 582 ? 184.497 198.020 154.407 1.00 86.25 582 ASN B O 1
ATOM 12324 N N . LYS B 1 583 ? 185.787 197.036 152.845 1.00 81.49 583 LYS B N 1
ATOM 12325 C CA . LYS B 1 583 ? 185.555 198.101 151.874 1.00 81.49 583 LYS B CA 1
ATOM 12326 C C . LYS B 1 583 ? 184.086 198.187 151.482 1.00 81.49 583 LYS B C 1
ATOM 12327 O O . LYS B 1 583 ? 183.542 199.286 151.323 1.00 81.49 583 LYS B O 1
ATOM 12333 N N . TYR B 1 584 ? 183.427 197.037 151.316 1.00 79.91 584 TYR B N 1
ATOM 12334 C CA . TYR B 1 584 ? 182.039 197.043 150.865 1.00 79.91 584 TYR B CA 1
ATOM 12335 C C . TYR B 1 584 ? 181.127 197.721 151.879 1.00 79.91 584 TYR B C 1
ATOM 12336 O O . TYR B 1 584 ? 180.227 198.480 151.501 1.00 79.91 584 TYR B O 1
ATOM 12345 N N . ILE B 1 585 ? 181.342 197.463 153.171 1.00 76.00 585 ILE B N 1
ATOM 12346 C CA . ILE B 1 585 ? 180.527 198.103 154.200 1.00 76.00 585 ILE B CA 1
ATOM 12347 C C . ILE B 1 585 ? 180.738 199.610 154.191 1.00 76.00 585 ILE B C 1
ATOM 12348 O O . ILE B 1 585 ? 179.777 200.386 154.251 1.00 76.00 585 ILE B O 1
ATOM 12353 N N . ARG B 1 586 ? 181.995 200.047 154.112 1.00 73.13 586 ARG B N 1
ATOM 12354 C CA . ARG B 1 586 ? 182.271 201.478 154.040 1.00 73.13 586 ARG B CA 1
ATOM 12355 C C . ARG B 1 586 ? 181.655 202.086 152.788 1.00 73.13 586 ARG B C 1
ATOM 12356 O O . ARG B 1 586 ? 181.110 203.195 152.830 1.00 73.13 586 ARG B O 1
ATOM 12364 N N . LEU B 1 587 ? 181.730 201.373 151.663 1.00 75.19 587 LEU B N 1
ATOM 12365 C CA . LEU B 1 587 ? 181.020 201.807 150.466 1.00 75.19 587 LEU B CA 1
ATOM 12366 C C . LEU B 1 587 ? 179.513 201.770 150.681 1.00 75.19 587 LEU B C 1
ATOM 12367 O O . LEU B 1 587 ? 178.789 202.660 150.219 1.00 75.19 587 LEU B O 1
ATOM 12372 N N . PHE B 1 588 ? 179.022 200.743 151.380 1.00 70.11 588 PHE B N 1
ATOM 12373 C CA . PHE B 1 588 ? 177.593 200.644 151.661 1.00 70.11 588 PHE B CA 1
ATOM 12374 C C . PHE B 1 588 ? 177.116 201.812 152.512 1.00 70.11 588 PHE B C 1
ATOM 12375 O O . PHE B 1 588 ? 176.030 202.357 152.280 1.00 70.11 588 PHE B O 1
ATOM 12383 N N . ILE B 1 589 ? 177.911 202.207 153.508 1.00 69.88 589 ILE B N 1
ATOM 12384 C CA . ILE B 1 589 ? 177.532 203.327 154.364 1.00 69.88 589 ILE B CA 1
ATOM 12385 C C . ILE B 1 589 ? 177.475 204.619 153.560 1.00 69.88 589 ILE B C 1
ATOM 12386 O O . ILE B 1 589 ? 176.542 205.417 153.706 1.00 69.88 589 ILE B O 1
ATOM 12391 N N . PHE B 1 590 ? 178.462 204.843 152.691 1.00 72.17 590 PHE B N 1
ATOM 12392 C CA . PHE B 1 590 ? 178.519 206.096 151.949 1.00 72.17 590 PHE B CA 1
ATOM 12393 C C . PHE B 1 590 ? 177.423 206.207 150.899 1.00 72.17 590 PHE B C 1
ATOM 12394 O O . PHE B 1 590 ? 177.141 207.316 150.434 1.00 72.17 590 PHE B O 1
ATOM 12402 N N . LYS B 1 591 ? 176.798 205.094 150.516 1.00 76.66 591 LYS B N 1
ATOM 12403 C CA . LYS B 1 591 ? 175.713 205.151 149.543 1.00 76.66 591 LYS B CA 1
ATOM 12404 C C . LYS B 1 591 ? 174.414 205.610 150.193 1.00 76.66 591 LYS B C 1
ATOM 12405 O O . LYS B 1 591 ? 173.842 206.637 149.815 1.00 76.66 591 LYS B O 1
ATOM 12411 N N . TYR B 1 592 ? 173.938 204.854 151.182 1.00 77.09 592 TYR B N 1
ATOM 12412 C CA . TYR B 1 592 ? 172.626 205.115 151.762 1.00 77.09 592 TYR B CA 1
ATOM 12413 C C . TYR B 1 592 ? 172.688 206.157 152.870 1.00 77.09 592 TYR B C 1
ATOM 12414 O O . TYR B 1 592 ? 171.769 206.970 153.010 1.00 77.09 592 TYR B O 1
ATOM 12423 N N . PHE B 1 593 ? 173.748 206.147 153.668 1.00 68.53 593 PHE B N 1
ATOM 12424 C CA . PHE B 1 593 ? 173.884 207.075 154.779 1.00 68.53 593 PHE B CA 1
ATOM 12425 C C . PHE B 1 593 ? 174.684 208.303 154.362 1.00 68.53 593 PHE B C 1
ATOM 12426 O O . PHE B 1 593 ? 175.377 208.318 153.343 1.00 68.53 593 PHE B O 1
ATOM 12434 N N . LYS B 1 594 ? 174.576 209.345 155.179 1.00 72.81 594 LYS B N 1
ATOM 12435 C CA . LYS B 1 594 ? 175.329 210.584 155.006 1.00 72.81 594 LYS B CA 1
ATOM 12436 C C . LYS B 1 594 ? 176.118 210.791 156.293 1.00 72.81 594 LYS B C 1
ATOM 12437 O O . LYS B 1 594 ? 175.580 211.291 157.286 1.00 72.81 594 LYS B O 1
ATOM 12443 N N . VAL B 1 595 ? 177.390 210.392 156.277 1.00 68.18 595 VAL B N 1
ATOM 12444 C CA . VAL B 1 595 ? 178.202 210.401 157.487 1.00 68.18 595 VAL B CA 1
ATOM 12445 C C . VAL B 1 595 ? 178.394 211.833 157.965 1.00 68.18 595 VAL B C 1
ATOM 12446 O O . VAL B 1 595 ? 178.727 212.729 157.179 1.00 68.18 595 VAL B O 1
ATOM 12450 N N . LYS B 1 596 ? 178.183 212.055 159.261 1.00 68.03 596 LYS B N 1
ATOM 12451 C CA . LYS B 1 596 ? 178.305 213.383 159.844 1.00 68.03 596 LYS B CA 1
ATOM 12452 C C . LYS B 1 596 ? 179.476 213.532 160.800 1.00 68.03 596 LYS B C 1
ATOM 12453 O O . LYS B 1 596 ? 180.048 214.621 160.879 1.00 68.03 596 LYS B O 1
ATOM 12459 N N . ALA B 1 597 ? 179.853 212.479 161.522 1.00 68.52 597 ALA B N 1
ATOM 12460 C CA . ALA B 1 597 ? 180.976 212.587 162.443 1.00 68.52 597 ALA B CA 1
ATOM 12461 C C . ALA B 1 597 ? 181.521 211.202 162.758 1.00 68.52 597 ALA B C 1
ATOM 12462 O O . ALA B 1 597 ? 180.818 210.196 162.648 1.00 68.52 597 ALA B O 1
ATOM 12464 N N . VAL B 1 598 ? 182.787 211.170 163.163 1.00 67.97 598 VAL B N 1
ATOM 12465 C CA . VAL B 1 598 ? 183.421 209.953 163.659 1.00 67.97 598 VAL B CA 1
ATOM 12466 C C . VAL B 1 598 ? 184.502 210.352 164.655 1.00 67.97 598 VAL B C 1
ATOM 12467 O O . VAL B 1 598 ? 185.342 211.210 164.365 1.00 67.97 598 VAL B O 1
ATOM 12471 N N . VAL B 1 599 ? 184.465 209.752 165.842 1.00 68.82 599 VAL B N 1
ATOM 12472 C CA . VAL B 1 599 ? 185.412 210.070 166.906 1.00 68.82 599 VAL B CA 1
ATOM 12473 C C . VAL B 1 599 ? 185.988 208.776 167.467 1.00 68.82 599 VAL B C 1
ATOM 12474 O O . VAL B 1 599 ? 185.241 207.854 167.805 1.00 68.82 599 VAL B O 1
ATOM 12478 N N . SER B 1 600 ? 187.312 208.712 167.576 1.00 69.73 600 SER B N 1
ATOM 12479 C CA . SER B 1 600 ? 187.995 207.498 168.010 1.00 69.73 600 SER B CA 1
ATOM 12480 C C . SER B 1 600 ? 188.157 207.511 169.526 1.00 69.73 600 SER B C 1
ATOM 12481 O O . SER B 1 600 ? 188.861 208.366 170.072 1.00 69.73 600 SER B O 1
ATOM 12484 N N . LEU B 1 601 ? 187.506 206.562 170.203 1.00 74.71 601 LEU B N 1
ATOM 12485 C CA . LEU B 1 601 ? 187.611 206.467 171.647 1.00 74.71 601 LEU B CA 1
ATOM 12486 C C . LEU B 1 601 ? 188.948 205.845 172.045 1.00 74.71 601 LEU B C 1
ATOM 12487 O O . LEU B 1 601 ? 189.531 205.072 171.281 1.00 74.71 601 LEU B O 1
ATOM 12492 N N . PRO B 1 602 ? 189.452 206.161 173.234 1.00 80.22 602 PRO B N 1
ATOM 12493 C CA . PRO B 1 602 ? 190.704 205.551 173.691 1.00 80.22 602 PRO B CA 1
ATOM 12494 C C . PRO B 1 602 ? 190.502 204.083 174.031 1.00 80.22 602 PRO B C 1
ATOM 12495 O O . PRO B 1 602 ? 189.383 203.597 174.209 1.00 80.22 602 PRO B O 1
ATOM 12499 N N . GLN B 1 603 ? 191.624 203.367 174.123 1.00 93.94 603 GLN B N 1
ATOM 12500 C CA . GLN B 1 603 ? 191.575 201.977 174.555 1.00 93.94 603 GLN B CA 1
ATOM 12501 C C . GLN B 1 603 ? 191.246 201.841 176.034 1.00 93.94 603 GLN B C 1
ATOM 12502 O O . GLN B 1 603 ? 190.992 200.723 176.494 1.00 93.94 603 GLN B O 1
ATOM 12508 N N . VAL B 1 604 ? 191.246 202.948 176.786 1.00 88.12 604 VAL B N 1
ATOM 12509 C CA . VAL B 1 604 ? 190.901 202.905 178.206 1.00 88.12 604 VAL B CA 1
ATOM 12510 C C . VAL B 1 604 ? 189.409 202.761 178.445 1.00 88.12 604 VAL B C 1
ATOM 12511 O O . VAL B 1 604 ? 188.981 202.731 179.606 1.00 88.12 604 VAL B O 1
ATOM 12515 N N . THR B 1 605 ? 188.603 202.680 177.387 1.00 84.97 605 THR B N 1
ATOM 12516 C CA . THR B 1 605 ? 187.159 202.549 177.525 1.00 84.97 605 THR B CA 1
ATOM 12517 C C . THR B 1 605 ? 186.784 201.261 178.249 1.00 84.97 605 THR B C 1
ATOM 12518 O O . THR B 1 605 ? 186.238 201.303 179.356 1.00 84.97 605 THR B O 1
ATOM 12522 N N . PHE B 1 606 ? 187.066 200.117 177.635 1.00 87.72 606 PHE B N 1
ATOM 12523 C CA . PHE B 1 606 ? 186.805 198.819 178.256 1.00 87.72 606 PHE B CA 1
ATOM 12524 C C . PHE B 1 606 ? 188.092 198.234 178.835 1.00 87.72 606 PHE B C 1
ATOM 12525 O O . PHE B 1 606 ? 188.571 197.184 178.406 1.00 87.72 606 PHE B O 1
ATOM 12533 N N . GLU B 1 607 ? 188.657 198.926 179.825 1.00 95.18 607 GLU B N 1
ATOM 12534 C CA . GLU B 1 607 ? 189.930 198.481 180.392 1.00 95.18 607 GLU B CA 1
ATOM 12535 C C . GLU B 1 607 ? 189.859 197.100 181.031 1.00 95.18 607 GLU B C 1
ATOM 12536 O O . GLU B 1 607 ? 190.653 196.227 180.642 1.00 95.18 607 GLU B O 1
ATOM 12542 N N . PRO B 1 608 ? 188.972 196.823 181.993 1.00 90.51 608 PRO B N 1
ATOM 12543 C CA . PRO B 1 608 ? 189.013 195.498 182.629 1.00 90.51 608 PRO B CA 1
ATOM 12544 C C . PRO B 1 608 ? 188.546 194.377 181.721 1.00 90.51 608 PRO B C 1
ATOM 12545 O O . PRO B 1 608 ? 188.937 193.222 181.930 1.00 90.51 608 PRO B O 1
ATOM 12549 N N . PHE B 1 609 ? 187.722 194.677 180.719 1.00 95.33 609 PHE B N 1
ATOM 12550 C CA . PHE B 1 609 ? 187.058 193.618 179.972 1.00 95.33 609 PHE B CA 1
ATOM 12551 C C . PHE B 1 609 ? 187.796 193.227 178.696 1.00 95.33 609 PHE B C 1
ATOM 12552 O O . PHE B 1 609 ? 188.247 192.085 178.567 1.00 95.33 609 PHE B O 1
ATOM 12560 N N . THR B 1 610 ? 187.926 194.151 177.750 1.00 92.76 610 THR B N 1
ATOM 12561 C CA . THR B 1 610 ? 188.546 193.765 176.485 1.00 92.76 610 THR B CA 1
ATOM 12562 C C . THR B 1 610 ? 189.622 194.729 176.005 1.00 92.76 610 THR B C 1
ATOM 12563 O O . THR B 1 610 ? 190.623 194.281 175.440 1.00 92.76 610 THR B O 1
ATOM 12567 N N . SER B 1 611 ? 189.442 196.036 176.210 1.00 89.80 611 SER B N 1
ATOM 12568 C CA . SER B 1 611 ? 190.394 197.060 175.773 1.00 89.80 611 SER B CA 1
ATOM 12569 C C . SER B 1 611 ? 190.641 196.987 174.263 1.00 89.80 611 SER B C 1
ATOM 12570 O O . SER B 1 611 ? 191.749 196.715 173.797 1.00 89.80 611 SER B O 1
ATOM 12573 N N . THR B 1 612 ? 189.581 197.241 173.501 1.00 85.20 612 THR B N 1
ATOM 12574 C CA . THR B 1 612 ? 189.649 197.297 172.048 1.00 85.20 612 THR B CA 1
ATOM 12575 C C . THR B 1 612 ? 189.420 198.724 171.571 1.00 85.20 612 THR B C 1
ATOM 12576 O O . THR B 1 612 ? 188.578 199.444 172.117 1.00 85.20 612 THR B O 1
ATOM 12580 N N . LYS B 1 613 ? 190.174 199.127 170.553 1.00 77.85 613 LYS B N 1
ATOM 12581 C CA . LYS B 1 613 ? 190.014 200.456 169.981 1.00 77.85 613 LYS B CA 1
ATOM 12582 C C . LYS B 1 613 ? 188.697 200.546 169.226 1.00 77.85 613 LYS B C 1
ATOM 12583 O O . LYS B 1 613 ? 188.488 199.838 168.236 1.00 77.85 613 LYS B O 1
ATOM 12589 N N . THR B 1 614 ? 187.809 201.418 169.691 1.00 74.76 614 THR B N 1
ATOM 12590 C CA . THR B 1 614 ? 186.500 201.609 169.089 1.00 74.76 614 THR B CA 1
ATOM 12591 C C . THR B 1 614 ? 186.322 203.068 168.691 1.00 74.76 614 THR B C 1
ATOM 12592 O O . THR B 1 614 ? 187.145 203.933 169.005 1.00 74.76 614 THR B O 1
ATOM 12596 N N . SER B 1 615 ? 185.224 203.343 167.993 1.00 71.05 615 SER B N 1
ATOM 12597 C CA . SER B 1 615 ? 184.947 204.702 167.561 1.00 71.05 615 SER B CA 1
ATOM 12598 C C . SER B 1 615 ? 183.449 204.891 167.388 1.00 71.05 615 SER B C 1
ATOM 12599 O O . SER B 1 615 ? 182.726 203.972 166.994 1.00 71.05 615 SER B O 1
ATOM 12602 N N . LEU B 1 616 ? 183.000 206.104 167.681 1.00 69.65 616 LEU B N 1
ATOM 12603 C CA . LEU B 1 616 ? 181.605 206.484 167.544 1.00 69.65 616 LEU B CA 1
ATOM 12604 C C . LEU B 1 616 ? 181.378 207.086 166.165 1.00 69.65 616 LEU B C 1
ATOM 12605 O O . LEU B 1 616 ? 182.118 207.981 165.741 1.00 69.65 616 LEU B O 1
ATOM 12610 N N . LEU B 1 617 ? 180.359 206.584 165.475 1.00 67.40 617 LEU B N 1
ATOM 12611 C CA . LEU B 1 617 ? 179.978 207.033 164.146 1.00 67.40 617 LEU B CA 1
ATOM 12612 C C . LEU B 1 617 ? 178.598 207.669 164.214 1.00 67.40 617 LEU B C 1
ATOM 12613 O O . LEU B 1 617 ? 177.670 207.087 164.790 1.00 67.40 617 LEU B O 1
ATOM 12618 N N . PHE B 1 618 ? 178.466 208.855 163.626 1.00 73.16 618 PHE B N 1
ATOM 12619 C CA . PHE B 1 618 ? 177.221 209.619 163.622 1.00 73.16 618 PHE B CA 1
ATOM 12620 C C . PHE B 1 618 ? 176.871 209.896 162.165 1.00 73.16 618 PHE B C 1
ATOM 12621 O O . PHE B 1 618 ? 177.523 210.714 161.507 1.00 73.16 618 PHE B O 1
ATOM 12629 N N . ALA B 1 619 ? 175.845 209.213 161.663 1.00 70.26 619 ALA B N 1
ATOM 12630 C CA . ALA B 1 619 ? 175.435 209.325 160.272 1.00 70.26 619 ALA B CA 1
ATOM 12631 C C . ALA B 1 619 ? 173.924 209.476 160.186 1.00 70.26 619 ALA B C 1
ATOM 12632 O O . ALA B 1 619 ? 173.188 209.023 161.064 1.00 70.26 619 ALA B O 1
ATOM 12634 N N . GLN B 1 620 ? 173.469 210.118 159.113 1.00 78.74 620 GLN B N 1
ATOM 12635 C CA . GLN B 1 620 ? 172.051 210.325 158.857 1.00 78.74 620 GLN B CA 1
ATOM 12636 C C . GLN B 1 620 ? 171.679 209.691 157.524 1.00 78.74 620 GLN B C 1
ATOM 12637 O O . GLN B 1 620 ? 172.403 209.836 156.535 1.00 78.74 620 GLN B O 1
ATOM 12643 N N . LYS B 1 621 ? 170.550 208.985 157.504 1.00 75.78 621 LYS B N 1
ATOM 12644 C CA . LYS B 1 621 ? 170.109 208.318 156.286 1.00 75.78 621 LYS B CA 1
ATOM 12645 C C . LYS B 1 621 ? 169.743 209.335 155.213 1.00 75.78 621 LYS B C 1
ATOM 12646 O O . LYS B 1 621 ? 169.170 210.389 155.500 1.00 75.78 621 LYS B O 1
ATOM 12652 N N . LYS B 1 622 ? 170.077 209.009 153.968 1.00 76.41 622 LYS B N 1
ATOM 12653 C CA . LYS B 1 622 ? 169.776 209.868 152.834 1.00 76.41 622 LYS B CA 1
ATOM 12654 C C . LYS B 1 622 ? 168.392 209.548 152.287 1.00 76.41 622 LYS B C 1
ATOM 12655 O O . LYS B 1 622 ? 167.973 208.387 152.263 1.00 76.41 622 LYS B O 1
ATOM 12661 N N . THR B 1 623 ? 167.687 210.586 151.850 1.00 84.64 623 THR B N 1
ATOM 12662 C CA . THR B 1 623 ? 166.366 210.411 151.271 1.00 84.64 623 THR B CA 1
ATOM 12663 C C . THR B 1 623 ? 166.475 209.704 149.921 1.00 84.64 623 THR B C 1
ATOM 12664 O O . THR B 1 623 ? 167.530 209.692 149.280 1.00 84.64 623 THR B O 1
ATOM 12668 N N . LYS B 1 624 ? 165.364 209.094 149.495 1.00 85.79 624 LYS B N 1
ATOM 12669 C CA . LYS B 1 624 ? 165.344 208.397 148.213 1.00 85.79 624 LYS B CA 1
ATOM 12670 C C . LYS B 1 624 ? 165.683 209.331 147.058 1.00 85.79 624 LYS B C 1
ATOM 12671 O O . LYS B 1 624 ? 166.229 208.886 146.043 1.00 85.79 624 LYS B O 1
ATOM 12677 N N . GLU B 1 625 ? 165.370 210.621 147.191 1.00 89.13 625 GLU B N 1
ATOM 12678 C CA . GLU B 1 625 ? 165.742 211.592 146.170 1.00 89.13 625 GLU B CA 1
ATOM 12679 C C . GLU B 1 625 ? 167.242 211.846 146.121 1.00 89.13 625 GLU B C 1
ATOM 12680 O O . GLU B 1 625 ? 167.722 212.427 145.143 1.00 89.13 625 GLU B O 1
ATOM 12686 N N . GLU B 1 626 ? 167.986 211.431 147.143 1.00 91.95 626 GLU B N 1
ATOM 12687 C CA . GLU B 1 626 ? 169.440 211.533 147.160 1.00 91.95 626 GLU B CA 1
ATOM 12688 C C . GLU B 1 626 ? 170.130 210.240 146.761 1.00 91.95 626 GLU B C 1
ATOM 12689 O O . GLU B 1 626 ? 171.149 210.280 146.069 1.00 91.95 626 GLU B O 1
ATOM 12695 N N . VAL B 1 627 ? 169.598 209.091 147.185 1.00 84.36 627 VAL B N 1
ATOM 12696 C CA . VAL B 1 627 ? 170.143 207.813 146.739 1.00 84.36 627 VAL B CA 1
ATOM 12697 C C . VAL B 1 627 ? 169.930 207.641 145.241 1.00 84.36 627 VAL B C 1
ATOM 12698 O O . VAL B 1 627 ? 170.777 207.065 144.548 1.00 84.36 627 VAL B O 1
ATOM 12702 N N . GLU B 1 628 ? 168.807 208.140 144.717 1.00 92.46 628 GLU B N 1
ATOM 12703 C CA . GLU B 1 628 ? 168.583 208.111 143.275 1.00 92.46 628 GLU B CA 1
ATOM 12704 C C . GLU B 1 628 ? 169.672 208.879 142.538 1.00 92.46 628 GLU B C 1
ATOM 12705 O O . GLU B 1 628 ? 170.157 208.433 141.491 1.00 92.46 628 GLU B O 1
ATOM 12711 N N . GLN B 1 629 ? 170.064 210.040 143.066 1.00 87.31 629 GLN B N 1
ATOM 12712 C CA . GLN B 1 629 ? 171.172 210.782 142.478 1.00 87.31 629 GLN B CA 1
ATOM 12713 C C . GLN B 1 629 ? 172.474 210.000 142.587 1.00 87.31 629 GLN B C 1
ATOM 12714 O O . GLN B 1 629 ? 173.303 210.028 141.669 1.00 87.31 629 GLN B O 1
ATOM 12720 N N . TRP B 1 630 ? 172.672 209.298 143.706 1.00 76.80 630 TRP B N 1
ATOM 12721 C CA . TRP B 1 630 ? 173.893 208.520 143.886 1.00 76.80 630 TRP B CA 1
ATOM 12722 C C . TRP B 1 630 ? 174.022 207.444 142.818 1.00 76.80 630 TRP B C 1
ATOM 12723 O O . TRP B 1 630 ? 175.087 207.282 142.217 1.00 76.80 630 TRP B O 1
ATOM 12734 N N . ASN B 1 631 ? 172.947 206.694 142.569 1.00 82.19 631 ASN B N 1
ATOM 12735 C CA . ASN B 1 631 ? 173.004 205.644 141.555 1.00 82.19 631 ASN B CA 1
ATOM 12736 C C . ASN B 1 631 ? 173.181 206.229 140.160 1.00 82.19 631 ASN B C 1
ATOM 12737 O O . ASN B 1 631 ? 173.913 205.669 139.334 1.00 82.19 631 ASN B O 1
ATOM 12742 N N . GLU B 1 632 ? 172.517 207.352 139.878 1.00 91.26 632 GLU B N 1
ATOM 12743 C CA . GLU B 1 632 ? 172.664 207.991 138.575 1.00 91.26 632 GLU B CA 1
ATOM 12744 C C . GLU B 1 632 ? 174.105 208.421 138.331 1.00 91.26 632 GLU B C 1
ATOM 12745 O O . GLU B 1 632 ? 174.653 208.194 137.247 1.00 91.26 632 GLU B O 1
ATOM 12751 N N . LEU B 1 633 ? 174.739 209.031 139.334 1.00 88.61 633 LEU B N 1
ATOM 12752 C CA . LEU B 1 633 ? 176.132 209.441 139.182 1.00 88.61 633 LEU B CA 1
ATOM 12753 C C . LEU B 1 633 ? 177.063 208.235 139.140 1.00 88.61 633 LEU B C 1
ATOM 12754 O O . LEU B 1 633 ? 178.078 208.253 138.436 1.00 88.61 633 LEU B O 1
ATOM 12759 N N . TRP B 1 634 ? 176.736 207.184 139.894 1.00 82.03 634 TRP B N 1
ATOM 12760 C CA . TRP B 1 634 ? 177.556 205.979 139.899 1.00 82.03 634 TRP B CA 1
ATOM 12761 C C . TRP B 1 634 ? 177.563 205.316 138.530 1.00 82.03 634 TRP B C 1
ATOM 12762 O O . TRP B 1 634 ? 178.609 204.855 138.059 1.00 82.03 634 TRP B O 1
ATOM 12773 N N . ASP B 1 635 ? 176.404 205.259 137.876 1.00 88.22 635 ASP B N 1
ATOM 12774 C CA . ASP B 1 635 ? 176.313 204.643 136.559 1.00 88.22 635 ASP B CA 1
ATOM 12775 C C . ASP B 1 635 ? 176.768 205.568 135.440 1.00 88.22 635 ASP B C 1
ATOM 12776 O O . ASP B 1 635 ? 177.218 205.082 134.397 1.00 88.22 635 ASP B O 1
ATOM 12781 N N . LYS B 1 636 ? 176.660 206.886 135.623 1.00 87.80 636 LYS B N 1
ATOM 12782 C CA . LYS B 1 636 ? 177.183 207.808 134.620 1.00 87.80 636 LYS B CA 1
ATOM 12783 C C . LYS B 1 636 ? 178.693 207.668 134.488 1.00 87.80 636 LYS B C 1
ATOM 12784 O O . LYS B 1 636 ? 179.229 207.640 133.375 1.00 87.80 636 LYS B O 1
ATOM 12790 N N . TYR B 1 637 ? 179.395 207.580 135.618 1.00 90.20 637 TYR B N 1
ATOM 12791 C CA . TYR B 1 637 ? 180.828 207.328 135.602 1.00 90.20 637 TYR B CA 1
ATOM 12792 C C . TYR B 1 637 ? 181.153 205.847 135.479 1.00 90.20 637 TYR B C 1
ATOM 12793 O O . TYR B 1 637 ? 182.294 205.501 135.158 1.00 90.20 637 TYR B O 1
ATOM 12802 N N . GLY B 1 638 ? 180.178 204.971 135.728 1.00 91.71 638 GLY B N 1
ATOM 12803 C CA . GLY B 1 638 ? 180.405 203.551 135.521 1.00 91.71 638 GLY B CA 1
ATOM 12804 C C . GLY B 1 638 ? 180.582 203.197 134.058 1.00 91.71 638 GLY B C 1
ATOM 12805 O O . GLY B 1 638 ? 181.431 202.372 133.708 1.00 91.71 638 GLY B O 1
ATOM 12806 N N . LYS B 1 639 ? 179.778 203.807 133.183 1.00 93.80 639 LYS B N 1
ATOM 12807 C CA . LYS B 1 639 ? 179.950 203.593 131.750 1.00 93.80 639 LYS B CA 1
ATOM 12808 C C . LYS B 1 639 ? 181.308 204.096 131.284 1.00 93.80 639 LYS B C 1
ATOM 12809 O O . LYS B 1 639 ? 181.967 203.455 130.456 1.00 93.80 639 LYS B O 1
ATOM 12815 N N . GLU B 1 640 ? 181.742 205.246 131.805 1.00 93.68 640 GLU B N 1
ATOM 12816 C CA . GLU B 1 640 ? 183.047 205.779 131.433 1.00 93.68 640 GLU B CA 1
ATOM 12817 C C . GLU B 1 640 ? 184.169 204.846 131.863 1.00 93.68 640 GLU B C 1
ATOM 12818 O O . GLU B 1 640 ? 185.171 204.706 131.156 1.00 93.68 640 GLU B O 1
ATOM 12824 N N . TRP B 1 641 ? 184.025 204.203 133.023 1.00 90.66 641 TRP B N 1
ATOM 12825 C CA . TRP B 1 641 ? 185.092 203.335 133.512 1.00 90.66 641 TRP B CA 1
ATOM 12826 C C . TRP B 1 641 ? 185.294 202.132 132.598 1.00 90.66 641 TRP B C 1
ATOM 12827 O O . TRP B 1 641 ? 186.430 201.803 132.243 1.00 90.66 641 TRP B O 1
ATOM 12838 N N . SER B 1 642 ? 184.207 201.468 132.199 1.00 95.09 642 SER B N 1
ATOM 12839 C CA . SER B 1 642 ? 184.338 200.298 131.333 1.00 95.09 642 SER B CA 1
ATOM 12840 C C . SER B 1 642 ? 184.822 200.688 129.941 1.00 95.09 642 SER B C 1
ATOM 12841 O O . SER B 1 642 ? 185.659 199.993 129.347 1.00 95.09 642 SER B O 1
ATOM 12844 N N . LEU B 1 643 ? 184.302 201.795 129.404 1.00 97.18 643 LEU B N 1
ATOM 12845 C CA . LEU B 1 643 ? 184.767 202.272 128.107 1.00 97.18 643 LEU B CA 1
ATOM 12846 C C . LEU B 1 643 ? 186.255 202.585 128.144 1.00 97.18 643 LEU B C 1
ATOM 12847 O O . LEU B 1 643 ? 187.002 202.193 127.241 1.00 97.18 643 LEU B O 1
ATOM 12852 N N . LEU B 1 644 ? 186.708 203.273 129.194 1.00 95.21 644 LEU B N 1
ATOM 12853 C CA . LEU B 1 644 ? 188.125 203.590 129.317 1.00 95.21 644 LEU B CA 1
ATOM 12854 C C . LEU B 1 644 ? 188.958 202.331 129.512 1.00 95.21 644 LEU B C 1
ATOM 12855 O O . LEU B 1 644 ? 190.083 202.250 129.016 1.00 95.21 644 LEU B O 1
ATOM 12860 N N . LYS B 1 645 ? 188.429 201.342 130.235 1.00 95.47 645 LYS B N 1
ATOM 12861 C CA . LYS B 1 645 ? 189.122 200.064 130.353 1.00 95.47 645 LYS B CA 1
ATOM 12862 C C . LYS B 1 645 ? 189.351 199.446 128.982 1.00 95.47 645 LYS B C 1
ATOM 12863 O O . LYS B 1 645 ? 190.463 199.012 128.656 1.00 95.47 645 LYS B O 1
ATOM 12869 N N . THR B 1 646 ? 188.301 199.410 128.158 1.00 101.05 646 THR B N 1
ATOM 12870 C CA . THR B 1 646 ? 188.436 198.850 126.817 1.00 101.05 646 THR B CA 1
ATOM 12871 C C . THR B 1 646 ? 189.427 199.651 125.982 1.00 101.05 646 THR B C 1
ATOM 12872 O O . THR B 1 646 ? 190.246 199.075 125.256 1.00 101.05 646 THR B O 1
ATOM 12876 N N . ARG B 1 647 ? 189.371 200.982 126.073 1.00 105.98 647 ARG B N 1
ATOM 12877 C CA . ARG B 1 647 ? 190.276 201.819 125.289 1.00 105.98 647 ARG B CA 1
ATOM 12878 C C . ARG B 1 647 ? 191.729 201.607 125.701 1.00 105.98 647 ARG B C 1
ATOM 12879 O O . ARG B 1 647 ? 192.617 201.519 124.847 1.00 105.98 647 ARG B O 1
ATOM 12887 N N . ILE B 1 648 ? 191.991 201.529 127.008 1.00 106.30 648 ILE B N 1
ATOM 12888 C CA . ILE B 1 648 ? 193.357 201.316 127.482 1.00 106.30 648 ILE B CA 1
ATOM 12889 C C . ILE B 1 648 ? 193.853 199.938 127.065 1.00 106.30 648 ILE B C 1
ATOM 12890 O O . ILE B 1 648 ? 195.004 199.776 126.642 1.00 106.30 648 ILE B O 1
ATOM 12895 N N . ASN B 1 649 ? 192.992 198.922 127.176 1.00 108.26 649 ASN B N 1
ATOM 12896 C CA . ASN B 1 649 ? 193.388 197.581 126.763 1.00 108.26 649 ASN B CA 1
ATOM 12897 C C . ASN B 1 649 ? 193.696 197.534 125.271 1.00 108.26 649 ASN B C 1
ATOM 12898 O O . ASN B 1 649 ? 194.637 196.856 124.843 1.00 108.26 649 ASN B O 1
ATOM 12903 N N . ASP B 1 650 ? 192.906 198.244 124.463 1.00 119.15 650 ASP B N 1
ATOM 12904 C CA . ASP B 1 650 ? 193.193 198.341 123.036 1.00 119.15 650 ASP B CA 1
ATOM 12905 C C . ASP B 1 650 ? 194.525 199.042 122.797 1.00 119.15 650 ASP B C 1
ATOM 12906 O O . ASP B 1 650 ? 195.325 198.621 121.955 1.00 119.15 650 ASP B O 1
ATOM 12911 N N . TYR B 1 651 ? 194.775 200.126 123.535 1.00 113.13 651 TYR B N 1
ATOM 12912 C CA . TYR B 1 651 ? 196.049 200.829 123.439 1.00 113.13 651 TYR B CA 1
ATOM 12913 C C . TYR B 1 651 ? 197.193 199.937 123.898 1.00 113.13 651 TYR B C 1
ATOM 12914 O O . TYR B 1 651 ? 198.279 199.937 123.308 1.00 113.13 651 TYR B O 1
ATOM 12923 N N . PHE B 1 652 ? 196.960 199.173 124.966 1.00 116.58 652 PHE B N 1
ATOM 12924 C CA . PHE B 1 652 ? 197.987 198.283 125.493 1.00 116.58 652 PHE B CA 1
ATOM 12925 C C . PHE B 1 652 ? 198.359 197.216 124.472 1.00 116.58 652 PHE B C 1
ATOM 12926 O O . PHE B 1 652 ? 199.536 196.888 124.294 1.00 116.58 652 PHE B O 1
ATOM 12934 N N . SER B 1 653 ? 197.360 196.661 123.785 1.00 122.32 653 SER B N 1
ATOM 12935 C CA . SER B 1 653 ? 197.628 195.621 122.800 1.00 122.32 653 SER B CA 1
ATOM 12936 C C . SER B 1 653 ? 198.369 196.147 121.579 1.00 122.32 653 SER B C 1
ATOM 12937 O O . SER B 1 653 ? 199.016 195.364 120.875 1.00 122.32 653 SER B O 1
ATOM 12940 N N . TYR B 1 654 ? 198.296 197.450 121.310 1.00 127.14 654 TYR B N 1
ATOM 12941 C CA . TYR B 1 654 ? 198.897 198.021 120.097 1.00 127.14 654 TYR B CA 1
ATOM 12942 C C . TYR B 1 654 ? 200.329 198.494 120.337 1.00 127.14 654 TYR B C 1
ATOM 12943 O O . TYR B 1 654 ? 201.265 198.017 119.689 1.00 127.14 654 TYR B O 1
ATOM 12952 N N . PHE B 1 655 ? 200.507 199.438 121.263 1.00 124.69 655 PHE B N 1
ATOM 12953 C CA . PHE B 1 655 ? 201.814 200.063 121.436 1.00 124.69 655 PHE B CA 1
ATOM 12954 C C . PHE B 1 655 ? 202.839 199.101 122.020 1.00 124.69 655 PHE B C 1
ATOM 12955 O O . PHE B 1 655 ? 204.039 199.239 121.757 1.00 124.69 655 PHE B O 1
ATOM 12963 N N . VAL B 1 656 ? 202.395 198.122 122.806 1.00 120.72 656 VAL B N 1
ATOM 12964 C CA . VAL B 1 656 ? 203.272 197.102 123.360 1.00 120.72 656 VAL B CA 1
ATOM 12965 C C . VAL B 1 656 ? 202.630 195.744 123.091 1.00 120.72 656 VAL B C 1
ATOM 12966 O O . VAL B 1 656 ? 201.457 195.650 122.728 1.00 120.72 656 VAL B O 1
ATOM 12970 N N . LYS B 1 657 ? 203.432 194.688 123.241 1.00 125.68 657 LYS B N 1
ATOM 12971 C CA . LYS B 1 657 ? 203.033 193.304 122.979 1.00 125.68 657 LYS B CA 1
ATOM 12972 C C . LYS B 1 657 ? 202.717 193.057 121.507 1.00 125.68 657 LYS B C 1
ATOM 12973 O O . LYS B 1 657 ? 202.084 192.052 121.166 1.00 125.68 657 LYS B O 1
ATOM 12979 N N . GLY B 1 658 ? 203.153 193.950 120.621 1.00 125.85 658 GLY B N 1
ATOM 12980 C CA . GLY B 1 658 ? 202.967 193.763 119.195 1.00 125.85 658 GLY B CA 1
ATOM 12981 C C . GLY B 1 658 ? 201.525 193.837 118.736 1.00 125.85 658 GLY B C 1
ATOM 12982 O O . GLY B 1 658 ? 200.886 194.888 118.848 1.00 125.85 658 GLY B O 1
ATOM 12983 N N . ARG B 1 659 ? 201.015 192.722 118.197 1.00 128.95 659 ARG B N 1
ATOM 12984 C CA . ARG B 1 659 ? 199.652 192.548 117.700 1.00 128.95 659 ARG B CA 1
ATOM 12985 C C . ARG B 1 659 ? 199.396 193.384 116.450 1.00 128.95 659 ARG B C 1
ATOM 12986 O O . ARG B 1 659 ? 199.930 194.493 116.315 1.00 128.95 659 ARG B O 1
ATOM 12994 N N . PRO B 1 660 ? 198.589 192.890 115.520 1.00 131.32 660 PRO B N 1
ATOM 12995 C CA . PRO B 1 660 ? 198.304 193.634 114.289 1.00 131.32 660 PRO B CA 1
ATOM 12996 C C . PRO B 1 660 ? 197.317 194.769 114.547 1.00 131.32 660 PRO B C 1
ATOM 12997 O O . PRO B 1 660 ? 196.923 195.046 115.678 1.00 131.32 660 PRO B O 1
ATOM 13001 N N . LEU B 1 661 ? 196.920 195.427 113.460 1.00 137.13 661 LEU B N 1
ATOM 13002 C CA . LEU B 1 661 ? 196.011 196.571 113.530 1.00 137.13 661 LEU B CA 1
ATOM 13003 C C . LEU B 1 661 ? 194.576 196.106 113.286 1.00 137.13 661 LEU B C 1
ATOM 13004 O O . LEU B 1 661 ? 193.980 196.329 112.232 1.00 137.13 661 LEU B O 1
ATOM 13009 N N . ASN B 1 662 ? 194.024 195.445 114.300 1.00 134.70 662 ASN B N 1
ATOM 13010 C CA . ASN B 1 662 ? 192.662 194.935 114.206 1.00 134.70 662 ASN B CA 1
ATOM 13011 C C . ASN B 1 662 ? 191.663 196.086 114.187 1.00 134.70 662 ASN B C 1
ATOM 13012 O O . ASN B 1 662 ? 191.717 196.984 115.033 1.00 134.70 662 ASN B O 1
ATOM 13017 N N . LYS B 1 663 ? 190.749 196.056 113.217 1.00 133.15 663 LYS B N 1
ATOM 13018 C CA . LYS B 1 663 ? 189.695 197.058 113.130 1.00 133.15 663 LYS B CA 1
ATOM 13019 C C . LYS B 1 663 ? 188.478 196.710 113.976 1.00 133.15 663 LYS B C 1
ATOM 13020 O O . LYS B 1 663 ? 187.593 197.557 114.138 1.00 133.15 663 LYS B O 1
ATOM 13026 N N . LYS B 1 664 ? 188.414 195.492 114.515 1.00 131.87 664 LYS B N 1
ATOM 13027 C CA . LYS B 1 664 ? 187.297 195.071 115.348 1.00 131.87 664 LYS B CA 1
ATOM 13028 C C . LYS B 1 664 ? 187.438 195.533 116.794 1.00 131.87 664 LYS B C 1
ATOM 13029 O O . LYS B 1 664 ? 186.518 195.317 117.591 1.00 131.87 664 LYS B O 1
ATOM 13035 N N . TRP B 1 665 ? 188.559 196.167 117.145 1.00 131.55 665 TRP B N 1
ATOM 13036 C CA . TRP B 1 665 ? 188.785 196.594 118.522 1.00 131.55 665 TRP B CA 1
ATOM 13037 C C . TRP B 1 665 ? 187.727 197.597 118.968 1.00 131.55 665 TRP B C 1
ATOM 13038 O O . TRP B 1 665 ? 186.937 197.326 119.880 1.00 131.55 665 TRP B O 1
ATOM 13049 N N . ALA B 1 666 ? 187.694 198.764 118.328 1.00 130.96 666 ALA B N 1
ATOM 13050 C CA . ALA B 1 666 ? 186.742 199.811 118.670 1.00 130.96 666 ALA B CA 1
ATOM 13051 C C . ALA B 1 666 ? 186.652 200.773 117.498 1.00 130.96 666 ALA B C 1
ATOM 13052 O O . ALA B 1 666 ? 187.622 200.913 116.745 1.00 130.96 666 ALA B O 1
ATOM 13054 N N . PRO B 1 667 ? 185.512 201.446 117.312 1.00 132.25 667 PRO B N 1
ATOM 13055 C CA . PRO B 1 667 ? 185.380 202.366 116.171 1.00 132.25 667 PRO B CA 1
ATOM 13056 C C . PRO B 1 667 ? 186.208 203.633 116.296 1.00 132.25 667 PRO B C 1
ATOM 13057 O O . PRO B 1 667 ? 186.372 204.338 115.292 1.00 132.25 667 PRO B O 1
ATOM 13061 N N . ASP B 1 668 ? 186.732 203.950 117.479 1.00 134.21 668 ASP B N 1
ATOM 13062 C CA . ASP B 1 668 ? 187.499 205.173 117.674 1.00 134.21 668 ASP B CA 1
ATOM 13063 C C . ASP B 1 668 ? 188.993 204.945 117.829 1.00 134.21 668 ASP B C 1
ATOM 13064 O O . ASP B 1 668 ? 189.777 205.802 117.417 1.00 134.21 668 ASP B O 1
ATOM 13069 N N . VAL B 1 669 ? 189.411 203.822 118.420 1.00 132.97 669 VAL B N 1
ATOM 13070 C CA . VAL B 1 669 ? 190.839 203.553 118.551 1.00 132.97 669 VAL B CA 1
ATOM 13071 C C . VAL B 1 669 ? 191.469 203.347 117.179 1.00 132.97 669 VAL B C 1
ATOM 13072 O O . VAL B 1 669 ? 192.614 203.749 116.941 1.00 132.97 669 VAL B O 1
ATOM 13076 N N . VAL B 1 670 ? 190.732 202.732 116.250 1.00 137.30 670 VAL B N 1
ATOM 13077 C CA . VAL B 1 670 ? 191.237 202.564 114.895 1.00 137.30 670 VAL B CA 1
ATOM 13078 C C . VAL B 1 670 ? 191.274 203.889 114.149 1.00 137.30 670 VAL B C 1
ATOM 13079 O O . VAL B 1 670 ? 192.011 204.022 113.165 1.00 137.30 670 VAL B O 1
ATOM 13083 N N . LYS B 1 671 ? 190.495 204.877 114.592 1.00 140.39 671 LYS B N 1
ATOM 13084 C CA . LYS B 1 671 ? 190.527 206.199 113.983 1.00 140.39 671 LYS B CA 1
ATOM 13085 C C . LYS B 1 671 ? 191.789 206.971 114.341 1.00 140.39 671 LYS B C 1
ATOM 13086 O O . LYS B 1 671 ? 192.141 207.922 113.635 1.00 140.39 671 LYS B O 1
ATOM 13092 N N . ASP B 1 672 ? 192.484 206.579 115.408 1.00 141.69 672 ASP B N 1
ATOM 13093 C CA . ASP B 1 672 ? 193.692 207.267 115.842 1.00 141.69 672 ASP B CA 1
ATOM 13094 C C . ASP B 1 672 ? 194.944 206.408 115.786 1.00 141.69 672 ASP B C 1
ATOM 13095 O O . ASP B 1 672 ? 196.040 206.953 115.641 1.00 141.69 672 ASP B O 1
ATOM 13100 N N . ILE B 1 673 ? 194.815 205.085 115.906 1.00 135.77 673 ILE B N 1
ATOM 13101 C CA . ILE B 1 673 ? 195.987 204.215 115.833 1.00 135.77 673 ILE B CA 1
ATOM 13102 C C . ILE B 1 673 ? 196.629 204.308 114.454 1.00 135.77 673 ILE B C 1
ATOM 13103 O O . ILE B 1 673 ? 197.851 204.453 114.325 1.00 135.77 673 ILE B O 1
ATOM 13108 N N . GLN B 1 674 ? 195.812 204.236 113.401 1.00 138.81 674 GLN B N 1
ATOM 13109 C CA . GLN B 1 674 ? 196.347 204.350 112.048 1.00 138.81 674 GLN B CA 1
ATOM 13110 C C . GLN B 1 674 ? 196.728 205.789 111.723 1.00 138.81 674 GLN B C 1
ATOM 13111 O O . GLN B 1 674 ? 197.741 206.032 111.057 1.00 138.81 674 GLN B O 1
ATOM 13117 N N . GLU B 1 675 ? 195.934 206.754 112.183 1.00 142.01 675 GLU B N 1
ATOM 13118 C CA . GLU B 1 675 ? 196.173 208.159 111.882 1.00 142.01 675 GLU B CA 1
ATOM 13119 C C . GLU B 1 675 ? 197.202 208.807 112.798 1.00 142.01 675 GLU B C 1
ATOM 13120 O O . GLU B 1 675 ? 197.587 209.955 112.551 1.00 142.01 675 GLU B O 1
ATOM 13126 N N . GLY B 1 676 ? 197.652 208.115 113.842 1.00 140.38 676 GLY B N 1
ATOM 13127 C CA . GLY B 1 676 ? 198.657 208.676 114.723 1.00 140.38 676 GLY B CA 1
ATOM 13128 C C . GLY B 1 676 ? 198.070 209.539 115.821 1.00 140.38 676 GLY B C 1
ATOM 13129 O O . GLY B 1 676 ? 197.597 209.023 116.838 1.00 140.38 676 GLY B O 1
ATOM 13130 N N . ASN B 1 677 ? 198.126 210.859 115.629 1.00 138.83 677 ASN B N 1
ATOM 13131 C CA . ASN B 1 677 ? 197.564 211.835 116.557 1.00 138.83 677 ASN B CA 1
ATOM 13132 C C . ASN B 1 677 ? 198.278 211.790 117.903 1.00 138.83 677 ASN B C 1
ATOM 13133 O O . ASN B 1 677 ? 199.016 212.718 118.248 1.00 138.83 677 ASN B O 1
ATOM 13138 N N . GLU B 1 678 ? 198.031 210.729 118.675 1.00 133.50 678 GLU B N 1
ATOM 13139 C CA . GLU B 1 678 ? 198.679 210.486 119.962 1.00 133.50 678 GLU B CA 1
ATOM 13140 C C . GLU B 1 678 ? 198.263 211.509 121.014 1.00 133.50 678 GLU B C 1
ATOM 13141 O O . GLU B 1 678 ? 198.708 211.437 122.164 1.00 133.50 678 GLU B O 1
ATOM 13147 N N . ASP B 1 679 ? 197.416 212.468 120.637 1.00 129.17 679 ASP B N 1
ATOM 13148 C CA . ASP B 1 679 ? 196.888 213.422 121.602 1.00 129.17 679 ASP B CA 1
ATOM 13149 C C . ASP B 1 679 ? 195.717 212.822 122.370 1.00 129.17 679 ASP B C 1
ATOM 13150 O O . ASP B 1 679 ? 195.689 212.834 123.606 1.00 129.17 679 ASP B O 1
ATOM 13155 N N . ASN B 1 680 ? 194.736 212.294 121.637 1.00 128.29 680 ASN B N 1
ATOM 13156 C CA . ASN B 1 680 ? 193.588 211.651 122.268 1.00 128.29 680 ASN B CA 1
ATOM 13157 C C . ASN B 1 680 ? 194.016 210.409 123.041 1.00 128.29 680 ASN B C 1
ATOM 13158 O O . ASN B 1 680 ? 193.516 210.140 124.138 1.00 128.29 680 ASN B O 1
ATOM 13163 N N . ILE B 1 681 ? 194.947 209.640 122.477 1.00 119.95 681 ILE B N 1
ATOM 13164 C CA . ILE B 1 681 ? 195.449 208.422 123.106 1.00 119.95 681 ILE B CA 1
ATOM 13165 C C . ILE B 1 681 ? 196.065 208.768 124.453 1.00 119.95 681 ILE B C 1
ATOM 13166 O O . ILE B 1 681 ? 195.838 208.075 125.450 1.00 119.95 681 ILE B O 1
ATOM 13171 N N . ARG B 1 682 ? 196.849 209.845 124.486 1.00 122.52 682 ARG B N 1
ATOM 13172 C CA . ARG B 1 682 ? 197.499 210.261 125.723 1.00 122.52 682 ARG B CA 1
ATOM 13173 C C . ARG B 1 682 ? 196.472 210.728 126.750 1.00 122.52 682 ARG B C 1
ATOM 13174 O O . ARG B 1 682 ? 196.674 210.586 127.961 1.00 122.52 682 ARG B O 1
ATOM 13182 N N . LYS B 1 683 ? 195.359 211.295 126.279 1.00 115.07 683 LYS B N 1
ATOM 13183 C CA . LYS B 1 683 ? 194.328 211.810 127.172 1.00 115.07 683 LYS B CA 1
ATOM 13184 C C . LYS B 1 683 ? 193.675 210.707 128.001 1.00 115.07 683 LYS B C 1
ATOM 13185 O O . LYS B 1 683 ? 193.580 210.810 129.229 1.00 115.07 683 LYS B O 1
ATOM 13191 N N . ASN B 1 684 ? 193.214 209.643 127.339 1.00 115.04 684 ASN B N 1
ATOM 13192 C CA . ASN B 1 684 ? 192.515 208.576 128.051 1.00 115.04 684 ASN B CA 1
ATOM 13193 C C . ASN B 1 684 ? 193.450 207.840 129.003 1.00 115.04 684 ASN B C 1
ATOM 13194 O O . ASN B 1 684 ? 193.005 207.233 129.984 1.00 115.04 684 ASN B O 1
ATOM 13199 N N . ILE B 1 685 ? 194.751 207.875 128.723 1.00 108.87 685 ILE B N 1
ATOM 13200 C CA . ILE B 1 685 ? 195.747 207.258 129.592 1.00 108.87 685 ILE B CA 1
ATOM 13201 C C . ILE B 1 685 ? 195.712 207.941 130.952 1.00 108.87 685 ILE B C 1
ATOM 13202 O O . ILE B 1 685 ? 195.726 207.277 131.995 1.00 108.87 685 ILE B O 1
ATOM 13207 N N . PHE B 1 686 ? 195.661 209.273 130.947 1.00 112.79 686 PHE B N 1
ATOM 13208 C CA . PHE B 1 686 ? 195.685 210.026 132.196 1.00 112.79 686 PHE B CA 1
ATOM 13209 C C . PHE B 1 686 ? 194.397 209.828 132.986 1.00 112.79 686 PHE B C 1
ATOM 13210 O O . PHE B 1 686 ? 194.424 209.656 134.210 1.00 112.79 686 PHE B O 1
ATOM 13218 N N . ARG B 1 687 ? 193.253 209.859 132.300 1.00 99.32 687 ARG B N 1
ATOM 13219 C CA . ARG B 1 687 ? 191.974 209.748 132.995 1.00 99.32 687 ARG B CA 1
ATOM 13220 C C . ARG B 1 687 ? 191.814 208.383 133.652 1.00 99.32 687 ARG B C 1
ATOM 13221 O O . ARG B 1 687 ? 191.315 208.282 134.778 1.00 99.32 687 ARG B O 1
ATOM 13229 N N . PHE B 1 688 ? 192.230 207.319 132.962 1.00 97.86 688 PHE B N 1
ATOM 13230 C CA . PHE B 1 688 ? 192.173 205.987 133.553 1.00 97.86 688 PHE B CA 1
ATOM 13231 C C . PHE B 1 688 ? 193.137 205.832 134.719 1.00 97.86 688 PHE B C 1
ATOM 13232 O O . PHE B 1 688 ? 192.935 204.953 135.564 1.00 97.86 688 PHE B O 1
ATOM 13240 N N . LEU B 1 689 ? 194.179 206.660 134.784 1.00 103.31 689 LEU B N 1
ATOM 13241 C CA . LEU B 1 689 ? 195.174 206.595 135.846 1.00 103.31 689 LEU B CA 1
ATOM 13242 C C . LEU B 1 689 ? 195.256 207.910 136.612 1.00 103.31 689 LEU B C 1
ATOM 13243 O O . LEU B 1 689 ? 196.347 208.365 136.961 1.00 103.31 689 LEU B O 1
ATOM 13248 N N . LYS B 1 690 ? 194.105 208.535 136.877 1.00 99.82 690 LYS B N 1
ATOM 13249 C CA . LYS B 1 690 ? 194.092 209.820 137.569 1.00 99.82 690 LYS B CA 1
ATOM 13250 C C . LYS B 1 690 ? 194.666 209.733 138.975 1.00 99.82 690 LYS B C 1
ATOM 13251 O O . LYS B 1 690 ? 195.132 210.746 139.508 1.00 99.82 690 LYS B O 1
ATOM 13257 N N . ASP B 1 691 ? 194.632 208.555 139.595 1.00 103.51 691 ASP B N 1
ATOM 13258 C CA . ASP B 1 691 ? 195.190 208.387 140.931 1.00 103.51 691 ASP B CA 1
ATOM 13259 C C . ASP B 1 691 ? 196.694 208.141 140.889 1.00 103.51 691 ASP B C 1
ATOM 13260 O O . ASP B 1 691 ? 197.450 208.767 141.638 1.00 103.51 691 ASP B O 1
ATOM 13265 N N . HIS B 1 692 ? 197.139 207.235 140.021 1.00 104.88 692 HIS B N 1
ATOM 13266 C CA . HIS B 1 692 ? 198.553 206.868 139.932 1.00 104.88 692 HIS B CA 1
ATOM 13267 C C . HIS B 1 692 ? 199.215 207.631 138.784 1.00 104.88 692 HIS B C 1
ATOM 13268 O O . HIS B 1 692 ? 199.642 207.066 137.775 1.00 104.88 692 HIS B O 1
ATOM 13275 N N . ILE B 1 693 ? 199.297 208.947 138.956 1.00 113.68 693 ILE B N 1
ATOM 13276 C CA . ILE B 1 693 ? 199.903 209.812 137.949 1.00 113.68 693 ILE B CA 1
ATOM 13277 C C . ILE B 1 693 ? 200.705 210.895 138.655 1.00 113.68 693 ILE B C 1
ATOM 13278 O O . ILE B 1 693 ? 200.277 211.440 139.676 1.00 113.68 693 ILE B O 1
ATOM 13283 N N . LYS B 1 694 ? 201.881 211.196 138.109 1.00 125.92 694 LYS B N 1
ATOM 13284 C CA . LYS B 1 694 ? 202.718 212.285 138.584 1.00 125.92 694 LYS B CA 1
ATOM 13285 C C . LYS B 1 694 ? 202.881 213.315 137.476 1.00 125.92 694 LYS B C 1
ATOM 13286 O O . LYS B 1 694 ? 202.882 212.977 136.288 1.00 125.92 694 LYS B O 1
ATOM 13292 N N . GLU B 1 695 ? 203.012 214.582 137.875 1.00 136.26 695 GLU B N 1
ATOM 13293 C CA . GLU B 1 695 ? 203.140 215.654 136.893 1.00 136.26 695 GLU B CA 1
ATOM 13294 C C . GLU B 1 695 ? 204.438 215.529 136.105 1.00 136.26 695 GLU B C 1
ATOM 13295 O O . GLU B 1 695 ? 204.492 215.884 134.922 1.00 136.26 695 GLU B O 1
ATOM 13301 N N . GLU B 1 696 ? 205.497 215.026 136.744 1.00 136.18 696 GLU B N 1
ATOM 13302 C CA . GLU B 1 696 ? 206.761 214.826 136.046 1.00 136.18 696 GLU B CA 1
ATOM 13303 C C . GLU B 1 696 ? 206.650 213.789 134.937 1.00 136.18 696 GLU B C 1
ATOM 13304 O O . GLU B 1 696 ? 207.486 213.778 134.027 1.00 136.18 696 GLU B O 1
ATOM 13310 N N . ASP B 1 697 ? 205.639 212.921 134.989 1.00 127.87 697 ASP B N 1
ATOM 13311 C CA . ASP B 1 697 ? 205.454 211.898 133.969 1.00 127.87 697 ASP B CA 1
ATOM 13312 C C . ASP B 1 697 ? 204.729 212.412 132.733 1.00 127.87 697 ASP B C 1
ATOM 13313 O O . ASP B 1 697 ? 204.530 211.638 131.790 1.00 127.87 697 ASP B O 1
ATOM 13318 N N . LYS B 1 698 ? 204.333 213.684 132.708 1.00 131.49 698 LYS B N 1
ATOM 13319 C CA . LYS B 1 698 ? 203.641 214.228 131.546 1.00 131.49 698 LYS B CA 1
ATOM 13320 C C . LYS B 1 698 ? 204.642 214.640 130.474 1.00 131.49 698 LYS B C 1
ATOM 13321 O O . LYS B 1 698 ? 204.566 215.750 129.938 1.00 131.49 698 LYS B O 1
ATOM 13327 N N . ASN B 1 699 ? 205.581 213.750 130.154 1.00 128.93 699 ASN B N 1
ATOM 13328 C CA . ASN B 1 699 ? 206.546 213.989 129.089 1.00 128.93 699 ASN B CA 1
ATOM 13329 C C . ASN B 1 699 ? 206.621 212.788 128.156 1.00 128.93 699 ASN B C 1
ATOM 13330 O O . ASN B 1 699 ? 206.820 212.944 126.947 1.00 128.93 699 ASN B O 1
ATOM 13335 N N . LEU B 1 700 ? 206.473 211.589 128.716 1.00 124.69 700 LEU B N 1
ATOM 13336 C CA . LEU B 1 700 ? 206.477 210.350 127.950 1.00 124.69 700 LEU B CA 1
ATOM 13337 C C . LEU B 1 700 ? 205.408 210.384 126.868 1.00 124.69 700 LEU B C 1
ATOM 13338 O O . LEU B 1 700 ? 204.248 210.706 127.139 1.00 124.69 700 LEU B O 1
ATOM 13343 N N . GLU B 1 701 ? 205.800 210.069 125.630 1.00 129.39 701 GLU B N 1
ATOM 13344 C CA . GLU B 1 701 ? 204.906 210.318 124.504 1.00 129.39 701 GLU B CA 1
ATOM 13345 C C . GLU B 1 701 ? 203.636 209.476 124.561 1.00 129.39 701 GLU B C 1
ATOM 13346 O O . GLU B 1 701 ? 202.567 209.990 124.905 1.00 129.39 701 GLU B O 1
ATOM 13352 N N . ILE B 1 702 ? 203.739 208.183 124.243 1.00 126.77 702 ILE B N 1
ATOM 13353 C CA . ILE B 1 702 ? 202.614 207.263 124.395 1.00 126.77 702 ILE B CA 1
ATOM 13354 C C . ILE B 1 702 ? 203.034 205.979 125.098 1.00 126.77 702 ILE B C 1
ATOM 13355 O O . ILE B 1 702 ? 202.564 205.673 126.199 1.00 126.77 702 ILE B O 1
ATOM 13360 N N . LYS B 1 703 ? 203.932 205.224 124.458 1.00 123.76 703 LYS B N 1
ATOM 13361 C CA . LYS B 1 703 ? 204.174 203.841 124.859 1.00 123.76 703 LYS B CA 1
ATOM 13362 C C . LYS B 1 703 ? 204.957 203.760 126.160 1.00 123.76 703 LYS B C 1
ATOM 13363 O O . LYS B 1 703 ? 204.677 202.910 127.013 1.00 123.76 703 LYS B O 1
ATOM 13369 N N . ASP B 1 704 ? 205.948 204.633 126.325 1.00 123.60 704 ASP B N 1
ATOM 13370 C CA . ASP B 1 704 ? 206.757 204.634 127.538 1.00 123.60 704 ASP B CA 1
ATOM 13371 C C . ASP B 1 704 ? 205.925 204.984 128.770 1.00 123.60 704 ASP B C 1
ATOM 13372 O O . ASP B 1 704 ? 206.340 204.734 129.907 1.00 123.60 704 ASP B O 1
ATOM 13377 N N . LEU B 1 705 ? 204.743 205.567 128.563 1.00 120.39 705 LEU B N 1
ATOM 13378 C CA . LEU B 1 705 ? 203.798 205.750 129.659 1.00 120.39 705 LEU B CA 1
ATOM 13379 C C . LEU B 1 705 ? 203.262 204.410 130.148 1.00 120.39 705 LEU B C 1
ATOM 13380 O O . LEU B 1 705 ? 203.263 204.135 131.352 1.00 120.39 705 LEU B O 1
ATOM 13385 N N . LEU B 1 706 ? 202.799 203.574 129.215 1.00 116.29 706 LEU B N 1
ATOM 13386 C CA . LEU B 1 706 ? 202.139 202.322 129.567 1.00 116.29 706 LEU B CA 1
ATOM 13387 C C . LEU B 1 706 ? 203.074 201.365 130.296 1.00 116.29 706 LEU B C 1
ATOM 13388 O O . LEU B 1 706 ? 202.698 200.753 131.301 1.00 116.29 706 LEU B O 1
ATOM 13393 N N . ILE B 1 707 ? 204.303 201.226 129.796 1.00 118.00 707 ILE B N 1
ATOM 13394 C CA . ILE B 1 707 ? 205.254 200.300 130.409 1.00 118.00 707 ILE B CA 1
ATOM 13395 C C . ILE B 1 707 ? 205.614 200.763 131.815 1.00 118.00 707 ILE B C 1
ATOM 13396 O O . ILE B 1 707 ? 205.846 199.952 132.719 1.00 118.00 707 ILE B O 1
ATOM 13401 N N . LYS B 1 708 ? 205.665 202.082 132.019 1.00 115.88 708 LYS B N 1
ATOM 13402 C CA . LYS B 1 708 ? 205.985 202.615 133.338 1.00 115.88 708 LYS B CA 1
ATOM 13403 C C . LYS B 1 708 ? 204.868 202.343 134.337 1.00 115.88 708 LYS B C 1
ATOM 13404 O O . LYS B 1 708 ? 205.123 202.257 135.544 1.00 115.88 708 LYS B O 1
ATOM 13410 N N . TYR B 1 709 ? 203.633 202.197 133.860 1.00 112.34 709 TYR B N 1
ATOM 13411 C CA . TYR B 1 709 ? 202.477 202.003 134.725 1.00 112.34 709 TYR B CA 1
ATOM 13412 C C . TYR B 1 709 ? 201.830 200.634 134.551 1.00 112.34 709 TYR B C 1
ATOM 13413 O O . TYR B 1 709 ? 200.782 200.379 135.154 1.00 112.34 709 TYR B O 1
ATOM 13422 N N . ALA B 1 710 ? 202.443 199.741 133.765 1.00 113.55 710 ALA B N 1
ATOM 13423 C CA . ALA B 1 710 ? 201.778 198.502 133.364 1.00 113.55 710 ALA B CA 1
ATOM 13424 C C . ALA B 1 710 ? 201.347 197.670 134.565 1.00 113.55 710 ALA B C 1
ATOM 13425 O O . ALA B 1 710 ? 200.350 196.941 134.497 1.00 113.55 710 ALA B O 1
ATOM 13427 N N . GLU B 1 711 ? 202.083 197.759 135.673 1.00 117.38 711 GLU B N 1
ATOM 13428 C CA . GLU B 1 711 ? 201.702 197.025 136.872 1.00 117.38 711 GLU B CA 1
ATOM 13429 C C . GLU B 1 711 ? 200.442 197.585 137.519 1.00 117.38 711 GLU B C 1
ATOM 13430 O O . GLU B 1 711 ? 199.884 196.943 138.414 1.00 117.38 711 GLU B O 1
ATOM 13436 N N . GLU B 1 712 ? 199.983 198.761 137.091 1.00 112.02 712 GLU B N 1
ATOM 13437 C CA . GLU B 1 712 ? 198.845 199.406 137.735 1.00 112.02 712 GLU B CA 1
ATOM 13438 C C . GLU B 1 712 ? 197.556 199.288 136.930 1.00 112.02 712 GLU B C 1
ATOM 13439 O O . GLU B 1 712 ? 196.483 199.132 137.520 1.00 112.02 712 GLU B O 1
ATOM 13445 N N . ILE B 1 713 ? 197.628 199.351 135.596 1.00 107.17 713 ILE B N 1
ATOM 13446 C CA . ILE B 1 713 ? 196.420 199.177 134.789 1.00 107.17 713 ILE B CA 1
ATOM 13447 C C . ILE B 1 713 ? 195.769 197.833 135.086 1.00 107.17 713 ILE B C 1
ATOM 13448 O O . ILE B 1 713 ? 194.539 197.707 135.051 1.00 107.17 713 ILE B O 1
ATOM 13453 N N . SER B 1 714 ? 196.570 196.819 135.419 1.00 107.48 714 SER B N 1
ATOM 13454 C CA . SER B 1 714 ? 196.013 195.538 135.831 1.00 107.48 714 SER B CA 1
ATOM 13455 C C . SER B 1 714 ? 195.218 195.641 137.127 1.00 107.48 714 SER B C 1
ATOM 13456 O O . SER B 1 714 ? 194.447 194.727 137.441 1.00 107.48 714 SER B O 1
ATOM 13459 N N . SER B 1 715 ? 195.385 196.725 137.886 1.00 104.74 715 SER B N 1
ATOM 13460 C CA . SER B 1 715 ? 194.682 196.894 139.154 1.00 104.74 715 SER B CA 1
ATOM 13461 C C . SER B 1 715 ? 193.387 197.686 138.998 1.00 104.74 715 SER B C 1
ATOM 13462 O O . SER B 1 715 ? 192.333 197.250 139.470 1.00 104.74 715 SER B O 1
ATOM 13465 N N . ILE B 1 716 ? 193.448 198.853 138.350 1.00 98.28 716 ILE B N 1
ATOM 13466 C CA . ILE B 1 716 ? 192.244 199.658 138.158 1.00 98.28 716 ILE B CA 1
ATOM 13467 C C . ILE B 1 716 ? 191.235 198.918 137.289 1.00 98.28 716 ILE B C 1
ATOM 13468 O O . ILE B 1 716 ? 190.022 198.986 137.526 1.00 98.28 716 ILE B O 1
ATOM 13473 N N . SER B 1 717 ? 191.714 198.186 136.282 1.00 98.81 717 SER B N 1
ATOM 13474 C CA . SER B 1 717 ? 190.815 197.479 135.376 1.00 98.81 717 SER B CA 1
ATOM 13475 C C . SER B 1 717 ? 190.014 196.380 136.063 1.00 98.81 717 SER B C 1
ATOM 13476 O O . SER B 1 717 ? 189.015 195.927 135.497 1.00 98.81 717 SER B O 1
ATOM 13479 N N . LYS B 1 718 ? 190.418 195.944 137.253 1.00 98.87 718 LYS B N 1
ATOM 13480 C CA . LYS B 1 718 ? 189.649 194.945 137.977 1.00 98.87 718 LYS B CA 1
ATOM 13481 C C . LYS B 1 718 ? 188.346 195.547 138.494 1.00 98.87 718 LYS B C 1
ATOM 13482 O O . LYS B 1 718 ? 188.184 196.767 138.583 1.00 98.87 718 LYS B O 1
ATOM 13488 N N . HIS B 1 719 ? 187.405 194.671 138.833 1.00 97.02 719 HIS B N 1
ATOM 13489 C CA . HIS B 1 719 ? 186.100 195.079 139.328 1.00 97.02 719 HIS B CA 1
ATOM 13490 C C . HIS B 1 719 ? 185.831 194.448 140.688 1.00 97.02 719 HIS B C 1
ATOM 13491 O O . HIS B 1 719 ? 186.457 193.458 141.074 1.00 97.02 719 HIS B O 1
ATOM 13498 N N . GLU B 1 720 ? 184.887 195.044 141.413 1.00 100.14 720 GLU B N 1
ATOM 13499 C CA . GLU B 1 720 ? 184.564 194.579 142.755 1.00 100.14 720 GLU B CA 1
ATOM 13500 C C . GLU B 1 720 ? 183.964 193.179 142.712 1.00 100.14 720 GLU B C 1
ATOM 13501 O O . GLU B 1 720 ? 183.219 192.831 141.792 1.00 100.14 720 GLU B O 1
ATOM 13507 N N . LYS B 1 721 ? 184.304 192.369 143.717 1.00 102.53 721 LYS B N 1
ATOM 13508 C CA . LYS B 1 721 ? 183.772 191.013 143.792 1.00 102.53 721 LYS B CA 1
ATOM 13509 C C . LYS B 1 721 ? 182.260 191.019 143.978 1.00 102.53 721 LYS B C 1
ATOM 13510 O O . LYS B 1 721 ? 181.544 190.240 143.337 1.00 102.53 721 LYS B O 1
ATOM 13516 N N . GLU B 1 722 ? 181.752 191.896 144.845 1.00 100.51 722 GLU B N 1
ATOM 13517 C CA . GLU B 1 722 ? 180.317 191.983 145.117 1.00 100.51 722 GLU B CA 1
ATOM 13518 C C . GLU B 1 722 ? 179.625 192.842 144.055 1.00 100.51 722 GLU B C 1
ATOM 13519 O O . GLU B 1 722 ? 179.083 193.914 144.323 1.00 100.51 722 GLU B O 1
ATOM 13525 N N . THR B 1 723 ? 179.649 192.336 142.822 1.00 102.23 723 THR B N 1
ATOM 13526 C CA . THR B 1 723 ? 179.119 193.075 141.683 1.00 102.23 723 THR B CA 1
ATOM 13527 C C . THR B 1 723 ? 177.599 193.120 141.645 1.00 102.23 723 THR B C 1
ATOM 13528 O O . THR B 1 723 ? 177.043 193.870 140.835 1.00 102.23 723 THR B O 1
ATOM 13532 N N . ASP B 1 724 ? 176.914 192.342 142.486 1.00 105.12 724 ASP B N 1
ATOM 13533 C CA . ASP B 1 724 ? 175.458 192.300 142.439 1.00 105.12 724 ASP B CA 1
ATOM 13534 C C . ASP B 1 724 ? 174.820 193.627 142.831 1.00 105.12 724 ASP B C 1
ATOM 13535 O O . ASP B 1 724 ? 173.641 193.843 142.530 1.00 105.12 724 ASP B O 1
ATOM 13540 N N . VAL B 1 725 ? 175.561 194.515 143.490 1.00 94.13 725 VAL B N 1
ATOM 13541 C CA . VAL B 1 725 ? 175.010 195.792 143.929 1.00 94.13 725 VAL B CA 1
ATOM 13542 C C . VAL B 1 725 ? 175.861 196.938 143.393 1.00 94.13 725 VAL B C 1
ATOM 13543 O O . VAL B 1 725 ? 175.371 198.057 143.207 1.00 94.13 725 VAL B O 1
ATOM 13547 N N . PHE B 1 726 ? 177.135 196.664 143.113 1.00 90.79 726 PHE B N 1
ATOM 13548 C CA . PHE B 1 726 ? 178.048 197.722 142.698 1.00 90.79 726 PHE B CA 1
ATOM 13549 C C . PHE B 1 726 ? 178.096 197.899 141.184 1.00 90.79 726 PHE B C 1
ATOM 13550 O O . PHE B 1 726 ? 178.187 199.032 140.701 1.00 90.79 726 PHE B O 1
ATOM 13558 N N . GLY B 1 727 ? 178.037 196.809 140.422 1.00 95.98 727 GLY B N 1
ATOM 13559 C CA . GLY B 1 727 ? 177.902 196.923 138.983 1.00 95.98 727 GLY B CA 1
ATOM 13560 C C . GLY B 1 727 ? 179.163 196.708 138.170 1.00 95.98 727 GLY B C 1
ATOM 13561 O O . GLY B 1 727 ? 179.426 197.463 137.229 1.00 95.98 727 GLY B O 1
ATOM 13562 N N . PHE B 1 728 ? 179.947 195.685 138.518 1.00 100.29 728 PHE B N 1
ATOM 13563 C CA . PHE B 1 728 ? 181.116 195.277 137.733 1.00 100.29 728 PHE B CA 1
ATOM 13564 C C . PHE B 1 728 ? 182.145 196.400 137.618 1.00 100.29 728 PHE B C 1
ATOM 13565 O O . PHE B 1 728 ? 182.785 196.573 136.579 1.00 100.29 728 PHE B O 1
ATOM 13573 N N . TYR B 1 729 ? 182.314 197.166 138.691 1.00 91.97 729 TYR B N 1
ATOM 13574 C CA . TYR B 1 729 ? 183.264 198.268 138.731 1.00 91.97 729 TYR B CA 1
ATOM 13575 C C . TYR B 1 729 ? 184.232 198.077 139.892 1.00 91.97 729 TYR B C 1
ATOM 13576 O O . TYR B 1 729 ? 183.994 197.287 140.808 1.00 91.97 729 TYR B O 1
ATOM 13585 N N . ASN B 1 730 ? 185.341 198.813 139.842 1.00 90.43 730 ASN B N 1
ATOM 13586 C CA . ASN B 1 730 ? 186.305 198.843 140.934 1.00 90.43 730 ASN B CA 1
ATOM 13587 C C . ASN B 1 730 ? 185.858 199.742 142.078 1.00 90.43 730 ASN B C 1
ATOM 13588 O O . ASN B 1 730 ? 186.368 199.604 143.195 1.00 90.43 730 ASN B O 1
ATOM 13593 N N . ALA B 1 731 ? 184.952 200.682 141.801 1.00 93.15 731 ALA B N 1
ATOM 13594 C CA . ALA B 1 731 ? 184.305 201.556 142.774 1.00 93.15 731 ALA B CA 1
ATOM 13595 C C . ALA B 1 731 ? 185.248 202.623 143.317 1.00 93.15 731 ALA B C 1
ATOM 13596 O O . ALA B 1 731 ? 184.794 203.588 143.936 1.00 93.15 731 ALA B O 1
ATOM 13598 N N . TRP B 1 732 ? 186.544 202.517 143.022 1.00 90.71 732 TRP B N 1
ATOM 13599 C CA . TRP B 1 732 ? 187.481 203.542 143.471 1.00 90.71 732 TRP B CA 1
ATOM 13600 C C . TRP B 1 732 ? 187.548 204.686 142.470 1.00 90.71 732 TRP B C 1
ATOM 13601 O O . TRP B 1 732 ? 187.382 205.858 142.830 1.00 90.71 732 TRP B O 1
ATOM 13612 N N . TRP B 1 733 ? 187.790 204.358 141.199 1.00 88.67 733 TRP B N 1
ATOM 13613 C CA . TRP B 1 733 ? 187.756 205.370 140.152 1.00 88.67 733 TRP B CA 1
ATOM 13614 C C . TRP B 1 733 ? 186.380 206.015 140.068 1.00 88.67 733 TRP B C 1
ATOM 13615 O O . TRP B 1 733 ? 186.262 207.223 139.834 1.00 88.67 733 TRP B O 1
ATOM 13626 N N . VAL B 1 734 ? 185.325 205.221 140.258 1.00 87.23 734 VAL B N 1
ATOM 13627 C CA . VAL B 1 734 ? 183.974 205.771 140.267 1.00 87.23 734 VAL B CA 1
ATOM 13628 C C . VAL B 1 734 ? 183.748 206.620 141.512 1.00 87.23 734 VAL B C 1
ATOM 13629 O O . VAL B 1 734 ? 183.195 207.724 141.432 1.00 87.23 734 VAL B O 1
ATOM 13633 N N . PHE B 1 735 ? 184.175 206.125 142.680 1.00 86.11 735 PHE B N 1
ATOM 13634 C CA . PHE B 1 735 ? 183.915 206.832 143.928 1.00 86.11 735 PHE B CA 1
ATOM 13635 C C . PHE B 1 735 ? 184.637 208.169 143.981 1.00 86.11 735 PHE B C 1
ATOM 13636 O O . PHE B 1 735 ? 184.137 209.114 144.599 1.00 86.11 735 PHE B O 1
ATOM 13644 N N . GLY B 1 736 ? 185.806 208.270 143.354 1.00 89.15 736 GLY B N 1
ATOM 13645 C CA . GLY B 1 736 ? 186.507 209.538 143.317 1.00 89.15 736 GLY B CA 1
ATOM 13646 C C . GLY B 1 736 ? 185.670 210.634 142.689 1.00 89.15 736 GLY B C 1
ATOM 13647 O O . GLY B 1 736 ? 185.456 211.691 143.291 1.00 89.15 736 GLY B O 1
ATOM 13648 N N . GLU B 1 737 ? 185.151 210.373 141.487 1.00 92.62 737 GLU B N 1
ATOM 13649 C CA . GLU B 1 737 ? 184.302 211.357 140.825 1.00 92.62 737 GLU B CA 1
ATOM 13650 C C . GLU B 1 737 ? 182.966 211.527 141.536 1.00 92.62 737 GLU B C 1
ATOM 13651 O O . GLU B 1 737 ? 182.410 212.632 141.542 1.00 92.62 737 GLU B O 1
ATOM 13657 N N . VAL B 1 738 ? 182.431 210.457 142.131 1.00 89.11 738 VAL B N 1
ATOM 13658 C CA . VAL B 1 738 ? 181.167 210.571 142.856 1.00 89.11 738 VAL B CA 1
ATOM 13659 C C . VAL B 1 738 ? 181.316 211.536 144.027 1.00 89.11 738 VAL B C 1
ATOM 13660 O O . VAL B 1 738 ? 180.463 212.401 144.257 1.00 89.11 738 VAL B O 1
ATOM 13664 N N . ALA B 1 739 ? 182.411 211.407 144.778 1.00 89.90 739 ALA B N 1
ATOM 13665 C CA . ALA B 1 739 ? 182.659 212.317 145.890 1.00 89.90 739 ALA B CA 1
ATOM 13666 C C . ALA B 1 739 ? 183.046 213.706 145.404 1.00 89.90 739 ALA B C 1
ATOM 13667 O O . ALA B 1 739 ? 182.801 214.695 146.104 1.00 89.90 739 ALA B O 1
ATOM 13669 N N . LYS B 1 740 ? 183.668 213.806 144.228 1.00 90.68 740 LYS B N 1
ATOM 13670 C CA . LYS B 1 740 ? 183.972 215.122 143.677 1.00 90.68 740 LYS B CA 1
ATOM 13671 C C . LYS B 1 740 ? 182.699 215.884 143.327 1.00 90.68 740 LYS B C 1
ATOM 13672 O O . LYS B 1 740 ? 182.589 217.084 143.606 1.00 90.68 740 LYS B O 1
ATOM 13678 N N . GLU B 1 741 ? 181.726 215.206 142.713 1.00 94.06 741 GLU B N 1
ATOM 13679 C CA . GLU B 1 741 ? 180.509 215.888 142.280 1.00 94.06 741 GLU B CA 1
ATOM 13680 C C . GLU B 1 741 ? 179.660 216.324 143.468 1.00 94.06 741 GLU B C 1
ATOM 13681 O O . GLU B 1 741 ? 179.222 217.478 143.540 1.00 94.06 741 GLU B O 1
ATOM 13687 N N . LEU B 1 742 ? 179.415 215.417 144.409 1.00 90.76 742 LEU B N 1
ATOM 13688 C CA . LEU B 1 742 ? 178.649 215.719 145.612 1.00 90.76 742 LEU B CA 1
ATOM 13689 C C . LEU B 1 742 ? 179.586 215.634 146.810 1.00 90.76 742 LEU B C 1
ATOM 13690 O O . LEU B 1 742 ? 180.250 214.613 147.014 1.00 90.76 742 LEU B O 1
ATOM 13695 N N . ASP B 1 743 ? 179.658 216.716 147.581 1.00 89.69 743 ASP B N 1
ATOM 13696 C CA . ASP B 1 743 ? 180.624 216.829 148.662 1.00 89.69 743 ASP B CA 1
ATOM 13697 C C . ASP B 1 743 ? 179.974 217.480 149.871 1.00 89.69 743 ASP B C 1
ATOM 13698 O O . ASP B 1 743 ? 179.208 218.438 149.733 1.00 89.69 743 ASP B O 1
ATOM 13703 N N . TYR B 1 744 ? 180.283 216.955 151.051 1.00 81.33 744 TYR B N 1
ATOM 13704 C CA . TYR B 1 744 ? 179.838 217.536 152.307 1.00 81.33 744 TYR B CA 1
ATOM 13705 C C . TYR B 1 744 ? 180.953 217.416 153.334 1.00 81.33 744 TYR B C 1
ATOM 13706 O O . TYR B 1 744 ? 181.741 216.463 153.290 1.00 81.33 744 TYR B O 1
ATOM 13715 N N . PRO B 1 745 ? 181.049 218.366 154.259 1.00 83.03 745 PRO B N 1
ATOM 13716 C CA . PRO B 1 745 ? 182.068 218.269 155.308 1.00 83.03 745 PRO B CA 1
ATOM 13717 C C . PRO B 1 745 ? 181.797 217.105 156.247 1.00 83.03 745 PRO B C 1
ATOM 13718 O O . PRO B 1 745 ? 180.651 216.714 156.480 1.00 83.03 745 PRO B O 1
ATOM 13722 N N . ILE B 1 746 ? 182.878 216.551 156.788 1.00 84.61 746 ILE B N 1
ATOM 13723 C CA . ILE B 1 746 ? 182.814 215.471 157.764 1.00 84.61 746 ILE B CA 1
ATOM 13724 C C . ILE B 1 746 ? 183.657 215.874 158.966 1.00 84.61 746 ILE B C 1
ATOM 13725 O O . ILE B 1 746 ? 184.703 216.514 158.812 1.00 84.61 746 ILE B O 1
ATOM 13730 N N . PHE B 1 747 ? 183.187 215.530 160.160 1.00 78.71 747 PHE B N 1
ATOM 13731 C CA . PHE B 1 747 ? 183.823 215.937 161.404 1.00 78.71 747 PHE B CA 1
ATOM 13732 C C . PHE B 1 747 ? 184.536 214.744 162.025 1.00 78.71 747 PHE B C 1
ATOM 13733 O O . PHE B 1 747 ? 183.938 213.677 162.192 1.00 78.71 747 PHE B O 1
ATOM 13741 N N . MET B 1 748 ? 185.811 214.924 162.363 1.00 77.73 748 MET B N 1
ATOM 13742 C CA . MET B 1 748 ? 186.584 213.897 163.046 1.00 77.73 748 MET B CA 1
ATOM 13743 C C . MET B 1 748 ? 187.366 214.512 164.195 1.00 77.73 748 MET B C 1
ATOM 13744 O O . MET B 1 748 ? 187.898 215.620 164.076 1.00 77.73 748 MET B O 1
ATOM 13749 N N . ALA B 1 749 ? 187.430 213.783 165.304 1.00 77.76 749 ALA B N 1
ATOM 13750 C CA . ALA B 1 749 ? 188.162 214.216 166.485 1.00 77.76 749 ALA B CA 1
ATOM 13751 C C . ALA B 1 749 ? 188.521 212.981 167.296 1.00 77.76 749 ALA B C 1
ATOM 13752 O O . ALA B 1 749 ? 187.980 211.895 167.080 1.00 77.76 749 ALA B O 1
ATOM 13754 N N . GLU B 1 750 ? 189.453 213.154 168.230 1.00 84.86 750 GLU B N 1
ATOM 13755 C CA . GLU B 1 750 ? 189.876 212.057 169.089 1.00 84.86 750 GLU B CA 1
ATOM 13756 C C . GLU B 1 750 ? 189.900 212.516 170.536 1.00 84.86 750 GLU B C 1
ATOM 13757 O O . GLU B 1 750 ? 190.395 213.605 170.838 1.00 84.86 750 GLU B O 1
ATOM 13763 N N . ALA B 1 751 ? 189.368 211.682 171.421 1.00 87.99 751 ALA B N 1
ATOM 13764 C CA . ALA B 1 751 ? 189.495 211.870 172.856 1.00 87.99 751 ALA B CA 1
ATOM 13765 C C . ALA B 1 751 ? 190.589 210.951 173.381 1.00 87.99 751 ALA B C 1
ATOM 13766 O O . ALA B 1 751 ? 190.718 209.808 172.933 1.00 87.99 751 ALA B O 1
ATOM 13768 N N . GLU B 1 752 ? 191.388 211.460 174.315 1.00 97.38 752 GLU B N 1
ATOM 13769 C CA . GLU B 1 752 ? 192.483 210.690 174.893 1.00 97.38 752 GLU B CA 1
ATOM 13770 C C . GLU B 1 752 ? 192.138 210.106 176.255 1.00 97.38 752 GLU B C 1
ATOM 13771 O O . GLU B 1 752 ? 192.533 208.975 176.558 1.00 97.38 752 GLU B O 1
ATOM 13777 N N . ASN B 1 753 ? 191.398 210.844 177.080 1.00 96.55 753 ASN B N 1
ATOM 13778 C CA . ASN B 1 753 ? 190.955 210.366 178.382 1.00 96.55 753 ASN B CA 1
ATOM 13779 C C . ASN B 1 753 ? 189.450 210.551 178.489 1.00 96.55 753 ASN B C 1
ATOM 13780 O O . ASN B 1 753 ? 188.924 211.610 178.130 1.00 96.55 753 ASN B O 1
ATOM 13785 N N . VAL B 1 754 ? 188.762 209.522 178.980 1.00 88.33 754 VAL B N 1
ATOM 13786 C CA . VAL B 1 754 ? 187.306 209.537 179.051 1.00 88.33 754 VAL B CA 1
ATOM 13787 C C . VAL B 1 754 ? 186.771 209.848 180.447 1.00 88.33 754 VAL B C 1
ATOM 13788 O O . VAL B 1 754 ? 185.630 210.318 180.567 1.00 88.33 754 VAL B O 1
ATOM 13792 N N . GLY B 1 755 ? 187.548 209.599 181.497 1.00 93.98 755 GLY B N 1
ATOM 13793 C CA . GLY B 1 755 ? 187.176 210.045 182.825 1.00 93.98 755 GLY B CA 1
ATOM 13794 C C . GLY B 1 755 ? 186.539 209.020 183.733 1.00 93.98 755 GLY B C 1
ATOM 13795 O O . GLY B 1 755 ? 185.976 209.401 184.765 1.00 93.98 755 GLY B O 1
ATOM 13796 N N . TYR B 1 756 ? 186.600 207.735 183.393 1.00 89.54 756 TYR B N 1
ATOM 13797 C CA . TYR B 1 756 ? 186.012 206.695 184.232 1.00 89.54 756 TYR B CA 1
ATOM 13798 C C . TYR B 1 756 ? 186.943 205.494 184.342 1.00 89.54 756 TYR B C 1
ATOM 13799 O O . TYR B 1 756 ? 186.515 204.345 184.199 1.00 89.54 756 TYR B O 1
ATOM 13808 N N . LYS B 1 757 ? 188.222 205.737 184.623 1.00 87.22 757 LYS B N 1
ATOM 13809 C CA . LYS B 1 757 ? 189.211 204.664 184.573 1.00 87.22 757 LYS B CA 1
ATOM 13810 C C . LYS B 1 757 ? 188.815 203.526 185.502 1.00 87.22 757 LYS B C 1
ATOM 13811 O O . LYS B 1 757 ? 188.809 203.681 186.724 1.00 87.22 757 LYS B O 1
ATOM 13817 N N . ARG B 1 758 ? 188.467 202.384 184.918 1.00 91.34 758 ARG B N 1
ATOM 13818 C CA . ARG B 1 758 ? 187.938 201.258 185.669 1.00 91.34 758 ARG B CA 1
ATOM 13819 C C . ARG B 1 758 ? 188.988 200.169 185.827 1.00 91.34 758 ARG B C 1
ATOM 13820 O O . ARG B 1 758 ? 189.796 199.921 184.929 1.00 91.34 758 ARG B O 1
ATOM 13828 N N . THR B 1 759 ? 188.962 199.523 186.988 1.00 95.69 759 THR B N 1
ATOM 13829 C CA . THR B 1 759 ? 189.751 198.338 187.263 1.00 95.69 759 THR B CA 1
ATOM 13830 C C . THR B 1 759 ? 188.841 197.314 187.921 1.00 95.69 759 THR B C 1
ATOM 13831 O O . THR B 1 759 ? 187.715 197.623 188.322 1.00 95.69 759 THR B O 1
ATOM 13835 N N . LYS B 1 760 ? 189.345 196.094 188.058 1.00 101.35 760 LYS B N 1
ATOM 13836 C CA . LYS B 1 760 ? 188.540 195.053 188.692 1.00 101.35 760 LYS B CA 1
ATOM 13837 C C . LYS B 1 760 ? 188.268 195.334 190.175 1.00 101.35 760 LYS B C 1
ATOM 13838 O O . LYS B 1 760 ? 187.635 194.518 190.857 1.00 101.35 760 LYS B O 1
ATOM 13844 N N . LYS B 1 761 ? 188.732 196.475 190.679 1.00 105.70 761 LYS B N 1
ATOM 13845 C CA . LYS B 1 761 ? 188.505 196.908 192.050 1.00 105.70 761 LYS B CA 1
ATOM 13846 C C . LYS B 1 761 ? 187.766 198.239 192.079 1.00 105.70 761 LYS B C 1
ATOM 13847 O O . LYS B 1 761 ? 187.848 198.994 193.052 1.00 105.70 761 LYS B O 1
ATOM 13853 N N . GLY B 1 762 ? 187.033 198.551 191.012 1.00 102.22 762 GLY B N 1
ATOM 13854 C CA . GLY B 1 762 ? 186.159 199.710 191.007 1.00 102.22 762 GLY B CA 1
ATOM 13855 C C . GLY B 1 762 ? 186.584 200.780 190.017 1.00 102.22 762 GLY B C 1
ATOM 13856 O O . GLY B 1 762 ? 187.538 200.639 189.247 1.00 102.22 762 GLY B O 1
ATOM 13857 N N . GLU B 1 763 ? 185.835 201.878 190.055 1.00 103.41 763 GLU B N 1
ATOM 13858 C CA . GLU B 1 763 ? 186.008 202.991 189.135 1.00 103.41 763 GLU B CA 1
ATOM 13859 C C . GLU B 1 763 ? 186.923 204.042 189.768 1.00 103.41 763 GLU B C 1
ATOM 13860 O O . GLU B 1 763 ? 187.132 204.062 190.984 1.00 103.41 763 GLU B O 1
ATOM 13866 N N . LYS B 1 764 ? 187.484 204.928 188.945 1.00 93.36 764 LYS B N 1
ATOM 13867 C CA . LYS B 1 764 ? 188.326 206.012 189.428 1.00 93.36 764 LYS B CA 1
ATOM 13868 C C . LYS B 1 764 ? 188.222 207.207 188.487 1.00 93.36 764 LYS B C 1
ATOM 13869 O O . LYS B 1 764 ? 188.233 207.042 187.258 1.00 93.36 764 LYS B O 1
ATOM 13875 N N . PRO B 1 765 ? 188.112 208.420 189.025 1.00 96.49 765 PRO B N 1
ATOM 13876 C CA . PRO B 1 765 ? 187.968 209.600 188.168 1.00 96.49 765 PRO B CA 1
ATOM 13877 C C . PRO B 1 765 ? 189.215 209.863 187.339 1.00 96.49 765 PRO B C 1
ATOM 13878 O O . PRO B 1 765 ? 190.334 209.505 187.715 1.00 96.49 765 PRO B O 1
ATOM 13882 N N . MET B 1 766 ? 189.000 210.503 186.192 1.00 99.03 766 MET B N 1
ATOM 13883 C CA . MET B 1 766 ? 190.060 210.860 185.260 1.00 99.03 766 MET B CA 1
ATOM 13884 C C . MET B 1 766 ? 189.591 212.073 184.475 1.00 99.03 766 MET B C 1
ATOM 13885 O O . MET B 1 766 ? 188.393 212.377 184.482 1.00 99.03 766 MET B O 1
ATOM 13890 N N . PRO B 1 767 ? 190.497 212.809 183.829 1.00 100.11 767 PRO B N 1
ATOM 13891 C CA . PRO B 1 767 ? 190.054 213.909 182.965 1.00 100.11 767 PRO B CA 1
ATOM 13892 C C . PRO B 1 767 ? 189.148 213.397 181.856 1.00 100.11 767 PRO B C 1
ATOM 13893 O O . PRO B 1 767 ? 189.362 212.317 181.302 1.00 100.11 767 PRO B O 1
ATOM 13897 N N . ASN B 1 768 ? 188.121 214.179 181.540 1.00 96.35 768 ASN B N 1
ATOM 13898 C CA . ASN B 1 768 ? 187.117 213.802 180.551 1.00 96.35 768 ASN B CA 1
ATOM 13899 C C . ASN B 1 768 ? 187.233 214.743 179.358 1.00 96.35 768 ASN B C 1
ATOM 13900 O O . ASN B 1 768 ? 186.846 215.912 179.443 1.00 96.35 768 ASN B O 1
ATOM 13905 N N . ASP B 1 769 ? 187.765 214.228 178.249 1.00 97.61 769 ASP B N 1
ATOM 13906 C CA . ASP B 1 769 ? 187.896 215.025 177.036 1.00 97.61 769 ASP B CA 1
ATOM 13907 C C . ASP B 1 769 ? 186.584 215.163 176.278 1.00 97.61 769 ASP B C 1
ATOM 13908 O O . ASP B 1 769 ? 186.446 216.089 175.471 1.00 97.61 769 ASP B O 1
ATOM 13913 N N . LEU B 1 770 ? 185.620 214.274 176.519 1.00 91.63 770 LEU B N 1
ATOM 13914 C CA . LEU B 1 770 ? 184.374 214.302 175.759 1.00 91.63 770 LEU B CA 1
ATOM 13915 C C . LEU B 1 770 ? 183.503 215.482 176.171 1.00 91.63 770 LEU B C 1
ATOM 13916 O O . LEU B 1 770 ? 183.153 216.331 175.344 1.00 91.63 770 LEU B O 1
ATOM 13921 N N . TYR B 1 771 ? 183.141 215.551 177.449 1.00 95.91 771 TYR B N 1
ATOM 13922 C CA . TYR B 1 771 ? 182.233 216.577 177.936 1.00 95.91 771 TYR B CA 1
ATOM 13923 C C . TYR B 1 771 ? 182.686 217.056 179.307 1.00 95.91 771 TYR B C 1
ATOM 13924 O O . TYR B 1 771 ? 183.480 216.402 179.987 1.00 95.91 771 TYR B O 1
ATOM 13933 N N . ASP B 1 772 ? 182.162 218.211 179.705 1.00 116.46 772 ASP B N 1
ATOM 13934 C CA . ASP B 1 772 ? 182.367 218.752 181.038 1.00 116.46 772 ASP B CA 1
ATOM 13935 C C . ASP B 1 772 ? 181.018 218.994 181.702 1.00 116.46 772 ASP B C 1
ATOM 13936 O O . ASP B 1 772 ? 180.040 219.360 181.044 1.00 116.46 772 ASP B O 1
ATOM 13941 N N . LEU B 1 773 ? 180.973 218.779 183.012 1.00 129.09 773 LEU B N 1
ATOM 13942 C CA . LEU B 1 773 ? 179.742 218.928 183.772 1.00 129.09 773 LEU B CA 1
ATOM 13943 C C . LEU B 1 773 ? 179.523 220.387 184.154 1.00 129.09 773 LEU B C 1
ATOM 13944 O O . LEU B 1 773 ? 180.474 221.150 184.343 1.00 129.09 773 LEU B O 1
ATOM 13949 N N . GLU B 1 774 ? 178.248 220.768 184.262 1.00 147.63 774 GLU B N 1
ATOM 13950 C CA . GLU B 1 774 ? 177.917 222.153 184.579 1.00 147.63 774 GLU B CA 1
ATOM 13951 C C . GLU B 1 774 ? 178.303 222.517 186.007 1.00 147.63 774 GLU B C 1
ATOM 13952 O O . GLU B 1 774 ? 178.556 223.692 186.293 1.00 147.63 774 GLU B O 1
ATOM 13958 N N . TYR B 1 775 ? 178.329 221.537 186.913 1.00 161.58 775 TYR B N 1
ATOM 13959 C CA . TYR B 1 775 ? 178.720 221.746 188.304 1.00 161.58 775 TYR B CA 1
ATOM 13960 C C . TYR B 1 775 ? 177.788 222.726 189.006 1.00 161.58 775 TYR B C 1
ATOM 13961 O O . TYR B 1 775 ? 177.067 222.348 189.935 1.00 161.58 775 TYR B O 1
ATOM 13970 N N . ALA B 1 776 ? 177.800 223.981 188.578 1.00 171.44 776 ALA B N 1
ATOM 13971 C CA . ALA B 1 776 ? 176.914 224.981 189.159 1.00 171.44 776 ALA B CA 1
ATOM 13972 C C . ALA B 1 776 ? 175.490 224.753 188.672 1.00 171.44 776 ALA B C 1
ATOM 13973 O O . ALA B 1 776 ? 175.248 224.792 187.459 1.00 171.44 776 ALA B O 1
ATOM 13975 N N . PRO B 1 777 ? 174.529 224.506 189.561 1.00 185.31 777 PRO B N 1
ATOM 13976 C CA . PRO B 1 777 ? 173.150 224.286 189.111 1.00 185.31 777 PRO B CA 1
ATOM 13977 C C . PRO B 1 777 ? 172.564 225.533 188.468 1.00 185.31 777 PRO B C 1
ATOM 13978 O O . PRO B 1 777 ? 172.878 226.663 188.845 1.00 185.31 777 PRO B O 1
ATOM 13982 N N . SER B 1 778 ? 171.700 225.310 187.478 1.00 200.47 778 SER B N 1
ATOM 13983 C CA . SER B 1 778 ? 170.960 226.401 186.859 1.00 200.47 778 SER B CA 1
ATOM 13984 C C . SER B 1 778 ? 169.580 226.583 187.472 1.00 200.47 778 SER B C 1
ATOM 13985 O O . SER B 1 778 ? 168.951 227.627 187.267 1.00 200.47 778 SER B O 1
ATOM 13988 N N . THR B 1 779 ? 169.097 225.588 188.217 1.00 216.79 779 THR B N 1
ATOM 13989 C CA . THR B 1 779 ? 167.795 225.635 188.885 1.00 216.79 779 THR B CA 1
ATOM 13990 C C . THR B 1 779 ? 168.026 225.287 190.353 1.00 216.79 779 THR B C 1
ATOM 13991 O O . THR B 1 779 ? 167.966 224.117 190.738 1.00 216.79 779 THR B O 1
ATOM 13995 N N . LEU B 1 780 ? 168.287 226.303 191.169 1.00 237.33 780 LEU B N 1
ATOM 13996 C CA . LEU B 1 780 ? 168.548 226.122 192.587 1.00 237.33 780 LEU B CA 1
ATOM 13997 C C . LEU B 1 780 ? 167.581 226.970 193.404 1.00 237.33 780 LEU B C 1
ATOM 13998 O O . LEU B 1 780 ? 167.136 228.036 192.972 1.00 237.33 780 LEU B O 1
ATOM 14003 N N . ASP B 1 781 ? 167.251 226.474 194.593 1.00 271.96 781 ASP B N 1
ATOM 14004 C CA . ASP B 1 781 ? 166.371 227.165 195.533 1.00 271.96 781 ASP B CA 1
ATOM 14005 C C . ASP B 1 781 ? 167.256 227.766 196.623 1.00 271.96 781 ASP B C 1
ATOM 14006 O O . ASP B 1 781 ? 167.660 227.080 197.563 1.00 271.96 781 ASP B O 1
ATOM 14011 N N . CYS B 1 782 ? 167.560 229.060 196.484 1.00 281.57 782 CYS B N 1
ATOM 14012 C CA . CYS B 1 782 ? 168.437 229.724 197.444 1.00 281.57 782 CYS B CA 1
ATOM 14013 C C . CYS B 1 782 ? 167.823 229.744 198.838 1.00 281.57 782 CYS B C 1
ATOM 14014 O O . CYS B 1 782 ? 168.527 229.557 199.837 1.00 281.57 782 CYS B O 1
ATOM 14017 N N . GLU B 1 783 ? 166.511 229.977 198.926 1.00 293.60 783 GLU B N 1
ATOM 14018 C CA . GLU B 1 783 ? 165.841 229.958 200.224 1.00 293.60 783 GLU B CA 1
ATOM 14019 C C . GLU B 1 783 ? 165.969 228.590 200.881 1.00 293.60 783 GLU B C 1
ATOM 14020 O O . GLU B 1 783 ? 166.151 228.488 202.099 1.00 293.60 783 GLU B O 1
ATOM 14026 N N . LYS B 1 784 ? 165.872 227.522 200.085 1.00 295.45 784 LYS B N 1
ATOM 14027 C CA . LYS B 1 784 ? 166.079 226.180 200.619 1.00 295.45 784 LYS B CA 1
ATOM 14028 C C . LYS B 1 784 ? 167.498 226.000 201.139 1.00 295.45 784 LYS B C 1
ATOM 14029 O O . LYS B 1 784 ? 167.700 225.378 202.187 1.00 295.45 784 LYS B O 1
ATOM 14035 N N . VAL B 1 785 ? 168.491 226.531 200.422 1.00 295.50 785 VAL B N 1
ATOM 14036 C CA . VAL B 1 785 ? 169.876 226.433 200.875 1.00 295.50 785 VAL B CA 1
ATOM 14037 C C . VAL B 1 785 ? 170.057 227.163 202.199 1.00 295.50 785 VAL B C 1
ATOM 14038 O O . VAL B 1 785 ? 170.688 226.646 203.130 1.00 295.50 785 VAL B O 1
ATOM 14042 N N . LEU B 1 786 ? 169.506 228.374 202.307 1.00 317.77 786 LEU B N 1
ATOM 14043 C CA . LEU B 1 786 ? 169.602 229.121 203.556 1.00 317.77 786 LEU B CA 1
ATOM 14044 C C . LEU B 1 786 ? 168.906 228.385 204.694 1.00 317.77 786 LEU B C 1
ATOM 14045 O O . LEU B 1 786 ? 169.431 228.318 205.810 1.00 317.77 786 LEU B O 1
ATOM 14050 N N . SER B 1 787 ? 167.722 227.827 204.430 1.00 334.50 787 SER B N 1
ATOM 14051 C CA . SER B 1 787 ? 166.990 227.106 205.467 1.00 334.50 787 SER B CA 1
ATOM 14052 C C . SER B 1 787 ? 167.757 225.871 205.923 1.00 334.50 787 SER B C 1
ATOM 14053 O O . SER B 1 787 ? 167.817 225.568 207.121 1.00 334.50 787 SER B O 1
ATOM 14056 N N . SER B 1 788 ? 168.350 225.141 204.976 1.00 337.82 788 SER B N 1
ATOM 14057 C CA . SER B 1 788 ? 169.171 223.990 205.332 1.00 337.82 788 SER B CA 1
ATOM 14058 C C . SER B 1 788 ? 170.389 224.418 206.141 1.00 337.82 788 SER B C 1
ATOM 14059 O O . SER B 1 788 ? 170.822 223.701 207.051 1.00 337.82 788 SER B O 1
ATOM 14062 N N . PHE B 1 789 ? 170.959 225.579 205.817 1.00 357.32 789 PHE B N 1
ATOM 14063 C CA . PHE B 1 789 ? 172.062 226.112 206.610 1.00 357.32 789 PHE B CA 1
ATOM 14064 C C . PHE B 1 789 ? 171.600 226.410 208.032 1.00 357.32 789 PHE B C 1
ATOM 14065 O O . PHE B 1 789 ? 172.326 226.164 209.003 1.00 357.32 789 PHE B O 1
ATOM 14073 N N . ASP B 1 790 ? 170.389 226.953 208.171 1.00 370.36 790 ASP B N 1
ATOM 14074 C CA . ASP B 1 790 ? 169.885 227.322 209.490 1.00 370.36 790 ASP B CA 1
ATOM 14075 C C . ASP B 1 790 ? 169.740 226.098 210.386 1.00 370.36 790 ASP B C 1
ATOM 14076 O O . ASP B 1 790 ? 169.807 226.202 211.615 1.00 370.36 790 ASP B O 1
ATOM 14081 N N . ILE B 1 791 ? 169.551 224.926 209.783 1.00 373.99 791 ILE B N 1
ATOM 14082 C CA . ILE B 1 791 ? 169.487 223.670 210.520 1.00 373.99 791 ILE B CA 1
ATOM 14083 C C . ILE B 1 791 ? 170.828 223.435 211.203 1.00 373.99 791 ILE B C 1
ATOM 14084 O O . ILE B 1 791 ? 170.882 222.997 212.359 1.00 373.99 791 ILE B O 1
ATOM 14089 N N . GLU B 1 792 ? 171.920 223.732 210.495 1.00 379.85 792 GLU B N 1
ATOM 14090 C CA . GLU B 1 792 ? 173.253 223.501 211.042 1.00 379.85 792 GLU B CA 1
ATOM 14091 C C . GLU B 1 792 ? 173.524 224.403 212.242 1.00 379.85 792 GLU B C 1
ATOM 14092 O O . GLU B 1 792 ? 173.926 223.931 213.312 1.00 379.85 792 GLU B O 1
ATOM 14098 N N . ILE B 1 793 ? 173.299 225.711 212.086 1.00 400.31 793 ILE B N 1
ATOM 14099 C CA . ILE B 1 793 ? 173.561 226.631 213.191 1.00 400.31 793 ILE B CA 1
ATOM 14100 C C . ILE B 1 793 ? 172.623 226.360 214.354 1.00 400.31 793 ILE B C 1
ATOM 14101 O O . ILE B 1 793 ? 173.035 226.420 215.518 1.00 400.31 793 ILE B O 1
ATOM 14106 N N . ASN B 1 794 ? 171.352 226.066 214.068 1.00 413.39 794 ASN B N 1
ATOM 14107 C CA . ASN B 1 794 ? 170.415 225.749 215.140 1.00 413.39 794 ASN B CA 1
ATOM 14108 C C . ASN B 1 794 ? 170.825 224.488 215.888 1.00 413.39 794 ASN B C 1
ATOM 14109 O O . ASN B 1 794 ? 170.755 224.451 217.118 1.00 413.39 794 ASN B O 1
ATOM 14114 N N . ALA B 1 795 ? 171.267 223.452 215.171 1.00 422.71 795 ALA B N 1
ATOM 14115 C CA . ALA B 1 795 ? 171.713 222.233 215.841 1.00 422.71 795 ALA B CA 1
ATOM 14116 C C . ALA B 1 795 ? 172.955 222.488 216.689 1.00 422.71 795 ALA B C 1
ATOM 14117 O O . ALA B 1 795 ? 173.046 222.015 217.830 1.00 422.71 795 ALA B O 1
ATOM 14119 N N . LEU B 1 796 ? 173.920 223.237 216.150 1.00 434.33 796 LEU B N 1
ATOM 14120 C CA . LEU B 1 796 ? 175.139 223.522 216.901 1.00 434.33 796 LEU B CA 1
ATOM 14121 C C . LEU B 1 796 ? 174.843 224.346 218.149 1.00 434.33 796 LEU B C 1
ATOM 14122 O O . LEU B 1 796 ? 175.372 224.064 219.230 1.00 434.33 796 LEU B O 1
ATOM 14127 N N . GLU B 1 797 ? 173.982 225.361 218.031 1.00 443.69 797 GLU B N 1
ATOM 14128 C CA . GLU B 1 797 ? 173.661 226.169 219.203 1.00 443.69 797 GLU B CA 1
ATOM 14129 C C . GLU B 1 797 ? 172.788 225.400 220.186 1.00 443.69 797 GLU B C 1
ATOM 14130 O O . GLU B 1 797 ? 172.863 225.641 221.395 1.00 443.69 797 GLU B O 1
ATOM 14136 N N . ALA B 1 798 ? 171.968 224.466 219.699 1.00 452.10 798 ALA B N 1
ATOM 14137 C CA . ALA B 1 798 ? 171.202 223.609 220.594 1.00 452.10 798 ALA B CA 1
ATOM 14138 C C . ALA B 1 798 ? 172.130 222.725 221.414 1.00 452.10 798 ALA B C 1
ATOM 14139 O O . ALA B 1 798 ? 171.942 222.557 222.622 1.00 452.10 798 ALA B O 1
ATOM 14141 N N . SER B 1 799 ? 173.149 222.153 220.768 1.00 458.55 799 SER B N 1
ATOM 14142 C CA . SER B 1 799 ? 174.149 221.380 221.501 1.00 458.55 799 SER B CA 1
ATOM 14143 C C . SER B 1 799 ? 174.901 222.266 222.488 1.00 458.55 799 SER B C 1
ATOM 14144 O O . SER B 1 799 ? 175.167 221.869 223.631 1.00 458.55 799 SER B O 1
ATOM 14147 N N . LYS B 1 800 ? 175.240 223.482 222.059 1.00 462.54 800 LYS B N 1
ATOM 14148 C CA . LYS B 1 800 ? 175.919 224.459 222.900 1.00 462.54 800 LYS B CA 1
ATOM 14149 C C . LYS B 1 800 ? 175.119 224.726 224.168 1.00 462.54 800 LYS B C 1
ATOM 14150 O O . LYS B 1 800 ? 175.676 224.738 225.267 1.00 462.54 800 LYS B O 1
ATOM 14156 N N . THR B 1 801 ? 173.810 224.939 224.021 1.00 465.36 801 THR B N 1
ATOM 14157 C CA . THR B 1 801 ? 172.959 225.173 225.185 1.00 465.36 801 THR B CA 1
ATOM 14158 C C . THR B 1 801 ? 172.839 223.916 226.041 1.00 465.36 801 THR B C 1
ATOM 14159 O O . THR B 1 801 ? 173.007 223.968 227.265 1.00 465.36 801 THR B O 1
ATOM 14163 N N . LYS B 1 802 ? 172.585 222.769 225.408 1.00 465.24 802 LYS B N 1
ATOM 14164 C CA . LYS B 1 802 ? 172.351 221.516 226.118 1.00 465.24 802 LYS B CA 1
ATOM 14165 C C . LYS B 1 802 ? 173.607 221.045 226.837 1.00 465.24 802 LYS B C 1
ATOM 14166 O O . LYS B 1 802 ? 173.558 220.091 227.618 1.00 465.24 802 LYS B O 1
ATOM 14172 N N . LEU B 1 803 ? 174.742 221.673 226.546 1.00 472.26 803 LEU B N 1
ATOM 14173 C CA . LEU B 1 803 ? 175.904 221.486 227.410 1.00 472.26 803 LEU B CA 1
ATOM 14174 C C . LEU B 1 803 ? 176.146 222.633 228.388 1.00 472.26 803 LEU B C 1
ATOM 14175 O O . LEU B 1 803 ? 176.412 222.362 229.564 1.00 472.26 803 LEU B O 1
ATOM 14180 N N . SER B 1 804 ? 176.008 223.897 227.978 1.00 475.25 804 SER B N 1
ATOM 14181 C CA . SER B 1 804 ? 176.433 225.010 228.819 1.00 475.25 804 SER B CA 1
ATOM 14182 C C . SER B 1 804 ? 175.446 225.285 229.948 1.00 475.25 804 SER B C 1
ATOM 14183 O O . SER B 1 804 ? 175.844 225.774 231.012 1.00 475.25 804 SER B O 1
ATOM 14186 N N . VAL B 1 805 ? 174.158 224.998 229.738 1.00 473.89 805 VAL B N 1
ATOM 14187 C CA . VAL B 1 805 ? 173.165 225.261 230.780 1.00 473.89 805 VAL B CA 1
ATOM 14188 C C . VAL B 1 805 ? 173.482 224.444 232.026 1.00 473.89 805 VAL B C 1
ATOM 14189 O O . VAL B 1 805 ? 173.459 224.955 233.152 1.00 473.89 805 VAL B O 1
ATOM 14193 N N . GLU B 1 806 ? 173.789 223.160 231.840 1.00 471.30 806 GLU B N 1
ATOM 14194 C CA . GLU B 1 806 ? 174.226 222.327 232.951 1.00 471.30 806 GLU B CA 1
ATOM 14195 C C . GLU B 1 806 ? 175.677 222.571 233.341 1.00 471.30 806 GLU B C 1
ATOM 14196 O O . GLU B 1 806 ? 176.025 222.355 234.505 1.00 471.30 806 GLU B O 1
ATOM 14202 N N . LYS B 1 807 ? 176.521 223.025 232.409 1.00 464.68 807 LYS B N 1
ATOM 14203 C CA . LYS B 1 807 ? 177.930 223.259 232.711 1.00 464.68 807 LYS B CA 1
ATOM 14204 C C . LYS B 1 807 ? 178.113 224.231 233.872 1.00 464.68 807 LYS B C 1
ATOM 14205 O O . LYS B 1 807 ? 178.908 223.986 234.789 1.00 464.68 807 LYS B O 1
ATOM 14211 N N . GLY B 1 808 ? 177.382 225.344 233.847 1.00 460.91 808 GLY B N 1
ATOM 14212 C CA . GLY B 1 808 ? 177.559 226.399 234.827 1.00 460.91 808 GLY B CA 1
ATOM 14213 C C . GLY B 1 808 ? 177.423 225.915 236.255 1.00 460.91 808 GLY B C 1
ATOM 14214 O O . GLY B 1 808 ? 178.205 226.304 237.129 1.00 460.91 808 GLY B O 1
ATOM 14215 N N . LEU B 1 809 ? 176.429 225.062 236.504 1.00 457.07 809 LEU B N 1
ATOM 14216 C CA . LEU B 1 809 ? 176.302 224.449 237.819 1.00 457.07 809 LEU B CA 1
ATOM 14217 C C . LEU B 1 809 ? 177.191 223.217 237.950 1.00 457.07 809 LEU B C 1
ATOM 14218 O O . LEU B 1 809 ? 177.449 222.755 239.067 1.00 457.07 809 LEU B O 1
ATOM 14223 N N . LEU B 1 810 ? 177.680 222.680 236.828 1.00 452.99 810 LEU B N 1
ATOM 14224 C CA . LEU B 1 810 ? 178.450 221.443 236.875 1.00 452.99 810 LEU B CA 1
ATOM 14225 C C . LEU B 1 810 ? 179.874 221.695 237.362 1.00 452.99 810 LEU B C 1
ATOM 14226 O O . LEU B 1 810 ? 180.470 220.847 238.034 1.00 452.99 810 LEU B O 1
ATOM 14231 N N . GLU B 1 811 ? 180.447 222.851 237.020 1.00 451.91 811 GLU B N 1
ATOM 14232 C CA . GLU B 1 811 ? 181.686 223.238 237.689 1.00 451.91 811 GLU B CA 1
ATOM 14233 C C . GLU B 1 811 ? 181.392 223.609 239.137 1.00 451.91 811 GLU B C 1
ATOM 14234 O O . GLU B 1 811 ? 182.217 223.373 240.025 1.00 451.91 811 GLU B O 1
ATOM 14240 N N . GLU B 1 812 ? 180.218 224.196 239.382 1.00 445.05 812 GLU B N 1
ATOM 14241 C CA . GLU B 1 812 ? 179.798 224.498 240.745 1.00 445.05 812 GLU B CA 1
ATOM 14242 C C . GLU B 1 812 ? 179.535 223.216 241.530 1.00 445.05 812 GLU B C 1
ATOM 14243 O O . GLU B 1 812 ? 179.515 223.217 242.766 1.00 445.05 812 GLU B O 1
ATOM 14249 N N . LYS B 1 813 ? 179.350 222.104 240.817 1.00 432.11 813 LYS B N 1
ATOM 14250 C CA . LYS B 1 813 ? 179.110 220.803 241.431 1.00 432.11 813 LYS B CA 1
ATOM 14251 C C . LYS B 1 813 ? 180.341 220.315 242.188 1.00 432.11 813 LYS B C 1
ATOM 14252 O O . LYS B 1 813 ? 180.264 219.353 242.959 1.00 432.11 813 LYS B O 1
ATOM 14258 N N . LEU B 1 814 ? 181.479 220.972 241.973 1.00 425.29 814 LEU B N 1
ATOM 14259 C CA . LEU B 1 814 ? 182.716 220.618 242.652 1.00 425.29 814 LEU B CA 1
ATOM 14260 C C . LEU B 1 814 ? 182.588 220.923 244.149 1.00 425.29 814 LEU B C 1
ATOM 14261 O O . LEU B 1 814 ? 181.581 221.465 244.616 1.00 425.29 814 LEU B O 1
ATOM 14266 N N . LYS B 1 815 ? 183.617 220.535 244.909 1.00 413.73 815 LYS B N 1
ATOM 14267 C CA . LYS B 1 815 ? 183.673 220.648 246.366 1.00 413.73 815 LYS B CA 1
ATOM 14268 C C . LYS B 1 815 ? 182.727 219.649 247.021 1.00 413.73 815 LYS B C 1
ATOM 14269 O O . LYS B 1 815 ? 182.834 218.441 246.785 1.00 413.73 815 LYS B O 1
ATOM 14275 N N . ASP B 1 816 ? 181.801 220.137 247.840 1.00 403.46 816 ASP B N 1
ATOM 14276 C CA . ASP B 1 816 ? 180.875 219.285 248.574 1.00 403.46 816 ASP B CA 1
ATOM 14277 C C . ASP B 1 816 ? 179.641 219.027 247.720 1.00 403.46 816 ASP B C 1
ATOM 14278 O O . ASP B 1 816 ? 178.942 219.968 247.330 1.00 403.46 816 ASP B O 1
ATOM 14283 N N . LYS B 1 817 ? 179.377 217.754 247.439 1.00 393.82 817 LYS B N 1
ATOM 14284 C CA . LYS B 1 817 ? 178.256 217.359 246.595 1.00 393.82 817 LYS B CA 1
ATOM 14285 C C . LYS B 1 817 ? 178.062 215.856 246.763 1.00 393.82 817 LYS B C 1
ATOM 14286 O O . LYS B 1 817 ? 178.858 215.180 247.419 1.00 393.82 817 LYS B O 1
ATOM 14292 N N . GLU B 1 818 ? 176.988 215.342 246.163 1.00 377.47 818 GLU B N 1
ATOM 14293 C CA . GLU B 1 818 ? 176.680 213.917 246.197 1.00 377.47 818 GLU B CA 1
ATOM 14294 C C . GLU B 1 818 ? 177.736 213.105 245.457 1.00 377.47 818 GLU B C 1
ATOM 14295 O O . GLU B 1 818 ? 178.671 213.667 244.879 1.00 377.47 818 GLU B O 1
ATOM 14301 N N . ASP B 1 819 ? 177.595 211.778 245.469 1.00 369.22 819 ASP B N 1
ATOM 14302 C CA . ASP B 1 819 ? 178.564 210.896 244.834 1.00 369.22 819 ASP B CA 1
ATOM 14303 C C . ASP B 1 819 ? 177.949 209.925 243.834 1.00 369.22 819 ASP B C 1
ATOM 14304 O O . ASP B 1 819 ? 178.698 209.291 243.082 1.00 369.22 819 ASP B O 1
ATOM 14309 N N . LYS B 1 820 ? 176.621 209.798 243.788 1.00 359.53 820 LYS B N 1
ATOM 14310 C CA . LYS B 1 820 ? 175.986 208.841 242.887 1.00 359.53 820 LYS B CA 1
ATOM 14311 C C . LYS B 1 820 ? 176.301 209.158 241.428 1.00 359.53 820 LYS B C 1
ATOM 14312 O O . LYS B 1 820 ? 176.725 208.284 240.664 1.00 359.53 820 LYS B O 1
ATOM 14318 N N . GLU B 1 821 ? 176.097 210.411 241.026 1.00 367.81 821 GLU B N 1
ATOM 14319 C CA . GLU B 1 821 ? 176.394 210.840 239.666 1.00 367.81 821 GLU B CA 1
ATOM 14320 C C . GLU B 1 821 ? 177.743 211.535 239.540 1.00 367.81 821 GLU B C 1
ATOM 14321 O O . GLU B 1 821 ? 178.079 212.006 238.448 1.00 367.81 821 GLU B O 1
ATOM 14327 N N . ASN B 1 822 ? 178.519 211.607 240.620 1.00 377.43 822 ASN B N 1
ATOM 14328 C CA . ASN B 1 822 ? 179.826 212.253 240.620 1.00 377.43 822 ASN B CA 1
ATOM 14329 C C . ASN B 1 822 ? 180.970 211.278 240.370 1.00 377.43 822 ASN B C 1
ATOM 14330 O O . ASN B 1 822 ? 182.067 211.485 240.904 1.00 377.43 822 ASN B O 1
ATOM 14335 N N . GLU B 1 823 ? 180.726 210.220 239.592 1.00 355.72 823 GLU B N 1
ATOM 14336 C CA . GLU B 1 823 ? 181.759 209.237 239.279 1.00 355.72 823 GLU B CA 1
ATOM 14337 C C . GLU B 1 823 ? 183.025 209.885 238.731 1.00 355.72 823 GLU B C 1
ATOM 14338 O O . GLU B 1 823 ? 184.132 209.626 239.214 1.00 355.72 823 GLU B O 1
ATOM 14344 N N . LYS B 1 824 ? 182.874 210.736 237.714 1.00 380.32 824 LYS B N 1
ATOM 14345 C CA . LYS B 1 824 ? 184.005 211.398 237.076 1.00 380.32 824 LYS B CA 1
ATOM 14346 C C . LYS B 1 824 ? 183.698 212.866 236.8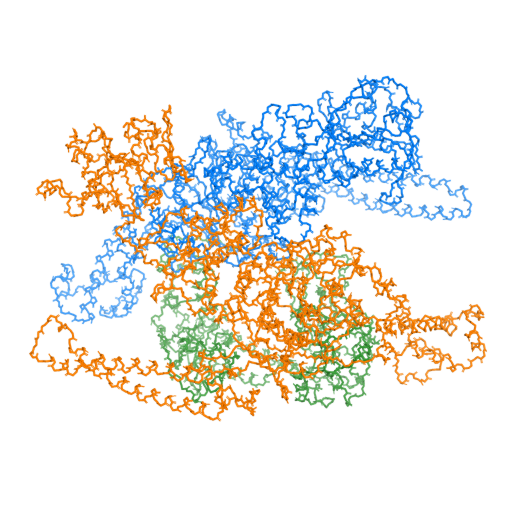02 1.00 380.32 824 LYS B C 1
ATOM 14347 O O . LYS B 1 824 ? 183.980 213.372 235.708 1.00 380.32 824 LYS B O 1
ATOM 14353 N N . ILE B 1 825 ? 183.118 213.558 237.787 1.00 409.57 825 ILE B N 1
ATOM 14354 C CA . ILE B 1 825 ? 182.613 214.911 237.565 1.00 409.57 825 ILE B CA 1
ATOM 14355 C C . ILE B 1 825 ? 183.755 215.887 237.305 1.00 409.57 825 ILE B C 1
ATOM 14356 O O . ILE B 1 825 ? 183.576 216.900 236.621 1.00 409.57 825 ILE B O 1
ATOM 14361 N N . GLN B 1 826 ? 184.949 215.598 237.828 1.00 416.93 826 GLN B N 1
ATOM 14362 C CA . GLN B 1 826 ? 186.082 216.489 237.588 1.00 416.93 826 GLN B CA 1
ATOM 14363 C C . GLN B 1 826 ? 186.516 216.454 236.126 1.00 416.93 826 GLN B C 1
ATOM 14364 O O . GLN B 1 826 ? 186.696 217.508 235.491 1.00 416.93 826 GLN B O 1
ATOM 14370 N N . LYS B 1 827 ? 186.691 215.251 235.570 1.00 416.55 827 LYS B N 1
ATOM 14371 C CA . LYS B 1 827 ? 187.021 215.171 234.155 1.00 416.55 827 LYS B CA 1
ATOM 14372 C C . LYS B 1 827 ? 185.863 215.685 233.315 1.00 416.55 827 LYS B C 1
ATOM 14373 O O . LYS B 1 827 ? 186.080 216.297 232.266 1.00 416.55 827 LYS B O 1
ATOM 14379 N N . ARG B 1 828 ? 184.627 215.491 233.786 1.00 415.50 828 ARG B N 1
ATOM 14380 C CA . ARG B 1 828 ? 183.482 216.024 233.057 1.00 415.50 828 ARG B CA 1
ATOM 14381 C C . ARG B 1 828 ? 183.512 217.547 233.009 1.00 415.50 828 ARG B C 1
ATOM 14382 O O . ARG B 1 828 ? 183.217 218.138 231.968 1.00 415.50 828 ARG B O 1
ATOM 14390 N N . LEU B 1 829 ? 183.888 218.203 234.110 1.00 435.16 829 LEU B N 1
ATOM 14391 C CA . LEU B 1 829 ? 183.884 219.664 234.119 1.00 435.16 829 LEU B CA 1
ATOM 14392 C C . LEU B 1 829 ? 185.022 220.230 233.279 1.00 435.16 829 LEU B C 1
ATOM 14393 O O . LEU B 1 829 ? 184.816 221.176 232.506 1.00 435.16 829 LEU B O 1
ATOM 14398 N N . ASN B 1 830 ? 186.230 219.670 233.395 1.00 441.46 830 ASN B N 1
ATOM 14399 C CA . ASN B 1 830 ? 187.302 220.183 232.542 1.00 441.46 830 ASN B CA 1
ATOM 14400 C C . ASN B 1 830 ? 187.018 219.890 231.070 1.00 441.46 830 ASN B C 1
ATOM 14401 O O . ASN B 1 830 ? 187.280 220.731 230.198 1.00 441.46 830 ASN B O 1
ATOM 14406 N N . LYS B 1 831 ? 186.438 218.722 230.777 1.00 449.10 831 LYS B N 1
ATOM 14407 C CA . LYS B 1 831 ? 186.097 218.377 229.403 1.00 449.10 831 LYS B CA 1
ATOM 14408 C C . LYS B 1 831 ? 184.999 219.284 228.862 1.00 449.10 831 LYS B C 1
ATOM 14409 O O . LYS B 1 831 ? 185.030 219.674 227.693 1.00 449.10 831 LYS B O 1
ATOM 14415 N N . ILE B 1 832 ? 184.018 219.638 229.698 1.00 455.68 832 ILE B N 1
ATOM 14416 C CA . ILE B 1 832 ? 182.927 220.489 229.232 1.00 455.68 832 ILE B CA 1
ATOM 14417 C C . ILE B 1 832 ? 183.416 221.918 229.023 1.00 455.68 832 ILE B C 1
ATOM 14418 O O . ILE B 1 832 ? 182.929 222.626 228.135 1.00 455.68 832 ILE B O 1
ATOM 14423 N N . SER B 1 833 ? 184.388 222.367 229.824 1.00 457.30 833 SER B N 1
ATOM 14424 C CA . SER B 1 833 ? 184.992 223.672 229.560 1.00 457.30 833 SER B CA 1
ATOM 14425 C C . SER B 1 833 ? 185.769 223.663 228.247 1.00 457.30 833 SER B C 1
ATOM 14426 O O . SER B 1 833 ? 185.642 224.589 227.426 1.00 457.30 833 SER B O 1
ATOM 14429 N N . GLU B 1 834 ? 186.573 222.616 228.031 1.00 460.71 834 GLU B N 1
ATOM 14430 C CA . GLU B 1 834 ? 187.286 222.476 226.767 1.00 460.71 834 GLU B CA 1
ATOM 14431 C C . GLU B 1 834 ? 186.310 222.443 225.599 1.00 460.71 834 GLU B C 1
ATOM 14432 O O . GLU B 1 834 ? 186.560 223.045 224.549 1.00 460.71 834 GLU B O 1
ATOM 14438 N N . LEU B 1 835 ? 185.185 221.746 225.768 1.00 458.09 835 LEU B N 1
ATOM 14439 C CA . LEU B 1 835 ? 184.127 221.774 224.767 1.00 458.09 835 LEU B CA 1
ATOM 14440 C C . LEU B 1 835 ? 183.660 223.200 224.520 1.00 458.09 835 LEU B C 1
ATOM 14441 O O . LEU B 1 835 ? 183.863 223.746 223.433 1.00 458.09 835 LEU B O 1
ATOM 14446 N N . LEU B 1 836 ? 183.084 223.836 225.546 1.00 458.13 836 LEU B N 1
ATOM 14447 C CA . LEU B 1 836 ? 182.580 225.202 225.436 1.00 458.13 836 LEU B CA 1
ATOM 14448 C C . LEU B 1 836 ? 183.502 226.075 224.597 1.00 458.13 836 LEU B C 1
ATOM 14449 O O . LEU B 1 836 ? 183.051 226.762 223.676 1.00 458.13 836 LEU B O 1
ATOM 14454 N N . GLU B 1 837 ? 184.810 226.006 224.860 1.00 452.47 837 GLU B N 1
ATOM 14455 C CA . GLU B 1 837 ? 185.754 226.816 224.090 1.00 452.47 837 GLU B CA 1
ATOM 14456 C C . GLU B 1 837 ? 185.710 226.476 222.596 1.00 452.47 837 GLU B C 1
ATOM 14457 O O . GLU B 1 837 ? 185.516 227.355 221.742 1.00 452.47 837 GLU B O 1
ATOM 14463 N N . THR B 1 838 ? 185.868 225.191 222.264 1.00 452.25 838 THR B N 1
ATOM 14464 C CA . THR B 1 838 ? 185.989 224.784 220.866 1.00 452.25 838 THR B CA 1
ATOM 14465 C C . THR B 1 838 ? 184.676 224.950 220.109 1.00 452.25 838 THR B C 1
ATOM 14466 O O . THR B 1 838 ? 184.665 225.377 218.953 1.00 452.25 838 THR B O 1
ATOM 14470 N N . ILE B 1 839 ? 183.555 224.595 220.739 1.00 448.46 839 ILE B N 1
ATOM 14471 C CA . ILE B 1 839 ? 182.252 224.782 220.098 1.00 448.46 839 ILE B CA 1
ATOM 14472 C C . ILE B 1 839 ? 181.908 226.263 219.967 1.00 448.46 839 ILE B C 1
ATOM 14473 O O . ILE B 1 839 ? 181.240 226.670 219.013 1.00 448.46 839 ILE B O 1
ATOM 14478 N N . GLU B 1 840 ? 182.383 227.104 220.891 1.00 443.83 840 GLU B N 1
ATOM 14479 C CA . GLU B 1 840 ? 182.190 228.539 220.721 1.00 443.83 840 GLU B CA 1
ATOM 14480 C C . GLU B 1 840 ? 182.940 229.041 219.491 1.00 443.83 840 GLU B C 1
ATOM 14481 O O . GLU B 1 840 ? 182.393 229.785 218.662 1.00 443.83 840 GLU B O 1
ATOM 14487 N N . ASN B 1 841 ? 184.200 228.619 219.354 1.00 437.48 841 ASN B N 1
ATOM 14488 C CA . ASN B 1 841 ? 184.963 228.990 218.164 1.00 437.48 841 ASN B CA 1
ATOM 14489 C C . ASN B 1 841 ? 184.319 228.432 216.898 1.00 437.48 841 ASN B C 1
ATOM 14490 O O . ASN B 1 841 ? 184.265 229.113 215.867 1.00 437.48 841 ASN B O 1
ATOM 14495 N N . GLN B 1 842 ? 183.815 227.199 216.962 1.00 426.90 842 GLN B N 1
ATOM 14496 C CA . GLN B 1 842 ? 183.149 226.594 215.814 1.00 426.90 842 GLN B CA 1
ATOM 14497 C C . GLN B 1 842 ? 181.895 227.363 215.423 1.00 426.90 842 GLN B C 1
ATOM 14498 O O . GLN B 1 842 ? 181.660 227.596 214.234 1.00 426.90 842 GLN B O 1
ATOM 14504 N N . LEU B 1 843 ? 181.085 227.768 216.404 1.00 420.27 843 LEU B N 1
ATOM 14505 C CA . LEU B 1 843 ? 179.901 228.571 216.124 1.00 420.27 843 LEU B CA 1
ATOM 14506 C C . LEU B 1 843 ? 180.289 229.886 215.466 1.00 420.27 843 LEU B C 1
ATOM 14507 O O . LEU B 1 843 ? 179.665 230.318 214.490 1.00 420.27 843 LEU B O 1
ATOM 14512 N N . ASP B 1 844 ? 181.334 230.537 215.986 1.00 411.04 844 ASP B N 1
ATOM 14513 C CA . ASP B 1 844 ? 181.833 231.743 215.335 1.00 411.04 844 ASP B CA 1
ATOM 14514 C C . ASP B 1 844 ? 182.277 231.464 213.905 1.00 411.04 844 ASP B C 1
ATOM 14515 O O . ASP B 1 844 ? 182.154 232.331 213.032 1.00 411.04 844 ASP B O 1
ATOM 14520 N N . SER B 1 845 ? 182.792 230.260 213.646 1.00 401.03 845 SER B N 1
ATOM 14521 C CA . SER B 1 845 ? 183.272 229.929 212.308 1.00 401.03 845 SER B CA 1
ATOM 14522 C C . SER B 1 845 ? 182.119 229.663 211.343 1.00 401.03 845 SER B C 1
ATOM 14523 O O . SER B 1 845 ? 182.220 229.965 210.148 1.00 401.03 845 SER B O 1
ATOM 14526 N N . ILE B 1 846 ? 181.021 229.080 211.835 1.00 388.10 846 ILE B N 1
ATOM 14527 C CA . ILE B 1 846 ? 179.925 228.707 210.939 1.00 388.10 846 ILE B CA 1
ATOM 14528 C C . ILE B 1 846 ? 179.273 229.944 210.335 1.00 388.10 846 ILE B C 1
ATOM 14529 O O . ILE B 1 846 ? 178.985 229.984 209.132 1.00 388.10 846 ILE B O 1
ATOM 14534 N N . ARG B 1 847 ? 179.019 230.970 211.153 1.00 383.74 847 ARG B N 1
ATOM 14535 C CA . ARG B 1 847 ? 178.460 232.205 210.610 1.00 383.74 847 ARG B CA 1
ATOM 14536 C C . ARG B 1 847 ? 179.442 232.899 209.674 1.00 383.74 847 ARG B C 1
ATOM 14537 O O . ARG B 1 847 ? 179.034 233.675 208.801 1.00 383.74 847 ARG B O 1
ATOM 14545 N N . SER B 1 848 ? 180.740 232.650 209.847 1.00 365.23 848 SER B N 1
ATOM 14546 C CA . SER B 1 848 ? 181.709 233.112 208.860 1.00 365.23 848 SER B CA 1
ATOM 14547 C C . SER B 1 848 ? 181.511 232.389 207.533 1.00 365.23 848 SER B C 1
ATOM 14548 O O . SER B 1 848 ? 181.577 232.999 206.457 1.00 365.23 848 SER B O 1
ATOM 14551 N N . LYS B 1 849 ? 181.252 231.081 207.590 1.00 346.46 849 LYS B N 1
ATOM 14552 C CA . LYS B 1 849 ? 180.987 230.326 206.372 1.00 346.46 849 LYS B CA 1
ATOM 14553 C C . LYS B 1 849 ? 179.628 230.713 205.796 1.00 346.46 849 LYS B C 1
ATOM 14554 O O . LYS B 1 849 ? 179.403 230.629 204.585 1.00 346.46 849 LYS B O 1
ATOM 14560 N N . LYS B 1 850 ? 178.722 231.188 206.654 1.00 338.35 850 LYS B N 1
ATOM 14561 C CA . LYS B 1 850 ? 177.506 231.837 206.172 1.00 338.35 850 LYS B CA 1
ATOM 14562 C C . LYS B 1 850 ? 177.844 233.070 205.340 1.00 338.35 850 LYS B C 1
ATOM 14563 O O . LYS B 1 850 ? 177.258 233.303 204.277 1.00 338.35 850 LYS B O 1
ATOM 14569 N N . LEU B 1 851 ? 178.792 233.878 205.823 1.00 324.43 851 LEU B N 1
ATOM 14570 C CA . LEU B 1 851 ? 179.225 235.052 205.072 1.00 324.43 851 LEU B CA 1
ATOM 14571 C C . LEU B 1 851 ? 179.849 234.647 203.743 1.00 324.43 851 LEU B C 1
ATOM 14572 O O . LEU B 1 851 ? 179.642 235.305 202.717 1.00 324.43 851 LEU B O 1
ATOM 14577 N N . GLU B 1 852 ? 180.628 233.564 203.748 1.00 319.63 852 GLU B N 1
ATOM 14578 C CA . GLU B 1 852 ? 181.225 233.073 202.509 1.00 319.63 852 GLU B CA 1
ATOM 14579 C C . GLU B 1 852 ? 180.155 232.617 201.522 1.00 319.63 852 GLU B C 1
ATOM 14580 O O . GLU B 1 852 ? 180.246 232.887 200.319 1.00 319.63 852 GLU B O 1
ATOM 14586 N N . VAL B 1 853 ? 179.132 231.916 202.019 1.00 302.55 853 VAL B N 1
ATOM 14587 C CA . VAL B 1 853 ? 178.046 231.444 201.161 1.00 302.55 853 VAL B CA 1
ATOM 14588 C C . VAL B 1 853 ? 177.264 232.620 200.587 1.00 302.55 853 VAL B C 1
ATOM 14589 O O . VAL B 1 853 ? 176.854 232.605 199.415 1.00 302.55 853 VAL B O 1
ATOM 14593 N N . GLU B 1 854 ? 177.037 233.652 201.406 1.00 298.52 854 GLU B N 1
ATOM 14594 C CA . GLU B 1 854 ? 176.320 234.837 200.942 1.00 298.52 854 GLU B CA 1
ATOM 14595 C C . GLU B 1 854 ? 177.015 235.461 199.740 1.00 298.52 854 GLU B C 1
ATOM 14596 O O . GLU B 1 854 ? 176.361 235.974 198.827 1.00 298.52 854 GLU B O 1
ATOM 14602 N N . GLY B 1 855 ? 178.344 235.430 199.729 1.00 274.89 855 GLY B N 1
ATOM 14603 C CA . GLY B 1 855 ? 179.102 235.950 198.610 1.00 274.89 855 GLY B CA 1
ATOM 14604 C C . GLY B 1 855 ? 178.745 235.306 197.287 1.00 274.89 855 GLY B C 1
ATOM 14605 O O . GLY B 1 855 ? 178.430 236.008 196.322 1.00 274.89 855 GLY B O 1
ATOM 14606 N N . ILE B 1 856 ? 178.783 233.973 197.222 1.00 262.53 856 ILE B N 1
ATOM 14607 C CA . ILE B 1 856 ? 178.483 233.292 195.964 1.00 262.53 856 ILE B CA 1
ATOM 14608 C C . ILE B 1 856 ? 177.000 233.413 195.628 1.00 262.53 856 ILE B C 1
ATOM 14609 O O . ILE B 1 856 ? 176.623 233.519 194.456 1.00 262.53 856 ILE B O 1
ATOM 14614 N N . LEU B 1 857 ? 176.133 233.402 196.645 1.00 259.39 857 LEU B N 1
ATOM 14615 C CA . LEU B 1 857 ? 174.708 233.558 196.356 1.00 259.39 857 LEU B CA 1
ATOM 14616 C C . LEU B 1 857 ? 174.337 234.958 195.885 1.00 259.39 857 LEU B C 1
ATOM 14617 O O . LEU B 1 857 ? 173.330 235.104 195.183 1.00 259.39 857 LEU B O 1
ATOM 14622 N N . GLU B 1 858 ? 175.105 235.980 196.245 1.00 251.25 858 GLU B N 1
ATOM 14623 C CA . GLU B 1 858 ? 174.789 237.340 195.840 1.00 251.25 858 GLU B CA 1
ATOM 14624 C C . GLU B 1 858 ? 175.525 237.792 194.587 1.00 251.25 858 GLU B C 1
ATOM 14625 O O . GLU B 1 858 ? 174.962 238.565 193.811 1.00 251.25 858 GLU B O 1
ATOM 14631 N N . LYS B 1 859 ? 176.759 237.330 194.363 1.00 245.72 859 LYS B N 1
ATOM 14632 C CA . LYS B 1 859 ? 177.520 237.797 193.207 1.00 245.72 859 LYS B CA 1
ATOM 14633 C C . LYS B 1 859 ? 176.876 237.370 191.893 1.00 245.72 859 LYS B C 1
ATOM 14634 O O . LYS B 1 859 ? 176.627 238.210 191.019 1.00 245.72 859 LYS B O 1
ATOM 14640 N N . TYR B 1 860 ? 176.586 236.076 191.730 1.00 228.70 860 TYR B N 1
ATOM 14641 C CA . TYR B 1 860 ? 176.121 235.597 190.429 1.00 228.70 860 TYR B CA 1
ATOM 14642 C C . TYR B 1 860 ? 175.139 234.431 190.584 1.00 228.70 860 TYR B C 1
ATOM 14643 O O . TYR B 1 860 ? 175.532 233.268 190.487 1.00 228.70 860 TYR B O 1
ATOM 14652 N N . TYR B 1 861 ? 173.855 234.766 190.728 1.00 226.36 861 TYR B N 1
ATOM 14653 C CA . TYR B 1 861 ? 172.758 233.813 190.578 1.00 226.36 861 TYR B CA 1
ATOM 14654 C C . TYR B 1 861 ? 171.552 234.465 189.914 1.00 226.36 861 TYR B C 1
ATOM 14655 O O . TYR B 1 861 ? 170.524 233.808 189.715 1.00 226.36 861 TYR B O 1
ATOM 14664 N N . GLU B 1 862 ? 171.675 235.745 189.555 1.00 222.25 862 GLU B N 1
ATOM 14665 C CA . GLU B 1 862 ? 170.540 236.545 189.102 1.00 222.25 862 GLU B CA 1
ATOM 14666 C C . GLU B 1 862 ? 169.372 236.387 190.068 1.00 222.25 862 GLU B C 1
ATOM 14667 O O . GLU B 1 862 ? 169.480 236.747 191.244 1.00 222.25 862 GLU B O 1
ATOM 14673 N N . ASN B 1 863 ? 168.256 235.848 189.585 1.00 228.66 863 ASN B N 1
ATOM 14674 C CA . ASN B 1 863 ? 167.131 235.466 190.434 1.00 228.66 863 ASN B CA 1
ATOM 14675 C C . ASN B 1 863 ? 167.341 234.002 190.806 1.00 228.66 863 ASN B C 1
ATOM 14676 O O . ASN B 1 863 ? 166.619 233.125 190.326 1.00 228.66 863 ASN B O 1
ATOM 14681 N N . ASN B 1 864 ? 168.377 233.761 191.612 1.00 231.30 864 ASN B N 1
ATOM 14682 C CA . ASN B 1 864 ? 168.764 232.455 192.169 1.00 231.30 864 ASN B CA 1
ATOM 14683 C C . ASN B 1 864 ? 168.558 231.305 191.182 1.00 231.30 864 ASN B C 1
ATOM 14684 O O . ASN B 1 864 ? 168.144 230.202 191.544 1.00 231.30 864 ASN B O 1
ATOM 14689 N N . LYS B 1 865 ? 168.876 231.565 189.914 1.00 217.67 865 LYS B N 1
ATOM 14690 C CA . LYS B 1 865 ? 168.910 230.481 188.942 1.00 217.67 865 LYS B CA 1
ATOM 14691 C C . LYS B 1 865 ? 170.327 230.285 188.421 1.00 217.67 865 LYS B C 1
ATOM 14692 O O . LYS B 1 865 ? 170.931 229.228 188.630 1.00 217.67 865 LYS B O 1
ATOM 14698 N N . LEU B 1 866 ? 170.865 231.317 187.766 1.00 207.91 866 LEU B N 1
ATOM 14699 C CA . LEU B 1 866 ? 172.250 231.358 187.308 1.00 207.91 866 LEU B CA 1
ATOM 14700 C C . LEU B 1 866 ? 172.494 232.720 186.668 1.00 207.91 866 LEU B C 1
ATOM 14701 O O . LEU B 1 866 ? 171.595 233.261 186.017 1.00 207.91 866 LEU B O 1
ATOM 14706 N N . LYS B 1 867 ? 173.681 233.292 186.845 1.00 209.98 867 LYS B N 1
ATOM 14707 C CA . LYS B 1 867 ? 174.038 234.514 186.135 1.00 209.98 867 LYS B CA 1
ATOM 14708 C C . LYS B 1 867 ? 174.120 234.256 184.637 1.00 209.98 867 LYS B C 1
ATOM 14709 O O . LYS B 1 867 ? 174.719 233.269 184.198 1.00 209.98 867 LYS B O 1
ATOM 14715 N N . GLU B 1 868 ? 173.513 235.144 183.845 1.00 210.39 868 GLU B N 1
ATOM 14716 C CA . GLU B 1 868 ? 173.487 234.947 182.398 1.00 210.39 868 GLU B CA 1
ATOM 14717 C C . GLU B 1 868 ? 174.883 234.998 181.785 1.00 210.39 868 GLU B C 1
ATOM 14718 O O . GLU B 1 868 ? 175.186 234.236 180.860 1.00 210.39 868 GLU B O 1
ATOM 14724 N N . GLU B 1 869 ? 175.744 235.899 182.266 1.00 207.88 869 GLU B N 1
ATOM 14725 C CA . GLU B 1 869 ? 177.064 236.028 181.654 1.00 207.88 869 GLU B CA 1
ATOM 14726 C C . GLU B 1 869 ? 177.931 234.813 181.982 1.00 207.88 869 GLU B C 1
ATOM 14727 O O . GLU B 1 869 ? 178.782 234.409 181.180 1.00 207.88 869 GLU B O 1
ATOM 14733 N N . TYR B 1 870 ? 177.725 234.218 183.161 1.00 200.64 870 TYR B N 1
ATOM 14734 C CA . TYR B 1 870 ? 178.355 232.963 183.553 1.00 200.64 870 TYR B CA 1
ATOM 14735 C C . TYR B 1 870 ? 177.442 231.759 183.340 1.00 200.64 870 TYR B C 1
ATOM 14736 O O . TYR B 1 870 ? 177.580 230.754 184.046 1.00 200.64 870 TYR B O 1
ATOM 14745 N N . SER B 1 871 ? 176.503 231.845 182.395 1.00 185.75 871 SER B N 1
ATOM 14746 C CA . SER B 1 871 ? 175.546 230.761 182.195 1.00 185.75 871 SER B CA 1
ATOM 14747 C C . SER B 1 871 ? 176.233 229.483 181.727 1.00 185.75 871 SER B C 1
ATOM 14748 O O . SER B 1 871 ? 175.872 228.378 182.147 1.00 185.75 871 SER B O 1
ATOM 14751 N N . GLU B 1 872 ? 177.232 229.617 180.857 1.00 164.15 872 GLU B N 1
ATOM 14752 C CA . GLU B 1 872 ? 177.850 228.460 180.222 1.00 164.15 872 GLU B CA 1
ATOM 14753 C C . GLU B 1 872 ? 179.122 228.032 180.941 1.00 164.15 872 GLU B C 1
ATOM 14754 O O . GLU B 1 872 ? 179.962 227.331 180.365 1.00 164.15 872 GLU B O 1
ATOM 14760 N N . ARG B 1 873 ? 179.263 228.451 182.199 1.00 164.12 873 ARG B N 1
ATOM 14761 C CA . ARG B 1 873 ? 180.343 228.009 183.074 1.00 164.12 873 ARG B CA 1
ATOM 14762 C C . ARG B 1 873 ? 181.710 228.263 182.453 1.00 164.12 873 ARG B C 1
ATOM 14763 O O . ARG B 1 873 ? 182.573 227.378 182.454 1.00 164.12 873 ARG B O 1
ATOM 14771 N N . ASP B 1 874 ? 181.920 229.465 181.919 1.00 170.34 874 ASP B N 1
ATOM 14772 C CA . ASP B 1 874 ? 183.197 229.850 181.337 1.00 170.34 874 ASP B CA 1
ATOM 14773 C C . ASP B 1 874 ? 184.220 230.245 182.396 1.00 170.34 874 ASP B C 1
ATOM 14774 O O . ASP B 1 874 ? 185.227 230.884 182.069 1.00 170.34 874 ASP B O 1
ATOM 14779 N N . ASP B 1 875 ? 183.981 229.878 183.650 1.00 185.68 875 ASP B N 1
ATOM 14780 C CA . ASP B 1 875 ? 184.793 230.280 184.785 1.00 185.68 875 ASP B CA 1
ATOM 14781 C C . ASP B 1 875 ? 185.144 229.047 185.615 1.00 185.68 875 ASP B C 1
ATOM 14782 O O . ASP B 1 875 ? 184.629 227.949 185.391 1.00 185.68 875 ASP B O 1
ATOM 14787 N N . GLU B 1 876 ? 186.080 229.228 186.542 1.00 195.33 876 GLU B N 1
ATOM 14788 C CA . GLU B 1 876 ? 186.444 228.245 187.552 1.00 195.33 876 GLU B CA 1
ATOM 14789 C C . GLU B 1 876 ? 186.398 228.817 188.962 1.00 195.33 876 GLU B C 1
ATOM 14790 O O . GLU B 1 876 ? 186.025 228.103 189.905 1.00 195.33 876 GLU B O 1
ATOM 14796 N N . GLU B 1 877 ? 186.728 230.101 189.106 1.00 197.95 877 GLU B N 1
ATOM 14797 C CA . GLU B 1 877 ? 186.783 230.862 190.348 1.00 197.95 877 GLU B CA 1
ATOM 14798 C C . GLU B 1 877 ? 185.489 230.805 191.150 1.00 197.95 877 GLU B C 1
ATOM 14799 O O . GLU B 1 877 ? 184.451 231.316 190.714 1.00 197.95 877 GLU B O 1
ATOM 14805 N N . LEU B 1 878 ? 185.552 230.186 192.330 1.00 200.12 878 LEU B N 1
ATOM 14806 C CA . LEU B 1 878 ? 184.422 230.112 193.252 1.00 200.12 878 LEU B CA 1
ATOM 14807 C C . LEU B 1 878 ? 183.170 229.460 192.676 1.00 200.12 878 LEU B C 1
ATOM 14808 O O . LEU B 1 878 ? 182.118 229.467 193.322 1.00 200.12 878 LEU B O 1
ATOM 14813 N N . ILE B 1 879 ? 183.257 228.891 191.475 1.00 195.81 879 ILE B N 1
ATOM 14814 C CA . ILE B 1 879 ? 182.267 227.878 191.136 1.00 195.81 879 ILE B CA 1
ATOM 14815 C C . ILE B 1 879 ? 182.858 226.498 191.376 1.00 195.81 879 ILE B C 1
ATOM 14816 O O . ILE B 1 879 ? 182.127 225.502 191.408 1.00 195.81 879 ILE B O 1
ATOM 14821 N N . ASN B 1 880 ? 184.180 226.411 191.545 1.00 195.51 880 ASN B N 1
ATOM 14822 C CA . ASN B 1 880 ? 184.784 225.141 191.933 1.00 195.51 880 ASN B CA 1
ATOM 14823 C C . ASN B 1 880 ? 184.406 224.706 193.345 1.00 195.51 880 ASN B C 1
ATOM 14824 O O . ASN B 1 880 ? 184.634 223.545 193.699 1.00 195.51 880 ASN B O 1
ATOM 14829 N N . HIS B 1 881 ? 183.848 225.604 194.162 1.00 193.61 881 HIS B N 1
ATOM 14830 C CA . HIS B 1 881 ? 183.528 225.236 195.538 1.00 193.61 881 HIS B CA 1
ATOM 14831 C C . HIS B 1 881 ? 182.338 224.290 195.623 1.00 193.61 881 HIS B C 1
ATOM 14832 O O . HIS B 1 881 ? 181.938 223.899 196.725 1.00 193.61 881 HIS B O 1
ATOM 14839 N N . PHE B 1 882 ? 181.766 223.903 194.486 1.00 189.19 882 PHE B N 1
ATOM 14840 C CA . PHE B 1 882 ? 180.648 222.970 194.494 1.00 189.19 882 PHE B CA 1
ATOM 14841 C C . PHE B 1 882 ? 181.101 221.545 194.790 1.00 189.19 882 PHE B C 1
ATOM 14842 O O . PHE B 1 882 ? 180.330 220.597 194.612 1.00 189.19 882 PHE B O 1
ATOM 14850 N N . LYS B 1 883 ? 182.347 221.380 195.233 1.00 191.78 883 LYS B N 1
ATOM 14851 C CA . LYS B 1 883 ? 182.863 220.069 195.595 1.00 191.78 883 LYS B CA 1
ATOM 14852 C C . LYS B 1 883 ? 183.721 220.061 196.854 1.00 191.78 883 LYS B C 1
ATOM 14853 O O . LYS B 1 883 ? 184.330 219.026 197.147 1.00 191.78 883 LYS B O 1
ATOM 14859 N N . HIS B 1 884 ? 183.790 221.164 197.604 1.00 195.30 884 HIS B N 1
ATOM 14860 C CA . HIS B 1 884 ? 184.725 221.232 198.724 1.00 195.30 884 HIS B CA 1
ATOM 14861 C C . HIS B 1 884 ? 184.044 220.900 200.046 1.00 195.30 884 HIS B C 1
ATOM 14862 O O . HIS B 1 884 ? 184.719 220.601 201.038 1.00 195.30 884 HIS B O 1
ATOM 14869 N N . GLY B 1 885 ? 182.715 220.951 200.085 1.00 196.60 885 GLY B N 1
ATOM 14870 C CA . GLY B 1 885 ? 182.011 220.960 201.352 1.00 196.60 885 GLY B CA 1
ATOM 14871 C C . GLY B 1 885 ? 180.501 220.953 201.231 1.00 196.60 885 GLY B C 1
ATOM 14872 O O . GLY B 1 885 ? 179.932 220.114 200.529 1.00 196.60 885 GLY B O 1
ATOM 14873 N N . VAL B 1 886 ? 179.842 221.870 201.944 1.00 202.77 886 VAL B N 1
ATOM 14874 C CA . VAL B 1 886 ? 178.380 221.892 201.983 1.00 202.77 886 VAL B CA 1
ATOM 14875 C C . VAL B 1 886 ? 177.803 222.033 200.577 1.00 202.77 886 VAL B C 1
ATOM 14876 O O . VAL B 1 886 ? 176.724 221.510 200.275 1.00 202.77 886 VAL B O 1
ATOM 14880 N N . LEU B 1 887 ? 178.517 222.731 199.690 1.00 193.01 887 LEU B N 1
ATOM 14881 C CA . LEU B 1 887 ? 178.062 222.857 198.311 1.00 193.01 887 LEU B CA 1
ATOM 14882 C C . LEU B 1 887 ? 178.247 221.575 197.508 1.00 193.01 887 LEU B C 1
ATOM 14883 O O . LEU B 1 887 ? 177.637 221.443 196.441 1.00 193.01 887 LEU B O 1
ATOM 14888 N N . TYR B 1 888 ? 179.067 220.635 197.987 1.00 187.51 888 TYR B N 1
ATOM 14889 C CA . TYR B 1 888 ? 179.180 219.337 197.331 1.00 187.51 888 TYR B CA 1
ATOM 14890 C C . TYR B 1 888 ? 177.881 218.546 197.405 1.00 187.51 888 TYR B C 1
ATOM 14891 O O . TYR B 1 888 ? 177.684 217.624 196.607 1.00 187.51 888 TYR B O 1
ATOM 14900 N N . GLN B 1 889 ? 176.993 218.884 198.342 1.00 182.80 889 GLN B N 1
ATOM 14901 C CA . GLN B 1 889 ? 175.687 218.241 198.397 1.00 182.80 889 GLN B CA 1
ATOM 14902 C C . GLN B 1 889 ? 174.774 218.697 197.266 1.00 182.80 889 GLN B C 1
ATOM 14903 O O . GLN B 1 889 ? 173.961 217.902 196.783 1.00 182.80 889 GLN B O 1
ATOM 14909 N N . TYR B 1 890 ? 174.896 219.949 196.829 1.00 196.54 890 TYR B N 1
ATOM 14910 C CA . TYR B 1 890 ? 174.100 220.483 195.733 1.00 196.54 890 TYR B CA 1
ATOM 14911 C C . TYR B 1 890 ? 174.831 220.434 194.398 1.00 196.54 890 TYR B C 1
ATOM 14912 O O . TYR B 1 890 ? 174.466 221.171 193.478 1.00 196.54 890 TYR B O 1
ATOM 14921 N N . ARG B 1 891 ? 175.856 219.594 194.277 1.00 181.51 891 ARG B N 1
ATOM 14922 C CA . ARG B 1 891 ? 176.616 219.495 193.037 1.00 181.51 891 ARG B CA 1
ATOM 14923 C C . ARG B 1 891 ? 175.730 219.015 191.897 1.00 181.51 891 ARG B C 1
ATOM 14924 O O . ARG B 1 891 ? 174.855 218.165 192.090 1.00 181.51 891 ARG B O 1
ATOM 14932 N N . SER B 1 892 ? 175.944 219.578 190.713 1.00 166.62 892 SER B N 1
ATOM 14933 C CA . SER B 1 892 ? 175.216 219.128 189.537 1.00 166.62 892 SER B CA 1
ATOM 14934 C C . SER B 1 892 ? 175.913 217.929 188.904 1.00 166.62 892 SER B C 1
ATOM 14935 O O . SER B 1 892 ? 177.139 217.801 188.942 1.00 166.62 892 SER B O 1
ATOM 14938 N N . GLU B 1 893 ? 175.112 217.046 188.318 1.00 149.55 893 GLU B N 1
ATOM 14939 C CA . GLU B 1 893 ? 175.606 215.857 187.637 1.00 149.55 893 GLU B CA 1
ATOM 14940 C C . GLU B 1 893 ? 174.985 215.746 186.254 1.00 149.55 893 GLU B C 1
ATOM 14941 O O . GLU B 1 893 ? 174.541 214.674 185.832 1.00 149.55 893 GLU B O 1
ATOM 14947 N N . ASP B 1 894 ? 174.949 216.859 185.527 1.00 135.55 894 ASP B N 1
ATOM 14948 C CA . ASP B 1 894 ? 174.330 216.926 184.214 1.00 135.55 894 ASP B CA 1
ATOM 14949 C C . ASP B 1 894 ? 175.295 217.545 183.212 1.00 135.55 894 ASP B C 1
ATOM 14950 O O . ASP B 1 894 ? 176.205 218.294 183.581 1.00 135.55 894 ASP B O 1
ATOM 14955 N N . ILE B 1 895 ? 175.084 217.223 181.937 1.00 114.08 895 ILE B N 1
ATOM 14956 C CA . ILE B 1 895 ? 175.999 217.656 180.888 1.00 114.08 895 ILE B CA 1
ATOM 14957 C C . ILE B 1 895 ? 175.786 219.135 180.597 1.00 114.08 895 ILE B C 1
ATOM 14958 O O . ILE B 1 895 ? 174.651 219.594 180.418 1.00 114.08 895 ILE B O 1
ATOM 14963 N N . LEU B 1 896 ? 176.882 219.887 180.548 1.00 123.55 896 LEU B N 1
ATOM 14964 C CA . LEU B 1 896 ? 176.819 221.296 180.186 1.00 123.55 896 LEU B CA 1
ATOM 14965 C C . LEU B 1 896 ? 176.759 221.434 178.670 1.00 123.55 896 LEU B C 1
ATOM 14966 O O . LEU B 1 896 ? 177.621 220.911 177.957 1.00 123.55 896 LEU B O 1
ATOM 14971 N N . LEU B 1 897 ? 175.741 222.139 178.175 1.00 113.72 897 LEU B N 1
ATOM 14972 C CA . LEU B 1 897 ? 175.534 222.307 176.737 1.00 113.72 897 LEU B CA 1
ATOM 14973 C C . LEU B 1 897 ? 175.816 223.761 176.367 1.00 113.72 897 LEU B C 1
ATOM 14974 O O . LEU B 1 897 ? 174.933 224.618 176.363 1.00 113.72 897 LEU B O 1
ATOM 14979 N N . ARG B 1 898 ? 177.078 224.032 176.049 1.00 134.91 898 ARG B N 1
ATOM 14980 C CA . ARG B 1 898 ? 177.475 225.364 175.617 1.00 134.91 898 ARG B CA 1
ATOM 14981 C C . ARG B 1 898 ? 177.023 225.613 174.182 1.00 134.91 898 ARG B C 1
ATOM 14982 O O . ARG B 1 898 ? 176.861 224.682 173.389 1.00 134.91 898 ARG B O 1
ATOM 14990 N N . ASN B 1 899 ? 176.815 226.892 173.846 1.00 141.95 899 ASN B N 1
ATOM 14991 C CA . ASN B 1 899 ? 176.351 227.223 172.503 1.00 141.95 899 ASN B CA 1
ATOM 14992 C C . ASN B 1 899 ? 177.029 228.446 171.890 1.00 141.95 899 ASN B C 1
ATOM 14993 O O . ASN B 1 899 ? 176.650 228.846 170.782 1.00 141.95 899 ASN B O 1
ATOM 14998 N N . LYS B 1 900 ? 178.010 229.059 172.558 1.00 145.21 900 LYS B N 1
ATOM 14999 C CA . LYS B 1 900 ? 178.857 230.047 171.903 1.00 145.21 900 LYS B CA 1
ATOM 15000 C C . LYS B 1 900 ? 180.332 229.896 172.248 1.00 145.21 900 LYS B C 1
ATOM 15001 O O . LYS B 1 900 ? 181.147 230.688 171.763 1.00 145.21 900 LYS B O 1
ATOM 15007 N N . THR B 1 901 ? 180.698 228.914 173.068 1.00 137.35 901 THR B N 1
ATOM 15008 C CA . THR B 1 901 ? 182.087 228.684 173.430 1.00 137.35 901 THR B CA 1
ATOM 15009 C C . THR B 1 901 ? 182.337 227.184 173.439 1.00 137.35 901 THR B C 1
ATOM 15010 O O . THR B 1 901 ? 181.548 226.423 174.002 1.00 137.35 901 THR B O 1
ATOM 15014 N N . VAL B 1 902 ? 183.432 226.766 172.810 1.00 123.72 902 VAL B N 1
ATOM 15015 C CA . VAL B 1 902 ? 183.775 225.355 172.673 1.00 123.72 902 VAL B CA 1
ATOM 15016 C C . VAL B 1 902 ? 185.033 225.072 173.483 1.00 123.72 902 VAL B C 1
ATOM 15017 O O . VAL B 1 902 ? 186.048 225.766 173.337 1.00 123.72 902 VAL B O 1
ATOM 15021 N N . HIS B 1 903 ? 184.956 224.067 174.354 1.00 116.68 903 HIS B N 1
ATOM 15022 C CA . HIS B 1 903 ? 186.115 223.620 175.112 1.00 116.68 903 HIS B CA 1
ATOM 15023 C C . HIS B 1 903 ? 186.258 222.106 175.155 1.00 116.68 903 HIS B C 1
ATOM 15024 O O . HIS B 1 903 ? 187.306 221.618 175.589 1.00 116.68 903 HIS B O 1
ATOM 15031 N N . LYS B 1 904 ? 185.253 221.351 174.717 1.00 99.84 904 LYS B N 1
ATOM 15032 C CA . LYS B 1 904 ? 185.293 219.898 174.753 1.00 99.84 904 LYS B CA 1
ATOM 15033 C C . LYS B 1 904 ? 184.802 219.358 173.418 1.00 99.84 904 LYS B C 1
ATOM 15034 O O . LYS B 1 904 ? 184.376 220.109 172.537 1.00 99.84 904 LYS B O 1
ATOM 15040 N N . ILE B 1 905 ? 184.869 218.033 173.273 1.00 91.36 905 ILE B N 1
ATOM 15041 C CA . ILE B 1 905 ? 184.452 217.403 172.024 1.00 91.36 905 ILE B CA 1
ATOM 15042 C C . ILE B 1 905 ? 182.948 217.543 171.825 1.00 91.36 905 ILE B C 1
ATOM 15043 O O . ILE B 1 905 ? 182.474 217.732 170.699 1.00 91.36 905 ILE B O 1
ATOM 15048 N N . LEU B 1 906 ? 182.172 217.448 172.909 1.00 89.73 906 LEU B N 1
ATOM 15049 C CA . LEU B 1 906 ? 180.720 217.543 172.791 1.00 89.73 906 LEU B CA 1
ATOM 15050 C C . LEU B 1 906 ? 180.294 218.910 172.270 1.00 89.73 906 LEU B C 1
ATOM 15051 O O . LEU B 1 906 ? 179.401 219.007 171.420 1.00 89.73 906 LEU B O 1
ATOM 15056 N N . ASP B 1 907 ? 180.914 219.978 172.776 1.00 100.75 907 ASP B N 1
ATOM 15057 C CA . ASP B 1 907 ? 180.585 221.318 172.308 1.00 100.75 907 ASP B CA 1
ATOM 15058 C C . ASP B 1 907 ? 180.912 221.503 170.834 1.00 100.75 907 ASP B C 1
ATOM 15059 O O . ASP B 1 907 ? 180.118 222.105 170.102 1.00 100.75 907 ASP B O 1
ATOM 15064 N N . GLU B 1 908 ? 182.057 220.994 170.384 1.00 93.45 908 GLU B N 1
ATOM 15065 C CA . GLU B 1 908 ? 182.427 221.045 168.977 1.00 93.45 908 GLU B CA 1
ATOM 15066 C C . GLU B 1 908 ? 181.488 220.232 168.098 1.00 93.45 908 GLU B C 1
ATOM 15067 O O . GLU B 1 908 ? 181.179 220.657 166.978 1.00 93.45 908 GLU B O 1
ATOM 15073 N N . ILE B 1 909 ? 181.035 219.071 168.576 1.00 86.24 909 ILE B N 1
ATOM 15074 C CA . ILE B 1 909 ? 180.047 218.291 167.833 1.00 86.24 909 ILE B CA 1
ATOM 15075 C C . ILE B 1 909 ? 178.748 219.074 167.700 1.00 86.24 909 ILE B C 1
ATOM 15076 O O . ILE B 1 909 ? 178.169 219.172 166.612 1.00 86.24 909 ILE B O 1
ATOM 15081 N N . ARG B 1 910 ? 178.273 219.649 168.807 1.00 87.64 910 ARG B N 1
ATOM 15082 C CA . ARG B 1 910 ? 177.009 220.377 168.776 1.00 87.64 910 ARG B CA 1
ATOM 15083 C C . ARG B 1 910 ? 177.090 221.591 167.861 1.00 87.64 910 ARG B C 1
ATOM 15084 O O . ARG B 1 910 ? 176.158 221.866 167.098 1.00 87.64 910 ARG B O 1
ATOM 15092 N N . GLN B 1 911 ? 178.197 222.332 167.924 1.00 95.54 911 GLN B N 1
ATOM 15093 C CA . GLN B 1 911 ? 178.341 223.511 167.078 1.00 95.54 911 GLN B CA 1
ATOM 15094 C C . GLN B 1 911 ? 178.659 223.137 165.635 1.00 95.54 911 GLN B C 1
ATOM 15095 O O . GLN B 1 911 ? 178.215 223.818 164.704 1.00 95.54 911 GLN B O 1
ATOM 15101 N N . GLY B 1 912 ? 179.421 222.065 165.430 1.00 84.59 912 GLY B N 1
ATOM 15102 C CA . GLY B 1 912 ? 179.916 221.726 164.110 1.00 84.59 912 GLY B CA 1
ATOM 15103 C C . GLY B 1 912 ? 178.909 221.127 163.149 1.00 84.59 912 GLY B C 1
ATOM 15104 O O . GLY B 1 912 ? 178.575 221.744 162.133 1.00 84.59 912 GLY B O 1
ATOM 15105 N N . VAL B 1 913 ? 178.416 219.924 163.454 1.00 77.79 913 VAL B N 1
ATOM 15106 C CA . VAL B 1 913 ? 177.591 219.195 162.499 1.00 77.79 913 VAL B CA 1
ATOM 15107 C C . VAL B 1 913 ? 176.200 219.814 162.419 1.00 77.79 913 VAL B C 1
ATOM 15108 O O . VAL B 1 913 ? 175.701 220.418 163.377 1.00 77.79 913 VAL B O 1
ATOM 15112 N N . ILE B 1 914 ? 175.571 219.665 161.258 1.00 77.60 914 ILE B N 1
ATOM 15113 C CA . ILE B 1 914 ? 174.227 220.169 161.004 1.00 77.60 914 ILE B CA 1
ATOM 15114 C C . ILE B 1 914 ? 173.339 218.957 160.753 1.00 77.60 914 ILE B C 1
ATOM 15115 O O . ILE B 1 914 ? 173.393 218.343 159.682 1.00 77.60 914 ILE B O 1
ATOM 15120 N N . TRP B 1 915 ? 172.517 218.606 161.739 1.00 83.88 915 TRP B N 1
ATOM 15121 C CA . TRP B 1 915 ? 171.629 217.454 161.628 1.00 83.88 915 TRP B CA 1
ATOM 15122 C C . TRP B 1 915 ? 170.318 217.893 160.989 1.00 83.88 915 TRP B C 1
ATOM 15123 O O . TRP B 1 915 ? 169.509 218.578 161.623 1.00 83.88 915 TRP B O 1
ATOM 15134 N N . ASP B 1 916 ? 170.103 217.494 159.739 1.00 94.53 916 ASP B N 1
ATOM 15135 C CA . ASP B 1 916 ? 168.852 217.776 159.042 1.00 94.53 916 ASP B CA 1
ATOM 15136 C C . ASP B 1 916 ? 168.725 216.914 157.792 1.00 94.53 916 ASP B C 1
ATOM 15137 O O . ASP B 1 916 ? 167.621 216.617 157.338 1.00 94.53 916 ASP B O 1
ATOM 15143 N N . GLY C 2 2 ? 213.127 167.940 189.327 1.00 93.92 2 GLY C N 1
ATOM 15144 C CA . GLY C 2 2 ? 213.251 168.888 190.419 1.00 93.92 2 GLY C CA 1
ATOM 15145 C C . GLY C 2 2 ? 214.150 168.398 191.536 1.00 93.92 2 GLY C C 1
ATOM 15146 O O . GLY C 2 2 ? 214.749 167.329 191.437 1.00 93.92 2 GLY C O 1
ATOM 15147 N N . LEU C 2 3 ? 214.250 169.189 192.599 1.00 90.65 3 LEU C N 1
ATOM 15148 C CA . LEU C 2 3 ? 215.064 168.819 193.746 1.00 90.65 3 LEU C CA 1
ATOM 15149 C C . LEU C 2 3 ? 214.383 167.724 194.558 1.00 90.65 3 LEU C C 1
ATOM 15150 O O . LEU C 2 3 ? 213.154 167.620 194.597 1.00 90.65 3 LEU C O 1
ATOM 15155 N N . ILE C 2 4 ? 215.200 166.898 195.207 1.00 89.11 4 ILE C N 1
ATOM 15156 C CA . ILE C 2 4 ? 214.725 165.841 196.096 1.00 89.11 4 ILE C CA 1
ATOM 15157 C C . ILE C 2 4 ? 215.580 165.907 197.354 1.00 89.11 4 ILE C C 1
ATOM 15158 O O . ILE C 2 4 ? 216.720 165.431 197.364 1.00 89.11 4 ILE C O 1
ATOM 15163 N N . GLN C 2 5 ? 215.041 166.498 198.413 1.00 87.22 5 GLN C N 1
ATOM 15164 C CA . GLN C 2 5 ? 215.701 166.554 199.707 1.00 87.22 5 GLN C CA 1
ATOM 15165 C C . GLN C 2 5 ? 214.901 165.744 200.721 1.00 87.22 5 GLN C C 1
ATOM 15166 O O . GLN C 2 5 ? 213.868 165.149 200.403 1.00 87.22 5 GLN C O 1
ATOM 15172 N N . ARG C 2 6 ? 215.391 165.720 201.956 1.00 87.14 6 ARG C N 1
ATOM 15173 C CA . ARG C 2 6 ? 214.745 164.955 203.017 1.00 87.14 6 ARG C CA 1
ATOM 15174 C C . ARG C 2 6 ? 215.051 165.619 204.348 1.00 87.14 6 ARG C C 1
ATOM 15175 O O . ARG C 2 6 ? 216.221 165.754 204.718 1.00 87.14 6 ARG C O 1
ATOM 15183 N N . ARG C 2 7 ? 214.008 166.028 205.062 1.00 85.44 7 ARG C N 1
ATOM 15184 C CA . ARG C 2 7 ? 214.146 166.721 206.332 1.00 85.44 7 ARG C CA 1
ATOM 15185 C C . ARG C 2 7 ? 213.398 165.966 207.422 1.00 85.44 7 ARG C C 1
ATOM 15186 O O . ARG C 2 7 ? 212.652 165.020 207.160 1.00 85.44 7 ARG C O 1
ATOM 15194 N N . ASN C 2 8 ? 213.612 166.398 208.659 1.00 87.32 8 ASN C N 1
ATOM 15195 C CA . ASN C 2 8 ? 213.051 165.752 209.834 1.00 87.32 8 ASN C CA 1
ATOM 15196 C C . ASN C 2 8 ? 211.937 166.601 210.431 1.00 87.32 8 ASN C C 1
ATOM 15197 O O . ASN C 2 8 ? 211.732 167.760 210.061 1.00 87.32 8 ASN C O 1
ATOM 15202 N N . PHE C 2 9 ? 211.208 165.994 211.370 1.00 88.74 9 PHE C N 1
ATOM 15203 C CA . PHE C 2 9 ? 210.122 166.697 212.045 1.00 88.74 9 PHE C CA 1
ATOM 15204 C C . PHE C 2 9 ? 210.645 167.881 212.849 1.00 88.74 9 PHE C C 1
ATOM 15205 O O . PHE C 2 9 ? 210.043 168.962 212.843 1.00 88.74 9 PHE C O 1
ATOM 15213 N N . SER C 2 10 ? 211.775 167.697 213.538 1.00 92.73 10 SER C N 1
ATOM 15214 C CA . SER C 2 10 ? 212.300 168.739 214.415 1.00 92.73 10 SER C CA 1
ATOM 15215 C C . SER C 2 10 ? 212.592 170.023 213.649 1.00 92.73 10 SER C C 1
ATOM 15216 O O . SER C 2 10 ? 212.466 171.125 214.197 1.00 92.73 10 SER C O 1
ATOM 15219 N N . THR C 2 11 ? 212.962 169.904 212.372 1.00 91.11 11 THR C N 1
ATOM 15220 C CA . THR C 2 11 ? 213.285 171.084 211.581 1.00 91.11 11 THR C CA 1
ATOM 15221 C C . THR C 2 11 ? 212.078 171.989 211.376 1.00 91.11 11 THR C C 1
ATOM 15222 O O . THR C 2 11 ? 212.246 173.137 210.952 1.00 91.11 11 THR C O 1
ATOM 15226 N N . PHE C 2 12 ? 210.868 171.504 211.662 1.00 91.06 12 PHE C N 1
ATOM 15227 C CA . PHE C 2 12 ? 209.698 172.369 211.592 1.00 91.06 12 PHE C CA 1
ATOM 15228 C C . PHE C 2 12 ? 209.651 173.382 212.727 1.00 91.06 12 PHE C C 1
ATOM 15229 O O . PHE C 2 12 ? 208.823 174.298 212.681 1.00 91.06 12 PHE C O 1
ATOM 15237 N N . ALA C 2 13 ? 210.510 173.244 213.734 1.00 93.56 13 ALA C N 1
ATOM 15238 C CA . ALA C 2 13 ? 210.530 174.144 214.878 1.00 93.56 13 ALA C CA 1
ATOM 15239 C C . ALA C 2 13 ? 211.425 175.358 214.662 1.00 93.56 13 ALA C C 1
ATOM 15240 O O . ALA C 2 13 ? 211.612 176.145 215.595 1.00 93.56 13 ALA C O 1
ATOM 15242 N N . SER C 2 14 ? 211.985 175.521 213.461 1.00 88.22 14 SER C N 1
ATOM 15243 C CA . SER C 2 14 ? 212.906 176.626 213.214 1.00 88.22 14 SER C CA 1
ATOM 15244 C C . SER C 2 14 ? 212.216 177.976 213.373 1.00 88.22 14 SER C C 1
ATOM 15245 O O . SER C 2 14 ? 212.780 178.903 213.967 1.00 88.22 14 SER C O 1
ATOM 15248 N N . GLU C 2 15 ? 211.001 178.108 212.850 1.00 88.38 15 GLU C N 1
ATOM 15249 C CA . GLU C 2 15 ? 210.280 179.364 212.963 1.00 88.38 15 GLU C CA 1
ATOM 15250 C C . GLU C 2 15 ? 209.065 179.198 213.868 1.00 88.38 15 GLU C C 1
ATOM 15251 O O . GLU C 2 15 ? 208.454 178.124 213.886 1.00 88.38 15 GLU C O 1
ATOM 15257 N N . PRO C 2 16 ? 208.689 180.230 214.632 1.00 87.10 16 PRO C N 1
ATOM 15258 C CA . PRO C 2 16 ? 207.464 180.139 215.438 1.00 87.10 16 PRO C CA 1
ATOM 15259 C C . PRO C 2 16 ? 206.199 180.074 214.595 1.00 87.10 16 PRO C C 1
ATOM 15260 O O . PRO C 2 16 ? 205.103 179.875 215.128 1.00 87.10 16 PRO C O 1
ATOM 15264 N N . SER C 2 17 ? 206.335 180.240 213.281 1.00 83.32 17 SER C N 1
ATOM 15265 C CA . SER C 2 17 ? 205.227 180.075 212.351 1.00 83.32 17 SER C CA 1
ATOM 15266 C C . SER C 2 17 ? 205.119 178.647 211.833 1.00 83.32 17 SER C C 1
ATOM 15267 O O . SER C 2 17 ? 204.259 178.370 210.991 1.00 83.32 17 SER C O 1
ATOM 15270 N N . VAL C 2 18 ? 205.969 177.744 212.333 1.00 79.77 18 VAL C N 1
ATOM 15271 C CA . VAL C 2 18 ? 206.054 176.326 211.975 1.00 79.77 18 VAL C CA 1
ATOM 15272 C C . VAL C 2 18 ? 205.728 176.063 210.508 1.00 79.77 18 VAL C C 1
ATOM 15273 O O . VAL C 2 18 ? 205.048 175.085 210.176 1.00 79.77 18 VAL C O 1
ATOM 15277 N N . ARG C 2 19 ? 206.231 176.916 209.620 1.00 87.61 19 ARG C N 1
ATOM 15278 C CA . ARG C 2 19 ? 206.077 176.681 208.193 1.00 87.61 19 ARG C CA 1
ATOM 15279 C C . ARG C 2 19 ? 206.880 175.456 207.771 1.00 87.61 19 ARG C C 1
ATOM 15280 O O . ARG C 2 19 ? 207.937 175.152 208.329 1.00 87.61 19 ARG C O 1
ATOM 15288 N N . PHE C 2 20 ? 206.363 174.741 206.776 1.00 87.36 20 PHE C N 1
ATOM 15289 C CA . PHE C 2 20 ? 207.065 173.590 206.213 1.00 87.36 20 PHE C CA 1
ATOM 15290 C C . PHE C 2 20 ? 206.953 173.602 204.691 1.00 87.36 20 PHE C C 1
ATOM 15291 O O . PHE C 2 20 ? 206.707 172.579 204.050 1.00 87.36 20 PHE C O 1
ATOM 15299 N N . ASP C 2 21 ? 207.141 174.776 204.095 1.00 93.56 21 ASP C N 1
ATOM 15300 C CA . ASP C 2 21 ? 207.158 174.911 202.646 1.00 93.56 21 ASP C CA 1
ATOM 15301 C C . ASP C 2 21 ? 208.530 174.534 202.101 1.00 93.56 21 ASP C C 1
ATOM 15302 O O . ASP C 2 21 ? 209.538 174.620 202.808 1.00 93.56 21 ASP C O 1
ATOM 15307 N N . PHE C 2 22 ? 208.558 174.109 200.836 1.00 87.20 22 PHE C N 1
ATOM 15308 C CA . PHE C 2 22 ? 209.798 173.629 200.232 1.00 87.20 22 PHE C CA 1
ATOM 15309 C C . PHE C 2 22 ? 210.831 174.743 200.102 1.00 87.20 22 PHE C C 1
ATOM 15310 O O . PHE C 2 22 ? 212.026 174.529 200.341 1.00 87.20 22 PHE C O 1
ATOM 15318 N N . ASN C 2 23 ? 210.390 175.938 199.701 1.00 92.40 23 ASN C N 1
ATOM 15319 C CA . ASN C 2 23 ? 211.329 177.026 199.446 1.00 92.40 23 ASN C CA 1
ATOM 15320 C C . ASN C 2 23 ? 212.083 177.422 200.708 1.00 92.40 23 ASN C C 1
ATOM 15321 O O . ASN C 2 23 ? 213.295 177.665 200.664 1.00 92.40 23 ASN C O 1
ATOM 15326 N N . TYR C 2 24 ? 211.383 177.500 201.842 1.00 86.15 24 TYR C N 1
ATOM 15327 C CA . TYR C 2 24 ? 212.038 177.898 203.084 1.00 86.15 24 TYR C CA 1
ATOM 15328 C C . TYR C 2 24 ? 213.094 176.885 203.505 1.00 86.15 24 TYR C C 1
ATOM 15329 O O . TYR C 2 24 ? 214.184 177.263 203.948 1.00 86.15 24 TYR C O 1
ATOM 15338 N N . MET C 2 25 ? 212.793 175.598 203.372 1.00 89.87 25 MET C N 1
ATOM 15339 C CA . MET C 2 25 ? 213.688 174.550 203.841 1.00 89.87 25 MET C CA 1
ATOM 15340 C C . MET C 2 25 ? 214.667 174.070 202.783 1.00 89.87 25 MET C C 1
ATOM 15341 O O . MET C 2 25 ? 215.443 173.149 203.054 1.00 89.87 25 MET C O 1
ATOM 15346 N N . LYS C 2 26 ? 214.653 174.661 201.589 1.00 95.64 26 LYS C N 1
ATOM 15347 C CA . LYS C 2 26 ? 215.759 174.437 200.665 1.00 95.64 26 LYS C CA 1
ATOM 15348 C C . LYS C 2 26 ? 217.061 174.971 201.248 1.00 95.64 26 LYS C C 1
ATOM 15349 O O . LYS C 2 26 ? 218.143 174.446 200.961 1.00 95.64 26 LYS C O 1
ATOM 15355 N N . SER C 2 27 ? 216.973 176.018 202.072 1.00 93.81 27 SER C N 1
ATOM 15356 C CA . SER C 2 27 ? 218.157 176.586 202.704 1.00 93.81 27 SER C CA 1
ATOM 15357 C C . SER C 2 27 ? 218.405 176.007 204.091 1.00 93.81 27 SER C C 1
ATOM 15358 O O . SER C 2 27 ? 219.552 175.996 204.553 1.00 93.81 27 SER C O 1
ATOM 15361 N N . VAL C 2 28 ? 217.355 175.536 204.769 1.00 91.05 28 VAL C N 1
ATOM 15362 C CA . VAL C 2 28 ? 217.506 175.049 206.136 1.00 91.05 28 VAL C CA 1
ATOM 15363 C C . VAL C 2 28 ? 218.410 173.827 206.148 1.00 91.05 28 VAL C C 1
ATOM 15364 O O . VAL C 2 28 ? 218.176 172.848 205.429 1.00 91.05 28 VAL C O 1
ATOM 15368 N N . THR C 2 29 ? 219.453 173.881 206.974 1.00 105.77 29 THR C N 1
ATOM 15369 C CA . THR C 2 29 ? 220.445 172.819 207.063 1.00 105.77 29 THR C CA 1
ATOM 15370 C C . THR C 2 29 ? 221.192 172.985 208.376 1.00 105.77 29 THR C C 1
ATOM 15371 O O . THR C 2 29 ? 221.241 174.097 208.914 1.00 105.77 29 THR C O 1
ATOM 15375 N N . PRO C 2 30 ? 221.753 171.910 208.932 1.00 110.70 30 PRO C N 1
ATOM 15376 C CA . PRO C 2 30 ? 222.601 172.067 210.119 1.00 110.70 30 PRO C CA 1
ATOM 15377 C C . PRO C 2 30 ? 223.781 172.981 209.826 1.00 110.70 30 PRO C C 1
ATOM 15378 O O . PRO C 2 30 ? 224.378 172.932 208.748 1.00 110.70 30 PRO C O 1
ATOM 15382 N N . THR C 2 31 ? 224.113 173.822 210.800 1.00 113.32 31 THR C N 1
ATOM 15383 C CA . THR C 2 31 ? 225.117 174.862 210.631 1.00 113.32 31 THR C CA 1
ATOM 15384 C C . THR C 2 31 ? 226.283 174.637 211.583 1.00 113.32 31 THR C C 1
ATOM 15385 O O . THR C 2 31 ? 226.088 174.283 212.750 1.00 113.32 31 THR C O 1
ATOM 15389 N N . THR C 2 32 ? 227.497 174.845 211.072 1.00 110.83 32 THR C N 1
ATOM 15390 C CA . THR C 2 32 ? 228.705 174.789 211.879 1.00 110.83 32 THR C CA 1
ATOM 15391 C C . THR C 2 32 ? 229.357 176.146 212.090 1.00 110.83 32 THR C C 1
ATOM 15392 O O . THR C 2 32 ? 230.110 176.303 213.057 1.00 110.83 32 THR C O 1
ATOM 15396 N N . GLU C 2 33 ? 229.096 177.120 211.223 1.00 111.28 33 GLU C N 1
ATOM 15397 C CA . GLU C 2 33 ? 229.643 178.456 211.389 1.00 111.28 33 GLU C CA 1
ATOM 15398 C C . GLU C 2 33 ? 229.037 179.132 212.615 1.00 111.28 33 GLU C C 1
ATOM 15399 O O . GLU C 2 33 ? 227.881 178.901 212.981 1.00 111.28 33 GLU C O 1
ATOM 15405 N N . GLU C 2 34 ? 229.838 179.985 213.255 1.00 109.94 34 GLU C N 1
ATOM 15406 C CA . GLU C 2 34 ? 229.384 180.739 214.423 1.00 109.94 34 GLU C CA 1
ATOM 15407 C C . GLU C 2 34 ? 228.590 181.940 213.917 1.00 109.94 34 GLU C C 1
ATOM 15408 O O . GLU C 2 34 ? 229.085 183.062 213.806 1.00 109.94 34 GLU C O 1
ATOM 15414 N N . TYR C 2 35 ? 227.327 181.681 213.596 1.00 99.76 35 TYR C N 1
ATOM 15415 C CA . TYR C 2 35 ? 226.481 182.681 212.962 1.00 99.76 35 TYR C CA 1
ATOM 15416 C C . TYR C 2 35 ? 226.249 183.879 213.877 1.00 99.76 35 TYR C C 1
ATOM 15417 O O . TYR C 2 35 ? 226.181 183.753 215.102 1.00 99.76 35 TYR C O 1
ATOM 15426 N N . TYR C 2 36 ? 226.134 185.052 213.262 1.00 91.97 36 TYR C N 1
ATOM 15427 C CA . TYR C 2 36 ? 225.637 186.230 213.950 1.00 91.97 36 TYR C CA 1
ATOM 15428 C C . TYR C 2 36 ? 224.115 186.271 213.849 1.00 91.97 36 TYR C C 1
ATOM 15429 O O . TYR C 2 36 ? 223.485 185.431 213.202 1.00 91.97 36 TYR C O 1
ATOM 15438 N N . THR C 2 37 ? 223.510 187.262 214.495 1.00 92.65 37 THR C N 1
ATOM 15439 C CA . THR C 2 37 ? 222.067 187.447 214.473 1.00 92.65 37 THR C CA 1
ATOM 15440 C C . THR C 2 37 ? 221.758 188.898 214.128 1.00 92.65 37 THR C C 1
ATOM 15441 O O . THR C 2 37 ? 222.658 189.722 213.941 1.00 92.65 37 THR C O 1
ATOM 15445 N N . TYR C 2 38 ? 220.464 189.208 214.040 1.00 94.47 38 TYR C N 1
ATOM 15446 C CA . TYR C 2 38 ? 220.057 190.575 213.734 1.00 94.47 38 TYR C CA 1
ATOM 15447 C C . TYR C 2 38 ? 220.405 191.530 214.867 1.00 94.47 38 TYR C C 1
ATOM 15448 O O . TYR C 2 38 ? 220.547 192.736 214.635 1.00 94.47 38 TYR C O 1
ATOM 15457 N N . LYS C 2 39 ? 220.540 191.016 216.092 1.00 97.42 39 LYS C N 1
ATOM 15458 C CA . LYS C 2 39 ? 220.808 191.881 217.236 1.00 97.42 39 LYS C CA 1
ATOM 15459 C C . LYS C 2 39 ? 222.155 192.581 217.103 1.00 97.42 39 LYS C C 1
ATOM 15460 O O . LYS C 2 39 ? 222.278 193.771 217.413 1.00 97.42 39 LYS C O 1
ATOM 15466 N N . SER C 2 40 ? 223.176 191.858 216.643 1.00 91.43 40 SER C N 1
ATOM 15467 C CA . SER C 2 40 ? 224.513 192.432 216.553 1.00 91.43 40 SER C CA 1
ATOM 15468 C C . SER C 2 40 ? 224.670 193.369 215.363 1.00 91.43 40 SER C C 1
ATOM 15469 O O . SER C 2 40 ? 225.429 194.340 215.445 1.00 91.43 40 SER C O 1
ATOM 15472 N N . LEU C 2 41 ? 223.972 193.106 214.258 1.00 91.08 41 LEU C N 1
ATOM 15473 C CA . LEU C 2 41 ? 224.222 193.835 213.018 1.00 91.08 41 LEU C CA 1
ATOM 15474 C C . LEU C 2 41 ? 223.355 195.085 212.885 1.00 91.08 41 LEU C C 1
ATOM 15475 O O . LEU C 2 41 ? 223.877 196.200 212.785 1.00 91.08 41 LEU C O 1
ATOM 15480 N N . PHE C 2 42 ? 222.033 194.919 212.882 1.00 85.57 42 PHE C N 1
ATOM 15481 C CA . PHE C 2 42 ? 221.157 196.053 212.614 1.00 85.57 42 PHE C CA 1
ATOM 15482 C C . PHE C 2 42 ? 220.022 196.160 213.625 1.00 85.57 42 PHE C C 1
ATOM 15483 O O . PHE C 2 42 ? 219.996 195.435 214.624 1.00 85.57 42 PHE C O 1
ATOM 15491 N N . GLU C 2 43 ? 219.085 197.070 213.372 1.00 89.56 43 GLU C N 1
ATOM 15492 C CA . GLU C 2 43 ? 217.974 197.316 214.286 1.00 89.56 43 GLU C CA 1
ATOM 15493 C C . GLU C 2 43 ? 216.800 197.852 213.485 1.00 89.56 43 GLU C C 1
ATOM 15494 O O . GLU C 2 43 ? 216.925 198.887 212.824 1.00 89.56 43 GLU C O 1
ATOM 15500 N N . VAL C 2 44 ? 215.667 197.154 213.545 1.00 87.65 44 VAL C N 1
ATOM 15501 C CA . VAL C 2 44 ? 214.483 197.584 212.813 1.00 87.65 44 VAL C CA 1
ATOM 15502 C C . VAL C 2 44 ? 213.924 198.847 213.453 1.00 87.65 44 VAL C C 1
ATOM 15503 O O . VAL C 2 44 ? 213.675 198.892 214.664 1.00 87.65 44 VAL C O 1
ATOM 15507 N N . VAL C 2 45 ? 213.725 199.880 212.640 1.00 97.35 45 VAL C N 1
ATOM 15508 C CA . VAL C 2 45 ? 213.211 201.165 213.103 1.00 97.35 45 VAL C CA 1
ATOM 15509 C C . VAL C 2 45 ? 211.727 201.227 212.750 1.00 97.35 45 VAL C C 1
ATOM 15510 O O . VAL C 2 45 ? 211.386 201.197 211.556 1.00 97.35 45 VAL C O 1
ATOM 15514 N N . PRO C 2 46 ? 210.825 201.288 213.728 1.00 106.18 46 PRO C N 1
ATOM 15515 C CA . PRO C 2 46 ? 209.396 201.415 213.409 1.00 106.18 46 PRO C CA 1
ATOM 15516 C C . PRO C 2 46 ? 209.129 202.655 212.568 1.00 106.18 46 PRO C C 1
ATOM 15517 O O . PRO C 2 46 ? 209.711 203.718 212.794 1.00 106.18 46 PRO C O 1
ATOM 15521 N N . SER C 2 47 ? 208.239 202.508 211.591 1.00 110.95 47 SER C N 1
ATOM 15522 C CA . SER C 2 47 ? 207.906 203.606 210.697 1.00 110.95 47 SER C CA 1
ATOM 15523 C C . SER C 2 47 ? 206.919 204.558 211.358 1.00 110.95 47 SER C C 1
ATOM 15524 O O . SER C 2 47 ? 206.042 204.141 212.120 1.00 110.95 47 SER C O 1
ATOM 15527 N N . THR C 2 48 ? 207.068 205.847 211.060 1.00 111.43 48 THR C N 1
ATOM 15528 C CA . THR C 2 48 ? 206.168 206.878 211.551 1.00 111.43 48 THR C CA 1
ATOM 15529 C C . THR C 2 48 ? 205.781 207.794 210.400 1.00 111.43 48 THR C C 1
ATOM 15530 O O . THR C 2 48 ? 206.517 207.929 209.419 1.00 111.43 48 THR C O 1
ATOM 15534 N N . VAL C 2 49 ? 204.612 208.414 210.522 1.00 101.34 49 VAL C N 1
ATOM 15535 C CA . VAL C 2 49 ? 204.102 209.296 209.476 1.00 101.34 49 VAL C CA 1
ATOM 15536 C C . VAL C 2 49 ? 204.662 210.697 209.688 1.00 101.34 49 VAL C C 1
ATOM 15537 O O . VAL C 2 49 ? 204.345 211.346 210.695 1.00 101.34 49 VAL C O 1
ATOM 15541 N N . PRO C 2 50 ? 205.489 211.201 208.777 1.00 102.02 50 PRO C N 1
ATOM 15542 C CA . PRO C 2 50 ? 206.016 212.560 208.929 1.00 102.02 50 PRO C CA 1
ATOM 15543 C C . PRO C 2 50 ? 204.952 213.607 208.638 1.00 102.02 50 PRO C C 1
ATOM 15544 O O . PRO C 2 50 ? 203.961 213.359 207.948 1.00 102.02 50 PRO C O 1
ATOM 15548 N N . THR C 2 51 ? 205.177 214.802 209.185 1.00 110.09 51 THR C N 1
ATOM 15549 C CA . THR C 2 51 ? 204.277 215.936 208.975 1.00 110.09 51 THR C CA 1
ATOM 15550 C C . THR C 2 51 ? 204.781 216.734 207.776 1.00 110.09 51 THR C C 1
ATOM 15551 O O . THR C 2 51 ? 205.600 217.649 207.888 1.00 110.09 51 THR C O 1
ATOM 15555 N N . LEU C 2 52 ? 204.275 216.367 206.601 1.00 114.25 52 LEU C N 1
ATOM 15556 C CA . LEU C 2 52 ? 204.707 217.005 205.365 1.00 114.25 52 LEU C CA 1
ATOM 15557 C C . LEU C 2 52 ? 204.161 218.423 205.269 1.00 114.25 52 LEU C C 1
ATOM 15558 O O . LEU C 2 52 ? 202.995 218.675 205.586 1.00 114.25 52 LEU C O 1
ATOM 15563 N N . ASP C 2 53 ? 205.009 219.349 204.831 1.00 123.80 53 ASP C N 1
ATOM 15564 C CA . ASP C 2 53 ? 204.556 220.692 204.515 1.00 123.80 53 ASP C CA 1
ATOM 15565 C C . ASP C 2 53 ? 203.961 220.733 203.110 1.00 123.80 53 ASP C C 1
ATOM 15566 O O . ASP C 2 53 ? 204.215 219.863 202.272 1.00 123.80 53 ASP C O 1
ATOM 15571 N N . GLU C 2 54 ? 203.154 221.761 202.858 1.00 125.07 54 GLU C N 1
ATOM 15572 C CA . GLU C 2 54 ? 202.439 221.891 201.594 1.00 125.07 54 GLU C CA 1
ATOM 15573 C C . GLU C 2 54 ? 203.130 222.815 200.602 1.00 125.07 54 GLU C C 1
ATOM 15574 O O . GLU C 2 54 ? 203.061 222.577 199.393 1.00 125.07 54 GLU C O 1
ATOM 15580 N N . SER C 2 55 ? 203.791 223.870 201.082 1.00 123.41 55 SER C N 1
ATOM 15581 C CA . SER C 2 55 ? 204.444 224.816 200.183 1.00 123.41 55 SER C CA 1
ATOM 15582 C C . SER C 2 55 ? 205.597 224.160 199.430 1.00 123.41 55 SER C C 1
ATOM 15583 O O . SER C 2 55 ? 205.697 224.262 198.203 1.00 123.41 55 SER C O 1
ATOM 15586 N N . GLU C 2 56 ? 206.478 223.478 200.157 1.00 125.17 56 GLU C N 1
ATOM 15587 C CA . GLU C 2 56 ? 207.624 222.844 199.530 1.00 125.17 56 GLU C CA 1
ATOM 15588 C C . GLU C 2 56 ? 207.197 221.570 198.802 1.00 125.17 56 GLU C C 1
ATOM 15589 O O . GLU C 2 56 ? 206.553 220.695 199.387 1.00 125.17 56 GLU C O 1
ATOM 15595 N N . PRO C 2 57 ? 207.543 221.443 197.521 1.00 116.68 57 PRO C N 1
ATOM 15596 C CA . PRO C 2 57 ? 207.199 220.219 196.784 1.00 116.68 57 PRO C CA 1
ATOM 15597 C C . PRO C 2 57 ? 208.059 219.040 197.207 1.00 116.68 57 PRO C C 1
ATOM 15598 O O . PRO C 2 57 ? 209.244 218.973 196.868 1.00 116.68 57 PRO C O 1
ATOM 15602 N N . PHE C 2 58 ? 207.471 218.105 197.947 1.00 106.88 58 PHE C N 1
ATOM 15603 C CA . PHE C 2 58 ? 208.203 216.938 198.413 1.00 106.88 58 PHE C CA 1
ATOM 15604 C C . PHE C 2 58 ? 208.355 215.923 197.288 1.00 106.88 58 PHE C C 1
ATOM 15605 O O . PHE C 2 58 ? 207.706 216.029 196.244 1.00 106.88 58 PHE C O 1
ATOM 15613 N N . LYS C 2 59 ? 209.220 214.939 197.507 1.00 102.12 59 LYS C N 1
ATOM 15614 C CA . LYS C 2 59 ? 209.480 213.885 196.537 1.00 102.12 59 LYS C CA 1
ATOM 15615 C C . LYS C 2 59 ? 209.118 212.537 197.145 1.00 102.12 59 LYS C C 1
ATOM 15616 O O . LYS C 2 59 ? 209.583 212.199 198.239 1.00 102.12 59 LYS C O 1
ATOM 15622 N N . TYR C 2 60 ? 208.295 211.775 196.434 1.00 97.68 60 TYR C N 1
ATOM 15623 C CA . TYR C 2 60 ? 207.817 210.476 196.881 1.00 97.68 60 TYR C CA 1
ATOM 15624 C C . TYR C 2 60 ? 208.362 209.393 195.959 1.00 97.68 60 TYR C C 1
ATOM 15625 O O . TYR C 2 60 ? 208.744 209.653 194.816 1.00 97.68 60 TYR C O 1
ATOM 15634 N N . ALA C 2 61 ? 208.392 208.161 196.463 1.00 98.77 61 ALA C N 1
ATOM 15635 C CA . ALA C 2 61 ? 208.952 207.051 195.694 1.00 98.77 61 ALA C CA 1
ATOM 15636 C C . ALA C 2 61 ? 208.296 205.754 196.134 1.00 98.77 61 ALA C C 1
ATOM 15637 O O . ALA C 2 61 ? 208.274 205.446 197.330 1.00 98.77 61 ALA C O 1
ATOM 15639 N N . GLU C 2 62 ? 207.768 204.999 195.175 1.00 106.15 62 GLU C N 1
ATOM 15640 C CA . GLU C 2 62 ? 207.200 203.685 195.431 1.00 106.15 62 GLU C CA 1
ATOM 15641 C C . GLU C 2 62 ? 208.274 202.618 195.232 1.00 106.15 62 GLU C C 1
ATOM 15642 O O . GLU C 2 62 ? 209.464 202.916 195.103 1.00 106.15 62 GLU C O 1
ATOM 15648 N N . ILE C 2 63 ? 207.858 201.351 195.206 1.00 99.06 63 ILE C N 1
ATOM 15649 C CA . ILE C 2 63 ? 208.783 200.276 194.865 1.00 99.06 63 ILE C CA 1
ATOM 15650 C C . ILE C 2 63 ? 209.156 200.345 193.390 1.00 99.06 63 ILE C C 1
ATOM 15651 O O . ILE C 2 63 ? 210.319 200.150 193.019 1.00 99.06 63 ILE C O 1
ATOM 15656 N N . GLY C 2 64 ? 208.179 200.631 192.527 1.00 98.59 64 GLY C N 1
ATOM 15657 C CA . GLY C 2 64 ? 208.437 200.698 191.100 1.00 98.59 64 GLY C CA 1
ATOM 15658 C C . GLY C 2 64 ? 209.419 201.778 190.702 1.00 98.59 64 GLY C C 1
ATOM 15659 O O . GLY C 2 64 ? 210.142 201.613 189.713 1.00 98.59 64 GLY C O 1
ATOM 15660 N N . HIS C 2 65 ? 209.465 202.882 191.447 1.00 91.50 65 HIS C N 1
ATOM 15661 C CA . HIS C 2 65 ? 210.416 203.943 191.142 1.00 91.50 65 HIS C CA 1
ATOM 15662 C C . HIS C 2 65 ? 211.848 203.533 191.460 1.00 91.50 65 HIS C C 1
ATOM 15663 O O . HIS C 2 65 ? 212.780 203.983 190.785 1.00 91.50 65 HIS C O 1
ATOM 15670 N N . VAL C 2 66 ? 212.043 202.691 192.475 1.00 92.06 66 VAL C N 1
ATOM 15671 C CA . VAL C 2 66 ? 213.377 202.207 192.801 1.00 92.06 66 VAL C CA 1
ATOM 15672 C C . VAL C 2 66 ? 213.821 201.193 191.757 1.00 92.06 66 VAL C C 1
ATOM 15673 O O . VAL C 2 66 ? 213.048 200.317 191.345 1.00 92.06 66 VAL C O 1
ATOM 15677 N N . SER C 2 67 ? 215.068 201.310 191.318 1.00 99.95 67 SER C N 1
ATOM 15678 C CA . SER C 2 67 ? 215.614 200.421 190.305 1.00 99.95 67 SER C CA 1
ATOM 15679 C C . SER C 2 67 ? 216.259 199.197 190.948 1.00 99.95 67 SER C C 1
ATOM 15680 O O . SER C 2 67 ? 216.450 199.128 192.164 1.00 99.95 67 SER C O 1
ATOM 15683 N N . LYS C 2 68 ? 216.593 198.220 190.101 1.00 101.01 68 LYS C N 1
ATOM 15684 C CA . LYS C 2 68 ? 217.217 196.994 190.589 1.00 101.01 68 LYS C CA 1
ATOM 15685 C C . LYS C 2 68 ? 218.596 197.259 191.178 1.00 101.01 68 LYS C C 1
ATOM 15686 O O . LYS C 2 68 ? 218.981 196.625 192.167 1.00 101.01 68 LYS C O 1
ATOM 15692 N N . ASN C 2 69 ? 219.349 198.195 190.597 1.00 100.56 69 ASN C N 1
ATOM 15693 C CA . ASN C 2 69 ? 220.703 198.500 191.043 1.00 100.56 69 ASN C CA 1
ATOM 15694 C C . ASN C 2 69 ? 220.733 199.524 192.173 1.00 100.56 69 ASN C C 1
ATOM 15695 O O . ASN C 2 69 ? 221.751 200.204 192.362 1.00 100.56 69 ASN C O 1
ATOM 15700 N N . GLY C 2 70 ? 219.647 199.648 192.928 1.00 99.64 70 GLY C N 1
ATOM 15701 C CA . GLY C 2 70 ? 219.618 200.549 194.070 1.00 99.64 70 GLY C CA 1
ATOM 15702 C C . GLY C 2 70 ? 219.655 202.022 193.727 1.00 99.64 70 GLY C C 1
ATOM 15703 O O . GLY C 2 70 ? 220.340 202.797 194.406 1.00 99.64 70 GLY C O 1
ATOM 15704 N N . GLU C 2 71 ? 218.931 202.431 192.689 1.00 101.82 71 GLU C N 1
ATOM 15705 C CA . GLU C 2 71 ? 218.764 203.837 192.354 1.00 101.82 71 GLU C CA 1
ATOM 15706 C C . GLU C 2 71 ? 217.302 204.218 192.523 1.00 101.82 71 GLU C C 1
ATOM 15707 O O . GLU C 2 71 ? 216.408 203.400 192.290 1.00 101.82 71 GLU C O 1
ATOM 15713 N N . VAL C 2 72 ? 217.065 205.459 192.929 1.00 89.96 72 VAL C N 1
ATOM 15714 C CA . VAL C 2 72 ? 215.718 205.970 193.147 1.00 89.96 72 VAL C CA 1
ATOM 15715 C C . VAL C 2 72 ? 215.422 207.037 192.106 1.00 89.96 72 VAL C C 1
ATOM 15716 O O . VAL C 2 72 ? 216.270 207.889 191.810 1.00 89.96 72 VAL C O 1
ATOM 15720 N N . PHE C 2 73 ? 214.215 206.991 191.546 1.00 88.12 73 PHE C N 1
ATOM 15721 C CA . PHE C 2 73 ? 213.743 207.976 190.575 1.00 88.12 73 PHE C CA 1
ATOM 15722 C C . PHE C 2 73 ? 212.429 208.533 191.101 1.00 88.12 73 PHE C C 1
ATOM 15723 O O . PHE C 2 73 ? 211.347 208.178 190.615 1.00 88.12 73 PHE C O 1
ATOM 15731 N N . PRO C 2 74 ? 212.487 209.411 192.098 1.00 88.12 74 PRO C N 1
ATOM 15732 C CA . PRO C 2 74 ? 211.260 209.866 192.756 1.00 88.12 74 PRO C CA 1
ATOM 15733 C C . PRO C 2 74 ? 210.435 210.770 191.856 1.00 88.12 74 PRO C C 1
ATOM 15734 O O . PRO C 2 74 ? 210.902 211.290 190.841 1.00 88.12 74 PRO C O 1
ATOM 15738 N N . VAL C 2 75 ? 209.178 210.949 192.251 1.00 93.71 75 VAL C N 1
ATOM 15739 C CA . VAL C 2 75 ? 208.237 211.813 191.549 1.00 93.71 75 VAL C CA 1
ATOM 15740 C C . VAL C 2 75 ? 208.013 213.053 192.403 1.00 93.71 75 VAL C C 1
ATOM 15741 O O . VAL C 2 75 ? 207.765 212.952 193.612 1.00 93.71 75 VAL C O 1
ATOM 15745 N N . THR C 2 76 ? 208.128 214.224 191.783 1.00 102.85 76 THR C N 1
ATOM 15746 C CA . THR C 2 76 ? 207.973 215.489 192.493 1.00 102.85 76 THR C CA 1
ATOM 15747 C C . THR C 2 76 ? 206.490 215.828 192.585 1.00 102.85 76 THR C C 1
ATOM 15748 O O . THR C 2 76 ? 205.857 216.159 191.578 1.00 102.85 76 THR C O 1
ATOM 15752 N N . LEU C 2 77 ? 205.937 215.747 193.790 1.00 107.97 77 LEU C N 1
ATOM 15753 C CA . LEU C 2 77 ? 204.534 216.036 194.035 1.00 107.97 77 LEU C CA 1
ATOM 15754 C C . LEU C 2 77 ? 204.397 217.276 194.908 1.00 107.97 77 LEU C C 1
ATOM 15755 O O . LEU C 2 77 ? 205.279 217.606 195.706 1.00 107.97 77 LEU C O 1
ATOM 15760 N N . SER C 2 78 ? 203.271 217.966 194.742 1.00 114.42 78 SER C N 1
ATOM 15761 C CA . SER C 2 78 ? 202.978 219.161 195.525 1.00 114.42 78 SER C CA 1
ATOM 15762 C C . SER C 2 78 ? 201.473 219.260 195.702 1.00 114.42 78 SER C C 1
ATOM 15763 O O . SER C 2 78 ? 200.722 219.057 194.743 1.00 114.42 78 SER C O 1
ATOM 15766 N N . PHE C 2 79 ? 201.035 219.569 196.925 1.00 115.42 79 PHE C N 1
ATOM 15767 C CA . PHE C 2 79 ? 199.604 219.667 197.196 1.00 115.42 79 PHE C CA 1
ATOM 15768 C C . PHE C 2 79 ? 198.976 220.843 196.459 1.00 115.42 79 PHE C C 1
ATOM 15769 O O . PHE C 2 79 ? 197.754 220.894 196.283 1.00 115.42 79 PHE C O 1
ATOM 15777 N N . GLU C 2 80 ? 199.798 221.804 196.028 1.00 123.02 80 GLU C N 1
ATOM 15778 C CA . GLU C 2 80 ? 199.275 222.955 195.300 1.00 123.02 80 GLU C CA 1
ATOM 15779 C C . GLU C 2 80 ? 198.642 222.545 193.978 1.00 123.02 80 GLU C C 1
ATOM 15780 O O . GLU C 2 80 ? 197.579 223.060 193.611 1.00 123.02 80 GLU C O 1
ATOM 15786 N N . ASP C 2 81 ? 199.271 221.627 193.253 1.00 124.30 81 ASP C N 1
ATOM 15787 C CA . ASP C 2 81 ? 198.752 221.118 191.986 1.00 124.30 81 ASP C CA 1
ATOM 15788 C C . ASP C 2 81 ? 198.430 219.633 192.148 1.00 124.30 81 ASP C C 1
ATOM 15789 O O . ASP C 2 81 ? 199.245 218.759 191.841 1.00 124.30 81 ASP C O 1
ATOM 15794 N N . ARG C 2 82 ? 197.221 219.351 192.627 1.00 117.97 82 ARG C N 1
ATOM 15795 C CA . ARG C 2 82 ? 196.754 217.983 192.847 1.00 117.97 82 ARG C CA 1
ATOM 15796 C C . ARG C 2 82 ? 195.672 217.690 191.814 1.00 117.97 82 ARG C C 1
ATOM 15797 O O . ARG C 2 82 ? 194.485 217.922 192.045 1.00 117.97 82 ARG C O 1
ATOM 15805 N N . ASP C 2 83 ? 196.090 217.178 190.660 1.00 119.45 83 ASP C N 1
ATOM 15806 C CA . ASP C 2 83 ? 195.155 216.836 189.602 1.00 119.45 83 ASP C CA 1
ATOM 15807 C C . ASP C 2 83 ? 194.773 215.360 189.695 1.00 119.45 83 ASP C C 1
ATOM 15808 O O . ASP C 2 83 ? 195.260 214.614 190.548 1.00 119.45 83 ASP C O 1
ATOM 15813 N N . GLU C 2 84 ? 193.883 214.932 188.800 1.00 113.90 84 GLU C N 1
ATOM 15814 C CA . GLU C 2 84 ? 193.362 213.572 188.835 1.00 113.90 84 GLU C CA 1
ATOM 15815 C C . GLU C 2 84 ? 194.367 212.532 188.359 1.00 113.90 84 GLU C C 1
ATOM 15816 O O . GLU C 2 84 ? 194.192 211.348 188.664 1.00 113.90 84 GLU C O 1
ATOM 15822 N N . LEU C 2 85 ? 195.404 212.937 187.623 1.00 116.79 85 LEU C N 1
ATOM 15823 C CA . LEU C 2 85 ? 196.379 211.972 187.126 1.00 116.79 85 LEU C CA 1
ATOM 15824 C C . LEU C 2 85 ? 197.175 211.349 188.267 1.00 116.79 85 LEU C C 1
ATOM 15825 O O . LEU C 2 85 ? 197.404 210.134 188.287 1.00 116.79 85 LEU C O 1
ATOM 15830 N N . ASN C 2 86 ? 197.605 212.166 189.229 1.00 117.82 86 ASN C N 1
ATOM 15831 C CA . ASN C 2 86 ? 198.387 211.697 190.365 1.00 117.82 86 ASN C CA 1
ATOM 15832 C C . ASN C 2 86 ? 197.576 211.653 191.655 1.00 117.82 86 ASN C C 1
ATOM 15833 O O . ASN C 2 86 ? 198.158 211.615 192.744 1.00 117.82 86 ASN C O 1
ATOM 15838 N N . GLU C 2 87 ? 196.245 211.668 191.552 1.00 121.98 87 GLU C N 1
ATOM 15839 C CA . GLU C 2 87 ? 195.403 211.663 192.744 1.00 121.98 87 GLU C CA 1
ATOM 15840 C C . GLU C 2 87 ? 195.608 210.400 193.571 1.00 121.98 87 GLU C C 1
ATOM 15841 O O . GLU C 2 87 ? 195.490 210.438 194.800 1.00 121.98 87 GLU C O 1
ATOM 15847 N N . ASP C 2 88 ? 195.928 209.280 192.921 1.00 122.37 88 ASP C N 1
ATOM 15848 C CA . ASP C 2 88 ? 196.153 208.035 193.650 1.00 122.37 88 ASP C CA 1
ATOM 15849 C C . ASP C 2 88 ? 197.343 208.152 194.597 1.00 122.37 88 ASP C C 1
ATOM 15850 O O . ASP C 2 88 ? 197.301 207.646 195.727 1.00 122.37 88 ASP C O 1
ATOM 15855 N N . LEU C 2 89 ? 198.415 208.808 194.152 1.00 117.09 89 LEU C N 1
ATOM 15856 C CA . LEU C 2 89 ? 199.581 209.000 195.008 1.00 117.09 89 LEU C CA 1
ATOM 15857 C C . LEU C 2 89 ? 199.211 209.794 196.255 1.00 117.09 89 LEU C C 1
ATOM 15858 O O . LEU C 2 89 ? 199.577 209.427 197.378 1.00 117.09 89 LEU C O 1
ATOM 15863 N N . PHE C 2 90 ? 198.466 210.886 196.073 1.00 111.99 90 PHE C N 1
ATOM 15864 C CA . PHE C 2 90 ? 198.039 211.680 197.218 1.00 111.99 90 PHE C CA 1
ATOM 15865 C C . PHE C 2 90 ? 197.086 210.900 198.111 1.00 111.99 90 PHE C C 1
ATOM 15866 O O . PHE C 2 90 ? 197.070 211.109 199.327 1.00 111.99 90 PHE C O 1
ATOM 15874 N N . LYS C 2 91 ? 196.290 209.999 197.534 1.00 117.36 91 LYS C N 1
ATOM 15875 C CA . LYS C 2 91 ? 195.439 209.134 198.343 1.00 117.36 91 LYS C CA 1
ATOM 15876 C C . LYS C 2 91 ? 196.281 208.229 199.233 1.00 117.36 91 LYS C C 1
ATOM 15877 O O . LYS C 2 91 ? 195.978 208.041 200.418 1.00 117.36 91 LYS C O 1
ATOM 15883 N N . LYS C 2 92 ? 197.351 207.659 198.673 1.00 108.87 92 LYS C N 1
ATOM 15884 C CA . LYS C 2 92 ? 198.261 206.855 199.487 1.00 108.87 92 LYS C CA 1
ATOM 15885 C C . LYS C 2 92 ? 198.894 207.690 200.592 1.00 108.87 92 LYS C C 1
ATOM 15886 O O . LYS C 2 92 ? 199.019 207.232 201.734 1.00 108.87 92 LYS C O 1
ATOM 15892 N N . ILE C 2 93 ? 199.311 208.915 200.265 1.00 106.96 93 ILE C N 1
ATOM 15893 C CA . ILE C 2 93 ? 199.940 209.773 201.269 1.00 106.96 93 ILE C CA 1
ATOM 15894 C C . ILE C 2 93 ? 198.960 210.092 202.392 1.00 106.96 93 ILE C C 1
ATOM 15895 O O . ILE C 2 93 ? 199.311 210.040 203.577 1.00 106.96 93 ILE C O 1
ATOM 15900 N N . GLU C 2 94 ? 197.717 210.430 202.039 1.00 111.64 94 GLU C N 1
ATOM 15901 C CA . GLU C 2 94 ? 196.716 210.753 203.050 1.00 111.64 94 GLU C CA 1
ATOM 15902 C C . GLU C 2 94 ? 196.378 209.540 203.906 1.00 111.64 94 GLU C C 1
ATOM 15903 O O . GLU C 2 94 ? 196.160 209.671 205.116 1.00 111.64 94 GLU C O 1
ATOM 15909 N N . LYS C 2 95 ? 196.317 208.352 203.297 1.00 112.09 95 LYS C N 1
ATOM 15910 C CA . LYS C 2 95 ? 196.033 207.149 204.072 1.00 112.09 95 LYS C CA 1
ATOM 15911 C C . LYS C 2 95 ? 197.120 206.884 205.105 1.00 112.09 95 LYS C C 1
ATOM 15912 O O . LYS C 2 95 ? 196.823 206.431 206.216 1.00 112.09 95 LYS C O 1
ATOM 15918 N N . GLY C 2 96 ? 198.376 207.157 204.762 1.00 108.84 96 GLY C N 1
ATOM 15919 C CA . GLY C 2 96 ? 199.456 207.028 205.719 1.00 108.84 96 GLY C CA 1
ATOM 15920 C C . GLY C 2 96 ? 200.563 206.089 205.290 1.00 108.84 96 GLY C C 1
ATOM 15921 O O . GLY C 2 96 ? 201.322 205.600 206.132 1.00 108.84 96 GLY C O 1
ATOM 15922 N N . ASP C 2 97 ? 200.672 205.828 203.989 1.00 108.59 97 ASP C N 1
ATOM 15923 C CA . ASP C 2 97 ? 201.732 204.969 203.459 1.00 108.59 97 ASP C CA 1
ATOM 15924 C C . ASP C 2 97 ? 202.943 205.807 203.045 1.00 108.59 97 ASP C C 1
ATOM 15925 O O . ASP C 2 97 ? 203.342 205.859 201.883 1.00 108.59 97 ASP C O 1
ATOM 15930 N N . ILE C 2 98 ? 203.530 206.473 204.038 1.00 98.86 98 ILE C N 1
ATOM 15931 C CA . ILE C 2 98 ? 204.689 207.329 203.819 1.00 98.86 98 ILE C CA 1
ATOM 15932 C C . ILE C 2 98 ? 205.550 207.320 205.074 1.00 98.86 98 ILE C C 1
ATOM 15933 O O . ILE C 2 98 ? 205.050 207.178 206.193 1.00 98.86 98 ILE C O 1
ATOM 15938 N N . PHE C 2 99 ? 206.860 207.447 204.875 1.00 98.00 99 PHE C N 1
ATOM 15939 C CA . PHE C 2 99 ? 207.777 207.642 205.990 1.00 98.00 99 PHE C CA 1
ATOM 15940 C C . PHE C 2 99 ? 209.075 208.238 205.467 1.00 98.00 99 PHE C C 1
ATOM 15941 O O . PHE C 2 99 ? 209.511 207.933 204.354 1.00 98.00 99 PHE C O 1
ATOM 15949 N N . LEU C 2 100 ? 209.684 209.095 206.286 1.00 97.93 100 LEU C N 1
ATOM 15950 C CA . LEU C 2 100 ? 210.935 209.741 205.924 1.00 97.93 100 LEU C CA 1
ATOM 15951 C C . LEU C 2 100 ? 212.090 208.937 206.496 1.00 97.93 100 LEU C C 1
ATOM 15952 O O . LEU C 2 100 ? 212.226 208.859 207.726 1.00 97.93 100 LEU C O 1
ATOM 15957 N N . PRO C 2 101 ? 212.933 208.326 205.669 1.00 98.62 101 PRO C N 1
ATOM 15958 C CA . PRO C 2 101 ? 214.055 207.552 206.206 1.00 98.62 101 PRO C CA 1
ATOM 15959 C C . PRO C 2 101 ? 215.084 208.443 206.879 1.00 98.62 101 PRO C C 1
ATOM 15960 O O . PRO C 2 101 ? 215.506 209.469 206.339 1.00 98.62 101 PRO C O 1
ATOM 15964 N N . GLU C 2 102 ? 215.488 208.036 208.078 1.00 108.19 102 GLU C N 1
ATOM 15965 C CA . GLU C 2 102 ? 216.568 208.711 208.781 1.00 108.19 102 GLU C CA 1
ATOM 15966 C C . GLU C 2 102 ? 217.889 208.395 208.093 1.00 108.19 102 GLU C C 1
ATOM 15967 O O . GLU C 2 102 ? 218.086 207.292 207.575 1.00 108.19 102 GLU C O 1
ATOM 15973 N N . ARG C 2 103 ? 218.790 209.375 208.075 1.00 111.28 103 ARG C N 1
ATOM 15974 C CA . ARG C 2 103 ? 220.006 209.255 207.281 1.00 111.28 103 ARG C CA 1
ATOM 15975 C C . ARG C 2 103 ? 220.889 208.130 207.806 1.00 111.28 103 ARG C C 1
ATOM 15976 O O . ARG C 2 103 ? 221.105 208.001 209.014 1.00 111.28 103 ARG C O 1
ATOM 15984 N N . GLY C 2 104 ? 221.408 207.318 206.886 1.00 99.68 104 GLY C N 1
ATOM 15985 C CA . GLY C 2 104 ? 222.265 206.198 207.212 1.00 99.68 104 GLY C CA 1
ATOM 15986 C C . GLY C 2 104 ? 221.560 204.859 207.244 1.00 99.68 104 GLY C C 1
ATOM 15987 O O . GLY C 2 104 ? 222.234 203.822 207.273 1.00 99.68 104 GLY C O 1
ATOM 15988 N N . ASN C 2 105 ? 220.231 204.848 207.237 1.00 98.31 105 ASN C N 1
ATOM 15989 C CA . ASN C 2 105 ? 219.488 203.600 207.282 1.00 98.31 105 ASN C CA 1
ATOM 15990 C C . ASN C 2 105 ? 219.507 202.902 205.926 1.00 98.31 105 ASN C C 1
ATOM 15991 O O . ASN C 2 105 ? 219.970 203.444 204.919 1.00 98.31 105 ASN C O 1
ATOM 15996 N N . ILE C 2 106 ? 218.993 201.675 205.917 1.00 88.05 106 ILE C N 1
ATOM 15997 C CA . ILE C 2 106 ? 218.849 200.872 204.710 1.00 88.05 106 ILE C CA 1
ATOM 15998 C C . ILE C 2 106 ? 217.385 200.480 204.576 1.00 88.05 106 ILE C C 1
ATOM 15999 O O . ILE C 2 106 ? 216.734 200.132 205.568 1.00 88.05 106 ILE C O 1
ATOM 16004 N N . LEU C 2 107 ? 216.867 200.541 203.353 1.00 86.30 107 LEU C N 1
ATOM 16005 C CA . LEU C 2 107 ? 215.455 200.282 203.073 1.00 86.30 107 LEU C CA 1
ATOM 16006 C C . LEU C 2 107 ? 215.352 199.066 202.157 1.00 86.30 107 LEU C C 1
ATOM 16007 O O . LEU C 2 107 ? 215.595 199.159 200.952 1.00 86.30 107 LEU C O 1
ATOM 16012 N N . ILE C 2 108 ? 214.986 197.926 202.734 1.00 84.16 108 ILE C N 1
ATOM 16013 C CA . ILE C 2 108 ? 214.789 196.703 201.964 1.00 84.16 108 ILE C CA 1
ATOM 16014 C C . ILE C 2 108 ? 213.329 196.611 201.546 1.00 84.16 108 ILE C C 1
ATOM 16015 O O . ILE C 2 108 ? 212.423 196.753 202.375 1.00 84.16 108 ILE C O 1
ATOM 16020 N N . SER C 2 109 ? 213.096 196.379 200.257 1.00 87.31 109 SER C N 1
ATOM 16021 C CA . SER C 2 109 ? 211.736 196.189 199.773 1.00 87.31 109 SER C CA 1
ATOM 16022 C C . SER C 2 109 ? 211.182 194.862 200.273 1.00 87.31 109 SER C C 1
ATOM 16023 O O . SER C 2 109 ? 211.863 193.834 200.241 1.00 87.31 109 SER C O 1
ATOM 16026 N N . ALA C 2 110 ? 209.934 194.889 200.737 1.00 89.33 110 ALA C N 1
ATOM 16027 C CA . ALA C 2 110 ? 209.313 193.700 201.303 1.00 89.33 110 ALA C CA 1
ATOM 16028 C C . ALA C 2 110 ? 208.722 192.778 200.247 1.00 89.33 110 ALA C C 1
ATOM 16029 O O . ALA C 2 110 ? 208.651 191.565 200.469 1.00 89.33 110 ALA C O 1
ATOM 16031 N N . ILE C 2 111 ? 208.289 193.318 199.116 1.00 86.81 111 ILE C N 1
ATOM 16032 C CA . ILE C 2 111 ? 207.647 192.527 198.073 1.00 86.81 111 ILE C CA 1
ATOM 16033 C C . ILE C 2 111 ? 208.684 192.130 197.031 1.00 86.81 111 ILE C C 1
ATOM 16034 O O . ILE C 2 111 ? 209.419 192.981 196.516 1.00 86.81 111 ILE C O 1
ATOM 16039 N N . ARG C 2 112 ? 208.744 190.829 196.724 1.00 90.19 112 ARG C N 1
ATOM 16040 C CA . ARG C 2 112 ? 209.617 190.264 195.699 1.00 90.19 112 ARG C CA 1
ATOM 16041 C C . ARG C 2 112 ? 211.085 190.551 195.996 1.00 90.19 112 ARG C C 1
ATOM 16042 O O . ARG C 2 112 ? 211.702 191.391 195.328 1.00 90.19 112 ARG C O 1
ATOM 16050 N N . PRO C 2 113 ? 211.672 189.886 196.994 1.00 87.39 113 PRO C N 1
ATOM 16051 C CA . PRO C 2 113 ? 213.079 190.155 197.330 1.00 87.39 113 PRO C CA 1
ATOM 16052 C C . PRO C 2 113 ? 214.064 189.770 196.242 1.00 87.39 113 PRO C C 1
ATOM 16053 O O . PRO C 2 113 ? 215.164 190.335 196.207 1.00 87.39 113 PRO C O 1
ATOM 16057 N N . TYR C 2 114 ? 213.718 188.828 195.359 1.00 89.57 114 TYR C N 1
ATOM 16058 C CA . TYR C 2 114 ? 214.685 188.330 194.387 1.00 89.57 114 TYR C CA 1
ATOM 16059 C C . TYR C 2 114 ? 215.129 189.402 193.402 1.00 89.57 114 TYR C C 1
ATOM 16060 O O . TYR C 2 114 ? 216.177 189.245 192.768 1.00 89.57 114 TYR C O 1
ATOM 16069 N N . LEU C 2 115 ? 214.363 190.485 193.261 1.00 92.08 115 LEU C N 1
ATOM 16070 C CA . LEU C 2 115 ? 214.797 191.606 192.437 1.00 92.08 115 LEU C CA 1
ATOM 16071 C C . LEU C 2 115 ? 215.960 192.371 193.053 1.00 92.08 115 LEU C C 1
ATOM 16072 O O . LEU C 2 115 ? 216.557 193.207 192.367 1.00 92.08 115 LEU C O 1
ATOM 16077 N N . ASN C 2 116 ? 216.288 192.104 194.320 1.00 96.04 116 ASN C N 1
ATOM 16078 C CA . ASN C 2 116 ? 217.411 192.743 195.009 1.00 96.04 116 ASN C CA 1
ATOM 16079 C C . ASN C 2 116 ? 217.274 194.264 194.988 1.00 96.04 116 ASN C C 1
ATOM 16080 O O . ASN C 2 116 ? 218.223 194.991 194.691 1.00 96.04 116 ASN C O 1
ATOM 16085 N N . LYS C 2 117 ? 216.075 194.748 195.299 1.00 93.72 117 LYS C N 1
ATOM 16086 C CA . LYS C 2 117 ? 215.778 196.179 195.275 1.00 93.72 117 LYS C CA 1
ATOM 16087 C C . LYS C 2 117 ? 216.071 196.837 196.620 1.00 93.72 117 LYS C C 1
ATOM 16088 O O . LYS C 2 117 ? 215.211 197.473 197.227 1.00 93.72 117 LYS C O 1
ATOM 16094 N N . ILE C 2 118 ? 217.303 196.686 197.094 1.00 90.63 118 ILE C N 1
ATOM 16095 C CA . ILE C 2 118 ? 217.713 197.271 198.365 1.00 90.63 118 ILE C CA 1
ATOM 16096 C C . ILE C 2 118 ? 218.391 198.607 198.102 1.00 90.63 118 ILE C C 1
ATOM 16097 O O . ILE C 2 118 ? 219.318 198.698 197.289 1.00 90.63 118 ILE C O 1
ATOM 16102 N N . VAL C 2 119 ? 217.931 199.649 198.790 1.00 90.04 119 VAL C N 1
ATOM 16103 C CA . VAL C 2 119 ? 218.462 200.995 198.624 1.00 90.04 119 VAL C CA 1
ATOM 16104 C C . VAL C 2 119 ? 219.066 201.451 199.945 1.00 90.04 119 VAL C C 1
ATOM 16105 O O . VAL C 2 119 ? 218.597 201.085 201.027 1.00 90.04 119 VAL C O 1
ATOM 16109 N N . LEU C 2 120 ? 220.132 202.244 199.848 1.00 92.44 120 LEU C N 1
ATOM 16110 C CA . LEU C 2 120 ? 220.844 202.765 201.008 1.00 92.44 120 LEU C CA 1
ATOM 16111 C C . LEU C 2 120 ? 220.714 204.280 201.034 1.00 92.44 120 LEU C C 1
ATOM 16112 O O . LEU C 2 120 ? 221.022 204.949 200.042 1.00 92.44 120 LEU C O 1
ATOM 16117 N N . ILE C 2 121 ? 220.259 204.815 202.165 1.00 99.07 121 ILE C N 1
ATOM 16118 C CA . ILE C 2 121 ? 220.246 206.257 202.373 1.00 99.07 121 ILE C CA 1
ATOM 16119 C C . ILE C 2 121 ? 221.640 206.685 202.807 1.00 99.07 121 ILE C C 1
ATOM 16120 O O . ILE C 2 121 ? 222.060 206.418 203.939 1.00 99.07 121 ILE C O 1
ATOM 16125 N N . LYS C 2 122 ? 222.365 207.344 201.908 1.00 115.47 122 LYS C N 1
ATOM 16126 C CA . LYS C 2 122 ? 223.744 207.718 202.184 1.00 115.47 122 LYS C CA 1
ATOM 16127 C C . LYS C 2 122 ? 223.812 208.758 203.297 1.00 115.47 122 LYS C C 1
ATOM 16128 O O . LYS C 2 122 ? 222.924 209.600 203.449 1.00 115.47 122 LYS C O 1
ATOM 16134 N N . GLU C 2 123 ? 224.887 208.686 204.086 1.00 124.67 123 GLU C N 1
ATOM 16135 C CA . GLU C 2 123 ? 225.050 209.606 205.208 1.00 124.67 123 GLU C CA 1
ATOM 16136 C C . GLU C 2 123 ? 225.231 211.042 204.728 1.00 124.67 123 GLU C C 1
ATOM 16137 O O . GLU C 2 123 ? 224.808 211.988 205.403 1.00 124.67 123 GLU C O 1
ATOM 16143 N N . ASP C 2 124 ? 225.858 211.225 203.567 1.00 127.85 124 ASP C N 1
ATOM 16144 C CA . ASP C 2 124 ? 226.070 212.555 203.007 1.00 127.85 124 ASP C CA 1
ATOM 16145 C C . ASP C 2 124 ? 224.830 213.028 202.257 1.00 127.85 124 ASP C C 1
ATOM 16146 O O . ASP C 2 124 ? 223.733 212.529 202.509 1.00 127.85 124 ASP C O 1
ATOM 16151 N N . ASP C 2 125 ? 225.004 214.077 201.447 1.00 130.61 125 ASP C N 1
ATOM 16152 C CA . ASP C 2 125 ? 224.107 214.676 200.450 1.00 130.61 125 ASP C CA 1
ATOM 16153 C C . ASP C 2 125 ? 222.772 215.119 201.043 1.00 130.61 125 ASP C C 1
ATOM 16154 O O . ASP C 2 125 ? 222.513 214.939 202.237 1.00 130.61 125 ASP C O 1
ATOM 16159 N N . LYS C 2 126 ? 221.929 215.717 200.208 1.00 129.91 126 LYS C N 1
ATOM 16160 C CA . LYS C 2 126 ? 220.779 216.486 200.668 1.00 129.91 126 LYS C CA 1
ATOM 16161 C C . LYS C 2 126 ? 219.513 215.978 199.980 1.00 129.91 126 LYS C C 1
ATOM 16162 O O . LYS C 2 126 ? 219.481 214.877 199.415 1.00 129.91 126 LYS C O 1
ATOM 16168 N N . THR C 2 127 ? 218.447 216.778 200.074 1.00 123.75 127 THR C N 1
ATOM 16169 C CA . THR C 2 127 ? 217.115 216.528 199.503 1.00 123.75 127 THR C CA 1
ATOM 16170 C C . THR C 2 127 ? 216.650 215.093 199.778 1.00 123.75 127 THR C C 1
ATOM 16171 O O . THR C 2 127 ? 216.509 214.253 198.890 1.00 123.75 127 THR C O 1
ATOM 16175 N N . ASP C 2 128 ? 216.411 214.849 201.066 1.00 117.65 128 ASP C N 1
ATOM 16176 C CA . ASP C 2 128 ? 215.869 213.573 201.508 1.00 117.65 128 ASP C CA 1
ATOM 16177 C C . ASP C 2 128 ? 214.507 213.327 200.873 1.00 117.65 128 ASP C C 1
ATOM 16178 O O . ASP C 2 128 ? 213.723 214.256 200.664 1.00 117.65 128 ASP C O 1
ATOM 16183 N N . ILE C 2 129 ? 214.232 212.063 200.563 1.00 102.46 129 ILE C N 1
ATOM 16184 C CA . ILE C 2 129 ? 213.042 211.664 199.823 1.00 102.46 129 ILE C CA 1
ATOM 16185 C C . ILE C 2 129 ? 212.248 210.680 200.669 1.00 102.46 129 ILE C C 1
ATOM 16186 O O . ILE C 2 129 ? 212.817 209.743 201.240 1.00 102.46 129 ILE C O 1
ATOM 16191 N N . TYR C 2 130 ? 210.940 210.904 200.758 1.00 98.54 130 TYR C N 1
ATOM 16192 C CA . TYR C 2 130 ? 210.062 210.018 201.508 1.00 98.54 130 TYR C CA 1
ATOM 16193 C C . TYR C 2 130 ? 209.840 208.723 200.738 1.00 98.54 130 TYR C C 1
ATOM 16194 O O . TYR C 2 130 ? 209.946 208.690 199.509 1.00 98.54 130 TYR C O 1
ATOM 16203 N N . PHE C 2 131 ? 209.531 207.653 201.465 1.00 89.04 131 PHE C N 1
ATOM 16204 C CA . PHE C 2 131 ? 209.352 206.339 200.872 1.00 89.04 131 PHE C CA 1
ATOM 16205 C C . PHE C 2 131 ? 208.037 205.719 201.322 1.00 89.04 131 PHE C C 1
ATOM 16206 O O . PHE C 2 131 ? 207.483 206.063 202.371 1.00 89.04 131 PHE C O 1
ATOM 16214 N N . THR C 2 132 ? 207.545 204.794 200.502 1.00 92.50 132 THR C N 1
ATOM 16215 C CA . THR C 2 132 ? 206.353 204.025 200.829 1.00 92.50 132 THR C CA 1
ATOM 16216 C C . THR C 2 132 ? 206.668 203.013 201.922 1.00 92.50 132 THR C C 1
ATOM 16217 O O . THR C 2 132 ? 207.741 202.402 201.930 1.00 92.50 132 THR C O 1
ATOM 16221 N N . LYS C 2 133 ? 205.715 202.818 202.835 1.00 97.97 133 LYS C N 1
ATOM 16222 C CA . LYS C 2 133 ? 205.903 201.918 203.967 1.00 97.97 133 LYS C CA 1
ATOM 16223 C C . LYS C 2 133 ? 206.079 200.468 203.533 1.00 97.97 133 LYS C C 1
ATOM 16224 O O . LYS C 2 133 ? 206.280 199.587 204.374 1.00 97.97 133 LYS C O 1
ATOM 16230 N N . ALA C 2 134 ? 206.001 200.206 202.227 1.00 88.38 134 ALA C N 1
ATOM 16231 C CA . ALA C 2 134 ? 206.283 198.872 201.715 1.00 88.38 134 ALA C CA 1
ATOM 16232 C C . ALA C 2 134 ? 207.738 198.467 201.911 1.00 88.38 134 ALA C C 1
ATOM 16233 O O . ALA C 2 134 ? 208.053 197.279 201.790 1.00 88.38 134 ALA C O 1
ATOM 16235 N N . PHE C 2 135 ? 208.623 199.415 202.200 1.00 87.04 135 PHE C N 1
ATOM 16236 C CA . PHE C 2 135 ? 210.005 199.118 202.536 1.00 87.04 135 PHE C CA 1
ATOM 16237 C C . PHE C 2 135 ? 210.127 198.797 204.024 1.00 87.04 135 PHE C C 1
ATOM 16238 O O . PHE C 2 135 ? 209.181 198.948 204.800 1.00 87.04 135 PHE C O 1
ATOM 16246 N N . ILE C 2 136 ? 211.315 198.347 204.421 1.00 90.15 136 ILE C N 1
ATOM 16247 C CA . ILE C 2 136 ? 211.600 197.997 205.807 1.00 90.15 136 ILE C CA 1
ATOM 16248 C C . ILE C 2 136 ? 212.854 198.744 206.238 1.00 90.15 136 ILE C C 1
ATOM 16249 O O . ILE C 2 136 ? 213.905 198.620 205.599 1.00 90.15 136 ILE C O 1
ATOM 16254 N N . GLN C 2 137 ? 212.745 199.515 207.317 1.00 98.55 137 GLN C N 1
ATOM 16255 C CA . GLN C 2 137 ? 213.882 200.259 207.841 1.00 98.55 137 GLN C CA 1
ATOM 16256 C C . GLN C 2 137 ? 214.734 199.384 208.748 1.00 98.55 137 GLN C C 1
ATOM 16257 O O . GLN C 2 137 ? 214.216 198.609 209.556 1.00 98.55 137 GLN C O 1
ATOM 16263 N N . ILE C 2 138 ? 216.051 199.519 208.613 1.00 86.25 138 ILE C N 1
ATOM 16264 C CA . ILE C 2 138 ? 217.005 198.889 209.518 1.00 86.25 138 ILE C CA 1
ATOM 16265 C C . ILE C 2 138 ? 218.081 199.910 209.856 1.00 86.25 138 ILE C C 1
ATOM 16266 O O . ILE C 2 138 ? 218.496 200.698 208.999 1.00 86.25 138 ILE C O 1
ATOM 16271 N N . LYS C 2 139 ? 218.523 199.909 211.114 1.00 90.67 139 LYS C N 1
ATOM 16272 C CA . LYS C 2 139 ? 219.594 200.800 211.534 1.00 90.67 139 LYS C CA 1
ATOM 16273 C C . LYS C 2 139 ? 220.864 199.987 211.720 1.00 90.67 139 LYS C C 1
ATOM 16274 O O . LYS C 2 139 ? 221.003 199.286 212.734 1.00 90.67 139 LYS C O 1
ATOM 16280 N N . PRO C 2 140 ? 221.815 200.042 210.792 1.00 89.55 140 PRO C N 1
ATOM 16281 C CA . PRO C 2 140 ? 223.022 199.216 210.921 1.00 89.55 140 PRO C CA 1
ATOM 16282 C C . PRO C 2 140 ? 223.947 199.693 212.029 1.00 89.55 140 PRO C C 1
ATOM 16283 O O . PRO C 2 140 ? 224.525 200.781 211.940 1.00 89.55 140 PRO C O 1
ATOM 16287 N N . LEU C 2 141 ? 224.086 198.887 213.084 1.00 91.87 141 LEU C N 1
ATOM 16288 C CA . LEU C 2 141 ? 225.063 199.198 214.121 1.00 91.87 141 LEU C CA 1
ATOM 16289 C C . LEU C 2 141 ? 226.480 199.153 213.564 1.00 91.87 141 LEU C C 1
ATOM 16290 O O . LEU C 2 141 ? 227.312 200.006 213.893 1.00 91.87 141 LEU C O 1
ATOM 16295 N N . ILE C 2 142 ? 226.771 198.162 212.720 1.00 96.16 142 ILE C N 1
ATOM 16296 C CA . ILE C 2 142 ? 228.023 198.160 211.976 1.00 96.16 142 ILE C CA 1
ATOM 16297 C C . ILE C 2 142 ? 227.970 199.222 210.883 1.00 96.16 142 ILE C C 1
ATOM 16298 O O . ILE C 2 142 ? 226.931 199.842 210.624 1.00 96.16 142 ILE C O 1
ATOM 16303 N N . ASN C 2 143 ? 229.120 199.452 210.251 1.00 102.82 143 ASN C N 1
ATOM 16304 C CA . ASN C 2 143 ? 229.218 200.441 209.183 1.00 102.82 143 ASN C CA 1
ATOM 16305 C C . ASN C 2 143 ? 228.163 200.183 208.116 1.00 102.82 143 ASN C C 1
ATOM 16306 O O . ASN C 2 143 ? 228.030 199.061 207.618 1.00 102.82 143 ASN C O 1
ATOM 16311 N N . SER C 2 144 ? 227.412 201.232 207.773 1.00 100.52 144 SER C N 1
ATOM 16312 C CA . SER C 2 144 ? 226.228 201.091 206.934 1.00 100.52 144 SER C CA 1
ATOM 16313 C C . SER C 2 144 ? 226.555 200.552 205.546 1.00 100.52 144 SER C C 1
ATOM 16314 O O . SER C 2 144 ? 225.849 199.683 205.021 1.00 100.52 144 SER C O 1
ATOM 16317 N N . ARG C 2 145 ? 227.621 201.068 204.932 1.00 101.77 145 ARG C N 1
ATOM 16318 C CA . ARG C 2 145 ? 227.975 200.647 203.580 1.00 101.77 145 ARG C CA 1
ATOM 16319 C C . ARG C 2 145 ? 228.354 199.172 203.541 1.00 101.77 145 ARG C C 1
ATOM 16320 O O . ARG C 2 145 ? 228.024 198.457 202.586 1.00 101.77 145 ARG C O 1
ATOM 16328 N N . ILE C 2 146 ? 229.058 198.701 204.573 1.00 102.22 146 ILE C N 1
ATOM 16329 C CA . ILE C 2 146 ? 229.463 197.297 204.625 1.00 102.22 146 ILE C CA 1
ATOM 16330 C C . ILE C 2 146 ? 228.235 196.396 204.636 1.00 102.22 146 ILE C C 1
ATOM 16331 O O . ILE C 2 146 ? 228.151 195.416 203.889 1.00 102.22 146 ILE C O 1
ATOM 16336 N N . LEU C 2 147 ? 227.254 196.730 205.478 1.00 96.33 147 LEU C N 1
ATOM 16337 C CA . LEU C 2 147 ? 226.024 195.947 205.538 1.00 96.33 147 LEU C CA 1
ATOM 16338 C C . LEU C 2 147 ? 225.250 196.038 204.228 1.00 96.33 147 LEU C C 1
ATOM 16339 O O . LEU C 2 147 ? 224.678 195.049 203.760 1.00 96.33 147 LEU C O 1
ATOM 16344 N N . TYR C 2 148 ? 225.218 197.227 203.625 1.00 94.25 148 TYR C N 1
ATOM 16345 C CA . TYR C 2 148 ? 224.542 197.419 202.347 1.00 94.25 148 TYR C CA 1
ATOM 16346 C C . TYR C 2 148 ? 225.097 196.484 201.278 1.00 94.25 148 TYR C C 1
ATOM 16347 O O . TYR C 2 148 ? 224.352 195.758 200.606 1.00 94.25 148 TYR C O 1
ATOM 16356 N N . TYR C 2 149 ? 226.422 196.490 201.123 1.00 96.78 149 TYR C N 1
ATOM 16357 C CA . TYR C 2 149 ? 227.053 195.662 200.102 1.00 96.78 149 TYR C CA 1
ATOM 16358 C C . TYR C 2 149 ? 226.956 194.182 200.453 1.00 96.78 149 TYR C C 1
ATOM 16359 O O . TYR C 2 149 ? 226.826 193.330 199.567 1.00 96.78 149 TYR C O 1
ATOM 16368 N N . ALA C 2 150 ? 227.018 193.854 201.746 1.00 90.06 150 ALA C N 1
ATOM 16369 C CA . ALA C 2 150 ? 226.874 192.468 202.168 1.00 90.06 150 ALA C CA 1
ATOM 16370 C C . ALA C 2 150 ? 225.457 191.946 201.990 1.00 90.06 150 ALA C C 1
ATOM 16371 O O . ALA C 2 150 ? 225.274 190.728 201.909 1.00 90.06 150 ALA C O 1
ATOM 16373 N N . LEU C 2 151 ? 224.458 192.825 201.947 1.00 93.52 151 LEU C N 1
ATOM 16374 C CA . LEU C 2 151 ? 223.078 192.423 201.703 1.00 93.52 151 LEU C CA 1
ATOM 16375 C C . LEU C 2 151 ? 222.723 192.374 200.225 1.00 93.52 151 LEU C C 1
ATOM 16376 O O . LEU C 2 151 ? 221.951 191.504 199.812 1.00 93.52 151 LEU C O 1
ATOM 16381 N N . ARG C 2 152 ? 223.254 193.290 199.412 1.00 94.53 152 ARG C N 1
ATOM 16382 C CA . ARG C 2 152 ? 222.961 193.233 197.982 1.00 94.53 152 ARG C CA 1
ATOM 16383 C C . ARG C 2 152 ? 223.629 192.029 197.330 1.00 94.53 152 ARG C C 1
ATOM 16384 O O . ARG C 2 152 ? 222.950 191.135 196.811 1.00 94.53 152 ARG C O 1
ATOM 16392 N N . THR C 2 153 ? 224.961 191.990 197.343 1.00 97.18 153 THR C N 1
ATOM 16393 C CA . THR C 2 153 ? 225.705 190.923 196.686 1.00 97.18 153 THR C CA 1
ATOM 16394 C C . THR C 2 153 ? 225.541 189.595 197.414 1.00 97.18 153 THR C C 1
ATOM 16395 O O . THR C 2 153 ? 225.019 188.627 196.853 1.00 97.18 153 THR C O 1
ATOM 16399 N N . ILE C 2 154 ? 225.985 189.548 198.668 1.00 90.72 154 ILE C N 1
ATOM 16400 C CA . ILE C 2 154 ? 225.907 188.348 199.491 1.00 90.72 154 ILE C CA 1
ATOM 16401 C C . ILE C 2 154 ? 224.539 188.354 200.164 1.00 90.72 154 ILE C C 1
ATOM 16402 O O . ILE C 2 154 ? 223.832 189.368 200.130 1.00 90.72 154 ILE C O 1
ATOM 16407 N N . PHE C 2 155 ? 224.131 187.218 200.731 1.00 90.04 155 PHE C N 1
ATOM 16408 C CA . PHE C 2 155 ? 222.880 187.089 201.479 1.00 90.04 155 PHE C CA 1
ATOM 16409 C C . PHE C 2 155 ? 221.653 187.351 200.614 1.00 90.04 155 PHE C C 1
ATOM 16410 O O . PHE C 2 155 ? 220.540 187.478 201.134 1.00 90.04 155 PHE C O 1
ATOM 16418 N N . SER C 2 156 ? 221.827 187.436 199.297 1.00 96.49 156 SER C N 1
ATOM 16419 C CA . SER C 2 156 ? 220.706 187.627 198.390 1.00 96.49 156 SER C CA 1
ATOM 16420 C C . SER C 2 156 ? 219.844 186.382 198.251 1.00 96.49 156 SER C C 1
ATOM 16421 O O . SER C 2 156 ? 218.720 186.477 197.745 1.00 96.49 156 SER C O 1
ATOM 16424 N N . GLU C 2 157 ? 220.338 185.223 198.687 1.00 93.93 157 GLU C N 1
ATOM 16425 C CA . GLU C 2 157 ? 219.574 183.986 198.629 1.00 93.93 157 GLU C CA 1
ATOM 16426 C C . GLU C 2 157 ? 218.971 183.588 199.968 1.00 93.93 157 GLU C C 1
ATOM 16427 O O . GLU C 2 157 ? 217.951 182.891 199.984 1.00 93.93 157 GLU C O 1
ATOM 16433 N N . LYS C 2 158 ? 219.568 184.007 201.086 1.00 86.64 158 LYS C N 1
ATOM 16434 C CA . LYS C 2 158 ? 218.953 183.756 202.384 1.00 86.64 158 LYS C CA 1
ATOM 16435 C C . LYS C 2 158 ? 217.773 184.683 202.638 1.00 86.64 158 LYS C C 1
ATOM 16436 O O . LYS C 2 158 ? 216.815 184.289 203.311 1.00 86.64 158 LYS C O 1
ATOM 16442 N N . ILE C 2 159 ? 217.825 185.910 202.116 1.00 85.58 159 ILE C N 1
ATOM 16443 C CA . ILE C 2 159 ? 216.665 186.792 202.181 1.00 85.58 159 ILE C CA 1
ATOM 16444 C C . ILE C 2 159 ? 215.545 186.255 201.299 1.00 85.58 159 ILE C C 1
ATOM 16445 O O . ILE C 2 159 ? 214.363 186.333 201.653 1.00 85.58 159 ILE C O 1
ATOM 16450 N N . ASN C 2 160 ? 215.897 185.694 200.145 1.00 88.77 160 ASN C N 1
ATOM 16451 C CA . ASN C 2 160 ? 214.924 185.090 199.245 1.00 88.77 160 ASN C CA 1
ATOM 16452 C C . ASN C 2 160 ? 214.428 183.735 199.729 1.00 88.77 160 ASN C C 1
ATOM 16453 O O . ASN C 2 160 ? 213.480 183.197 199.147 1.00 88.77 160 ASN C O 1
ATOM 16458 N N . ALA C 2 161 ? 215.037 183.171 200.771 1.00 85.36 161 ALA C N 1
ATOM 16459 C CA . ALA C 2 161 ? 214.644 181.872 201.300 1.00 85.36 161 ALA C CA 1
ATOM 16460 C C . ALA C 2 161 ? 213.655 181.983 202.452 1.00 85.36 161 ALA C C 1
ATOM 16461 O O . ALA C 2 161 ? 213.266 180.959 203.023 1.00 85.36 161 ALA C O 1
ATOM 16463 N N . VAL C 2 162 ? 213.240 183.199 202.812 1.00 85.35 162 VAL C N 1
ATOM 16464 C CA . VAL C 2 162 ? 212.260 183.405 203.869 1.00 85.35 162 VAL C CA 1
ATOM 16465 C C . VAL C 2 162 ? 211.052 184.200 203.401 1.00 85.35 162 VAL C C 1
ATOM 16466 O O . VAL C 2 162 ? 210.193 184.535 204.218 1.00 85.35 162 VAL C O 1
ATOM 16470 N N . SER C 2 163 ? 210.960 184.522 202.114 1.00 86.20 163 SER C N 1
ATOM 16471 C CA . SER C 2 163 ? 209.795 185.228 201.603 1.00 86.20 163 SER C CA 1
ATOM 16472 C C . SER C 2 163 ? 208.571 184.324 201.637 1.00 86.20 163 SER C C 1
ATOM 16473 O O . SER C 2 163 ? 208.658 183.120 201.379 1.00 86.20 163 SER C O 1
ATOM 16476 N N . ARG C 2 164 ? 207.423 184.912 201.959 1.00 89.46 164 ARG C N 1
ATOM 16477 C CA . ARG C 2 164 ? 206.169 184.184 202.088 1.00 89.46 164 ARG C CA 1
ATOM 16478 C C . ARG C 2 164 ? 205.246 184.562 200.938 1.00 89.46 164 ARG C C 1
ATOM 16479 O O . ARG C 2 164 ? 204.875 185.731 200.793 1.00 89.46 164 ARG C O 1
ATOM 16487 N N . GLN C 2 165 ? 204.878 183.572 200.124 1.00 94.19 165 GLN C N 1
ATOM 16488 C CA . GLN C 2 165 ? 204.057 183.845 198.944 1.00 94.19 165 GLN C CA 1
ATOM 16489 C C . GLN C 2 165 ? 202.578 183.936 199.309 1.00 94.19 165 GLN C C 1
ATOM 16490 O O . GLN C 2 165 ? 201.949 184.985 199.144 1.00 94.19 165 GLN C O 1
ATOM 16496 N N . GLY C 2 166 ? 202.013 182.842 199.819 1.00 98.73 166 GLY C N 1
ATOM 16497 C CA . GLY C 2 166 ? 200.651 182.834 200.320 1.00 98.73 166 GLY C CA 1
ATOM 16498 C C . GLY C 2 166 ? 199.579 183.306 199.358 1.00 98.73 166 GLY C C 1
ATOM 16499 O O . GLY C 2 166 ? 198.960 184.350 199.586 1.00 98.73 166 GLY C O 1
ATOM 16500 N N . LYS C 2 167 ? 199.352 182.551 198.284 1.00 98.10 167 LYS C N 1
ATOM 16501 C CA . LYS C 2 167 ? 198.293 182.837 197.313 1.00 98.10 167 LYS C CA 1
ATOM 16502 C C . LYS C 2 167 ? 198.456 184.223 196.696 1.00 98.10 167 LYS C C 1
ATOM 16503 O O . LYS C 2 167 ? 197.486 184.947 196.464 1.00 98.10 167 LYS C O 1
ATOM 16509 N N . GLY C 2 168 ? 199.702 184.599 196.425 1.00 100.51 168 GLY C N 1
ATOM 16510 C CA . GLY C 2 168 ? 199.929 185.902 195.834 1.00 100.51 168 GLY C CA 1
ATOM 16511 C C . GLY C 2 168 ? 201.357 186.400 195.862 1.00 100.51 168 GLY C C 1
ATOM 16512 O O . GLY C 2 168 ? 202.284 185.696 195.451 1.00 100.51 168 GLY C O 1
ATOM 16513 N N . TYR C 2 169 ? 201.537 187.626 196.335 1.00 105.14 169 TYR C N 1
ATOM 16514 C CA . TYR C 2 169 ? 202.829 188.295 196.264 1.00 105.14 169 TYR C CA 1
ATOM 16515 C C . TYR C 2 169 ? 203.825 187.615 197.196 1.00 105.14 169 TYR C C 1
ATOM 16516 O O . TYR C 2 169 ? 203.508 187.381 198.366 1.00 105.14 169 TYR C O 1
ATOM 16525 N N . PRO C 2 170 ? 205.023 187.284 196.724 1.00 86.44 170 PRO C N 1
ATOM 16526 C CA . PRO C 2 170 ? 206.079 186.863 197.651 1.00 86.44 170 PRO C CA 1
ATOM 16527 C C . PRO C 2 170 ? 206.584 188.045 198.460 1.00 86.44 170 PRO C C 1
ATOM 16528 O O . PRO C 2 170 ? 207.306 188.897 197.933 1.00 86.44 170 PRO C O 1
ATOM 16532 N N . THR C 2 171 ? 206.213 188.112 199.737 1.00 88.04 171 THR C N 1
ATOM 16533 C CA . THR C 2 171 ? 206.532 189.255 200.578 1.00 88.04 171 THR C CA 1
ATOM 16534 C C . THR C 2 171 ? 207.370 188.812 201.769 1.00 88.04 171 THR C C 1
ATOM 16535 O O . THR C 2 171 ? 207.474 187.622 202.077 1.00 88.04 171 THR C O 1
ATOM 16539 N N . LEU C 2 172 ? 207.975 189.795 202.432 1.00 89.84 172 LEU C N 1
ATOM 16540 C CA . LEU C 2 172 ? 208.743 189.579 203.647 1.00 89.84 172 LEU C CA 1
ATOM 16541 C C . LEU C 2 172 ? 208.017 190.171 204.850 1.00 89.84 172 LEU C C 1
ATOM 16542 O O . LEU C 2 172 ? 206.921 190.730 204.741 1.00 89.84 172 LEU C O 1
ATOM 16547 N N . LYS C 2 173 ? 208.651 190.061 206.012 1.00 98.32 173 LYS C N 1
ATOM 16548 C CA . LYS C 2 173 ? 208.139 190.598 207.262 1.00 98.32 173 LYS C CA 1
ATOM 16549 C C . LYS C 2 173 ? 209.334 190.928 208.141 1.00 98.32 173 LYS C C 1
ATOM 16550 O O . LYS C 2 173 ? 210.424 190.382 207.950 1.00 98.32 173 LYS C O 1
ATOM 16556 N N . GLU C 2 174 ? 209.126 191.841 209.092 1.00 106.58 174 GLU C N 1
ATOM 16557 C CA . GLU C 2 174 ? 210.203 192.192 210.012 1.00 106.58 174 GLU C CA 1
ATOM 16558 C C . GLU C 2 174 ? 210.705 190.965 210.763 1.00 106.58 174 GLU C C 1
ATOM 16559 O O . GLU C 2 174 ? 211.908 190.832 211.021 1.00 106.58 174 GLU C O 1
ATOM 16565 N N . ASP C 2 175 ? 209.799 190.044 211.101 1.00 105.72 175 ASP C N 1
ATOM 16566 C CA . ASP C 2 175 ? 210.206 188.804 211.753 1.00 105.72 175 ASP C CA 1
ATOM 16567 C C . ASP C 2 175 ? 211.102 187.967 210.850 1.00 105.72 175 ASP C C 1
ATOM 16568 O O . ASP C 2 175 ? 212.021 187.297 211.336 1.00 105.72 175 ASP C O 1
ATOM 16573 N N . ASP C 2 176 ? 210.849 187.987 209.540 1.00 101.07 176 ASP C N 1
ATOM 16574 C CA . ASP C 2 176 ? 211.693 187.235 208.616 1.00 101.07 176 ASP C CA 1
ATOM 16575 C C . ASP C 2 176 ? 213.128 187.745 208.643 1.00 101.07 176 ASP C C 1
ATOM 16576 O O . ASP C 2 176 ? 214.074 186.948 208.662 1.00 101.07 176 ASP C O 1
ATOM 16581 N N . LEU C 2 177 ? 213.313 189.067 208.646 1.00 94.73 177 LEU C N 1
ATOM 16582 C CA . LEU C 2 177 ? 214.657 189.622 208.770 1.00 94.73 177 LEU C CA 1
ATOM 16583 C C . LEU C 2 177 ? 215.258 189.308 210.133 1.00 94.73 177 LEU C C 1
ATOM 16584 O O . LEU C 2 177 ? 216.446 188.981 210.235 1.00 94.73 177 LEU C O 1
ATOM 16589 N N . LYS C 2 178 ? 214.456 189.404 211.195 1.00 97.39 178 LYS C N 1
ATOM 16590 C CA . LYS C 2 178 ? 214.937 189.063 212.529 1.00 97.39 178 LYS C CA 1
ATOM 16591 C C . LYS C 2 178 ? 215.283 187.587 212.672 1.00 97.39 178 LYS C C 1
ATOM 16592 O O . LYS C 2 178 ? 215.954 187.217 213.642 1.00 97.39 178 LYS C O 1
ATOM 16598 N N . THR C 2 179 ? 214.845 186.743 211.738 1.00 94.78 179 THR C N 1
ATOM 16599 C CA . THR C 2 179 ? 215.141 185.319 211.762 1.00 94.78 179 THR C CA 1
ATOM 16600 C C . THR C 2 179 ? 216.414 184.964 211.000 1.00 94.78 179 THR C C 1
ATOM 16601 O O . THR C 2 179 ? 216.972 183.884 211.225 1.00 94.78 179 THR C O 1
ATOM 16605 N N . ILE C 2 180 ? 216.915 185.864 210.147 1.00 93.33 180 ILE C N 1
ATOM 16606 C CA . ILE C 2 180 ? 218.064 185.552 209.305 1.00 93.33 180 ILE C CA 1
ATOM 16607 C C . ILE C 2 180 ? 219.270 185.176 210.168 1.00 93.33 180 ILE C C 1
ATOM 16608 O O . ILE C 2 180 ? 219.389 185.585 211.331 1.00 93.33 180 ILE C O 1
ATOM 16613 N N . GLN C 2 181 ? 220.175 184.389 209.586 1.00 97.40 181 GLN C N 1
ATOM 16614 C CA . GLN C 2 181 ? 221.257 183.751 210.324 1.00 97.40 181 GLN C CA 1
ATOM 16615 C C . GLN C 2 181 ? 222.615 184.086 209.717 1.00 97.40 181 GLN C C 1
ATOM 16616 O O . GLN C 2 181 ? 223.395 183.180 209.404 1.00 97.40 181 GLN C O 1
ATOM 16622 N N . PHE C 2 182 ? 222.883 185.380 209.517 1.00 95.75 182 PHE C N 1
ATOM 16623 C CA . PHE C 2 182 ? 224.123 185.836 208.896 1.00 95.75 182 PHE C CA 1
ATOM 16624 C C . PHE C 2 182 ? 225.345 185.158 209.506 1.00 95.75 182 PHE C C 1
ATOM 16625 O O . PHE C 2 182 ? 225.404 184.911 210.713 1.00 95.75 182 PHE C O 1
ATOM 16633 N N . SER C 2 183 ? 226.326 184.865 208.656 1.00 102.14 183 SER C N 1
ATOM 16634 C CA . SER C 2 183 ? 227.557 184.216 209.078 1.00 102.14 183 SER C CA 1
ATOM 16635 C C . SER C 2 183 ? 228.507 185.226 209.720 1.00 102.14 183 SER C C 1
ATOM 16636 O O . SER C 2 183 ? 228.314 186.441 209.647 1.00 102.14 183 SER C O 1
ATOM 16639 N N . LYS C 2 184 ? 229.553 184.701 210.360 1.00 101.22 184 LYS C N 1
ATOM 16640 C CA . LYS C 2 184 ? 230.541 185.537 211.038 1.00 101.22 184 LYS C CA 1
ATOM 16641 C C . LYS C 2 184 ? 231.725 185.865 210.133 1.00 101.22 184 LYS C C 1
ATOM 16642 O O . LYS C 2 184 ? 232.036 187.040 209.914 1.00 101.22 184 LYS C O 1
ATOM 16648 N N . LYS C 2 185 ? 232.399 184.835 209.613 1.00 105.95 185 LYS C N 1
ATOM 16649 C CA . LYS C 2 185 ? 233.571 185.067 208.775 1.00 105.95 185 LYS C CA 1
ATOM 16650 C C . LYS C 2 185 ? 233.242 185.955 207.584 1.00 105.95 185 LYS C C 1
ATOM 16651 O O . LYS C 2 185 ? 234.022 186.854 207.247 1.00 105.95 185 LYS C O 1
ATOM 16657 N N . VAL C 2 186 ? 232.082 185.743 206.962 1.00 107.54 186 VAL C N 1
ATOM 16658 C CA . VAL C 2 186 ? 231.684 186.565 205.825 1.00 107.54 186 VAL C CA 1
ATOM 16659 C C . VAL C 2 186 ? 231.582 188.030 206.232 1.00 107.54 186 VAL C C 1
ATOM 16660 O O . VAL C 2 186 ? 232.027 188.922 205.500 1.00 107.54 186 VAL C O 1
ATOM 16664 N N . ILE C 2 187 ? 231.010 188.306 207.401 1.00 106.11 187 ILE C N 1
ATOM 16665 C CA . ILE C 2 187 ? 230.831 189.691 207.817 1.00 106.11 187 ILE C CA 1
ATOM 16666 C C . ILE C 2 187 ? 232.076 190.263 208.498 1.00 106.11 187 ILE C C 1
ATOM 16667 O O . ILE C 2 187 ? 232.395 191.440 208.302 1.00 106.11 187 ILE C O 1
ATOM 16672 N N . ASP C 2 188 ? 232.804 189.462 209.281 1.00 109.31 188 ASP C N 1
ATOM 16673 C CA . ASP C 2 188 ? 233.963 190.002 209.987 1.00 109.31 188 ASP C CA 1
ATOM 16674 C C . ASP C 2 188 ? 235.123 190.241 209.027 1.00 109.31 188 ASP C C 1
ATOM 16675 O O . ASP C 2 188 ? 235.915 191.171 209.213 1.00 109.31 188 ASP C O 1
ATOM 16680 N N . ASN C 2 189 ? 235.239 189.407 207.990 1.00 108.23 189 ASN C N 1
ATOM 16681 C CA . ASN C 2 189 ? 236.249 189.639 206.965 1.00 108.23 189 ASN C CA 1
ATOM 16682 C C . ASN C 2 189 ? 236.013 190.968 206.261 1.00 108.23 189 ASN C C 1
ATOM 16683 O O . ASN C 2 189 ? 236.953 191.728 206.003 1.00 108.23 189 ASN C O 1
ATOM 16688 N N . LEU C 2 190 ? 234.752 191.262 205.941 1.00 107.95 190 LEU C N 1
ATOM 16689 C CA . LEU C 2 190 ? 234.422 192.524 205.288 1.00 107.95 190 LEU C CA 1
ATOM 16690 C C . LEU C 2 190 ? 234.644 193.703 206.228 1.00 107.95 190 LEU C C 1
ATOM 16691 O O . LEU C 2 190 ? 235.204 194.733 205.836 1.00 107.95 190 LEU C O 1
ATOM 16696 N N . LEU C 2 191 ? 234.202 193.571 207.481 1.00 110.98 191 LEU C N 1
ATOM 16697 C CA . LEU C 2 191 ? 234.318 194.671 208.432 1.00 110.98 191 LEU C CA 1
ATOM 16698 C C . LEU C 2 191 ? 235.764 194.985 208.792 1.00 110.98 191 LEU C C 1
ATOM 16699 O O . LEU C 2 191 ? 236.122 196.164 208.885 1.00 110.98 191 LEU C O 1
ATOM 16704 N N . ALA C 2 192 ? 236.601 193.966 208.993 1.00 110.67 192 ALA C N 1
ATOM 16705 C CA . ALA C 2 192 ? 237.993 194.202 209.361 1.00 110.67 192 ALA C CA 1
ATOM 16706 C C . ALA C 2 192 ? 238.767 194.827 208.207 1.00 110.67 192 ALA C C 1
ATOM 16707 O O . ALA C 2 192 ? 239.548 195.766 208.401 1.00 110.67 192 ALA C O 1
ATOM 16709 N N . LYS C 2 193 ? 238.562 194.317 206.993 1.00 110.69 193 LYS C N 1
ATOM 16710 C CA . LYS C 2 193 ? 239.258 194.821 205.810 1.00 110.69 193 LYS C CA 1
ATOM 16711 C C . LYS C 2 193 ? 238.527 196.043 205.246 1.00 110.69 193 LYS C C 1
ATOM 16712 O O . LYS C 2 193 ? 238.105 196.089 204.092 1.00 110.69 193 LYS C O 1
ATOM 16718 N N . GLU C 2 194 ? 238.372 197.047 206.107 1.00 116.56 194 GLU C N 1
ATOM 16719 C CA . GLU C 2 194 ? 237.710 198.289 205.729 1.00 116.56 194 GLU C CA 1
ATOM 16720 C C . GLU C 2 194 ? 238.791 199.344 205.492 1.00 116.56 194 GLU C C 1
ATOM 16721 O O . GLU C 2 194 ? 239.982 199.018 205.515 1.00 116.56 194 GLU C O 1
ATOM 16727 N N . GLU C 2 195 ? 238.392 200.593 205.235 1.00 124.02 195 GLU C N 1
ATOM 16728 C CA . GLU C 2 195 ? 239.282 201.722 204.965 1.00 124.02 195 GLU C CA 1
ATOM 16729 C C . GLU C 2 195 ? 240.015 201.563 203.637 1.00 124.02 195 GLU C C 1
ATOM 16730 O O . GLU C 2 195 ? 240.739 202.467 203.210 1.00 124.02 195 GLU C O 1
ATOM 16736 N N . GLU C 2 196 ? 239.835 200.420 202.979 1.00 119.44 196 GLU C N 1
ATOM 16737 C CA . GLU C 2 196 ? 240.166 200.277 201.565 1.00 119.44 196 GLU C CA 1
ATOM 16738 C C . GLU C 2 196 ? 239.041 199.663 200.745 1.00 119.44 196 GLU C C 1
ATOM 16739 O O . GLU C 2 196 ? 238.877 200.041 199.579 1.00 119.44 196 GLU C O 1
ATOM 16745 N N . LEU C 2 197 ? 238.240 198.768 201.318 1.00 115.20 197 LEU C N 1
ATOM 16746 C CA . LEU C 2 197 ? 237.042 198.239 200.687 1.00 115.20 197 LEU C CA 1
ATOM 16747 C C . LEU C 2 197 ? 235.930 199.272 200.622 1.00 115.20 197 LEU C C 1
ATOM 16748 O O . LEU C 2 197 ? 234.898 199.017 199.999 1.00 115.20 197 LEU C O 1
ATOM 16753 N N . ILE C 2 198 ? 236.104 200.419 201.272 1.00 115.32 198 ILE C N 1
ATOM 16754 C CA . ILE C 2 198 ? 235.228 201.561 201.088 1.00 115.32 198 ILE C CA 1
ATOM 16755 C C . ILE C 2 198 ? 235.787 202.531 200.053 1.00 115.32 198 ILE C C 1
ATOM 16756 O O . ILE C 2 198 ? 235.038 203.064 199.234 1.00 115.32 198 ILE C O 1
ATOM 16761 N N . SER C 2 199 ? 237.108 202.730 200.041 1.00 117.16 199 SER C N 1
ATOM 16762 C CA . SER C 2 199 ? 237.715 203.660 199.094 1.00 117.16 199 SER C CA 1
ATOM 16763 C C . SER C 2 199 ? 237.617 203.140 197.665 1.00 117.16 199 SER C C 1
ATOM 16764 O O . SER C 2 199 ? 237.261 203.887 196.745 1.00 117.16 199 SER C O 1
ATOM 16767 N N . ASN C 2 200 ? 237.940 201.859 197.457 1.00 116.93 200 ASN C N 1
ATOM 16768 C CA . ASN C 2 200 ? 237.858 201.293 196.114 1.00 116.93 200 ASN C CA 1
ATOM 16769 C C . ASN C 2 200 ? 236.431 201.340 195.585 1.00 116.93 200 ASN C C 1
ATOM 16770 O O . ASN C 2 200 ? 236.198 201.705 194.425 1.00 116.93 200 ASN C O 1
ATOM 16775 N N . ILE C 2 201 ? 235.461 200.984 196.429 1.00 110.06 201 ILE C N 1
ATOM 16776 C CA . ILE C 2 201 ? 234.070 200.985 195.995 1.00 110.06 201 ILE C CA 1
ATOM 16777 C C . ILE C 2 201 ? 233.588 202.406 195.739 1.00 110.06 201 ILE C C 1
ATOM 16778 O O . ILE C 2 201 ? 232.818 202.647 194.807 1.00 110.06 201 ILE C O 1
ATOM 16783 N N . ASP C 2 202 ? 234.030 203.372 196.550 1.00 114.58 202 ASP C N 1
ATOM 16784 C CA . ASP C 2 202 ? 233.649 204.759 196.306 1.00 114.58 202 ASP C CA 1
ATOM 16785 C C . ASP C 2 202 ? 234.198 205.255 194.975 1.00 114.58 202 ASP C C 1
ATOM 16786 O O . ASP C 2 202 ? 233.488 205.922 194.210 1.00 114.58 202 ASP C O 1
ATOM 16791 N N . ALA C 2 203 ? 235.461 204.936 194.678 1.00 111.76 203 ALA C N 1
ATOM 16792 C CA . ALA C 2 203 ? 236.041 205.341 193.401 1.00 111.76 203 ALA C CA 1
ATOM 16793 C C . ALA C 2 203 ? 235.305 204.697 192.234 1.00 111.76 203 ALA C C 1
ATOM 16794 O O . ALA C 2 203 ? 234.990 205.363 191.239 1.00 111.76 203 ALA C O 1
ATOM 16796 N N . LEU C 2 204 ? 235.009 203.402 192.341 1.00 106.04 204 LEU C N 1
ATOM 16797 C CA . LEU C 2 204 ? 234.288 202.727 191.271 1.00 106.04 204 LEU C CA 1
ATOM 16798 C C . LEU C 2 204 ? 232.873 203.269 191.100 1.00 106.04 204 LEU C C 1
ATOM 16799 O O . LEU C 2 204 ? 232.414 203.424 189.963 1.00 106.04 204 LEU C O 1
ATOM 16804 N N . GLU C 2 205 ? 232.180 203.575 192.198 1.00 109.79 205 GLU C N 1
ATOM 16805 C CA . GLU C 2 205 ? 230.838 204.138 192.114 1.00 109.79 205 GLU C CA 1
ATOM 16806 C C . GLU C 2 205 ? 230.847 205.531 191.502 1.00 109.79 205 GLU C C 1
ATOM 16807 O O . GLU C 2 205 ? 229.951 205.866 190.721 1.00 109.79 205 GLU C O 1
ATOM 16813 N N . LYS C 2 206 ? 231.836 206.364 191.839 1.00 112.19 206 LYS C N 1
ATOM 16814 C CA . LYS C 2 206 ? 231.890 207.678 191.207 1.00 112.19 206 LYS C CA 1
ATOM 16815 C C . LYS C 2 206 ? 232.248 207.566 189.729 1.00 112.19 206 LYS C C 1
ATOM 16816 O O . LYS C 2 206 ? 231.757 208.357 188.916 1.00 112.19 206 LYS C O 1
ATOM 16822 N N . ASP C 2 207 ? 233.071 206.581 189.356 1.00 110.16 207 ASP C N 1
ATOM 16823 C CA . ASP C 2 207 ? 233.318 206.338 187.937 1.00 110.16 207 ASP C CA 1
ATOM 16824 C C . ASP C 2 207 ? 232.041 205.918 187.217 1.00 110.16 207 ASP C C 1
ATOM 16825 O O . ASP C 2 207 ? 231.762 206.382 186.103 1.00 110.16 207 ASP C O 1
ATOM 16830 N N . ILE C 2 208 ? 231.251 205.040 187.840 1.00 103.56 208 ILE C N 1
ATOM 16831 C CA . ILE C 2 208 ? 229.983 204.618 187.247 1.00 103.56 208 ILE C CA 1
ATOM 16832 C C . ILE C 2 208 ? 229.035 205.804 187.117 1.00 103.56 208 ILE C C 1
ATOM 16833 O O . ILE C 2 208 ? 228.325 205.945 186.113 1.00 103.56 208 ILE C O 1
ATOM 16838 N N . LYS C 2 209 ? 229.001 206.668 188.132 1.00 105.23 209 LYS C N 1
ATOM 16839 C CA . LYS C 2 209 ? 228.159 207.859 188.071 1.00 105.23 209 LYS C CA 1
ATOM 16840 C C . LYS C 2 209 ? 228.593 208.781 186.939 1.00 105.23 209 LYS C C 1
ATOM 16841 O O . LYS C 2 209 ? 227.752 209.325 186.213 1.00 105.23 209 LYS C O 1
ATOM 16847 N N . GLU C 2 210 ? 229.904 208.965 186.768 1.00 108.57 210 GLU C N 1
ATOM 16848 C CA . GLU C 2 210 ? 230.395 209.785 185.665 1.00 108.57 210 GLU C CA 1
ATOM 16849 C C . GLU C 2 210 ? 230.009 209.182 184.320 1.00 108.57 210 GLU C C 1
ATOM 16850 O O . GLU C 2 210 ? 229.633 209.907 183.392 1.00 108.57 210 GLU C O 1
ATOM 16856 N N . LEU C 2 211 ? 230.104 207.856 184.195 1.00 103.57 211 LEU C N 1
ATOM 16857 C CA . LEU C 2 211 ? 229.697 207.202 182.954 1.00 103.57 211 LEU C CA 1
ATOM 16858 C C . LEU C 2 211 ? 228.209 207.401 182.687 1.00 103.57 211 LEU C C 1
ATOM 16859 O O . LEU C 2 211 ? 227.803 207.653 181.547 1.00 103.57 211 LEU C O 1
ATOM 16864 N N . LYS C 2 212 ? 227.382 207.290 183.728 1.00 97.60 212 LYS C N 1
ATOM 16865 C CA . LYS C 2 212 ? 225.945 207.483 183.561 1.00 97.60 212 LYS C CA 1
ATOM 16866 C C . LYS C 2 212 ? 225.600 208.935 183.262 1.00 97.60 212 LYS C C 1
ATOM 16867 O O . LYS C 2 212 ? 224.550 209.212 182.671 1.00 97.60 212 LYS C O 1
ATOM 16873 N N . SER C 2 213 ? 226.460 209.870 183.669 1.00 105.03 213 SER C N 1
ATOM 16874 C CA . SER C 2 213 ? 226.171 211.287 183.482 1.00 105.03 213 SER C CA 1
ATOM 16875 C C . SER C 2 213 ? 226.038 211.676 182.015 1.00 105.03 213 SER C C 1
ATOM 16876 O O . SER C 2 213 ? 225.330 212.640 181.705 1.00 105.03 213 SER C O 1
ATOM 16879 N N . ILE C 2 214 ? 226.693 210.954 181.106 1.00 98.57 214 ILE C N 1
ATOM 16880 C CA . ILE C 2 214 ? 226.668 211.277 179.685 1.00 98.57 214 ILE C CA 1
ATOM 16881 C C . ILE C 2 214 ? 225.879 210.268 178.866 1.00 98.57 214 ILE C C 1
ATOM 16882 O O . ILE C 2 214 ? 225.902 210.339 177.634 1.00 98.57 214 ILE C O 1
ATOM 16887 N N . GLN C 2 215 ? 225.187 209.331 179.508 1.00 98.97 215 GLN C N 1
ATOM 16888 C CA . GLN C 2 215 ? 224.432 208.321 178.778 1.00 98.97 215 GLN C CA 1
ATOM 16889 C C . GLN C 2 215 ? 223.248 208.948 178.053 1.00 98.97 215 GLN C C 1
ATOM 16890 O O . GLN C 2 215 ? 222.599 209.862 178.572 1.00 98.97 215 GLN C O 1
ATOM 16896 N N . ARG C 2 216 ? 222.971 208.455 176.850 1.00 100.65 216 ARG C N 1
ATOM 16897 C CA . ARG C 2 216 ? 221.814 208.863 176.071 1.00 100.65 216 ARG C CA 1
ATOM 16898 C C . ARG C 2 216 ? 221.073 207.628 175.578 1.00 100.65 216 ARG C C 1
ATOM 16899 O O . ARG C 2 216 ? 221.659 206.558 175.389 1.00 100.65 216 ARG C O 1
ATOM 16907 N N . SER C 2 217 ? 219.768 207.786 175.371 1.00 104.61 217 SER C N 1
ATOM 16908 C CA . SER C 2 217 ? 218.947 206.682 174.905 1.00 104.61 217 SER C CA 1
ATOM 16909 C C . SER C 2 217 ? 219.290 206.336 173.457 1.00 104.61 217 SER C C 1
ATOM 16910 O O . SER C 2 217 ? 219.938 207.101 172.739 1.00 104.61 217 SER C O 1
ATOM 16913 N N . LYS C 2 218 ? 218.841 205.160 173.028 1.00 100.34 218 LYS C N 1
ATOM 16914 C CA . LYS C 2 218 ? 219.089 204.687 171.673 1.00 100.34 218 LYS C CA 1
ATOM 16915 C C . LYS C 2 218 ? 218.133 205.290 170.653 1.00 100.34 218 LYS C C 1
ATOM 16916 O O . LYS C 2 218 ? 218.323 205.081 169.450 1.00 100.34 218 LYS C O 1
ATOM 16922 N N . LYS C 2 219 ? 217.119 206.027 171.098 1.00 94.63 219 LYS C N 1
ATOM 16923 C CA . LYS C 2 219 ? 216.173 206.681 170.203 1.00 94.63 219 LYS C CA 1
ATOM 16924 C C . LYS C 2 219 ? 216.479 208.158 170.000 1.00 94.63 219 LYS C C 1
ATOM 16925 O O . LYS C 2 219 ? 216.270 208.683 168.903 1.00 94.63 219 LYS C O 1
ATOM 16931 N N . GLU C 2 220 ? 216.976 208.839 171.035 1.00 101.88 220 GLU C N 1
ATOM 16932 C CA . GLU C 2 220 ? 217.295 210.257 170.902 1.00 101.88 220 GLU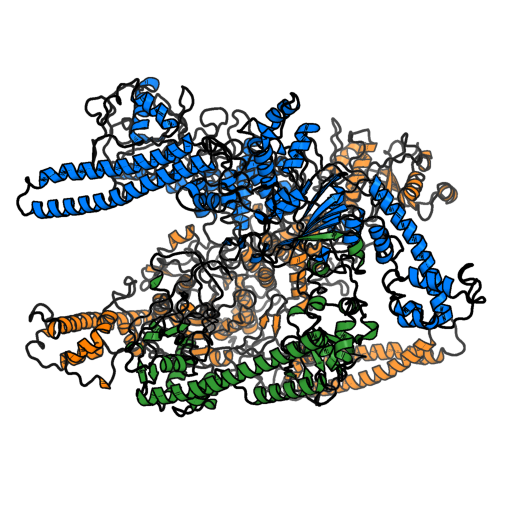 C CA 1
ATOM 16933 C C . GLU C 2 220 ? 218.423 210.480 169.903 1.00 101.88 220 GLU C C 1
ATOM 16934 O O . GLU C 2 220 ? 218.403 211.456 169.144 1.00 101.88 220 GLU C O 1
ATOM 16940 N N . ILE C 2 221 ? 219.416 209.588 169.889 1.00 101.29 221 ILE C N 1
ATOM 16941 C CA . ILE C 2 221 ? 220.525 209.721 168.946 1.00 101.29 221 ILE C CA 1
ATOM 16942 C C . ILE C 2 221 ? 220.016 209.656 167.513 1.00 101.29 221 ILE C C 1
ATOM 16943 O O . ILE C 2 221 ? 220.412 210.461 166.661 1.00 101.29 221 ILE C O 1
ATOM 16948 N N . VAL C 2 222 ? 219.136 208.696 167.223 1.00 94.79 222 VAL C N 1
ATOM 16949 C CA . VAL C 2 222 ? 218.539 208.615 165.894 1.00 94.79 222 VAL C CA 1
ATOM 16950 C C . VAL C 2 222 ? 217.711 209.861 165.611 1.00 94.79 222 VAL C C 1
ATOM 16951 O O . VAL C 2 222 ? 217.725 210.397 164.497 1.00 94.79 222 VAL C O 1
ATOM 16955 N N . ASP C 2 223 ? 216.977 210.341 166.617 1.00 96.69 223 ASP C N 1
ATOM 16956 C CA . ASP C 2 223 ? 216.174 211.545 166.439 1.00 96.69 223 ASP C CA 1
ATOM 16957 C C . ASP C 2 223 ? 217.048 212.775 166.229 1.00 96.69 223 ASP C C 1
ATOM 16958 O O . ASP C 2 223 ? 216.717 213.642 165.414 1.00 96.69 223 ASP C O 1
ATOM 16963 N N . GLU C 2 224 ? 218.166 212.869 166.955 1.00 100.27 224 GLU C N 1
ATOM 16964 C CA . GLU C 2 224 ? 218.992 214.073 166.901 1.00 100.27 224 GLU C CA 1
ATOM 16965 C C . GLU C 2 224 ? 219.559 214.301 165.505 1.00 100.27 224 GLU C C 1
ATOM 16966 O O . GLU C 2 224 ? 219.425 215.392 164.938 1.00 100.27 224 GLU C O 1
ATOM 16972 N N . VAL C 2 225 ? 220.204 213.282 164.935 1.00 95.70 225 VAL C N 1
ATOM 16973 C CA . VAL C 2 225 ? 220.834 213.445 163.629 1.00 95.70 225 VAL C CA 1
ATOM 16974 C C . VAL C 2 225 ? 219.784 213.623 162.541 1.00 95.70 225 VAL C C 1
ATOM 16975 O O . VAL C 2 225 ? 219.934 214.464 161.647 1.00 95.70 225 VAL C O 1
ATOM 16979 N N . PHE C 2 226 ? 218.703 212.841 162.597 1.00 90.63 226 PHE C N 1
ATOM 16980 C CA . PHE C 2 226 ? 217.640 212.999 161.612 1.00 90.63 226 PHE C CA 1
ATOM 16981 C C . PHE C 2 226 ? 216.966 214.358 161.734 1.00 90.63 226 PHE C C 1
ATOM 16982 O O . PHE C 2 226 ? 216.480 214.901 160.736 1.00 90.63 226 PHE C O 1
ATOM 16990 N N . SER C 2 227 ? 216.921 214.921 162.943 1.00 94.65 227 SER C N 1
ATOM 16991 C CA . SER C 2 227 ? 216.448 216.291 163.099 1.00 94.65 227 SER C CA 1
ATOM 16992 C C . SER C 2 227 ? 217.493 217.303 162.649 1.00 94.65 227 SER C C 1
ATOM 16993 O O . SER C 2 227 ? 217.134 218.397 162.201 1.00 94.65 227 SER C O 1
ATOM 16996 N N . SER C 2 228 ? 218.779 216.962 162.768 1.00 96.93 228 SER C N 1
ATOM 16997 C CA . SER C 2 228 ? 219.829 217.852 162.280 1.00 96.93 228 SER C CA 1
ATOM 16998 C C . SER C 2 228 ? 219.718 218.041 160.773 1.00 96.93 228 SER C C 1
ATOM 16999 O O . SER C 2 228 ? 219.754 219.170 160.272 1.00 96.93 228 SER C O 1
ATOM 17002 N N . HIS C 2 229 ? 219.581 216.944 160.035 1.00 95.72 229 HIS C N 1
ATOM 17003 C CA . HIS C 2 229 ? 219.242 217.038 158.627 1.00 95.72 229 HIS C CA 1
ATOM 17004 C C . HIS C 2 229 ? 217.769 217.399 158.469 1.00 95.72 229 HIS C C 1
ATOM 17005 O O . HIS C 2 229 ? 216.981 217.332 159.417 1.00 95.72 229 HIS C O 1
ATOM 17012 N N . PHE C 2 230 ? 217.417 217.838 157.260 1.00 96.69 230 PHE C N 1
ATOM 17013 C CA . PHE C 2 230 ? 216.032 218.061 156.855 1.00 96.69 230 PHE C CA 1
ATOM 17014 C C . PHE C 2 230 ? 215.422 219.275 157.548 1.00 96.69 230 PHE C C 1
ATOM 17015 O O . PHE C 2 230 ? 214.305 219.683 157.211 1.00 96.69 230 PHE C O 1
ATOM 17023 N N . ASN C 2 231 ? 216.150 219.863 158.497 1.00 96.96 231 ASN C N 1
ATOM 17024 C CA . ASN C 2 231 ? 215.733 221.070 159.211 1.00 96.96 231 ASN C CA 1
ATOM 17025 C C . ASN C 2 231 ? 214.306 220.939 159.747 1.00 96.96 231 ASN C C 1
ATOM 17026 O O . ASN C 2 231 ? 213.394 221.672 159.360 1.00 96.96 231 ASN C O 1
ATOM 17031 N N . ILE C 2 232 ? 214.126 219.982 160.653 1.00 94.83 232 ILE C N 1
ATOM 17032 C CA . ILE C 2 232 ? 212.823 219.667 161.227 1.00 94.83 232 ILE C CA 1
ATOM 17033 C C . ILE C 2 232 ? 212.748 220.257 162.628 1.00 94.83 232 ILE C C 1
ATOM 17034 O O . ILE C 2 232 ? 213.619 219.997 163.466 1.00 94.83 232 ILE C O 1
ATOM 17039 N N . ASN C 2 233 ? 211.707 221.048 162.879 1.00 95.17 233 ASN C N 1
ATOM 17040 C CA . ASN C 2 233 ? 211.460 221.621 164.201 1.00 95.17 233 ASN C CA 1
ATOM 17041 C C . ASN C 2 233 ? 210.790 220.559 165.061 1.00 95.17 233 ASN C C 1
ATOM 17042 O O . ASN C 2 233 ? 209.577 220.352 164.982 1.00 95.17 233 ASN C O 1
ATOM 17047 N N . MET C 2 234 ? 211.584 219.876 165.889 1.00 95.16 234 MET C N 1
ATOM 17048 C CA . MET C 2 234 ? 211.042 218.802 166.714 1.00 95.16 234 MET C CA 1
ATOM 17049 C C . MET C 2 234 ? 210.022 219.322 167.719 1.00 95.16 234 MET C C 1
ATOM 17050 O O . MET C 2 234 ? 209.095 218.594 168.094 1.00 95.16 234 MET C O 1
ATOM 17055 N N . VAL C 2 235 ? 210.170 220.571 168.163 1.00 93.99 235 VAL C N 1
ATOM 17056 C CA . VAL C 2 235 ? 209.228 221.126 169.131 1.00 93.99 235 VAL C CA 1
ATOM 17057 C C . VAL C 2 235 ? 207.867 221.365 168.485 1.00 93.99 235 VAL C C 1
ATOM 17058 O O . VAL C 2 235 ? 206.823 221.126 169.103 1.00 93.99 235 VAL C O 1
ATOM 17062 N N . GLU C 2 236 ? 207.851 221.834 167.235 1.00 96.80 236 GLU C N 1
ATOM 17063 C CA . GLU C 2 236 ? 206.586 222.067 166.548 1.00 96.80 236 GLU C CA 1
ATOM 17064 C C . GLU C 2 236 ? 205.917 220.766 166.126 1.00 96.80 236 GLU C C 1
ATOM 17065 O O . GLU C 2 236 ? 204.684 220.688 166.104 1.00 96.80 236 GLU C O 1
ATOM 17071 N N . LEU C 2 237 ? 206.707 219.748 165.781 1.00 94.21 237 LEU C N 1
ATOM 17072 C CA . LEU C 2 237 ? 206.134 218.460 165.407 1.00 94.21 237 LEU C CA 1
ATOM 17073 C C . LEU C 2 237 ? 205.385 217.831 166.574 1.00 94.21 237 LEU C C 1
ATOM 17074 O O . LEU C 2 237 ? 204.301 217.265 166.394 1.00 94.21 237 LEU C O 1
ATOM 17079 N N . MET C 2 238 ? 205.947 217.917 167.781 1.00 97.45 238 MET C N 1
ATOM 17080 C CA . MET C 2 238 ? 205.265 217.396 168.957 1.00 97.45 238 MET C CA 1
ATOM 17081 C C . MET C 2 238 ? 204.056 218.232 169.350 1.00 97.45 238 MET C C 1
ATOM 17082 O O . MET C 2 238 ? 203.218 217.752 170.121 1.00 97.45 238 MET C O 1
ATOM 17087 N N . ALA C 2 239 ? 203.945 219.459 168.843 1.00 99.59 239 ALA C N 1
ATOM 17088 C CA . ALA C 2 239 ? 202.782 220.295 169.108 1.00 99.59 239 ALA C CA 1
ATOM 17089 C C . ALA C 2 239 ? 201.644 220.014 168.137 1.00 99.59 239 ALA C C 1
ATOM 17090 O O . ALA C 2 239 ? 200.481 219.951 168.549 1.00 99.59 239 ALA C O 1
ATOM 17092 N N . LEU C 2 240 ? 201.957 219.847 166.850 1.00 95.18 240 LEU C N 1
ATOM 17093 C CA . LEU C 2 240 ? 200.927 219.495 165.880 1.00 95.18 240 LEU C CA 1
ATOM 17094 C C . LEU C 2 240 ? 200.394 218.089 166.121 1.00 95.18 240 LEU C C 1
ATOM 17095 O O . LEU C 2 240 ? 199.222 217.815 165.842 1.00 95.18 240 LEU C O 1
ATOM 17100 N N . ASP C 2 241 ? 201.235 217.188 166.632 1.00 93.36 241 ASP C N 1
ATOM 17101 C CA . ASP C 2 241 ? 200.780 215.844 166.965 1.00 93.36 241 ASP C CA 1
ATOM 17102 C C . ASP C 2 241 ? 199.767 215.845 168.102 1.00 93.36 241 ASP C C 1
ATOM 17103 O O . ASP C 2 241 ? 198.993 214.891 168.227 1.00 93.36 241 ASP C O 1
ATOM 17108 N N . SER C 2 242 ? 199.751 216.892 168.927 1.00 96.11 242 SER C N 1
ATOM 17109 C CA . SER C 2 242 ? 198.805 216.978 170.032 1.00 96.11 242 SER C CA 1
ATOM 17110 C C . SER C 2 242 ? 197.424 217.451 169.599 1.00 96.11 242 SER C C 1
ATOM 17111 O O . SER C 2 242 ? 196.485 217.370 170.397 1.00 96.11 242 SER C O 1
ATOM 17114 N N . GLN C 2 243 ? 197.278 217.945 168.372 1.00 97.99 243 GLN C N 1
ATOM 17115 C CA . GLN C 2 243 ? 195.972 218.375 167.893 1.00 97.99 243 GLN C CA 1
ATOM 17116 C C . GLN C 2 243 ? 195.041 217.179 167.742 1.00 97.99 243 GLN C C 1
ATOM 17117 O O . GLN C 2 243 ? 195.436 216.119 167.249 1.00 97.99 243 GLN C O 1
ATOM 17123 N N . ARG C 2 244 ? 193.795 217.356 168.173 1.00 96.21 244 ARG C N 1
ATOM 17124 C CA . ARG C 2 244 ? 192.787 216.305 168.140 1.00 96.21 244 ARG C CA 1
ATOM 17125 C C . ARG C 2 244 ? 191.544 216.763 167.389 1.00 96.21 244 ARG C C 1
ATOM 17126 O O . ARG C 2 244 ? 190.413 216.497 167.800 1.00 96.21 244 ARG C O 1
ATOM 17134 N N . ARG C 2 245 ? 191.741 217.453 166.267 1.00 89.66 245 ARG C N 1
ATOM 17135 C CA . ARG C 2 245 ? 190.625 217.985 165.487 1.00 89.66 245 ARG C CA 1
ATOM 17136 C C . ARG C 2 245 ? 191.053 218.075 164.030 1.00 89.66 245 ARG C C 1
ATOM 17137 O O . ARG C 2 245 ? 191.869 218.931 163.675 1.00 89.66 245 ARG C O 1
ATOM 17145 N N . VAL C 2 246 ? 190.507 217.197 163.192 1.00 84.82 246 VAL C N 1
ATOM 17146 C CA . VAL C 2 246 ? 190.739 217.217 161.752 1.00 84.82 246 VAL C CA 1
ATOM 17147 C C . VAL C 2 246 ? 189.388 217.261 161.053 1.00 84.82 246 VAL C C 1
ATOM 17148 O O . VAL C 2 246 ? 188.518 216.426 161.322 1.00 84.82 246 VAL C O 1
ATOM 17152 N N . ASP C 2 247 ? 189.216 218.232 160.158 1.00 89.10 247 ASP C N 1
ATOM 17153 C CA . ASP C 2 247 ? 187.975 218.413 159.406 1.00 89.10 247 ASP C CA 1
ATOM 17154 C C . ASP C 2 247 ? 188.291 218.284 157.919 1.00 89.10 247 ASP C C 1
ATOM 17155 O O . ASP C 2 247 ? 188.538 219.281 157.236 1.00 89.10 247 ASP C O 1
ATOM 17160 N N . VAL C 2 248 ? 188.279 217.051 157.418 1.00 88.68 248 VAL C N 1
ATOM 17161 C CA . VAL C 2 248 ? 188.486 216.791 155.998 1.00 88.68 248 VAL C CA 1
ATOM 17162 C C . VAL C 2 248 ? 187.143 216.826 155.283 1.00 88.68 248 VAL C C 1
ATOM 17163 O O . VAL C 2 248 ? 186.087 216.857 155.924 1.00 88.68 248 VAL C O 1
ATOM 17167 N N . GLY C 2 249 ? 187.172 216.847 153.951 1.00 89.55 249 GLY C N 1
ATOM 17168 C CA . GLY C 2 249 ? 185.968 216.790 153.156 1.00 89.55 249 GLY C CA 1
ATOM 17169 C C . GLY C 2 249 ? 185.716 215.399 152.591 1.00 89.55 249 GLY C C 1
ATOM 17170 O O . GLY C 2 249 ? 186.530 214.488 152.712 1.00 89.55 249 GLY C O 1
ATOM 17171 N N . LEU C 2 250 ? 184.546 215.251 151.965 1.00 87.61 250 LEU C N 1
ATOM 17172 C CA . LEU C 2 250 ? 184.203 213.982 151.331 1.00 87.61 250 LEU C CA 1
ATOM 17173 C C . LEU C 2 250 ? 185.109 213.692 150.141 1.00 87.61 250 LEU C C 1
ATOM 17174 O O . LEU C 2 250 ? 185.489 212.538 149.910 1.00 87.61 250 LEU C O 1
ATOM 17179 N N . SER C 2 251 ? 185.457 214.725 149.371 1.00 87.06 251 SER C N 1
ATOM 17180 C CA . SER C 2 251 ? 186.264 214.518 148.172 1.00 87.06 251 SER C CA 1
ATOM 17181 C C . SER C 2 251 ? 187.639 213.958 148.514 1.00 87.06 251 SER C C 1
ATOM 17182 O O . SER C 2 251 ? 188.146 213.071 147.819 1.00 87.06 251 SER C O 1
ATOM 17185 N N . SER C 2 252 ? 188.255 214.459 149.580 1.00 86.25 252 SER C N 1
ATOM 17186 C CA . SER C 2 252 ? 189.604 214.040 149.961 1.00 86.25 252 SER C CA 1
ATOM 17187 C C . SER C 2 252 ? 189.584 212.803 150.854 1.00 86.25 252 SER C C 1
ATOM 17188 O O . SER C 2 252 ? 190.175 212.780 151.932 1.00 86.25 252 SER C O 1
ATOM 17191 N N . ILE C 2 253 ? 188.896 211.755 150.404 1.00 83.32 253 ILE C N 1
ATOM 17192 C CA . ILE C 2 253 ? 188.881 210.483 151.116 1.00 83.32 253 ILE C CA 1
ATOM 17193 C C . ILE C 2 253 ? 189.495 209.416 150.220 1.00 83.32 253 ILE C C 1
ATOM 17194 O O . ILE C 2 253 ? 190.128 208.470 150.701 1.00 83.32 253 ILE C O 1
ATOM 17199 N N . SER C 2 254 ? 189.330 209.575 148.910 1.00 88.29 254 SER C N 1
ATOM 17200 C CA . SER C 2 254 ? 189.837 208.619 147.936 1.00 88.29 254 SER C CA 1
ATOM 17201 C C . SER C 2 254 ? 191.223 208.974 147.416 1.00 88.29 254 SER C C 1
ATOM 17202 O O . SER C 2 254 ? 191.776 208.219 146.609 1.00 88.29 254 SER C O 1
ATOM 17205 N N . SER C 2 255 ? 191.793 210.096 147.849 1.00 89.45 255 SER C N 1
ATOM 17206 C CA . SER C 2 255 ? 193.108 210.518 147.378 1.00 89.45 255 SER C CA 1
ATOM 17207 C C . SER C 2 255 ? 194.167 209.552 147.891 1.00 89.45 255 SER C C 1
ATOM 17208 O O . SER C 2 255 ? 194.454 209.515 149.092 1.00 89.45 255 SER C O 1
ATOM 17211 N N . LEU C 2 256 ? 194.742 208.763 146.982 1.00 83.51 256 LEU C N 1
ATOM 17212 C CA . LEU C 2 256 ? 195.777 207.779 147.293 1.00 83.51 256 LEU C CA 1
ATOM 17213 C C . LEU C 2 256 ? 195.308 206.743 148.309 1.00 83.51 256 LEU C C 1
ATOM 17214 O O . LEU C 2 256 ? 196.129 206.102 148.972 1.00 83.51 256 LEU C O 1
ATOM 17219 N N . ASN C 2 257 ? 193.993 206.564 148.443 1.00 86.11 257 ASN C N 1
ATOM 17220 C CA . ASN C 2 257 ? 193.458 205.620 149.417 1.00 86.11 257 ASN C CA 1
ATOM 17221 C C . ASN C 2 257 ? 193.450 204.198 148.864 1.00 86.11 257 ASN C C 1
ATOM 17222 O O . ASN C 2 257 ? 194.063 203.294 149.441 1.00 86.11 257 ASN C O 1
ATOM 17227 N N . SER C 2 258 ? 192.720 203.985 147.765 1.00 87.44 258 SER C N 1
ATOM 17228 C CA . SER C 2 258 ? 192.652 202.718 147.039 1.00 87.44 258 SER C CA 1
ATOM 17229 C C . SER C 2 258 ? 191.882 201.655 147.814 1.00 87.44 258 SER C C 1
ATOM 17230 O O . SER C 2 258 ? 191.632 200.563 147.293 1.00 87.44 258 SER C O 1
ATOM 17233 N N . THR C 2 259 ? 191.503 201.958 149.056 1.00 78.18 259 THR C N 1
ATOM 17234 C CA . THR C 2 259 ? 190.676 201.048 149.836 1.00 78.18 259 THR C CA 1
ATOM 17235 C C . THR C 2 259 ? 189.646 201.785 150.686 1.00 78.18 259 THR C C 1
ATOM 17236 O O . THR C 2 259 ? 189.003 201.153 151.533 1.00 78.18 259 THR C O 1
ATOM 17240 N N . ILE C 2 260 ? 189.471 203.091 150.478 1.00 77.04 260 ILE C N 1
ATOM 17241 C CA . ILE C 2 260 ? 188.486 203.910 151.181 1.00 77.04 260 ILE C CA 1
ATOM 17242 C C . ILE C 2 260 ? 188.628 203.759 152.691 1.00 77.04 260 ILE C C 1
ATOM 17243 O O . ILE C 2 260 ? 187.786 203.137 153.347 1.00 77.04 260 ILE C O 1
ATOM 17248 N N . ARG C 2 261 ? 189.697 204.318 153.248 1.00 80.12 261 ARG C N 1
ATOM 17249 C CA . ARG C 2 261 ? 189.878 204.415 154.691 1.00 80.12 261 ARG C CA 1
ATOM 17250 C C . ARG C 2 261 ? 189.641 205.861 155.105 1.00 80.12 261 ARG C C 1
ATOM 17251 O O . ARG C 2 261 ? 190.286 206.772 154.575 1.00 80.12 261 ARG C O 1
ATOM 17259 N N . TYR C 2 262 ? 188.720 206.074 156.048 1.00 78.86 262 TYR C N 1
ATOM 17260 C CA . TYR C 2 262 ? 188.417 207.425 156.506 1.00 78.86 262 TYR C CA 1
ATOM 17261 C C . TYR C 2 262 ? 188.440 207.529 158.027 1.00 78.86 262 TYR C C 1
ATOM 17262 O O . TYR C 2 262 ? 187.832 208.445 158.589 1.00 78.86 262 TYR C O 1
ATOM 17271 N N . SER C 2 263 ? 189.136 206.618 158.702 1.00 80.33 263 SER C N 1
ATOM 17272 C CA . SER C 2 263 ? 189.281 206.710 160.144 1.00 80.33 263 SER C CA 1
ATOM 17273 C C . SER C 2 263 ? 190.094 207.950 160.512 1.00 80.33 263 SER C C 1
ATOM 17274 O O . SER C 2 263 ? 190.789 208.544 159.683 1.00 80.33 263 SER C O 1
ATOM 17277 N N . TYR C 2 264 ? 189.993 208.347 161.782 1.00 80.89 264 TYR C N 1
ATOM 17278 C CA . TYR C 2 264 ? 190.681 209.553 162.230 1.00 80.89 264 TYR C CA 1
ATOM 17279 C C . TYR C 2 264 ? 192.192 209.392 162.141 1.00 80.89 264 TYR C C 1
ATOM 17280 O O . TYR C 2 264 ? 192.912 210.355 161.848 1.00 80.89 264 TYR C O 1
ATOM 17289 N N . ARG C 2 265 ? 192.692 208.182 162.404 1.00 81.62 265 ARG C N 1
ATOM 17290 C CA . ARG C 2 265 ? 194.131 207.950 162.370 1.00 81.62 265 ARG C CA 1
ATOM 17291 C C . ARG C 2 265 ? 194.702 208.216 160.983 1.00 81.62 265 ARG C C 1
ATOM 17292 O O . ARG C 2 265 ? 195.761 208.836 160.851 1.00 81.62 265 ARG C O 1
ATOM 17300 N N . TRP C 2 266 ? 194.010 207.760 159.937 1.00 81.38 266 TRP C N 1
ATOM 17301 C CA . TRP C 2 266 ? 194.466 208.010 158.573 1.00 81.38 266 TRP C CA 1
ATOM 17302 C C . TRP C 2 266 ? 194.467 209.503 158.256 1.00 81.38 266 TRP C C 1
ATOM 17303 O O . TRP C 2 266 ? 195.416 210.020 157.648 1.00 81.38 266 TRP C O 1
ATOM 17314 N N . ASN C 2 267 ? 193.416 210.213 158.670 1.00 78.17 267 ASN C N 1
ATOM 17315 C CA . ASN C 2 267 ? 193.301 211.629 158.350 1.00 78.17 267 ASN C CA 1
ATOM 17316 C C . ASN C 2 267 ? 194.283 212.484 159.137 1.00 78.17 267 ASN C C 1
ATOM 17317 O O . ASN C 2 267 ? 194.624 213.582 158.686 1.00 78.17 267 ASN C O 1
ATOM 17322 N N . LYS C 2 268 ? 194.743 212.016 160.297 1.00 81.26 268 LYS C N 1
ATOM 17323 C CA . LYS C 2 268 ? 195.818 212.714 160.991 1.00 81.26 268 LYS C CA 1
ATOM 17324 C C . LYS C 2 268 ? 197.189 212.311 160.470 1.00 81.26 268 LYS C C 1
ATOM 17325 O O . LYS C 2 268 ? 198.120 213.126 160.501 1.00 81.26 268 LYS C O 1
ATOM 17331 N N . MET C 2 269 ? 197.325 211.077 159.977 1.00 86.65 269 MET C N 1
ATOM 17332 C CA . MET C 2 269 ? 198.522 210.700 159.235 1.00 86.65 269 MET C CA 1
ATOM 17333 C C . MET C 2 269 ? 198.739 211.639 158.065 1.00 86.65 269 MET C C 1
ATOM 17334 O O . MET C 2 269 ? 199.863 212.082 157.807 1.00 86.65 269 MET C O 1
ATOM 17339 N N . LYS C 2 270 ? 197.670 211.918 157.319 1.00 83.41 270 LYS C N 1
ATOM 17340 C CA . LYS C 2 270 ? 197.798 212.785 156.154 1.00 83.41 270 LYS C CA 1
ATOM 17341 C C . LYS C 2 270 ? 198.292 214.169 156.553 1.00 83.41 270 LYS C C 1
ATOM 17342 O O . LYS C 2 270 ? 199.188 214.725 155.909 1.00 83.41 270 LYS C O 1
ATOM 17348 N N . LEU C 2 271 ? 197.739 214.727 157.631 1.00 81.26 271 LEU C N 1
ATOM 17349 C CA . LEU C 2 271 ? 198.153 216.052 158.083 1.00 81.26 271 LEU C CA 1
ATOM 17350 C C . LEU C 2 271 ? 199.607 216.053 158.542 1.00 81.26 271 LEU C C 1
ATOM 17351 O O . LEU C 2 271 ? 200.381 216.955 158.195 1.00 81.26 271 LEU C O 1
ATOM 17356 N N . ILE C 2 272 ? 199.998 215.047 159.328 1.00 84.72 272 ILE C N 1
ATOM 17357 C CA . ILE C 2 272 ? 201.369 214.993 159.830 1.00 84.72 272 ILE C CA 1
ATOM 17358 C C . ILE C 2 272 ? 202.355 214.834 158.680 1.00 84.72 272 ILE C C 1
ATOM 17359 O O . ILE C 2 272 ? 203.398 215.499 158.640 1.00 84.72 272 ILE C O 1
ATOM 17364 N N . GLN C 2 273 ? 202.040 213.959 157.723 1.00 89.44 273 GLN C N 1
ATOM 17365 C CA . GLN C 2 273 ? 202.927 213.748 156.586 1.00 89.44 273 GLN C CA 1
ATOM 17366 C C . GLN C 2 273 ? 202.995 214.978 155.691 1.00 89.44 273 GLN C C 1
ATOM 17367 O O . GLN C 2 273 ? 204.052 215.265 155.116 1.00 89.44 273 GLN C O 1
ATOM 17373 N N . LYS C 2 274 ? 201.888 215.713 155.555 1.00 88.36 274 LYS C N 1
ATOM 17374 C CA . LYS C 2 274 ? 201.929 216.976 154.827 1.00 88.36 274 LYS C CA 1
ATOM 17375 C C . LYS C 2 274 ? 202.834 217.981 155.526 1.00 88.36 274 LYS C C 1
ATOM 17376 O O . LYS C 2 274 ? 203.601 218.697 154.872 1.00 88.36 274 LYS C O 1
ATOM 17382 N N . TYR C 2 275 ? 202.752 218.054 156.857 1.00 90.68 275 TYR C N 1
ATOM 17383 C CA . TYR C 2 275 ? 203.608 218.976 157.596 1.00 90.68 275 TYR C CA 1
ATOM 17384 C C . TYR C 2 275 ? 205.078 218.595 157.473 1.00 90.68 275 TYR C C 1
ATOM 17385 O O . TYR C 2 275 ? 205.944 219.468 157.340 1.00 90.68 275 TYR C O 1
ATOM 17394 N N . LEU C 2 276 ? 205.380 217.296 157.528 1.00 87.64 276 LEU C N 1
ATOM 17395 C CA . LEU C 2 276 ? 206.772 216.856 157.560 1.00 87.64 276 LEU C CA 1
ATOM 17396 C C . LEU C 2 276 ? 207.514 217.201 156.276 1.00 87.64 276 LEU C C 1
ATOM 17397 O O . LEU C 2 276 ? 208.706 217.524 156.322 1.00 87.64 276 LEU C O 1
ATOM 17402 N N . TYR C 2 277 ? 206.839 217.142 155.130 1.00 88.69 277 TYR C N 1
ATOM 17403 C CA . TYR C 2 277 ? 207.482 217.305 153.832 1.00 88.69 277 TYR C CA 1
ATOM 17404 C C . TYR C 2 277 ? 207.227 218.685 153.232 1.00 88.69 277 TYR C C 1
ATOM 17405 O O . TYR C 2 277 ? 207.122 218.826 152.011 1.00 88.69 277 TYR C O 1
ATOM 17414 N N . ARG C 2 278 ? 207.125 219.714 154.077 1.00 97.79 278 ARG C N 1
ATOM 17415 C CA . ARG C 2 278 ? 206.896 221.062 153.566 1.00 97.79 278 ARG C CA 1
ATOM 17416 C C . ARG C 2 278 ? 208.121 221.614 152.848 1.00 97.79 278 ARG C C 1
ATOM 17417 O O . ARG C 2 278 ? 207.981 222.334 151.853 1.00 97.79 278 ARG C O 1
ATOM 17425 N N . ASP C 2 279 ? 209.322 221.294 153.331 1.00 107.27 279 ASP C N 1
ATOM 17426 C CA . ASP C 2 279 ? 210.551 221.800 152.741 1.00 107.27 279 ASP C CA 1
ATOM 17427 C C . ASP C 2 279 ? 211.424 220.721 152.120 1.00 107.27 279 ASP C C 1
ATOM 17428 O O . ASP C 2 279 ? 212.334 221.056 151.353 1.00 107.27 279 ASP C O 1
ATOM 17433 N N . ILE C 2 280 ? 211.183 219.452 152.423 1.00 106.89 280 ILE C N 1
ATOM 17434 C CA . ILE C 2 280 ? 211.953 218.365 151.832 1.00 106.89 280 ILE C CA 1
ATOM 17435 C C . ILE C 2 280 ? 211.390 218.056 150.453 1.00 106.89 280 ILE C C 1
ATOM 17436 O O . ILE C 2 280 ? 210.189 217.802 150.306 1.00 106.89 280 ILE C O 1
ATOM 17441 N N . ASP C 2 281 ? 212.255 218.068 149.434 1.00 111.89 281 ASP C N 1
ATOM 17442 C CA . ASP C 2 281 ? 211.883 217.587 148.102 1.00 111.89 281 ASP C CA 1
ATOM 17443 C C . ASP C 2 281 ? 212.918 216.546 147.685 1.00 111.89 281 ASP C C 1
ATOM 17444 O O . ASP C 2 281 ? 213.832 216.825 146.906 1.00 111.89 281 ASP C O 1
ATOM 17449 N N . CYS C 2 282 ? 212.763 215.330 148.219 1.00 106.84 282 CYS C N 1
ATOM 17450 C CA . CYS C 2 282 ? 213.481 214.171 147.702 1.00 106.84 282 CYS C CA 1
ATOM 17451 C C . CYS C 2 282 ? 212.640 212.902 147.812 1.00 106.84 282 CYS C C 1
ATOM 17452 O O . CYS C 2 282 ? 213.207 211.803 147.835 1.00 106.84 282 CYS C O 1
ATOM 17455 N N . ILE C 2 283 ? 211.319 213.020 147.885 1.00 98.28 283 ILE C N 1
ATOM 17456 C CA . ILE C 2 283 ? 210.454 211.921 148.297 1.00 98.28 283 ILE C CA 1
ATOM 17457 C C . ILE C 2 283 ? 209.992 211.138 147.076 1.00 98.28 283 ILE C C 1
ATOM 17458 O O . ILE C 2 283 ? 209.549 211.720 146.077 1.00 98.28 283 ILE C O 1
ATOM 17463 N N . GLU C 2 284 ? 210.110 209.818 147.152 1.00 97.65 284 GLU C N 1
ATOM 17464 C CA . GLU C 2 284 ? 209.565 208.899 146.168 1.00 97.65 284 GLU C CA 1
ATOM 17465 C C . GLU C 2 284 ? 208.904 207.745 146.905 1.00 97.65 284 GLU C C 1
ATOM 17466 O O . GLU C 2 284 ? 209.339 207.381 148.004 1.00 97.65 284 GLU C O 1
ATOM 17472 N N . PRO C 2 285 ? 207.849 207.162 146.337 1.00 87.12 285 PRO C N 1
ATOM 17473 C CA . PRO C 2 285 ? 207.179 206.046 147.015 1.00 87.12 285 PRO C CA 1
ATOM 17474 C C . PRO C 2 285 ? 208.104 204.849 147.167 1.00 87.12 285 PRO C C 1
ATOM 17475 O O . PRO C 2 285 ? 208.919 204.553 146.291 1.00 87.12 285 PRO C O 1
ATOM 17479 N N . LEU C 2 286 ? 207.970 204.159 148.301 1.00 84.59 286 LEU C N 1
ATOM 17480 C CA . LEU C 2 286 ? 208.809 202.996 148.563 1.00 84.59 286 LEU C CA 1
ATOM 17481 C C . LEU C 2 286 ? 208.456 201.828 147.652 1.00 84.59 286 LEU C C 1
ATOM 17482 O O . LEU C 2 286 ? 209.324 201.004 147.339 1.00 84.59 286 LEU C O 1
ATOM 17487 N N . GLY C 2 287 ? 207.200 201.754 147.203 1.00 88.54 287 GLY C N 1
ATOM 17488 C CA . GLY C 2 287 ? 206.758 200.609 146.424 1.00 88.54 287 GLY C CA 1
ATOM 17489 C C . GLY C 2 287 ? 207.565 200.383 145.162 1.00 88.54 287 GLY C C 1
ATOM 17490 O O . GLY C 2 287 ? 207.636 199.257 144.661 1.00 88.54 287 GLY C O 1
ATOM 17491 N N . LYS C 2 288 ? 208.177 201.440 144.626 1.00 88.82 288 LYS C N 1
ATOM 17492 C CA . LYS C 2 288 ? 209.045 201.276 143.466 1.00 88.82 288 LYS C CA 1
ATOM 17493 C C . LYS C 2 288 ? 210.261 200.425 143.810 1.00 88.82 288 LYS C C 1
ATOM 17494 O O . LYS C 2 288 ? 210.598 199.481 143.086 1.00 88.82 288 LYS C O 1
ATOM 17500 N N . TYR C 2 289 ? 210.932 200.745 144.910 1.00 85.96 289 TYR C N 1
ATOM 17501 C CA . TYR C 2 289 ? 212.172 200.068 145.295 1.00 85.96 289 TYR C CA 1
ATOM 17502 C C . TYR C 2 289 ? 211.920 198.935 146.282 1.00 85.96 289 TYR C C 1
ATOM 17503 O O . TYR C 2 289 ? 212.528 198.882 147.349 1.00 85.96 289 TYR C O 1
ATOM 17512 N N . ILE C 2 290 ? 211.023 198.013 145.943 1.00 79.26 290 ILE C N 1
ATOM 17513 C CA . ILE C 2 290 ? 210.774 196.822 146.749 1.00 79.26 290 ILE C CA 1
ATOM 17514 C C . ILE C 2 290 ? 210.677 195.626 145.814 1.00 79.26 290 ILE C C 1
ATOM 17515 O O . ILE C 2 290 ? 210.003 195.694 144.781 1.00 79.26 290 ILE C O 1
ATOM 17520 N N . LEU C 2 291 ? 211.350 194.533 146.172 1.00 85.85 291 LEU C N 1
ATOM 17521 C CA . LEU C 2 291 ? 211.361 193.329 145.353 1.00 85.85 291 LEU C CA 1
ATOM 17522 C C . LEU C 2 291 ? 210.570 192.174 145.944 1.00 85.85 291 LEU C C 1
ATOM 17523 O O . LEU C 2 291 ? 210.042 191.358 145.187 1.00 85.85 291 LEU C O 1
ATOM 17528 N N . SER C 2 292 ? 210.474 192.080 147.268 1.00 87.12 292 SER C N 1
ATOM 17529 C CA . SER C 2 292 ? 209.738 190.992 147.897 1.00 87.12 292 SER C CA 1
ATOM 17530 C C . SER C 2 292 ? 209.291 191.430 149.283 1.00 87.12 292 SER C C 1
ATOM 17531 O O . SER C 2 292 ? 209.837 192.371 149.864 1.00 87.12 292 SER C O 1
ATOM 17534 N N . SER C 2 293 ? 208.283 190.732 149.802 1.00 88.14 293 SER C N 1
ATOM 17535 C CA . SER C 2 293 ? 207.729 191.005 151.125 1.00 88.14 293 SER C CA 1
ATOM 17536 C C . SER C 2 293 ? 207.462 189.703 151.869 1.00 88.14 293 SER C C 1
ATOM 17537 O O . SER C 2 293 ? 206.401 189.519 152.472 1.00 88.14 293 SER C O 1
ATOM 17540 N N . ASN C 2 294 ? 208.420 188.779 151.824 1.00 94.16 294 ASN C N 1
ATOM 17541 C CA . ASN C 2 294 ? 208.247 187.482 152.466 1.00 94.16 294 ASN C CA 1
ATOM 17542 C C . ASN C 2 294 ? 208.087 187.638 153.973 1.00 94.16 294 ASN C C 1
ATOM 17543 O O . ASN C 2 294 ? 208.842 188.371 154.618 1.00 94.16 294 ASN C O 1
ATOM 17548 N N . ASN C 2 295 ? 207.100 186.943 154.532 1.00 93.45 295 ASN C N 1
ATOM 17549 C CA . ASN C 2 295 ? 206.835 186.971 155.963 1.00 93.45 295 ASN C CA 1
ATOM 17550 C C . ASN C 2 295 ? 207.647 185.869 156.646 1.00 93.45 295 ASN C C 1
ATOM 17551 O O . ASN C 2 295 ? 208.520 185.252 156.031 1.00 93.45 295 ASN C O 1
ATOM 17556 N N . GLY C 2 296 ? 207.370 185.609 157.921 1.00 89.50 296 GLY C N 1
ATOM 17557 C CA . GLY C 2 296 ? 208.085 184.583 158.654 1.00 89.50 296 GLY C CA 1
ATOM 17558 C C . GLY C 2 296 ? 207.234 183.382 159.010 1.00 89.50 296 GLY C C 1
ATOM 17559 O O . GLY C 2 296 ? 206.144 183.198 158.460 1.00 89.50 296 GLY C O 1
ATOM 17560 N N . TRP C 2 297 ? 207.724 182.556 159.932 1.00 96.22 297 TRP C N 1
ATOM 17561 C CA . TRP C 2 297 ? 207.020 181.362 160.378 1.00 96.22 297 TRP C CA 1
ATOM 17562 C C . TRP C 2 297 ? 207.052 181.314 161.898 1.00 96.22 297 TRP C C 1
ATOM 17563 O O . TRP C 2 297 ? 208.114 181.488 162.504 1.00 96.22 297 TRP C O 1
ATOM 17574 N N . SER C 2 298 ? 205.893 181.075 162.511 1.00 99.48 298 SER C N 1
ATOM 17575 C CA . SER C 2 298 ? 205.746 181.100 163.967 1.00 99.48 298 SER C CA 1
ATOM 17576 C C . SER C 2 298 ? 205.071 179.820 164.440 1.00 99.48 298 SER C C 1
ATOM 17577 O O . SER C 2 298 ? 203.847 179.781 164.622 1.00 99.48 298 SER C O 1
ATOM 17580 N N . PRO C 2 299 ? 205.834 178.755 164.649 1.00 100.82 299 PRO C N 1
ATOM 17581 C CA . PRO C 2 299 ? 205.268 177.507 165.168 1.00 100.82 299 PRO C CA 1
ATOM 17582 C C . PRO C 2 299 ? 205.104 177.585 166.682 1.00 100.82 299 PRO C C 1
ATOM 17583 O O . PRO C 2 299 ? 205.492 178.556 167.326 1.00 100.82 299 PRO C O 1
ATOM 17587 N N . GLU C 2 300 ? 204.523 176.529 167.248 1.00 109.62 300 GLU C N 1
ATOM 17588 C CA . GLU C 2 300 ? 204.408 176.432 168.697 1.00 109.62 300 GLU C CA 1
ATOM 17589 C C . GLU C 2 300 ? 205.781 176.209 169.314 1.00 109.62 300 GLU C C 1
ATOM 17590 O O . GLU C 2 300 ? 206.427 175.186 169.068 1.00 109.62 300 GLU C O 1
ATOM 17596 N N . SER C 2 301 ? 206.219 177.164 170.128 1.00 102.70 301 SER C N 1
ATOM 17597 C CA . SER C 2 301 ? 207.568 177.175 170.672 1.00 102.70 301 SER C CA 1
ATOM 17598 C C . SER C 2 301 ? 207.527 177.155 172.192 1.00 102.70 301 SER C C 1
ATOM 17599 O O . SER C 2 301 ? 206.694 177.824 172.811 1.00 102.70 301 SER C O 1
ATOM 17602 N N . VAL C 2 302 ? 208.436 176.385 172.783 1.00 101.13 302 VAL C N 1
ATOM 17603 C CA . VAL C 2 302 ? 208.588 176.289 174.229 1.00 101.13 302 VAL C CA 1
ATOM 17604 C C . VAL C 2 302 ? 209.834 177.063 174.635 1.00 101.13 302 VAL C C 1
ATOM 17605 O O . VAL C 2 302 ? 210.877 176.969 173.978 1.00 101.13 302 VAL C O 1
ATOM 17609 N N . VAL C 2 303 ? 209.716 177.844 175.711 1.00 94.86 303 VAL C N 1
ATOM 17610 C CA . VAL C 2 303 ? 210.833 178.663 176.164 1.00 94.86 303 VAL C CA 1
ATOM 17611 C C . VAL C 2 303 ? 211.987 177.766 176.584 1.00 94.86 303 VAL C C 1
ATOM 17612 O O . VAL C 2 303 ? 211.830 176.875 177.428 1.00 94.86 303 VAL C O 1
ATOM 17616 N N . GLY C 2 304 ? 213.156 178.003 175.997 1.00 98.25 304 GLY C N 1
ATOM 17617 C CA . GLY C 2 304 ? 214.317 177.176 176.286 1.00 98.25 304 GLY C CA 1
ATOM 17618 C C . GLY C 2 304 ? 214.144 175.730 175.879 1.00 98.25 304 GLY C C 1
ATOM 17619 O O . GLY C 2 304 ? 214.565 174.825 176.610 1.00 98.25 304 GLY C O 1
ATOM 17620 N N . GLY C 2 305 ? 213.533 175.490 174.723 1.00 109.58 305 GLY C N 1
ATOM 17621 C CA . GLY C 2 305 ? 213.281 174.146 174.255 1.00 109.58 305 GLY C CA 1
ATOM 17622 C C . GLY C 2 305 ? 214.477 173.546 173.541 1.00 109.58 305 GLY C C 1
ATOM 17623 O O . GLY C 2 305 ? 215.562 174.125 173.464 1.00 109.58 305 GLY C O 1
ATOM 17624 N N . GLU C 2 306 ? 214.259 172.349 173.005 1.00 124.00 306 GLU C N 1
ATOM 17625 C CA . GLU C 2 306 ? 215.281 171.597 172.283 1.00 124.00 306 GLU C CA 1
ATOM 17626 C C . GLU C 2 306 ? 214.897 171.568 170.805 1.00 124.00 306 GLU C C 1
ATOM 17627 O O . GLU C 2 306 ? 214.134 170.704 170.365 1.00 124.00 306 GLU C O 1
ATOM 17633 N N . GLY C 2 307 ? 215.430 172.516 170.042 1.00 108.52 307 GLY C N 1
ATOM 17634 C CA . GLY C 2 307 ? 215.123 172.585 168.627 1.00 108.52 307 GLY C CA 1
ATOM 17635 C C . GLY C 2 307 ? 215.679 173.857 168.018 1.00 108.52 307 GLY C C 1
ATOM 17636 O O . GLY C 2 307 ? 216.532 174.522 168.607 1.00 108.52 307 GLY C O 1
ATOM 17637 N N . ILE C 2 308 ? 215.181 174.175 166.830 1.00 102.72 308 ILE C N 1
ATOM 17638 C CA . ILE C 2 308 ? 215.644 175.369 166.114 1.00 102.72 308 ILE C CA 1
ATOM 17639 C C . ILE C 2 308 ? 215.170 176.614 166.857 1.00 102.72 308 ILE C C 1
ATOM 17640 O O . ILE C 2 308 ? 213.995 176.682 167.257 1.00 102.72 308 ILE C O 1
ATOM 17645 N N . PRO C 2 309 ? 216.037 177.599 167.088 1.00 92.47 309 PRO C N 1
ATOM 17646 C CA . PRO C 2 309 ? 215.612 178.811 167.795 1.00 92.47 309 PRO C CA 1
ATOM 17647 C C . PRO C 2 309 ? 214.746 179.710 166.927 1.00 92.47 309 PRO C C 1
ATOM 17648 O O . PRO C 2 309 ? 214.761 179.634 165.696 1.00 92.47 309 PRO C O 1
ATOM 17652 N N . ILE C 2 310 ? 213.980 180.574 167.594 1.00 92.83 310 ILE C N 1
ATOM 17653 C CA . ILE C 2 310 ? 213.093 181.531 166.941 1.00 92.83 310 ILE C CA 1
ATOM 17654 C C . ILE C 2 310 ? 213.289 182.889 167.599 1.00 92.83 310 ILE C C 1
ATOM 17655 O O . ILE C 2 310 ? 213.371 182.981 168.829 1.00 92.83 310 ILE C O 1
ATOM 17660 N N . LEU C 2 311 ? 213.359 183.938 166.785 1.00 90.69 311 LEU C N 1
ATOM 17661 C CA . LEU C 2 311 ? 213.466 185.291 167.304 1.00 90.69 311 LEU C CA 1
ATOM 17662 C C . LEU C 2 311 ? 212.130 185.737 167.897 1.00 90.69 311 LEU C C 1
ATOM 17663 O O . LEU C 2 311 ? 211.145 184.995 167.926 1.00 90.69 311 LEU C O 1
ATOM 17668 N N . GLY C 2 312 ? 212.101 186.978 168.381 1.00 96.47 312 GLY C N 1
ATOM 17669 C CA . GLY C 2 312 ? 210.892 187.546 168.941 1.00 96.47 312 GLY C CA 1
ATOM 17670 C C . GLY C 2 312 ? 210.851 189.038 168.695 1.00 96.47 312 GLY C C 1
ATOM 17671 O O . GLY C 2 312 ? 211.823 189.642 168.237 1.00 96.47 312 GLY C O 1
ATOM 17672 N N . GLN C 2 313 ? 209.707 189.631 169.017 1.00 93.13 313 GLN C N 1
ATOM 17673 C CA . GLN C 2 313 ? 209.516 191.065 168.815 1.00 93.13 313 GLN C CA 1
ATOM 17674 C C . GLN C 2 313 ? 210.346 191.915 169.757 1.00 93.13 313 GLN C C 1
ATOM 17675 O O . GLN C 2 313 ? 210.437 193.130 169.538 1.00 93.13 313 GLN C O 1
ATOM 17681 N N . GLU C 2 314 ? 210.952 191.333 170.790 1.00 99.59 314 GLU C N 1
ATOM 17682 C CA . GLU C 2 314 ? 211.804 192.073 171.709 1.00 99.59 314 GLU C CA 1
ATOM 17683 C C . GLU C 2 314 ? 213.246 192.171 171.236 1.00 99.59 314 GLU C C 1
ATOM 17684 O O . GLU C 2 314 ? 214.047 192.855 171.882 1.00 99.59 314 GLU C O 1
ATOM 17690 N N . HIS C 2 315 ? 213.596 191.510 170.135 1.00 92.72 315 HIS C N 1
ATOM 17691 C CA . HIS C 2 315 ? 214.962 191.493 169.633 1.00 92.72 315 HIS C CA 1
ATOM 17692 C C . HIS C 2 315 ? 215.226 192.570 168.591 1.00 92.72 315 HIS C C 1
ATOM 17693 O O . HIS C 2 315 ? 216.336 192.635 168.054 1.00 92.72 315 HIS C O 1
ATOM 17700 N N . LEU C 2 316 ? 214.242 193.412 168.294 1.00 92.70 316 LEU C N 1
ATOM 17701 C CA . LEU C 2 316 ? 214.420 194.540 167.390 1.00 92.70 316 LEU C CA 1
ATOM 17702 C C . LEU C 2 316 ? 214.560 195.811 168.213 1.00 92.70 316 LEU C C 1
ATOM 17703 O O . LEU C 2 316 ? 213.632 196.195 168.933 1.00 92.70 316 LEU C O 1
ATOM 17708 N N . GLU C 2 317 ? 215.714 196.459 168.102 1.00 89.59 317 GLU C N 1
ATOM 17709 C CA . GLU C 2 317 ? 216.027 197.645 168.879 1.00 89.59 317 GLU C CA 1
ATOM 17710 C C . GLU C 2 317 ? 216.089 198.861 167.967 1.00 89.59 317 GLU C C 1
ATOM 17711 O O . GLU C 2 317 ? 216.137 198.743 166.739 1.00 89.59 317 GLU C O 1
ATOM 17717 N N . PHE C 2 318 ? 216.085 200.042 168.589 1.00 86.22 318 PHE C N 1
ATOM 17718 C CA . PHE C 2 318 ? 216.089 201.283 167.822 1.00 86.22 318 PHE C CA 1
ATOM 17719 C C . PHE C 2 318 ? 217.405 201.495 167.082 1.00 86.22 318 PHE C C 1
ATOM 17720 O O . PHE C 2 318 ? 217.472 202.332 166.174 1.00 86.22 318 PHE C O 1
ATOM 17728 N N . ASP C 2 319 ? 218.461 200.769 167.459 1.00 100.52 319 ASP C N 1
ATOM 17729 C CA . ASP C 2 319 ? 219.723 200.849 166.732 1.00 100.52 319 ASP C CA 1
ATOM 17730 C C . ASP C 2 319 ? 219.582 200.493 165.260 1.00 100.52 319 ASP C C 1
ATOM 17731 O O . ASP C 2 319 ? 220.026 201.241 164.384 1.00 100.52 319 ASP C O 1
ATOM 17736 N N . GLY C 2 320 ? 218.984 199.342 164.975 1.00 97.44 320 GLY C N 1
ATOM 17737 C CA . GLY C 2 320 ? 218.920 198.861 163.613 1.00 97.44 320 GLY C CA 1
ATOM 17738 C C . GLY C 2 320 ? 219.775 197.632 163.380 1.00 97.44 320 GLY C C 1
ATOM 17739 O O . GLY C 2 320 ? 220.165 197.351 162.243 1.00 97.44 320 GLY C O 1
ATOM 17740 N N . VAL C 2 321 ? 220.082 196.894 164.447 1.00 90.97 321 VAL C N 1
ATOM 17741 C CA . VAL C 2 321 ? 220.780 195.615 164.336 1.00 90.97 321 VAL C CA 1
ATOM 17742 C C . VAL C 2 321 ? 219.940 194.573 165.060 1.00 90.97 321 VAL C C 1
ATOM 17743 O O . VAL C 2 321 ? 219.464 194.819 166.175 1.00 90.97 321 VAL C O 1
ATOM 17747 N N . LEU C 2 322 ? 219.739 193.423 164.427 1.00 93.50 322 LEU C N 1
ATOM 17748 C CA . LEU C 2 322 ? 219.064 192.316 165.084 1.00 93.50 322 LEU C CA 1
ATOM 17749 C C . LEU C 2 322 ? 219.878 191.845 166.280 1.00 93.50 322 LEU C C 1
ATOM 17750 O O . LEU C 2 322 ? 221.084 191.609 166.174 1.00 93.50 322 LEU C O 1
ATOM 17755 N N . ASN C 2 323 ? 219.207 191.707 167.421 1.00 93.69 323 ASN C N 1
ATOM 17756 C CA . ASN C 2 323 ? 219.880 191.384 168.671 1.00 93.69 323 ASN C CA 1
ATOM 17757 C C . ASN C 2 323 ? 220.491 189.988 168.659 1.00 93.69 323 ASN C C 1
ATOM 17758 O O . ASN C 2 323 ? 221.465 189.752 169.380 1.00 93.69 323 ASN C O 1
ATOM 17763 N N . VAL C 2 324 ? 219.984 189.093 167.807 1.00 95.13 324 VAL C N 1
ATOM 17764 C CA . VAL C 2 324 ? 220.386 187.691 167.731 1.00 95.13 324 VAL C CA 1
ATOM 17765 C C . VAL C 2 324 ? 220.579 187.160 169.149 1.00 95.13 324 VAL C C 1
ATOM 17766 O O . VAL C 2 324 ? 221.689 186.803 169.561 1.00 95.13 324 VAL C O 1
ATOM 17770 N N . SER C 2 325 ? 219.502 187.173 169.934 1.00 93.04 325 SER C N 1
ATOM 17771 C CA . SER C 2 325 ? 219.479 186.587 171.271 1.00 93.04 325 SER C CA 1
ATOM 17772 C C . SER C 2 325 ? 218.225 185.726 171.377 1.00 93.04 325 SER C C 1
ATOM 17773 O O . SER C 2 325 ? 217.280 186.075 172.101 1.00 93.04 325 SER C O 1
ATOM 17776 N N . PRO C 2 326 ? 218.176 184.603 170.664 1.00 92.49 326 PRO C N 1
ATOM 17777 C CA . PRO C 2 326 ? 216.960 183.786 170.666 1.00 92.49 326 PRO C CA 1
ATOM 17778 C C . PRO C 2 326 ? 216.678 183.193 172.036 1.00 92.49 326 PRO C C 1
ATOM 17779 O O . PRO C 2 326 ? 217.589 182.863 172.800 1.00 92.49 326 PRO C O 1
ATOM 17783 N N . THR C 2 327 ? 215.390 183.064 172.342 1.00 95.49 327 THR C N 1
ATOM 17784 C CA . THR C 2 327 ? 214.933 182.444 173.579 1.00 95.49 327 THR C CA 1
ATOM 17785 C C . THR C 2 327 ? 214.066 181.222 173.325 1.00 95.49 327 THR C C 1
ATOM 17786 O O . THR C 2 327 ? 214.287 180.170 173.938 1.00 95.49 327 THR C O 1
ATOM 17790 N N . LYS C 2 328 ? 213.091 181.329 172.429 1.00 95.18 328 LYS C N 1
ATOM 17791 C CA . LYS C 2 328 ? 212.161 180.250 172.145 1.00 95.18 328 LYS C CA 1
ATOM 17792 C C . LYS C 2 328 ? 212.768 179.273 171.140 1.00 95.18 328 LYS C C 1
ATOM 17793 O O . LYS C 2 328 ? 213.583 179.641 170.292 1.00 95.18 328 LYS C O 1
ATOM 17799 N N . ALA C 2 329 ? 212.350 178.011 171.236 1.00 102.11 329 ALA C N 1
ATOM 17800 C CA . ALA C 2 329 ? 212.873 176.958 170.370 1.00 102.11 329 ALA C CA 1
ATOM 17801 C C . ALA C 2 329 ? 211.750 176.007 169.990 1.00 102.11 329 ALA C C 1
ATOM 17802 O O . ALA C 2 329 ? 210.957 175.609 170.849 1.00 102.11 329 ALA C O 1
ATOM 17804 N N . THR C 2 330 ? 211.686 175.642 168.713 1.00 106.16 330 THR C N 1
ATOM 17805 C CA . THR C 2 330 ? 210.714 174.673 168.225 1.00 106.16 330 THR C CA 1
ATOM 17806 C C . THR C 2 330 ? 211.390 173.361 167.847 1.00 106.16 330 THR C C 1
ATOM 17807 O O . THR C 2 330 ? 212.617 173.239 167.811 1.00 106.16 330 THR C O 1
ATOM 17811 N N . THR C 2 331 ? 210.551 172.365 167.559 1.00 112.50 331 THR C N 1
ATOM 17812 C CA . THR C 2 331 ? 211.008 171.113 166.973 1.00 112.50 331 THR C CA 1
ATOM 17813 C C . THR C 2 331 ? 210.145 170.706 165.785 1.00 112.50 331 THR C C 1
ATOM 17814 O O . THR C 2 331 ? 210.279 169.576 165.299 1.00 112.50 331 THR C O 1
ATOM 17818 N N . LYS C 2 332 ? 209.272 171.587 165.306 1.00 112.19 332 LYS C N 1
ATOM 17819 C CA . LYS C 2 332 ? 208.380 171.294 164.196 1.00 112.19 332 LYS C CA 1
ATOM 17820 C C . LYS C 2 332 ? 209.021 171.696 162.874 1.00 112.19 332 LYS C C 1
ATOM 17821 O O . LYS C 2 332 ? 209.793 172.654 162.800 1.00 112.19 332 LYS C O 1
ATOM 17827 N N . THR C 2 333 ? 208.688 170.951 161.825 1.00 113.50 333 THR C N 1
ATOM 17828 C CA . THR C 2 333 ? 209.196 171.206 160.487 1.00 113.50 333 THR C CA 1
ATOM 17829 C C . THR C 2 333 ? 208.054 171.597 159.557 1.00 113.50 333 THR C C 1
ATOM 17830 O O . THR C 2 333 ? 206.886 171.300 159.820 1.00 113.50 333 THR C O 1
ATOM 17834 N N . LYS C 2 334 ? 208.406 172.279 158.464 1.00 116.45 334 LYS C N 1
ATOM 17835 C CA . LYS C 2 334 ? 207.423 172.729 157.487 1.00 116.45 334 LYS C CA 1
ATOM 17836 C C . LYS C 2 334 ? 207.844 172.416 156.055 1.00 116.45 334 LYS C C 1
ATOM 17837 O O . LYS C 2 334 ? 207.234 172.944 155.117 1.00 116.45 334 LYS C O 1
ATOM 17843 N N . ASN C 2 335 ? 208.894 171.611 155.868 1.00 116.61 335 ASN C N 1
ATOM 17844 C CA . ASN C 2 335 ? 209.343 171.127 154.564 1.00 116.61 335 ASN C CA 1
ATOM 17845 C C . ASN C 2 335 ? 209.988 172.254 153.758 1.00 116.61 335 ASN C C 1
ATOM 17846 O O . ASN C 2 335 ? 210.569 172.019 152.694 1.00 116.61 335 ASN C O 1
ATOM 17851 N N . ASN C 2 336 ? 209.932 173.476 154.280 1.00 113.93 336 ASN C N 1
ATOM 17852 C CA . ASN C 2 336 ? 210.521 174.649 153.645 1.00 113.93 336 ASN C CA 1
ATOM 17853 C C . ASN C 2 336 ? 211.274 175.481 154.673 1.00 113.93 336 ASN C C 1
ATOM 17854 O O . ASN C 2 336 ? 211.106 176.701 154.762 1.00 113.93 336 ASN C O 1
ATOM 17859 N N . MET C 2 337 ? 212.116 174.819 155.471 1.00 107.72 337 MET C N 1
ATOM 17860 C CA . MET C 2 337 ? 212.800 175.490 156.572 1.00 107.72 337 MET C CA 1
ATOM 17861 C C . MET C 2 337 ? 213.758 176.569 156.084 1.00 107.72 337 MET C C 1
ATOM 17862 O O . MET C 2 337 ? 213.908 177.605 156.741 1.00 107.72 337 MET C O 1
ATOM 17867 N N . GLU C 2 338 ? 214.417 176.345 154.944 1.00 106.76 338 GLU C N 1
ATOM 17868 C CA . GLU C 2 338 ? 215.488 177.240 154.516 1.00 106.76 338 GLU C CA 1
ATOM 17869 C C . GLU C 2 338 ? 214.985 178.657 154.268 1.00 106.76 338 GLU C C 1
ATOM 17870 O O . GLU C 2 338 ? 215.668 179.626 154.618 1.00 106.76 338 GLU C O 1
ATOM 17876 N N . ASN C 2 339 ? 213.799 178.801 153.680 1.00 98.41 339 ASN C N 1
ATOM 17877 C CA . ASN C 2 339 ? 213.268 180.120 153.358 1.00 98.41 339 ASN C CA 1
ATOM 17878 C C . ASN C 2 339 ? 212.938 180.952 154.591 1.00 98.41 339 ASN C C 1
ATOM 17879 O O . ASN C 2 339 ? 212.740 182.165 154.463 1.00 98.41 339 ASN C O 1
ATOM 17884 N N . PHE C 2 340 ? 212.885 180.344 155.776 1.00 96.05 340 PHE C N 1
ATOM 17885 C CA . PHE C 2 340 ? 212.564 181.086 156.989 1.00 96.05 340 PHE C CA 1
ATOM 17886 C C . PHE C 2 340 ? 213.746 181.111 157.949 1.00 96.05 340 PHE C C 1
ATOM 17887 O O . PHE C 2 340 ? 213.572 180.945 159.160 1.00 96.05 340 PHE C O 1
ATOM 17895 N N . PHE C 2 341 ? 214.948 181.319 157.419 1.00 93.29 341 PHE C N 1
ATOM 17896 C CA . PHE C 2 341 ? 216.162 181.425 158.219 1.00 93.29 341 PHE C CA 1
ATOM 17897 C C . PHE C 2 341 ? 216.786 182.790 157.971 1.00 93.29 341 PHE C C 1
ATOM 17898 O O . PHE C 2 341 ? 216.866 183.239 156.822 1.00 93.29 341 PHE C O 1
ATOM 17906 N N . ILE C 2 342 ? 217.221 183.449 159.046 1.00 92.60 342 ILE C N 1
ATOM 17907 C CA . ILE C 2 342 ? 217.829 184.766 158.912 1.00 92.60 342 ILE C CA 1
ATOM 17908 C C . ILE C 2 342 ? 219.183 184.634 158.235 1.00 92.60 342 ILE C C 1
ATOM 17909 O O . ILE C 2 342 ? 219.899 183.646 158.428 1.00 92.60 342 ILE C O 1
ATOM 17914 N N . GLN C 2 343 ? 219.531 185.629 157.425 1.00 104.77 343 GLN C N 1
ATOM 17915 C CA . GLN C 2 343 ? 220.816 185.687 156.749 1.00 104.77 343 GLN C CA 1
ATOM 17916 C C . GLN C 2 343 ? 221.390 187.091 156.866 1.00 104.77 343 GLN C C 1
ATOM 17917 O O . GLN C 2 343 ? 220.654 188.066 157.046 1.00 104.77 343 GLN C O 1
ATOM 17923 N N . GLU C 2 344 ? 222.714 187.183 156.771 1.00 106.25 344 GLU C N 1
ATOM 17924 C CA . GLU C 2 344 ? 223.386 188.470 156.892 1.00 106.25 344 GLU C CA 1
ATOM 17925 C C . GLU C 2 344 ? 222.937 189.412 155.782 1.00 106.25 344 GLU C C 1
ATOM 17926 O O . GLU C 2 344 ? 222.897 189.035 154.607 1.00 106.25 344 GLU C O 1
ATOM 17932 N N . GLY C 2 345 ? 222.598 190.644 156.160 1.00 95.99 345 GLY C N 1
ATOM 17933 C CA . GLY C 2 345 ? 222.154 191.660 155.231 1.00 95.99 345 GLY C CA 1
ATOM 17934 C C . GLY C 2 345 ? 220.652 191.754 155.073 1.00 95.99 345 GLY C C 1
ATOM 17935 O O . GLY C 2 345 ? 220.171 192.681 154.408 1.00 95.99 345 GLY C O 1
ATOM 17936 N N . ASP C 2 346 ? 219.898 190.826 155.658 1.00 95.18 346 ASP C N 1
ATOM 17937 C CA . ASP C 2 346 ? 218.447 190.860 155.539 1.00 95.18 346 ASP C CA 1
ATOM 17938 C C . ASP C 2 346 ? 217.874 192.067 156.270 1.00 95.18 346 ASP C C 1
ATOM 17939 O O . ASP C 2 346 ? 218.413 192.512 157.287 1.00 95.18 346 ASP C O 1
ATOM 17944 N N . LEU C 2 347 ? 216.775 192.599 155.743 1.00 86.95 347 LEU C N 1
ATOM 17945 C CA . LEU C 2 347 ? 216.074 193.733 156.340 1.00 86.95 347 LEU C CA 1
ATOM 17946 C C . LEU C 2 347 ? 214.727 193.235 156.854 1.00 86.95 347 LEU C C 1
ATOM 17947 O O . LEU C 2 347 ? 213.851 192.855 156.068 1.00 86.95 347 LEU C O 1
ATOM 17952 N N . PHE C 2 348 ? 214.570 193.250 158.178 1.00 81.42 348 PHE C N 1
ATOM 17953 C CA . PHE C 2 348 ? 213.378 192.746 158.853 1.00 81.42 348 PHE C CA 1
ATOM 17954 C C . PHE C 2 348 ? 212.647 193.915 159.501 1.00 81.42 348 PHE C C 1
ATOM 17955 O O . PHE C 2 348 ? 213.248 194.694 160.247 1.00 81.42 348 PHE C O 1
ATOM 17963 N N . ILE C 2 349 ? 211.356 194.037 159.217 1.00 76.51 349 ILE C N 1
ATOM 17964 C CA . ILE C 2 349 ? 210.516 195.018 159.894 1.00 76.51 349 ILE C CA 1
ATOM 17965 C C . ILE C 2 349 ? 209.523 194.302 160.795 1.00 76.51 349 ILE C C 1
ATOM 17966 O O . ILE C 2 349 ? 208.918 193.296 160.406 1.00 76.51 349 ILE C O 1
ATOM 17971 N N . SER C 2 350 ? 209.359 194.816 162.011 1.00 86.13 350 SER C N 1
ATOM 17972 C CA . SER C 2 350 ? 208.397 194.274 162.957 1.00 86.13 350 SER C CA 1
ATOM 17973 C C . SER C 2 350 ? 206.981 194.470 162.435 1.00 86.13 350 SER C C 1
ATOM 17974 O O . SER C 2 350 ? 206.631 195.543 161.936 1.00 86.13 350 SER C O 1
ATOM 17977 N N A ARG C 2 351 ? 206.170 193.420 162.554 0.50 87.85 351 ARG C N 1
ATOM 17978 N N B ARG C 2 351 ? 206.167 193.422 162.551 0.50 87.85 351 ARG C N 1
ATOM 17979 C CA A ARG C 2 351 ? 204.773 193.425 162.118 0.50 87.85 351 ARG C CA 1
ATOM 17980 C CA B ARG C 2 351 ? 204.772 193.442 162.114 0.50 87.85 351 ARG C CA 1
ATOM 17981 C C A ARG C 2 351 ? 203.929 192.976 163.306 0.50 87.85 351 ARG C C 1
ATOM 17982 C C B ARG C 2 351 ? 203.916 192.980 163.289 0.50 87.85 351 ARG C C 1
ATOM 17983 O O A ARG C 2 351 ? 203.819 191.779 163.585 0.50 87.85 351 ARG C O 1
ATOM 17984 O O B ARG C 2 351 ? 203.782 191.780 163.539 0.50 87.85 351 ARG C O 1
ATOM 17999 N N . GLY C 2 352 ? 203.345 193.937 164.013 1.00 85.81 352 GLY C N 1
ATOM 18000 C CA . GLY C 2 352 ? 202.510 193.626 165.155 1.00 85.81 352 GLY C CA 1
ATOM 18001 C C . GLY C 2 352 ? 203.161 193.973 166.476 1.00 85.81 352 GLY C C 1
ATOM 18002 O O . GLY C 2 352 ? 203.990 193.219 166.993 1.00 85.81 352 GLY C O 1
ATOM 18003 N N . ASN C 2 353 ? 202.783 195.122 167.029 1.00 87.95 353 ASN C N 1
ATOM 18004 C CA . ASN C 2 353 ? 203.308 195.596 168.302 1.00 87.95 353 ASN C CA 1
ATOM 18005 C C . ASN C 2 353 ? 202.409 196.706 168.827 1.00 87.95 353 ASN C C 1
ATOM 18006 O O . ASN C 2 353 ? 201.294 196.891 168.330 1.00 87.95 353 ASN C O 1
ATOM 18011 N N . THR C 2 354 ? 202.871 197.442 169.833 1.00 89.33 354 THR C N 1
ATOM 18012 C CA . THR C 2 354 ? 202.147 198.625 170.264 1.00 89.33 354 THR C CA 1
ATOM 18013 C C . THR C 2 354 ? 202.134 199.670 169.150 1.00 89.33 354 THR C C 1
ATOM 18014 O O . THR C 2 354 ? 202.812 199.543 168.127 1.00 89.33 354 THR C O 1
ATOM 18018 N N . VAL C 2 355 ? 201.350 200.724 169.363 1.00 89.60 355 VAL C N 1
ATOM 18019 C CA . VAL C 2 355 ? 201.173 201.773 168.365 1.00 89.60 355 VAL C CA 1
ATOM 18020 C C . VAL C 2 355 ? 202.489 202.515 168.160 1.00 89.60 355 VAL C C 1
ATOM 18021 O O . VAL C 2 355 ? 202.691 203.173 167.132 1.00 89.60 355 VAL C O 1
ATOM 18025 N N . ASP C 2 356 ? 203.400 202.405 169.128 1.00 94.10 356 ASP C N 1
ATOM 18026 C CA . ASP C 2 356 ? 204.677 203.100 169.072 1.00 94.10 356 ASP C CA 1
ATOM 18027 C C . ASP C 2 356 ? 205.856 202.199 168.733 1.00 94.10 356 ASP C C 1
ATOM 18028 O O . ASP C 2 356 ? 206.941 202.715 168.445 1.00 94.10 356 ASP C O 1
ATOM 18033 N N . LEU C 2 357 ? 205.683 200.876 168.757 1.00 92.26 357 LEU C N 1
ATOM 18034 C CA . LEU C 2 357 ? 206.779 199.950 168.497 1.00 92.26 357 LEU C CA 1
ATOM 18035 C C . LEU C 2 357 ? 206.509 199.046 167.299 1.00 92.26 357 LEU C C 1
ATOM 18036 O O . LEU C 2 357 ? 207.164 198.010 167.152 1.00 92.26 357 LEU C O 1
ATOM 18041 N N . VAL C 2 358 ? 205.564 199.412 166.439 1.00 85.97 358 VAL C N 1
ATOM 18042 C CA . VAL C 2 358 ? 205.273 198.655 165.227 1.00 85.97 358 VAL C CA 1
ATOM 18043 C C . VAL C 2 358 ? 205.976 199.328 164.057 1.00 85.97 358 VAL C C 1
ATOM 18044 O O . VAL C 2 358 ? 205.915 200.555 163.902 1.00 85.97 358 VAL C O 1
ATOM 18048 N N . GLY C 2 359 ? 206.678 198.534 163.255 1.00 85.97 359 GLY C N 1
ATOM 18049 C CA . GLY C 2 359 ? 207.432 199.053 162.137 1.00 85.97 359 GLY C CA 1
ATOM 18050 C C . GLY C 2 359 ? 208.917 199.211 162.376 1.00 85.97 359 GLY C C 1
ATOM 18051 O O . GLY C 2 359 ? 209.620 199.691 161.479 1.00 85.97 359 GLY C O 1
ATOM 18052 N N . LEU C 2 360 ? 209.415 198.837 163.553 1.00 88.78 360 LEU C N 1
ATOM 18053 C CA . LEU C 2 360 ? 210.849 198.892 163.805 1.00 88.78 360 LEU C CA 1
ATOM 18054 C C . LEU C 2 360 ? 211.590 197.979 162.838 1.00 88.78 360 LEU C C 1
ATOM 18055 O O . LEU C 2 360 ? 211.207 196.825 162.628 1.00 88.78 360 LEU C O 1
ATOM 18060 N N . ALA C 2 361 ? 212.659 198.502 162.249 1.00 83.54 361 ALA C N 1
ATOM 18061 C CA . ALA C 2 361 ? 213.445 197.777 161.266 1.00 83.54 361 ALA C CA 1
ATOM 18062 C C . ALA C 2 361 ? 214.883 197.646 161.746 1.00 83.54 361 ALA C C 1
ATOM 18063 O O . ALA C 2 361 ? 215.366 198.432 162.565 1.00 83.54 361 ALA C O 1
ATOM 18065 N N . CYS C 2 362 ? 215.569 196.633 161.221 1.00 93.77 362 CYS C N 1
ATOM 18066 C CA . CYS C 2 362 ? 216.948 196.377 161.607 1.00 93.77 362 CYS C CA 1
ATOM 18067 C C . CYS C 2 362 ? 217.608 195.498 160.557 1.00 93.77 362 CYS C C 1
ATOM 18068 O O . CYS C 2 362 ? 216.953 194.642 159.958 1.00 93.77 362 CYS C O 1
ATOM 18071 N N . VAL C 2 363 ? 218.898 195.728 160.333 1.00 88.93 363 VAL C N 1
ATOM 18072 C CA . VAL C 2 363 ? 219.723 194.878 159.484 1.00 88.93 363 VAL C CA 1
ATOM 18073 C C . VAL C 2 363 ? 220.466 193.906 160.387 1.00 88.93 363 VAL C C 1
ATOM 18074 O O . VAL C 2 363 ? 220.883 194.276 161.491 1.00 88.93 363 VAL C O 1
ATOM 18078 N N . VAL C 2 364 ? 220.621 192.663 159.932 1.00 95.48 364 VAL C N 1
ATOM 18079 C CA . VAL C 2 364 ? 221.234 191.616 160.744 1.00 95.48 364 VAL C CA 1
ATOM 18080 C C . VAL C 2 364 ? 222.633 192.039 161.173 1.00 95.48 364 VAL C C 1
ATOM 18081 O O . VAL C 2 364 ? 222.899 192.202 162.370 1.00 95.48 364 VAL C O 1
ATOM 18085 N N . GLU C 2 365 ? 223.526 192.233 160.201 1.00 95.87 365 GLU C N 1
ATOM 18086 C CA . GLU C 2 365 ? 224.879 192.723 160.452 1.00 95.87 365 GLU C CA 1
ATOM 18087 C C . GLU C 2 365 ? 225.596 191.921 161.531 1.00 95.87 365 GLU C C 1
ATOM 18088 O O . GLU C 2 365 ? 226.294 192.492 162.375 1.00 95.87 365 GLU C O 1
ATOM 18094 N N . THR C 2 366 ? 225.431 190.600 161.515 1.00 103.17 366 THR C N 1
ATOM 18095 C CA . THR C 2 366 ? 226.059 189.745 162.520 1.00 103.17 366 THR C CA 1
ATOM 18096 C C . THR C 2 366 ? 226.233 188.362 161.909 1.00 103.17 366 THR C C 1
ATOM 18097 O O . THR C 2 366 ? 225.242 187.687 161.616 1.00 103.17 366 THR C O 1
ATOM 18101 N N . GLU C 2 367 ? 227.483 187.948 161.718 1.00 113.03 367 GLU C N 1
ATOM 18102 C CA . GLU C 2 367 ? 227.772 186.666 161.085 1.00 113.03 367 GLU C CA 1
ATOM 18103 C C . GLU C 2 367 ? 227.502 185.536 162.070 1.00 113.03 367 GLU C C 1
ATOM 18104 O O . GLU C 2 367 ? 228.303 185.287 162.977 1.00 113.03 367 GLU C O 1
ATOM 18110 N N . VAL C 2 368 ? 226.375 184.850 161.895 1.00 109.94 368 VAL C N 1
ATOM 18111 C CA . VAL C 2 368 ? 226.015 183.694 162.707 1.00 109.94 368 VAL C CA 1
ATOM 18112 C C . VAL C 2 368 ? 225.825 182.509 161.773 1.00 109.94 368 VAL C C 1
ATOM 18113 O O . VAL C 2 368 ? 224.990 182.562 160.862 1.00 109.94 368 VAL C O 1
ATOM 18117 N N . THR C 2 369 ? 226.595 181.445 161.997 1.00 116.43 369 THR C N 1
ATOM 18118 C CA . THR C 2 369 ? 226.523 180.261 161.153 1.00 116.43 369 THR C CA 1
ATOM 18119 C C . THR C 2 369 ? 225.293 179.407 161.426 1.00 116.43 369 THR C C 1
ATOM 18120 O O . THR C 2 369 ? 224.871 178.659 160.537 1.00 116.43 369 THR C O 1
ATOM 18124 N N . GLU C 2 370 ? 224.710 179.496 162.617 1.00 109.67 370 GLU C N 1
ATOM 18125 C CA . GLU C 2 370 ? 223.544 178.694 162.945 1.00 109.67 370 GLU C CA 1
ATOM 18126 C C . GLU C 2 370 ? 222.290 179.285 162.305 1.00 109.67 370 GLU C C 1
ATOM 18127 O O . GLU C 2 370 ? 222.250 180.451 161.903 1.00 109.67 370 GLU C O 1
ATOM 18133 N N . ASP C 2 371 ? 221.254 178.458 162.213 1.00 102.00 371 ASP C N 1
ATOM 18134 C CA . ASP C 2 371 ? 219.990 178.847 161.603 1.00 102.00 371 ASP C CA 1
ATOM 18135 C C . ASP C 2 371 ? 218.995 179.265 162.678 1.00 102.00 371 ASP C C 1
ATOM 18136 O O . ASP C 2 371 ? 218.774 178.533 163.648 1.00 102.00 371 ASP C O 1
ATOM 18141 N N . ILE C 2 372 ? 218.407 180.446 162.506 1.00 90.67 372 ILE C N 1
ATOM 18142 C CA . ILE C 2 372 ? 217.435 180.989 163.448 1.00 90.67 372 ILE C CA 1
ATOM 18143 C C . ILE C 2 372 ? 216.211 181.439 162.664 1.00 90.67 372 ILE C C 1
ATOM 18144 O O . ILE C 2 372 ? 216.333 182.192 161.693 1.00 90.67 372 ILE C O 1
ATOM 18149 N N . ILE C 2 373 ? 215.037 180.981 163.084 1.00 88.13 373 ILE C N 1
ATOM 18150 C CA . ILE C 2 373 ? 213.793 181.325 162.406 1.00 88.13 373 ILE C CA 1
ATOM 18151 C C . ILE C 2 373 ? 213.324 182.700 162.859 1.00 88.13 373 ILE C C 1
ATOM 18152 O O . ILE C 2 373 ? 213.398 183.051 164.041 1.00 88.13 373 ILE C O 1
ATOM 18157 N N . TYR C 2 374 ? 212.838 183.492 161.906 1.00 83.72 374 TYR C N 1
ATOM 18158 C CA . TYR C 2 374 ? 212.189 184.752 162.219 1.00 83.72 374 TYR C CA 1
ATOM 18159 C C . TYR C 2 374 ? 210.682 184.564 162.175 1.00 83.72 374 TYR C C 1
ATOM 18160 O O . TYR C 2 374 ? 210.164 183.999 161.203 1.00 83.72 374 TYR C O 1
ATOM 18169 N N . PRO C 2 375 ? 209.953 185.001 163.200 1.00 87.75 375 PRO C N 1
ATOM 18170 C CA . PRO C 2 375 ? 208.517 184.715 163.263 1.00 87.75 375 PRO C CA 1
ATOM 18171 C C . PRO C 2 375 ? 207.744 185.418 162.158 1.00 87.75 375 PRO C C 1
ATOM 18172 O O . PRO C 2 375 ? 208.265 186.276 161.442 1.00 87.75 375 PRO C O 1
ATOM 18176 N N . ASP C 2 376 ? 206.467 185.045 162.032 1.00 91.06 376 ASP C N 1
ATOM 18177 C CA . ASP C 2 376 ? 205.587 185.664 161.042 1.00 91.06 376 ASP C CA 1
ATOM 18178 C C . ASP C 2 376 ? 205.226 187.093 161.388 1.00 91.06 376 ASP C C 1
ATOM 18179 O O . ASP C 2 376 ? 204.437 187.720 160.670 1.00 91.06 376 ASP C O 1
ATOM 18184 N N . LEU C 2 377 ? 205.786 187.611 162.479 1.00 86.60 377 LEU C N 1
ATOM 18185 C CA . LEU C 2 377 ? 205.675 189.016 162.837 1.00 86.60 377 LEU C CA 1
ATOM 18186 C C . LEU C 2 377 ? 206.826 189.835 162.266 1.00 86.60 377 LEU C C 1
ATOM 18187 O O . LEU C 2 377 ? 206.953 191.023 162.578 1.00 86.60 377 LEU C O 1
ATOM 18192 N N . TYR C 2 378 ? 207.672 189.213 161.447 1.00 86.14 378 TYR C N 1
ATOM 18193 C CA . TYR C 2 378 ? 208.780 189.879 160.778 1.00 86.14 378 TYR C CA 1
ATOM 18194 C C . TYR C 2 378 ? 208.518 189.868 159.281 1.00 86.14 378 TYR C C 1
ATOM 18195 O O . TYR C 2 378 ? 208.143 188.833 158.723 1.00 86.14 378 TYR C O 1
ATOM 18204 N N . ILE C 2 379 ? 208.714 191.012 158.637 1.00 81.29 379 ILE C N 1
ATOM 18205 C CA . ILE C 2 379 ? 208.564 191.142 157.193 1.00 81.29 379 ILE C CA 1
ATOM 18206 C C . ILE C 2 379 ? 209.959 191.374 156.627 1.00 81.29 379 ILE C C 1
ATOM 18207 O O . ILE C 2 379 ? 210.620 192.361 156.967 1.00 81.29 379 ILE C O 1
ATOM 18212 N N . ARG C 2 380 ? 210.420 190.456 155.780 1.00 83.34 380 ARG C N 1
ATOM 18213 C CA . ARG C 2 380 ? 211.725 190.609 155.150 1.00 83.34 380 ARG C CA 1
ATOM 18214 C C . ARG C 2 380 ? 211.574 191.305 153.803 1.00 83.34 380 ARG C C 1
ATOM 18215 O O . ARG C 2 380 ? 210.652 191.015 153.037 1.00 83.34 380 ARG C O 1
ATOM 18223 N N . LEU C 2 381 ? 212.489 192.232 153.518 1.00 80.53 381 LEU C N 1
ATOM 18224 C CA . LEU C 2 381 ? 212.304 193.200 152.435 1.00 80.53 381 LEU C CA 1
ATOM 18225 C C . LEU C 2 381 ? 213.530 193.312 151.526 1.00 80.53 381 LEU C C 1
ATOM 18226 O O . LEU C 2 381 ? 214.156 194.363 151.427 1.00 80.53 381 LEU C O 1
ATOM 18231 N N . LYS C 2 382 ? 213.930 192.196 150.915 1.00 87.68 382 LYS C N 1
ATOM 18232 C CA . LYS C 2 382 ? 214.952 192.242 149.873 1.00 87.68 382 LYS C CA 1
ATOM 18233 C C . LYS C 2 382 ? 214.640 193.379 148.910 1.00 87.68 382 LYS C C 1
ATOM 18234 O O . LYS C 2 382 ? 213.604 193.367 148.239 1.00 87.68 382 LYS C O 1
ATOM 18240 N N . ILE C 2 383 ? 215.532 194.365 148.839 1.00 91.02 383 ILE C N 1
ATOM 18241 C CA . ILE C 2 383 ? 215.262 195.564 148.051 1.00 91.02 383 ILE C CA 1
ATOM 18242 C C . ILE C 2 383 ? 216.418 195.866 147.108 1.00 91.02 383 ILE C C 1
ATOM 18243 O O . ILE C 2 383 ? 217.417 195.139 147.071 1.00 91.02 383 ILE C O 1
ATOM 18248 N N . ASP C 2 384 ? 216.282 196.944 146.340 1.00 101.99 384 ASP C N 1
ATOM 18249 C CA . ASP C 2 384 ? 217.276 197.329 145.344 1.00 101.99 384 ASP C CA 1
ATOM 18250 C C . ASP C 2 384 ? 218.444 198.006 146.052 1.00 101.99 384 ASP C C 1
ATOM 18251 O O . ASP C 2 384 ? 218.304 199.117 146.574 1.00 101.99 384 ASP C O 1
ATOM 18256 N N . GLU C 2 385 ? 219.599 197.340 146.071 1.00 109.17 385 GLU C N 1
ATOM 18257 C CA . GLU C 2 385 ? 220.765 197.867 146.769 1.00 109.17 385 GLU C CA 1
ATOM 18258 C C . GLU C 2 385 ? 221.547 198.846 145.903 1.00 109.17 385 GLU C C 1
ATOM 18259 O O . GLU C 2 385 ? 222.763 198.709 145.742 1.00 109.17 385 GLU C O 1
ATOM 18265 N N . LYS C 2 386 ? 220.856 199.837 145.344 1.00 101.50 386 LYS C N 1
ATOM 18266 C CA . LYS C 2 386 ? 221.519 200.923 144.629 1.00 101.50 386 LYS C CA 1
ATOM 18267 C C . LYS C 2 386 ? 220.987 202.299 144.984 1.00 101.50 386 LYS C C 1
ATOM 18268 O O . LYS C 2 386 ? 221.646 203.293 144.660 1.00 101.50 386 LYS C O 1
ATOM 18274 N N . VAL C 2 387 ? 219.827 202.404 145.630 1.00 98.83 387 VAL C N 1
ATOM 18275 C CA . VAL C 2 387 ? 219.269 203.696 146.018 1.00 98.83 387 VAL C CA 1
ATOM 18276 C C . VAL C 2 387 ? 218.903 203.769 147.493 1.00 98.83 387 VAL C C 1
ATOM 18277 O O . VAL C 2 387 ? 218.899 204.872 148.072 1.00 98.83 387 VAL C O 1
ATOM 18281 N N . ILE C 2 388 ? 218.642 202.652 148.166 1.00 101.88 388 ILE C N 1
ATOM 18282 C CA . ILE C 2 388 ? 218.045 202.668 149.494 1.00 101.88 388 ILE C CA 1
ATOM 18283 C C . ILE C 2 388 ? 219.089 202.532 150.596 1.00 101.88 388 ILE C C 1
ATOM 18284 O O . ILE C 2 388 ? 219.018 203.243 151.599 1.00 101.88 388 ILE C O 1
ATOM 18289 N N . HIS C 2 389 ? 220.064 201.631 150.435 1.00 98.86 389 HIS C N 1
ATOM 18290 C CA . HIS C 2 389 ? 221.112 201.419 151.437 1.00 98.86 389 HIS C CA 1
ATOM 18291 C C . HIS C 2 389 ? 220.502 200.995 152.779 1.00 98.86 389 HIS C C 1
ATOM 18292 O O . HIS C 2 389 ? 220.454 201.758 153.746 1.00 98.86 389 HIS C O 1
ATOM 18299 N N . LYS C 2 390 ? 220.032 199.741 152.797 1.00 97.12 390 LYS C N 1
ATOM 18300 C CA . LYS C 2 390 ? 219.129 199.188 153.808 1.00 97.12 390 LYS C CA 1
ATOM 18301 C C . LYS C 2 390 ? 219.303 199.746 155.215 1.00 97.12 390 LYS C C 1
ATOM 18302 O O . LYS C 2 390 ? 218.307 199.998 155.899 1.00 97.12 390 LYS C O 1
ATOM 18308 N N . LYS C 2 391 ? 220.545 199.892 155.678 1.00 94.73 391 LYS C N 1
ATOM 18309 C CA . LYS C 2 391 ? 220.781 200.458 157.003 1.00 94.73 391 LYS C CA 1
ATOM 18310 C C . LYS C 2 391 ? 220.106 201.818 157.142 1.00 94.73 391 LYS C C 1
ATOM 18311 O O . LYS C 2 391 ? 219.471 202.118 158.162 1.00 94.73 391 LYS C O 1
ATOM 18317 N N . TYR C 2 392 ? 220.225 202.653 156.105 1.00 91.34 392 TYR C N 1
ATOM 18318 C CA . TYR C 2 392 ? 219.547 203.943 156.115 1.00 91.34 392 TYR C CA 1
ATOM 18319 C C . TYR C 2 392 ? 218.039 203.785 156.206 1.00 91.34 392 TYR C C 1
ATOM 18320 O O . TYR C 2 392 ? 217.383 204.532 156.937 1.00 91.34 392 TYR C O 1
ATOM 18329 N N . LEU C 2 393 ? 217.469 202.831 155.469 1.00 91.92 393 LEU C N 1
ATOM 18330 C CA . LEU C 2 393 ? 216.027 202.615 155.526 1.00 91.92 393 LEU C CA 1
ATOM 18331 C C . LEU C 2 393 ? 215.579 202.195 156.920 1.00 91.92 393 LEU C C 1
ATOM 18332 O O . LEU C 2 393 ? 214.583 202.713 157.440 1.00 91.92 393 LEU C O 1
ATOM 18337 N N . ALA C 2 394 ? 216.308 201.265 157.537 1.00 88.07 394 ALA C N 1
ATOM 18338 C CA . ALA C 2 394 ? 215.944 200.794 158.868 1.00 88.07 394 ALA C CA 1
ATOM 18339 C C . ALA C 2 394 ? 216.035 201.919 159.889 1.00 88.07 394 ALA C C 1
ATOM 18340 O O . ALA C 2 394 ? 215.153 202.074 160.742 1.00 88.07 394 ALA C O 1
ATOM 18342 N N . LEU C 2 395 ? 217.095 202.725 159.812 1.00 88.40 395 LEU C N 1
ATOM 18343 C CA . LEU C 2 395 ? 217.270 203.784 160.798 1.00 88.40 395 LEU C CA 1
ATOM 18344 C C . LEU C 2 395 ? 216.360 204.975 160.526 1.00 88.40 395 LEU C C 1
ATOM 18345 O O . LEU C 2 395 ? 216.090 205.755 161.444 1.00 88.40 395 LEU C O 1
ATOM 18350 N N . LEU C 2 396 ? 215.881 205.127 159.290 1.00 84.97 396 LEU C N 1
ATOM 18351 C CA . LEU C 2 396 ? 214.805 206.072 159.015 1.00 84.97 396 LEU C CA 1
ATOM 18352 C C . LEU C 2 396 ? 213.492 205.587 159.609 1.00 84.97 396 LEU C C 1
ATOM 18353 O O . LEU C 2 396 ? 212.732 206.376 160.183 1.00 84.97 396 LEU C O 1
ATOM 18358 N N . PHE C 2 397 ? 213.209 204.291 159.473 1.00 88.69 397 PHE C N 1
ATOM 18359 C CA . PHE C 2 397 ? 211.977 203.737 160.022 1.00 88.69 397 PHE C CA 1
ATOM 18360 C C . PHE C 2 397 ? 211.962 203.825 161.542 1.00 88.69 397 PHE C C 1
ATOM 18361 O O . PHE C 2 397 ? 210.920 204.110 162.143 1.00 88.69 397 PHE C O 1
ATOM 18369 N N . ASN C 2 398 ? 213.108 203.582 162.182 1.00 87.41 398 ASN C N 1
ATOM 18370 C CA . ASN C 2 398 ? 213.186 203.717 163.631 1.00 87.41 398 ASN C CA 1
ATOM 18371 C C . ASN C 2 398 ? 213.115 205.169 164.084 1.00 87.41 398 ASN C C 1
ATOM 18372 O O . ASN C 2 398 ? 212.806 205.425 165.252 1.00 87.41 398 ASN C O 1
ATOM 18377 N N . SER C 2 399 ? 213.392 206.118 163.195 1.00 86.50 399 SER C N 1
ATOM 18378 C CA . SER C 2 399 ? 213.370 207.529 163.539 1.00 86.50 399 SER C CA 1
ATOM 18379 C C . SER C 2 399 ? 211.934 208.048 163.560 1.00 86.50 399 SER C C 1
ATOM 18380 O O . SER C 2 399 ? 210.979 207.324 163.272 1.00 86.50 399 SER C O 1
ATOM 18383 N N . PHE C 2 400 ? 211.779 209.331 163.894 1.00 83.24 400 PHE C N 1
ATOM 18384 C CA . PHE C 2 400 ? 210.455 209.936 163.944 1.00 83.24 400 PHE C CA 1
ATOM 18385 C C . PHE C 2 400 ? 209.799 210.034 162.573 1.00 83.24 400 PHE C C 1
ATOM 18386 O O . PHE C 2 400 ? 208.591 210.282 162.502 1.00 83.24 400 PHE C O 1
ATOM 18394 N N . PHE C 2 401 ? 210.557 209.849 161.491 1.00 83.13 401 PHE C N 1
ATOM 18395 C CA . PHE C 2 401 ? 209.967 209.802 160.161 1.00 83.13 401 PHE C CA 1
ATOM 18396 C C . PHE C 2 401 ? 209.251 208.487 159.892 1.00 83.13 401 PHE C C 1
ATOM 18397 O O . PHE C 2 401 ? 208.433 208.419 158.968 1.00 83.13 401 PHE C O 1
ATOM 18405 N N . GLY C 2 402 ? 209.540 207.449 160.671 1.00 81.68 402 GLY C N 1
ATOM 18406 C CA . GLY C 2 402 ? 208.869 206.176 160.519 1.00 81.68 402 GLY C CA 1
ATOM 18407 C C . GLY C 2 402 ? 208.070 205.800 161.747 1.00 81.68 402 GLY C C 1
ATOM 18408 O O . GLY C 2 402 ? 207.234 204.893 161.699 1.00 81.68 402 GLY C O 1
ATOM 18409 N N . ARG C 2 403 ? 208.319 206.490 162.859 1.00 81.73 403 ARG C N 1
ATOM 18410 C CA . ARG C 2 403 ? 207.578 206.252 164.089 1.00 81.73 403 ARG C CA 1
ATOM 18411 C C . ARG C 2 403 ? 206.264 207.016 164.147 1.00 81.73 403 ARG C C 1
ATOM 18412 O O . ARG C 2 403 ? 205.459 206.763 165.049 1.00 81.73 403 ARG C O 1
ATOM 18420 N N . LEU C 2 404 ? 206.029 207.940 163.218 1.00 79.66 404 LEU C N 1
ATOM 18421 C CA . LEU C 2 404 ? 204.761 208.650 163.142 1.00 79.66 404 LEU C CA 1
ATOM 18422 C C . LEU C 2 404 ? 203.853 208.124 162.043 1.00 79.66 404 LEU C C 1
ATOM 18423 O O . LEU C 2 404 ? 202.631 208.104 162.223 1.00 79.66 404 LEU C O 1
ATOM 18428 N N . TYR C 2 405 ? 204.417 207.705 160.909 1.00 83.27 405 TYR C N 1
ATOM 18429 C CA . TYR C 2 405 ? 203.609 207.084 159.866 1.00 83.27 405 TYR C CA 1
ATOM 18430 C C . TYR C 2 405 ? 203.007 205.774 160.357 1.00 83.27 405 TYR C C 1
ATOM 18431 O O . TYR C 2 405 ? 201.789 205.574 160.305 1.00 83.27 405 TYR C O 1
ATOM 18440 N N . PHE C 2 406 ? 203.851 204.877 160.870 1.00 79.45 406 PHE C N 1
ATOM 18441 C CA . PHE C 2 406 ? 203.376 203.588 161.355 1.00 79.45 406 PHE C CA 1
ATOM 18442 C C . PHE C 2 406 ? 202.547 203.709 162.623 1.00 79.45 406 PHE C C 1
ATOM 18443 O O . PHE C 2 406 ? 201.884 202.739 163.004 1.00 79.45 406 PHE C O 1
ATOM 18451 N N . LYS C 2 407 ? 202.571 204.865 163.282 1.00 83.02 407 LYS C N 1
ATOM 18452 C CA . LYS C 2 407 ? 201.696 205.116 164.416 1.00 83.02 407 LYS C CA 1
ATOM 18453 C C . LYS C 2 407 ? 200.274 205.453 163.983 1.00 83.02 407 LYS C C 1
ATOM 18454 O O . LYS C 2 407 ? 199.360 205.412 164.814 1.00 83.02 407 LYS C O 1
ATOM 18460 N N . TYR C 2 408 ? 200.061 205.749 162.698 1.00 81.22 408 TYR C N 1
ATOM 18461 C CA . TYR C 2 408 ? 198.744 206.155 162.226 1.00 81.22 408 TYR C CA 1
ATOM 18462 C C . TYR C 2 408 ? 198.313 205.420 160.961 1.00 81.22 408 TYR C C 1
ATOM 18463 O O . TYR C 2 408 ? 197.252 205.740 160.412 1.00 81.22 408 TYR C O 1
ATOM 18472 N N . VAL C 2 409 ? 199.096 204.457 160.480 1.00 81.39 409 VAL C N 1
ATOM 18473 C CA . VAL C 2 409 ? 198.693 203.611 159.362 1.00 81.39 409 VAL C CA 1
ATOM 18474 C C . VAL C 2 409 ? 198.491 202.166 159.776 1.00 81.39 409 VAL C C 1
ATOM 18475 O O . VAL C 2 409 ? 197.956 201.378 158.982 1.00 81.39 409 VAL C O 1
ATOM 18479 N N . SER C 2 410 ? 198.902 201.795 160.982 1.00 79.85 410 SER C N 1
ATOM 18480 C CA . SER C 2 410 ? 198.818 200.426 161.476 1.00 79.85 410 SER C CA 1
ATOM 18481 C C . SER C 2 410 ? 197.355 200.052 161.670 1.00 79.85 410 SER C C 1
ATOM 18482 O O . SER C 2 410 ? 196.711 200.478 162.631 1.00 79.85 410 SER C O 1
ATOM 18485 N N . LYS C 2 411 ? 196.827 199.252 160.748 1.00 84.72 411 LYS C N 1
ATOM 18486 C CA . LYS C 2 411 ? 195.450 198.795 160.840 1.00 84.72 411 LYS C CA 1
ATOM 18487 C C . LYS C 2 411 ? 195.304 197.748 161.937 1.00 84.72 411 LYS C C 1
ATOM 18488 O O . LYS C 2 411 ? 196.254 197.043 162.287 1.00 84.72 411 LYS C O 1
ATOM 18494 N N . GLY C 2 412 ? 194.095 197.652 162.483 1.00 88.67 412 GLY C N 1
ATOM 18495 C CA . GLY C 2 412 ? 193.809 196.641 163.480 1.00 88.67 412 GLY C CA 1
ATOM 18496 C C . GLY C 2 412 ? 192.713 197.028 164.449 1.00 88.67 412 GLY C C 1
ATOM 18497 O O . GLY C 2 412 ? 192.659 198.169 164.917 1.00 88.67 412 GLY C O 1
ATOM 18498 N N . LYS C 2 413 ? 191.826 196.079 164.755 1.00 92.62 413 LYS C N 1
ATOM 18499 C CA . LYS C 2 413 ? 190.782 196.335 165.741 1.00 92.62 413 LYS C CA 1
ATOM 18500 C C . LYS C 2 413 ? 191.358 196.377 167.150 1.00 92.62 413 LYS C C 1
ATOM 18501 O O . LYS C 2 413 ? 191.006 197.257 167.945 1.00 92.62 413 LYS C O 1
ATOM 18507 N N . ASN C 2 414 ? 192.246 195.441 167.475 1.00 93.70 414 ASN C N 1
ATOM 18508 C CA . ASN C 2 414 ? 192.928 195.435 168.764 1.00 93.70 414 ASN C CA 1
ATOM 18509 C C . ASN C 2 414 ? 194.098 196.406 168.698 1.00 93.70 414 ASN C C 1
ATOM 18510 O O . ASN C 2 414 ? 195.071 196.169 167.974 1.00 93.70 414 ASN C O 1
ATOM 18515 N N . GLN C 2 415 ? 194.010 197.501 169.454 1.00 90.47 415 GLN C N 1
ATOM 18516 C CA . GLN C 2 415 ? 195.067 198.503 169.426 1.00 90.47 415 GLN C CA 1
ATOM 18517 C C . GLN C 2 415 ? 196.358 198.002 170.062 1.00 90.47 415 GLN C C 1
ATOM 18518 O O . GLN C 2 415 ? 197.411 198.616 169.863 1.00 90.47 415 GLN C O 1
ATOM 18524 N N . THR C 2 416 ? 196.304 196.904 170.817 1.00 93.27 416 THR C N 1
ATOM 18525 C CA . THR C 2 416 ? 197.508 196.355 171.426 1.00 93.27 416 THR C CA 1
ATOM 18526 C C . THR C 2 416 ? 198.344 195.535 170.450 1.00 93.27 416 THR C C 1
ATOM 18527 O O . THR C 2 416 ? 199.544 195.359 170.684 1.00 93.27 416 THR C O 1
ATOM 18531 N N . MET C 2 417 ? 197.747 195.035 169.367 1.00 91.47 417 MET C N 1
ATOM 18532 C CA . MET C 2 417 ? 198.514 194.359 168.328 1.00 91.47 417 MET C CA 1
ATOM 18533 C C . MET C 2 417 ? 198.251 194.985 166.968 1.00 91.47 417 MET C C 1
ATOM 18534 O O . MET C 2 417 ? 197.931 194.275 166.009 1.00 91.47 417 MET C O 1
ATOM 18539 N N . VAL C 2 418 ? 198.352 196.311 166.879 1.00 85.41 418 VAL C N 1
ATOM 18540 C CA . VAL C 2 418 ? 198.223 196.971 165.588 1.00 85.41 418 VAL C CA 1
ATOM 18541 C C . VAL C 2 418 ? 199.283 196.432 164.640 1.00 85.41 418 VAL C C 1
ATOM 18542 O O . VAL C 2 418 ? 200.444 196.236 165.020 1.00 85.41 418 VAL C O 1
ATOM 18546 N N . LYS C 2 419 ? 198.881 196.165 163.402 1.00 84.63 419 LYS C N 1
ATOM 18547 C CA . LYS C 2 419 ? 199.732 195.497 162.432 1.00 84.63 419 LYS C CA 1
ATOM 18548 C C . LYS C 2 419 ? 199.824 196.318 161.154 1.00 84.63 419 LYS C C 1
ATOM 18549 O O . LYS C 2 419 ? 198.921 197.088 160.815 1.00 84.63 419 LYS C O 1
ATOM 18555 N N . ILE C 2 420 ? 200.936 196.144 160.448 1.00 82.74 420 ILE C N 1
ATOM 18556 C CA . ILE C 2 420 ? 201.154 196.755 159.144 1.00 82.74 420 ILE C CA 1
ATOM 18557 C C . ILE C 2 420 ? 201.164 195.653 158.094 1.00 82.74 420 ILE C C 1
ATOM 18558 O O . ILE C 2 420 ? 201.632 194.537 158.352 1.00 82.74 420 ILE C O 1
ATOM 18563 N N . SER C 2 421 ? 200.619 195.957 156.923 1.00 90.90 421 SER C N 1
ATOM 18564 C CA . SER C 2 421 ? 200.576 195.023 155.811 1.00 90.90 421 SER C CA 1
ATOM 18565 C C . SER C 2 421 ? 201.526 195.481 154.713 1.00 90.90 421 SER C C 1
ATOM 18566 O O . SER C 2 421 ? 202.128 196.555 154.788 1.00 90.90 421 SER C O 1
ATOM 18569 N N . SER C 2 422 ? 201.657 194.640 153.685 1.00 88.54 422 SER C N 1
ATOM 18570 C CA . SER C 2 422 ? 202.528 194.973 152.564 1.00 88.54 422 SER C CA 1
ATOM 18571 C C . SER C 2 422 ? 202.063 196.231 151.843 1.00 88.54 422 SER C C 1
ATOM 18572 O O . SER C 2 422 ? 202.879 196.945 151.251 1.00 88.54 422 SER C O 1
ATOM 18575 N N . ASN C 2 423 ? 200.759 196.518 151.882 1.00 90.70 423 ASN C N 1
ATOM 18576 C CA . ASN C 2 423 ? 200.237 197.690 151.188 1.00 90.70 423 ASN C CA 1
ATOM 18577 C C . ASN C 2 423 ? 200.799 198.979 151.774 1.00 90.70 423 ASN C C 1
ATOM 18578 O O . ASN C 2 423 ? 201.130 199.913 151.034 1.00 90.70 423 ASN C O 1
ATOM 18583 N N . GLU C 2 424 ? 200.907 199.054 153.104 1.00 91.92 424 GLU C N 1
ATOM 18584 C CA . GLU C 2 424 ? 201.479 200.243 153.729 1.00 91.92 424 GLU C CA 1
ATOM 18585 C C . GLU C 2 424 ? 202.935 200.431 153.325 1.00 91.92 424 GLU C C 1
ATOM 18586 O O . GLU C 2 424 ? 203.378 201.559 153.079 1.00 91.92 424 GLU C O 1
ATOM 18592 N N . LEU C 2 425 ? 203.697 199.338 153.262 1.00 88.04 425 LEU C N 1
ATOM 18593 C CA . LEU C 2 425 ? 205.082 199.431 152.814 1.00 88.04 425 LEU C CA 1
ATOM 18594 C C . LEU C 2 425 ? 205.163 199.902 151.367 1.00 88.04 425 LEU C C 1
ATOM 18595 O O . LEU C 2 425 ? 206.006 200.739 151.025 1.00 88.04 425 LEU C O 1
ATOM 18600 N N . LEU C 2 426 ? 204.292 199.377 150.501 1.00 87.88 426 LEU C N 1
ATOM 18601 C CA . LEU C 2 426 ? 204.307 199.779 149.099 1.00 87.88 426 LEU C CA 1
ATOM 18602 C C . LEU C 2 426 ? 203.804 201.200 148.889 1.00 87.88 426 LEU C C 1
ATOM 18603 O O . LEU C 2 426 ? 204.121 201.808 147.862 1.00 87.88 426 LEU C O 1
ATOM 18608 N N . ASN C 2 427 ? 203.030 201.744 149.829 1.00 87.22 427 ASN C N 1
ATOM 18609 C CA . ASN C 2 427 ? 202.418 203.058 149.661 1.00 87.22 427 ASN C CA 1
ATOM 18610 C C . ASN C 2 427 ? 202.994 204.098 150.615 1.00 87.22 427 ASN C C 1
ATOM 18611 O O . ASN C 2 427 ? 202.339 205.108 150.891 1.00 87.22 427 ASN C O 1
ATOM 18616 N N . TYR C 2 428 ? 204.202 203.879 151.124 1.00 87.42 428 TYR C N 1
ATOM 18617 C CA . TYR C 2 428 ? 204.831 204.812 152.050 1.00 87.42 428 TYR C CA 1
ATOM 18618 C C . TYR C 2 428 ? 205.751 205.753 151.281 1.00 87.42 428 TYR C C 1
ATOM 18619 O O . TYR C 2 428 ? 206.661 205.303 150.577 1.00 87.42 428 TYR C O 1
ATOM 18628 N N . TYR C 2 429 ? 205.509 207.055 151.419 1.00 84.58 429 TYR C N 1
ATOM 18629 C CA . TYR C 2 429 ? 206.281 208.087 150.730 1.00 84.58 429 TYR C CA 1
ATOM 18630 C C . TYR C 2 429 ? 207.355 208.588 151.689 1.00 84.58 429 TYR C C 1
ATOM 18631 O O . TYR C 2 429 ? 207.088 209.424 152.556 1.00 84.58 429 TYR C O 1
ATOM 18640 N N . LEU C 2 430 ? 208.568 208.079 151.531 1.00 90.68 430 LEU C N 1
ATOM 18641 C CA . LEU C 2 430 ? 209.658 208.438 152.421 1.00 90.68 430 LEU C CA 1
ATOM 18642 C C . LEU C 2 430 ? 210.733 209.217 151.670 1.00 90.68 430 LEU C C 1
ATOM 18643 O O . LEU C 2 430 ? 210.891 209.055 150.456 1.00 90.68 430 LEU C O 1
ATOM 18648 N N . PRO C 2 431 ? 211.491 210.075 152.358 1.00 93.01 431 PRO C N 1
ATOM 18649 C CA . PRO C 2 431 ? 212.486 210.909 151.667 1.00 93.01 431 PRO C CA 1
ATOM 18650 C C . PRO C 2 431 ? 213.735 210.108 151.330 1.00 93.01 431 PRO C C 1
ATOM 18651 O O . PRO C 2 431 ? 214.310 209.439 152.191 1.00 93.01 431 PRO C O 1
ATOM 18655 N N . ILE C 2 432 ? 214.152 210.177 150.073 1.00 100.89 432 ILE C N 1
ATOM 18656 C CA . ILE C 2 432 ? 215.329 209.474 149.583 1.00 100.89 432 ILE C CA 1
ATOM 18657 C C . ILE C 2 432 ? 216.346 210.507 149.115 1.00 100.89 432 ILE C C 1
ATOM 18658 O O . ILE C 2 432 ? 216.207 211.088 148.038 1.00 100.89 432 ILE C O 1
ATOM 18663 N N . PRO C 2 433 ? 217.382 210.767 149.904 1.00 101.87 433 PRO C N 1
ATOM 18664 C CA . PRO C 2 433 ? 218.481 211.605 149.433 1.00 101.87 433 PRO C CA 1
ATOM 18665 C C . PRO C 2 433 ? 219.453 210.784 148.606 1.00 101.87 433 PRO C C 1
ATOM 18666 O O . PRO C 2 433 ? 219.329 209.552 148.542 1.00 101.87 433 PRO C O 1
ATOM 18670 N N . PRO C 2 434 ? 220.418 211.423 147.941 1.00 102.49 434 PRO C N 1
ATOM 18671 C CA . PRO C 2 434 ? 221.396 210.663 147.154 1.00 102.49 434 PRO C CA 1
ATOM 18672 C C . PRO C 2 434 ? 222.142 209.639 147.999 1.00 102.49 434 PRO C C 1
ATOM 18673 O O . PRO C 2 434 ? 222.153 209.692 149.230 1.00 102.49 434 PRO C O 1
ATOM 18677 N N . MET C 2 435 ? 222.776 208.691 147.303 1.00 105.22 435 MET C N 1
ATOM 18678 C CA . MET C 2 435 ? 223.467 207.601 147.985 1.00 105.22 435 MET C CA 1
ATOM 18679 C C . MET C 2 435 ? 224.606 208.122 148.853 1.00 105.22 435 MET C C 1
ATOM 18680 O O . MET C 2 435 ? 224.847 207.605 149.950 1.00 105.22 435 MET C O 1
ATOM 18685 N N . GLU C 2 436 ? 225.324 209.140 148.373 1.00 111.07 436 GLU C N 1
ATOM 18686 C CA . GLU C 2 436 ? 226.393 209.728 149.173 1.00 111.07 436 GLU C CA 1
ATOM 18687 C C . GLU C 2 436 ? 225.844 210.384 150.434 1.00 111.07 436 GLU C C 1
ATOM 18688 O O . GLU C 2 436 ? 226.439 210.271 151.512 1.00 111.07 436 GLU C O 1
ATOM 18694 N N . GLU C 2 437 ? 224.706 211.074 150.319 1.00 109.64 437 GLU C N 1
ATOM 18695 C CA . GLU C 2 437 ? 224.118 211.732 151.480 1.00 109.64 437 GLU C CA 1
ATOM 18696 C C . GLU C 2 437 ? 223.593 210.726 152.496 1.00 109.64 437 GLU C C 1
ATOM 18697 O O . GLU C 2 437 ? 223.641 210.985 153.704 1.00 109.64 437 GLU C O 1
ATOM 18703 N N . GLN C 2 438 ? 223.090 209.579 152.033 1.00 103.93 438 GLN C N 1
ATOM 18704 C CA . GLN C 2 438 ? 222.586 208.566 152.954 1.00 103.93 438 GLN C CA 1
ATOM 18705 C C . GLN C 2 438 ? 223.709 207.970 153.794 1.00 103.93 438 GLN C C 1
ATOM 18706 O O . GLN C 2 438 ? 223.507 207.645 154.969 1.00 103.93 438 GLN C O 1
ATOM 18712 N N . LEU C 2 439 ? 224.898 207.815 153.207 1.00 103.54 439 LEU C N 1
ATOM 18713 C CA . LEU C 2 439 ? 226.015 207.222 153.935 1.00 103.54 439 LEU C CA 1
ATOM 18714 C C . LEU C 2 439 ? 226.464 208.099 155.097 1.00 103.54 439 LEU C C 1
ATOM 18715 O O . LEU C 2 439 ? 226.889 207.580 156.135 1.00 103.54 439 LEU C O 1
ATOM 18720 N N . GLU C 2 440 ? 226.388 209.422 154.939 1.00 107.46 440 GLU C N 1
ATOM 18721 C CA . GLU C 2 440 ? 226.864 210.328 155.980 1.00 107.46 440 GLU C CA 1
ATOM 18722 C C . GLU C 2 440 ? 226.064 210.164 157.267 1.00 107.46 440 GLU C C 1
ATOM 18723 O O . GLU C 2 440 ? 226.633 210.125 158.365 1.00 107.46 440 GLU C O 1
ATOM 18729 N N . ILE C 2 441 ? 224.738 210.073 157.152 1.00 100.18 441 ILE C N 1
ATOM 18730 C CA . ILE C 2 441 ? 223.895 209.903 158.333 1.00 100.18 441 ILE C CA 1
ATOM 18731 C C . ILE C 2 441 ? 224.194 208.574 159.014 1.00 100.18 441 ILE C C 1
ATOM 18732 O O . ILE C 2 441 ? 224.314 208.500 160.246 1.00 100.18 441 ILE C O 1
ATOM 18737 N N . VAL C 2 442 ? 224.332 207.508 158.220 1.00 99.33 442 VAL C N 1
ATOM 18738 C CA . VAL C 2 442 ? 224.581 206.178 158.769 1.00 99.33 442 VAL C CA 1
ATOM 18739 C C . VAL C 2 442 ? 225.862 206.168 159.588 1.00 99.33 442 VAL C C 1
ATOM 18740 O O . VAL C 2 442 ? 225.906 205.606 160.687 1.00 99.33 442 VAL C O 1
ATOM 18744 N N . GLY C 2 443 ? 226.920 206.797 159.075 1.00 101.71 443 GLY C N 1
ATOM 18745 C CA . GLY C 2 443 ? 228.152 206.881 159.840 1.00 101.71 443 GLY C CA 1
ATOM 18746 C C . GLY C 2 443 ? 227.966 207.595 161.165 1.00 101.71 443 GLY C C 1
ATOM 18747 O O . GLY C 2 443 ? 228.498 207.167 162.192 1.00 101.71 443 GLY C O 1
ATOM 18748 N N . LYS C 2 444 ? 227.195 208.685 161.163 1.00 97.91 444 LYS C N 1
ATOM 18749 C CA . LYS C 2 444 ? 226.975 209.446 162.389 1.00 97.91 444 LYS C CA 1
ATOM 18750 C C . LYS C 2 444 ? 226.248 208.612 163.438 1.00 97.91 444 LYS C C 1
ATOM 18751 O O . LYS C 2 444 ? 226.714 208.483 164.579 1.00 97.91 444 LYS C O 1
ATOM 18757 N N . ILE C 2 445 ? 225.110 208.023 163.068 1.00 95.91 445 ILE C N 1
ATOM 18758 C CA . ILE C 2 445 ? 224.291 207.331 164.060 1.00 95.91 445 ILE C CA 1
ATOM 18759 C C . ILE C 2 445 ? 224.723 205.876 164.165 1.00 95.91 445 ILE C C 1
ATOM 18760 O O . ILE C 2 445 ? 224.038 205.056 164.786 1.00 95.91 445 ILE C O 1
ATOM 18765 N N . GLU C 2 446 ? 225.860 205.547 163.558 1.00 100.92 446 GLU C N 1
ATOM 18766 C CA . GLU C 2 446 ? 226.580 204.337 163.920 1.00 100.92 446 GLU C CA 1
ATOM 18767 C C . GLU C 2 446 ? 227.709 204.609 164.901 1.00 100.92 446 GLU C C 1
ATOM 18768 O O . GLU C 2 446 ? 227.831 203.898 165.898 1.00 100.92 446 GLU C O 1
ATOM 18774 N N . GLU C 2 447 ? 228.521 205.643 164.662 1.00 105.23 447 GLU C N 1
ATOM 18775 C CA . GLU C 2 447 ? 229.614 205.942 165.581 1.00 105.23 447 GLU C CA 1
ATOM 18776 C C . GLU C 2 447 ? 229.094 206.433 166.929 1.00 105.23 447 GLU C C 1
ATOM 18777 O O . GLU C 2 447 ? 229.608 206.025 167.980 1.00 105.23 447 GLU C O 1
ATOM 18783 N N . GLN C 2 448 ? 228.069 207.293 166.929 1.00 102.07 448 GLN C N 1
ATOM 18784 C CA . GLN C 2 448 ? 227.539 207.782 168.199 1.00 102.07 448 GLN C CA 1
ATOM 18785 C C . GLN C 2 448 ? 226.962 206.642 169.024 1.00 102.07 448 GLN C C 1
ATOM 18786 O O . GLN C 2 448 ? 227.226 206.535 170.228 1.00 102.07 448 GLN C O 1
ATOM 18792 N N . ILE C 2 449 ? 226.184 205.768 168.389 1.00 102.49 449 ILE C N 1
ATOM 18793 C CA . ILE C 2 449 ? 225.586 204.671 169.133 1.00 102.49 449 ILE C CA 1
ATOM 18794 C C . ILE C 2 449 ? 226.640 203.644 169.530 1.00 102.49 449 ILE C C 1
ATOM 18795 O O . ILE C 2 449 ? 226.517 203.008 170.577 1.00 102.49 449 ILE C O 1
ATOM 18800 N N . GLY C 2 450 ? 227.683 203.448 168.722 1.00 104.09 450 GLY C N 1
ATOM 18801 C CA . GLY C 2 450 ? 228.768 202.581 169.147 1.00 104.09 450 GLY C CA 1
ATOM 18802 C C . GLY C 2 450 ? 229.459 203.105 170.390 1.00 104.09 450 GLY C C 1
ATOM 18803 O O . GLY C 2 450 ? 229.771 202.341 171.308 1.00 104.09 450 GLY C O 1
ATOM 18804 N N . ALA C 2 451 ? 229.689 204.419 170.445 1.00 102.80 451 ALA C N 1
ATOM 18805 C CA . ALA C 2 451 ? 230.234 205.019 171.659 1.00 102.80 451 ALA C CA 1
ATOM 18806 C C . ALA C 2 451 ? 229.285 204.828 172.836 1.00 102.80 451 ALA C C 1
ATOM 18807 O O . ALA C 2 451 ? 229.718 204.513 173.952 1.00 102.80 451 ALA C O 1
ATOM 18809 N N . GLN C 2 452 ? 227.982 205.004 172.602 1.00 99.63 452 GLN C N 1
ATOM 18810 C CA . GLN C 2 452 ? 227.002 204.813 173.668 1.00 99.63 452 GLN C CA 1
ATOM 18811 C C . GLN C 2 452 ? 227.001 203.373 174.171 1.00 99.63 452 GLN C C 1
ATOM 18812 O O . GLN C 2 452 ? 226.892 203.127 175.376 1.00 99.63 452 GLN C O 1
ATOM 18818 N N . ASN C 2 453 ? 227.111 202.409 173.256 1.00 101.87 453 ASN C N 1
ATOM 18819 C CA . ASN C 2 453 ? 227.152 201.002 173.636 1.00 101.87 453 ASN C CA 1
ATOM 18820 C C . ASN C 2 453 ? 228.421 200.684 174.414 1.00 101.87 453 ASN C C 1
ATOM 18821 O O . ASN C 2 453 ? 228.391 199.906 175.374 1.00 101.87 453 ASN C O 1
ATOM 18826 N N . GLU C 2 454 ? 229.549 201.275 174.009 1.00 106.62 454 GLU C N 1
ATOM 18827 C CA . GLU C 2 454 ? 230.778 201.111 174.777 1.00 106.62 454 GLU C CA 1
ATOM 18828 C C . GLU C 2 454 ? 230.614 201.664 176.186 1.00 106.62 454 GLU C C 1
ATOM 18829 O O . GLU C 2 454 ? 231.128 201.087 177.151 1.00 106.62 454 GLU C O 1
ATOM 18835 N N . ILE C 2 455 ? 229.904 202.787 176.322 1.00 100.06 455 ILE C N 1
ATOM 18836 C CA . ILE C 2 455 ? 229.568 203.290 177.652 1.00 100.06 455 ILE C CA 1
ATOM 18837 C C . ILE C 2 455 ? 228.718 202.273 178.405 1.00 100.06 455 ILE C C 1
ATOM 18838 O O . ILE C 2 455 ? 228.942 202.012 179.593 1.00 100.06 455 ILE C O 1
ATOM 18843 N N . GLU C 2 456 ? 227.734 201.680 177.726 1.00 105.39 456 GLU C N 1
ATOM 18844 C CA . GLU C 2 456 ? 226.876 200.673 178.341 1.00 105.39 456 GLU C CA 1
ATOM 18845 C C . GLU C 2 456 ? 227.632 199.414 178.743 1.00 105.39 456 GLU C C 1
ATOM 18846 O O . GLU C 2 456 ? 227.127 198.652 179.573 1.00 105.39 456 GLU C O 1
ATOM 18852 N N . LYS C 2 457 ? 228.812 199.173 178.176 1.00 103.64 457 LYS C N 1
ATOM 18853 C CA . LYS C 2 457 ? 229.606 197.995 178.504 1.00 103.64 457 LYS C CA 1
ATOM 18854 C C . LYS C 2 457 ? 230.565 198.231 179.662 1.00 103.64 457 LYS C C 1
ATOM 18855 O O . LYS C 2 457 ? 230.752 197.339 180.495 1.00 103.64 457 LYS C O 1
ATOM 18861 N N . GLN C 2 458 ? 231.177 199.416 179.735 1.00 108.27 458 GLN C N 1
ATOM 18862 C CA . GLN C 2 458 ? 232.087 199.711 180.837 1.00 108.27 458 GLN C CA 1
ATOM 18863 C C . GLN C 2 458 ? 231.353 199.734 182.171 1.00 108.27 458 GLN C C 1
ATOM 18864 O O . GLN C 2 458 ? 231.870 199.241 183.180 1.00 108.27 458 GLN C O 1
ATOM 18870 N N . ILE C 2 459 ? 230.147 200.306 182.197 1.00 103.34 459 ILE C N 1
ATOM 18871 C CA . ILE C 2 459 ? 229.382 200.374 183.439 1.00 103.34 459 ILE C CA 1
ATOM 18872 C C . ILE C 2 459 ? 229.056 198.974 183.946 1.00 103.34 459 ILE C C 1
ATOM 18873 O O . ILE C 2 459 ? 229.122 198.705 185.151 1.00 103.34 459 ILE C O 1
ATOM 18878 N N . GLU C 2 460 ? 228.701 198.062 183.038 1.00 108.01 460 GLU C N 1
ATOM 18879 C CA . GLU C 2 460 ? 228.417 196.690 183.446 1.00 108.01 460 GLU C CA 1
ATOM 18880 C C . GLU C 2 460 ? 229.665 196.005 183.991 1.00 108.01 460 GLU C C 1
ATOM 18881 O O . GLU C 2 460 ? 229.593 195.274 184.985 1.00 108.01 460 GLU C O 1
ATOM 18887 N N . GLU C 2 461 ? 230.817 196.227 183.354 1.00 109.84 461 GLU C N 1
ATOM 18888 C CA . GLU C 2 461 ? 232.055 195.628 183.841 1.00 109.84 461 GLU C CA 1
ATOM 18889 C C . GLU C 2 461 ? 232.413 196.153 185.226 1.00 109.84 461 GLU C C 1
ATOM 18890 O O . GLU C 2 461 ? 232.843 195.387 186.100 1.00 109.84 461 GLU C O 1
ATOM 18896 N N . LYS C 2 462 ? 232.251 197.460 185.444 1.00 101.03 462 LYS C N 1
ATOM 18897 C CA . LYS C 2 462 ? 232.517 198.025 186.762 1.00 101.03 462 LYS C CA 1
ATOM 18898 C C . LYS C 2 462 ? 231.545 197.484 187.802 1.00 101.03 462 LYS C C 1
ATOM 18899 O O . LYS C 2 462 ? 231.947 197.168 188.925 1.00 101.03 462 LYS C O 1
ATOM 18905 N N . ARG C 2 463 ? 230.263 197.364 187.449 1.00 99.14 463 ARG C N 1
ATOM 18906 C CA . ARG C 2 463 ? 229.286 196.832 188.391 1.00 99.14 463 ARG C CA 1
ATOM 18907 C C . ARG C 2 463 ? 229.479 195.342 188.644 1.00 99.14 463 ARG C C 1
ATOM 18908 O O . ARG C 2 463 ? 228.987 194.828 189.653 1.00 99.14 463 ARG C O 1
ATOM 18916 N N . ASN C 2 464 ? 230.167 194.636 187.747 1.00 103.85 464 ASN C N 1
ATOM 18917 C CA . ASN C 2 464 ? 230.482 193.235 188.001 1.00 103.85 464 ASN C CA 1
ATOM 18918 C C . ASN C 2 464 ? 231.721 193.095 188.877 1.00 103.85 464 ASN C C 1
ATOM 18919 O O . ASN C 2 464 ? 231.752 192.263 189.793 1.00 103.85 464 ASN C O 1
ATOM 18924 N N . GLN C 2 465 ? 232.752 193.900 188.620 1.00 108.20 465 GLN C N 1
ATOM 18925 C CA . GLN C 2 465 ? 233.925 193.843 189.482 1.00 108.20 465 GLN C CA 1
ATOM 18926 C C . GLN C 2 465 ? 233.657 194.421 190.866 1.00 108.20 465 GLN C C 1
ATOM 18927 O O . GLN C 2 465 ? 234.318 194.008 191.824 1.00 108.20 465 GLN C O 1
ATOM 18933 N N . ILE C 2 466 ? 232.681 195.327 191.003 1.00 104.68 466 ILE C N 1
ATOM 18934 C CA . ILE C 2 466 ? 232.317 195.863 192.313 1.00 104.68 466 ILE C CA 1
ATOM 18935 C C . ILE C 2 466 ? 231.762 194.798 193.243 1.00 104.68 466 ILE C C 1
ATOM 18936 O O . ILE C 2 466 ? 231.828 194.965 194.466 1.00 104.68 466 ILE C O 1
ATOM 18941 N N . ARG C 2 467 ? 231.218 193.705 192.701 1.00 105.38 467 ARG C N 1
ATOM 18942 C CA . ARG C 2 467 ? 230.793 192.578 193.513 1.00 105.38 467 ARG C CA 1
ATOM 18943 C C . ARG C 2 467 ? 231.783 191.426 193.498 1.00 105.38 467 ARG C C 1
ATOM 18944 O O . ARG C 2 467 ? 231.818 190.654 194.461 1.00 105.38 467 ARG C O 1
ATOM 18952 N N . VAL C 2 468 ? 232.599 191.302 192.448 1.00 107.31 468 VAL C N 1
ATOM 18953 C CA . VAL C 2 468 ? 233.689 190.331 192.480 1.00 107.31 468 VAL C CA 1
ATOM 18954 C C . VAL C 2 468 ? 234.667 190.673 193.599 1.00 107.31 468 VAL C C 1
ATOM 18955 O O . VAL C 2 468 ? 235.166 189.786 194.304 1.00 107.31 468 VAL C O 1
ATOM 18959 N N . ILE C 2 469 ? 234.945 191.967 193.786 1.00 106.14 469 ILE C N 1
ATOM 18960 C CA . ILE C 2 469 ? 235.828 192.408 194.865 1.00 106.14 469 ILE C CA 1
ATOM 18961 C C . ILE C 2 469 ? 235.240 192.020 196.217 1.00 106.14 469 ILE C C 1
ATOM 18962 O O . ILE C 2 469 ? 235.939 191.516 197.103 1.00 106.14 469 ILE C O 1
ATOM 18967 N N . ILE C 2 470 ? 233.936 192.246 196.387 1.00 104.92 470 ILE C N 1
ATOM 18968 C CA . ILE C 2 470 ? 233.277 191.912 197.647 1.00 104.92 470 ILE C CA 1
ATOM 18969 C C . ILE C 2 470 ? 233.337 190.410 197.895 1.00 104.92 470 ILE C C 1
ATOM 18970 O O . ILE C 2 470 ? 233.603 189.957 199.015 1.00 104.92 470 ILE C O 1
ATOM 18975 N N . GLU C 2 471 ? 233.083 189.616 196.853 1.00 108.39 471 GLU C N 1
ATOM 18976 C CA . GLU C 2 471 ? 233.101 188.165 196.997 1.00 108.39 471 GLU C CA 1
ATOM 18977 C C . GLU C 2 471 ? 234.489 187.665 197.384 1.00 108.39 471 GLU C C 1
ATOM 18978 O O . GLU C 2 471 ? 234.633 186.827 198.282 1.00 108.39 471 GLU C O 1
ATOM 18984 N N . GLU C 2 472 ? 235.528 188.180 196.722 1.00 115.34 472 GLU C N 1
ATOM 18985 C CA . GLU C 2 472 ? 236.880 187.715 197.016 1.00 115.34 472 GLU C CA 1
ATOM 18986 C C . GLU C 2 472 ? 237.344 188.205 198.383 1.00 115.34 472 GLU C C 1
ATOM 18987 O O . GLU C 2 472 ? 238.140 187.538 199.055 1.00 115.34 472 GLU C O 1
ATOM 18993 N N . THR C 2 473 ? 236.857 189.372 198.816 1.00 111.00 473 THR C N 1
ATOM 18994 C CA . THR C 2 473 ? 237.183 189.852 200.153 1.00 111.00 473 THR C CA 1
ATOM 18995 C C . THR C 2 473 ? 236.503 189.015 201.227 1.00 111.00 473 THR C C 1
ATOM 18996 O O . THR C 2 473 ? 237.123 188.689 202.246 1.00 111.00 473 THR C O 1
ATOM 19000 N N . ALA C 2 474 ? 235.238 188.652 201.016 1.00 110.04 474 ALA C N 1
ATOM 19001 C CA . ALA C 2 474 ? 234.508 187.837 201.977 1.00 110.04 474 ALA C CA 1
ATOM 19002 C C . ALA C 2 474 ? 235.112 186.443 202.070 1.00 110.04 474 ALA C C 1
ATOM 19003 O O . ALA C 2 474 ? 235.487 185.995 203.158 1.00 110.04 474 ALA C O 1
ATOM 19005 N N . ARG C 2 475 ? 235.217 185.751 200.936 1.00 113.25 475 ARG C N 1
ATOM 19006 C CA . ARG C 2 475 ? 235.819 184.424 200.936 1.00 113.25 475 ARG C CA 1
ATOM 19007 C C . ARG C 2 475 ? 237.332 184.544 200.810 1.00 113.25 475 ARG C C 1
ATOM 19008 O O . ARG C 2 475 ? 237.867 184.617 199.699 1.00 113.25 475 ARG C O 1
ATOM 19016 N N . SER C 2 476 ? 238.025 184.577 201.944 1.00 119.46 476 SER C N 1
ATOM 19017 C CA . SER C 2 476 ? 239.475 184.728 201.956 1.00 119.46 476 SER C CA 1
ATOM 19018 C C . SER C 2 476 ? 240.058 184.282 203.292 1.00 119.46 476 SER C C 1
ATOM 19019 O O . SER C 2 476 ? 240.881 184.977 203.887 1.00 119.46 476 SER C O 1
#

Radius of gyration: 44.01 Å; Cα contacts (8 Å, |Δi|>4): 3664; chains: 3; bounding box: 103×109×138 Å

Sequence (2306 aa):
MKNWQRIVEAKLEQQKHKVAEISLENGTVNYSKKIKHNRNLKALTGDEEIVRAFLIDRLVNELDYKPEYLETEKEYTIKGGHSKINPRVDVLVKDDKGNPFFFIEVKAPNKFEEDKDEIEGQLFALAQAEERDFKTKVKYLVYYTVELIDDEIVDRAIIIDFEKYPTYTDWSNGGFISTGTELTAGYGEPKKQPLIKGHEKYDLRVRIDREEIEGLGRNLHNVLWGGGGTNDSEIFYSLVNIILAKIQDEYEKEDGQEYDFQVYQYGDNVESPQKLFDRINALYKRALREQLNVTDEQKIAEDNVINRNKFPLNKLVYTVQALESLSFLEGRNSLDGKDILGDFFESIIRDGFKQTKGQFFTPTPIVKFILYALQLDKLAIDRLNNDRELPLIIDPSAGSGTFLIEAMKLITKEVKYKQNHKVKSSRQITKRFEELFMPDHNENKWAREYLYGCEINFDLGTASKVNMILHGDGSANIFVQDGLLPFRFYVKETSPNYLETASPDALYGDKEVNGKFDVVVSNPPFSVDLDTQTQREVRNAFLFGDKKNSENLFIERYYQLLKEGGRLGVVLPESVFDTTENKYIRLFIFKYFKVKAVVSLPQVTFEPFTSTKTSLLFAQKKTKEEVEQWNELWDKYGKEWSLLKTRINDYFSYFVKGRPLNKKWAPDVVKDIQEGNEDNIRKNIFRFLKDHIKEEDKNLEIKDLLIKYAEEISSISKHEKETDVFGFYNAWWVFGEVAKELDYPIFMAEAENVGYKRTKKGEKPMPNDLYDLEYAPSTLDCEKVLSSFDIEINALEASKTKLSVEKGLLEEKLKDKEDKENEKIQKRLNKISELLETIENQLDSIRSKKLEVEGILEKYYENNKLKEEYSERDDEELINHFKHGVLYQYRSEDILLRNKTVHKILDEIRQGVIWDKNWQRIVEAKLEQQKHKVAEISLENGTVNYSKKIKHNRNLKALTGDEEIVRAFLIDRLVNELDYKPEYLETEKEYTIKGGHSKINPRVDVLVKDDKGNPFFFIEVKAPNKFEEDKDEIEGQLFALAQAEERDFKTKVKYLVYYTVELIDDEIVDRAIIIDFEKYPTYTDWSNGGFISTGTELTAGYGEPKKQPLIKGHEKYDLRVRIDREEIEGLGRNLHNVLWGGGGTNDSEIFYSLVNIILAKIQDEYEKEDGQEYDFQVYQYGDNVESPQKLFDRINALYKRALREQLNVTDEQKIAEDNVINRNKFPLNKLVYTVQALESLSFLEGRNSLDGKDILGDFFESIIRDGFKQTKGQFFTPTPIVKFILYALQLDKLAIDRLNNDRELPLIIDPSAGSGTFLIEAMKLITKEVKYKQNHKVKSSRQITKRFEELFMPDHNENKWAREYLYGCEINFDLGTASKVNMILHGDGSANIFVQDGLLPFRRFYVKETSPNYLETASPDALYGDKEVNGKFDVVVSNPPFSVDLDTQTQREVRNAFLFGDKKNSENLFIERYYQLLKEGGRLGVVLPESVFDTTENKYIRLFIFKYFKVKAVVSLPQVTFEPFTSTKTSLLFAQKKTKEEVEQWNELWDKYGKEWSLLKTRINDYFSYFVKGRPLNKKWAPDVVKDIQEGNEDNIRKNIFRFLKDHIKEEDKNLEIKDLLIKYAEEISSISKHEKETDVFGFYNAWWVFGEVAKELDYPIFMAEAENVGYKRTKKGEKPMPNDLYDLEYAPSTLDCEKVLSSFDIEINALEASKTKLSVEKGLLEEKLKDKEDKENEKIQKRLNKISELLETIENQLDSIRSKKLEVEGILEKYYENNKLKEEYSERDDEELINHFKHGVLYQYRSEDILLRNKTVHKILDEIRQGVIWDGLIQRRNFSTFASEPSVRFDFNYMKSVTPTTEEYYTYKSLFEVVPSTVPTLDESEPFKYAEIGHVSKNGEVFPVTLSFEDRDELNEDLFKKIEKGDIFLPERGNILISAIRPYLNKIVLIKEDDKTDIYFTKAFIQIKPLINSRILYYALRTIFSEKINAVSRQGKGYPTLKEDDLKTIQFSKKVIDNLLAKEEELISNIDALEKDIKELKSIQRSKKEIVDEVFSSHFNINMVELMALDSQRRVDVGLSSISSLNSTIRYSYRWNKMKLIQKYLYRDIDCIEPLGKYILSSNNGWSPESVVGGEGIPILGQEHLEFDGVLNVSPTKATTKTKNNMENFFIQEGDLFISRRGNTVDLVGLACVVETEVTEDIIYPDLYIRLKIDEKVIHKKYLALLFNSFFGRLYFKYVSKGKNQTMVKISSNELLNYYLPIPPMEEQLEIVGKIEEQIGAQNEIEKQIEEKRNQIRVIIEETARS

InterPro domains:
  IPR000055 Type I restriction modification DNA specificity domain [PF01420] (332-461)
  IPR044946 Type I restriction modification DNA specificity domain superfamily [G3DSA:3.90.220.20] (28-228)
  IPR044946 Type I restriction modification DNA specificity domain superfamily [G3DSA:3.90.220.20] (282-471)
  IPR051212 Type I restriction enzyme S subunit [PTHR43140] (54-466)

Secondary structure (DSSP, 8-state):
--HHHHHHHHHHTT-SS-SSSS-S--TTSSS--S---SSS-SS--THHHHHHHHHHHHHHHTS-S------------B--SSS-B----SS-STTSSSS--EEEEE--TTHHHH-STTSSTTTHHHHHHHHHHT-----EEEEE-B---TTTT-B---BEESSS-SSHHHHHHTTS--SBSS--TTS---SS--TT-SSSTTTT---B-SSHHHHHHHHHIIIII-SSS--THHHHHHHHHHHHHHHHHHHH--SSS--SSS----TTSPPPHHHHHHHHHHHHHHHHHHTS----HHHHHS--SS-STTS-HHHHHHHHHHS-SS-SSS-B-TTTT---HHHHHHHHHHTT---TTTS----HHHHHHHHHHTTHHHHHHHHHHHHS-----EESS-SSSHHHHHHHHHHHIIIIIISGGGS---THHHHHHHHHTS-GGGGGGGGGTT-EEE---HHHHHHHHHHHHHHSS-GGGEESS-SSS-GGG---SSS--GGG---B-TTTTT-B----EEEEE----SS----HHHHHHHTTSSTT-SSS-GGGHHHHHHHHHEEEEEEEEE--BGGGTS-STTHHHHHHHHHHEEEEEEEE--TTTTTTT----BEEEEEEEPPHHHHHHHHHHHHHHHHHHHHHHHHHHHHIIIIIT-PPP-TTS-TTTTTTTTT--HHHHHHHHHHHSTTT--GGGGGS-HHHHHHHTTTTTTTTS---SS-SSS-SS-HHHHHHHHHHHS--EEEEEE-S--SB--BTTB--B---SS--B--S-S---HHHHHHHHHHHHHHHHHHHHHHHHHHHHHHTHHHH--SHHHHHHHHHHHHHHHHHHHHHHHHHHHHHHHHHHHHHIIIIITTTS--TTTTT---HHHHHHHHSTTGGGT----B----SS-SSHHHHHHHSS---/--HHHHHHHHHHH-SS--EE--SSS---EE-TTS--TTS-----HHHHHHHHHHHHIIIIIT---TTSEES----TTT-SSSSSS---SBEEBSSSS-BTTEEEE--TTTTTT-TTHHHHHSSHHHHHHHHHS-----EEEEEEEE--SSS-EEEEEEEETTT--SHHHHHHHTS--B-SS---SSS---PPP-BTT-SSS--B----HHHHHHHHHHHHHHHHTTTTS-HHHHHHHHHHHHHHHHHHHHHPPTTSBPSSS--BSSS-BPPHHHHHHHHHHHHHHHHTTTS----HHHHHH--SS-TTTS-HHHHHHHHHHTSSB-SSS-TTTTTT--HHHHHHHHHS-TTHHHHS---PPPHHHHHHHHHHTTHHHHHHHIIIIISSPPP---TT-STTHHHHHHHHHHHHHHSSSS-TT----THHHHHHHHHS--STT-TTTHHHH--EE-S-HHHHHHHHHHHHHTT--TTSEE-S-TTS-GGG---SSS---TT--EE-GGGTS-EE-TTEEEEEE---SSPPPPTTGGGTTSSS-TTTTS--HHHHHHHHHHTTEEEEEEEEEEEEHHHHSSSTTHHHHHHHHHHEEEEEEEE--TTTTTTTT---EEEEEEEEPPHHHHHHHHHHHHHHHHHHHHHHHHHHHHHHHHSS-----TTS-TTHHHHHTT---HHHHHHHHHHTSSS--GGGTT--SHHHHHHHHHHHHHHT---S-HHHH-SS-SHHHHHHHHHHS--B-EEEE-S--SEEEETTEEEE---SS--B--S-SS--HHHHHHHHHHHHHHHHHHHHHHHHHHHHHHHTSSS--SSS-TTHHHHHHHHHHHHHHHHHHHHHHHHHHHHHHHHHHHS-TTTT--STTTT----TTTGGGGTSGGGGG---SB---SS---SHHHHHHHH----/--EEEEESGGGGSSTT----HHHHHH-----S----HHHH--B---------SSS--EE--TTTB-TTS-B--EE--TTS--SSSHHHHHHHHHT--B-PPTT-EEEESB-GGG--EEE--SS-S----B-TTEEEE--SS-HHHHHHHHHTTTTTTSTTS-B-SSS--B--HHHHHH----SHHHHHHHHSTTTTTHHHHHHHHHHHHHHHT---TTHHHHHHHHHGGG--HHHHHHHTT--EE--BSGGGSTTTSS----HHHHHHHHHHHHHTSS---EEEGGGG------------EET-SSEEE--GGGB-TTSBB-----EEE----S--GGGB--TT-EEEE-SB-TTTTT-EEE------S--BPPTTEEE----TTTS-HHHHHHHHHSHHHHTTHHHH-B-SSGGGBB--HHHHHT-EEE---HHHHHHHHHHHHHHHHHHHHHHHHHHHHHHHHHHHHHHHH--

Foldseek 3Di:
DDPQQVVLVVCLCVPPQPQNVDAQDRPVDFQPDAVQADDDGRGDDPPLCSVVVVVVSCCCPVLNLDPPGQHADYWDWACPDPHIDTDSLRGDGSCVDDANAEHEGEDEPCRVAPDDVVLCVSHQQCVVVSCVPVVDHHFKYKQWYFGCPPPVSFTQIAIATCQQDVHVVVVLLQQSHGQFGGDHHPPDGDQRRPFAQCADGNHFLQADAHNVLVVVLVVLCCPQVVDDDDALQLSLLLLLLLLLLLLLQVVPDDHTPGTLLHFPCPRRYTHDLVVNQVSSFVSSLVSCVAQQVDDDPVVSVPDGSHPPVNGPSSSVSNSSRNVTSARLFLSFQNNHQGDDVLVSLVSVCVPRNCCAFPADDQDLLVLVLLCLLLVQQVQQLVCLQPVVAGFQEEEQAQFLCSNPVSSLVVNLCRCPPDPVVSRDDDPSSVVSCCVAAPPRSQRSENCQQRYAYEHCAQSRLSNSLSSQNNSHYNSSRYHNHHSLDQQCVNDRPDDDNLSRDWAQDDLFLRATASQDGAEYEYEQDQADQQDDVRLVNRVPRHQPSVDRRVSLVVVVVVLSHHHAQHKYKYFHFCCCVDPPVNPVSVVVCVLFWAWAAKEFEAQQSCPAHDSGTTMMTMTTTHDPVVSVVLVVLLVVQFVLLVVLLLLLVLLCCCLAVPDDDDPPSDPVNPPCPVVPPVVVVVVSLCLNCVPPDDPVCSPDDSNVSCVVCPVPSVVLNFAPPPGPSSHRHRVVSSVVVVCVVVPDDHYYYYWHDCFWGQHPVGIDGDDHFSFAFDFPDFFDAPVVVLVVLVVVLVVLVVVVVVLVVVLVVLVVCCVVDDPDVNVVSVVVNVVSVVVNVVSVVVNVVSVVVSVVVVVLCVVAVPHRGGDPVCLQVPDPVNRVVSVDDPVVVPTGGHTRQDAPDDDHNSNVSSVPGDRD/DCQLVVLQVVQVVDDVQQWHFDPPQTQGDGDPLEDCPPVRSGDDPCQSVVLSSVLSCCVAVLQAPRNQKYAWDFACVCLADDDNGAIFGIFGDDPDPERLEREHEDEVPCVVVPPVVCSNHPLSVVVRVCPPPNYDYFWYKYWYWDDQVPHIAIWIFIDTCVVQNDVVSCVVVPVDGDIGDHQRDRPQRWDDFQADPDPPSHADAQDEDVLLLVCLVVLLVVQCPPNLAALVQSLQLVLLLVLLVLLQVPPDDHGGGGLLAFIASVPHTGNLVVNQVSSFVSSLVRCVPFVVPPDPVCSVPDTSHDCVNGPSVSVNVVSHSCRRHDLAPRVVNHPQDLSSLVSCVLRPDLVVCPLWVSDDFRSLVLLLLCLLLVQLVVQLVCCQPVVAGFAEEALAAFLNSNVLSSLVSNLCRCPPDPVPSSPCDVVSVVSCCVAHDPPVARNPCLQVRYAYEHQAPSRLSSSQSVQVSSRGNSFRYANHHSLAQQCPRDGPDDDDLSHDWWFDDLAHGATASARGAAYEYEWRFAHFDDPVCLVVQVPNFLPSVDRGGLLRVVRVVRSYHHQQGKYKYKAAVVCVDDDVNVVSVVVCVLFKAWAEKEWEALLRRVARDSGTMMITIITTHHPVRSVVLVVLLVVVVVVLQVLLLLVVVLCVPLPPHDDLDCVSDVVSSVCSVVPPLPVQVVSLCLLPVPPDDPVPVPDRHNVSCVVCVVPSVPQSAADPSCVNNPRGVCPSSVVVSCVVPDDDHYYYYDHDQFFRADSSGTDGDDHQAFDFPFDAQADDVVVVVVVLVVVLVVLVVVLCVLVVVLVCLVVCPDDHDCPPVPPSVCVNVVSVVVNVVSVVVSVVSVVVVVVVVVVQPPFCVVPRTRPVCLQVPDCPVSVCCCVPPNVVVTDDDTRADDPDDDHNSNCSVNPTDRD/DDDDDDDPVLLVLDPVSDDDPLLCVPDDDDDFPWDFCVQWKAWDDFDQDDDDAPDFAWEFELVQQALVADGDTDTGHPVDQDPVCVVVVVQSVVRQKGFDDALKKWQAFWPLLSLRIHGRHNDDDRTHMYGNSTTIIGTPARSVLVSLCVRQNCSSLLVSQFDAPVHTRGHDPVSRRSGTHGDLLSVLSRVPPPVLVVVLVVLVVVLVVLVVPFDDLFVLLQVLVCVPLVDDPVVLVVLVPDDDDDDDPVPQPVLPVPRDDDPLVRSLVVSVCVSCVPADQKDFLLVWFDDWDFFADDDWDFPDDAAFEADLVQFDLLAEGNPPTGTHDHDDDPPLVVFWDDAQWKKFFWWAALQSHGQIHGHNDDDPGTYGYHRRIITTDTDPAFCPRSLVNNCLSHPVNRSNSSRQQDDPPNGTRGDDVVCNRGPIGGTDGPVVSVVSSVSSVVVVVVSVVSVVVSVVSVVVSSVVSVVSSVD